Protein 8P00 (pdb70)

Foldseek 3Di:
DQDWFFPVCQWAAADPAIKGEDPPDDVLQPDFDPVLVVLVCVLVPDDDLNQVSVLVNRPDHTDPSQADDRIGYDHPPRGDDFDFFPVLSVQVNVVVSVQRPDPVSVVVVNCLSVPFQRHRIFGLVLSLQQVVQVPDDPDDCVVDVVLNVVLVCVRRPGDDDDPSSGGDWDFDDQDPWKGKIKDAWRDDSGDGDDTFGIWMKIATHDDDDDDCVLVVVCVVVVQWDWDCPDHGMIIIGHLVCVVVVLVVVVPDDPVRLVVLVPDVNSVSGDDLHVVLSVVVVVVDDRPVSSVVSSDDD/DQDWFFPVCQWAAADPAIKGEDPPDDVLQPDFDPVLVVLVCVLVPDDDLNQVSVLVNRPDHTDPSQADDRIGYDHPPRGDDFDFFPVLSVQVNVVVSVQRPDPVSVVVVNCLSVPFQRHRIFGLVLSLQQVVQVPDDPDDCVVDVVLNVVLVCVRRVGDDDDPSSGGDWDFDDQDPWKGKIKDAWRDDSRDGDDTFGIWMKIATHDDDDDDCVLVVCCVVVVQWDWDQPDHGMIIIGHLVCVVVVLVVVVPDDPVRLVVLVPDVNSVSGDDLHVVLSVVVVVVDDRPVSSVVSSDDD/DQDWFFPVCQWAAADPAIKGEDPPDDPLQPDFDPVLVVLVCVLVPDDDLNQVSVLVNRPDHTDPSQADDRIGYDHPPRGDDFDFFPVLSVQVNVVVSVQRPDPVSVVVVNCLSVPFQRHRIFGLVLSLQQVVQVPDDPDDCVVPVVLNVVLVCVRRPGDDDDPSSGGDWDFDDQDPWKGKIKDAWRDDSRDGDDTFGIWMKIATHDDDDDDCVLVVCCVVVVQWDWDQPDHGMIIIGHLVCVVVVLVVVVPDDPVRLVVLVPDVNSVSGDDLHVVLSVVVVVVDDRVVVSVVSSDDD/DQDWFFPVCQWAAADPAIKGEDPPDDVLQPDFDPVLVVLVCVLVPDDDLNQVSVLVNRPDHTDPSQADDRIGYDHPPRGDDFDFFPVLSVQVNVVVSVQRPDPVSVVVVNCLSVPFQRHRIFGLVLSLQQVVQVPDDPDDCVVPVVLNVVLVCVRRVGDDDDPSSGGDWDFDDQDPWKGKIKDAWRDDSGDGDDTFGIWMKIFTHPDDDDDCVLVVVCVVVVQWDWDCPDHGMIIIGHLVCVVVVLVVVVPDDPVRLVVLVPDVNSVSGDDLHVVLSVVVVVVDDRPVSSVVSSDDD/DQDWFFPVCQWAAADPAIKGEDPPDDPLQPDFDPVLVVLVCVLVPDDDLNQVSVLVNRPDHTDPSQADDRIGYDHPPRGDDFDFFPVLSVQVNVVVSVQRPDPVSVVVVNCLSVPFQRHRIFGLVLSLQQVVQVPDDPDDCVVDVVLNVVLVCVRRVGDDDDPSSGGDWDFDDQDPWKGKIKDAWRDDSRDGDDTFGIWMKIATHDDDDDDCVLVVCCVVVVQWDWDQPDHGMIIIGHLVCVVVVLVVVVPDDPVRLVVLVPDVNSVSGDDLHVVLSVVVVVVDDRPVSSVVSSDDD/DQDWFFPVCQWAAADPAIKGEDPPDDPLQPDFDPVLVVLVCVLVPDDDLNQVSVLVNRPDHTDPSQADDRIGYDHPPRGDDFDFFPVLSVQVNVVVSVQRPDPVSVVVVNCLSVPFQRHRIFGLVLSLQQVVQVPDDPDDCVVPVVLNVVLVCVRRVGDDDDPSSGGDWDFDDQDPWKGKIKDAWRDDSRDGDDTFGIWMKIATHDDDDDDCVLVVCCVVVVQWDWDQPDHGMIIIGHLVCVVVVLVVVVPDDPVRLVVLVPDVNSVSGDDLHVVLSVVVVVVDDRPVSSVVSSDDD/DQDWFFPVCQWAAADPAIKGEDPPDDPLQPDFDPVLVVLVCVLVPDDDLNQVSVLVNRPDHTDPSQADDRIGYDHPPRGDDFDFFPVLSVQVNVVVSVQRPDPVSVVVVNCLSVPFQRHRIFGLVLSLQQVVQVPDDPDDCVVPVVLNVVLVCVRRPGDDDDPSSGGDWDFDDQDPWKGKIKDAWRDDSRDGDDTFGIWMKIATHDDDDDDCVLVVCCVVVVQWDWDQPDHGMIIIGHLVCVVVVLVVVVPDDPVRLVVLVPDVNSVSGDDLHVVLSVVVVVVDDRPVVSVVSSDDD/DQDWFFPVCQWAAADPAIKGEDPPDDVLQPDFDPVLVVLVCVLVPDDDLNQVSVLVNRPDHTDPSQADDRIGYDHPPRGDDFDFFPVLSVQVNVVVSVQRPDPVSVVVVNCLSVPFQRHRIFGLVLSLQQVVQVPDDPDDCVVDVVLNVVLVCVRRVGDDDDPSSGGDWDFDDQDPWKGKIKDAWRDDSRDGDDTFGIWMKIATHDDDDDDCVLVVCCVVVVQWDWDQPDHGMIIIGHLVCVVVVLVVVVPDDPVRLVVLVPDVNSVSGDDLHVVLSVVVVVVDDRPVSSVVSSDDD

Radius of gyration: 45.34 Å; Cα contacts (8 Å, |Δi|>4): 3008; chains: 8; bounding box: 124×124×75 Å

Secondary structure (DSSP, 8-state):
---EE-STTTEE--SSS-EEB--S--GGGG---HHHHHHHHHHHH--S-HHHHHHHHHTS---GGGB-SS-B---SSS-------HHHHHHHHHHHHHHT--HHHHHHHHHHHTTT---S-EEHHHHHHHHHHHHSSSSSTTT-HHHHHHHHHHHTS-S---STTSSS-EEEEE-SS-EEEE--PPPGGG--S------B--B--SSSPPSHHHHHHHHHHSS-EE---SSS---EE-TTTHHHHHHHHHS--HHHHHHHHT-HHHHHS-SHHHHHHHHHHTT--HHHHHHHHT---/---B--STTTEE--SSS-EEB--S--GGGG---HHHHHHHHHHHH--S-HHHHHHHHHTS---GGGB-SS-B---SSS-------HHHHHHHHHHHHHHT--HHHHHHHHHHHHHT---S--BHHHHHHHHHHHHSSSSSTTT-HHHHHHHHHHTTSSS---STTSSS-EEEEE-SS-EEEE--PPPGGG--S------B--B--SSSPPSSHHHHHHHHHSS-EE---SSS---EE-TTTHHHHHHHHHS--HHHHHHHHT-HHHHHS-SHHHHHHHHHHTT--HHHHHHHHT---/---B--STTTEE--SSS-EEB--S--GGGG---HHHHHHHHHHHH--S-HHHHHHHHHTS---GGGB-SS-B---SSS-------HHHHHHHHHHHHHHT--HHHHHHHHHHHHHT---S--BHHHHHHHHHHHHSSSSSTTT-HHHHHHHHHHTTS-S---STTSSS-EEEEE-SS-EEEE--PPPGGG--S------B--B--SSSPPSSHHHHHHHHHSS-EE---SSS---EE-TTTHHHHHHHHHS--HHHHHHHHT-HHHHHS-SHHHHHHHHHHTT--HHHHHHHHT---/---EE-STTTEE--SSS-EEB--S--GGGG---HHHHHHHHHHHH--S-HHHHHHHHHTS---GGGB-SS-B---SSS-------HHHHHHHHHHHHHHT--HHHHHHHHHHHTTT---S-EEHHHHHHHHHHHHSSSSSTTT-HHHHHHHHHHTTS-S---STTSSS-EEEEE-SS-EEEE--PPPGGG--S------B--B-SSSSPPSSHHHHHHHHHSS-EE---SSS---EE-TTTHHHHHHHHHS--HHHHHHHHT-HHHHHS-SHHHHHHHHHHTT--HHHHHHHHT---/---B--STTTEE--SSS-EEB--S--GGGG---HHHHHHHHHHHH--S-HHHHHHHHHTS---GGGB-SS-B---SSS-------HHHHHHHHHHHHHHT--HHHHHHHHHHHHHT---S--BHHHHHHHHHHHHSSSSSTTT-HHHHHHHHHHTTSSS---STTSSS-EEEEE-SS-EEEE--PPPGGG--S------B--B--SSSPPSSHHHHHHHHHSS-EE---SSS---EE-TTTHHHHHHHHHS--HHHHHHHHT-HHHHHS-SHHHHHHHHHHTT--HHHHHHHHT---/---EE-STTTEE--SSS-EEB--S--GGGG---HHHHHHHHHHHH--S-HHHHHHHHHTS---GGGB-SS-B---SSS-------HHHHHHHHHHHHHHT--HHHHHHHHHHHHHT---S-EEHHHHHHHHHHHHSSSSSTTT-HHHHHHHHHHTTS-S---STTSSS-EEEEE-SS-EEEE--PPPGGG--S------B--B--SSSPPSSHHHHHHHHHSS-EE---SSS---EE-TTTHHHHHHHHHS--HHHHHHHHT-HHHHHS-SHHHHHHHHHHTT--HHHHHHHHT---/---EE-STTTEE--SSS-EEB--S--GGGG---HHHHHHHHHHHH--S-HHHHHHHHHTS---GGGB-SS-B---SSS-------HHHHHHHHHHHHHHT--HHHHHHHHHHHHHT---S-EEHHHHHHHHHHHHSSSSSTTT-HHHHHHHHHHTTS-S---STTSSS-EEEEE-SS-EEEE--PPPGGG--S------B--B--SSSPPSSHHHHHHHHHSS-EE---SSS---EE-TTTHHHHHHHHHS--HHHHHHHHT-HHHHHS-SHHHHHHHHHHTT--HHHHHHHHT---/---EE-STTTEE--SSS-EEB--S--GGGG---HHHHHHHHHHHH--S-HHHHHHHHHTS---GGGB-SS-B---SSS-------HHHHHHHHHHHHHHT--HHHHHHHHHHHHHT---S-EEHHHHHHHHHHHHSSSSSTTT-HHHHHHHHHHTTSSS---STTSSS-EEEEE-SS-EEEE--PPPGGG--S------B--B--SSSPPSSHHHHHHHHHSS-EE---SSS---EE-TTTHHHHHHHHHS--HHHHHHHHT-HHHHHS-SHHHHHHHHHHTT--HHHHHHHHT---

Sequence (2376 aa):
MTQSVSLSDFIVKTEDGYMPSDRECVALDRYLSKEQKELRETFKDGKNDRSALRIKMFLSPSPSRRFTQHGVVPMREIKTNTDIPSTLWTLVTDWLLNLLQDEENQEMFEDFISSKFPDVLASADKLARFAQRLEDRKDVLHKNFSKAMNAFGACFWAIKPTFATEGKCNVVRATDDSMILEFQPVPEYFRCGRSKATFYKLYPLSDEQPVNGMLALKAVAGNQFFMYHGHGHIRTVPYHELADAIKSYARKDKETLESISKSPLAAQCGSKFLDMLDGIRSKQKIEDVILKAKIFEMTQSVSLSDFIVKTEDGYMPSDRECVALDRYLSKEQKELRETFKDGKNDRSALRIKMFLSPSPSRRFTQHGVVPMREIKTNTDIPSTLWTLVTDWLLNLLQDEENQEMFEDFISSKFPDVLASADKLARFAQRLEDRKDVLHKNFSKAMNAFGACFWAIKPTFATEGKCNVVRATDDSMILEFQPVPEYFRCGRSKATFYKLYPLSDEQPVNGMLALKAVAGNQFFMYHGHGHIRTVPYHELADAIKSYARKDKETLESISKSPLAAQCGSKFLDMLDGIRSKQKIEDVILKAKIFEMTQSVSLSDFIVKTEDGYMPSDRECVALDRYLSKEQKELRETFKDGKNDRSALRIKMFLSPSPSRRFTQHGVVPMREIKTNTDIPSTLWTLVTDWLLNLLQDEENQEMFEDFISSKFPDVLASADKLARFAQRLEDRKDVLHKNFSKAMNAFGACFWAIKPTFATEGKCNVVRATDDSMILEFQPVPEYFRCGRSKATFYKLYPLSDEQPVNGMLALKAVAGNQFFMYHGHGHIRTVPYHELADAIKSYARKDKETLESISKSPLAAQCGSKFLDMLDGIRSKQKIEDVILKAKIFEMTQSVSLSDFIVKTEDGYMPSDRECVALDRYLSKEQKELRETFKDGKNDRSALRIKMFLSPSPSRRFTQHGVVPMREIKTNTDIPSTLWTLVTDWLLNLLQDEENQEMFEDFISSKFPDVLASADKLARFAQRLEDRKDVLHKNFSKAMNAFGACFWAIKPTFATEGKCNVVRATDDSMILEFQPVPEYFRCGRSKATFYKLYPLSDEQPVNGMLALKAVAGNQFFMYHGHGHIRTVPYHELADAIKSYARKDKETLESISKSPLAAQCGSKFLDMLDGIRSKQKIEDVILKAKIFEMTQSVSLSDFIVKTEDGYMPSDRECVALDRYLSKEQKELRETFKDGKNDRSALRIKMFLSPSPSRRFTQHGVVPMREIKTNTDIPSTLWTLVTDWLLNLLQDEENQEMFEDFISSKFPDVLASADKLARFAQRLEDRKDVLHKNFSKAMNAFGACFWAIKPTFATEGKCNVVRATDDSMILEFQPVPEYFRCGRSKATFYKLYPLSDEQPVNGMLALKAVAGNQFFMYHGHGHIRTVPYHELADAIKSYARKDKETLESISKSPLAAQCGSKFLDMLDGIRSKQKIEDVILKAKIFEMTQSVSLSDFIVKTEDGYMPSDRECVALDRYLSKEQKELRETFKDGKNDRSALRIKMFLSPSPSRRFTQHGVVPMREIKTNTDIPSTLWTLVTDWLLNLLQDEENQEMFEDFISSKFPDVLASADKLARFAQRLEDRKDVLHKNFSKAMNAFGACFWAIKPTFATEGKCNVVRATDDSMILEFQPVPEYFRCGRSKATFYKLYPLSDEQPVNGMLALKAVAGNQFFMYHGHGHIRTVPYHELADAIKSYARKDKETLESISKSPLAAQCGSKFLDMLDGIRSKQKIEDVILKAKIFEMTQSVSLSDFIVKTEDGYMPSDRECVALDRYLSKEQKELRETFKDGKNDRSALRIKMFLSPSPSRRFTQHGVVPMREIKTNTDIPSTLWTLVTDWLLNLLQDEENQEMFEDFISSKFPDVLASADKLARFAQRLEDRKDVLHKNFSKAMNAFGACFWAIKPTFATEGKCNVVRATDDSMILEFQPVPEYFRCGRSKATFYKLYPLSDEQPVNGMLALKAVAGNQFFMYHGHGHIRTVPYHELADAIKSYARKDKETLESISKSPLAAQCGSKFLDMLDGIRSKQKIEDVILKAKIFEMTQSVSLSDFIVKTEDGYMPSDRECVALDRYLSKEQKELRETFKDGKNDRSALRIKMFLSPSPSRRFTQHGVVPMREIKTNTDIPSTLWTLVTDWLLNLLQDEENQEMFEDFISSKFPDVLASADKLARFAQRLEDRKDVLHKNFSKAMNAFGACFWAIKPTFATEGKCNVVRATDDSMILEFQPVPEYFRCGRSKATFYKLYPLSDEQPVNGMLALKAVAGNQFFMYHGHGHIRTVPYHELADAIKSYARKDKETLESISKSPLAAQCGSKFLDMLDGIRSKQKIEDVILKAKIFE

Nearest PDB structures (foldseek):
  8p00-assembly1_A  TM=1.003E+00  e=8.882E-59  Human rotavirus B strain CAL-1
  2r7p-assembly1_A  TM=5.417E-01  e=1.179E-06  Simian 11 rotavirus (serotype 3 / strain SA11-Ramig)
  2ckq-assembly1_A  TM=2.862E-01  e=7.154E-01  Homo sapiens
  3f2r-assembly1_A  TM=3.304E-01  e=3.244E+00  Homo sapiens
  7t31-assembly1_A  TM=2.296E-01  e=3.644E+00  Clostridioides difficile R20291

B-factor: mean 118.68, std 49.51, range [50.3, 229.97]

Solvent-accessible surface area: 127259 Å² total; per-residue (Å²): 137,120,66,26,9,2,19,5,21,5,7,11,32,4,123,116,43,28,24,33,10,24,70,100,36,76,37,4,31,85,47,49,44,75,58,20,131,46,51,91,62,90,62,81,88,36,174,134,76,106,40,66,28,55,34,53,14,19,51,36,64,24,39,92,99,16,54,28,16,92,2,0,15,11,32,63,24,10,64,37,107,35,63,37,32,81,70,3,62,78,49,2,14,48,49,4,41,119,48,12,144,60,82,70,56,40,65,120,45,55,64,35,11,88,88,45,31,72,52,8,73,7,28,7,25,92,9,2,30,8,0,40,12,17,100,49,82,124,29,35,10,97,147,24,74,61,116,6,45,42,4,27,2,18,14,7,150,18,76,63,42,79,33,64,26,16,15,101,10,96,18,74,103,21,40,86,63,1,20,6,5,21,26,85,76,18,61,62,146,3,69,16,42,130,62,94,64,66,44,56,10,3,40,39,60,103,128,123,55,6,129,41,4,23,123,24,1,130,87,35,18,63,110,46,67,37,8,11,72,37,114,28,34,0,22,4,32,37,50,146,80,17,65,73,24,46,58,61,48,76,96,95,53,90,79,60,21,45,76,30,45,86,32,115,38,3,64,66,5,39,95,45,11,66,65,23,20,62,16,62,147,71,185,62,132,107,49,38,39,19,124,141,41,49,128,174,144,136,119,67,26,6,2,19,4,22,4,8,11,29,4,124,115,44,29,23,34,10,26,72,100,37,78,38,3,32,82,44,51,42,75,57,17,133,47,53,93,63,90,58,80,89,36,176,133,76,105,40,65,27,54,35,51,12,18,53,37,65,20,40,92,99,16,56,26,17,93,2,0,15,12,33,65,29,9,65,37,107,36,63,37,31,82,70,3,63,79,48,1,14,50,49,5,43,122,45,12,144,58,82,72,54,41,63,118,46,54,63,31,7,88,89,44,27,72,55,8,71,11,26,7,24,97,12,1,26,8,1,41,15,15,102,48,84,122,29,36,8,97,142,27,68,62,101,4,43,50,4,29,0,16,16,10,153,22,83,57,43,76,32,61,28,14,14,102,10,93,17,74,102,20,42,83,62,1,20,5,5,22,25,88,76,17,58,59,149,3,67,18,41,128,62,93,62,67,47,56,10,3,38,40,62,103,127,120,57,5,129,42,3,23,121,23,0,134,88,36,17,65,109,46,66,37,8,10,72,38,112,28,34,0,22,4,30,40,51,149,77,19,66,73,24,46,58,61,50,75,95,96,53,89,79,60,20,45,77,31,46,86,31,117,38,2,64,64,7,40,96,44,12,62,66,22,20,61,15,63,147,71,185,62,132,106,50,38,37,20,126,139,40,46,130,177,145,135,117,69,26,9,2,19,5,20,6,8,10,30,5,123,114,44,28,21,34,10,25,69,100,39,78,39,4,32,83,44,50,44,74,56,18,132,47,56,95,64,90,59,80,89,36,176,133,76,102,40,64,27,54,33,52,10,22,53,36,65,22,42,92,98,16,56,28,17,92,2,0,16,14,32,65,28,10,65,37,108,35,64,35,33,81,70,3,63,79,50,0,14,48,50,4,42,118,44,10,143,58,85,70,56,38,63,119,42,56,63,34,9,87,90,46,27,72,56,8,74,7,27,7,26,93,10,1,28,10,0,41,15,16,102,48,82,125,28,36,9,98,142,27,71,62,102,4,43,42,4,27,0,16,14,9,152,18,77,63,41,76,34,62,25,14,15,102,9,96,19,72,102,21,42,84,61,1,22,6,5,21,25,87,76,18,58,59,151,3,65,17,41,130,61,94,62,66,45,56,10,2,40,40,62,103,128,120,56,6,128,44,4,23,121,22,1,134,86,35,17,65,110,45,64,38,9,10,69,37,113,28,33,0,21,4,32,38,53,146,76,18,66,73,24,45,60,61,52,74,96,96,52,90,79,59,20,45,77,31,46,86,32,115,36,2,63,67,7,39,96,44,13,62,65,22,21,61,16,61,148,70,188,61,134,107,49,40,39,18,124,140,40,50,128,172,145,135,119,67,26,6,2,20,4,22,4,8,10,30,5,123,116,44,29,21,34,9,25,72,99,37,78,39,4,31,83,45,51,42,74,56,20,132,46,55,92,63,88,59,81,88,36,175,134,75,106,39,65,27,52,32,54,10,20,53,37,67,21,43,91,96,15,56,29,17,91,3,0,15,13,31,63,27,10,65,37,107,36,63,36,34,82,70,3,61,78,50,1,14,48,50,5,40,120,46,11,142,60,82,70,55,39,63,118,44,58,63,30,12,90,89,43,28,72,54,9,71,10,26,8,26,96,13,1,27,7,0,41,14,15,101,48,82,124,29,33,9,98,143,26,67,69,105,4,42,50,4,28,0,16,17,9,150,21,82,56,45,79,38,61,29,18,14,103,9,96,18,72,102,22,43,88,64,1,22,6,6,20,26,87,76,19,61,60,152,3,68,17,42,130,61,93,64,67,43,56,8,6,37,60,57,100,126,122,56,10,130,41,4,22,120,24,1,131,86,36,17,64,108,45,64,38,9,10,71,36,115,21,35,1,21,4,31,39,50,145,78,18,66,72,26,46,60,60,53,72,95,95,53,89,78,60,20,46,77,31,46,85,31,115,48,3,64,65,5,39,95,44,12,62,64,23,20,61,15,63,147,72,189,62,132,106,50,38,40,20,125,142,40,47,128,174,147,136,119,69,26,6,2,20,5,20,4,7,11,30,4,125,115,43,29,21,34,10,25,70,100,38,77,40,3,32,84,44,50,44,74,55,23,133,46,55,94,64,91,62,82,89,37,175,131,76,102,40,64,26,55,32,51,14,21,55,38,65,21,42,93,97,16,55,28,17,90,2,0,16,13,32,64,29,10,66,37,107,36,63,37,34,81,70,3,62,79,50,1,14,50,50,5,41,117,47,12,144,59,83,72,56,40,64,126,31,58,64,34,9,89,90,44,28,73,56,7,74,10,27,8,26,97,13,1,27,9,0,41,15,17,103,48,82,124,28,34,9,98,140,27,72,62,104,4,32,58,5,23,0,16,17,10,152,22,82,56,43,78,33,60,28,14,15,105,10,96,18,74,101,20,42,85,61,1,21,5,4,20,25,87,75,18,59,59,150,3,67,16,41,132,62,95,61,66,44,56,9,2,39,39,60,106,128,120,58,8,128,42,3,22,122,22,1,133,85,35,16,64,110,44,67,38,8,11,71,37,114,27,33,0,22,4,31,37,52,145,78,19,65,72,25,46,59,60,52,75,96,97,54,89,78,59,20,46,77,33,46,86,30,115,36,2,63,61,6,38,95,44,13,61,65,23,20,60,16,62,147,71,188,62,133,107,51,37,39,19,125,141,40,48,126,172,144,136,118,68,25,8,2,18,4,21,6,7,10,32,5,124,117,44,28,22,34,10,24,72,100,39,77,40,3,32,83,44,50,42,74,55,23,135,46,55,91,63,89,60,81,90,36,174,132,75,106,39,64,27,53,32,50,13,20,54,39,65,20,43,91,94,15,54,26,17,92,2,0,15,13,31,63,28,10,65,36,107,35,62,35,33,82,71,4,60,77,50,2,13,47,49,4,41,120,46,11,141,59,83,71,56,41,64,121,46,57,62,36,10,87,89,47,28,73,54,7,71,7,28,7,26,92,11,1,29,8,0,41,15,15,101,48,83,123,27,34,9,97,143,25,69,69,106,4,46,41,4,26,0,16,14,8,152,18,74,63,42,77,35,61,25,17,15,102,10,97,17,75,102,21,42,84,62,1,21,6,4,21,27,86,77,18,60,60,150,3,65,16,41,130,62,94,65,68,44,57,8,3,39,39,60,105,127,122,56,5,130,41,3,23,122,23,0,133,87,36,17,64,108,46,68,38,9,11,70,37,114,28,32,0,22,4,32,38,50,145,77,18,66,72,26,46,62,59,52,75,96,94,53,89,79,60,20,46,77,32,45,87,31,114,37,3,64,67,6,39,94,43,12,62,66,22,20,61,15,62,147,72,187,62,131,106,49,38,39,19,125,139,41,46,128,175,145,137,119,67,26,9,2,20,5,21,6,7,11,32,3,123,115,41,30,23,34,9,25,68,101,38,78,40,3,32,83,42,50,44,74,58,16,130,46,54,92,63,90,59,81,89,36,174,134,76,103,38,64,27,56,32,52,11,21,53,38,64,21,42,92,97,16,56,26,17,92,2,0,15,12,32,64,27,9,65,37,107,36,65,35,32,82,70,3,63,78,48,2,14,48,48,4,42,119,45,10,144,59,83,70,56,43,65,119,43,56,63,33,9,88,90,44,27,72,55,7,72,8,27,7,25,92,11,1,29,8,0,39,14,15,102,49,82,125,29,36,9,96,145,25,70,62,104,4,43,42,4,26,0,17,15,9,152,18,77,63,42,77,36,61,25,15,16,102,10,95,18,73,104,22,41,85,62,1,24,6,4,20,24,86,76,19,59,62,148,3,67,16,41,130,62,93,63,66,45,56,10,2,40,40,61,102,128,121,55,6,128,40,4,23,122,23,1,134,86,36,17,64,110,46,64,37,9,11,73,37,114,28,34,1,22,3,32,38,51,146,78,18,66,72,25,47,59,62,49,76,96,97,54,90,78,60,21,45,77,31,45,87,32,115,37,2,65,65,6,40,97,45,12,64,66,22,21,61,16,60,148,72,186,62,134,104,50,38,39,18,124,139,40,49,128,176,145,137,121,67,26,7,2,19,5,22,3,6,11,30,5,125,116,44,29,23,33,10,25,72,100,38,78,39,3,32,83,44,48,43,76,56,21,132,47,55,93,63,89,60,81,90,37,176,134,75,105,40,65,27,53,32,50,14,19,54,39,64,21,39,92,98,16,57,27,17,92,2,0,16,12,34,65,28,10,65,38,107,35,63,38,32,82,69,3,63,78,48,1,15,50,50,6,42,119,48,10,144,59,82,71,54,40,64,125,34,54,63,31,8,89,89,44,28,72,54,6,73,11,26,7,26,95,12,2,27,8,1,41,14,17,102,48,82,123,29,33,8,97,142,27,69,61,101,4,29,59,4,24,0,16,17,11,155,22,83,55,43,77,35,61,29,15,14,104,10,94,19,74,103,21,42,84,62,0,22,6,4,21,26,88,75,18,58,58,150,4,67,16,41,130,61,92,61,67,47,56,9,3,38,41,61,103,128,120,56,5,129,42,3,20,121,23,0,135,87,36,17,64,111,46,66,36,8,11,73,38,113,28,34,1,22,3,31,39,50,148,80,19,67,73,25,46,58,60,50,74,96,94,53,89,79,60,20,45,76,32,46,87,31,116,37,2,64,65,6,40,96,43,12,61,66,22,21,60,15,63,149,71,187,61,131,106,50,38,39,20,126,139,40,48,130,177,144

InterPro domains:
  IPR003668 Rotavirus non-structural protein 2 [MF_04089] (1-299)

Structure (mmCIF, N/CA/C/O backbone):
data_8P00
#
_entry.id   8P00
#
_cell.length_a   1.00
_cell.length_b   1.00
_cell.length_c   1.00
_cell.angle_alpha   90.00
_cell.angle_beta   90.00
_cell.angle_gamma   90.00
#
_symmetry.space_group_name_H-M   'P 1'
#
loop_
_atom_site.group_PDB
_atom_site.id
_atom_site.type_symbol
_atom_site.label_atom_id
_atom_site.label_alt_id
_atom_site.label_comp_id
_atom_site.label_asym_id
_atom_site.label_entity_id
_atom_site.label_seq_id
_atom_site.pdbx_PDB_ins_code
_atom_site.Cartn_x
_atom_site.Cartn_y
_atom_site.Cartn_z
_atom_site.occupancy
_atom_site.B_iso_or_equiv
_atom_site.auth_seq_id
_atom_site.auth_comp_id
_atom_site.auth_asym_id
_atom_site.auth_atom_id
_atom_site.pdbx_PDB_model_num
ATOM 1 N N . MET A 1 1 ? 118.621 76.675 126.340 1.00 124.24 1 MET A N 1
ATOM 2 C CA . MET A 1 1 ? 117.256 77.185 126.316 1.00 124.24 1 MET A CA 1
ATOM 3 C C . MET A 1 1 ? 117.219 78.666 126.679 1.00 124.24 1 MET A C 1
ATOM 4 O O . MET A 1 1 ? 117.984 79.466 126.141 1.00 124.24 1 MET A O 1
ATOM 6 N N . THR A 1 2 ? 116.321 79.023 127.595 1.00 120.26 2 THR A N 1
ATOM 7 C CA . THR A 1 2 ? 116.195 80.404 128.051 1.00 120.26 2 THR A CA 1
ATOM 8 C C . THR A 1 2 ? 117.423 80.778 128.872 1.00 120.26 2 THR A C 1
ATOM 9 O O . THR A 1 2 ? 117.613 80.271 129.983 1.00 120.26 2 THR A O 1
ATOM 13 N N . GLN A 1 3 ? 118.258 81.660 128.327 1.00 101.90 3 GLN A N 1
ATOM 14 C CA . GLN A 1 3 ? 119.478 82.057 129.016 1.00 101.90 3 GLN A CA 1
ATOM 15 C C . GLN A 1 3 ? 119.149 82.794 130.307 1.00 101.90 3 GLN A C 1
ATOM 16 O O . GLN A 1 3 ? 118.162 83.530 130.390 1.00 101.90 3 GLN A O 1
ATOM 22 N N . SER A 1 4 ? 119.981 82.586 131.321 1.00 87.35 4 SER A N 1
ATOM 23 C CA . SER A 1 4 ? 119.791 83.185 132.633 1.00 87.35 4 SER A CA 1
ATOM 24 C C . SER A 1 4 ? 120.932 84.146 132.936 1.00 87.35 4 SER A C 1
ATOM 25 O O . SER A 1 4 ? 122.090 83.875 132.605 1.00 87.35 4 SER A O 1
ATOM 27 N N . VAL A 1 5 ? 120.598 85.267 133.567 1.00 76.00 5 VAL A N 1
ATOM 28 C CA . VAL A 1 5 ? 121.567 86.289 133.942 1.00 76.00 5 VAL A CA 1
ATOM 29 C C . VAL A 1 5 ? 121.755 86.225 135.450 1.00 76.00 5 VAL A C 1
ATOM 30 O O . VAL A 1 5 ? 120.803 86.438 136.211 1.00 76.00 5 VAL A O 1
ATOM 34 N N . SER A 1 6 ? 122.979 85.937 135.880 1.00 72.71 6 SER A N 1
ATOM 35 C CA . SER A 1 6 ? 123.257 85.795 137.299 1.00 72.71 6 SER A CA 1
ATOM 36 C C . SER A 1 6 ? 123.267 87.153 137.993 1.00 72.71 6 SER A C 1
ATOM 37 O O . SER A 1 6 ? 123.336 88.210 137.360 1.00 72.71 6 SER A O 1
ATOM 40 N N . LEU A 1 7 ? 123.197 87.108 139.324 1.00 63.87 7 LEU A N 1
ATOM 41 C CA . LEU A 1 7 ? 123.245 88.332 140.116 1.00 63.87 7 LEU A CA 1
ATOM 42 C C . LEU A 1 7 ? 124.643 88.937 140.113 1.00 63.87 7 LEU A C 1
ATOM 43 O O . LEU A 1 7 ? 124.793 90.164 140.098 1.00 63.87 7 LEU A O 1
ATOM 48 N N . SER A 1 8 ? 125.678 88.094 140.132 1.00 61.88 8 SER A N 1
ATOM 49 C CA . SER A 1 8 ? 127.047 88.590 140.190 1.00 61.88 8 SER A CA 1
ATOM 50 C C . SER A 1 8 ? 127.442 89.373 138.947 1.00 61.88 8 SER A C 1
ATOM 51 O O . SER A 1 8 ? 128.352 90.204 139.019 1.00 61.88 8 SER A O 1
ATOM 54 N N . ASP A 1 9 ? 126.782 89.135 137.813 1.00 59.96 9 ASP A N 1
ATOM 55 C CA . ASP A 1 9 ? 127.074 89.909 136.613 1.00 59.96 9 ASP A CA 1
ATOM 56 C C . ASP A 1 9 ? 126.655 91.367 136.742 1.00 59.96 9 ASP A C 1
ATOM 57 O O . ASP A 1 9 ? 127.034 92.180 135.893 1.00 59.96 9 ASP A O 1
ATOM 62 N N . PHE A 1 10 ? 125.886 91.713 137.774 1.00 56.63 10 PHE A N 1
ATOM 63 C CA . PHE A 1 10 ? 125.480 93.087 138.034 1.00 56.63 10 PHE A CA 1
ATOM 64 C C . PHE A 1 10 ? 126.207 93.725 139.204 1.00 56.63 10 PHE A C 1
ATOM 65 O O . PHE A 1 10 ? 126.436 94.934 139.184 1.00 56.63 10 PHE A O 1
ATOM 73 N N . ILE A 1 11 ? 126.570 92.943 140.216 1.00 58.81 11 ILE A N 1
ATOM 74 C CA . ILE A 1 11 ? 127.126 93.480 141.451 1.00 58.81 11 ILE A CA 1
ATOM 75 C C . ILE A 1 11 ? 127.810 92.342 142.197 1.00 58.81 11 ILE A C 1
ATOM 76 O O . ILE A 1 11 ? 127.312 91.214 142.222 1.00 58.81 11 ILE A O 1
ATOM 81 N N . VAL A 1 12 ? 128.966 92.639 142.793 1.00 64.79 12 VAL A N 1
ATOM 82 C CA . VAL A 1 12 ? 129.696 91.672 143.601 1.00 64.79 12 VAL A CA 1
ATOM 83 C C . VAL A 1 12 ? 130.042 92.296 144.945 1.00 64.79 12 VAL A C 1
ATOM 84 O O . VAL A 1 12 ? 130.095 93.518 145.099 1.00 64.79 12 VAL A O 1
ATOM 88 N N . LYS A 1 13 ? 130.276 91.428 145.924 1.00 82.20 13 LYS A N 1
ATOM 89 C CA . LYS A 1 13 ? 130.632 91.871 147.260 1.00 82.20 13 LYS A CA 1
ATOM 90 C C . LYS A 1 13 ? 132.059 92.412 147.278 1.00 82.20 13 LYS A C 1
ATOM 91 O O . LYS A 1 13 ? 132.898 92.061 146.445 1.00 82.20 13 LYS A O 1
ATOM 97 N N . THR A 1 14 ? 132.325 93.287 148.244 1.00 91.65 14 THR A N 1
ATOM 98 C CA . THR A 1 14 ? 133.647 93.864 148.443 1.00 91.65 14 THR A CA 1
ATOM 99 C C . THR A 1 14 ? 133.913 93.919 149.943 1.00 91.65 14 THR A C 1
ATOM 100 O O . THR A 1 14 ? 133.229 93.269 150.738 1.00 91.65 14 THR A O 1
ATOM 102 N N . GLU A 1 15 ? 134.926 94.696 150.330 1.00 104.83 15 GLU A N 1
ATOM 103 C CA . GLU A 1 15 ? 135.313 94.772 151.735 1.00 104.83 15 GLU A CA 1
ATOM 104 C C . GLU A 1 15 ? 134.173 95.320 152.589 1.00 104.83 15 GLU A C 1
ATOM 105 O O . GLU A 1 15 ? 133.649 94.626 153.467 1.00 104.83 15 GLU A O 1
ATOM 111 N N . ASP A 1 16 ? 133.777 96.570 152.347 1.00 106.61 16 ASP A N 1
ATOM 112 C CA . ASP A 1 16 ? 132.646 97.169 153.050 1.00 106.61 16 ASP A CA 1
ATOM 113 C C . ASP A 1 16 ? 131.481 97.467 152.116 1.00 106.61 16 ASP A C 1
ATOM 114 O O . ASP A 1 16 ? 130.364 97.004 152.367 1.00 106.61 16 ASP A O 1
ATOM 119 N N . GLY A 1 17 ? 131.706 98.219 151.045 1.00 97.71 17 GLY A N 1
ATOM 120 C CA . GLY A 1 17 ? 130.636 98.646 150.159 1.00 97.71 17 GLY A CA 1
ATOM 121 C C . GLY A 1 17 ? 130.658 97.884 148.845 1.00 97.71 17 GLY A C 1
ATOM 122 O O . GLY A 1 17 ? 131.720 97.646 148.270 1.00 97.71 17 GLY A O 1
ATOM 123 N N . TYR A 1 18 ? 129.469 97.510 148.380 1.00 77.09 18 TYR A N 1
ATOM 124 C CA . TYR A 1 18 ? 129.348 96.812 147.109 1.00 77.09 18 TYR A CA 1
ATOM 125 C C . TYR A 1 18 ? 129.833 97.697 145.967 1.00 77.09 18 TYR A C 1
ATOM 126 O O . TYR A 1 18 ? 129.696 98.922 145.997 1.00 77.09 18 TYR A O 1
ATOM 135 N N . MET A 1 19 ? 130.409 97.062 144.953 1.00 64.26 19 MET A N 1
ATOM 136 C CA . MET A 1 19 ? 131.040 97.755 143.843 1.00 64.26 19 MET A CA 1
ATOM 137 C C . MET A 1 19 ? 130.491 97.216 142.531 1.00 64.26 19 MET A C 1
ATOM 138 O O . MET A 1 19 ? 130.091 96.051 142.458 1.00 64.26 19 MET A O 1
ATOM 143 N N . PRO A 1 20 ? 130.455 98.034 141.482 1.00 51.44 20 PRO A N 1
ATOM 144 C CA . PRO A 1 20 ? 130.063 97.514 140.168 1.00 51.44 20 PRO A CA 1
ATOM 145 C C . PRO A 1 20 ? 131.077 96.506 139.660 1.00 51.44 20 PRO A C 1
ATOM 146 O O . PRO A 1 20 ? 132.251 96.526 140.034 1.00 51.44 20 PRO A O 1
ATOM 150 N N . SER A 1 21 ? 130.608 95.612 138.797 1.00 65.01 21 SER A N 1
ATOM 151 C CA . SER A 1 21 ? 131.389 94.471 138.343 1.00 65.01 21 SER A CA 1
ATOM 152 C C . SER A 1 21 ? 131.726 94.613 136.866 1.00 65.01 21 SER A C 1
ATOM 153 O O . SER A 1 21 ? 130.858 94.928 136.047 1.00 65.01 21 SER A O 1
ATOM 156 N N . ASP A 1 22 ? 132.990 94.375 136.531 1.00 78.73 22 ASP A N 1
ATOM 157 C CA . ASP A 1 22 ? 133.475 94.455 135.159 1.00 78.73 22 ASP A CA 1
ATOM 158 C C . ASP A 1 22 ? 133.819 93.054 134.671 1.00 78.73 22 ASP A C 1
ATOM 159 O O . ASP A 1 22 ? 134.631 92.359 135.291 1.00 78.73 22 ASP A O 1
ATOM 161 N N . ARG A 1 23 ? 133.206 92.647 133.564 1.00 90.94 23 ARG A N 1
ATOM 162 C CA . ARG A 1 23 ? 133.484 91.360 132.943 1.00 90.94 23 ARG A CA 1
ATOM 163 C C . ARG A 1 23 ? 134.481 91.468 131.798 1.00 90.94 23 ARG A C 1
ATOM 164 O O . ARG A 1 23 ? 134.600 90.529 131.005 1.00 90.94 23 ARG A O 1
ATOM 166 N N . GLU A 1 24 ? 135.191 92.594 131.690 1.00 101.34 24 GLU A N 1
ATOM 167 C CA . GLU A 1 24 ? 136.116 92.793 130.579 1.00 101.34 24 GLU A CA 1
ATOM 168 C C . GLU A 1 24 ? 137.280 91.810 130.640 1.00 101.34 24 GLU A C 1
ATOM 169 O O . GLU A 1 24 ? 137.697 91.260 129.614 1.00 101.34 24 GLU A O 1
ATOM 171 N N . CYS A 1 25 ? 137.821 91.578 131.834 1.00 101.02 25 CYS A N 1
ATOM 172 C CA . CYS A 1 25 ? 138.992 90.733 132.004 1.00 101.02 25 CYS A CA 1
ATOM 173 C C . CYS A 1 25 ? 138.699 89.625 133.005 1.00 101.02 25 CYS A C 1
ATOM 174 O O . CYS A 1 25 ? 137.901 89.795 133.930 1.00 101.02 25 CYS A O 1
ATOM 177 N N . VAL A 1 26 ? 139.351 88.482 132.801 1.00 89.31 26 VAL A N 1
ATOM 178 C CA . VAL A 1 26 ? 139.211 87.337 133.693 1.00 89.31 26 VAL A CA 1
ATOM 179 C C . VAL A 1 26 ? 140.593 86.875 134.134 1.00 89.31 26 VAL A C 1
ATOM 180 O O . VAL A 1 26 ? 140.735 85.838 134.791 1.00 89.31 26 VAL A O 1
ATOM 182 N N . ALA A 1 27 ? 141.622 87.643 133.770 1.00 85.29 27 ALA A N 1
ATOM 183 C CA . ALA A 1 27 ? 142.988 87.266 134.116 1.00 85.29 27 ALA A CA 1
ATOM 184 C C . ALA A 1 27 ? 143.226 87.343 135.618 1.00 85.29 27 ALA A C 1
ATOM 185 O O . ALA A 1 27 ? 143.956 86.518 136.180 1.00 85.29 27 ALA A O 1
ATOM 187 N N . LEU A 1 28 ? 142.617 88.322 136.286 1.00 86.21 28 LEU A N 1
ATOM 188 C CA . LEU A 1 28 ? 142.855 88.538 137.708 1.00 86.21 28 LEU A CA 1
ATOM 189 C C . LEU A 1 28 ? 142.241 87.458 138.588 1.00 86.21 28 LEU A C 1
ATOM 190 O O . LEU A 1 28 ? 142.509 87.443 139.794 1.00 86.21 28 LEU A O 1
ATOM 195 N N . ASP A 1 29 ? 141.433 86.558 138.024 1.00 92.38 29 ASP A N 1
ATOM 196 C CA . ASP A 1 29 ? 140.712 85.570 138.819 1.00 92.38 29 ASP A CA 1
ATOM 197 C C . ASP A 1 29 ? 141.624 84.540 139.474 1.00 92.38 29 ASP A C 1
ATOM 198 O O . ASP A 1 29 ? 141.149 83.781 140.326 1.00 92.38 29 ASP A O 1
ATOM 200 N N . ARG A 1 30 ? 142.905 84.488 139.099 1.00 93.39 30 ARG A N 1
ATOM 201 C CA . ARG A 1 30 ? 143.801 83.482 139.662 1.00 93.39 30 ARG A CA 1
ATOM 202 C C . ARG A 1 30 ? 143.935 83.635 141.173 1.00 93.39 30 ARG A C 1
ATOM 203 O O . ARG A 1 30 ? 143.909 82.642 141.909 1.00 93.39 30 ARG A O 1
ATOM 205 N N . TYR A 1 31 ? 144.076 84.866 141.652 1.00 106.02 31 TYR A N 1
ATOM 206 C CA . TYR A 1 31 ? 144.198 85.115 143.080 1.00 106.02 31 TYR A CA 1
ATOM 207 C C . TYR A 1 31 ? 142.845 84.963 143.766 1.00 106.02 31 TYR A C 1
ATOM 208 O O . TYR A 1 31 ? 141.791 85.194 143.167 1.00 106.02 31 TYR A O 1
ATOM 217 N N . LEU A 1 32 ? 142.884 84.566 145.036 1.00 111.77 32 LEU A N 1
ATOM 218 C CA . LEU A 1 32 ? 141.670 84.345 145.812 1.00 111.77 32 LEU A CA 1
ATOM 219 C C . LEU A 1 32 ? 142.020 84.401 147.293 1.00 111.77 32 LEU A C 1
ATOM 220 O O . LEU A 1 32 ? 143.171 84.632 147.673 1.00 111.77 32 LEU A O 1
ATOM 222 N N . SER A 1 33 ? 141.011 84.189 148.131 1.00 117.75 33 SER A N 1
ATOM 223 C CA . SER A 1 33 ? 141.160 84.167 149.579 1.00 117.75 33 SER A CA 1
ATOM 224 C C . SER A 1 33 ? 141.061 82.735 150.091 1.00 117.75 33 SER A C 1
ATOM 225 O O . SER A 1 33 ? 140.645 81.821 149.376 1.00 117.75 33 SER A O 1
ATOM 228 N N . LYS A 1 34 ? 141.446 82.554 151.358 1.00 121.50 34 LYS A N 1
ATOM 229 C CA . LYS A 1 34 ? 141.514 81.214 151.936 1.00 121.50 34 LYS A CA 1
ATOM 230 C C . LYS A 1 34 ? 140.148 80.538 151.939 1.00 121.50 34 LYS A C 1
ATOM 231 O O . LYS A 1 34 ? 139.998 79.407 151.460 1.00 121.50 34 LYS A O 1
ATOM 233 N N . GLU A 1 35 ? 139.134 81.217 152.479 1.00 119.20 35 GLU A N 1
ATOM 234 C CA . GLU A 1 35 ? 137.786 80.664 152.441 1.00 119.20 35 GLU A CA 1
ATOM 235 C C . GLU A 1 35 ? 137.300 80.519 151.006 1.00 119.20 35 GLU A C 1
ATOM 236 O O . GLU A 1 35 ? 136.641 79.532 150.660 1.00 119.20 35 GLU A O 1
ATOM 238 N N . GLN A 1 36 ? 137.626 81.494 150.155 1.00 119.38 36 GLN A N 1
ATOM 239 C CA . GLN A 1 36 ? 137.202 81.444 148.761 1.00 119.38 36 GLN A CA 1
ATOM 240 C C . GLN A 1 36 ? 137.783 80.227 148.052 1.00 119.38 36 GLN A C 1
ATOM 241 O O . GLN A 1 36 ? 137.064 79.492 147.365 1.00 119.38 36 GLN A O 1
ATOM 247 N N . LYS A 1 37 ? 139.086 79.984 148.222 1.00 127.70 37 LYS A N 1
ATOM 248 C CA . LYS A 1 37 ? 139.701 78.831 147.570 1.00 127.70 37 LYS A CA 1
ATOM 249 C C . LYS A 1 37 ? 139.218 77.519 148.176 1.00 127.70 37 LYS A C 1
ATOM 250 O O . LYS A 1 37 ? 139.053 76.532 147.450 1.00 127.70 37 LYS A O 1
ATOM 256 N N . GLU A 1 38 ? 138.985 77.482 149.491 1.00 124.91 38 GLU A N 1
ATOM 257 C CA . GLU A 1 38 ? 138.455 76.267 150.105 1.00 124.91 38 GLU A CA 1
ATOM 258 C C . GLU A 1 38 ? 137.080 75.927 149.542 1.00 124.91 38 GLU A C 1
ATOM 259 O O . GLU A 1 38 ? 136.806 74.772 149.190 1.00 124.91 38 GLU A O 1
ATOM 261 N N . LEU A 1 39 ? 136.204 76.929 149.437 1.00 125.28 39 LEU A N 1
ATOM 262 C CA . LEU A 1 39 ? 134.886 76.700 148.857 1.00 125.28 39 LEU A CA 1
ATOM 263 C C . LEU A 1 39 ? 134.974 76.316 147.387 1.00 125.28 39 LEU A C 1
ATOM 264 O O . LEU A 1 39 ? 134.208 75.461 146.931 1.00 125.28 39 LEU A O 1
ATOM 269 N N . ARG A 1 40 ? 135.888 76.929 146.630 1.00 123.95 40 ARG A N 1
ATOM 270 C CA . ARG A 1 40 ? 136.053 76.548 145.230 1.00 123.95 40 ARG A CA 1
ATOM 271 C C . ARG A 1 40 ? 136.486 75.093 145.104 1.00 123.95 40 ARG A C 1
ATOM 272 O O . ARG A 1 40 ? 135.968 74.352 144.258 1.00 123.95 40 ARG A O 1
ATOM 280 N N . GLU A 1 41 ? 137.432 74.665 145.944 1.00 132.55 41 GLU A N 1
ATOM 281 C CA . GLU A 1 41 ? 137.885 73.278 145.911 1.00 132.55 41 GLU A CA 1
ATOM 282 C C . GLU A 1 41 ? 136.760 72.320 146.283 1.00 132.55 41 GLU A C 1
ATOM 283 O O . GLU A 1 41 ? 136.587 71.277 145.641 1.00 132.55 41 GLU A O 1
ATOM 285 N N . THR A 1 42 ? 135.983 72.655 147.317 1.00 130.59 42 THR A N 1
ATOM 286 C CA . THR A 1 42 ? 134.871 71.791 147.703 1.00 130.59 42 THR A CA 1
ATOM 287 C C . THR A 1 42 ? 133.824 71.709 146.599 1.00 130.59 42 THR A C 1
ATOM 288 O O . THR A 1 42 ? 133.277 70.633 146.331 1.00 130.59 42 THR A O 1
ATOM 292 N N . PHE A 1 43 ? 133.527 72.838 145.950 1.00 133.01 43 PHE A N 1
ATOM 293 C CA . PHE A 1 43 ? 132.560 72.839 144.857 1.00 133.01 43 PHE A CA 1
ATOM 294 C C . PHE A 1 43 ? 133.046 71.991 143.690 1.00 133.01 43 PHE A C 1
ATOM 295 O O . PHE A 1 43 ? 132.270 71.232 143.098 1.00 133.01 43 PHE A O 1
ATOM 303 N N . LYS A 1 44 ? 134.329 72.106 143.342 1.00 133.84 44 LYS A N 1
ATOM 304 C CA . LYS A 1 44 ? 134.867 71.314 142.243 1.00 133.84 44 LYS A CA 1
ATOM 305 C C . LYS A 1 44 ? 134.997 69.838 142.599 1.00 133.84 44 LYS A C 1
ATOM 306 O O . LYS A 1 44 ? 135.013 68.997 141.693 1.00 133.84 44 LYS A O 1
ATOM 308 N N . ASP A 1 45 ? 135.096 69.508 143.888 1.00 142.75 45 ASP A N 1
ATOM 309 C CA . ASP A 1 45 ? 135.326 68.125 144.295 1.00 142.75 45 ASP A CA 1
ATOM 310 C C . ASP A 1 45 ? 134.167 67.220 143.890 1.00 142.75 45 ASP A C 1
ATOM 311 O O . ASP A 1 45 ? 134.334 66.297 143.084 1.00 142.75 45 ASP A O 1
ATOM 313 N N . GLY A 1 46 ? 132.975 67.472 144.439 1.00 145.92 46 GLY A N 1
ATOM 314 C CA . GLY A 1 46 ? 131.846 66.594 144.220 1.00 145.92 46 GLY A CA 1
ATOM 315 C C . GLY A 1 46 ? 130.544 67.367 144.139 1.00 145.92 46 GLY A C 1
ATOM 316 O O . GLY A 1 46 ? 130.471 68.546 144.494 1.00 145.92 46 GLY A O 1
ATOM 317 N N . LYS A 1 47 ? 129.512 66.673 143.662 1.00 150.21 47 LYS A N 1
ATOM 318 C CA . LYS A 1 47 ? 128.185 67.259 143.472 1.00 150.21 47 LYS A CA 1
ATOM 319 C C . LYS A 1 47 ? 127.397 67.097 144.765 1.00 150.21 47 LYS A C 1
ATOM 320 O O . LYS A 1 47 ? 126.725 66.089 144.987 1.00 150.21 47 LYS A O 1
ATOM 326 N N . ASN A 1 48 ? 127.470 68.111 145.630 1.00 148.72 48 ASN A N 1
ATOM 327 C CA . ASN A 1 48 ? 126.769 68.099 146.918 1.00 148.72 48 ASN A CA 1
ATOM 328 C C . ASN A 1 48 ? 126.168 69.485 147.148 1.00 148.72 48 ASN A C 1
ATOM 329 O O . ASN A 1 48 ? 126.833 70.374 147.687 1.00 148.72 48 ASN A O 1
ATOM 334 N N . ASP A 1 49 ? 124.910 69.654 146.741 1.00 130.05 49 ASP A N 1
ATOM 335 C CA . ASP A 1 49 ? 124.146 70.879 146.978 1.00 130.05 49 ASP A CA 1
ATOM 336 C C . ASP A 1 49 ? 124.882 72.102 146.424 1.00 130.05 49 ASP A C 1
ATOM 337 O O . ASP A 1 49 ? 125.333 72.986 147.153 1.00 130.05 49 ASP A O 1
ATOM 339 N N . ARG A 1 50 ? 124.999 72.114 145.094 1.00 121.75 50 ARG A N 1
ATOM 340 C CA . ARG A 1 50 ? 125.742 73.175 144.421 1.00 121.75 50 ARG A CA 1
ATOM 341 C C . ARG A 1 50 ? 125.139 74.548 144.698 1.00 121.75 50 ARG A C 1
ATOM 342 O O . ARG A 1 50 ? 125.870 75.532 144.854 1.00 121.75 50 ARG A O 1
ATOM 350 N N . SER A 1 51 ? 123.808 74.638 144.746 1.00 110.30 51 SER A N 1
ATOM 351 C CA . SER A 1 51 ? 123.161 75.934 144.931 1.00 110.30 51 SER A CA 1
ATOM 352 C C . SER A 1 51 ? 123.491 76.538 146.292 1.00 110.30 51 SER A C 1
ATOM 353 O O . SER A 1 51 ? 123.757 77.742 146.396 1.00 110.30 51 SER A O 1
ATOM 356 N N . ALA A 1 52 ? 123.465 75.723 147.349 1.00 109.43 52 ALA A N 1
ATOM 357 C CA . ALA A 1 52 ? 123.788 76.234 148.679 1.00 109.43 52 ALA A CA 1
ATOM 358 C C . ALA A 1 52 ? 125.232 76.713 148.749 1.00 109.43 52 ALA A C 1
ATOM 359 O O . ALA A 1 52 ? 125.520 77.765 149.334 1.00 109.43 52 ALA A O 1
ATOM 361 N N . LEU A 1 53 ? 126.155 75.953 148.156 1.00 107.23 53 LEU A N 1
ATOM 362 C CA . LEU A 1 53 ? 127.550 76.375 148.121 1.00 107.23 53 LEU A CA 1
ATOM 363 C C . LEU A 1 53 ? 127.709 77.669 147.335 1.00 107.23 53 LEU A C 1
ATOM 364 O O . LEU A 1 53 ? 128.501 78.539 147.711 1.00 107.23 53 LEU A O 1
ATOM 366 N N . ARG A 1 54 ? 126.966 77.813 146.236 1.00 97.66 54 ARG A N 1
ATOM 367 C CA . ARG A 1 54 ? 127.019 79.041 145.450 1.00 97.66 54 ARG A CA 1
ATOM 368 C C . ARG A 1 54 ? 126.537 80.235 146.267 1.00 97.66 54 ARG A C 1
ATOM 369 O O . ARG A 1 54 ? 127.153 81.308 146.251 1.00 97.66 54 ARG A O 1
ATOM 377 N N . ILE A 1 55 ? 125.431 80.060 146.994 1.00 94.54 55 ILE A N 1
ATOM 378 C CA . ILE A 1 55 ? 124.913 81.138 147.833 1.00 94.54 55 ILE A CA 1
ATOM 379 C C . ILE A 1 55 ? 125.922 81.502 148.913 1.00 94.54 55 ILE A C 1
ATOM 380 O O . ILE A 1 55 ? 126.144 82.684 149.203 1.00 94.54 55 ILE A O 1
ATOM 385 N N . LYS A 1 56 ? 126.549 80.494 149.524 1.00 94.87 56 LYS A N 1
ATOM 386 C CA . LYS A 1 56 ? 127.582 80.766 150.518 1.00 94.87 56 LYS A CA 1
ATOM 387 C C . LYS A 1 56 ? 128.754 81.519 149.900 1.00 94.87 56 LYS A C 1
ATOM 388 O O . LYS A 1 56 ? 129.332 82.413 150.529 1.00 94.87 56 LYS A O 1
ATOM 390 N N . MET A 1 57 ? 129.120 81.165 148.667 1.00 95.21 57 MET A N 1
ATOM 391 C CA . MET A 1 57 ? 130.211 81.848 147.982 1.00 95.21 57 MET A CA 1
ATOM 392 C C . MET A 1 57 ? 129.880 83.313 147.740 1.00 95.21 57 MET A C 1
ATOM 393 O O . MET A 1 57 ? 130.731 84.190 147.929 1.00 95.21 57 MET A O 1
ATOM 398 N N . PHE A 1 58 ? 128.646 83.599 147.319 1.00 79.14 58 PHE A N 1
ATOM 399 C CA . PHE A 1 58 ? 128.267 84.973 147.009 1.00 79.14 58 PHE A CA 1
ATOM 400 C C . PHE A 1 58 ? 128.256 85.873 148.238 1.00 79.14 58 PHE A C 1
ATOM 401 O O . PHE A 1 58 ? 128.304 87.098 148.092 1.00 79.14 58 PHE A O 1
ATOM 409 N N . LEU A 1 59 ? 128.209 85.303 149.440 1.00 86.43 59 LEU A N 1
ATOM 410 C CA . LEU A 1 59 ? 128.091 86.083 150.663 1.00 86.43 59 LEU A CA 1
ATOM 411 C C . LEU A 1 59 ? 129.424 86.277 151.375 1.00 86.43 59 LEU A C 1
ATOM 412 O O . LEU A 1 59 ? 129.438 86.707 152.533 1.00 86.43 59 LEU A O 1
ATOM 417 N N . SER A 1 60 ? 130.540 85.971 150.716 1.00 96.25 60 SER A N 1
ATOM 418 C CA . SER A 1 60 ? 131.842 86.203 151.319 1.00 96.25 60 SER A CA 1
ATOM 419 C C . SER A 1 60 ? 132.524 87.400 150.669 1.00 96.25 60 SER A C 1
ATOM 420 O O . SER A 1 60 ? 132.399 87.599 149.455 1.00 96.25 60 SER A O 1
ATOM 423 N N . PRO A 1 61 ? 133.253 88.211 151.441 1.00 96.51 61 PRO A N 1
ATOM 424 C CA . PRO A 1 61 ? 133.890 89.404 150.866 1.00 96.51 61 PRO A CA 1
ATOM 425 C C . PRO A 1 61 ? 135.005 89.064 149.891 1.00 96.51 61 PRO A C 1
ATOM 426 O O . PRO A 1 61 ? 135.307 87.889 149.663 1.00 96.51 61 PRO A O 1
ATOM 430 N N . SER A 1 62 ? 135.624 90.087 149.312 1.00 102.01 62 SER A N 1
ATOM 431 C CA . SER A 1 62 ? 136.695 89.908 148.347 1.00 102.01 62 SER A CA 1
ATOM 432 C C . SER A 1 62 ? 137.901 90.740 148.751 1.00 102.01 62 SER A C 1
ATOM 433 O O . SER A 1 62 ? 137.753 91.805 149.359 1.00 102.01 62 SER A O 1
ATOM 436 N N . PRO A 1 63 ? 139.106 90.281 148.428 1.00 101.42 63 PRO A N 1
ATOM 437 C CA . PRO A 1 63 ? 140.310 91.035 148.783 1.00 101.42 63 PRO A CA 1
ATOM 438 C C . PRO A 1 63 ? 140.504 92.236 147.866 1.00 101.42 63 PRO A C 1
ATOM 439 O O . PRO A 1 63 ? 139.804 92.420 146.870 1.00 101.42 63 PRO A O 1
ATOM 443 N N . SER A 1 64 ? 141.483 93.064 148.229 1.00 100.68 64 SER A N 1
ATOM 444 C CA . SER A 1 64 ? 141.807 94.250 147.449 1.00 100.68 64 SER A CA 1
ATOM 445 C C . SER A 1 64 ? 142.637 93.940 146.211 1.00 100.68 64 SER A C 1
ATOM 446 O O . SER A 1 64 ? 142.814 94.825 145.368 1.00 100.68 64 SER A O 1
ATOM 449 N N . ARG A 1 65 ? 143.150 92.715 146.083 1.00 99.48 65 ARG A N 1
ATOM 450 C CA . ARG A 1 65 ? 143.954 92.367 144.917 1.00 99.48 65 ARG A CA 1
ATOM 451 C C . ARG A 1 65 ? 143.113 92.294 143.650 1.00 99.48 65 ARG A C 1
ATOM 452 O O . ARG A 1 65 ? 143.634 92.504 142.550 1.00 99.48 65 ARG A O 1
ATOM 460 N N . ARG A 1 66 ? 141.820 92.000 143.780 1.00 85.27 66 ARG A N 1
ATOM 461 C CA . ARG A 1 66 ? 140.956 91.855 142.618 1.00 85.27 66 ARG A CA 1
ATOM 462 C C . ARG A 1 66 ? 140.461 93.185 142.069 1.00 85.27 66 ARG A C 1
ATOM 463 O O . ARG A 1 66 ? 139.805 93.195 141.022 1.00 85.27 66 ARG A O 1
ATOM 465 N N . PHE A 1 67 ? 140.750 94.297 142.739 1.00 75.33 67 PHE A N 1
ATOM 466 C CA . PHE A 1 67 ? 140.285 95.594 142.268 1.00 75.33 67 PHE A CA 1
ATOM 467 C C . PHE A 1 67 ? 140.976 95.979 140.967 1.00 75.33 67 PHE A C 1
ATOM 468 O O . PHE A 1 67 ? 142.168 95.725 140.776 1.00 75.33 67 PHE A O 1
ATOM 476 N N . THR A 1 68 ? 140.214 96.594 140.065 1.00 66.88 68 THR A N 1
ATOM 477 C CA . THR A 1 68 ? 140.776 97.181 138.855 1.00 66.88 68 THR A CA 1
ATOM 478 C C . THR A 1 68 ? 140.358 98.641 138.766 1.00 66.88 68 THR A C 1
ATOM 479 O O . THR A 1 68 ? 139.771 99.180 139.708 1.00 66.88 68 THR A O 1
ATOM 483 N N . GLN A 1 69 ? 140.659 99.295 137.643 1.00 73.79 69 GLN A N 1
ATOM 484 C CA . GLN A 1 69 ? 140.284 100.696 137.487 1.00 73.79 69 GLN A CA 1
ATOM 485 C C . GLN A 1 69 ? 138.771 100.852 137.379 1.00 73.79 69 GLN A C 1
ATOM 486 O O . GLN A 1 69 ? 138.173 101.687 138.066 1.00 73.79 69 GLN A O 1
ATOM 488 N N . HIS A 1 70 ? 138.135 100.053 136.520 1.00 79.05 70 HIS A N 1
ATOM 489 C CA . HIS A 1 70 ? 136.693 100.170 136.327 1.00 79.05 70 HIS A CA 1
ATOM 490 C C . HIS A 1 70 ? 135.926 99.682 137.550 1.00 79.05 70 HIS A C 1
ATOM 491 O O . HIS A 1 70 ? 135.013 100.361 138.033 1.00 79.05 70 HIS A O 1
ATOM 498 N N . GLY A 1 71 ? 136.283 98.511 138.068 1.00 68.47 71 GLY A N 1
ATOM 499 C CA . GLY A 1 71 ? 135.552 97.926 139.175 1.00 68.47 71 GLY A CA 1
ATOM 500 C C . GLY A 1 71 ? 136.211 96.691 139.752 1.00 68.47 71 GLY A C 1
ATOM 501 O O . GLY A 1 71 ? 137.432 96.658 139.925 1.00 68.47 71 GLY A O 1
ATOM 502 N N . VAL A 1 72 ? 135.414 95.669 140.055 1.00 58.24 72 VAL A N 1
ATOM 503 C CA . VAL A 1 72 ? 135.897 94.442 140.676 1.00 58.24 72 VAL A CA 1
ATOM 504 C C . VAL A 1 72 ? 135.528 93.265 139.786 1.00 58.24 72 VAL A C 1
ATOM 505 O O . VAL A 1 72 ? 134.404 93.185 139.280 1.00 58.24 72 VAL A O 1
ATOM 509 N N . VAL A 1 73 ? 136.482 92.360 139.587 1.00 63.76 73 VAL A N 1
ATOM 510 C CA . VAL A 1 73 ? 136.260 91.149 138.802 1.00 63.76 73 VAL A CA 1
ATOM 511 C C . VAL A 1 73 ? 135.492 90.138 139.650 1.00 63.76 73 VAL A C 1
ATOM 512 O O . VAL A 1 73 ? 135.809 89.951 140.834 1.00 63.76 73 VAL A O 1
ATOM 516 N N . PRO A 1 74 ? 134.458 89.493 139.106 1.00 65.87 74 PRO A N 1
ATOM 517 C CA . PRO A 1 74 ? 133.738 88.475 139.881 1.00 65.87 74 PRO A CA 1
ATOM 518 C C . PRO A 1 74 ? 134.454 87.137 139.866 1.00 65.87 74 PRO A C 1
ATOM 519 O O . PRO A 1 74 ? 135.554 87.019 139.316 1.00 65.87 74 PRO A O 1
ATOM 523 N N . MET A 1 75 ? 133.841 86.123 140.468 1.00 85.26 75 MET A N 1
ATOM 524 C CA . MET A 1 75 ? 134.408 84.787 140.456 1.00 85.26 75 MET A CA 1
ATOM 525 C C . MET A 1 75 ? 134.066 84.076 139.149 1.00 85.26 75 MET A C 1
ATOM 526 O O . MET A 1 75 ? 133.190 84.494 138.390 1.00 85.26 75 MET A O 1
ATOM 531 N N . ARG A 1 76 ? 134.778 82.982 138.890 1.00 83.05 76 ARG A N 1
ATOM 532 C CA . ARG A 1 76 ? 134.558 82.197 137.683 1.00 83.05 76 ARG A CA 1
ATOM 533 C C . ARG A 1 76 ? 133.415 81.201 137.822 1.00 83.05 76 ARG A C 1
ATOM 534 O O . ARG A 1 76 ? 133.072 80.539 136.838 1.00 83.05 76 ARG A O 1
ATOM 536 N N . GLU A 1 77 ? 132.819 81.080 139.009 1.00 80.40 77 GLU A N 1
ATOM 537 C CA . GLU A 1 77 ? 131.750 80.117 139.237 1.00 80.40 77 GLU A CA 1
ATOM 538 C C . GLU A 1 77 ? 130.362 80.742 139.275 1.00 80.40 77 GLU A C 1
ATOM 539 O O . GLU A 1 77 ? 129.373 80.013 139.145 1.00 80.40 77 GLU A O 1
ATOM 541 N N . ILE A 1 78 ? 130.260 82.059 139.450 1.00 69.21 78 ILE A N 1
ATOM 542 C CA . ILE A 1 78 ? 128.962 82.718 139.552 1.00 69.21 78 ILE A CA 1
ATOM 543 C C . ILE A 1 78 ? 128.828 83.753 138.443 1.00 69.21 78 ILE A C 1
ATOM 544 O O . ILE A 1 78 ? 128.147 84.770 138.606 1.00 69.21 78 ILE A O 1
ATOM 549 N N . LYS A 1 79 ? 129.472 83.502 137.308 1.00 75.98 79 LYS A N 1
ATOM 550 C CA . LYS A 1 79 ? 129.460 84.427 136.185 1.00 75.98 79 LYS A CA 1
ATOM 551 C C . LYS A 1 79 ? 129.012 83.696 134.928 1.00 75.98 79 LYS A C 1
ATOM 552 O O . LYS A 1 79 ? 129.445 82.571 134.666 1.00 75.98 79 LYS A O 1
ATOM 556 N N . THR A 1 80 ? 128.142 84.340 134.156 1.00 72.44 80 THR A N 1
ATOM 557 C CA . THR A 1 80 ? 127.607 83.771 132.932 1.00 72.44 80 THR A CA 1
ATOM 558 C C . THR A 1 80 ? 128.427 84.244 131.735 1.00 72.44 80 THR A C 1
ATOM 559 O O . THR A 1 80 ? 129.444 84.927 131.876 1.00 72.44 80 THR A O 1
ATOM 563 N N . ASN A 1 81 ? 127.978 83.880 130.537 1.00 79.14 81 ASN A N 1
ATOM 564 C CA . ASN A 1 81 ? 128.650 84.235 129.293 1.00 79.14 81 ASN A CA 1
ATOM 565 C C . ASN A 1 81 ? 127.645 84.706 128.254 1.00 79.14 81 ASN A C 1
ATOM 566 O O . ASN A 1 81 ? 127.785 84.435 127.058 1.00 79.14 81 ASN A O 1
ATOM 568 N N . THR A 1 82 ? 126.613 85.419 128.694 1.00 77.25 82 THR A N 1
ATOM 569 C CA . THR A 1 82 ? 125.597 85.967 127.806 1.00 77.25 82 THR A CA 1
ATOM 570 C C . THR A 1 82 ? 125.670 87.488 127.826 1.00 77.25 82 THR A C 1
ATOM 571 O O . THR A 1 82 ? 125.811 88.095 128.892 1.00 77.25 82 THR A O 1
ATOM 575 N N . ASP A 1 83 ? 125.595 88.095 126.646 1.00 83.91 83 ASP A N 1
ATOM 576 C CA . ASP A 1 83 ? 125.658 89.543 126.534 1.00 83.91 83 ASP A CA 1
ATOM 577 C C . ASP A 1 83 ? 124.296 90.166 126.813 1.00 83.91 83 ASP A C 1
ATOM 578 O O . ASP A 1 83 ? 123.248 89.596 126.497 1.00 83.91 83 ASP A O 1
ATOM 583 N N . ILE A 1 84 ? 124.321 91.353 127.410 1.00 71.14 84 ILE A N 1
ATOM 584 C CA . ILE A 1 84 ? 123.101 92.070 127.769 1.00 71.14 84 ILE A CA 1
ATOM 585 C C . ILE A 1 84 ? 123.220 93.514 127.299 1.00 71.14 84 ILE A C 1
ATOM 586 O O . ILE A 1 84 ? 124.338 94.039 127.196 1.00 71.14 84 ILE A O 1
ATOM 591 N N . PRO A 1 85 ? 122.111 94.188 126.996 1.00 71.99 85 PRO A N 1
ATOM 592 C CA . PRO A 1 85 ? 122.196 95.583 126.552 1.00 71.99 85 PRO A CA 1
ATOM 593 C C . PRO A 1 85 ? 122.778 96.484 127.631 1.00 71.99 85 PRO A C 1
ATOM 594 O O . PRO A 1 85 ? 122.608 96.250 128.829 1.00 71.99 85 PRO A O 1
ATOM 598 N N . SER A 1 86 ? 123.477 97.529 127.182 1.00 70.38 86 SER A N 1
ATOM 599 C CA . SER A 1 86 ? 124.146 98.434 128.111 1.00 70.38 86 SER A CA 1
ATOM 600 C C . SER A 1 86 ? 123.147 99.176 128.991 1.00 70.38 86 SER A C 1
ATOM 601 O O . SER A 1 86 ? 123.396 99.381 130.185 1.00 70.38 86 SER A O 1
ATOM 604 N N . THR A 1 87 ? 122.020 99.601 128.416 1.00 71.91 87 THR A N 1
ATOM 605 C CA . THR A 1 87 ? 121.053 100.393 129.171 1.00 71.91 87 THR A CA 1
ATOM 606 C C . THR A 1 87 ? 120.497 99.613 130.356 1.00 71.91 87 THR A C 1
ATOM 607 O O . THR A 1 87 ? 120.367 100.156 131.461 1.00 71.91 87 THR A O 1
ATOM 611 N N . LEU A 1 88 ? 120.167 98.337 130.145 1.00 63.78 88 LEU A N 1
ATOM 612 C CA . LEU A 1 88 ? 119.637 97.510 131.224 1.00 63.78 88 LEU A CA 1
ATOM 613 C C . LEU A 1 88 ? 120.638 97.393 132.366 1.00 63.78 88 LEU A C 1
ATOM 614 O O . LEU A 1 88 ? 120.291 97.587 133.540 1.00 63.78 88 LEU A O 1
ATOM 619 N N . TRP A 1 89 ? 121.893 97.086 132.032 1.00 60.13 89 TRP A N 1
ATOM 620 C CA . TRP A 1 89 ? 122.932 96.958 133.047 1.00 60.13 89 TRP A CA 1
ATOM 621 C C . TRP A 1 89 ? 123.118 98.263 133.806 1.00 60.13 89 TRP A C 1
ATOM 622 O O . TRP A 1 89 ? 123.173 98.275 135.042 1.00 60.13 89 TRP A O 1
ATOM 633 N N . THR A 1 90 ? 123.205 99.377 133.079 1.00 62.13 90 THR A N 1
ATOM 634 C CA . THR A 1 90 ? 123.424 100.667 133.721 1.00 62.13 90 THR A CA 1
ATOM 635 C C . THR A 1 90 ? 122.286 101.004 134.673 1.00 62.13 90 THR A C 1
ATOM 636 O O . THR A 1 90 ? 122.520 101.388 135.824 1.00 62.13 90 THR A O 1
ATOM 640 N N . LEU A 1 91 ? 121.043 100.838 134.218 1.00 60.75 91 LEU A N 1
ATOM 641 C CA . LEU A 1 91 ? 119.898 101.199 135.048 1.00 60.75 91 LEU A CA 1
ATOM 642 C C . LEU A 1 91 ? 119.821 100.326 136.294 1.00 60.75 91 LEU A C 1
ATOM 643 O O . LEU A 1 91 ? 119.643 100.834 137.411 1.00 60.75 91 LEU A O 1
ATOM 648 N N . VAL A 1 92 ? 119.963 99.007 136.127 1.00 55.62 92 VAL A N 1
ATOM 649 C CA . VAL A 1 92 ? 119.840 98.107 137.270 1.00 55.62 92 VAL A CA 1
ATOM 650 C C . VAL A 1 92 ? 120.959 98.361 138.272 1.00 55.62 92 VAL A C 1
ATOM 651 O O . VAL A 1 92 ? 120.721 98.449 139.483 1.00 55.62 92 VAL A O 1
ATOM 655 N N . THR A 1 93 ? 122.197 98.491 137.784 1.00 59.74 93 THR A N 1
ATOM 656 C CA . THR A 1 93 ? 123.317 98.734 138.685 1.00 59.74 93 THR A CA 1
ATOM 657 C C . THR A 1 93 ? 123.157 100.061 139.414 1.00 59.74 93 THR A C 1
ATOM 658 O O . THR A 1 93 ? 123.391 100.142 140.626 1.00 59.74 93 THR A O 1
ATOM 662 N N . ASP A 1 94 ? 122.741 101.110 138.698 1.00 61.69 94 ASP A N 1
ATOM 663 C CA . ASP A 1 94 ? 122.578 102.415 139.325 1.00 61.69 94 ASP A CA 1
ATOM 664 C C . ASP A 1 94 ? 121.529 102.367 140.426 1.00 61.69 94 ASP A C 1
ATOM 665 O O . ASP A 1 94 ? 121.770 102.836 141.545 1.00 61.69 94 ASP A O 1
ATOM 667 N N . TRP A 1 95 ? 120.360 101.788 140.138 1.00 57.95 95 TRP A N 1
ATOM 668 C CA . TRP A 1 95 ? 119.314 101.740 141.156 1.00 57.95 95 TRP A CA 1
ATOM 669 C C . TRP A 1 95 ? 119.751 100.896 142.348 1.00 57.95 95 TRP A C 1
ATOM 670 O O . TRP A 1 95 ? 119.560 101.288 143.507 1.00 57.95 95 TRP A O 1
ATOM 681 N N . LEU A 1 96 ? 120.349 99.731 142.081 1.00 56.09 96 LEU A N 1
ATOM 682 C CA . LEU A 1 96 ? 120.711 98.825 143.163 1.00 56.09 96 LEU A CA 1
ATOM 683 C C . LEU A 1 96 ? 121.783 99.439 144.054 1.00 56.09 96 LEU A C 1
ATOM 684 O O . LEU A 1 96 ? 121.736 99.290 145.281 1.00 56.09 96 LEU A O 1
ATOM 689 N N . LEU A 1 97 ? 122.753 100.139 143.462 1.00 62.67 97 LEU A N 1
ATOM 690 C CA . LEU A 1 97 ? 123.775 100.795 144.268 1.00 62.67 97 LEU A CA 1
ATOM 691 C C . LEU A 1 97 ? 123.220 102.013 144.992 1.00 62.67 97 LEU A C 1
ATOM 692 O O . LEU A 1 97 ? 123.701 102.357 146.077 1.00 62.67 97 LEU A O 1
ATOM 697 N N . ASN A 1 98 ? 122.216 102.678 144.415 1.00 68.14 98 ASN A N 1
ATOM 698 C CA . ASN A 1 98 ? 121.559 103.769 145.124 1.00 68.14 98 ASN A CA 1
ATOM 699 C C . ASN A 1 98 ? 120.828 103.267 146.361 1.00 68.14 98 ASN A C 1
ATOM 700 O O . ASN A 1 98 ? 120.830 103.941 147.397 1.00 68.14 98 ASN A O 1
ATOM 705 N N . LEU A 1 99 ? 120.200 102.093 146.272 1.00 74.58 99 LEU A N 1
ATOM 706 C CA . LEU A 1 99 ? 119.472 101.560 147.419 1.00 74.58 99 LEU A CA 1
ATOM 707 C C . LEU A 1 99 ? 120.423 101.083 148.513 1.00 74.58 99 LEU A C 1
ATOM 708 O O . LEU A 1 99 ? 120.068 101.119 149.697 1.00 74.58 99 LEU A O 1
ATOM 713 N N . LEU A 1 100 ? 121.634 100.664 148.147 1.00 76.45 100 LEU A N 1
ATOM 714 C CA . LEU A 1 100 ? 122.539 99.975 149.058 1.00 76.45 100 LEU A CA 1
ATOM 715 C C . LEU A 1 100 ? 123.414 100.921 149.875 1.00 76.45 100 LEU A C 1
ATOM 716 O O . LEU A 1 100 ? 124.466 100.500 150.369 1.00 76.45 100 LEU A O 1
ATOM 721 N N . GLN A 1 101 ? 123.015 102.177 150.029 1.00 90.13 101 GLN A N 1
ATOM 722 C CA . GLN A 1 101 ? 123.768 103.124 150.853 1.00 90.13 101 GLN A CA 1
ATOM 723 C C . GLN A 1 101 ? 123.224 103.181 152.276 1.00 90.13 101 GLN A C 1
ATOM 724 O O . GLN A 1 101 ? 122.854 104.244 152.772 1.00 90.13 101 GLN A O 1
ATOM 730 N N . ASP A 1 102 ? 123.184 102.034 152.954 1.00 104.23 102 ASP A N 1
ATOM 731 C CA . ASP A 1 102 ? 122.698 101.973 154.328 1.00 104.23 102 ASP A CA 1
ATOM 732 C C . ASP A 1 102 ? 123.076 100.628 154.928 1.00 104.23 102 ASP A C 1
ATOM 733 O O . ASP A 1 102 ? 122.896 99.590 154.284 1.00 104.23 102 ASP A O 1
ATOM 738 N N . GLU A 1 103 ? 123.599 100.652 156.157 1.00 107.10 103 GLU A N 1
ATOM 739 C CA . GLU A 1 103 ? 123.939 99.408 156.842 1.00 107.10 103 GLU A CA 1
ATOM 740 C C . GLU A 1 103 ? 122.695 98.576 157.131 1.00 107.10 103 GLU A C 1
ATOM 741 O O . GLU A 1 103 ? 122.706 97.350 156.965 1.00 107.10 103 GLU A O 1
ATOM 743 N N . GLU A 1 104 ? 121.615 99.225 157.574 1.00 108.87 104 GLU A N 1
ATOM 744 C CA . GLU A 1 104 ? 120.371 98.503 157.823 1.00 108.87 104 GLU A CA 1
ATOM 745 C C . GLU A 1 104 ? 119.814 97.909 156.535 1.00 108.87 104 GLU A C 1
ATOM 746 O O . GLU A 1 104 ? 119.320 96.775 156.527 1.00 108.87 104 GLU A O 1
ATOM 748 N N . ASN A 1 105 ? 119.882 98.661 155.433 1.00 107.05 105 ASN A N 1
ATOM 749 C CA . ASN A 1 105 ? 119.473 98.114 154.145 1.00 107.05 105 ASN A CA 1
ATOM 750 C C . ASN A 1 105 ? 120.378 96.968 153.715 1.00 107.05 105 ASN A C 1
ATOM 751 O O . ASN A 1 105 ? 119.906 96.008 153.096 1.00 107.05 105 ASN A O 1
ATOM 756 N N . GLN A 1 106 ? 121.671 97.048 154.032 1.00 104.56 106 GLN A N 1
ATOM 757 C CA . GLN A 1 106 ? 122.576 95.937 153.755 1.00 104.56 106 GLN A CA 1
ATOM 758 C C . GLN A 1 106 ? 122.143 94.683 154.506 1.00 104.56 106 GLN A C 1
ATOM 759 O O . GLN A 1 106 ? 122.087 93.586 153.934 1.00 104.56 106 GLN A O 1
ATOM 765 N N . GLU A 1 107 ? 121.825 94.831 155.794 1.00 105.27 107 GLU A N 1
ATOM 766 C CA . GLU A 1 107 ? 121.376 93.690 156.585 1.00 105.27 107 GLU A CA 1
ATOM 767 C C . GLU A 1 107 ? 120.062 93.134 156.052 1.00 105.27 107 GLU A C 1
ATOM 768 O O . GLU A 1 107 ? 119.865 91.914 156.012 1.00 105.27 107 GLU A O 1
ATOM 770 N N . MET A 1 108 ? 119.148 94.017 155.643 1.00 107.28 108 MET A N 1
ATOM 771 C CA . MET A 1 108 ? 117.885 93.567 155.067 1.00 107.28 108 MET A CA 1
ATOM 772 C C . MET A 1 108 ? 118.112 92.786 153.778 1.00 107.28 108 MET A C 1
ATOM 773 O O . MET A 1 108 ? 117.481 91.745 153.553 1.00 107.28 108 MET A O 1
ATOM 778 N N . PHE A 1 109 ? 119.010 93.274 152.919 1.00 97.17 109 PHE A N 1
ATOM 779 C CA . PHE A 1 109 ? 119.315 92.570 151.678 1.00 97.17 109 PHE A CA 1
ATOM 780 C C . PHE A 1 109 ? 119.907 91.197 151.967 1.00 97.17 109 PHE A C 1
ATOM 781 O O . PHE A 1 109 ? 119.540 90.205 151.329 1.00 97.17 109 PHE A O 1
ATOM 789 N N . GLU A 1 110 ? 120.834 91.121 152.925 1.00 105.21 110 GLU A N 1
ATOM 790 C CA . GLU A 1 110 ? 121.421 89.827 153.265 1.00 105.21 110 GLU A CA 1
ATOM 791 C C . GLU A 1 110 ? 120.370 88.870 153.815 1.00 105.21 110 GLU A C 1
ATOM 792 O O . GLU A 1 110 ? 120.349 87.685 153.459 1.00 105.21 110 GLU A O 1
ATOM 798 N N . ASP A 1 111 ? 119.482 89.368 154.679 1.00 102.68 111 ASP A N 1
ATOM 799 C CA . ASP A 1 111 ? 118.426 88.522 155.225 1.00 102.68 111 ASP A CA 1
ATOM 800 C C . ASP A 1 111 ? 117.508 88.008 154.124 1.00 102.68 111 ASP A C 1
ATOM 801 O O . ASP A 1 111 ? 117.125 86.833 154.124 1.00 102.68 111 ASP A O 1
ATOM 803 N N . PHE A 1 112 ? 117.143 88.876 153.178 1.00 99.25 112 PHE A N 1
ATOM 804 C CA . PHE A 1 112 ? 116.294 88.447 152.071 1.00 99.25 112 PHE A CA 1
ATOM 805 C C . PHE A 1 112 ? 117.003 87.423 151.193 1.00 99.25 112 PHE A C 1
ATOM 806 O O . PHE A 1 112 ? 116.395 86.432 150.773 1.00 99.25 112 PHE A O 1
ATOM 814 N N . ILE A 1 113 ? 118.287 87.646 150.903 1.00 98.79 113 ILE A N 1
ATOM 815 C CA . ILE A 1 113 ? 119.027 86.724 150.048 1.00 98.79 113 ILE A CA 1
ATOM 816 C C . ILE A 1 113 ? 119.212 85.380 150.738 1.00 98.79 113 ILE A C 1
ATOM 817 O O . ILE A 1 113 ? 119.348 84.347 150.072 1.00 98.79 113 ILE A O 1
ATOM 822 N N . SER A 1 114 ? 119.224 85.362 152.069 1.00 106.44 114 SER A N 1
ATOM 823 C CA . SER A 1 114 ? 119.335 84.118 152.818 1.00 106.44 114 SER A CA 1
ATOM 824 C C . SER A 1 114 ? 117.983 83.516 153.175 1.00 106.44 114 SER A C 1
ATOM 825 O O . SER A 1 114 ? 117.943 82.464 153.821 1.00 106.44 114 SER A O 1
ATOM 828 N N . SER A 1 115 ? 116.880 84.147 152.774 1.00 102.05 115 SER A N 1
ATOM 829 C CA . SER A 1 115 ? 115.557 83.702 153.201 1.00 102.05 115 SER A CA 1
ATOM 830 C C . SER A 1 115 ? 114.908 82.751 152.199 1.00 102.05 115 SER A C 1
ATOM 831 O O . SER A 1 115 ? 114.600 81.603 152.535 1.00 102.05 115 SER A O 1
ATOM 834 N N . LYS A 1 116 ? 114.698 83.211 150.964 1.00 102.58 116 LYS A N 1
ATOM 835 C CA . LYS A 1 116 ? 113.882 82.470 150.015 1.00 102.58 116 LYS A CA 1
ATOM 836 C C . LYS A 1 116 ? 114.507 82.296 148.638 1.00 102.58 116 LYS A C 1
ATOM 837 O O . LYS A 1 116 ? 113.860 81.716 147.760 1.00 102.58 116 LYS A O 1
ATOM 839 N N . PHE A 1 117 ? 115.722 82.771 148.417 1.00 97.84 117 PHE A N 1
ATOM 840 C CA . PHE A 1 117 ? 116.329 82.638 147.098 1.00 97.84 117 PHE A CA 1
ATOM 841 C C . PHE A 1 117 ? 116.763 81.197 146.868 1.00 97.84 117 PHE A C 1
ATOM 842 O O . PHE A 1 117 ? 117.609 80.688 147.615 1.00 97.84 117 PHE A O 1
ATOM 850 N N . PRO A 1 118 ? 116.221 80.504 145.864 1.00 101.63 118 PRO A N 1
ATOM 851 C CA . PRO A 1 118 ? 116.635 79.118 145.616 1.00 101.63 118 PRO A CA 1
ATOM 852 C C . PRO A 1 118 ? 117.936 79.024 144.837 1.00 101.63 118 PRO A C 1
ATOM 853 O O . PRO A 1 118 ? 118.742 78.118 145.070 1.00 101.63 118 PRO A O 1
ATOM 857 N N . ASP A 1 119 ? 118.151 79.953 143.909 1.00 105.52 119 ASP A N 1
ATOM 858 C CA . ASP A 1 119 ? 119.375 79.979 143.122 1.00 105.52 119 ASP A CA 1
ATOM 859 C C . ASP A 1 119 ? 119.594 81.393 142.606 1.00 105.52 119 ASP A C 1
ATOM 860 O O . ASP A 1 119 ? 118.656 82.186 142.495 1.00 105.52 119 ASP A O 1
ATOM 865 N N . VAL A 1 120 ? 120.854 81.694 142.293 1.00 88.40 120 VAL A N 1
ATOM 866 C CA . VAL A 1 120 ? 121.214 83.034 141.844 1.00 88.40 120 VAL A CA 1
ATOM 867 C C . VAL A 1 120 ? 120.615 83.328 140.473 1.00 88.40 120 VAL A C 1
ATOM 868 O O . VAL A 1 120 ? 120.152 84.444 140.209 1.00 88.40 120 VAL A O 1
ATOM 872 N N . LEU A 1 121 ? 120.596 82.333 139.589 1.00 88.49 121 LEU A N 1
ATOM 873 C CA . LEU A 1 121 ? 120.184 82.557 138.209 1.00 88.49 121 LEU A CA 1
ATOM 874 C C . LEU A 1 121 ? 118.732 83.016 138.135 1.00 88.49 121 LEU A C 1
ATOM 875 O O . LEU A 1 121 ? 117.887 82.622 138.942 1.00 88.49 121 LEU A O 1
ATOM 880 N N . ALA A 1 122 ? 118.452 83.872 137.153 1.00 87.75 122 ALA A N 1
ATOM 881 C CA . ALA A 1 122 ? 117.110 84.388 136.926 1.00 87.75 122 ALA A CA 1
ATOM 882 C C . ALA A 1 122 ? 116.901 84.581 135.431 1.00 87.75 122 ALA A C 1
ATOM 883 O O . ALA A 1 122 ? 117.857 84.781 134.679 1.00 87.75 122 ALA A O 1
ATOM 885 N N . SER A 1 123 ? 115.640 84.524 135.010 1.00 77.76 123 SER A N 1
ATOM 886 C CA . SER A 1 123 ? 115.321 84.629 133.593 1.00 77.76 123 SER A CA 1
ATOM 887 C C . SER A 1 123 ? 115.605 86.032 133.074 1.00 77.76 123 SER A C 1
ATOM 888 O O . SER A 1 123 ? 115.458 87.022 133.795 1.00 77.76 123 SER A O 1
ATOM 891 N N . ALA A 1 124 ? 116.014 86.113 131.806 1.00 77.87 124 ALA A N 1
ATOM 892 C CA . ALA A 1 124 ? 116.370 87.401 131.219 1.00 77.87 124 ALA A CA 1
ATOM 893 C C . ALA A 1 124 ? 115.132 88.241 130.930 1.00 77.87 124 ALA A C 1
ATOM 894 O O . ALA A 1 124 ? 115.126 89.457 131.160 1.00 77.87 124 ALA A O 1
ATOM 896 N N . ASP A 1 125 ? 114.074 87.611 130.413 1.00 81.03 125 ASP A N 1
ATOM 897 C CA . ASP A 1 125 ? 112.866 88.358 130.080 1.00 81.03 125 ASP A CA 1
ATOM 898 C C . ASP A 1 125 ? 112.216 88.953 131.321 1.00 81.03 125 ASP A C 1
ATOM 899 O O . ASP A 1 125 ? 111.623 90.036 131.251 1.00 81.03 125 ASP A O 1
ATOM 904 N N . LYS A 1 126 ? 112.315 88.268 132.461 1.00 71.62 126 LYS A N 1
ATOM 905 C CA . LYS A 1 126 ? 111.812 88.836 133.706 1.00 71.62 126 LYS A CA 1
ATOM 906 C C . LYS A 1 126 ? 112.545 90.126 134.046 1.00 71.62 126 LYS A C 1
ATOM 907 O O . LYS A 1 126 ? 111.924 91.129 134.417 1.00 71.62 126 LYS A O 1
ATOM 913 N N . LEU A 1 127 ? 113.874 90.121 133.913 1.00 66.61 127 LEU A N 1
ATOM 914 C CA . LEU A 1 127 ? 114.649 91.332 134.164 1.00 66.61 127 LEU A CA 1
ATOM 915 C C . LEU A 1 127 ? 114.278 92.438 133.186 1.00 66.61 127 LEU A C 1
ATOM 916 O O . LEU A 1 127 ? 114.160 93.605 133.577 1.00 66.61 127 LEU A O 1
ATOM 921 N N . ALA A 1 128 ? 114.101 92.094 131.908 1.00 67.39 128 ALA A N 1
ATOM 922 C CA . ALA A 1 128 ? 113.735 93.105 130.921 1.00 67.39 128 ALA A CA 1
ATOM 923 C C . ALA A 1 128 ? 112.388 93.737 131.251 1.00 67.39 128 ALA A C 1
ATOM 924 O O . ALA A 1 128 ? 112.244 94.965 131.217 1.00 67.39 128 ALA A O 1
ATOM 926 N N . ARG A 1 129 ? 111.393 92.914 131.586 1.00 65.02 129 ARG A N 1
ATOM 927 C CA . ARG A 1 129 ? 110.079 93.449 131.922 1.00 65.02 129 ARG A CA 1
ATOM 928 C C . ARG A 1 129 ? 110.129 94.284 133.195 1.00 65.02 129 ARG A C 1
ATOM 929 O O . ARG A 1 129 ? 109.459 95.319 133.287 1.00 65.02 129 ARG A O 1
ATOM 937 N N . PHE A 1 130 ? 110.908 93.852 134.190 1.00 59.34 130 PHE A N 1
ATOM 938 C CA . PHE A 1 130 ? 111.034 94.641 135.410 1.00 59.34 130 PHE A CA 1
ATOM 939 C C . PHE A 1 130 ? 111.681 95.990 135.130 1.00 59.34 130 PHE A C 1
ATOM 940 O O . PHE A 1 130 ? 111.252 97.014 135.672 1.00 59.34 130 PHE A O 1
ATOM 948 N N . ALA A 1 131 ? 112.718 96.012 134.292 1.00 58.97 131 ALA A N 1
ATOM 949 C CA . ALA A 1 131 ? 113.357 97.276 133.947 1.00 58.97 131 ALA A CA 1
ATOM 950 C C . ALA A 1 131 ? 112.442 98.158 133.111 1.00 58.97 131 ALA A C 1
ATOM 951 O O . ALA A 1 131 ? 112.584 99.385 133.127 1.00 58.97 131 ALA A O 1
ATOM 953 N N . GLN A 1 132 ? 111.513 97.554 132.366 1.00 66.24 132 GLN A N 1
ATOM 954 C CA . GLN A 1 132 ? 110.533 98.343 131.627 1.00 66.24 132 GLN A CA 1
ATOM 955 C C . GLN A 1 132 ? 109.708 99.223 132.556 1.00 66.24 132 GLN A C 1
ATOM 956 O O . GLN A 1 132 ? 109.358 100.352 132.195 1.00 66.24 132 GLN A O 1
ATOM 962 N N . ARG A 1 133 ? 109.390 98.728 133.748 1.00 66.51 133 ARG A N 1
ATOM 963 C CA . ARG A 1 133 ? 108.597 99.465 134.719 1.00 66.51 133 ARG A CA 1
ATOM 964 C C . ARG A 1 133 ? 109.431 100.433 135.550 1.00 66.51 133 ARG A C 1
ATOM 965 O O . ARG A 1 133 ? 108.865 101.302 136.220 1.00 66.51 133 ARG A O 1
ATOM 973 N N . LEU A 1 134 ? 110.759 100.326 135.501 1.00 65.05 134 LEU A N 1
ATOM 974 C CA . LEU A 1 134 ? 111.627 101.189 136.288 1.00 65.05 134 LEU A CA 1
ATOM 975 C C . LEU A 1 134 ? 112.175 102.372 135.503 1.00 65.05 134 LEU A C 1
ATOM 976 O O . LEU A 1 134 ? 112.633 103.342 136.116 1.00 65.05 134 LEU A O 1
ATOM 981 N N . GLU A 1 135 ? 112.134 102.321 134.171 1.00 76.82 135 GLU A N 1
ATOM 982 C CA . GLU A 1 135 ? 112.716 103.395 133.375 1.00 76.82 135 GLU A CA 1
ATOM 983 C C . GLU A 1 135 ? 111.875 104.665 133.435 1.00 76.82 135 GLU A C 1
ATOM 984 O O . GLU A 1 135 ? 112.429 105.769 133.473 1.00 76.82 135 GLU A O 1
ATOM 990 N N . ASP A 1 136 ? 110.553 104.537 133.448 1.00 89.68 136 ASP A N 1
ATOM 991 C CA . ASP A 1 136 ? 109.671 105.694 133.422 1.00 89.68 136 ASP A CA 1
ATOM 992 C C . ASP A 1 136 ? 109.537 106.297 134.815 1.00 89.68 136 ASP A C 1
ATOM 993 O O . ASP A 1 136 ? 109.553 105.590 135.826 1.00 89.68 136 ASP A O 1
ATOM 998 N N . ARG A 1 137 ? 109.415 107.626 134.858 1.00 97.54 137 ARG A N 1
ATOM 999 C CA . ARG A 1 137 ? 109.408 108.337 136.132 1.00 97.54 137 ARG A CA 1
ATOM 1000 C C . ARG A 1 137 ? 108.076 108.201 136.863 1.00 97.54 137 ARG A C 1
ATOM 1001 O O . ARG A 1 137 ? 108.054 108.084 138.093 1.00 97.54 137 ARG A O 1
ATOM 1003 N N . LYS A 1 138 ? 106.960 108.214 136.133 1.00 97.29 138 LYS A N 1
ATOM 1004 C CA . LYS A 1 138 ? 105.631 108.228 136.746 1.00 97.29 138 LYS A CA 1
ATOM 1005 C C . LYS A 1 138 ? 105.142 106.792 136.920 1.00 97.29 138 LYS A C 1
ATOM 1006 O O . LYS A 1 138 ? 104.388 106.254 136.111 1.00 97.29 138 LYS A O 1
ATOM 1012 N N . ASP A 1 139 ? 105.592 106.168 138.006 1.00 95.57 139 ASP A N 1
ATOM 1013 C CA . ASP A 1 139 ? 105.139 104.840 138.406 1.00 95.57 139 ASP A CA 1
ATOM 1014 C C . ASP A 1 139 ? 104.979 104.835 139.922 1.00 95.57 139 ASP A C 1
ATOM 1015 O O . ASP A 1 139 ? 104.990 105.884 140.572 1.00 95.57 139 ASP A O 1
ATOM 1020 N N . VAL A 1 140 ? 104.830 103.641 140.493 1.00 92.32 140 VAL A N 1
ATOM 1021 C CA . VAL A 1 140 ? 104.562 103.500 141.920 1.00 92.32 140 VAL A CA 1
ATOM 1022 C C . VAL A 1 140 ? 105.818 103.020 142.638 1.00 92.32 140 VAL A C 1
ATOM 1023 O O . VAL A 1 140 ? 105.983 103.244 143.842 1.00 92.32 140 VAL A O 1
ATOM 1027 N N . LEU A 1 141 ? 106.722 102.371 141.898 1.00 95.40 141 LEU A N 1
ATOM 1028 C CA . LEU A 1 141 ? 107.886 101.752 142.525 1.00 95.40 141 LEU A CA 1
ATOM 1029 C C . LEU A 1 141 ? 108.789 102.776 143.200 1.00 95.40 141 LEU A C 1
ATOM 1030 O O . LEU A 1 141 ? 109.432 102.463 144.208 1.00 95.40 141 LEU A O 1
ATOM 1035 N N . HIS A 1 142 ? 108.861 103.993 142.660 1.00 95.43 142 HIS A N 1
ATOM 1036 C CA . HIS A 1 142 ? 109.770 104.996 143.208 1.00 95.43 142 HIS A CA 1
ATOM 1037 C C . HIS A 1 142 ? 109.386 105.375 144.634 1.00 95.43 142 HIS A C 1
ATOM 1038 O O . HIS A 1 142 ? 110.251 105.507 145.507 1.00 95.43 142 HIS A O 1
ATOM 1045 N N . LYS A 1 143 ? 108.089 105.552 144.889 1.00 101.25 143 LYS A N 1
ATOM 1046 C CA . LYS A 1 143 ? 107.656 106.023 146.202 1.00 101.25 143 LYS A CA 1
ATOM 1047 C C . LYS A 1 143 ? 107.760 104.927 147.257 1.00 101.25 143 LYS A C 1
ATOM 1048 O O . LYS A 1 143 ? 108.189 105.188 148.387 1.00 101.25 143 LYS A O 1
ATOM 1054 N N . ASN A 1 144 ? 107.375 103.702 146.914 1.00 99.36 144 ASN A N 1
ATOM 1055 C CA . ASN A 1 144 ? 107.337 102.586 147.858 1.00 99.36 144 ASN A CA 1
ATOM 1056 C C . ASN A 1 144 ? 108.575 101.720 147.630 1.00 99.36 144 ASN A C 1
ATOM 1057 O O . ASN A 1 144 ? 108.653 100.964 146.661 1.00 99.36 144 ASN A O 1
ATOM 1059 N N . PHE A 1 145 ? 109.547 101.840 148.538 1.00 101.50 145 PHE A N 1
ATOM 1060 C CA . PHE A 1 145 ? 110.783 101.075 148.409 1.00 101.50 145 PHE A CA 1
ATOM 1061 C C . PHE A 1 145 ? 110.541 99.581 148.589 1.00 101.50 145 PHE A C 1
ATOM 1062 O O . PHE A 1 145 ? 111.046 98.764 147.811 1.00 101.50 145 PHE A O 1
ATOM 1064 N N . SER A 1 146 ? 109.774 99.205 149.615 1.00 104.17 146 SER A N 1
ATOM 1065 C CA . SER A 1 146 ? 109.550 97.788 149.891 1.00 104.17 146 SER A CA 1
ATOM 1066 C C . SER A 1 146 ? 108.767 97.117 148.769 1.00 104.17 146 SER A C 1
ATOM 1067 O O . SER A 1 146 ? 109.106 96.003 148.349 1.00 104.17 146 SER A O 1
ATOM 1070 N N . LYS A 1 147 ? 107.711 97.774 148.281 1.00 104.74 147 LYS A N 1
ATOM 1071 C CA . LYS A 1 147 ? 106.922 97.207 147.193 1.00 104.74 147 LYS A CA 1
ATOM 1072 C C . LYS A 1 147 ? 107.756 97.064 145.928 1.00 104.74 147 LYS A C 1
ATOM 1073 O O . LYS A 1 147 ? 107.592 96.097 145.175 1.00 104.74 147 LYS A O 1
ATOM 1079 N N . ALA A 1 148 ? 108.651 98.019 145.675 1.00 94.78 148 ALA A N 1
ATOM 1080 C CA . ALA A 1 148 ? 109.581 97.883 144.562 1.00 94.78 148 ALA A CA 1
ATOM 1081 C C . ALA A 1 148 ? 110.507 96.692 144.772 1.00 94.78 148 ALA A C 1
ATOM 1082 O O . ALA A 1 148 ? 110.813 95.952 143.829 1.00 94.78 148 ALA A O 1
ATOM 1084 N N . MET A 1 149 ? 110.966 96.495 146.010 1.00 101.50 149 MET A N 1
ATOM 1085 C CA . MET A 1 149 ? 111.933 95.438 146.283 1.00 101.50 149 MET A CA 1
ATOM 1086 C C . MET A 1 149 ? 111.303 94.061 146.103 1.00 101.50 149 MET A C 1
ATOM 1087 O O . MET A 1 149 ? 111.957 93.131 145.615 1.00 101.50 149 MET A O 1
ATOM 1092 N N . ASN A 1 150 ? 110.034 93.905 146.491 1.00 96.20 150 ASN A N 1
ATOM 1093 C CA . ASN A 1 150 ? 109.397 92.599 146.314 1.00 96.20 150 ASN A CA 1
ATOM 1094 C C . ASN A 1 150 ? 109.241 92.266 144.836 1.00 96.20 150 ASN A C 1
ATOM 1095 O O . ASN A 1 150 ? 109.147 91.090 144.471 1.00 96.20 150 ASN A O 1
ATOM 1100 N N . ALA A 1 151 ? 109.213 93.284 143.978 1.00 86.16 151 ALA A N 1
ATOM 1101 C CA . ALA A 1 151 ? 109.140 93.045 142.543 1.00 86.16 151 ALA A CA 1
ATOM 1102 C C . ALA A 1 151 ? 110.438 92.449 142.013 1.00 86.16 151 ALA A C 1
ATOM 1103 O O . ALA A 1 151 ? 110.417 91.462 141.270 1.00 86.16 151 ALA A O 1
ATOM 1105 N N . PHE A 1 152 ? 111.574 93.029 142.401 1.00 80.50 152 PHE A N 1
ATOM 1106 C CA . PHE A 1 152 ? 112.867 92.460 142.037 1.00 80.50 152 PHE A CA 1
ATOM 1107 C C . PHE A 1 152 ? 113.034 91.071 142.640 1.00 80.50 152 PHE A C 1
ATOM 1108 O O . PHE A 1 152 ? 113.623 90.176 142.021 1.00 80.50 152 PHE A O 1
ATOM 1116 N N . GLY A 1 153 ? 112.529 90.877 143.859 1.00 87.66 153 GLY A N 1
ATOM 1117 C CA . GLY A 1 153 ? 112.609 89.564 144.479 1.00 87.66 153 GLY A CA 1
ATOM 1118 C C . GLY A 1 153 ? 111.872 88.502 143.688 1.00 87.66 153 GLY A C 1
ATOM 1119 O O . GLY A 1 153 ? 112.458 87.504 143.264 1.00 87.66 153 GLY A O 1
ATOM 1120 N N . ALA A 1 154 ? 110.574 88.713 143.460 1.00 88.15 154 ALA A N 1
ATOM 1121 C CA . ALA A 1 154 ? 109.794 87.764 142.676 1.00 88.15 154 ALA A CA 1
ATOM 1122 C C . ALA A 1 154 ? 110.279 87.671 141.237 1.00 88.15 154 ALA A C 1
ATOM 1123 O O . ALA A 1 154 ? 109.957 86.696 140.550 1.00 88.15 154 ALA A O 1
ATOM 1125 N N . CYS A 1 155 ? 111.040 88.661 140.769 1.00 88.62 155 CYS A N 1
ATOM 1126 C CA . CYS A 1 155 ? 111.628 88.584 139.439 1.00 88.62 155 CYS A CA 1
ATOM 1127 C C . CYS A 1 155 ? 112.603 87.422 139.305 1.00 88.62 155 CYS A C 1
ATOM 1128 O O . CYS A 1 155 ? 112.849 86.961 138.185 1.00 88.62 155 CYS A O 1
ATOM 1131 N N . PHE A 1 156 ? 113.158 86.938 140.414 1.00 95.68 156 PHE A N 1
ATOM 1132 C CA . PHE A 1 156 ? 114.140 85.861 140.412 1.00 95.68 156 PHE A CA 1
ATOM 1133 C C . PHE A 1 156 ? 113.631 84.646 141.181 1.00 95.68 156 PHE A C 1
ATOM 1134 O O . PHE A 1 156 ? 114.396 83.952 141.855 1.00 95.68 156 PHE A O 1
ATOM 1136 N N . TRP A 1 157 ? 112.326 84.380 141.087 1.00 92.93 157 TRP A N 1
ATOM 1137 C CA . TRP A 1 157 ? 111.697 83.199 141.681 1.00 92.93 157 TRP A CA 1
ATOM 1138 C C . TRP A 1 157 ? 111.896 83.162 143.198 1.00 92.93 157 TRP A C 1
ATOM 1139 O O . TRP A 1 157 ? 112.503 82.245 143.751 1.00 92.93 157 TRP A O 1
ATOM 1150 N N . ALA A 1 158 ? 111.366 84.181 143.870 1.00 94.01 158 ALA A N 1
ATOM 1151 C CA . ALA A 1 158 ? 111.454 84.271 145.324 1.00 94.01 158 ALA A CA 1
ATOM 1152 C C . ALA A 1 158 ? 110.105 84.221 146.021 1.00 94.01 158 ALA A C 1
ATOM 1153 O O . ALA A 1 158 ? 109.964 83.521 147.026 1.00 94.01 158 ALA A O 1
ATOM 1155 N N . ILE A 1 159 ? 109.108 84.947 145.521 1.00 94.34 159 ILE A N 1
ATOM 1156 C CA . ILE A 1 159 ? 107.782 84.970 146.124 1.00 94.34 159 ILE A CA 1
ATOM 1157 C C . ILE A 1 159 ? 106.737 84.890 145.020 1.00 94.34 159 ILE A C 1
ATOM 1158 O O . ILE A 1 159 ? 107.016 85.179 143.853 1.00 94.34 159 ILE A O 1
ATOM 1163 N N . LYS A 1 160 ? 105.529 84.490 145.399 1.00 100.88 160 LYS A N 1
ATOM 1164 C CA . LYS A 1 160 ? 104.443 84.397 144.435 1.00 100.88 160 LYS A CA 1
ATOM 1165 C C . LYS A 1 160 ? 104.068 85.794 143.950 1.00 100.88 160 LYS A C 1
ATOM 1166 O O . LYS A 1 160 ? 103.757 86.667 144.771 1.00 100.88 160 LYS A O 1
ATOM 1168 N N . PRO A 1 161 ? 104.083 86.047 142.641 1.00 102.12 161 PRO A N 1
ATOM 1169 C CA . PRO A 1 161 ? 103.822 87.405 142.145 1.00 102.12 161 PRO A CA 1
ATOM 1170 C C . PRO A 1 161 ? 102.331 87.710 142.103 1.00 102.12 161 PRO A C 1
ATOM 1171 O O . PRO A 1 161 ? 101.542 86.950 141.538 1.00 102.12 161 PRO A O 1
ATOM 1175 N N . THR A 1 162 ? 101.951 88.830 142.710 1.00 96.74 162 THR A N 1
ATOM 1176 C CA . THR A 1 162 ? 100.588 89.330 142.635 1.00 96.74 162 THR A CA 1
ATOM 1177 C C . THR A 1 162 ? 100.476 90.289 141.451 1.00 96.74 162 THR A C 1
ATOM 1178 O O . THR A 1 162 ? 101.370 90.372 140.604 1.00 96.74 162 THR A O 1
ATOM 1182 N N . PHE A 1 163 ? 99.366 91.024 141.373 1.00 86.45 163 PHE A N 1
ATOM 1183 C CA . PHE A 1 163 ? 99.199 91.987 140.290 1.00 86.45 163 PHE A CA 1
ATOM 1184 C C . PHE A 1 163 ? 100.143 93.172 140.454 1.00 86.45 163 PHE A C 1
ATOM 1185 O O . PHE A 1 163 ? 100.795 93.597 139.493 1.00 86.45 163 PHE A O 1
ATOM 1193 N N . ALA A 1 164 ? 100.228 93.722 141.665 1.00 88.24 164 ALA A N 1
ATOM 1194 C CA . ALA A 1 164 ? 101.056 94.898 141.902 1.00 88.24 164 ALA A CA 1
ATOM 1195 C C . ALA A 1 164 ? 102.547 94.605 141.820 1.00 88.24 164 ALA A C 1
ATOM 1196 O O . ALA A 1 164 ? 103.339 95.549 141.730 1.00 88.24 164 ALA A O 1
ATOM 1198 N N . THR A 1 165 ? 102.951 93.336 141.847 1.00 89.73 165 THR A N 1
ATOM 1199 C CA . THR A 1 165 ? 104.358 92.963 141.791 1.00 89.73 165 THR A CA 1
ATOM 1200 C C . THR A 1 165 ? 104.758 92.373 140.445 1.00 89.73 165 THR A C 1
ATOM 1201 O O . THR A 1 165 ? 105.854 91.818 140.324 1.00 89.73 165 THR A O 1
ATOM 1205 N N . GLU A 1 166 ? 103.903 92.479 139.433 1.00 76.80 166 GLU A N 1
ATOM 1206 C CA . GLU A 1 166 ? 104.203 91.931 138.117 1.00 76.80 166 GLU A CA 1
ATOM 1207 C C . GLU A 1 166 ? 105.129 92.886 137.365 1.00 76.80 166 GLU A C 1
ATOM 1208 O O . GLU A 1 166 ? 105.691 93.826 137.932 1.00 76.80 166 GLU A O 1
ATOM 1210 N N . GLY A 1 167 ? 105.296 92.651 136.066 1.00 71.08 167 GLY A N 1
ATOM 1211 C CA . GLY A 1 167 ? 106.142 93.496 135.246 1.00 71.08 167 GLY A CA 1
ATOM 1212 C C . GLY A 1 167 ? 105.389 94.682 134.683 1.00 71.08 167 GLY A C 1
ATOM 1213 O O . GLY A 1 167 ? 104.787 95.453 135.434 1.00 71.08 167 GLY A O 1
ATOM 1214 N N . LYS A 1 168 ? 105.421 94.846 133.365 1.00 75.46 168 LYS A N 1
ATOM 1215 C CA . LYS A 1 168 ? 104.671 95.896 132.689 1.00 75.46 168 LYS A CA 1
ATOM 1216 C C . LYS A 1 168 ? 103.421 95.280 132.077 1.00 75.46 168 LYS A C 1
ATOM 1217 O O . LYS A 1 168 ? 103.514 94.341 131.281 1.00 75.46 168 LYS A O 1
ATOM 1223 N N . CYS A 1 169 ? 102.259 95.812 132.442 1.00 84.92 169 CYS A N 1
ATOM 1224 C CA . CYS A 1 169 ? 100.993 95.217 132.040 1.00 84.92 169 CYS A CA 1
ATOM 1225 C C . CYS A 1 169 ? 99.908 96.282 132.080 1.00 84.92 169 CYS A C 1
ATOM 1226 O O . CYS A 1 169 ? 100.095 97.372 132.626 1.00 84.92 169 CYS A O 1
ATOM 1229 N N . ASN A 1 170 ? 98.765 95.945 131.489 1.00 91.56 170 ASN A N 1
ATOM 1230 C CA . ASN A 1 170 ? 97.598 96.820 131.490 1.00 91.56 170 ASN A CA 1
ATOM 1231 C C . ASN A 1 170 ? 96.357 95.945 131.515 1.00 91.56 170 ASN A C 1
ATOM 1232 O O . ASN A 1 170 ? 96.103 95.210 130.556 1.00 91.56 170 ASN A O 1
ATOM 1237 N N . VAL A 1 171 ? 95.594 96.019 132.608 1.00 88.56 171 VAL A N 1
ATOM 1238 C CA . VAL A 1 171 ? 94.421 95.167 132.758 1.00 88.56 171 VAL A CA 1
ATOM 1239 C C . VAL A 1 171 ? 93.426 95.466 131.650 1.00 88.56 171 VAL A C 1
ATOM 1240 O O . VAL A 1 171 ? 93.036 96.620 131.433 1.00 88.56 171 VAL A O 1
ATOM 1244 N N . VAL A 1 172 ? 93.008 94.420 130.940 1.00 92.22 172 VAL A N 1
ATOM 1245 C CA . VAL A 1 172 ? 92.095 94.580 129.816 1.00 92.22 172 VAL A CA 1
ATOM 1246 C C . VAL A 1 172 ? 90.657 94.209 130.167 1.00 92.22 172 VAL A C 1
ATOM 1247 O O . VAL A 1 172 ? 89.730 94.664 129.478 1.00 92.22 172 VAL A O 1
ATOM 1251 N N . ARG A 1 173 ? 90.441 93.419 131.218 1.00 94.50 173 ARG A N 1
ATOM 1252 C CA . ARG A 1 173 ? 89.103 92.975 131.585 1.00 94.50 173 ARG A CA 1
ATOM 1253 C C . ARG A 1 173 ? 89.161 92.307 132.949 1.00 94.50 173 ARG A C 1
ATOM 1254 O O . ARG A 1 173 ? 90.135 91.622 133.266 1.00 94.50 173 ARG A O 1
ATOM 1262 N N . ALA A 1 174 ? 88.122 92.522 133.752 1.00 100.02 174 ALA A N 1
ATOM 1263 C CA . ALA A 1 174 ? 88.033 91.889 135.060 1.00 100.02 174 ALA A CA 1
ATOM 1264 C C . ALA A 1 174 ? 86.702 91.168 135.213 1.00 100.02 174 ALA A C 1
ATOM 1265 O O . ALA A 1 174 ? 85.925 91.075 134.258 1.00 100.02 174 ALA A O 1
ATOM 1267 N N . THR A 1 175 ? 86.435 90.660 136.407 1.00 112.21 175 THR A N 1
ATOM 1268 C CA . THR A 1 175 ? 85.192 89.962 136.727 1.00 112.21 175 THR A CA 1
ATOM 1269 C C . THR A 1 175 ? 85.096 89.880 138.247 1.00 112.21 175 THR A C 1
ATOM 1270 O O . THR A 1 175 ? 85.877 90.516 138.966 1.00 112.21 175 THR A O 1
ATOM 1274 N N . ASP A 1 176 ? 84.128 89.104 138.739 1.00 115.85 176 ASP A N 1
ATOM 1275 C CA . ASP A 1 176 ? 83.902 89.020 140.180 1.00 115.85 176 ASP A CA 1
ATOM 1276 C C . ASP A 1 176 ? 85.128 88.473 140.902 1.00 115.85 176 ASP A C 1
ATOM 1277 O O . ASP A 1 176 ? 85.545 89.010 141.935 1.00 115.85 176 ASP A O 1
ATOM 1279 N N . ASP A 1 177 ? 85.722 87.408 140.370 1.00 122.44 177 ASP A N 1
ATOM 1280 C CA . ASP A 1 177 ? 86.915 86.803 140.946 1.00 122.44 177 ASP A CA 1
ATOM 1281 C C . ASP A 1 177 ? 87.961 86.631 139.856 1.00 122.44 177 ASP A C 1
ATOM 1282 O O . ASP A 1 177 ? 87.631 86.218 138.740 1.00 122.44 177 ASP A O 1
ATOM 1287 N N . SER A 1 178 ? 89.211 86.967 140.183 1.00 115.21 178 SER A N 1
ATOM 1288 C CA . SER A 1 178 ? 90.356 86.857 139.282 1.00 115.21 178 SER A CA 1
ATOM 1289 C C . SER A 1 178 ? 90.281 87.871 138.146 1.00 115.21 178 SER A C 1
ATOM 1290 O O . SER A 1 178 ? 89.219 88.441 137.877 1.00 115.21 178 SER A O 1
ATOM 1293 N N . MET A 1 179 ? 91.410 88.107 137.478 1.00 98.19 179 MET A N 1
ATOM 1294 C CA . MET A 1 179 ? 91.490 89.066 136.385 1.00 98.19 179 MET A CA 1
ATOM 1295 C C . MET A 1 179 ? 92.267 88.446 135.233 1.00 98.19 179 MET A C 1
ATOM 1296 O O . MET A 1 179 ? 92.895 87.394 135.371 1.00 98.19 179 MET A O 1
ATOM 1301 N N . ILE A 1 180 ? 92.218 89.113 134.082 1.00 85.46 180 ILE A N 1
ATOM 1302 C CA . ILE A 1 180 ? 92.977 88.718 132.903 1.00 85.46 180 ILE A CA 1
ATOM 1303 C C . ILE A 1 180 ? 93.776 89.922 132.421 1.00 85.46 180 ILE A C 1
ATOM 1304 O O . ILE A 1 180 ? 93.232 91.025 132.299 1.00 85.46 180 ILE A O 1
ATOM 1309 N N . LEU A 1 181 ? 95.064 89.713 132.164 1.00 78.13 181 LEU A N 1
ATOM 1310 C CA . LEU A 1 181 ? 95.966 90.774 131.744 1.00 78.13 181 LEU A CA 1
ATOM 1311 C C . LEU A 1 181 ? 96.552 90.452 130.378 1.00 78.13 181 LEU A C 1
ATOM 1312 O O . LEU A 1 181 ? 96.606 89.291 129.965 1.00 78.13 181 LEU A O 1
ATOM 1317 N N . GLU A 1 182 ? 96.988 91.494 129.679 1.00 81.21 182 GLU A N 1
ATOM 1318 C CA . GLU A 1 182 ? 97.600 91.361 128.367 1.00 81.21 182 GLU A CA 1
ATOM 1319 C C . GLU A 1 182 ? 99.022 91.899 128.415 1.00 81.21 182 GLU A C 1
ATOM 1320 O O . GLU A 1 182 ? 99.285 92.931 129.041 1.00 81.21 182 GLU A O 1
ATOM 1323 N N . PHE A 1 183 ? 99.937 91.186 127.771 1.00 74.61 183 PHE A N 1
ATOM 1324 C CA . PHE A 1 183 ? 101.324 91.603 127.652 1.00 74.61 183 PHE A CA 1
ATOM 1325 C C . PHE A 1 183 ? 101.613 91.996 126.209 1.00 74.61 183 PHE A C 1
ATOM 1326 O O . PHE A 1 183 ? 100.824 91.737 125.298 1.00 74.61 183 PHE A O 1
ATOM 1334 N N . GLN A 1 184 ? 102.758 92.632 126.006 1.00 73.25 184 GLN A N 1
ATOM 1335 C CA . GLN A 1 184 ? 103.156 93.122 124.698 1.00 73.25 184 GLN A CA 1
ATOM 1336 C C . GLN A 1 184 ? 104.639 92.852 124.502 1.00 73.25 184 GLN A C 1
ATOM 1337 O O . GLN A 1 184 ? 105.380 92.694 125.477 1.00 73.25 184 GLN A O 1
ATOM 1340 N N . PRO A 1 185 ? 105.096 92.775 123.252 1.00 83.29 185 PRO A N 1
ATOM 1341 C CA . PRO A 1 185 ? 106.529 92.573 123.009 1.00 83.29 185 PRO A CA 1
ATOM 1342 C C . PRO A 1 185 ? 107.362 93.707 123.587 1.00 83.29 185 PRO A C 1
ATOM 1343 O O . PRO A 1 185 ? 106.981 94.878 123.530 1.00 83.29 185 PRO A O 1
ATOM 1347 N N . VAL A 1 186 ? 108.509 93.344 124.144 1.00 82.94 186 VAL A N 1
ATOM 1348 C CA . VAL A 1 186 ? 109.427 94.328 124.726 1.00 82.94 186 VAL A CA 1
ATOM 1349 C C . VAL A 1 186 ? 110.151 95.062 123.602 1.00 82.94 186 VAL A C 1
ATOM 1350 O O . VAL A 1 186 ? 110.507 94.432 122.590 1.00 82.94 186 VAL A O 1
ATOM 1354 N N . PRO A 1 187 ? 110.368 96.375 123.709 1.00 85.01 187 PRO A N 1
ATOM 1355 C CA . PRO A 1 187 ? 111.033 97.108 122.625 1.00 85.01 187 PRO A CA 1
ATOM 1356 C C . PRO A 1 187 ? 112.427 96.573 122.327 1.00 85.01 187 PRO A C 1
ATOM 1357 O O . PRO A 1 187 ? 113.014 95.811 123.098 1.00 85.01 187 PRO A O 1
ATOM 1361 N N . GLU A 1 188 ? 112.957 97.003 121.178 1.00 93.45 188 GLU A N 1
ATOM 1362 C CA . GLU A 1 188 ? 114.173 96.402 120.636 1.00 93.45 188 GLU A CA 1
ATOM 1363 C C . GLU A 1 188 ? 115.373 96.623 121.551 1.00 93.45 188 GLU A C 1
ATOM 1364 O O . GLU A 1 188 ? 116.119 95.684 121.850 1.00 93.45 188 GLU A O 1
ATOM 1366 N N . TYR A 1 189 ? 115.574 97.855 122.011 1.00 94.97 189 TYR A N 1
ATOM 1367 C CA . TYR A 1 189 ? 116.780 98.187 122.760 1.00 94.97 189 TYR A CA 1
ATOM 1368 C C . TYR A 1 189 ? 116.776 97.638 124.186 1.00 94.97 189 TYR A C 1
ATOM 1369 O O . TYR A 1 189 ? 117.682 97.961 124.961 1.00 94.97 189 TYR A O 1
ATOM 1378 N N . PHE A 1 190 ? 115.793 96.810 124.540 1.00 84.01 190 PHE A N 1
ATOM 1379 C CA . PHE A 1 190 ? 115.842 96.008 125.753 1.00 84.01 190 PHE A CA 1
ATOM 1380 C C . PHE A 1 190 ? 115.980 94.518 125.480 1.00 84.01 190 PHE A C 1
ATOM 1381 O O . PHE A 1 190 ? 116.280 93.762 126.409 1.00 84.01 190 PHE A O 1
ATOM 1389 N N . ARG A 1 191 ? 115.766 94.079 124.242 1.00 92.72 191 ARG A N 1
ATOM 1390 C CA . ARG A 1 191 ? 115.684 92.655 123.945 1.00 92.72 191 ARG A CA 1
ATOM 1391 C C . ARG A 1 191 ? 117.031 91.969 124.127 1.00 92.72 191 ARG A C 1
ATOM 1392 O O . ARG A 1 191 ? 118.073 92.490 123.723 1.00 92.72 191 ARG A O 1
ATOM 1400 N N . CYS A 1 192 ? 117.000 90.783 124.738 1.00 99.51 192 CYS A N 1
ATOM 1401 C CA . CYS A 1 192 ? 118.188 89.938 124.898 1.00 99.51 192 CYS A CA 1
ATOM 1402 C C . CYS A 1 192 ? 117.759 88.495 124.635 1.00 99.51 192 CYS A C 1
ATOM 1403 O O . CYS A 1 192 ? 117.341 87.784 125.552 1.00 99.51 192 CYS A O 1
ATOM 1406 N N . GLY A 1 193 ? 117.869 88.068 123.376 1.00 109.56 193 GLY A N 1
ATOM 1407 C CA . GLY A 1 193 ? 117.508 86.723 122.982 1.00 109.56 193 GLY A CA 1
ATOM 1408 C C . GLY A 1 193 ? 116.384 86.718 121.960 1.00 109.56 193 GLY A C 1
ATOM 1409 O O . GLY A 1 193 ? 116.260 87.641 121.142 1.00 109.56 193 GLY A O 1
ATOM 1410 N N . ARG A 1 194 ? 115.568 85.670 122.014 1.00 106.58 194 ARG A N 1
ATOM 1411 C CA . ARG A 1 194 ? 114.474 85.513 121.071 1.00 106.58 194 ARG A CA 1
ATOM 1412 C C . ARG A 1 194 ? 113.329 86.466 121.412 1.00 106.58 194 ARG A C 1
ATOM 1413 O O . ARG A 1 194 ? 113.258 87.040 122.503 1.00 106.58 194 ARG A O 1
ATOM 1417 N N . SER A 1 195 ? 112.422 86.630 120.454 1.00 109.44 195 SER A N 1
ATOM 1418 C CA . SER A 1 195 ? 111.263 87.495 120.600 1.00 109.44 195 SER A CA 1
ATOM 1419 C C . SER A 1 195 ? 110.004 86.659 120.799 1.00 109.44 195 SER A C 1
ATOM 1420 O O . SER A 1 195 ? 109.897 85.536 120.298 1.00 109.44 195 SER A O 1
ATOM 1423 N N . LYS A 1 196 ? 109.049 87.222 121.536 1.00 107.41 196 LYS A N 1
ATOM 1424 C CA . LYS A 1 196 ? 107.781 86.564 121.811 1.00 107.41 196 LYS A CA 1
ATOM 1425 C C . LYS A 1 196 ? 106.636 87.518 121.504 1.00 107.41 196 LYS A C 1
ATOM 1426 O O . LYS A 1 196 ? 106.766 88.736 121.644 1.00 107.41 196 LYS A O 1
ATOM 1432 N N . ALA A 1 197 ? 105.511 86.948 121.086 1.00 99.89 197 ALA A N 1
ATOM 1433 C CA . ALA A 1 197 ? 104.359 87.728 120.664 1.00 99.89 197 ALA A CA 1
ATOM 1434 C C . ALA A 1 197 ? 103.423 87.970 121.849 1.00 99.89 197 ALA A C 1
ATOM 1435 O O . ALA A 1 197 ? 103.764 87.712 123.006 1.00 99.89 197 ALA A O 1
ATOM 1437 N N . THR A 1 198 ? 102.228 88.478 121.560 1.00 90.88 198 THR A N 1
ATOM 1438 C CA . THR A 1 198 ? 101.251 88.766 122.600 1.00 90.88 198 THR A CA 1
ATOM 1439 C C . THR A 1 198 ? 100.784 87.483 123.275 1.00 90.88 198 THR A C 1
ATOM 1440 O O . THR A 1 198 ? 100.553 86.464 122.617 1.00 90.88 198 THR A O 1
ATOM 1444 N N . PHE A 1 199 ? 100.645 87.534 124.598 1.00 86.84 199 PHE A N 1
ATOM 1445 C CA . PHE A 1 199 ? 100.156 86.390 125.351 1.00 86.84 199 PHE A CA 1
ATOM 1446 C C . PHE A 1 199 ? 99.568 86.878 126.667 1.00 86.84 199 PHE A C 1
ATOM 1447 O O . PHE A 1 199 ? 100.149 87.739 127.331 1.00 86.84 199 PHE A O 1
ATOM 1455 N N . TYR A 1 200 ? 98.415 86.324 127.029 1.00 89.66 200 TYR A N 1
ATOM 1456 C CA . TYR A 1 200 ? 97.662 86.769 128.192 1.00 89.66 200 TYR A CA 1
ATOM 1457 C C . TYR A 1 200 ? 98.043 85.940 129.418 1.00 89.66 200 TYR A C 1
ATOM 1458 O O . TYR A 1 200 ? 99.005 85.168 129.401 1.00 89.66 200 TYR A O 1
ATOM 1467 N N . LYS A 1 201 ? 97.288 86.098 130.501 1.00 82.57 201 LYS A N 1
ATOM 1468 C CA . LYS A 1 201 ? 97.521 85.364 131.739 1.00 82.57 201 LYS A CA 1
ATOM 1469 C C . LYS A 1 201 ? 96.235 85.393 132.559 1.00 82.57 201 LYS A C 1
ATOM 1470 O O . LYS A 1 201 ? 95.188 85.847 132.085 1.00 82.57 201 LYS A O 1
ATOM 1472 N N . LEU A 1 202 ? 96.314 84.908 133.798 1.00 101.99 202 LEU A N 1
ATOM 1473 C CA . LEU A 1 202 ? 95.161 84.878 134.691 1.00 101.99 202 LEU A CA 1
ATOM 1474 C C . LEU A 1 202 ? 95.652 84.665 136.114 1.00 101.99 202 LEU A C 1
ATOM 1475 O O . LEU A 1 202 ? 96.521 83.820 136.348 1.00 101.99 202 LEU A O 1
ATOM 1480 N N . TYR A 1 203 ? 95.095 85.420 137.054 1.00 109.59 203 TYR A N 1
ATOM 1481 C CA . TYR A 1 203 ? 95.512 85.370 138.455 1.00 109.59 203 TYR A CA 1
ATOM 1482 C C . TYR A 1 203 ? 94.295 85.170 139.348 1.00 109.59 203 TYR A C 1
ATOM 1483 O O . TYR A 1 203 ? 93.467 86.096 139.469 1.00 109.59 203 TYR A O 1
ATOM 1492 N N . PRO A 1 204 ? 94.141 84.006 139.981 1.00 120.96 204 PRO A N 1
ATOM 1493 C CA . PRO A 1 204 ? 93.045 83.829 140.944 1.00 120.96 204 PRO A CA 1
ATOM 1494 C C . PRO A 1 204 ? 93.124 84.861 142.058 1.00 120.96 204 PRO A C 1
ATOM 1495 O O . PRO A 1 204 ? 94.209 85.276 142.474 1.00 120.96 204 PRO A O 1
ATOM 1499 N N . LEU A 1 205 ? 91.954 85.279 142.544 1.00 126.51 205 LEU A N 1
ATOM 1500 C CA . LEU A 1 205 ? 91.899 86.458 143.408 1.00 126.51 205 LEU A CA 1
ATOM 1501 C C . LEU A 1 205 ? 92.431 86.167 144.809 1.00 126.51 205 LEU A C 1
ATOM 1502 O O . LEU A 1 205 ? 93.482 86.684 145.200 1.00 126.51 205 LEU A O 1
ATOM 1507 N N . SER A 1 206 ? 91.722 85.344 145.588 1.00 151.12 206 SER A N 1
ATOM 1508 C CA . SER A 1 206 ? 92.201 84.993 146.923 1.00 151.12 206 SER A CA 1
ATOM 1509 C C . SER A 1 206 ? 92.435 83.495 147.080 1.00 151.12 206 SER A C 1
ATOM 1510 O O . SER A 1 206 ? 93.579 83.082 147.282 1.00 151.12 206 SER A O 1
ATOM 1513 N N . ASP A 1 207 ? 91.394 82.665 146.999 1.00 173.11 207 ASP A N 1
ATOM 1514 C CA . ASP A 1 207 ? 91.575 81.219 147.116 1.00 173.11 207 ASP A CA 1
ATOM 1515 C C . ASP A 1 207 ? 90.706 80.384 146.188 1.00 173.11 207 ASP A C 1
ATOM 1516 O O . ASP A 1 207 ? 91.084 79.246 145.892 1.00 173.11 207 ASP A O 1
ATOM 1521 N N . GLU A 1 208 ? 89.569 80.887 145.715 1.00 179.89 208 GLU A N 1
ATOM 1522 C CA . GLU A 1 208 ? 88.563 80.027 145.111 1.00 179.89 208 GLU A CA 1
ATOM 1523 C C . GLU A 1 208 ? 88.808 79.848 143.618 1.00 179.89 208 GLU A C 1
ATOM 1524 O O . GLU A 1 208 ? 89.407 80.699 142.954 1.00 179.89 208 GLU A O 1
ATOM 1530 N N . GLN A 1 209 ? 88.336 78.723 143.097 1.00 181.65 209 GLN A N 1
ATOM 1531 C CA . GLN A 1 209 ? 88.464 78.444 141.673 1.00 181.65 209 GLN A CA 1
ATOM 1532 C C . GLN A 1 209 ? 87.561 79.380 140.877 1.00 181.65 209 GLN A C 1
ATOM 1533 O O . GLN A 1 209 ? 86.373 79.509 141.197 1.00 181.65 209 GLN A O 1
ATOM 1535 N N . PRO A 1 210 ? 88.077 80.049 139.850 1.00 176.32 210 PRO A N 1
ATOM 1536 C CA . PRO A 1 210 ? 87.229 80.937 139.049 1.00 176.32 210 PRO A CA 1
ATOM 1537 C C . PRO A 1 210 ? 86.181 80.158 138.270 1.00 176.32 210 PRO A C 1
ATOM 1538 O O . PRO A 1 210 ? 86.371 78.991 137.919 1.00 176.32 210 PRO A O 1
ATOM 1542 N N . VAL A 1 211 ? 85.057 80.825 138.003 1.00 179.72 211 VAL A N 1
ATOM 1543 C CA . VAL A 1 211 ? 83.940 80.240 137.270 1.00 179.72 211 VAL A CA 1
ATOM 1544 C C . VAL A 1 211 ? 83.785 80.871 135.890 1.00 179.72 211 VAL A C 1
ATOM 1545 O O . VAL A 1 211 ? 83.727 80.167 134.877 1.00 179.72 211 VAL A O 1
ATOM 1549 N N . ASN A 1 212 ? 83.714 82.200 135.830 1.00 171.24 212 ASN A N 1
ATOM 1550 C CA . ASN A 1 212 ? 83.629 82.912 134.562 1.00 171.24 212 ASN A CA 1
ATOM 1551 C C . ASN A 1 212 ? 84.994 83.221 133.963 1.00 171.24 212 ASN A C 1
ATOM 1552 O O . ASN A 1 212 ? 85.063 83.653 132.805 1.00 171.24 212 ASN A O 1
ATOM 1554 N N . GLY A 1 213 ? 86.073 83.011 134.721 1.00 168.21 213 GLY A N 1
ATOM 1555 C CA . GLY A 1 213 ? 87.399 83.282 134.193 1.00 168.21 213 GLY A CA 1
ATOM 1556 C C . GLY A 1 213 ? 87.745 82.402 133.008 1.00 168.21 213 GLY A C 1
ATOM 1557 O O . GLY A 1 213 ? 88.355 82.862 132.039 1.00 168.21 213 GLY A O 1
ATOM 1558 N N . MET A 1 214 ? 87.362 81.125 133.069 1.00 168.39 214 MET A N 1
ATOM 1559 C CA . MET A 1 214 ? 87.613 80.229 131.946 1.00 168.39 214 MET A CA 1
ATOM 1560 C C . MET A 1 214 ? 86.888 80.704 130.693 1.00 168.39 214 MET A C 1
ATOM 1561 O O . MET A 1 214 ? 87.473 80.730 129.605 1.00 168.39 214 MET A O 1
ATOM 1566 N N . LEU A 1 215 ? 85.619 81.097 130.830 1.00 161.40 215 LEU A N 1
ATOM 1567 C CA . LEU A 1 215 ? 84.868 81.586 129.678 1.00 161.40 215 LEU A CA 1
ATOM 1568 C C . LEU A 1 215 ? 85.484 82.861 129.116 1.00 161.40 215 LEU A C 1
ATOM 1569 O O . LEU A 1 215 ? 85.627 83.006 127.896 1.00 161.40 215 LEU A O 1
ATOM 1574 N N . ALA A 1 216 ? 85.861 83.794 129.993 1.00 156.15 216 ALA A N 1
ATOM 1575 C CA . ALA A 1 216 ? 86.447 85.048 129.530 1.00 156.15 216 ALA A CA 1
ATOM 1576 C C . ALA A 1 216 ? 87.762 84.803 128.802 1.00 156.15 216 ALA A C 1
ATOM 1577 O O . ALA A 1 216 ? 88.012 85.376 127.734 1.00 156.15 216 ALA A O 1
ATOM 1579 N N . LEU A 1 217 ? 88.618 83.946 129.364 1.00 151.78 217 LEU A N 1
ATOM 1580 C CA . LEU A 1 217 ? 89.908 83.682 128.736 1.00 151.78 217 LEU A CA 1
ATOM 1581 C C . LEU A 1 217 ? 89.728 82.940 127.417 1.00 151.78 217 LEU A C 1
ATOM 1582 O O . LEU A 1 217 ? 90.434 83.221 126.442 1.00 151.78 217 LEU A O 1
ATOM 1587 N N . LYS A 1 218 ? 88.782 81.995 127.362 1.00 156.46 218 LYS A N 1
ATOM 1588 C CA . LYS A 1 218 ? 88.489 81.311 126.107 1.00 156.46 218 LYS A CA 1
ATOM 1589 C C . LYS A 1 218 ? 88.016 82.295 125.048 1.00 156.46 218 LYS A C 1
ATOM 1590 O O . LYS A 1 218 ? 88.380 82.178 123.872 1.00 156.46 218 LYS A O 1
ATOM 1596 N N . ALA A 1 219 ? 87.198 83.270 125.447 1.00 151.09 219 ALA A N 1
ATOM 1597 C CA . ALA A 1 219 ? 86.791 84.318 124.518 1.00 151.09 219 ALA A CA 1
ATOM 1598 C C . ALA A 1 219 ? 87.989 85.138 124.057 1.00 151.09 219 ALA A C 1
ATOM 1599 O O . ALA A 1 219 ? 88.072 85.530 122.887 1.00 151.09 219 ALA A O 1
ATOM 1601 N N . VAL A 1 220 ? 88.928 85.407 124.964 1.00 137.99 220 VAL A N 1
ATOM 1602 C CA . VAL A 1 220 ? 90.068 86.255 124.630 1.00 137.99 220 VAL A CA 1
ATOM 1603 C C . VAL A 1 220 ? 91.132 85.471 123.871 1.00 137.99 220 VAL A C 1
ATOM 1604 O O . VAL A 1 220 ? 91.655 85.937 122.852 1.00 137.99 220 VAL A O 1
ATOM 1608 N N . ALA A 1 221 ? 91.469 84.271 124.353 1.00 146.77 221 ALA A N 1
ATOM 1609 C CA . ALA A 1 221 ? 92.599 83.535 123.791 1.00 146.77 221 ALA A CA 1
ATOM 1610 C C . ALA A 1 221 ? 92.370 83.174 122.329 1.00 146.77 221 ALA A C 1
ATOM 1611 O O . ALA A 1 221 ? 93.273 83.325 121.498 1.00 146.77 221 ALA A O 1
ATOM 1613 N N . GLY A 1 222 ? 91.172 82.702 121.993 1.00 154.95 222 GLY A N 1
ATOM 1614 C CA . GLY A 1 222 ? 90.900 82.264 120.638 1.00 154.95 222 GLY A CA 1
ATOM 1615 C C . GLY A 1 222 ? 91.756 81.081 120.237 1.00 154.95 222 GLY A C 1
ATOM 1616 O O . GLY A 1 222 ? 91.550 79.963 120.719 1.00 154.95 222 GLY A O 1
ATOM 1617 N N . ASN A 1 223 ? 92.722 81.315 119.352 1.00 154.04 223 ASN A N 1
ATOM 1618 C CA . ASN A 1 223 ? 93.674 80.290 118.928 1.00 154.04 223 ASN A CA 1
ATOM 1619 C C . ASN A 1 223 ? 94.918 80.418 119.801 1.00 154.04 223 ASN A C 1
ATOM 1620 O O . ASN A 1 223 ? 95.786 81.256 119.545 1.00 154.04 223 ASN A O 1
ATOM 1622 N N . GLN A 1 224 ? 95.001 79.583 120.832 1.00 150.88 224 GLN A N 1
ATOM 1623 C CA . GLN A 1 224 ? 96.117 79.605 121.770 1.00 150.88 224 GLN A CA 1
ATOM 1624 C C . GLN A 1 224 ? 96.145 78.268 122.505 1.00 150.88 224 GLN A C 1
ATOM 1625 O O . GLN A 1 224 ? 95.441 77.323 122.135 1.00 150.88 224 GLN A O 1
ATOM 1627 N N . PHE A 1 225 ? 96.965 78.189 123.551 1.00 153.07 225 PHE A N 1
ATOM 1628 C CA . PHE A 1 225 ? 97.099 76.973 124.339 1.00 153.07 225 PHE A CA 1
ATOM 1629 C C . PHE A 1 225 ? 97.159 77.335 125.816 1.00 153.07 225 PHE A C 1
ATOM 1630 O O . PHE A 1 225 ? 97.493 78.461 126.189 1.00 153.07 225 PHE A O 1
ATOM 1638 N N . PHE A 1 226 ? 96.829 76.359 126.656 1.00 154.21 226 PHE A N 1
ATOM 1639 C CA . PHE A 1 226 ? 96.791 76.531 128.099 1.00 154.21 226 PHE A CA 1
ATOM 1640 C C . PHE A 1 226 ? 97.964 75.803 128.743 1.00 154.21 226 PHE A C 1
ATOM 1641 O O . PHE A 1 226 ? 98.506 74.841 128.193 1.00 154.21 226 PHE A O 1
ATOM 1649 N N . MET A 1 227 ? 98.351 76.275 129.925 1.00 152.83 227 MET A N 1
ATOM 1650 C CA . MET A 1 227 ? 99.464 75.680 130.652 1.00 152.83 227 MET A CA 1
ATOM 1651 C C . MET A 1 227 ? 99.371 76.090 132.115 1.00 152.83 227 MET A C 1
ATOM 1652 O O . MET A 1 227 ? 98.591 76.969 132.488 1.00 152.83 227 MET A O 1
ATOM 1654 N N . TYR A 1 228 ? 100.180 75.432 132.941 1.00 167.83 228 TYR A N 1
ATOM 1655 C CA . TYR A 1 228 ? 100.244 75.704 134.374 1.00 167.83 228 TYR A CA 1
ATOM 1656 C C . TYR A 1 228 ? 101.703 75.771 134.819 1.00 167.83 228 TYR A C 1
ATOM 1657 O O . TYR A 1 228 ? 102.119 75.128 135.784 1.00 167.83 228 TYR A O 1
ATOM 1666 N N . HIS A 1 229 ? 102.509 76.539 134.090 1.00 165.67 229 HIS A N 1
ATOM 1667 C CA . HIS A 1 229 ? 103.895 76.748 134.487 1.00 165.67 229 HIS A CA 1
ATOM 1668 C C . HIS A 1 229 ? 103.953 77.400 135.862 1.00 165.67 229 HIS A C 1
ATOM 1669 O O . HIS A 1 229 ? 103.256 78.383 136.126 1.00 165.67 229 HIS A O 1
ATOM 1676 N N . GLY A 1 230 ? 104.791 76.849 136.738 1.00 166.24 230 GLY A N 1
ATOM 1677 C CA . GLY A 1 230 ? 104.849 77.352 138.096 1.00 166.24 230 GLY A CA 1
ATOM 1678 C C . GLY A 1 230 ? 103.567 77.055 138.855 1.00 166.24 230 GLY A C 1
ATOM 1679 O O . GLY A 1 230 ? 102.858 76.081 138.583 1.00 166.24 230 GLY A O 1
ATOM 1680 N N . HIS A 1 231 ? 103.266 77.913 139.827 1.00 158.53 231 HIS A N 1
ATOM 1681 C CA . HIS A 1 231 ? 102.062 77.778 140.633 1.00 158.53 231 HIS A CA 1
ATOM 1682 C C . HIS A 1 231 ? 101.395 79.136 140.786 1.00 158.53 231 HIS A C 1
ATOM 1683 O O . HIS A 1 231 ? 102.070 80.149 140.991 1.00 158.53 231 HIS A O 1
ATOM 1690 N N . GLY A 1 232 ? 100.068 79.150 140.688 1.00 144.64 232 GLY A N 1
ATOM 1691 C CA . GLY A 1 232 ? 99.299 80.363 140.868 1.00 144.64 232 GLY A CA 1
ATOM 1692 C C . GLY A 1 232 ? 98.994 81.143 139.610 1.00 144.64 232 GLY A C 1
ATOM 1693 O O . GLY A 1 232 ? 98.550 82.293 139.711 1.00 144.64 232 GLY A O 1
ATOM 1694 N N . HIS A 1 233 ? 99.216 80.567 138.431 1.00 135.39 233 HIS A N 1
ATOM 1695 C CA . HIS A 1 233 ? 98.939 81.250 137.176 1.00 135.39 233 HIS A CA 1
ATOM 1696 C C . HIS A 1 233 ? 98.456 80.244 136.145 1.00 135.39 233 HIS A C 1
ATOM 1697 O O . HIS A 1 233 ? 98.684 79.039 136.265 1.00 135.39 233 HIS A O 1
ATOM 1704 N N . ILE A 1 234 ? 97.776 80.758 135.123 1.00 127.69 234 ILE A N 1
ATOM 1705 C CA . ILE A 1 234 ? 97.385 79.974 133.952 1.00 127.69 234 ILE A CA 1
ATOM 1706 C C . ILE A 1 234 ? 97.875 80.758 132.738 1.00 127.69 234 ILE A C 1
ATOM 1707 O O . ILE A 1 234 ? 97.167 81.618 132.206 1.00 127.69 234 ILE A O 1
ATOM 1712 N N . ARG A 1 235 ? 99.093 80.466 132.293 1.00 125.92 235 ARG A N 1
ATOM 1713 C CA . ARG A 1 235 ? 99.675 81.191 131.178 1.00 125.92 235 ARG A CA 1
ATOM 1714 C C . ARG A 1 235 ? 99.155 80.644 129.852 1.00 125.92 235 ARG A C 1
ATOM 1715 O O . ARG A 1 235 ? 98.655 79.520 129.760 1.00 125.92 235 ARG A O 1
ATOM 1717 N N . THR A 1 236 ? 99.276 81.463 128.810 1.00 124.46 236 THR A N 1
ATOM 1718 C CA . THR A 1 236 ? 98.907 81.064 127.460 1.00 124.46 236 THR A CA 1
ATOM 1719 C C . THR A 1 236 ? 100.075 81.347 126.529 1.00 124.46 236 THR A C 1
ATOM 1720 O O . THR A 1 236 ? 100.700 82.407 126.613 1.00 124.46 236 THR A O 1
ATOM 1724 N N . VAL A 1 237 ? 100.370 80.394 125.652 1.00 152.30 237 VAL A N 1
ATOM 1725 C CA . VAL A 1 237 ? 101.480 80.528 124.711 1.00 152.30 237 VAL A CA 1
ATOM 1726 C C . VAL A 1 237 ? 100.976 80.184 123.316 1.00 152.30 237 VAL A C 1
ATOM 1727 O O . VAL A 1 237 ? 99.984 79.455 123.157 1.00 152.30 237 VAL A O 1
ATOM 1731 N N . PRO A 1 238 ? 101.625 80.712 122.282 1.00 169.80 238 PRO A N 1
ATOM 1732 C CA . PRO A 1 238 ? 101.276 80.311 120.916 1.00 169.80 238 PRO A CA 1
ATOM 1733 C C . PRO A 1 238 ? 101.679 78.869 120.648 1.00 169.80 238 PRO A C 1
ATOM 1734 O O . PRO A 1 238 ? 102.485 78.271 121.365 1.00 169.80 238 PRO A O 1
ATOM 1738 N N . TYR A 1 239 ? 101.089 78.309 119.589 1.00 178.44 239 TYR A N 1
ATOM 1739 C CA . TYR A 1 239 ? 101.306 76.900 119.275 1.00 178.44 239 TYR A CA 1
ATOM 1740 C C . TYR A 1 239 ? 102.768 76.616 118.949 1.00 178.44 239 TYR A C 1
ATOM 1741 O O . TYR A 1 239 ? 103.312 75.583 119.357 1.00 178.44 239 TYR A O 1
ATOM 1743 N N . HIS A 1 240 ? 103.417 77.516 118.207 1.00 185.16 240 HIS A N 1
ATOM 1744 C CA . HIS A 1 240 ? 104.794 77.275 117.784 1.00 185.16 240 HIS A CA 1
ATOM 1745 C C . HIS A 1 240 ? 105.737 77.199 118.980 1.00 185.16 240 HIS A C 1
ATOM 1746 O O . HIS A 1 240 ? 106.429 76.192 119.180 1.00 185.16 240 HIS A O 1
ATOM 1753 N N . GLU A 1 241 ? 105.750 78.248 119.807 1.00 188.73 241 GLU A N 1
ATOM 1754 C CA . GLU A 1 241 ? 106.708 78.326 120.905 1.00 188.73 241 GLU A CA 1
ATOM 1755 C C . GLU A 1 241 ? 106.520 77.204 121.914 1.00 188.73 241 GLU A C 1
ATOM 1756 O O . GLU A 1 241 ? 107.468 76.871 122.637 1.00 188.73 241 GLU A O 1
ATOM 1762 N N . LEU A 1 242 ? 105.330 76.598 121.957 1.00 189.95 242 LEU A N 1
ATOM 1763 C CA . LEU A 1 242 ? 105.100 75.467 122.847 1.00 189.95 242 LEU A CA 1
ATOM 1764 C C . LEU A 1 242 ? 106.113 74.360 122.608 1.00 189.95 242 LEU A C 1
ATOM 1765 O O . LEU A 1 242 ? 106.444 73.611 123.536 1.00 189.95 242 LEU A O 1
ATOM 1767 N N . ALA A 1 243 ? 106.617 74.245 121.375 1.00 195.29 243 ALA A N 1
ATOM 1768 C CA . ALA A 1 243 ? 107.699 73.309 121.090 1.00 195.29 243 ALA A CA 1
ATOM 1769 C C . ALA A 1 243 ? 108.831 73.468 122.097 1.00 195.29 243 ALA A C 1
ATOM 1770 O O . ALA A 1 243 ? 109.186 72.524 122.814 1.00 195.29 243 ALA A O 1
ATOM 1772 N N . ASP A 1 244 ? 109.378 74.683 122.195 1.00 196.44 244 ASP A N 1
ATOM 1773 C CA . ASP A 1 244 ? 110.455 74.934 123.147 1.00 196.44 244 ASP A CA 1
ATOM 1774 C C . ASP A 1 244 ? 110.014 74.610 124.568 1.00 196.44 244 ASP A C 1
ATOM 1775 O O . ASP A 1 244 ? 110.815 74.130 125.381 1.00 196.44 244 ASP A O 1
ATOM 1777 N N . ALA A 1 245 ? 108.735 74.843 124.877 1.00 197.27 245 ALA A N 1
ATOM 1778 C CA . ALA A 1 245 ? 108.229 74.557 126.214 1.00 197.27 245 ALA A CA 1
ATOM 1779 C C . ALA A 1 245 ? 108.441 73.095 126.582 1.00 197.27 245 ALA A C 1
ATOM 1780 O O . ALA A 1 245 ? 108.754 72.778 127.737 1.00 197.27 245 ALA A O 1
ATOM 1782 N N . ILE A 1 246 ? 108.296 72.192 125.609 1.00 200.61 246 ILE A N 1
ATOM 1783 C CA . ILE A 1 246 ? 108.503 70.773 125.886 1.00 200.61 246 ILE A CA 1
ATOM 1784 C C . ILE A 1 246 ? 109.920 70.533 126.385 1.00 200.61 246 ILE A C 1
ATOM 1785 O O . ILE A 1 246 ? 110.143 69.741 127.310 1.00 200.61 246 ILE A O 1
ATOM 1790 N N . LYS A 1 247 ? 110.898 71.230 125.800 1.00 201.87 247 LYS A N 1
ATOM 1791 C CA . LYS A 1 247 ? 112.263 71.130 126.304 1.00 201.87 247 LYS A CA 1
ATOM 1792 C C . LYS A 1 247 ? 112.337 71.586 127.755 1.00 201.87 247 LYS A C 1
ATOM 1793 O O . LYS A 1 247 ? 112.975 70.932 128.589 1.00 201.87 247 LYS A O 1
ATOM 1795 N N . SER A 1 248 ? 111.660 72.691 128.082 1.00 201.90 248 SER A N 1
ATOM 1796 C CA . SER A 1 248 ? 111.605 73.144 129.465 1.00 201.90 248 SER A CA 1
ATOM 1797 C C . SER A 1 248 ? 110.911 72.134 130.365 1.00 201.90 248 SER A C 1
ATOM 1798 O O . SER A 1 248 ? 111.145 72.135 131.578 1.00 201.90 248 SER A O 1
ATOM 1801 N N . TYR A 1 249 ? 110.064 71.272 129.800 1.00 197.65 249 TYR A N 1
ATOM 1802 C CA . TYR A 1 249 ? 109.424 70.228 130.587 1.00 197.65 249 TYR A CA 1
ATOM 1803 C C . TYR A 1 249 ? 110.341 69.038 130.830 1.00 197.65 249 TYR A C 1
ATOM 1804 O O . TYR A 1 249 ? 110.038 68.206 131.691 1.00 197.65 249 TYR A O 1
ATOM 1813 N N . ALA A 1 250 ? 111.451 68.939 130.094 1.00 204.87 250 ALA A N 1
ATOM 1814 C CA . ALA A 1 250 ? 112.366 67.821 130.293 1.00 204.87 250 ALA A CA 1
ATOM 1815 C C . ALA A 1 250 ? 113.165 67.979 131.580 1.00 204.87 250 ALA A C 1
ATOM 1816 O O . ALA A 1 250 ? 113.386 67.002 132.305 1.00 204.87 250 ALA A O 1
ATOM 1818 N N . ARG A 1 251 ? 113.605 69.202 131.883 1.00 206.49 251 ARG A N 1
ATOM 1819 C CA . ARG A 1 251 ? 114.454 69.441 133.043 1.00 206.49 251 ARG A CA 1
ATOM 1820 C C . ARG A 1 251 ? 113.685 69.446 134.358 1.00 206.49 251 ARG A C 1
ATOM 1821 O O . ARG A 1 251 ? 114.316 69.516 135.418 1.00 206.49 251 ARG A O 1
ATOM 1823 N N . LYS A 1 252 ? 112.357 69.383 134.321 1.00 209.01 252 LYS A N 1
ATOM 1824 C CA . LYS A 1 252 ? 111.573 69.423 135.548 1.00 209.01 252 LYS A CA 1
ATOM 1825 C C . LYS A 1 252 ? 111.820 68.176 136.389 1.00 209.01 252 LYS A C 1
ATOM 1826 O O . LYS A 1 252 ? 111.976 67.071 135.864 1.00 209.01 252 LYS A O 1
ATOM 1832 N N . ASP A 1 253 ? 111.856 68.363 137.706 1.00 211.07 253 ASP A N 1
ATOM 1833 C CA . ASP A 1 253 ? 112.116 67.269 138.627 1.00 211.07 253 ASP A CA 1
ATOM 1834 C C . ASP A 1 253 ? 110.856 66.438 138.853 1.00 211.07 253 ASP A C 1
ATOM 1835 O O . ASP A 1 253 ? 109.728 66.901 138.659 1.00 211.07 253 ASP A O 1
ATOM 1837 N N . LYS A 1 254 ? 111.067 65.186 139.266 1.00 210.05 254 LYS A N 1
ATOM 1838 C CA . LYS A 1 254 ? 109.944 64.288 139.523 1.00 210.05 254 LYS A CA 1
ATOM 1839 C C . LYS A 1 254 ? 109.092 64.780 140.686 1.00 210.05 254 LYS A C 1
ATOM 1840 O O . LYS A 1 254 ? 107.858 64.738 140.620 1.00 210.05 254 LYS A O 1
ATOM 1842 N N . GLU A 1 255 ? 109.732 65.246 141.762 1.00 210.66 255 GLU A N 1
ATOM 1843 C CA . GLU A 1 255 ? 108.982 65.745 142.910 1.00 210.66 255 GLU A CA 1
ATOM 1844 C C . GLU A 1 255 ? 108.176 66.986 142.546 1.00 210.66 255 GLU A C 1
ATOM 1845 O O . GLU A 1 255 ? 107.022 67.133 142.967 1.00 210.66 255 GLU A O 1
ATOM 1847 N N . THR A 1 256 ? 108.770 67.893 141.766 1.00 211.85 256 THR A N 1
ATOM 1848 C CA . THR A 1 256 ? 108.051 69.089 141.341 1.00 211.85 256 THR A CA 1
ATOM 1849 C C . THR A 1 256 ? 106.853 68.731 140.471 1.00 211.85 256 THR A C 1
ATOM 1850 O O . THR A 1 256 ? 105.768 69.303 140.630 1.00 211.85 256 THR A O 1
ATOM 1854 N N . LEU A 1 257 ? 107.030 67.786 139.544 1.00 211.00 257 LEU A N 1
ATOM 1855 C CA . LEU A 1 257 ? 105.916 67.356 138.704 1.00 211.00 257 LEU A CA 1
ATOM 1856 C C . LEU A 1 257 ? 104.816 66.710 139.536 1.00 211.00 257 LEU A C 1
ATOM 1857 O O . LEU A 1 257 ? 103.625 66.943 139.294 1.00 211.00 257 LEU A O 1
ATOM 1859 N N . GLU A 1 258 ? 105.196 65.890 140.519 1.00 210.08 258 GLU A N 1
ATOM 1860 C CA . GLU A 1 258 ? 104.203 65.268 141.389 1.00 210.08 258 GLU A CA 1
ATOM 1861 C C . GLU A 1 258 ? 103.433 66.315 142.183 1.00 210.08 258 GLU A C 1
ATOM 1862 O O . GLU A 1 258 ? 102.211 66.210 142.341 1.00 210.08 258 GLU A O 1
ATOM 1864 N N . SER A 1 259 ? 104.133 67.330 142.694 1.00 210.47 259 SER A N 1
ATOM 1865 C CA . SER A 1 259 ? 103.459 68.401 143.422 1.00 210.47 259 SER A CA 1
ATOM 1866 C C . SER A 1 259 ? 102.519 69.180 142.510 1.00 210.47 259 SER A C 1
ATOM 1867 O O . SER A 1 259 ? 101.419 69.566 142.924 1.00 210.47 259 SER A O 1
ATOM 1870 N N . ILE A 1 260 ? 102.939 69.428 141.267 1.00 207.02 260 ILE A N 1
ATOM 1871 C CA . ILE A 1 260 ? 102.087 70.140 140.317 1.00 207.02 260 ILE A CA 1
ATOM 1872 C C . ILE A 1 260 ? 100.827 69.336 140.022 1.00 207.02 260 ILE A C 1
ATOM 1873 O O . ILE A 1 260 ? 99.718 69.883 139.981 1.00 207.02 260 ILE A O 1
ATOM 1878 N N . SER A 1 261 ? 100.974 68.024 139.821 1.00 207.11 261 SER A N 1
ATOM 1879 C CA . SER A 1 261 ? 99.832 67.188 139.467 1.00 207.11 261 SER A CA 1
ATOM 1880 C C . SER A 1 261 ? 98.813 67.070 140.594 1.00 207.11 261 SER A C 1
ATOM 1881 O O . SER A 1 261 ? 97.669 66.682 140.337 1.00 207.11 261 SER A O 1
ATOM 1884 N N . LYS A 1 262 ? 99.196 67.393 141.831 1.00 203.54 262 LYS A N 1
ATOM 1885 C CA . LYS A 1 262 ? 98.315 67.260 142.985 1.00 203.54 262 LYS A CA 1
ATOM 1886 C C . LYS A 1 262 ? 97.617 68.565 143.353 1.00 203.54 262 LYS A C 1
ATOM 1887 O O . LYS A 1 262 ? 97.350 68.806 144.538 1.00 203.54 262 LYS A O 1
ATOM 1889 N N . SER A 1 263 ? 97.314 69.414 142.374 1.00 196.96 263 SER A N 1
ATOM 1890 C CA . SER A 1 263 ? 96.671 70.692 142.627 1.00 196.96 263 SER A CA 1
ATOM 1891 C C . SER A 1 263 ? 95.354 70.781 141.867 1.00 196.96 263 SER A C 1
ATOM 1892 O O . SER A 1 263 ? 95.319 70.486 140.663 1.00 196.96 263 SER A O 1
ATOM 1895 N N . PRO A 1 264 ? 94.256 71.164 142.524 1.00 191.86 264 PRO A N 1
ATOM 1896 C CA . PRO A 1 264 ? 92.992 71.352 141.791 1.00 191.86 264 PRO A CA 1
ATOM 1897 C C . PRO A 1 264 ? 93.074 72.421 140.717 1.00 191.86 264 PRO A C 1
ATOM 1898 O O . PRO A 1 264 ? 92.399 72.309 139.684 1.00 191.86 264 PRO A O 1
ATOM 1902 N N . LEU A 1 265 ? 93.878 73.465 140.935 1.00 185.42 265 LEU A N 1
ATOM 1903 C CA . LEU A 1 265 ? 94.047 74.493 139.916 1.00 185.42 265 LEU A CA 1
ATOM 1904 C C . LEU A 1 265 ? 94.668 73.917 138.650 1.00 185.42 265 LEU A C 1
ATOM 1905 O O . LEU A 1 265 ? 94.376 74.386 137.545 1.00 185.42 265 LEU A O 1
ATOM 1910 N N . ALA A 1 266 ? 95.515 72.893 138.790 1.00 189.80 266 ALA A N 1
ATOM 1911 C CA . ALA A 1 266 ? 96.037 72.198 137.619 1.00 189.80 266 ALA A CA 1
ATOM 1912 C C . ALA A 1 266 ? 94.925 71.480 136.864 1.00 189.80 266 ALA A C 1
ATOM 1913 O O . ALA A 1 266 ? 94.935 71.427 135.629 1.00 189.80 266 ALA A O 1
ATOM 1915 N N . ALA A 1 267 ? 93.965 70.904 137.591 1.00 188.09 267 ALA A N 1
ATOM 1916 C CA . ALA A 1 267 ? 92.841 70.245 136.935 1.00 188.09 267 ALA A CA 1
ATOM 1917 C C . ALA A 1 267 ? 91.897 71.250 136.289 1.00 188.09 267 ALA A C 1
ATOM 1918 O O . ALA A 1 267 ? 91.216 70.919 135.312 1.00 188.09 267 ALA A O 1
ATOM 1920 N N . GLN A 1 268 ? 91.842 72.474 136.817 1.00 184.28 268 GLN A N 1
ATOM 1921 C CA . GLN A 1 268 ? 90.877 73.457 136.336 1.00 184.28 268 GLN A CA 1
ATOM 1922 C C . GLN A 1 268 ? 91.235 74.020 134.963 1.00 184.28 268 GLN A C 1
ATOM 1923 O O . GLN A 1 268 ? 90.363 74.591 134.299 1.00 184.28 268 GLN A O 1
ATOM 1929 N N . CYS A 1 269 ? 92.482 73.859 134.512 1.00 184.31 269 CYS A N 1
ATOM 1930 C CA . CYS A 1 269 ? 92.918 74.521 133.283 1.00 184.31 269 CYS A CA 1
ATOM 1931 C C . CYS A 1 269 ? 92.122 74.048 132.070 1.00 184.31 269 CYS A C 1
ATOM 1932 O O . CYS A 1 269 ? 91.689 74.861 131.245 1.00 184.31 269 CYS A O 1
ATOM 1935 N N . GLY A 1 270 ? 91.917 72.740 131.940 1.00 192.16 270 GLY A N 1
ATOM 1936 C CA . GLY A 1 270 ? 91.193 72.234 130.790 1.00 192.16 270 GLY A CA 1
ATOM 1937 C C . GLY A 1 270 ? 91.201 70.727 130.642 1.00 192.16 270 GLY A C 1
ATOM 1938 O O . GLY A 1 270 ? 91.008 69.999 131.620 1.00 192.16 270 GLY A O 1
ATOM 1939 N N . SER A 1 271 ? 91.401 70.248 129.415 1.00 196.20 271 SER A N 1
ATOM 1940 C CA . SER A 1 271 ? 91.413 68.820 129.120 1.00 196.20 271 SER A CA 1
ATOM 1941 C C . SER A 1 271 ? 92.728 68.353 128.516 1.00 196.20 271 SER A C 1
ATOM 1942 O O . SER A 1 271 ? 93.279 67.337 128.956 1.00 196.20 271 SER A O 1
ATOM 1945 N N . LYS A 1 272 ? 93.246 69.065 127.512 1.00 198.59 272 LYS A N 1
ATOM 1946 C CA . LYS A 1 272 ? 94.441 68.607 126.811 1.00 198.59 272 LYS A CA 1
ATOM 1947 C C . LYS A 1 272 ? 95.688 68.698 127.681 1.00 198.59 272 LYS A C 1
ATOM 1948 O O . LYS A 1 272 ? 96.642 67.938 127.473 1.00 198.59 272 LYS A O 1
ATOM 1950 N N . PHE A 1 273 ? 95.710 69.623 128.643 1.00 196.62 273 PHE A N 1
ATOM 1951 C CA . PHE A 1 273 ? 96.896 69.790 129.477 1.00 196.62 273 PHE A CA 1
ATOM 1952 C C . PHE A 1 273 ? 97.158 68.549 130.323 1.00 196.62 273 PHE A C 1
ATOM 1953 O O . PHE A 1 273 ? 98.312 68.141 130.500 1.00 196.62 273 PHE A O 1
ATOM 1961 N N . LEU A 1 274 ? 96.099 67.940 130.862 1.00 204.87 274 LEU A N 1
ATOM 1962 C CA . LEU A 1 274 ? 96.268 66.702 131.617 1.00 204.87 274 LEU A CA 1
ATOM 1963 C C . LEU A 1 274 ? 96.787 65.581 130.726 1.00 204.87 274 LEU A C 1
ATOM 1964 O O . LEU A 1 274 ? 97.612 64.767 131.157 1.00 204.87 274 LEU A O 1
ATOM 1969 N N . ASP A 1 275 ? 96.311 65.518 129.480 1.00 209.53 275 ASP A N 1
ATOM 1970 C CA . ASP A 1 275 ? 96.823 64.522 128.545 1.00 209.53 275 ASP A CA 1
ATOM 1971 C C . ASP A 1 275 ? 98.307 64.737 128.272 1.00 209.53 275 ASP A C 1
ATOM 1972 O O . ASP A 1 275 ? 99.083 63.775 128.223 1.00 209.53 275 ASP A O 1
ATOM 1974 N N . MET A 1 276 ? 98.721 65.994 128.095 1.00 211.19 276 MET A N 1
ATOM 1975 C CA . MET A 1 276 ? 100.136 66.283 127.882 1.00 211.19 276 MET A CA 1
ATOM 1976 C C . MET A 1 276 ? 100.966 65.913 129.106 1.00 211.19 276 MET A C 1
ATOM 1977 O O . MET A 1 276 ? 102.077 65.384 128.977 1.00 211.19 276 MET A O 1
ATOM 1979 N N . LEU A 1 277 ? 100.448 66.198 130.302 1.00 212.85 277 LEU A N 1
ATOM 1980 C CA . LEU A 1 277 ? 101.161 65.831 131.522 1.00 212.85 277 LEU A CA 1
ATOM 1981 C C . LEU A 1 277 ? 101.303 64.319 131.641 1.00 212.85 277 LEU A C 1
ATOM 1982 O O . LEU A 1 277 ? 102.364 63.815 132.024 1.00 212.85 277 LEU A O 1
ATOM 1987 N N . ASP A 1 278 ? 100.244 63.577 131.310 1.00 215.36 278 ASP A N 1
ATOM 1988 C CA . ASP A 1 278 ? 100.335 62.120 131.314 1.00 215.36 278 ASP A CA 1
ATOM 1989 C C . ASP A 1 278 ? 101.350 61.632 130.289 1.00 215.36 278 ASP A C 1
ATOM 1990 O O . ASP A 1 278 ? 102.096 60.679 130.544 1.00 215.36 278 ASP A O 1
ATOM 1992 N N . GLY A 1 279 ? 101.390 62.274 129.120 1.00 218.26 279 GLY A N 1
ATOM 1993 C CA . GLY A 1 279 ? 102.364 61.892 128.110 1.00 218.26 279 GLY A CA 1
ATOM 1994 C C . GLY A 1 279 ? 103.795 62.108 128.563 1.00 218.26 279 GLY A C 1
ATOM 1995 O O . GLY A 1 279 ? 104.659 61.255 128.344 1.00 218.26 279 GLY A O 1
ATOM 1996 N N . ILE A 1 280 ? 104.068 63.251 129.198 1.00 218.02 280 ILE A N 1
ATOM 1997 C CA . ILE A 1 280 ? 105.422 63.492 129.692 1.00 218.02 280 ILE A CA 1
ATOM 1998 C C . ILE A 1 280 ? 105.732 62.589 130.881 1.00 218.02 280 ILE A C 1
ATOM 1999 O O . ILE A 1 280 ? 106.899 62.268 131.136 1.00 218.02 280 ILE A O 1
ATOM 2004 N N . ARG A 1 281 ? 104.708 62.165 131.628 1.00 221.43 281 ARG A N 1
ATOM 2005 C CA . ARG A 1 281 ? 104.922 61.188 132.689 1.00 221.43 281 ARG A CA 1
ATOM 2006 C C . ARG A 1 281 ? 105.183 59.792 132.140 1.00 221.43 281 ARG A C 1
ATOM 2007 O O . ARG A 1 281 ? 105.796 58.972 132.831 1.00 221.43 281 ARG A O 1
ATOM 2015 N N . SER A 1 282 ? 104.729 59.506 130.917 1.00 224.82 282 SER A N 1
ATOM 2016 C CA . SER A 1 282 ? 104.947 58.194 130.320 1.00 224.82 282 SER A CA 1
ATOM 2017 C C . SER A 1 282 ? 106.410 57.940 129.980 1.00 224.82 282 SER A C 1
ATOM 2018 O O . SER A 1 282 ? 106.779 56.791 129.716 1.00 224.82 282 SER A O 1
ATOM 2021 N N . LYS A 1 283 ? 107.242 58.985 129.972 1.00 226.97 283 LYS A N 1
ATOM 2022 C CA . LYS A 1 283 ? 108.675 58.871 129.695 1.00 226.97 283 LYS A CA 1
ATOM 2023 C C . LYS A 1 283 ? 108.948 58.290 128.310 1.00 226.97 283 LYS A C 1
ATOM 2024 O O . LYS A 1 283 ? 109.946 57.596 128.101 1.00 226.97 283 LYS A O 1
ATOM 2030 N N . GLN A 1 284 ? 108.068 58.570 127.354 1.00 228.08 284 GLN A N 1
ATOM 2031 C CA . GLN A 1 284 ? 108.266 58.149 125.976 1.00 228.08 284 GLN A CA 1
ATOM 2032 C C . GLN A 1 284 ? 109.014 59.246 125.219 1.00 228.08 284 GLN A C 1
ATOM 2033 O O . GLN A 1 284 ? 109.513 60.208 125.810 1.00 228.08 284 GLN A O 1
ATOM 2035 N N . LYS A 1 285 ? 109.108 59.111 123.899 1.00 225.70 285 LYS A N 1
ATOM 2036 C CA . LYS A 1 285 ? 109.758 60.135 123.096 1.00 225.70 285 LYS A CA 1
ATOM 2037 C C . LYS A 1 285 ? 108.934 61.419 123.107 1.00 225.70 285 LYS A C 1
ATOM 2038 O O . LYS A 1 285 ? 107.705 61.398 123.214 1.00 225.70 285 LYS A O 1
ATOM 2044 N N . ILE A 1 286 ? 109.632 62.551 123.010 1.00 221.34 286 ILE A N 1
ATOM 2045 C CA . ILE A 1 286 ? 108.987 63.840 123.234 1.00 221.34 286 ILE A CA 1
ATOM 2046 C C . ILE A 1 286 ? 108.331 64.364 121.963 1.00 221.34 286 ILE A C 1
ATOM 2047 O O . ILE A 1 286 ? 107.218 64.899 122.007 1.00 221.34 286 ILE A O 1
ATOM 2052 N N . GLU A 1 287 ? 109.003 64.227 120.818 1.00 221.83 287 GLU A N 1
ATOM 2053 C CA . GLU A 1 287 ? 108.535 64.880 119.597 1.00 221.83 287 GLU A CA 1
ATOM 2054 C C . GLU A 1 287 ? 107.192 64.323 119.135 1.00 221.83 287 GLU A C 1
ATOM 2055 O O . GLU A 1 287 ? 106.279 65.085 118.795 1.00 221.83 287 GLU A O 1
ATOM 2057 N N . ASP A 1 288 ? 107.054 62.995 119.106 1.00 220.16 288 ASP A N 1
ATOM 2058 C CA . ASP A 1 288 ? 105.832 62.392 118.580 1.00 220.16 288 ASP A CA 1
ATOM 2059 C C . ASP A 1 288 ? 104.627 62.741 119.444 1.00 220.16 288 ASP A C 1
ATOM 2060 O O . ASP A 1 288 ? 103.576 63.144 118.932 1.00 220.16 288 ASP A O 1
ATOM 2062 N N . VAL A 1 289 ? 104.765 62.600 120.764 1.00 220.36 289 VAL A N 1
ATOM 2063 C CA . VAL A 1 289 ? 103.668 62.933 121.668 1.00 220.36 289 VAL A CA 1
ATOM 2064 C C . VAL A 1 289 ? 103.367 64.425 121.606 1.00 220.36 289 VAL A C 1
ATOM 2065 O O . VAL A 1 289 ? 102.208 64.848 121.704 1.00 220.36 289 VAL A O 1
ATOM 2069 N N . ILE A 1 290 ? 104.407 65.245 121.436 1.00 217.43 290 ILE A N 1
ATOM 2070 C CA . ILE A 1 290 ? 104.217 66.689 121.347 1.00 217.43 290 ILE A CA 1
ATOM 2071 C C . ILE A 1 290 ? 103.375 67.040 120.128 1.00 217.43 290 ILE A C 1
ATOM 2072 O O . ILE A 1 290 ? 102.438 67.842 120.209 1.00 217.43 290 ILE A O 1
ATOM 2074 N N . LEU A 1 291 ? 103.696 66.443 118.977 1.00 216.23 291 LEU A N 1
ATOM 2075 C CA . LEU A 1 291 ? 102.904 66.707 117.779 1.00 216.23 291 LEU A CA 1
ATOM 2076 C C . LEU A 1 291 ? 101.504 66.116 117.885 1.00 216.23 291 LEU A C 1
ATOM 2077 O O . LEU A 1 291 ? 100.552 66.691 117.345 1.00 216.23 291 LEU A O 1
ATOM 2082 N N . LYS A 1 292 ? 101.355 64.976 118.566 1.00 213.80 292 LYS A N 1
ATOM 2083 C CA . LYS A 1 292 ? 100.023 64.417 118.779 1.00 213.80 292 LYS A CA 1
ATOM 2084 C C . LYS A 1 292 ? 99.158 65.360 119.605 1.00 213.80 292 LYS A C 1
ATOM 2085 O O . LYS A 1 292 ? 97.976 65.560 119.300 1.00 213.80 292 LYS A O 1
ATOM 2091 N N . ALA A 1 293 ? 99.729 65.947 120.658 1.00 215.78 293 ALA A N 1
ATOM 2092 C CA . ALA A 1 293 ? 98.990 66.903 121.472 1.00 215.78 293 ALA A CA 1
ATOM 2093 C C . ALA A 1 293 ? 98.846 68.256 120.790 1.00 215.78 293 ALA A C 1
ATOM 2094 O O . ALA A 1 293 ? 97.981 69.046 121.181 1.00 215.78 293 ALA A O 1
ATOM 2096 N N . LYS A 1 294 ? 99.670 68.539 119.784 1.00 217.53 294 LYS A N 1
ATOM 2097 C CA . LYS A 1 294 ? 99.650 69.817 119.087 1.00 217.53 294 LYS A CA 1
ATOM 2098 C C . LYS A 1 294 ? 98.743 69.819 117.864 1.00 217.53 294 LYS A C 1
ATOM 2099 O O . LYS A 1 294 ? 98.707 70.823 117.144 1.00 217.53 294 LYS A O 1
ATOM 2101 N N . ILE A 1 295 ? 98.023 68.725 117.603 1.00 219.01 295 ILE A N 1
ATOM 2102 C CA . ILE A 1 295 ? 97.121 68.691 116.459 1.00 219.01 295 ILE A CA 1
ATOM 2103 C C . ILE A 1 295 ? 96.017 69.723 116.646 1.00 219.01 295 ILE A C 1
ATOM 2104 O O . ILE A 1 295 ? 95.567 69.991 117.768 1.00 219.01 295 ILE A O 1
ATOM 2109 N N . PHE A 1 296 ? 95.588 70.321 115.540 1.00 217.97 296 PHE A N 1
ATOM 2110 C CA . PHE A 1 296 ? 94.550 71.345 115.549 1.00 217.97 296 PHE A CA 1
ATOM 2111 C C . PHE A 1 296 ? 93.226 70.694 115.165 1.00 217.97 296 PHE A C 1
ATOM 2112 O O . PHE A 1 296 ? 93.025 70.316 114.006 1.00 217.97 296 PHE A O 1
ATOM 2120 N N . GLU A 1 297 ? 92.328 70.564 116.136 1.00 208.75 297 GLU A N 1
ATOM 2121 C CA . GLU A 1 297 ? 91.029 69.946 115.902 1.00 208.75 297 GLU A CA 1
ATOM 2122 C C . GLU A 1 297 ? 90.113 70.878 115.117 1.00 208.75 297 GLU A C 1
ATOM 2123 O O . GLU A 1 297 ? 90.279 72.097 115.149 1.00 208.75 297 GLU A O 1
ATOM 2125 N N . MET B 1 1 ? 76.671 122.179 126.352 1.00 121.69 1 MET B N 1
ATOM 2126 C CA . MET B 1 1 ? 77.183 123.544 126.323 1.00 121.69 1 MET B CA 1
ATOM 2127 C C . MET B 1 1 ? 78.663 123.581 126.686 1.00 121.69 1 MET B C 1
ATOM 2128 O O . MET B 1 1 ? 79.464 122.817 126.146 1.00 121.69 1 MET B O 1
ATOM 2130 N N . THR B 1 2 ? 79.021 124.477 127.604 1.00 117.95 2 THR B N 1
ATOM 2131 C CA . THR B 1 2 ? 80.402 124.603 128.058 1.00 117.95 2 THR B CA 1
ATOM 2132 C C . THR B 1 2 ? 80.777 123.375 128.877 1.00 117.95 2 THR B C 1
ATOM 2133 O O . THR B 1 2 ? 80.273 123.182 129.988 1.00 117.95 2 THR B O 1
ATOM 2137 N N . GLN B 1 3 ? 81.659 122.541 128.330 1.00 99.14 3 GLN B N 1
ATOM 2138 C CA . GLN B 1 3 ? 82.059 121.321 129.018 1.00 99.14 3 GLN B CA 1
ATOM 2139 C C . GLN B 1 3 ? 82.800 121.652 130.307 1.00 99.14 3 GLN B C 1
ATOM 2140 O O . GLN B 1 3 ? 83.538 122.638 130.386 1.00 99.14 3 GLN B O 1
ATOM 2146 N N . SER B 1 4 ? 82.592 120.824 131.324 1.00 85.53 4 SER B N 1
ATOM 2147 C CA . SER B 1 4 ? 83.194 121.015 132.634 1.00 85.53 4 SER B CA 1
ATOM 2148 C C . SER B 1 4 ? 84.148 119.870 132.941 1.00 85.53 4 SER B C 1
ATOM 2149 O O . SER B 1 4 ? 83.868 118.711 132.620 1.00 85.53 4 SER B O 1
ATOM 2151 N N . VAL B 1 5 ? 85.275 120.201 133.564 1.00 74.97 5 VAL B N 1
ATOM 2152 C CA . VAL B 1 5 ? 86.293 119.228 133.941 1.00 74.97 5 VAL B CA 1
ATOM 2153 C C . VAL B 1 5 ? 86.235 119.052 135.450 1.00 74.97 5 VAL B C 1
ATOM 2154 O O . VAL B 1 5 ? 86.464 120.006 136.203 1.00 74.97 5 VAL B O 1
ATOM 2158 N N . SER B 1 6 ? 85.931 117.836 135.891 1.00 72.20 6 SER B N 1
ATOM 2159 C CA . SER B 1 6 ? 85.784 117.575 137.313 1.00 72.20 6 SER B CA 1
ATOM 2160 C C . SER B 1 6 ? 87.143 117.544 138.006 1.00 72.20 6 SER B C 1
ATOM 2161 O O . SER B 1 6 ? 88.197 117.455 137.372 1.00 72.20 6 SER B O 1
ATOM 2164 N N . LEU B 1 7 ? 87.100 117.621 139.337 1.00 62.94 7 LEU B N 1
ATOM 2165 C CA . LEU B 1 7 ? 88.325 117.562 140.126 1.00 62.94 7 LEU B CA 1
ATOM 2166 C C . LEU B 1 7 ? 88.922 116.161 140.115 1.00 62.94 7 LEU B C 1
ATOM 2167 O O . LEU B 1 7 ? 90.148 116.004 140.095 1.00 62.94 7 LEU B O 1
ATOM 2172 N N . SER B 1 8 ? 88.074 115.130 140.130 1.00 60.93 8 SER B N 1
ATOM 2173 C CA . SER B 1 8 ? 88.564 113.759 140.196 1.00 60.93 8 SER B CA 1
ATOM 2174 C C . SER B 1 8 ? 89.335 113.351 138.949 1.00 60.93 8 SER B C 1
ATOM 2175 O O . SER B 1 8 ? 90.133 112.411 139.014 1.00 60.93 8 SER B O 1
ATOM 2178 N N . ASP B 1 9 ? 89.124 114.031 137.822 1.00 59.43 9 ASP B N 1
ATOM 2179 C CA . ASP B 1 9 ? 89.894 113.726 136.624 1.00 59.43 9 ASP B CA 1
ATOM 2180 C C . ASP B 1 9 ? 91.359 114.121 136.755 1.00 59.43 9 ASP B C 1
ATOM 2181 O O . ASP B 1 9 ? 92.163 113.745 135.896 1.00 59.43 9 ASP B O 1
ATOM 2186 N N . PHE B 1 10 ? 91.720 114.866 137.799 1.00 55.28 10 PHE B N 1
ATOM 2187 C CA . PHE B 1 10 ? 93.099 115.254 138.057 1.00 55.28 10 PHE B CA 1
ATOM 2188 C C . PHE B 1 10 ? 93.727 114.527 139.231 1.00 55.28 10 PHE B C 1
ATOM 2189 O O . PHE B 1 10 ? 94.932 114.277 139.212 1.00 55.28 10 PHE B O 1
ATOM 2197 N N . ILE B 1 11 ? 92.942 114.187 140.249 1.00 57.97 11 ILE B N 1
ATOM 2198 C CA . ILE B 1 11 ? 93.476 113.640 141.489 1.00 57.97 11 ILE B CA 1
ATOM 2199 C C . ILE B 1 11 ? 92.336 112.964 142.237 1.00 57.97 11 ILE B C 1
ATOM 2200 O O . ILE B 1 11 ? 91.211 113.468 142.267 1.00 57.97 11 ILE B O 1
ATOM 2205 N N . VAL B 1 12 ? 92.629 111.804 142.830 1.00 63.92 12 VAL B N 1
ATOM 2206 C CA . VAL B 1 12 ? 91.660 111.076 143.637 1.00 63.92 12 VAL B CA 1
ATOM 2207 C C . VAL B 1 12 ? 92.281 110.737 144.984 1.00 63.92 12 VAL B C 1
ATOM 2208 O O . VAL B 1 12 ? 93.502 110.678 145.139 1.00 63.92 12 VAL B O 1
ATOM 2212 N N . LYS B 1 13 ? 91.412 110.520 145.965 1.00 81.76 13 LYS B N 1
ATOM 2213 C CA . LYS B 1 13 ? 91.855 110.164 147.301 1.00 81.76 13 LYS B CA 1
ATOM 2214 C C . LYS B 1 13 ? 92.392 108.736 147.319 1.00 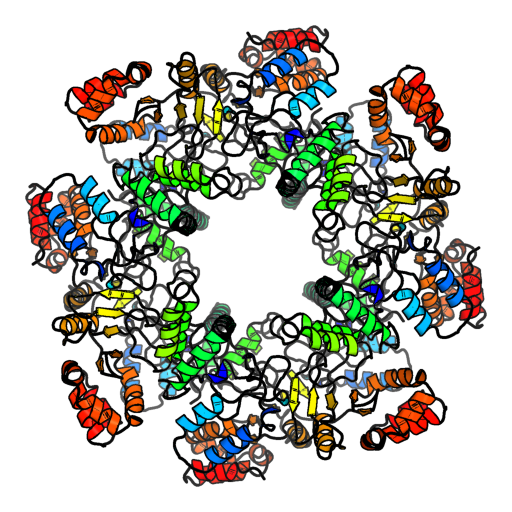81.76 13 LYS B C 1
ATOM 2215 O O . LYS B 1 13 ? 92.033 107.896 146.490 1.00 81.76 13 LYS B O 1
ATOM 2221 N N . THR B 1 14 ? 93.274 108.470 148.278 1.00 91.32 14 THR B N 1
ATOM 2222 C CA . THR B 1 14 ? 93.849 107.147 148.474 1.00 91.32 14 THR B CA 1
ATOM 2223 C C . THR B 1 14 ? 93.914 106.881 149.973 1.00 91.32 14 THR B C 1
ATOM 2224 O O . THR B 1 14 ? 93.276 107.571 150.773 1.00 91.32 14 THR B O 1
ATOM 2226 N N . GLU B 1 15 ? 94.684 105.860 150.354 1.00 104.38 15 GLU B N 1
ATOM 2227 C CA . GLU B 1 15 ? 94.773 105.477 151.759 1.00 104.38 15 GLU B CA 1
ATOM 2228 C C . GLU B 1 15 ? 95.321 106.621 152.606 1.00 104.38 15 GLU B C 1
ATOM 2229 O O . GLU B 1 15 ? 94.628 107.151 153.482 1.00 104.38 15 GLU B O 1
ATOM 2235 N N . ASP B 1 16 ? 96.571 107.017 152.362 1.00 106.20 16 ASP B N 1
ATOM 2236 C CA . ASP B 1 16 ? 97.170 108.151 153.059 1.00 106.20 16 ASP B CA 1
ATOM 2237 C C . ASP B 1 16 ? 97.471 109.310 152.119 1.00 106.20 16 ASP B C 1
ATOM 2238 O O . ASP B 1 16 ? 97.006 110.428 152.360 1.00 106.20 16 ASP B O 1
ATOM 2243 N N . GLY B 1 17 ? 98.229 109.079 151.053 1.00 96.40 17 GLY B N 1
ATOM 2244 C CA . GLY B 1 17 ? 98.657 110.143 150.161 1.00 96.40 17 GLY B CA 1
ATOM 2245 C C . GLY B 1 17 ? 97.883 110.127 148.855 1.00 96.40 17 GLY B C 1
ATOM 2246 O O . GLY B 1 17 ? 97.632 109.067 148.282 1.00 96.40 17 GLY B O 1
ATOM 2247 N N . TYR B 1 18 ? 97.514 111.318 148.393 1.00 76.18 18 TYR B N 1
ATOM 2248 C CA . TYR B 1 18 ? 96.812 111.444 147.124 1.00 76.18 18 TYR B CA 1
ATOM 2249 C C . TYR B 1 18 ? 97.694 110.960 145.979 1.00 76.18 18 TYR B C 1
ATOM 2250 O O . TYR B 1 18 ? 98.919 111.094 146.007 1.00 76.18 18 TYR B O 1
ATOM 2259 N N . MET B 1 19 ? 97.056 110.388 144.964 1.00 63.07 19 MET B N 1
ATOM 2260 C CA . MET B 1 19 ? 97.746 109.755 143.855 1.00 63.07 19 MET B CA 1
ATOM 2261 C C . MET B 1 19 ? 97.214 110.308 142.542 1.00 63.07 19 MET B C 1
ATOM 2262 O O . MET B 1 19 ? 96.050 110.712 142.465 1.00 63.07 19 MET B O 1
ATOM 2267 N N . PRO B 1 20 ? 98.036 110.343 141.496 1.00 50.30 20 PRO B N 1
ATOM 2268 C CA . PRO B 1 20 ? 97.523 110.736 140.180 1.00 50.30 20 PRO B CA 1
ATOM 2269 C C . PRO B 1 20 ? 96.513 109.726 139.667 1.00 50.30 20 PRO B C 1
ATOM 2270 O O . PRO B 1 20 ? 96.536 108.549 140.032 1.00 50.30 20 PRO B O 1
ATOM 2274 N N . SER B 1 21 ? 95.616 110.201 138.811 1.00 63.05 21 SER B N 1
ATOM 2275 C CA . SER B 1 21 ? 94.475 109.422 138.353 1.00 63.05 21 SER B CA 1
ATOM 2276 C C . SER B 1 21 ? 94.617 109.091 136.874 1.00 63.05 21 SER B C 1
ATOM 2277 O O . SER B 1 21 ? 94.943 109.960 136.061 1.00 63.05 21 SER B O 1
ATOM 2280 N N . ASP B 1 22 ? 94.365 107.832 136.532 1.00 77.37 22 ASP B N 1
ATOM 2281 C CA . ASP B 1 22 ? 94.446 107.352 135.159 1.00 77.37 22 ASP B CA 1
ATOM 2282 C C . ASP B 1 22 ? 93.047 106.997 134.674 1.00 77.37 22 ASP B C 1
ATOM 2283 O O . ASP B 1 22 ? 92.348 106.203 135.311 1.00 77.37 22 ASP B O 1
ATOM 2285 N N . ARG B 1 23 ? 92.646 107.582 133.549 1.00 89.06 23 ARG B N 1
ATOM 2286 C CA . ARG B 1 23 ? 91.360 107.295 132.932 1.00 89.06 23 ARG B CA 1
ATOM 2287 C C . ARG B 1 23 ? 91.471 106.298 131.787 1.00 89.06 23 ARG B C 1
ATOM 2288 O O . ARG B 1 23 ? 90.530 106.172 130.998 1.00 89.06 23 ARG B O 1
ATOM 2290 N N . GLU B 1 24 ? 92.602 105.598 131.675 1.00 98.90 24 GLU B N 1
ATOM 2291 C CA . GLU B 1 24 ? 92.801 104.667 130.568 1.00 98.90 24 GLU B CA 1
ATOM 2292 C C . GLU B 1 24 ? 91.820 103.503 130.635 1.00 98.90 24 GLU B C 1
ATOM 2293 O O . GLU B 1 24 ? 91.271 103.079 129.612 1.00 98.90 24 GLU B O 1
ATOM 2295 N N . CYS B 1 25 ? 91.587 102.970 131.832 1.00 98.53 25 CYS B N 1
ATOM 2296 C CA . CYS B 1 25 ? 90.742 101.799 132.010 1.00 98.53 25 CYS B CA 1
ATOM 2297 C C . CYS B 1 25 ? 89.628 102.102 133.000 1.00 98.53 25 CYS B C 1
ATOM 2298 O O . CYS B 1 25 ? 89.792 102.909 133.918 1.00 98.53 25 CYS B O 1
ATOM 2301 N N . VAL B 1 26 ? 88.487 101.446 132.796 1.00 87.69 26 VAL B N 1
ATOM 2302 C CA . VAL B 1 26 ? 87.334 101.598 133.677 1.00 87.69 26 VAL B CA 1
ATOM 2303 C C . VAL B 1 26 ? 86.868 100.223 134.132 1.00 87.69 26 VAL B C 1
ATOM 2304 O O . VAL B 1 26 ? 85.838 100.093 134.803 1.00 87.69 26 VAL B O 1
ATOM 2306 N N . ALA B 1 27 ? 87.624 99.185 133.767 1.00 84.30 27 ALA B N 1
ATOM 2307 C CA . ALA B 1 27 ? 87.236 97.825 134.119 1.00 84.30 27 ALA B CA 1
ATOM 2308 C C . ALA B 1 27 ? 87.347 97.571 135.616 1.00 84.30 27 ALA B C 1
ATOM 2309 O O . ALA B 1 27 ? 86.544 96.816 136.176 1.00 84.30 27 ALA B O 1
ATOM 2311 N N . LEU B 1 28 ? 88.325 98.187 136.279 1.00 86.51 28 LEU B N 1
ATOM 2312 C CA . LEU B 1 28 ? 88.561 97.936 137.695 1.00 86.51 28 LEU B CA 1
ATOM 2313 C C . LEU B 1 28 ? 87.486 98.530 138.595 1.00 86.51 28 LEU B C 1
ATOM 2314 O O . LEU B 1 28 ? 87.489 98.250 139.798 1.00 86.51 28 LEU B O 1
ATOM 2319 N N . ASP B 1 29 ? 86.571 99.334 138.050 1.00 93.39 29 ASP B N 1
ATOM 2320 C CA . ASP B 1 29 ? 85.590 100.043 138.863 1.00 93.39 29 ASP B CA 1
ATOM 2321 C C . ASP B 1 29 ? 84.554 99.125 139.498 1.00 93.39 29 ASP B C 1
ATOM 2322 O O . ASP B 1 29 ? 83.779 99.594 140.338 1.00 93.39 29 ASP B O 1
ATOM 2324 N N . ARG B 1 30 ? 84.513 97.845 139.118 1.00 94.22 30 ARG B N 1
ATOM 2325 C CA . ARG B 1 30 ? 83.499 96.943 139.658 1.00 94.22 30 ARG B CA 1
ATOM 2326 C C . ARG B 1 30 ? 83.619 96.810 141.171 1.00 94.22 30 ARG B C 1
ATOM 2327 O O . ARG B 1 30 ? 82.610 96.836 141.885 1.00 94.22 30 ARG B O 1
ATOM 2329 N N . TYR B 1 31 ? 84.839 96.669 141.679 1.00 106.53 31 TYR B N 1
ATOM 2330 C CA . TYR B 1 31 ? 85.052 96.555 143.114 1.00 106.53 31 TYR B CA 1
ATOM 2331 C C . TYR B 1 31 ? 84.930 97.918 143.785 1.00 106.53 31 TYR B C 1
ATOM 2332 O O . TYR B 1 31 ? 85.185 98.960 143.175 1.00 106.53 31 TYR B O 1
ATOM 2341 N N . LEU B 1 32 ? 84.533 97.901 145.054 1.00 113.00 32 LEU B N 1
ATOM 2342 C CA . LEU B 1 32 ? 84.346 99.126 145.822 1.00 113.00 32 LEU B CA 1
ATOM 2343 C C . LEU B 1 32 ? 84.388 98.782 147.305 1.00 113.00 32 LEU B C 1
ATOM 2344 O O . LEU B 1 32 ? 84.586 97.627 147.691 1.00 113.00 32 LEU B O 1
ATOM 2346 N N . SER B 1 33 ? 84.201 99.800 148.137 1.00 118.17 33 SER B N 1
ATOM 2347 C CA . SER B 1 33 ? 84.168 99.646 149.584 1.00 118.17 33 SER B CA 1
ATOM 2348 C C . SER B 1 33 ? 82.732 99.729 150.093 1.00 118.17 33 SER B C 1
ATOM 2349 O O . SER B 1 33 ? 81.815 100.134 149.377 1.00 118.17 33 SER B O 1
ATOM 2352 N N . LYS B 1 34 ? 82.550 99.339 151.358 1.00 121.17 34 LYS B N 1
ATOM 2353 C CA . LYS B 1 34 ? 81.210 99.273 151.936 1.00 121.17 34 LYS B CA 1
ATOM 2354 C C . LYS B 1 34 ? 80.538 100.642 151.941 1.00 121.17 34 LYS B C 1
ATOM 2355 O O . LYS B 1 34 ? 79.404 100.795 151.468 1.00 121.17 34 LYS B O 1
ATOM 2357 N N . GLU B 1 35 ? 81.224 101.653 152.475 1.00 118.82 35 GLU B N 1
ATOM 2358 C CA . GLU B 1 35 ? 80.675 103.003 152.441 1.00 118.82 35 GLU B CA 1
ATOM 2359 C C . GLU B 1 35 ? 80.513 103.487 151.007 1.00 118.82 35 GLU B C 1
ATOM 2360 O O . GLU B 1 35 ? 79.517 104.138 150.670 1.00 118.82 35 GLU B O 1
ATOM 2362 N N . GLN B 1 36 ? 81.482 103.168 150.147 1.00 118.80 36 GLN B N 1
ATOM 2363 C CA . GLN B 1 36 ? 81.414 103.599 148.755 1.00 118.80 36 GLN B CA 1
ATOM 2364 C C . GLN B 1 36 ? 80.198 103.006 148.054 1.00 118.80 36 GLN B C 1
ATOM 2365 O O . GLN B 1 36 ? 79.459 103.716 147.362 1.00 118.80 36 GLN B O 1
ATOM 2371 N N . LYS B 1 37 ? 79.962 101.702 148.232 1.00 128.00 37 LYS B N 1
ATOM 2372 C CA . LYS B 1 37 ? 78.811 101.081 147.583 1.00 128.00 37 LYS B CA 1
ATOM 2373 C C . LYS B 1 37 ? 77.498 101.560 148.188 1.00 128.00 37 LYS B C 1
ATOM 2374 O O . LYS B 1 37 ? 76.512 101.728 147.461 1.00 128.00 37 LYS B O 1
ATOM 2380 N N . GLU B 1 38 ? 77.459 101.791 149.504 1.00 124.85 38 GLU B N 1
ATOM 2381 C CA . GLU B 1 38 ? 76.244 102.318 150.118 1.00 124.85 38 GLU B CA 1
ATOM 2382 C C . GLU B 1 38 ? 75.903 103.695 149.559 1.00 124.85 38 GLU B C 1
ATOM 2383 O O . GLU B 1 38 ? 74.749 103.968 149.203 1.00 124.85 38 GLU B O 1
ATOM 2385 N N . LEU B 1 39 ? 76.904 104.573 149.461 1.00 125.45 39 LEU B N 1
ATOM 2386 C CA . LEU B 1 39 ? 76.671 105.896 148.894 1.00 125.45 39 LEU B CA 1
ATOM 2387 C C . LEU B 1 39 ? 76.298 105.824 147.419 1.00 125.45 39 LEU B C 1
ATOM 2388 O O . LEU B 1 39 ? 75.450 106.597 146.964 1.00 125.45 39 LEU B O 1
ATOM 2393 N N . ARG B 1 40 ? 76.910 104.912 146.659 1.00 125.39 40 ARG B N 1
ATOM 2394 C CA . ARG B 1 40 ? 76.535 104.755 145.257 1.00 125.39 40 ARG B CA 1
ATOM 2395 C C . ARG B 1 40 ? 75.083 104.316 145.123 1.00 125.39 40 ARG B C 1
ATOM 2396 O O . ARG B 1 40 ? 74.345 104.832 144.273 1.00 125.39 40 ARG B O 1
ATOM 2404 N N . GLU B 1 41 ? 74.655 103.365 145.957 1.00 133.81 41 GLU B N 1
ATOM 2405 C CA . GLU B 1 41 ? 73.269 102.911 145.919 1.00 133.81 41 GLU B CA 1
ATOM 2406 C C . GLU B 1 41 ? 72.309 104.033 146.290 1.00 133.81 41 GLU B C 1
ATOM 2407 O O . GLU B 1 41 ? 71.267 104.206 145.647 1.00 133.81 41 GLU B O 1
ATOM 2409 N N . THR B 1 42 ? 72.641 104.809 147.326 1.00 131.24 42 THR B N 1
ATOM 2410 C CA . THR B 1 42 ? 71.777 105.921 147.711 1.00 131.24 42 THR B CA 1
ATOM 2411 C C . THR B 1 42 ? 71.699 106.969 146.607 1.00 131.24 42 THR B C 1
ATOM 2412 O O . THR B 1 42 ? 70.624 107.518 146.337 1.00 131.24 42 THR B O 1
ATOM 2416 N N . PHE B 1 43 ? 72.830 107.265 145.962 1.00 133.38 43 PHE B N 1
ATOM 2417 C CA . PHE B 1 43 ? 72.835 108.234 144.870 1.00 133.38 43 PHE B CA 1
ATOM 2418 C C . PHE B 1 43 ? 71.989 107.751 143.700 1.00 133.38 43 PHE B C 1
ATOM 2419 O O . PHE B 1 43 ? 71.230 108.529 143.110 1.00 133.38 43 PHE B O 1
ATOM 2427 N N . LYS B 1 44 ? 72.105 106.470 143.348 1.00 134.15 44 LYS B N 1
ATOM 2428 C CA . LYS B 1 44 ? 71.316 105.936 142.244 1.00 134.15 44 LYS B CA 1
ATOM 2429 C C . LYS B 1 44 ? 69.841 105.796 142.597 1.00 134.15 44 LYS B C 1
ATOM 2430 O O . LYS B 1 44 ? 69.003 105.766 141.691 1.00 134.15 44 LYS B O 1
ATOM 2432 N N . ASP B 1 45 ? 69.509 105.704 143.887 1.00 142.78 45 ASP B N 1
ATOM 2433 C CA . ASP B 1 45 ? 68.125 105.475 144.292 1.00 142.78 45 ASP B CA 1
ATOM 2434 C C . ASP B 1 45 ? 67.222 106.635 143.883 1.00 142.78 45 ASP B C 1
ATOM 2435 O O . ASP B 1 45 ? 66.300 106.468 143.077 1.00 142.78 45 ASP B O 1
ATOM 2437 N N . GLY B 1 46 ? 67.476 107.826 144.428 1.00 145.11 46 GLY B N 1
ATOM 2438 C CA . GLY B 1 46 ? 66.598 108.955 144.198 1.00 145.11 46 GLY B CA 1
ATOM 2439 C C . GLY B 1 46 ? 67.364 110.257 144.118 1.00 145.11 46 GLY B C 1
ATOM 2440 O O . GLY B 1 46 ? 68.541 110.339 144.477 1.00 145.11 46 GLY B O 1
ATOM 2441 N N . LYS B 1 47 ? 66.668 111.287 143.637 1.00 151.08 47 LYS B N 1
ATOM 2442 C CA . LYS B 1 47 ? 67.251 112.615 143.446 1.00 151.08 47 LYS B CA 1
ATOM 2443 C C . LYS B 1 47 ? 67.094 113.401 144.741 1.00 151.08 47 LYS B C 1
ATOM 2444 O O . LYS B 1 47 ? 66.088 114.075 144.967 1.00 151.08 47 LYS B O 1
ATOM 2450 N N . ASN B 1 48 ? 68.110 113.322 145.604 1.00 148.71 48 ASN B N 1
ATOM 2451 C CA . ASN B 1 48 ? 68.102 114.015 146.896 1.00 148.71 48 ASN B CA 1
ATOM 2452 C C . ASN B 1 48 ? 69.493 114.604 147.131 1.00 148.71 48 ASN B C 1
ATOM 2453 O O . ASN B 1 48 ? 70.381 113.924 147.653 1.00 148.71 48 ASN B O 1
ATOM 2458 N N . ASP B 1 49 ? 69.668 115.868 146.749 1.00 129.85 49 ASP B N 1
ATOM 2459 C CA . ASP B 1 49 ? 70.896 116.623 147.001 1.00 129.85 49 ASP B CA 1
ATOM 2460 C C . ASP B 1 49 ? 72.116 115.896 146.428 1.00 129.85 49 ASP B C 1
ATOM 2461 O O . ASP B 1 49 ? 73.000 115.426 147.144 1.00 129.85 49 ASP B O 1
ATOM 2463 N N . ARG B 1 50 ? 72.126 115.812 145.095 1.00 121.91 50 ARG B N 1
ATOM 2464 C CA . ARG B 1 50 ? 73.181 115.076 144.404 1.00 121.91 50 ARG B CA 1
ATOM 2465 C C . ARG B 1 50 ? 74.557 115.676 144.673 1.00 121.91 50 ARG B C 1
ATOM 2466 O O . ARG B 1 50 ? 75.541 114.943 144.815 1.00 121.91 50 ARG B O 1
ATOM 2474 N N . SER B 1 51 ? 74.649 117.007 144.728 1.00 110.16 51 SER B N 1
ATOM 2475 C CA . SER B 1 51 ? 75.947 117.651 144.913 1.00 110.16 51 SER B CA 1
ATOM 2476 C C . SER B 1 51 ? 76.553 117.315 146.271 1.00 110.16 51 SER B C 1
ATOM 2477 O O . SER B 1 51 ? 77.758 117.051 146.373 1.00 110.16 51 SER B O 1
ATOM 2480 N N . ALA B 1 52 ? 75.738 117.331 147.328 1.00 109.32 52 ALA B N 1
ATOM 2481 C CA . ALA B 1 52 ? 76.244 116.981 148.651 1.00 109.32 52 ALA B CA 1
ATOM 2482 C C . ALA B 1 52 ? 76.711 115.532 148.695 1.00 109.32 52 ALA B C 1
ATOM 2483 O O . ALA B 1 52 ? 77.745 115.220 149.299 1.00 109.32 52 ALA B O 1
ATOM 2485 N N . LEU B 1 53 ? 75.957 114.632 148.060 1.00 108.40 53 LEU B N 1
ATOM 2486 C CA . LEU B 1 53 ? 76.370 113.235 147.997 1.00 108.40 53 LEU B CA 1
ATOM 2487 C C . LEU B 1 53 ? 77.681 113.085 147.237 1.00 108.40 53 LEU B C 1
ATOM 2488 O O . LEU B 1 53 ? 78.544 112.292 147.626 1.00 108.40 53 LEU B O 1
ATOM 2490 N N . ARG B 1 54 ? 77.848 113.839 146.148 1.00 100.24 54 ARG B N 1
ATOM 2491 C CA . ARG B 1 54 ? 79.097 113.796 145.393 1.00 100.24 54 ARG B CA 1
ATOM 2492 C C . ARG B 1 54 ? 80.266 114.275 146.245 1.00 100.24 54 ARG B C 1
ATOM 2493 O O . ARG B 1 54 ? 81.347 113.673 146.238 1.00 100.24 54 ARG B O 1
ATOM 2501 N N . ILE B 1 55 ? 80.062 115.363 146.989 1.00 93.72 55 ILE B N 1
ATOM 2502 C CA . ILE B 1 55 ? 81.118 115.884 147.853 1.00 93.72 55 ILE B CA 1
ATOM 2503 C C . ILE B 1 55 ? 81.484 114.859 148.917 1.00 93.72 55 ILE B C 1
ATOM 2504 O O . ILE B 1 55 ? 82.666 114.635 149.206 1.00 93.72 55 ILE B O 1
ATOM 2509 N N . LYS B 1 56 ? 80.477 114.215 149.511 1.00 94.11 56 LYS B N 1
ATOM 2510 C CA . LYS B 1 56 ? 80.747 113.170 150.493 1.00 94.11 56 LYS B CA 1
ATOM 2511 C C . LYS B 1 56 ? 81.502 112.006 149.863 1.00 94.11 56 LYS B C 1
ATOM 2512 O O . LYS B 1 56 ? 82.393 111.421 150.490 1.00 94.11 56 LYS B O 1
ATOM 2514 N N . MET B 1 57 ? 81.153 111.655 148.624 1.00 95.03 57 MET B N 1
ATOM 2515 C CA . MET B 1 57 ? 81.843 110.573 147.929 1.00 95.03 57 MET B CA 1
ATOM 2516 C C . MET B 1 57 ? 83.312 110.905 147.711 1.00 95.03 57 MET B C 1
ATOM 2517 O O . MET B 1 57 ? 84.185 110.050 147.896 1.00 95.03 57 MET B O 1
ATOM 2522 N N . PHE B 1 58 ? 83.605 112.146 147.316 1.00 79.43 58 PHE B N 1
ATOM 2523 C CA . PHE B 1 58 ? 84.980 112.526 147.014 1.00 79.43 58 PHE B CA 1
ATOM 2524 C C . PHE B 1 58 ? 85.875 112.529 148.247 1.00 79.43 58 PHE B C 1
ATOM 2525 O O . PHE B 1 58 ? 87.101 112.468 148.105 1.00 79.43 58 PHE B O 1
ATOM 2533 N N . LEU B 1 59 ? 85.302 112.583 149.446 1.00 86.00 59 LEU B N 1
ATOM 2534 C CA . LEU B 1 59 ? 86.079 112.699 150.672 1.00 86.00 59 LEU B CA 1
ATOM 2535 C C . LEU B 1 59 ? 86.272 111.366 151.382 1.00 86.00 59 LEU B C 1
ATOM 2536 O O . LEU B 1 59 ? 86.700 111.350 152.541 1.00 86.00 59 LEU B O 1
ATOM 2541 N N . SER B 1 60 ? 85.967 110.250 150.721 1.00 94.84 60 SER B N 1
ATOM 2542 C CA . SER B 1 60 ? 86.201 108.948 151.322 1.00 94.84 60 SER B CA 1
ATOM 2543 C C . SER B 1 60 ? 87.399 108.268 150.671 1.00 94.84 60 SER B C 1
ATOM 2544 O O . SER B 1 60 ? 87.597 108.394 149.457 1.00 94.84 60 SER B O 1
ATOM 2547 N N . PRO B 1 61 ? 88.211 107.540 151.442 1.00 95.01 61 PRO B N 1
ATOM 2548 C CA . PRO B 1 61 ? 89.404 106.903 150.866 1.00 95.01 61 PRO B CA 1
ATOM 2549 C C . PRO B 1 61 ? 89.064 105.788 149.891 1.00 95.01 61 PRO B C 1
ATOM 2550 O O . PRO B 1 61 ? 87.889 105.486 149.663 1.00 95.01 61 PRO B O 1
ATOM 2554 N N . SER B 1 62 ? 90.088 105.170 149.312 1.00 100.47 62 SER B N 1
ATOM 2555 C CA . SER B 1 62 ? 89.909 104.099 148.347 1.00 100.47 62 SER B CA 1
ATOM 2556 C C . SER B 1 62 ? 90.740 102.892 148.751 1.00 100.47 62 SER B C 1
ATOM 2557 O O . SER B 1 62 ? 91.804 103.040 149.359 1.00 100.47 62 SER B O 1
ATOM 2560 N N . PRO B 1 63 ? 90.280 101.688 148.429 1.00 100.31 63 PRO B N 1
ATOM 2561 C CA . PRO B 1 63 ? 91.033 100.483 148.783 1.00 100.31 63 PRO B CA 1
ATOM 2562 C C . PRO B 1 63 ? 92.233 100.287 147.865 1.00 100.31 63 PRO B C 1
ATOM 2563 O O . PRO B 1 63 ? 92.414 100.984 146.866 1.00 100.31 63 PRO B O 1
ATOM 2567 N N . SER B 1 64 ? 93.061 99.309 148.229 1.00 100.16 64 SER B N 1
ATOM 2568 C CA . SER B 1 64 ? 94.247 98.985 147.448 1.00 100.16 64 SER B CA 1
ATOM 2569 C C . SER B 1 64 ? 93.935 98.154 146.211 1.00 100.16 64 SER B C 1
ATOM 2570 O O . SER B 1 64 ? 94.818 97.980 145.365 1.00 100.16 64 SER B O 1
ATOM 2573 N N . ARG B 1 65 ? 92.711 97.638 146.087 1.00 98.67 65 ARG B N 1
ATOM 2574 C CA . ARG B 1 65 ? 92.361 96.833 144.922 1.00 98.67 65 ARG B CA 1
ATOM 2575 C C . ARG B 1 65 ? 92.275 97.675 143.656 1.00 98.67 65 ARG B C 1
ATOM 2576 O O . ARG B 1 65 ? 92.448 97.149 142.552 1.00 98.67 65 ARG B O 1
ATOM 2584 N N . ARG B 1 66 ? 92.008 98.972 143.792 1.00 82.87 66 ARG B N 1
ATOM 2585 C CA . ARG B 1 66 ? 91.856 99.837 142.630 1.00 82.87 66 ARG B CA 1
ATOM 2586 C C . ARG B 1 66 ? 93.184 100.338 142.079 1.00 82.87 66 ARG B C 1
ATOM 2587 O O . ARG B 1 66 ? 93.188 101.002 141.037 1.00 82.87 66 ARG B O 1
ATOM 2589 N N . PHE B 1 67 ? 94.298 100.045 142.742 1.00 73.86 67 PHE B N 1
ATOM 2590 C CA . PHE B 1 67 ? 95.593 100.512 142.268 1.00 73.86 67 PHE B CA 1
ATOM 2591 C C . PHE B 1 67 ? 95.977 99.823 140.965 1.00 73.86 67 PHE B C 1
ATOM 2592 O O . PHE B 1 67 ? 95.722 98.632 140.773 1.00 73.86 67 PHE B O 1
ATOM 2600 N N . THR B 1 68 ? 96.590 100.587 140.063 1.00 65.60 68 THR B N 1
ATOM 2601 C CA . THR B 1 68 ? 97.176 100.025 138.853 1.00 65.60 68 THR B CA 1
ATOM 2602 C C . THR B 1 68 ? 98.637 100.444 138.764 1.00 65.60 68 THR B C 1
ATOM 2603 O O . THR B 1 68 ? 99.175 101.032 139.706 1.00 65.60 68 THR B O 1
ATOM 2607 N N . GLN B 1 69 ? 99.290 100.142 137.642 1.00 73.26 69 GLN B N 1
ATOM 2608 C CA . GLN B 1 69 ? 100.692 100.518 137.486 1.00 73.26 69 GLN B CA 1
ATOM 2609 C C . GLN B 1 69 ? 100.848 102.030 137.377 1.00 73.26 69 GLN B C 1
ATOM 2610 O O . GLN B 1 69 ? 101.683 102.629 138.064 1.00 73.26 69 GLN B O 1
ATOM 2612 N N . HIS B 1 70 ? 100.049 102.666 136.517 1.00 78.78 70 HIS B N 1
ATOM 2613 C CA . HIS B 1 70 ? 100.166 104.108 136.324 1.00 78.78 70 HIS B CA 1
ATOM 2614 C C . HIS B 1 70 ? 99.677 104.875 137.546 1.00 78.78 70 HIS B C 1
ATOM 2615 O O . HIS B 1 70 ? 100.355 105.788 138.030 1.00 78.78 70 HIS B O 1
ATOM 2622 N N . GLY B 1 71 ? 98.505 104.518 138.063 1.00 68.57 71 GLY B N 1
ATOM 2623 C CA . GLY B 1 71 ? 97.920 105.249 139.169 1.00 68.57 71 GLY B CA 1
ATOM 2624 C C . GLY B 1 71 ? 96.684 104.591 139.746 1.00 68.57 71 GLY B C 1
ATOM 2625 O O . GLY B 1 71 ? 96.650 103.369 139.918 1.00 68.57 71 GLY B O 1
ATOM 2626 N N . VAL B 1 72 ? 95.661 105.387 140.048 1.00 57.41 72 VAL B N 1
ATOM 2627 C CA . VAL B 1 72 ? 94.435 104.904 140.669 1.00 57.41 72 VAL B CA 1
ATOM 2628 C C . VAL B 1 72 ? 93.256 105.276 139.783 1.00 57.41 72 VAL B C 1
ATOM 2629 O O . VAL B 1 72 ? 93.175 106.403 139.283 1.00 57.41 72 VAL B O 1
ATOM 2633 N N . VAL B 1 73 ? 92.351 104.323 139.583 1.00 62.39 73 VAL B N 1
ATOM 2634 C CA . VAL B 1 73 ? 91.135 104.548 138.806 1.00 62.39 73 VAL B CA 1
ATOM 2635 C C . VAL B 1 73 ? 90.127 105.305 139.665 1.00 62.39 73 VAL B C 1
ATOM 2636 O O . VAL B 1 73 ? 89.939 104.969 140.844 1.00 62.39 73 VAL B O 1
ATOM 2640 N N . PRO B 1 74 ? 89.490 106.346 139.143 1.00 65.18 74 PRO B N 1
ATOM 2641 C CA . PRO B 1 74 ? 88.474 107.070 139.910 1.00 65.18 74 PRO B CA 1
ATOM 2642 C C . PRO B 1 74 ? 87.144 106.324 139.879 1.00 65.18 74 PRO B C 1
ATOM 2643 O O . PRO B 1 74 ? 87.025 105.233 139.326 1.00 65.18 74 PRO B O 1
ATOM 2647 N N . MET B 1 75 ? 86.136 106.938 140.490 1.00 85.84 75 MET B N 1
ATOM 2648 C CA . MET B 1 75 ? 84.796 106.378 140.473 1.00 85.84 75 MET B CA 1
ATOM 2649 C C . MET B 1 75 ? 84.087 106.732 139.169 1.00 85.84 75 MET B C 1
ATOM 2650 O O . MET B 1 75 ? 84.507 107.615 138.418 1.00 85.84 75 MET B O 1
ATOM 2655 N N . ARG B 1 76 ? 82.993 106.024 138.903 1.00 82.82 76 ARG B N 1
ATOM 2656 C CA . ARG B 1 76 ? 82.209 106.252 137.698 1.00 82.82 76 ARG B CA 1
ATOM 2657 C C . ARG B 1 76 ? 81.212 107.393 137.843 1.00 82.82 76 ARG B C 1
ATOM 2658 O O . ARG B 1 76 ? 80.556 107.747 136.858 1.00 82.82 76 ARG B O 1
ATOM 2660 N N . GLU B 1 77 ? 81.081 107.976 139.035 1.00 78.06 77 GLU B N 1
ATOM 2661 C CA . GLU B 1 77 ? 80.118 109.044 139.266 1.00 78.06 77 GLU B CA 1
ATOM 2662 C C . GLU B 1 77 ? 80.741 110.434 139.291 1.00 78.06 77 GLU B C 1
ATOM 2663 O O . GLU B 1 77 ? 80.012 111.421 139.151 1.00 78.06 77 GLU B O 1
ATOM 2665 N N . ILE B 1 78 ? 82.058 110.539 139.464 1.00 67.17 78 ILE B N 1
ATOM 2666 C CA . ILE B 1 78 ? 82.717 111.837 139.559 1.00 67.17 78 ILE B CA 1
ATOM 2667 C C . ILE B 1 78 ? 83.751 111.968 138.450 1.00 67.17 78 ILE B C 1
ATOM 2668 O O . ILE B 1 78 ? 84.764 112.658 138.607 1.00 67.17 78 ILE B O 1
ATOM 2673 N N . LYS B 1 79 ? 83.505 111.313 137.320 1.00 74.51 79 LYS B N 1
ATOM 2674 C CA . LYS B 1 79 ? 84.430 111.323 136.196 1.00 74.51 79 LYS B CA 1
ATOM 2675 C C . LYS B 1 79 ? 83.701 111.784 134.943 1.00 74.51 79 LYS B C 1
ATOM 2676 O O . LYS B 1 79 ? 82.572 111.360 134.679 1.00 74.51 79 LYS B O 1
ATOM 2680 N N . THR B 1 80 ? 84.349 112.656 134.176 1.00 71.72 80 THR B N 1
ATOM 2681 C CA . THR B 1 80 ? 83.781 113.201 132.957 1.00 71.72 80 THR B CA 1
ATOM 2682 C C . THR B 1 80 ? 84.239 112.380 131.755 1.00 71.72 80 THR B C 1
ATOM 2683 O O . THR B 1 80 ? 84.918 111.358 131.890 1.00 71.72 80 THR B O 1
ATOM 2687 N N . ASN B 1 81 ? 83.871 112.832 130.560 1.00 77.61 81 ASN B N 1
ATOM 2688 C CA . ASN B 1 81 ? 84.210 112.157 129.314 1.00 77.61 81 ASN B CA 1
ATOM 2689 C C . ASN B 1 81 ? 84.689 113.158 128.273 1.00 77.61 81 ASN B C 1
ATOM 2690 O O . ASN B 1 81 ? 84.413 113.021 127.078 1.00 77.61 81 ASN B O 1
ATOM 2692 N N . THR B 1 82 ? 85.413 114.182 128.713 1.00 76.20 82 THR B N 1
ATOM 2693 C CA . THR B 1 82 ? 85.972 115.189 127.823 1.00 76.20 82 THR B CA 1
ATOM 2694 C C . THR B 1 82 ? 87.493 115.110 127.839 1.00 76.20 82 THR B C 1
ATOM 2695 O O . THR B 1 82 ? 88.107 114.939 128.896 1.00 76.20 82 THR B O 1
ATOM 2699 N N . ASP B 1 83 ? 88.094 115.215 126.658 1.00 83.03 83 ASP B N 1
ATOM 2700 C CA . ASP B 1 83 ? 89.541 115.149 126.537 1.00 83.03 83 ASP B CA 1
ATOM 2701 C C . ASP B 1 83 ? 90.168 116.511 126.809 1.00 83.03 83 ASP B C 1
ATOM 2702 O O . ASP B 1 83 ? 89.600 117.559 126.490 1.00 83.03 83 ASP B O 1
ATOM 2707 N N . ILE B 1 84 ? 91.356 116.485 127.405 1.00 70.03 84 ILE B N 1
ATOM 2708 C CA . ILE B 1 84 ? 92.074 117.705 127.763 1.00 70.03 84 ILE B CA 1
ATOM 2709 C C . ILE B 1 84 ? 93.519 117.584 127.294 1.00 70.03 84 ILE B C 1
ATOM 2710 O O . ILE B 1 84 ? 94.042 116.465 127.192 1.00 70.03 84 ILE B O 1
ATOM 2715 N N . PRO B 1 85 ? 94.194 118.691 126.991 1.00 71.05 85 PRO B N 1
ATOM 2716 C CA . PRO B 1 85 ? 95.589 118.605 126.548 1.00 71.05 85 PRO B CA 1
ATOM 2717 C C . PRO B 1 85 ? 96.489 118.022 127.627 1.00 71.05 85 PRO B C 1
ATOM 2718 O O . PRO B 1 85 ? 96.255 118.191 128.825 1.00 71.05 85 PRO B O 1
ATOM 2722 N N . SER B 1 86 ? 97.534 117.321 127.179 1.00 70.21 86 SER B N 1
ATOM 2723 C CA . SER B 1 86 ? 98.439 116.652 128.108 1.00 70.21 86 SER B CA 1
ATOM 2724 C C . SER B 1 86 ? 99.181 117.651 128.987 1.00 70.21 86 SER B C 1
ATOM 2725 O O . SER B 1 86 ? 99.386 117.402 130.181 1.00 70.21 86 SER B O 1
ATOM 2728 N N . THR B 1 87 ? 99.606 118.778 128.411 1.00 71.00 87 THR B N 1
ATOM 2729 C CA . THR B 1 87 ? 100.396 119.746 129.166 1.00 71.00 87 THR B CA 1
ATOM 2730 C C . THR B 1 87 ? 99.613 120.301 130.350 1.00 71.00 87 THR B C 1
ATOM 2731 O O . THR B 1 87 ? 100.154 120.433 131.456 1.00 71.00 87 THR B O 1
ATOM 2735 N N . LEU B 1 88 ? 98.337 120.628 130.137 1.00 62.93 88 LEU B N 1
ATOM 2736 C CA . LEU B 1 88 ? 97.506 121.155 131.215 1.00 62.93 88 LEU B CA 1
ATOM 2737 C C . LEU B 1 88 ? 97.393 120.155 132.358 1.00 62.93 88 LEU B C 1
ATOM 2738 O O . LEU B 1 88 ? 97.589 120.503 133.532 1.00 62.93 88 LEU B O 1
ATOM 2743 N N . TRP B 1 89 ? 97.088 118.899 132.026 1.00 58.86 89 TRP B N 1
ATOM 2744 C CA . TRP B 1 89 ? 96.961 117.861 133.042 1.00 58.86 89 TRP B CA 1
ATOM 2745 C C . TRP B 1 89 ? 98.266 117.678 133.802 1.00 58.86 89 TRP B C 1
ATOM 2746 O O . TRP B 1 89 ? 98.277 117.627 135.038 1.00 58.86 89 TRP B O 1
ATOM 2757 N N . THR B 1 90 ? 99.381 117.590 133.076 1.00 61.76 90 THR B N 1
ATOM 2758 C CA . THR B 1 90 ? 100.670 117.372 133.719 1.00 61.76 90 THR B CA 1
ATOM 2759 C C . THR B 1 90 ? 101.007 118.512 134.669 1.00 61.76 90 THR B C 1
ATOM 2760 O O . THR B 1 90 ? 101.391 118.281 135.821 1.00 61.76 90 THR B O 1
ATOM 2764 N N . LEU B 1 91 ? 100.842 119.754 134.211 1.00 60.89 91 LEU B N 1
ATOM 2765 C CA . LEU B 1 91 ? 101.203 120.901 135.037 1.00 60.89 91 LEU B CA 1
ATOM 2766 C C . LEU B 1 91 ? 100.332 120.979 136.285 1.00 60.89 91 LEU B C 1
ATOM 2767 O O . LEU B 1 91 ? 100.842 121.157 137.401 1.00 60.89 91 LEU B O 1
ATOM 2772 N N . VAL B 1 92 ? 99.013 120.840 136.119 1.00 55.94 92 VAL B N 1
ATOM 2773 C CA . VAL B 1 92 ? 98.115 120.967 137.264 1.00 55.94 92 VAL B CA 1
ATOM 2774 C C . VAL B 1 92 ? 98.366 119.847 138.266 1.00 55.94 92 VAL B C 1
ATOM 2775 O O . VAL B 1 92 ? 98.450 120.084 139.477 1.00 55.94 92 VAL B O 1
ATOM 2779 N N . THR B 1 93 ? 98.496 118.609 137.778 1.00 59.52 93 THR B N 1
ATOM 2780 C CA . THR B 1 93 ? 98.737 117.489 138.679 1.00 59.52 93 THR B CA 1
ATOM 2781 C C . THR B 1 93 ? 100.062 117.647 139.411 1.00 59.52 93 THR B C 1
ATOM 2782 O O . THR B 1 93 ? 100.139 117.415 140.624 1.00 59.52 93 THR B O 1
ATOM 2786 N N . ASP B 1 94 ? 101.114 118.058 138.697 1.00 61.09 94 ASP B N 1
ATOM 2787 C CA . ASP B 1 94 ? 102.417 118.221 139.328 1.00 61.09 94 ASP B CA 1
ATOM 2788 C C . ASP B 1 94 ? 102.368 119.275 140.424 1.00 61.09 94 ASP B C 1
ATOM 2789 O O . ASP B 1 94 ? 102.837 119.040 141.544 1.00 61.09 94 ASP B O 1
ATOM 2791 N N . TRP B 1 95 ? 101.788 120.444 140.128 1.00 58.29 95 TRP B N 1
ATOM 2792 C CA . TRP B 1 95 ? 101.737 121.489 141.146 1.00 58.29 95 TRP B CA 1
ATOM 2793 C C . TRP B 1 95 ? 100.891 121.057 142.337 1.00 58.29 95 TRP B C 1
ATOM 2794 O O . TRP B 1 95 ? 101.285 121.256 143.495 1.00 58.29 95 TRP B O 1
ATOM 2805 N N . LEU B 1 96 ? 99.727 120.455 142.076 1.00 56.28 96 LEU B N 1
ATOM 2806 C CA . LEU B 1 96 ? 98.827 120.093 143.163 1.00 56.28 96 LEU B CA 1
ATOM 2807 C C . LEU B 1 96 ? 99.447 119.024 144.054 1.00 56.28 96 LEU B C 1
ATOM 2808 O O . LEU B 1 96 ? 99.304 119.073 145.281 1.00 56.28 96 LEU B O 1
ATOM 2813 N N . LEU B 1 97 ? 100.146 118.054 143.460 1.00 62.44 97 LEU B N 1
ATOM 2814 C CA . LEU B 1 97 ? 100.804 117.032 144.264 1.00 62.44 97 LEU B CA 1
ATOM 2815 C C . LEU B 1 97 ? 102.014 117.591 144.999 1.00 62.44 97 LEU B C 1
ATOM 2816 O O . LEU B 1 97 ? 102.342 117.120 146.093 1.00 62.44 97 LEU B O 1
ATOM 2821 N N . ASN B 1 98 ? 102.691 118.587 144.422 1.00 68.37 98 ASN B N 1
ATOM 2822 C CA . ASN B 1 98 ? 103.766 119.253 145.147 1.00 68.37 98 ASN B CA 1
ATOM 2823 C C . ASN B 1 98 ? 103.235 119.994 146.365 1.00 68.37 98 ASN B C 1
ATOM 2824 O O . ASN B 1 98 ? 103.904 120.041 147.403 1.00 68.37 98 ASN B O 1
ATOM 2829 N N . LEU B 1 99 ? 102.040 120.579 146.257 1.00 75.49 99 LEU B N 1
ATOM 2830 C CA . LEU B 1 99 ? 101.462 121.296 147.389 1.00 75.49 99 LEU B CA 1
ATOM 2831 C C . LEU B 1 99 ? 101.026 120.348 148.500 1.00 75.49 99 LEU B C 1
ATOM 2832 O O . LEU B 1 99 ? 101.076 120.715 149.679 1.00 75.49 99 LEU B O 1
ATOM 2837 N N . LEU B 1 100 ? 100.612 119.129 148.154 1.00 77.91 100 LEU B N 1
ATOM 2838 C CA . LEU B 1 100 ? 99.929 118.237 149.082 1.00 77.91 100 LEU B CA 1
ATOM 2839 C C . LEU B 1 100 ? 100.880 117.372 149.903 1.00 77.91 100 LEU B C 1
ATOM 2840 O O . LEU B 1 100 ? 100.460 116.331 150.420 1.00 77.91 100 LEU B O 1
ATOM 2845 N N . GLN B 1 101 ? 102.139 117.768 150.034 1.00 91.48 101 GLN B N 1
ATOM 2846 C CA . GLN B 1 101 ? 103.102 117.022 150.847 1.00 91.48 101 GLN B CA 1
ATOM 2847 C C . GLN B 1 101 ? 103.158 117.551 152.275 1.00 91.48 101 GLN B C 1
ATOM 2848 O O . GLN B 1 101 ? 104.226 117.887 152.785 1.00 91.48 101 GLN B O 1
ATOM 2854 N N . ASP B 1 102 ? 102.006 117.622 152.943 1.00 104.86 102 ASP B N 1
ATOM 2855 C CA . ASP B 1 102 ? 101.950 118.102 154.319 1.00 104.86 102 ASP B CA 1
ATOM 2856 C C . ASP B 1 102 ? 100.604 117.729 154.921 1.00 104.86 102 ASP B C 1
ATOM 2857 O O . ASP B 1 102 ? 99.565 117.922 154.283 1.00 104.86 102 ASP B O 1
ATOM 2862 N N . GLU B 1 103 ? 100.629 117.196 156.146 1.00 107.29 103 GLU B N 1
ATOM 2863 C CA . GLU B 1 103 ? 99.387 116.851 156.831 1.00 107.29 103 GLU B CA 1
ATOM 2864 C C . GLU B 1 103 ? 98.558 118.094 157.134 1.00 107.29 103 GLU B C 1
ATOM 2865 O O . GLU B 1 103 ? 97.330 118.084 156.978 1.00 107.29 103 GLU B O 1
ATOM 2867 N N . GLU B 1 104 ? 99.210 119.171 157.580 1.00 109.27 104 GLU B N 1
ATOM 2868 C CA . GLU B 1 104 ? 98.491 120.415 157.835 1.00 109.27 104 GLU B CA 1
ATOM 2869 C C . GLU B 1 104 ? 97.893 120.976 156.551 1.00 109.27 104 GLU B C 1
ATOM 2870 O O . GLU B 1 104 ? 96.758 121.469 156.548 1.00 109.27 104 GLU B O 1
ATOM 2872 N N . ASN B 1 105 ? 98.642 120.911 155.448 1.00 107.01 105 ASN B N 1
ATOM 2873 C CA . ASN B 1 105 ? 98.092 121.324 154.162 1.00 107.01 105 ASN B CA 1
ATOM 2874 C C . ASN B 1 105 ? 96.947 120.419 153.731 1.00 107.01 105 ASN B C 1
ATOM 2875 O O . ASN B 1 105 ? 95.985 120.891 153.116 1.00 107.01 105 ASN B O 1
ATOM 2880 N N . GLN B 1 106 ? 97.029 119.125 154.045 1.00 104.79 106 GLN B N 1
ATOM 2881 C CA . GLN B 1 106 ? 95.918 118.219 153.768 1.00 104.79 106 GLN B CA 1
ATOM 2882 C C . GLN B 1 106 ? 94.664 118.649 154.521 1.00 104.79 106 GLN B C 1
ATOM 2883 O O . GLN B 1 106 ? 93.567 118.706 153.950 1.00 104.79 106 GLN B O 1
ATOM 2889 N N . GLU B 1 107 ? 94.814 118.964 155.810 1.00 105.93 107 GLU B N 1
ATOM 2890 C CA . GLU B 1 107 ? 93.673 119.410 156.604 1.00 105.93 107 GLU B CA 1
ATOM 2891 C C . GLU B 1 107 ? 93.117 120.727 156.077 1.00 105.93 107 GLU B C 1
ATOM 2892 O O . GLU B 1 107 ? 91.897 120.925 156.043 1.00 105.93 107 GLU B O 1
ATOM 2894 N N . MET B 1 108 ? 93.999 121.641 155.668 1.00 106.64 108 MET B N 1
ATOM 2895 C CA . MET B 1 108 ? 93.546 122.907 155.100 1.00 106.64 108 MET B CA 1
ATOM 2896 C C . MET B 1 108 ? 92.765 122.686 153.810 1.00 106.64 108 MET B C 1
ATOM 2897 O O . MET B 1 108 ? 91.725 123.319 153.587 1.00 106.64 108 MET B O 1
ATOM 2902 N N . PHE B 1 109 ? 93.251 121.791 152.947 1.00 97.90 109 PHE B N 1
ATOM 2903 C CA . PHE B 1 109 ? 92.544 121.488 151.707 1.00 97.90 109 PHE B CA 1
ATOM 2904 C C . PHE B 1 109 ? 91.173 120.892 151.999 1.00 97.90 109 PHE B C 1
ATOM 2905 O O . PHE B 1 109 ? 90.179 121.253 151.361 1.00 97.90 109 PHE B O 1
ATOM 2913 N N . GLU B 1 110 ? 91.101 119.968 152.960 1.00 104.98 110 GLU B N 1
ATOM 2914 C CA . GLU B 1 110 ? 89.809 119.379 153.306 1.00 104.98 110 GLU B CA 1
ATOM 2915 C C . GLU B 1 110 ? 88.852 120.430 153.860 1.00 104.98 110 GLU B C 1
ATOM 2916 O O . GLU B 1 110 ? 87.663 120.443 153.516 1.00 104.98 110 GLU B O 1
ATOM 2922 N N . ASP B 1 111 ? 89.355 121.326 154.712 1.00 101.99 111 ASP B N 1
ATOM 2923 C CA . ASP B 1 111 ? 88.508 122.384 155.253 1.00 101.99 111 ASP B CA 1
ATOM 2924 C C . ASP B 1 111 ? 87.993 123.294 154.146 1.00 101.99 111 ASP B C 1
ATOM 2925 O O . ASP B 1 111 ? 86.818 123.678 154.145 1.00 101.99 111 ASP B O 1
ATOM 2927 N N . PHE B 1 112 ? 88.860 123.651 153.196 1.00 98.53 112 PHE B N 1
ATOM 2928 C CA . PHE B 1 112 ? 88.434 124.502 152.089 1.00 98.53 112 PHE B CA 1
ATOM 2929 C C . PHE B 1 112 ? 87.407 123.797 151.212 1.00 98.53 112 PHE B C 1
ATOM 2930 O O . PHE B 1 112 ? 86.411 124.403 150.800 1.00 98.53 112 PHE B O 1
ATOM 2938 N N . ILE B 1 113 ? 87.633 122.515 150.912 1.00 98.87 113 ILE B N 1
ATOM 2939 C CA . ILE B 1 113 ? 86.716 121.779 150.046 1.00 98.87 113 ILE B CA 1
ATOM 2940 C C . ILE B 1 113 ? 85.368 121.600 150.732 1.00 98.87 113 ILE B C 1
ATOM 2941 O O . ILE B 1 113 ? 84.326 121.507 150.071 1.00 98.87 113 ILE B O 1
ATOM 2946 N N . SER B 1 114 ? 85.364 121.547 152.066 1.00 105.47 114 SER B N 1
ATOM 2947 C CA . SER B 1 114 ? 84.110 121.440 152.801 1.00 105.47 114 SER B CA 1
ATOM 2948 C C . SER B 1 114 ? 83.479 122.793 153.102 1.00 105.47 114 SER B C 1
ATOM 2949 O O . SER B 1 114 ? 82.361 122.828 153.625 1.00 105.47 114 SER B O 1
ATOM 2952 N N . SER B 1 115 ? 84.155 123.898 152.789 1.00 101.09 115 SER B N 1
ATOM 2953 C CA . SER B 1 115 ? 83.685 125.213 153.215 1.00 101.09 115 SER B CA 1
ATOM 2954 C C . SER B 1 115 ? 82.746 125.859 152.200 1.00 101.09 115 SER B C 1
ATOM 2955 O O . SER B 1 115 ? 81.587 126.147 152.516 1.00 101.09 115 SER B O 1
ATOM 2958 N N . LYS B 1 116 ? 83.226 126.087 150.977 1.00 101.55 116 LYS B N 1
ATOM 2959 C CA . LYS B 1 116 ? 82.498 126.914 150.027 1.00 101.55 116 LYS B CA 1
ATOM 2960 C C . LYS B 1 116 ? 82.315 126.294 148.649 1.00 101.55 116 LYS B C 1
ATOM 2961 O O . LYS B 1 116 ? 81.731 126.945 147.777 1.00 101.55 116 LYS B O 1
ATOM 2963 N N . PHE B 1 117 ? 82.786 125.079 148.422 1.00 95.95 117 PHE B N 1
ATOM 2964 C CA . PHE B 1 117 ? 82.654 124.481 147.099 1.00 95.95 117 PHE B CA 1
ATOM 2965 C C . PHE B 1 117 ? 81.213 124.048 146.862 1.00 95.95 117 PHE B C 1
ATOM 2966 O O . PHE B 1 117 ? 80.702 123.197 147.601 1.00 95.95 117 PHE B O 1
ATOM 2974 N N . PRO B 1 118 ? 80.524 124.598 145.860 1.00 99.32 118 PRO B N 1
ATOM 2975 C CA . PRO B 1 118 ? 79.133 124.197 145.612 1.00 99.32 118 PRO B CA 1
ATOM 2976 C C . PRO B 1 118 ? 79.024 122.896 144.834 1.00 99.32 118 PRO B C 1
ATOM 2977 O O . PRO B 1 118 ? 78.108 122.102 145.069 1.00 99.32 118 PRO B O 1
ATOM 2981 N N . ASP B 1 119 ? 79.950 122.669 143.906 1.00 103.25 119 ASP B N 1
ATOM 2982 C CA . ASP B 1 119 ? 79.960 121.443 143.121 1.00 103.25 119 ASP B CA 1
ATOM 2983 C C . ASP B 1 119 ? 81.372 121.202 142.612 1.00 103.25 119 ASP B C 1
ATOM 2984 O O . ASP B 1 119 ? 82.174 122.132 142.500 1.00 103.25 119 ASP B O 1
ATOM 2989 N N . VAL B 1 120 ? 81.661 119.938 142.304 1.00 86.65 120 VAL B N 1
ATOM 2990 C CA . VAL B 1 120 ? 83.003 119.563 141.870 1.00 86.65 120 VAL B CA 1
ATOM 2991 C C . VAL B 1 120 ? 83.315 120.153 140.499 1.00 86.65 120 VAL B C 1
ATOM 2992 O O . VAL B 1 120 ? 84.441 120.595 140.241 1.00 86.65 120 VAL B O 1
ATOM 2996 N N . LEU B 1 121 ? 82.325 120.191 139.610 1.00 86.88 121 LEU B N 1
ATOM 2997 C CA . LEU B 1 121 ? 82.564 120.602 138.233 1.00 86.88 121 LEU B CA 1
ATOM 2998 C C . LEU B 1 121 ? 83.031 122.052 138.164 1.00 86.88 121 LEU B C 1
ATOM 2999 O O . LEU B 1 121 ? 82.668 122.888 138.996 1.00 86.88 121 LEU B O 1
ATOM 3004 N N . ALA B 1 122 ? 83.859 122.341 137.161 1.00 88.29 122 ALA B N 1
ATOM 3005 C CA . ALA B 1 122 ? 84.382 123.681 136.941 1.00 88.29 122 ALA B CA 1
ATOM 3006 C C . ALA B 1 122 ? 84.566 123.902 135.447 1.00 88.29 122 ALA B C 1
ATOM 3007 O O . ALA B 1 122 ? 84.757 122.952 134.686 1.00 88.29 122 ALA B O 1
ATOM 3009 N N . SER B 1 123 ? 84.512 125.167 135.037 1.00 78.58 123 SER B N 1
ATOM 3010 C CA . SER B 1 123 ? 84.602 125.496 133.621 1.00 78.58 123 SER B CA 1
ATOM 3011 C C . SER B 1 123 ? 86.000 125.216 133.085 1.00 78.58 123 SER B C 1
ATOM 3012 O O . SER B 1 123 ? 86.995 125.339 133.802 1.00 78.58 123 SER B O 1
ATOM 3015 N N . ALA B 1 124 ? 86.067 124.837 131.807 1.00 77.72 124 ALA B N 1
ATOM 3016 C CA . ALA B 1 124 ? 87.348 124.492 131.199 1.00 77.72 124 ALA B CA 1
ATOM 3017 C C . ALA B 1 124 ? 88.186 125.733 130.920 1.00 77.72 124 ALA B C 1
ATOM 3018 O O . ALA B 1 124 ? 89.401 125.740 131.152 1.00 77.72 124 ALA B O 1
ATOM 3020 N N . ASP B 1 125 ? 87.556 126.793 130.409 1.00 81.92 125 ASP B N 1
ATOM 3021 C CA . ASP B 1 125 ? 88.305 127.994 130.055 1.00 81.92 125 ASP B CA 1
ATOM 3022 C C . ASP B 1 125 ? 88.901 128.669 131.283 1.00 81.92 125 ASP B C 1
ATOM 3023 O O . ASP B 1 125 ? 90.004 129.222 131.210 1.00 81.92 125 ASP B O 1
ATOM 3028 N N . LYS B 1 126 ? 88.190 128.640 132.411 1.00 71.34 126 LYS B N 1
ATOM 3029 C CA . LYS B 1 126 ? 88.753 129.168 133.649 1.00 71.34 126 LYS B CA 1
ATOM 3030 C C . LYS B 1 126 ? 90.026 128.422 134.023 1.00 71.34 126 LYS B C 1
ATOM 3031 O O . LYS B 1 126 ? 91.035 129.033 134.396 1.00 71.34 126 LYS B O 1
ATOM 3037 N N . LEU B 1 127 ? 89.996 127.092 133.920 1.00 65.01 127 LEU B N 1
ATOM 3038 C CA . LEU B 1 127 ? 91.176 126.293 134.228 1.00 65.01 127 LEU B CA 1
ATOM 3039 C C . LEU B 1 127 ? 92.319 126.600 133.271 1.00 65.01 127 LEU B C 1
ATOM 3040 O O . LEU B 1 127 ? 93.479 126.700 133.690 1.00 65.01 127 LEU B O 1
ATOM 3045 N N . ALA B 1 128 ? 92.015 126.740 131.979 1.00 66.51 128 ALA B N 1
ATOM 3046 C CA . ALA B 1 128 ? 93.058 127.057 131.008 1.00 66.51 128 ALA B CA 1
ATOM 3047 C C . ALA B 1 128 ? 93.697 128.407 131.305 1.00 66.51 128 ALA B C 1
ATOM 3048 O O . ALA B 1 128 ? 94.926 128.543 131.271 1.00 66.51 128 ALA B O 1
ATOM 3050 N N . ARG B 1 129 ? 92.879 129.417 131.609 1.00 64.82 129 ARG B N 1
ATOM 3051 C CA . ARG B 1 129 ? 93.422 130.732 131.925 1.00 64.82 129 ARG B CA 1
ATOM 3052 C C . ARG B 1 129 ? 94.251 130.697 133.202 1.00 64.82 129 ARG B C 1
ATOM 3053 O O . ARG B 1 129 ? 95.293 131.356 133.288 1.00 64.82 129 ARG B O 1
ATOM 3061 N N . PHE B 1 130 ? 93.804 129.940 134.207 1.00 59.25 130 PHE B N 1
ATOM 3062 C CA . PHE B 1 130 ? 94.587 129.821 135.432 1.00 59.25 130 PHE B CA 1
ATOM 3063 C C . PHE B 1 130 ? 95.928 129.153 135.165 1.00 59.25 130 PHE B C 1
ATOM 3064 O O . PHE B 1 130 ? 96.957 129.574 135.702 1.00 59.25 130 PHE B O 1
ATOM 3072 N N . ALA B 1 131 ? 95.936 128.104 134.342 1.00 58.75 131 ALA B N 1
ATOM 3073 C CA . ALA B 1 131 ? 97.191 127.439 134.015 1.00 58.75 131 ALA B CA 1
ATOM 3074 C C . ALA B 1 131 ? 98.091 128.324 133.166 1.00 58.75 131 ALA B C 1
ATOM 3075 O O . ALA B 1 131 ? 99.314 128.146 133.170 1.00 58.75 131 ALA B O 1
ATOM 3077 N N . GLN B 1 132 ? 97.509 129.269 132.424 1.00 66.40 132 GLN B N 1
ATOM 3078 C CA . GLN B 1 132 ? 98.317 130.219 131.668 1.00 66.40 132 GLN B CA 1
ATOM 3079 C C . GLN B 1 132 ? 99.216 131.034 132.589 1.00 66.40 132 GLN B C 1
ATOM 3080 O O . GLN B 1 132 ? 100.360 131.346 132.239 1.00 66.40 132 GLN B O 1
ATOM 3086 N N . ARG B 1 133 ? 98.715 131.388 133.768 1.00 67.23 133 ARG B N 1
ATOM 3087 C CA . ARG B 1 133 ? 99.459 132.186 134.730 1.00 67.23 133 ARG B CA 1
ATOM 3088 C C . ARG B 1 133 ? 100.433 131.356 135.558 1.00 67.23 133 ARG B C 1
ATOM 3089 O O . ARG B 1 133 ? 101.310 131.926 136.214 1.00 67.23 133 ARG B O 1
ATOM 3097 N N . LEU B 1 134 ? 100.322 130.029 135.520 1.00 65.91 134 LEU B N 1
ATOM 3098 C CA . LEU B 1 134 ? 101.190 129.164 136.307 1.00 65.91 134 LEU B CA 1
ATOM 3099 C C . LEU B 1 134 ? 102.372 128.619 135.520 1.00 65.91 134 LEU B C 1
ATOM 3100 O O . LEU B 1 134 ? 103.344 128.164 136.131 1.00 65.91 134 LEU B O 1
ATOM 3105 N N . GLU B 1 135 ? 102.318 128.658 134.188 1.00 77.83 135 GLU B N 1
ATOM 3106 C CA . GLU B 1 135 ? 103.392 128.077 133.391 1.00 77.83 135 GLU B CA 1
ATOM 3107 C C . GLU B 1 135 ? 104.660 128.919 133.446 1.00 77.83 135 GLU B C 1
ATOM 3108 O O . GLU B 1 135 ? 105.764 128.367 133.494 1.00 77.83 135 GLU B O 1
ATOM 3114 N N . ASP B 1 136 ? 104.530 130.242 133.446 1.00 91.46 136 ASP B N 1
ATOM 3115 C CA . ASP B 1 136 ? 105.687 131.125 133.415 1.00 91.46 136 ASP B CA 1
ATOM 3116 C C . ASP B 1 136 ? 106.292 131.263 134.808 1.00 91.46 136 ASP B C 1
ATOM 3117 O O . ASP B 1 136 ? 105.586 131.254 135.819 1.00 91.46 136 ASP B O 1
ATOM 3122 N N . ARG B 1 137 ? 107.621 131.382 134.847 1.00 98.73 137 ARG B N 1
ATOM 3123 C CA . ARG B 1 137 ? 108.336 131.393 136.119 1.00 98.73 137 ARG B CA 1
ATOM 3124 C C . ARG B 1 137 ? 108.215 132.723 136.853 1.00 98.73 137 ARG B C 1
ATOM 3125 O O . ARG B 1 137 ? 108.135 132.735 138.086 1.00 98.73 137 ARG B O 1
ATOM 3127 N N . LYS B 1 138 ? 108.199 133.844 136.130 1.00 98.79 138 LYS B N 1
ATOM 3128 C CA . LYS B 1 138 ? 108.221 135.170 136.750 1.00 98.79 138 LYS B CA 1
ATOM 3129 C C . LYS B 1 138 ? 106.788 135.665 136.928 1.00 98.79 138 LYS B C 1
ATOM 3130 O O . LYS B 1 138 ? 106.252 136.425 136.121 1.00 98.79 138 LYS B O 1
ATOM 3136 N N . ASP B 1 139 ? 106.163 135.215 138.013 1.00 95.95 139 ASP B N 1
ATOM 3137 C CA . ASP B 1 139 ? 104.836 135.668 138.414 1.00 95.95 139 ASP B CA 1
ATOM 3138 C C . ASP B 1 139 ? 104.832 135.828 139.930 1.00 95.95 139 ASP B C 1
ATOM 3139 O O . ASP B 1 139 ? 105.882 135.823 140.578 1.00 95.95 139 ASP B O 1
ATOM 3144 N N . VAL B 1 140 ? 103.638 135.970 140.503 1.00 94.29 140 VAL B N 1
ATOM 3145 C CA . VAL B 1 140 ? 103.499 136.236 141.930 1.00 94.29 140 VAL B CA 1
ATOM 3146 C C . VAL B 1 140 ? 103.031 134.977 142.649 1.00 94.29 140 VAL B C 1
ATOM 3147 O O . VAL B 1 140 ? 103.266 134.811 143.852 1.00 94.29 140 VAL B O 1
ATOM 3151 N N . LEU B 1 141 ? 102.378 134.072 141.914 1.00 96.82 141 LEU B N 1
ATOM 3152 C CA . LEU B 1 141 ? 101.777 132.900 142.545 1.00 96.82 141 LEU B CA 1
ATOM 3153 C C . LEU B 1 141 ? 102.818 131.998 143.195 1.00 96.82 141 LEU B C 1
ATOM 3154 O O . LEU B 1 141 ? 102.527 131.346 144.204 1.00 96.82 141 LEU B O 1
ATOM 3159 N N . HIS B 1 142 ? 104.027 131.937 142.633 1.00 97.21 142 HIS B N 1
ATOM 3160 C CA . HIS B 1 142 ? 105.043 131.035 143.166 1.00 97.21 142 HIS B CA 1
ATOM 3161 C C . HIS B 1 142 ? 105.443 131.417 144.586 1.00 97.21 142 HIS B C 1
ATOM 3162 O O . HIS B 1 142 ? 105.603 130.547 145.449 1.00 97.21 142 HIS B O 1
ATOM 3169 N N . LYS B 1 143 ? 105.607 132.715 144.849 1.00 102.31 143 LYS B N 1
ATOM 3170 C CA . LYS B 1 143 ? 106.072 133.144 146.164 1.00 102.31 143 LYS B CA 1
ATOM 3171 C C . LYS B 1 143 ? 104.977 133.021 147.217 1.00 102.31 143 LYS B C 1
ATOM 3172 O O . LYS B 1 143 ? 105.240 132.587 148.344 1.00 102.31 143 LYS B O 1
ATOM 3178 N N . ASN B 1 144 ? 103.746 133.393 146.873 1.00 99.33 144 ASN B N 1
ATOM 3179 C CA . ASN B 1 144 ? 102.630 133.391 147.818 1.00 99.33 144 ASN B CA 1
ATOM 3180 C C . ASN B 1 144 ? 101.749 132.182 147.525 1.00 99.33 144 ASN B C 1
ATOM 3181 O O . ASN B 1 144 ? 100.968 132.185 146.570 1.00 99.33 144 ASN B O 1
ATOM 3183 N N . PHE B 1 145 ? 101.877 131.144 148.355 1.00 100.30 145 PHE B N 1
ATOM 3184 C CA . PHE B 1 145 ? 101.069 129.942 148.169 1.00 100.30 145 PHE B CA 1
ATOM 3185 C C . PHE B 1 145 ? 99.599 130.207 148.468 1.00 100.30 145 PHE B C 1
ATOM 3186 O O . PHE B 1 145 ? 98.715 129.662 147.795 1.00 100.30 145 PHE B O 1
ATOM 3188 N N . SER B 1 146 ? 99.318 131.032 149.479 1.00 102.53 146 SER B N 1
ATOM 3189 C CA . SER B 1 146 ? 97.935 131.281 149.877 1.00 102.53 146 SER B CA 1
ATOM 3190 C C . SER B 1 146 ? 97.150 131.955 148.758 1.00 102.53 146 SER B C 1
ATOM 3191 O O . SER B 1 146 ? 96.009 131.576 148.470 1.00 102.53 146 SER B O 1
ATOM 3194 N N . LYS B 1 147 ? 97.747 132.961 148.116 1.00 102.32 147 LYS B N 1
ATOM 3195 C CA . LYS B 1 147 ? 97.070 133.637 147.014 1.00 102.32 147 LYS B CA 1
ATOM 3196 C C . LYS B 1 147 ? 96.830 132.693 145.843 1.00 102.32 147 LYS B C 1
ATOM 3197 O O . LYS B 1 147 ? 95.768 132.744 145.213 1.00 102.32 147 LYS B O 1
ATOM 3203 N N . ALA B 1 148 ? 97.798 131.828 145.539 1.00 94.29 148 ALA B N 1
ATOM 3204 C CA . ALA B 1 148 ? 97.611 130.853 144.470 1.00 94.29 148 ALA B CA 1
ATOM 3205 C C . ALA B 1 148 ? 96.469 129.898 144.796 1.00 94.29 148 ALA B C 1
ATOM 3206 O O . ALA B 1 148 ? 95.665 129.550 143.923 1.00 94.29 148 ALA B O 1
ATOM 3208 N N . MET B 1 149 ? 96.390 129.455 146.053 1.00 101.25 149 MET B N 1
ATOM 3209 C CA . MET B 1 149 ? 95.315 128.550 146.444 1.00 101.25 149 MET B CA 1
ATOM 3210 C C . MET B 1 149 ? 93.964 129.253 146.353 1.00 101.25 149 MET B C 1
ATOM 3211 O O . MET B 1 149 ? 92.981 128.660 145.892 1.00 101.25 149 MET B O 1
ATOM 3216 N N . ASN B 1 150 ? 93.904 130.525 146.761 1.00 97.02 150 ASN B N 1
ATOM 3217 C CA . ASN B 1 150 ? 92.674 131.298 146.597 1.00 97.02 150 ASN B CA 1
ATOM 3218 C C . ASN B 1 150 ? 92.278 131.406 145.131 1.00 97.02 150 ASN B C 1
ATOM 3219 O O . ASN B 1 150 ? 91.098 131.280 144.787 1.00 97.02 150 ASN B O 1
ATOM 3224 N N . ALA B 1 151 ? 93.250 131.656 144.254 1.00 86.86 151 ALA B N 1
ATOM 3225 C CA . ALA B 1 151 ? 92.979 131.772 142.827 1.00 86.86 151 ALA B CA 1
ATOM 3226 C C . ALA B 1 151 ? 92.428 130.467 142.271 1.00 86.86 151 ALA B C 1
ATOM 3227 O O . ALA B 1 151 ? 91.443 130.467 141.524 1.00 86.86 151 ALA B O 1
ATOM 3229 N N . PHE B 1 152 ? 93.053 129.350 142.639 1.00 80.41 152 PHE B N 1
ATOM 3230 C CA . PHE B 1 152 ? 92.610 128.045 142.164 1.00 80.41 152 PHE B CA 1
ATOM 3231 C C . PHE B 1 152 ? 91.207 127.737 142.669 1.00 80.41 152 PHE B C 1
ATOM 3232 O O . PHE B 1 152 ? 90.383 127.189 141.930 1.00 80.41 152 PHE B O 1
ATOM 3240 N N . GLY B 1 153 ? 90.928 128.076 143.929 1.00 87.74 153 GLY B N 1
ATOM 3241 C CA . GLY B 1 153 ? 89.595 127.847 144.463 1.00 87.74 153 GLY B CA 1
ATOM 3242 C C . GLY B 1 153 ? 88.539 128.678 143.762 1.00 87.74 153 GLY B C 1
ATOM 3243 O O . GLY B 1 153 ? 87.482 128.171 143.378 1.00 87.74 153 GLY B O 1
ATOM 3244 N N . ALA B 1 154 ? 88.817 129.970 143.573 1.00 87.67 154 ALA B N 1
ATOM 3245 C CA . ALA B 1 154 ? 87.880 130.839 142.874 1.00 87.67 154 ALA B CA 1
ATOM 3246 C C . ALA B 1 154 ? 87.736 130.462 141.408 1.00 87.67 154 ALA B C 1
ATOM 3247 O O . ALA B 1 154 ? 86.750 130.853 140.774 1.00 87.67 154 ALA B O 1
ATOM 3249 N N . CYS B 1 155 ? 88.697 129.719 140.857 1.00 88.47 155 CYS B N 1
ATOM 3250 C CA . CYS B 1 155 ? 88.564 129.215 139.497 1.00 88.47 155 CYS B CA 1
ATOM 3251 C C . CYS B 1 155 ? 87.369 128.284 139.341 1.00 88.47 155 CYS B C 1
ATOM 3252 O O . CYS B 1 155 ? 86.858 128.133 138.226 1.00 88.47 155 CYS B O 1
ATOM 3255 N N . PHE B 1 156 ? 86.913 127.662 140.426 1.00 93.92 156 PHE B N 1
ATOM 3256 C CA . PHE B 1 156 ? 85.814 126.703 140.394 1.00 93.92 156 PHE B CA 1
ATOM 3257 C C . PHE B 1 156 ? 84.587 127.217 141.146 1.00 93.92 156 PHE B C 1
ATOM 3258 O O . PHE B 1 156 ? 83.900 126.460 141.833 1.00 93.92 156 PHE B O 1
ATOM 3260 N N . TRP B 1 157 ? 84.308 128.516 141.022 1.00 90.52 157 TRP B N 1
ATOM 3261 C CA . TRP B 1 157 ? 83.109 129.143 141.583 1.00 90.52 157 TRP B CA 1
ATOM 3262 C C . TRP B 1 157 ? 83.047 128.975 143.103 1.00 90.52 157 TRP B C 1
ATOM 3263 O O . TRP B 1 157 ? 82.099 128.416 143.657 1.00 90.52 157 TRP B O 1
ATOM 3274 N N . ALA B 1 158 ? 84.078 129.473 143.775 1.00 92.88 158 ALA B N 1
ATOM 3275 C CA . ALA B 1 158 ? 84.124 129.430 145.232 1.00 92.88 158 ALA B CA 1
ATOM 3276 C C . ALA B 1 158 ? 84.257 130.801 145.873 1.00 92.88 158 ALA B C 1
ATOM 3277 O O . ALA B 1 158 ? 83.575 131.082 146.861 1.00 92.88 158 ALA B O 1
ATOM 3279 N N . ILE B 1 159 ? 85.114 131.664 145.335 1.00 96.23 159 ILE B N 1
ATOM 3280 C CA . ILE B 1 159 ? 85.375 132.985 145.892 1.00 96.23 159 ILE B CA 1
ATOM 3281 C C . ILE B 1 159 ? 85.131 134.023 144.806 1.00 96.23 159 ILE B C 1
ATOM 3282 O O . ILE B 1 159 ? 85.463 133.797 143.637 1.00 96.23 159 ILE B O 1
ATOM 3287 N N . LYS B 1 160 ? 84.544 135.151 145.189 1.00 100.92 160 LYS B N 1
ATOM 3288 C CA . LYS B 1 160 ? 84.365 136.250 144.253 1.00 100.92 160 LYS B CA 1
ATOM 3289 C C . LYS B 1 160 ? 85.734 136.748 143.805 1.00 100.92 160 LYS B C 1
ATOM 3290 O O . LYS B 1 160 ? 86.547 137.147 144.652 1.00 100.92 160 LYS B O 1
ATOM 3292 N N . PRO B 1 161 ? 86.031 136.746 142.505 1.00 103.44 161 PRO B N 1
ATOM 3293 C CA . PRO B 1 161 ? 87.400 137.038 142.057 1.00 103.44 161 PRO B CA 1
ATOM 3294 C C . PRO B 1 161 ? 87.693 138.532 142.063 1.00 103.44 161 PRO B C 1
ATOM 3295 O O . PRO B 1 161 ? 86.925 139.333 141.526 1.00 103.44 161 PRO B O 1
ATOM 3299 N N . THR B 1 162 ? 88.812 138.899 142.679 1.00 98.55 162 THR B N 1
ATOM 3300 C CA . THR B 1 162 ? 89.326 140.257 142.618 1.00 98.55 162 THR B CA 1
ATOM 3301 C C . THR B 1 162 ? 90.292 140.364 141.439 1.00 98.55 162 THR B C 1
ATOM 3302 O O . THR B 1 162 ? 90.369 139.473 140.590 1.00 98.55 162 THR B O 1
ATOM 3306 N N . PHE B 1 163 ? 91.040 141.466 141.369 1.00 88.11 163 PHE B N 1
ATOM 3307 C CA . PHE B 1 163 ? 92.008 141.624 140.289 1.00 88.11 163 PHE B CA 1
ATOM 3308 C C . PHE B 1 163 ? 93.192 140.682 140.468 1.00 88.11 163 PHE B C 1
ATOM 3309 O O . PHE B 1 163 ? 93.641 140.043 139.510 1.00 88.11 163 PHE B O 1
ATOM 3317 N N . ALA B 1 164 ? 93.715 140.585 141.691 1.00 90.22 164 ALA B N 1
ATOM 3318 C CA . ALA B 1 164 ? 94.886 139.755 141.945 1.00 90.22 164 ALA B CA 1
ATOM 3319 C C . ALA B 1 164 ? 94.596 138.264 141.843 1.00 90.22 164 ALA B C 1
ATOM 3320 O O . ALA B 1 164 ? 95.542 137.475 141.752 1.00 90.22 164 ALA B O 1
ATOM 3322 N N . THR B 1 165 ? 93.328 137.858 141.855 1.00 90.88 165 THR B N 1
ATOM 3323 C CA . THR B 1 165 ? 92.957 136.451 141.797 1.00 90.88 165 THR B CA 1
ATOM 3324 C C . THR B 1 165 ? 92.364 136.053 140.452 1.00 90.88 165 THR B C 1
ATOM 3325 O O . THR B 1 165 ? 91.803 134.959 140.333 1.00 90.88 165 THR B O 1
ATOM 3329 N N . GLU B 1 166 ? 92.471 136.907 139.439 1.00 77.52 166 GLU B N 1
ATOM 3330 C CA . GLU B 1 166 ? 91.926 136.605 138.123 1.00 77.52 166 GLU B CA 1
ATOM 3331 C C . GLU B 1 166 ? 92.882 135.679 137.373 1.00 77.52 166 GLU B C 1
ATOM 3332 O O . GLU B 1 166 ? 93.822 135.118 137.943 1.00 77.52 166 GLU B O 1
ATOM 3334 N N . GLY B 1 167 ? 92.649 135.509 136.075 1.00 70.85 167 GLY B N 1
ATOM 3335 C CA . GLY B 1 167 ? 93.495 134.663 135.258 1.00 70.85 167 GLY B CA 1
ATOM 3336 C C . GLY B 1 167 ? 94.680 135.414 134.691 1.00 70.85 167 GLY B C 1
ATOM 3337 O O . GLY B 1 167 ? 95.450 136.022 135.441 1.00 70.85 167 GLY B O 1
ATOM 3338 N N . LYS B 1 168 ? 94.846 135.377 133.373 1.00 74.49 168 LYS B N 1
ATOM 3339 C CA . LYS B 1 168 ? 95.895 136.125 132.695 1.00 74.49 168 LYS B CA 1
ATOM 3340 C C . LYS B 1 168 ? 95.279 137.372 132.077 1.00 74.49 168 LYS B C 1
ATOM 3341 O O . LYS B 1 168 ? 94.334 137.275 131.287 1.00 74.49 168 LYS B O 1
ATOM 3347 N N . CYS B 1 169 ? 95.815 138.536 132.431 1.00 83.26 169 CYS B N 1
ATOM 3348 C CA . CYS B 1 169 ? 95.224 139.800 132.016 1.00 83.26 169 CYS B CA 1
ATOM 3349 C C . CYS B 1 169 ? 96.291 140.883 132.052 1.00 83.26 169 CYS B C 1
ATOM 3350 O O . CYS B 1 169 ? 97.403 140.676 132.545 1.00 83.26 169 CYS B O 1
ATOM 3353 N N . ASN B 1 170 ? 95.932 142.047 131.519 1.00 90.96 170 ASN B N 1
ATOM 3354 C CA . ASN B 1 170 ? 96.809 143.212 131.521 1.00 90.96 170 ASN B CA 1
ATOM 3355 C C . ASN B 1 170 ? 95.938 144.456 131.539 1.00 90.96 170 ASN B C 1
ATOM 3356 O O . ASN B 1 170 ? 95.207 144.709 130.578 1.00 90.96 170 ASN B O 1
ATOM 3361 N N . VAL B 1 171 ? 96.010 145.222 132.631 1.00 88.63 171 VAL B N 1
ATOM 3362 C CA . VAL B 1 171 ? 95.159 146.396 132.776 1.00 88.63 171 VAL B CA 1
ATOM 3363 C C . VAL B 1 171 ? 95.459 147.387 131.664 1.00 88.63 171 VAL B C 1
ATOM 3364 O O . VAL B 1 171 ? 96.613 147.776 131.448 1.00 88.63 171 VAL B O 1
ATOM 3368 N N . VAL B 1 172 ? 94.413 147.802 130.952 1.00 91.99 172 VAL B N 1
ATOM 3369 C CA . VAL B 1 172 ? 94.573 148.714 129.827 1.00 91.99 172 VAL B CA 1
ATOM 3370 C C . VAL B 1 172 ? 94.205 150.153 130.177 1.00 91.99 172 VAL B C 1
ATOM 3371 O O . VAL B 1 172 ? 94.657 151.078 129.485 1.00 91.99 172 VAL B O 1
ATOM 3375 N N . ARG B 1 173 ? 93.418 150.371 131.230 1.00 93.70 173 ARG B N 1
ATOM 3376 C CA . ARG B 1 173 ? 92.974 151.708 131.597 1.00 93.70 173 ARG B CA 1
ATOM 3377 C C . ARG B 1 173 ? 92.306 151.650 132.960 1.00 93.70 173 ARG B C 1
ATOM 3378 O O . ARG B 1 173 ? 91.622 150.675 133.278 1.00 93.70 173 ARG B O 1
ATOM 3386 N N . ALA B 1 174 ? 92.519 152.689 133.764 1.00 100.62 174 ALA B N 1
ATOM 3387 C CA . ALA B 1 174 ? 91.886 152.777 135.071 1.00 100.62 174 ALA B CA 1
ATOM 3388 C C . ALA B 1 174 ? 91.162 154.107 135.225 1.00 100.62 174 ALA B C 1
ATOM 3389 O O . ALA B 1 174 ? 91.069 154.884 134.269 1.00 100.62 174 ALA B O 1
ATOM 3391 N N . THR B 1 175 ? 90.652 154.372 136.418 1.00 113.35 175 THR B N 1
ATOM 3392 C CA . THR B 1 175 ? 89.952 155.614 136.736 1.00 113.35 175 THR B CA 1
ATOM 3393 C C . THR B 1 175 ? 89.868 155.709 138.256 1.00 113.35 175 THR B C 1
ATOM 3394 O O . THR B 1 175 ? 90.506 154.931 138.976 1.00 113.35 175 THR B O 1
ATOM 3398 N N . ASP B 1 176 ? 89.089 156.675 138.749 1.00 117.98 176 ASP B N 1
ATOM 3399 C CA . ASP B 1 176 ? 89.005 156.901 140.189 1.00 117.98 176 ASP B CA 1
ATOM 3400 C C . ASP B 1 176 ? 88.463 155.673 140.912 1.00 117.98 176 ASP B C 1
ATOM 3401 O O . ASP B 1 176 ? 89.005 155.254 141.941 1.00 117.98 176 ASP B O 1
ATOM 3403 N N . ASP B 1 177 ? 87.394 155.080 140.385 1.00 124.34 177 ASP B N 1
ATOM 3404 C CA . ASP B 1 177 ? 86.799 153.881 140.958 1.00 124.34 177 ASP B CA 1
ATOM 3405 C C . ASP B 1 177 ? 86.634 152.838 139.865 1.00 124.34 177 ASP B C 1
ATOM 3406 O O . ASP B 1 177 ? 86.230 153.171 138.746 1.00 124.34 177 ASP B O 1
ATOM 3411 N N . SER B 1 178 ? 86.962 151.585 140.192 1.00 116.64 178 SER B N 1
ATOM 3412 C CA . SER B 1 178 ? 86.851 150.442 139.289 1.00 116.64 178 SER B CA 1
ATOM 3413 C C . SER B 1 178 ? 87.868 150.516 138.155 1.00 116.64 178 SER B C 1
ATOM 3414 O O . SER B 1 178 ? 88.440 151.576 137.887 1.00 116.64 178 SER B O 1
ATOM 3417 N N . MET B 1 179 ? 88.103 149.387 137.486 1.00 99.71 179 MET B N 1
ATOM 3418 C CA . MET B 1 179 ? 89.064 149.305 136.396 1.00 99.71 179 MET B CA 1
ATOM 3419 C C . MET B 1 179 ? 88.444 148.531 135.241 1.00 99.71 179 MET B C 1
ATOM 3420 O O . MET B 1 179 ? 87.389 147.906 135.376 1.00 99.71 179 MET B O 1
ATOM 3425 N N . ILE B 1 180 ? 89.115 148.578 134.093 1.00 86.09 180 ILE B N 1
ATOM 3426 C CA . ILE B 1 180 ? 88.721 147.820 132.911 1.00 86.09 180 ILE B CA 1
ATOM 3427 C C . ILE B 1 180 ? 89.924 147.020 132.431 1.00 86.09 180 ILE B C 1
ATOM 3428 O O . ILE B 1 180 ? 91.029 147.562 132.312 1.00 86.09 180 ILE B O 1
ATOM 3433 N N . LEU B 1 181 ? 89.715 145.732 132.172 1.00 78.06 181 LEU B N 1
ATOM 3434 C CA . LEU B 1 181 ? 90.775 144.830 131.752 1.00 78.06 181 LEU B CA 1
ATOM 3435 C C . LEU B 1 181 ? 90.453 144.244 130.387 1.00 78.06 181 LEU B C 1
ATOM 3436 O O . LEU B 1 181 ? 89.292 144.191 129.973 1.00 78.06 181 LEU B O 1
ATOM 3441 N N . GLU B 1 182 ? 91.495 143.806 129.689 1.00 80.55 182 GLU B N 1
ATOM 3442 C CA . GLU B 1 182 ? 91.361 143.196 128.376 1.00 80.55 182 GLU B CA 1
ATOM 3443 C C . GLU B 1 182 ? 91.898 141.772 128.418 1.00 80.55 182 GLU B C 1
ATOM 3444 O O . GLU B 1 182 ? 92.935 141.506 129.034 1.00 80.55 182 GLU B O 1
ATOM 3447 N N . PHE B 1 183 ? 91.176 140.858 127.782 1.00 74.97 183 PHE B N 1
ATOM 3448 C CA . PHE B 1 183 ? 91.586 139.469 127.662 1.00 74.97 183 PHE B CA 1
ATOM 3449 C C . PHE B 1 183 ? 91.971 139.176 126.217 1.00 74.97 183 PHE B C 1
ATOM 3450 O O . PHE B 1 183 ? 91.680 139.948 125.302 1.00 74.97 183 PHE B O 1
ATOM 3458 N N . GLN B 1 184 ? 92.638 138.048 126.019 1.00 73.72 184 GLN B N 1
ATOM 3459 C CA . GLN B 1 184 ? 93.127 137.649 124.710 1.00 73.72 184 GLN B CA 1
ATOM 3460 C C . GLN B 1 184 ? 92.857 136.170 124.514 1.00 73.72 184 GLN B C 1
ATOM 3461 O O . GLN B 1 184 ? 92.699 135.425 125.490 1.00 73.72 184 GLN B O 1
ATOM 3464 N N . PRO B 1 185 ? 92.779 135.709 123.265 1.00 83.38 185 PRO B N 1
ATOM 3465 C CA . PRO B 1 185 ? 92.573 134.277 123.022 1.00 83.38 185 PRO B CA 1
ATOM 3466 C C . PRO B 1 185 ? 93.705 133.441 123.599 1.00 83.38 185 PRO B C 1
ATOM 3467 O O . PRO B 1 185 ? 94.877 133.820 123.546 1.00 83.38 185 PRO B O 1
ATOM 3471 N N . VAL B 1 186 ? 93.338 132.292 124.151 1.00 83.03 186 VAL B N 1
ATOM 3472 C CA . VAL B 1 186 ? 94.319 131.370 124.733 1.00 83.03 186 VAL B CA 1
ATOM 3473 C C . VAL B 1 186 ? 95.053 130.647 123.609 1.00 83.03 186 VAL B C 1
ATOM 3474 O O . VAL B 1 186 ? 94.424 130.296 122.594 1.00 83.03 186 VAL B O 1
ATOM 3478 N N . PRO B 1 187 ? 96.365 130.426 123.719 1.00 85.82 187 PRO B N 1
ATOM 3479 C CA . PRO B 1 187 ? 97.101 129.767 122.632 1.00 85.82 187 PRO B CA 1
ATOM 3480 C C . PRO B 1 187 ? 96.566 128.376 122.324 1.00 85.82 187 PRO B C 1
ATOM 3481 O O . PRO B 1 187 ? 95.798 127.786 123.088 1.00 85.82 187 PRO B O 1
ATOM 3485 N N . GLU B 1 188 ? 97.001 127.850 121.176 1.00 94.42 188 GLU B N 1
ATOM 3486 C CA . GLU B 1 188 ? 96.408 126.633 120.628 1.00 94.42 188 GLU B CA 1
ATOM 3487 C C . GLU B 1 188 ? 96.625 125.434 121.544 1.00 94.42 188 GLU B C 1
ATOM 3488 O O . GLU B 1 188 ? 95.684 124.691 121.845 1.00 94.42 188 GLU B O 1
ATOM 3490 N N . TYR B 1 189 ? 97.856 125.230 122.006 1.00 97.13 189 TYR B N 1
ATOM 3491 C CA . TYR B 1 189 ? 98.187 124.024 122.757 1.00 97.13 189 TYR B CA 1
ATOM 3492 C C . TYR B 1 189 ? 97.664 124.044 124.192 1.00 97.13 189 TYR B C 1
ATOM 3493 O O . TYR B 1 189 ? 98.018 123.159 124.978 1.00 97.13 189 TYR B O 1
ATOM 3502 N N . PHE B 1 190 ? 96.825 125.019 124.542 1.00 85.01 190 PHE B N 1
ATOM 3503 C CA . PHE B 1 190 ? 96.035 124.978 125.763 1.00 85.01 190 PHE B CA 1
ATOM 3504 C C . PHE B 1 190 ? 94.543 124.845 125.503 1.00 85.01 190 PHE B C 1
ATOM 3505 O O . PHE B 1 190 ? 93.792 124.556 126.440 1.00 85.01 190 PHE B O 1
ATOM 3513 N N . ARG B 1 191 ? 94.097 125.051 124.266 1.00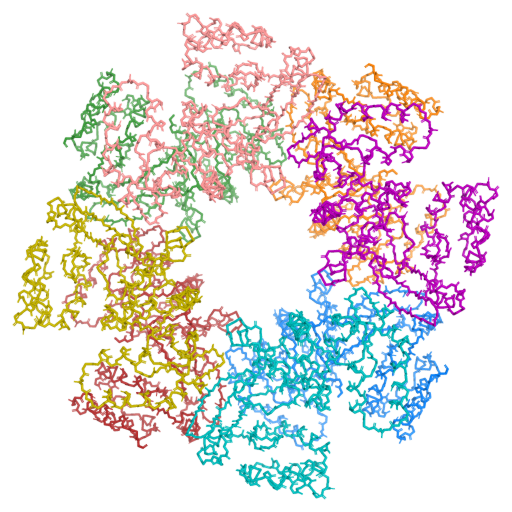 94.66 191 ARG B N 1
ATOM 3514 C CA . ARG B 1 191 ? 92.672 125.130 123.974 1.00 94.66 191 ARG B CA 1
ATOM 3515 C C . ARG B 1 191 ? 91.990 123.781 124.159 1.00 94.66 191 ARG B C 1
ATOM 3516 O O . ARG B 1 191 ? 92.516 122.739 123.762 1.00 94.66 191 ARG B O 1
ATOM 3524 N N . CYS B 1 192 ? 90.801 123.810 124.765 1.00 100.38 192 CYS B N 1
ATOM 3525 C CA . CYS B 1 192 ? 89.957 122.622 124.921 1.00 100.38 192 CYS B CA 1
ATOM 3526 C C . CYS B 1 192 ? 88.515 123.050 124.653 1.00 100.38 192 CYS B C 1
ATOM 3527 O O . CYS B 1 192 ? 87.800 123.468 125.567 1.00 100.38 192 CYS B O 1
ATOM 3530 N N . GLY B 1 193 ? 88.092 122.939 123.393 1.00 111.36 193 GLY B N 1
ATOM 3531 C CA . GLY B 1 193 ? 86.746 123.295 122.995 1.00 111.36 193 GLY B CA 1
ATOM 3532 C C . GLY B 1 193 ? 86.739 124.418 121.973 1.00 111.36 193 GLY B C 1
ATOM 3533 O O . GLY B 1 193 ? 87.662 124.545 121.156 1.00 111.36 193 GLY B O 1
ATOM 3534 N N . ARG B 1 194 ? 85.687 125.230 122.025 1.00 108.17 194 ARG B N 1
ATOM 3535 C CA . ARG B 1 194 ? 85.527 126.324 121.082 1.00 108.17 194 ARG B CA 1
ATOM 3536 C C . ARG B 1 194 ? 86.477 127.472 121.424 1.00 108.17 194 ARG B C 1
ATOM 3537 O O . ARG B 1 194 ? 87.050 127.544 122.514 1.00 108.17 194 ARG B O 1
ATOM 3541 N N . SER B 1 195 ? 86.638 128.379 120.466 1.00 111.61 195 SER B N 1
ATOM 3542 C CA . SER B 1 195 ? 87.500 129.541 120.612 1.00 111.61 195 SER B CA 1
ATOM 3543 C C . SER B 1 195 ? 86.661 130.798 120.810 1.00 111.61 195 SER B C 1
ATOM 3544 O O . SER B 1 195 ? 85.538 130.902 120.309 1.00 111.61 195 SER B O 1
ATOM 3547 N N . LYS B 1 196 ? 87.221 131.754 121.548 1.00 108.70 196 LYS B N 1
ATOM 3548 C CA . LYS B 1 196 ? 86.562 133.022 121.819 1.00 108.70 196 LYS B CA 1
ATOM 3549 C C . LYS B 1 196 ? 87.516 134.167 121.515 1.00 108.70 196 LYS B C 1
ATOM 3550 O O . LYS B 1 196 ? 88.735 134.037 121.656 1.00 108.70 196 LYS B O 1
ATOM 3556 N N . ALA B 1 197 ? 86.947 135.293 121.096 1.00 100.54 197 ALA B N 1
ATOM 3557 C CA . ALA B 1 197 ? 87.728 136.445 120.676 1.00 100.54 197 ALA B CA 1
ATOM 3558 C C . ALA B 1 197 ? 87.968 137.380 121.861 1.00 100.54 197 ALA B C 1
ATOM 3559 O O . ALA B 1 197 ? 87.712 137.038 123.019 1.00 100.54 197 ALA B O 1
ATOM 3561 N N . THR B 1 198 ? 88.473 138.577 121.573 1.00 90.42 198 THR B N 1
ATOM 3562 C CA . THR B 1 198 ? 88.758 139.556 122.612 1.00 90.42 198 THR B CA 1
ATOM 3563 C C . THR B 1 198 ? 87.473 140.019 123.288 1.00 90.42 198 THR B C 1
ATOM 3564 O O . THR B 1 198 ? 86.450 140.235 122.632 1.00 90.42 198 THR B O 1
ATOM 3568 N N . PHE B 1 199 ? 87.530 140.171 124.609 1.00 86.43 199 PHE B N 1
ATOM 3569 C CA . PHE B 1 199 ? 86.384 140.656 125.364 1.00 86.43 199 PHE B CA 1
ATOM 3570 C C . PHE B 1 199 ? 86.870 141.240 126.682 1.00 86.43 199 PHE B C 1
ATOM 3571 O O . PHE B 1 199 ? 87.729 140.656 127.347 1.00 86.43 199 PHE B O 1
ATOM 3579 N N . TYR B 1 200 ? 86.318 142.395 127.045 1.00 88.73 200 TYR B N 1
ATOM 3580 C CA . TYR B 1 200 ? 86.764 143.146 128.208 1.00 88.73 200 TYR B CA 1
ATOM 3581 C C . TYR B 1 200 ? 85.931 142.767 129.433 1.00 88.73 200 TYR B C 1
ATOM 3582 O O . TYR B 1 200 ? 85.157 141.807 129.415 1.00 88.73 200 TYR B O 1
ATOM 3591 N N . LYS B 1 201 ? 86.089 143.522 130.516 1.00 82.86 201 LYS B N 1
ATOM 3592 C CA . LYS B 1 201 ? 85.350 143.292 131.752 1.00 82.86 201 LYS B CA 1
ATOM 3593 C C . LYS B 1 201 ? 85.384 144.577 132.574 1.00 82.86 201 LYS B C 1
ATOM 3594 O O . LYS B 1 201 ? 85.843 145.623 132.103 1.00 82.86 201 LYS B O 1
ATOM 3596 N N . LEU B 1 202 ? 84.896 144.499 133.812 1.00 103.24 202 LEU B N 1
ATOM 3597 C CA . LEU B 1 202 ? 84.875 145.648 134.710 1.00 103.24 202 LEU B CA 1
ATOM 3598 C C . LEU B 1 202 ? 84.665 145.152 136.131 1.00 103.24 202 LEU B C 1
ATOM 3599 O O . LEU B 1 202 ? 83.825 144.277 136.363 1.00 103.24 202 LEU B O 1
ATOM 3604 N N . TYR B 1 203 ? 85.419 145.709 137.072 1.00 110.31 203 TYR B N 1
ATOM 3605 C CA . TYR B 1 203 ? 85.369 145.291 138.473 1.00 110.31 203 TYR B CA 1
ATOM 3606 C C . TYR B 1 203 ? 85.169 146.508 139.365 1.00 110.31 203 TYR B C 1
ATOM 3607 O O . TYR B 1 203 ? 86.097 147.334 139.488 1.00 110.31 203 TYR B O 1
ATOM 3616 N N . PRO B 1 204 ? 84.005 146.664 139.996 1.00 121.40 204 PRO B N 1
ATOM 3617 C CA . PRO B 1 204 ? 83.828 147.760 140.959 1.00 121.40 204 PRO B CA 1
ATOM 3618 C C . PRO B 1 204 ? 84.858 147.677 142.075 1.00 121.40 204 PRO B C 1
ATOM 3619 O O . PRO B 1 204 ? 85.269 146.591 142.490 1.00 121.40 204 PRO B O 1
ATOM 3623 N N . LEU B 1 205 ? 85.278 148.846 142.562 1.00 128.13 205 LEU B N 1
ATOM 3624 C CA . LEU B 1 205 ? 86.456 148.897 143.428 1.00 128.13 205 LEU B CA 1
ATOM 3625 C C . LEU B 1 205 ? 86.163 148.362 144.827 1.00 128.13 205 LEU B C 1
ATOM 3626 O O . LEU B 1 205 ? 86.677 147.309 145.217 1.00 128.13 205 LEU B O 1
ATOM 3631 N N . SER B 1 206 ? 85.339 149.069 145.606 1.00 152.95 206 SER B N 1
ATOM 3632 C CA . SER B 1 206 ? 84.983 148.587 146.939 1.00 152.95 206 SER B CA 1
ATOM 3633 C C . SER B 1 206 ? 83.485 148.354 147.091 1.00 152.95 206 SER B C 1
ATOM 3634 O O . SER B 1 206 ? 83.070 147.210 147.289 1.00 152.95 206 SER B O 1
ATOM 3637 N N . ASP B 1 207 ? 82.656 149.396 147.011 1.00 175.70 207 ASP B N 1
ATOM 3638 C CA . ASP B 1 207 ? 81.210 149.217 147.123 1.00 175.70 207 ASP B CA 1
ATOM 3639 C C . ASP B 1 207 ? 80.378 150.089 146.195 1.00 175.70 207 ASP B C 1
ATOM 3640 O O . ASP B 1 207 ? 79.239 149.714 145.898 1.00 175.70 207 ASP B O 1
ATOM 3645 N N . GLU B 1 208 ? 80.883 151.225 145.725 1.00 181.61 208 GLU B N 1
ATOM 3646 C CA . GLU B 1 208 ? 80.026 152.235 145.123 1.00 181.61 208 GLU B CA 1
ATOM 3647 C C . GLU B 1 208 ? 79.842 151.992 143.630 1.00 181.61 208 GLU B C 1
ATOM 3648 O O . GLU B 1 208 ? 80.688 151.389 142.964 1.00 181.61 208 GLU B O 1
ATOM 3654 N N . GLN B 1 209 ? 78.718 152.470 143.112 1.00 182.48 209 GLN B N 1
ATOM 3655 C CA . GLN B 1 209 ? 78.433 152.341 141.689 1.00 182.48 209 GLN B CA 1
ATOM 3656 C C . GLN B 1 209 ? 79.371 153.238 140.887 1.00 182.48 209 GLN B C 1
ATOM 3657 O O . GLN B 1 209 ? 79.514 154.423 141.210 1.00 182.48 209 GLN B O 1
ATOM 3659 N N . PRO B 1 210 ? 80.025 152.718 139.853 1.00 176.06 210 PRO B N 1
ATOM 3660 C CA . PRO B 1 210 ? 80.912 153.561 139.044 1.00 176.06 210 PRO B CA 1
ATOM 3661 C C . PRO B 1 210 ? 80.133 154.617 138.277 1.00 176.06 210 PRO B C 1
ATOM 3662 O O . PRO B 1 210 ? 78.960 154.439 137.939 1.00 176.06 210 PRO B O 1
ATOM 3666 N N . VAL B 1 211 ? 80.807 155.735 138.003 1.00 177.85 211 VAL B N 1
ATOM 3667 C CA . VAL B 1 211 ? 80.223 156.860 137.283 1.00 177.85 211 VAL B CA 1
ATOM 3668 C C . VAL B 1 211 ? 80.860 157.037 135.908 1.00 177.85 211 VAL B C 1
ATOM 3669 O O . VAL B 1 211 ? 80.160 157.133 134.895 1.00 177.85 211 VAL B O 1
ATOM 3673 N N . ASN B 1 212 ? 82.191 157.082 135.853 1.00 167.38 212 ASN B N 1
ATOM 3674 C CA . ASN B 1 212 ? 82.905 157.173 134.587 1.00 167.38 212 ASN B CA 1
ATOM 3675 C C . ASN B 1 212 ? 83.235 155.810 133.994 1.00 167.38 212 ASN B C 1
ATOM 3676 O O . ASN B 1 212 ? 83.670 155.742 132.837 1.00 167.38 212 ASN B O 1
ATOM 3678 N N . GLY B 1 213 ? 83.039 154.731 134.755 1.00 164.06 213 GLY B N 1
ATOM 3679 C CA . GLY B 1 213 ? 83.319 153.407 134.229 1.00 164.06 213 GLY B CA 1
ATOM 3680 C C . GLY B 1 213 ? 82.435 153.051 133.050 1.00 164.06 213 GLY B C 1
ATOM 3681 O O . GLY B 1 213 ? 82.890 152.433 132.085 1.00 164.06 213 GLY B O 1
ATOM 3682 N N . MET B 1 214 ? 81.157 153.432 133.114 1.00 164.36 214 MET B N 1
ATOM 3683 C CA . MET B 1 214 ? 80.256 153.175 131.998 1.00 164.36 214 MET B CA 1
ATOM 3684 C C . MET B 1 214 ? 80.717 153.901 130.741 1.00 164.36 214 MET B C 1
ATOM 3685 O O . MET B 1 214 ? 80.725 153.321 129.650 1.00 164.36 214 MET B O 1
ATOM 3690 N N . LEU B 1 215 ? 81.113 155.169 130.877 1.00 156.98 215 LEU B N 1
ATOM 3691 C CA . LEU B 1 215 ? 81.600 155.920 129.724 1.00 156.98 215 LEU B CA 1
ATOM 3692 C C . LEU B 1 215 ? 82.873 155.302 129.159 1.00 156.98 215 LEU B C 1
ATOM 3693 O O . LEU B 1 215 ? 83.020 155.172 127.937 1.00 156.98 215 LEU B O 1
ATOM 3698 N N . ALA B 1 216 ? 83.802 154.911 130.034 1.00 151.28 216 ALA B N 1
ATOM 3699 C CA . ALA B 1 216 ? 85.046 154.305 129.568 1.00 151.28 216 ALA B CA 1
ATOM 3700 C C . ALA B 1 216 ? 84.777 153.001 128.828 1.00 151.28 216 ALA B C 1
ATOM 3701 O O . ALA B 1 216 ? 85.338 152.753 127.754 1.00 151.28 216 ALA B O 1
ATOM 3703 N N . LEU B 1 217 ? 83.910 152.153 129.388 1.00 146.80 217 LEU B N 1
ATOM 3704 C CA . LEU B 1 217 ? 83.598 150.883 128.743 1.00 146.80 217 LEU B CA 1
ATOM 3705 C C . LEU B 1 217 ? 82.884 151.102 127.414 1.00 146.80 217 LEU B C 1
ATOM 3706 O O . LEU B 1 217 ? 83.172 150.410 126.430 1.00 146.80 217 LEU B O 1
ATOM 3711 N N . LYS B 1 218 ? 81.957 152.063 127.362 1.00 150.72 218 LYS B N 1
ATOM 3712 C CA . LYS B 1 218 ? 81.273 152.368 126.110 1.00 150.72 218 LYS B CA 1
ATOM 3713 C C . LYS B 1 218 ? 82.259 152.845 125.054 1.00 150.72 218 LYS B C 1
ATOM 3714 O O . LYS B 1 218 ? 82.128 152.507 123.872 1.00 150.72 218 LYS B O 1
ATOM 3720 N N . ALA B 1 219 ? 83.251 153.638 125.463 1.00 146.02 219 ALA B N 1
ATOM 3721 C CA . ALA B 1 219 ? 84.306 154.035 124.538 1.00 146.02 219 ALA B CA 1
ATOM 3722 C C . ALA B 1 219 ? 85.109 152.828 124.070 1.00 146.02 219 ALA B C 1
ATOM 3723 O O . ALA B 1 219 ? 85.495 152.745 122.898 1.00 146.02 219 ALA B O 1
ATOM 3725 N N . VAL B 1 220 ? 85.367 151.880 124.972 1.00 133.53 220 VAL B N 1
ATOM 3726 C CA . VAL B 1 220 ? 86.214 150.741 124.631 1.00 133.53 220 VAL B CA 1
ATOM 3727 C C . VAL B 1 220 ? 85.424 149.663 123.898 1.00 133.53 220 VAL B C 1
ATOM 3728 O O . VAL B 1 220 ? 85.886 149.127 122.884 1.00 133.53 220 VAL B O 1
ATOM 3732 N N . ALA B 1 221 ? 84.229 149.327 124.393 1.00 142.00 221 ALA B N 1
ATOM 3733 C CA . ALA B 1 221 ? 83.488 148.195 123.840 1.00 142.00 221 ALA B CA 1
ATOM 3734 C C . ALA B 1 221 ? 83.135 148.413 122.374 1.00 142.00 221 ALA B C 1
ATOM 3735 O O . ALA B 1 221 ? 83.286 147.502 121.552 1.00 142.00 221 ALA B O 1
ATOM 3737 N N . GLY B 1 222 ? 82.670 149.610 122.026 1.00 150.36 222 GLY B N 1
ATOM 3738 C CA . GLY B 1 222 ? 82.264 149.879 120.661 1.00 150.36 222 GLY B CA 1
ATOM 3739 C C . GLY B 1 222 ? 81.076 149.039 120.242 1.00 150.36 222 GLY B C 1
ATOM 3740 O O . GLY B 1 222 ? 79.952 149.266 120.700 1.00 150.36 222 GLY B O 1
ATOM 3741 N N . ASN B 1 223 ? 81.314 148.063 119.369 1.00 150.26 223 ASN B N 1
ATOM 3742 C CA . ASN B 1 223 ? 80.286 147.121 118.935 1.00 150.26 223 ASN B CA 1
ATOM 3743 C C . ASN B 1 223 ? 80.407 145.871 119.800 1.00 150.26 223 ASN B C 1
ATOM 3744 O O . ASN B 1 223 ? 81.236 144.996 119.536 1.00 150.26 223 ASN B O 1
ATOM 3746 N N . GLN B 1 224 ? 79.576 145.789 120.834 1.00 146.01 224 GLN B N 1
ATOM 3747 C CA . GLN B 1 224 ? 79.597 144.672 121.770 1.00 146.01 224 GLN B CA 1
ATOM 3748 C C . GLN B 1 224 ? 78.264 144.647 122.510 1.00 146.01 224 GLN B C 1
ATOM 3749 O O . GLN B 1 224 ? 77.319 145.354 122.144 1.00 146.01 224 GLN B O 1
ATOM 3751 N N . PHE B 1 225 ? 78.187 143.829 123.558 1.00 148.89 225 PHE B N 1
ATOM 3752 C CA . PHE B 1 225 ? 76.976 143.699 124.353 1.00 148.89 225 PHE B CA 1
ATOM 3753 C C . PHE B 1 225 ? 77.349 143.642 125.827 1.00 148.89 225 PHE B C 1
ATOM 3754 O O . PHE B 1 225 ? 78.483 143.322 126.191 1.00 148.89 225 PHE B O 1
ATOM 3762 N N . PHE B 1 226 ? 76.377 143.961 126.676 1.00 150.60 226 PHE B N 1
ATOM 3763 C CA . PHE B 1 226 ? 76.564 143.997 128.117 1.00 150.60 226 PHE B CA 1
ATOM 3764 C C . PHE B 1 226 ? 75.797 142.856 128.773 1.00 150.60 226 PHE B C 1
ATOM 3765 O O . PHE B 1 226 ? 74.805 142.361 128.231 1.00 150.60 226 PHE B O 1
ATOM 3773 N N . MET B 1 227 ? 76.264 142.446 129.948 1.00 151.13 227 MET B N 1
ATOM 3774 C CA . MET B 1 227 ? 75.643 141.347 130.674 1.00 151.13 227 MET B CA 1
ATOM 3775 C C . MET B 1 227 ? 76.071 141.419 132.133 1.00 151.13 227 MET B C 1
ATOM 3776 O O . MET B 1 227 ? 76.966 142.182 132.503 1.00 151.13 227 MET B O 1
ATOM 3778 N N . TYR B 1 228 ? 75.411 140.612 132.959 1.00 166.12 228 TYR B N 1
ATOM 3779 C CA . TYR B 1 228 ? 75.688 140.547 134.391 1.00 166.12 228 TYR B CA 1
ATOM 3780 C C . TYR B 1 228 ? 75.761 139.088 134.836 1.00 166.12 228 TYR B C 1
ATOM 3781 O O . TYR B 1 228 ? 75.121 138.671 135.802 1.00 166.12 228 TYR B O 1
ATOM 3790 N N . HIS B 1 229 ? 76.531 138.285 134.106 1.00 164.35 229 HIS B N 1
ATOM 3791 C CA . HIS B 1 229 ? 76.745 136.899 134.503 1.00 164.35 229 HIS B CA 1
ATOM 3792 C C . HIS B 1 229 ? 77.397 136.843 135.878 1.00 164.35 229 HIS B C 1
ATOM 3793 O O . HIS B 1 229 ? 78.378 137.543 136.144 1.00 164.35 229 HIS B O 1
ATOM 3800 N N . GLY B 1 230 ? 76.848 136.003 136.754 1.00 166.29 230 GLY B N 1
ATOM 3801 C CA . GLY B 1 230 ? 77.349 135.948 138.112 1.00 166.29 230 GLY B CA 1
ATOM 3802 C C . GLY B 1 230 ? 77.045 137.230 138.869 1.00 166.29 230 GLY B C 1
ATOM 3803 O O . GLY B 1 230 ? 76.067 137.933 138.597 1.00 166.29 230 GLY B O 1
ATOM 3804 N N . HIS B 1 231 ? 77.903 137.538 139.839 1.00 158.61 231 HIS B N 1
ATOM 3805 C CA . HIS B 1 231 ? 77.763 138.745 140.640 1.00 158.61 231 HIS B CA 1
ATOM 3806 C C . HIS B 1 231 ? 79.117 139.421 140.786 1.00 158.61 231 HIS B C 1
ATOM 3807 O O . HIS B 1 231 ? 80.137 138.751 140.973 1.00 158.61 231 HIS B O 1
ATOM 3814 N N . GLY B 1 232 ? 79.120 140.748 140.704 1.00 145.01 232 GLY B N 1
ATOM 3815 C CA . GLY B 1 232 ? 80.329 141.525 140.877 1.00 145.01 232 GLY B CA 1
ATOM 3816 C C . GLY B 1 232 ? 81.109 141.823 139.617 1.00 145.01 232 GLY B C 1
ATOM 3817 O O . GLY B 1 232 ? 82.258 142.269 139.716 1.00 145.01 232 GLY B O 1
ATOM 3818 N N . HIS B 1 233 ? 80.533 141.593 138.439 1.00 135.73 233 HIS B N 1
ATOM 3819 C CA . HIS B 1 233 ? 81.226 141.870 137.190 1.00 135.73 233 HIS B CA 1
ATOM 3820 C C . HIS B 1 233 ? 80.225 142.354 136.154 1.00 135.73 233 HIS B C 1
ATOM 3821 O O . HIS B 1 233 ? 79.020 142.124 136.271 1.00 135.73 233 HIS B O 1
ATOM 3828 N N . ILE B 1 234 ? 80.744 143.035 135.135 1.00 127.57 234 ILE B N 1
ATOM 3829 C CA . ILE B 1 234 ? 79.965 143.427 133.962 1.00 127.57 234 ILE B CA 1
ATOM 3830 C C . ILE B 1 234 ? 80.754 142.936 132.751 1.00 127.57 234 ILE B C 1
ATOM 3831 O O . ILE B 1 234 ? 81.616 143.644 132.221 1.00 127.57 234 ILE B O 1
ATOM 3836 N N . ARG B 1 235 ? 80.464 141.718 132.306 1.00 124.40 235 ARG B N 1
ATOM 3837 C CA . ARG B 1 235 ? 81.190 141.135 131.191 1.00 124.40 235 ARG B CA 1
ATOM 3838 C C . ARG B 1 235 ? 80.642 141.652 129.864 1.00 124.40 235 ARG B C 1
ATOM 3839 O O . ARG B 1 235 ? 79.517 142.150 129.772 1.00 124.40 235 ARG B O 1
ATOM 3841 N N . THR B 1 236 ? 81.460 141.528 128.822 1.00 122.44 236 THR B N 1
ATOM 3842 C CA . THR B 1 236 ? 81.059 141.891 127.472 1.00 122.44 236 THR B CA 1
ATOM 3843 C C . THR B 1 236 ? 81.342 140.721 126.545 1.00 122.44 236 THR B C 1
ATOM 3844 O O . THR B 1 236 ? 82.397 140.089 126.637 1.00 122.44 236 THR B O 1
ATOM 3848 N N . VAL B 1 237 ? 80.393 140.431 125.661 1.00 148.69 237 VAL B N 1
ATOM 3849 C CA . VAL B 1 237 ? 80.528 139.321 124.720 1.00 148.69 237 VAL B CA 1
ATOM 3850 C C . VAL B 1 237 ? 80.192 139.827 123.324 1.00 148.69 237 VAL B C 1
ATOM 3851 O O . VAL B 1 237 ? 79.464 140.820 123.163 1.00 148.69 237 VAL B O 1
ATOM 3855 N N . PRO B 1 238 ? 80.723 139.177 122.291 1.00 165.69 238 PRO B N 1
ATOM 3856 C CA . PRO B 1 238 ? 80.328 139.524 120.922 1.00 165.69 238 PRO B CA 1
ATOM 3857 C C . PRO B 1 238 ? 78.886 139.119 120.656 1.00 165.69 238 PRO B C 1
ATOM 3858 O O . PRO B 1 238 ? 78.285 138.318 121.374 1.00 165.69 238 PRO B O 1
ATOM 3862 N N . TYR B 1 239 ? 78.328 139.705 119.594 1.00 174.98 239 TYR B N 1
ATOM 3863 C CA . TYR B 1 239 ? 76.918 139.489 119.283 1.00 174.98 239 TYR B CA 1
ATOM 3864 C C . TYR B 1 239 ? 76.631 138.026 118.964 1.00 174.98 239 TYR B C 1
ATOM 3865 O O . TYR B 1 239 ? 75.600 137.485 119.382 1.00 174.98 239 TYR B O 1
ATOM 3867 N N . HIS B 1 240 ? 77.524 137.372 118.218 1.00 182.02 240 HIS B N 1
ATOM 3868 C CA . HIS B 1 240 ? 77.268 136.001 117.789 1.00 182.02 240 HIS B CA 1
ATOM 3869 C C . HIS B 1 240 ? 77.199 135.051 118.980 1.00 182.02 240 HIS B C 1
ATOM 3870 O O . HIS B 1 240 ? 76.201 134.342 119.171 1.00 182.02 240 HIS B O 1
ATOM 3877 N N . GLU B 1 241 ? 78.238 135.057 119.819 1.00 186.83 241 GLU B N 1
ATOM 3878 C CA . GLU B 1 241 ? 78.321 134.103 120.918 1.00 186.83 241 GLU B CA 1
ATOM 3879 C C . GLU B 1 241 ? 77.195 134.285 121.923 1.00 186.83 241 GLU B C 1
ATOM 3880 O O . GLU B 1 241 ? 76.862 133.336 122.645 1.00 186.83 241 GLU B O 1
ATOM 3886 N N . LEU B 1 242 ? 76.585 135.473 121.964 1.00 187.72 242 LEU B N 1
ATOM 3887 C CA . LEU B 1 242 ? 75.448 135.696 122.849 1.00 187.72 242 LEU B CA 1
ATOM 3888 C C . LEU B 1 242 ? 74.347 134.677 122.600 1.00 187.72 242 LEU B C 1
ATOM 3889 O O . LEU B 1 242 ? 73.596 134.342 123.524 1.00 187.72 242 LEU B O 1
ATOM 3891 N N . ALA B 1 243 ? 74.240 134.176 121.365 1.00 193.67 243 ALA B N 1
ATOM 3892 C CA . ALA B 1 243 ? 73.319 133.083 121.076 1.00 193.67 243 ALA B CA 1
ATOM 3893 C C . ALA B 1 243 ? 73.473 131.961 122.096 1.00 193.67 243 ALA B C 1
ATOM 3894 O O . ALA B 1 243 ? 72.526 131.618 122.816 1.00 193.67 243 ALA B O 1
ATOM 3896 N N . ASP B 1 244 ? 74.686 131.411 122.202 1.00 195.56 244 ASP B N 1
ATOM 3897 C CA . ASP B 1 244 ? 74.930 130.343 123.166 1.00 195.56 244 ASP B CA 1
ATOM 3898 C C . ASP B 1 244 ? 74.603 130.789 124.584 1.00 195.56 244 ASP B C 1
ATOM 3899 O O . ASP B 1 244 ? 74.123 129.984 125.392 1.00 195.56 244 ASP B O 1
ATOM 3901 N N . ALA B 1 245 ? 74.832 132.069 124.894 1.00 196.95 245 ALA B N 1
ATOM 3902 C CA . ALA B 1 245 ? 74.540 132.572 126.231 1.00 196.95 245 ALA B CA 1
ATOM 3903 C C . ALA B 1 245 ? 73.078 132.354 126.594 1.00 196.95 245 ALA B C 1
ATOM 3904 O O . ALA B 1 245 ? 72.758 132.043 127.748 1.00 196.95 245 ALA B O 1
ATOM 3906 N N . ILE B 1 246 ? 72.178 132.492 125.616 1.00 200.06 246 ILE B N 1
ATOM 3907 C CA . ILE B 1 246 ? 70.759 132.279 125.888 1.00 200.06 246 ILE B CA 1
ATOM 3908 C C . ILE B 1 246 ? 70.524 130.863 126.393 1.00 200.06 246 ILE B C 1
ATOM 3909 O O . ILE B 1 246 ? 69.735 130.641 127.321 1.00 200.06 246 ILE B O 1
ATOM 3914 N N . LYS B 1 247 ? 71.223 129.884 125.811 1.00 201.46 247 LYS B N 1
ATOM 3915 C CA . LYS B 1 247 ? 71.129 128.521 126.320 1.00 201.46 247 LYS B CA 1
ATOM 3916 C C . LYS B 1 247 ? 71.586 128.454 127.771 1.00 201.46 247 LYS B C 1
ATOM 3917 O O . LYS B 1 247 ? 70.936 127.816 128.608 1.00 201.46 247 LYS B O 1
ATOM 3919 N N . SER B 1 248 ? 72.689 129.136 128.094 1.00 201.89 248 SER B N 1
ATOM 3920 C CA . SER B 1 248 ? 73.143 129.197 129.477 1.00 201.89 248 SER B CA 1
ATOM 3921 C C . SER B 1 248 ? 72.131 129.891 130.375 1.00 201.89 248 SER B C 1
ATOM 3922 O O . SER B 1 248 ? 72.132 129.659 131.588 1.00 201.89 248 SER B O 1
ATOM 3925 N N . TYR B 1 249 ? 71.269 130.737 129.808 1.00 197.48 249 TYR B N 1
ATOM 3926 C CA . TYR B 1 249 ? 70.222 131.375 130.592 1.00 197.48 249 TYR B CA 1
ATOM 3927 C C . TYR B 1 249 ? 69.033 130.457 130.832 1.00 197.48 249 TYR B C 1
ATOM 3928 O O . TYR B 1 249 ? 68.198 130.759 131.692 1.00 197.48 249 TYR B O 1
ATOM 3937 N N . ALA B 1 250 ? 68.936 129.348 130.095 1.00 205.38 250 ALA B N 1
ATOM 3938 C CA . ALA B 1 250 ? 67.818 128.431 130.291 1.00 205.38 250 ALA B CA 1
ATOM 3939 C C . ALA B 1 250 ? 67.975 127.630 131.577 1.00 205.38 250 ALA B C 1
ATOM 3940 O O . ALA B 1 250 ? 66.997 127.408 132.301 1.00 205.38 250 ALA B O 1
ATOM 3942 N N . ARG B 1 251 ? 69.198 127.191 131.880 1.00 207.60 251 ARG B N 1
ATOM 3943 C CA . ARG B 1 251 ? 69.437 126.342 133.041 1.00 207.60 251 ARG B CA 1
ATOM 3944 C C . ARG B 1 251 ? 69.440 127.110 134.356 1.00 207.60 251 ARG B C 1
ATOM 3945 O O . ARG B 1 251 ? 69.509 126.478 135.416 1.00 207.60 251 ARG B O 1
ATOM 3947 N N . LYS B 1 252 ? 69.376 128.438 134.319 1.00 211.04 252 LYS B N 1
ATOM 3948 C CA . LYS B 1 252 ? 69.414 129.221 135.547 1.00 211.04 252 LYS B CA 1
ATOM 3949 C C . LYS B 1 252 ? 68.167 128.973 136.387 1.00 211.04 252 LYS B C 1
ATOM 3950 O O . LYS B 1 252 ? 67.062 128.817 135.859 1.00 211.04 252 LYS B O 1
ATOM 3956 N N . ASP B 1 253 ? 68.352 128.936 137.703 1.00 213.69 253 ASP B N 1
ATOM 3957 C CA . ASP B 1 253 ? 67.257 128.674 138.623 1.00 213.69 253 ASP B CA 1
ATOM 3958 C C . ASP B 1 253 ? 66.426 129.935 138.849 1.00 213.69 253 ASP B C 1
ATOM 3959 O O . ASP B 1 253 ? 66.888 131.063 138.657 1.00 213.69 253 ASP B O 1
ATOM 3961 N N . LYS B 1 254 ? 65.173 129.723 139.262 1.00 213.57 254 LYS B N 1
ATOM 3962 C CA . LYS B 1 254 ? 64.275 130.845 139.519 1.00 213.57 254 LYS B CA 1
ATOM 3963 C C . LYS B 1 254 ? 64.768 131.696 140.684 1.00 213.57 254 LYS B C 1
ATOM 3964 O O . LYS B 1 254 ? 64.725 132.930 140.618 1.00 213.57 254 LYS B O 1
ATOM 3966 N N . GLU B 1 255 ? 65.234 131.055 141.759 1.00 213.50 255 GLU B N 1
ATOM 3967 C CA . GLU B 1 255 ? 65.734 131.805 142.907 1.00 213.50 255 GLU B CA 1
ATOM 3968 C C . GLU B 1 255 ? 66.974 132.611 142.544 1.00 213.50 255 GLU B C 1
ATOM 3969 O O . GLU B 1 255 ? 67.120 133.765 142.966 1.00 213.50 255 GLU B O 1
ATOM 3971 N N . THR B 1 256 ? 67.880 132.018 141.762 1.00 214.07 256 THR B N 1
ATOM 3972 C CA . THR B 1 256 ? 69.076 132.739 141.337 1.00 214.07 256 THR B CA 1
ATOM 3973 C C . THR B 1 256 ? 68.717 133.938 140.469 1.00 214.07 256 THR B C 1
ATOM 3974 O O . THR B 1 256 ? 69.288 135.023 140.629 1.00 214.07 256 THR B O 1
ATOM 3978 N N . LEU B 1 257 ? 67.772 133.762 139.542 1.00 213.10 257 LEU B N 1
ATOM 3979 C CA . LEU B 1 257 ? 67.341 134.877 138.704 1.00 213.10 257 LEU B CA 1
ATOM 3980 C C . LEU B 1 257 ? 66.694 135.975 139.538 1.00 213.10 257 LEU B C 1
ATOM 3981 O O . LEU B 1 257 ? 66.926 137.167 139.298 1.00 213.10 257 LEU B O 1
ATOM 3983 N N . GLU B 1 258 ? 65.876 135.593 140.522 1.00 211.60 258 GLU B N 1
ATOM 3984 C CA . GLU B 1 258 ? 65.253 136.584 141.394 1.00 211.60 258 GLU B CA 1
ATOM 3985 C C . GLU B 1 258 ? 66.300 137.354 142.188 1.00 211.60 258 GLU B C 1
ATOM 3986 O O . GLU B 1 258 ? 66.195 138.576 142.348 1.00 211.60 258 GLU B O 1
ATOM 3988 N N . SER B 1 259 ? 67.317 136.654 142.697 1.00 211.39 259 SER B N 1
ATOM 3989 C CA . SER B 1 259 ? 68.388 137.328 143.424 1.00 211.39 259 SER B CA 1
ATOM 3990 C C . SER B 1 259 ? 69.166 138.270 142.512 1.00 211.39 259 SER B C 1
ATOM 3991 O O . SER B 1 259 ? 69.551 139.370 142.927 1.00 211.39 259 SER B O 1
ATOM 3994 N N . ILE B 1 260 ? 69.413 137.851 141.269 1.00 208.37 260 ILE B N 1
ATOM 3995 C CA . ILE B 1 260 ? 70.123 138.705 140.320 1.00 208.37 260 ILE B CA 1
ATOM 3996 C C . ILE B 1 260 ? 69.320 139.965 140.026 1.00 208.37 260 ILE B C 1
ATOM 3997 O O . ILE B 1 260 ? 69.867 141.074 139.987 1.00 208.37 260 ILE B O 1
ATOM 4002 N N . SER B 1 261 ? 68.008 139.818 139.825 1.00 207.57 261 SER B N 1
ATOM 4003 C CA . SER B 1 261 ? 67.172 140.960 139.472 1.00 207.57 261 SER B CA 1
ATOM 4004 C C . SER B 1 261 ? 67.054 141.978 140.600 1.00 207.57 261 SER B C 1
ATOM 4005 O O . SER B 1 261 ? 66.665 143.122 140.345 1.00 207.57 261 SER B O 1
ATOM 4008 N N . LYS B 1 262 ? 67.377 141.593 141.837 1.00 202.93 262 LYS B N 1
ATOM 4009 C CA . LYS B 1 262 ? 67.244 142.472 142.992 1.00 202.93 262 LYS B CA 1
ATOM 4010 C C . LYS B 1 262 ? 68.550 143.169 143.360 1.00 202.93 262 LYS B C 1
ATOM 4011 O O . LYS B 1 262 ? 68.792 143.436 144.545 1.00 202.93 262 LYS B O 1
ATOM 4013 N N . SER B 1 263 ? 69.399 143.473 142.381 1.00 195.78 263 SER B N 1
ATOM 4014 C CA . SER B 1 263 ? 70.677 144.115 142.634 1.00 195.78 263 SER B CA 1
ATOM 4015 C C . SER B 1 263 ? 70.766 145.432 141.875 1.00 195.78 263 SER B C 1
ATOM 4016 O O . SER B 1 263 ? 70.473 145.469 140.672 1.00 195.78 263 SER B O 1
ATOM 4019 N N . PRO B 1 264 ? 71.148 146.530 142.534 1.00 190.90 264 PRO B N 1
ATOM 4020 C CA . PRO B 1 264 ? 71.336 147.795 141.803 1.00 190.90 264 PRO B CA 1
ATOM 4021 C C . PRO B 1 264 ? 72.406 147.716 140.731 1.00 190.90 264 PRO B C 1
ATOM 4022 O O . PRO B 1 264 ? 72.294 148.392 139.698 1.00 190.90 264 PRO B O 1
ATOM 4026 N N . LEU B 1 265 ? 73.451 146.913 140.949 1.00 184.34 265 LEU B N 1
ATOM 4027 C CA . LEU B 1 265 ? 74.481 146.747 139.930 1.00 184.34 265 LEU B CA 1
ATOM 4028 C C . LEU B 1 265 ? 73.907 146.125 138.664 1.00 184.34 265 LEU B C 1
ATOM 4029 O O . LEU B 1 265 ? 74.378 146.418 137.559 1.00 184.34 265 LEU B O 1
ATOM 4034 N N . ALA B 1 266 ? 72.884 145.278 138.802 1.00 188.80 266 ALA B N 1
ATOM 4035 C CA . ALA B 1 266 ? 72.192 144.754 137.629 1.00 188.80 266 ALA B CA 1
ATOM 4036 C C . ALA B 1 266 ? 71.476 145.864 136.871 1.00 188.80 266 ALA B C 1
ATOM 4037 O O . ALA B 1 266 ? 71.426 145.851 135.636 1.00 188.80 266 ALA B O 1
ATOM 4039 N N . ALA B 1 267 ? 70.898 146.825 137.594 1.00 187.21 267 ALA B N 1
ATOM 4040 C CA . ALA B 1 267 ? 70.241 147.948 136.934 1.00 187.21 267 ALA B CA 1
ATOM 4041 C C . ALA B 1 267 ? 71.248 148.892 136.291 1.00 187.21 267 ALA B C 1
ATOM 4042 O O . ALA B 1 267 ? 70.925 149.564 135.305 1.00 187.21 267 ALA B O 1
ATOM 4044 N N . GLN B 1 268 ? 72.466 148.957 136.833 1.00 182.91 268 GLN B N 1
ATOM 4045 C CA . GLN B 1 268 ? 73.451 149.922 136.355 1.00 182.91 268 GLN B CA 1
ATOM 4046 C C . GLN B 1 268 ? 74.011 149.567 134.979 1.00 182.91 268 GLN B C 1
ATOM 4047 O O . GLN B 1 268 ? 74.579 150.440 134.315 1.00 182.91 268 GLN B O 1
ATOM 4053 N N . CYS B 1 269 ? 73.852 148.319 134.527 1.00 183.78 269 CYS B N 1
ATOM 4054 C CA . CYS B 1 269 ? 74.514 147.886 133.297 1.00 183.78 269 CYS B CA 1
ATOM 4055 C C . CYS B 1 269 ? 74.038 148.681 132.085 1.00 183.78 269 CYS B C 1
ATOM 4056 O O . CYS B 1 269 ? 74.849 149.116 131.260 1.00 183.78 269 CYS B O 1
ATOM 4059 N N . GLY B 1 270 ? 72.729 148.883 131.957 1.00 191.41 270 GLY B N 1
ATOM 4060 C CA . GLY B 1 270 ? 72.221 149.607 130.808 1.00 191.41 270 GLY B CA 1
ATOM 4061 C C . GLY B 1 270 ? 70.714 149.596 130.661 1.00 191.41 270 GLY B C 1
ATOM 4062 O O . GLY B 1 270 ? 69.985 149.786 131.639 1.00 191.41 270 GLY B O 1
ATOM 4063 N N . SER B 1 271 ? 70.235 149.397 129.433 1.00 196.53 271 SER B N 1
ATOM 4064 C CA . SER B 1 271 ? 68.807 149.382 129.138 1.00 196.53 271 SER B CA 1
ATOM 4065 C C . SER B 1 271 ? 68.343 148.067 128.532 1.00 196.53 271 SER B C 1
ATOM 4066 O O . SER B 1 271 ? 67.327 147.513 128.970 1.00 196.53 271 SER B O 1
ATOM 4069 N N . LYS B 1 272 ? 69.057 147.552 127.528 1.00 198.85 272 LYS B N 1
ATOM 4070 C CA . LYS B 1 272 ? 68.601 146.357 126.824 1.00 198.85 272 LYS B CA 1
ATOM 4071 C C . LYS B 1 272 ? 68.692 145.109 127.693 1.00 198.85 272 LYS B C 1
ATOM 4072 O O . LYS B 1 272 ? 67.933 144.155 127.482 1.00 198.85 272 LYS B O 1
ATOM 4074 N N . PHE B 1 273 ? 69.615 145.086 128.657 1.00 195.64 273 PHE B N 1
ATOM 4075 C CA . PHE B 1 273 ? 69.782 143.899 129.488 1.00 195.64 273 PHE B CA 1
ATOM 4076 C C . PHE B 1 273 ? 68.541 143.637 130.334 1.00 195.64 273 PHE B C 1
ATOM 4077 O O . PHE B 1 273 ? 68.137 142.482 130.515 1.00 195.64 273 PHE B O 1
ATOM 4085 N N . LEU B 1 274 ? 67.926 144.696 130.865 1.00 204.18 274 LEU B N 1
ATOM 4086 C CA . LEU B 1 274 ? 66.689 144.525 131.621 1.00 204.18 274 LEU B CA 1
ATOM 4087 C C . LEU B 1 274 ? 65.568 144.008 130.729 1.00 204.18 274 LEU B C 1
ATOM 4088 O O . LEU B 1 274 ? 64.753 143.183 131.159 1.00 204.18 274 LEU B O 1
ATOM 4093 N N . ASP B 1 275 ? 65.507 144.485 129.483 1.00 209.03 275 ASP B N 1
ATOM 4094 C CA . ASP B 1 275 ? 64.513 143.971 128.546 1.00 209.03 275 ASP B CA 1
ATOM 4095 C C . ASP B 1 275 ? 64.730 142.488 128.274 1.00 209.03 275 ASP B C 1
ATOM 4096 O O . ASP B 1 275 ? 63.770 141.711 128.223 1.00 209.03 275 ASP B O 1
ATOM 4098 N N . MET B 1 276 ? 65.988 142.076 128.101 1.00 209.76 276 MET B N 1
ATOM 4099 C CA . MET B 1 276 ? 66.280 140.661 127.888 1.00 209.76 276 MET B CA 1
ATOM 4100 C C . MET B 1 276 ? 65.908 139.831 129.111 1.00 209.76 276 MET B C 1
ATOM 4101 O O . MET B 1 276 ? 65.380 138.719 128.982 1.00 209.76 276 MET B O 1
ATOM 4103 N N . LEU B 1 277 ? 66.190 140.349 130.309 1.00 210.36 277 LEU B N 1
ATOM 4104 C CA . LEU B 1 277 ? 65.822 139.635 131.527 1.00 210.36 277 LEU B CA 1
ATOM 4105 C C . LEU B 1 277 ? 64.309 139.492 131.644 1.00 210.36 277 LEU B C 1
ATOM 4106 O O . LEU B 1 277 ? 63.806 138.429 132.025 1.00 210.36 277 LEU B O 1
ATOM 4111 N N . ASP B 1 278 ? 63.567 140.549 131.311 1.00 212.46 278 ASP B N 1
ATOM 4112 C CA . ASP B 1 278 ? 62.110 140.457 131.313 1.00 212.46 278 ASP B CA 1
ATOM 4113 C C . ASP B 1 278 ? 61.625 139.442 130.286 1.00 212.46 278 ASP B C 1
ATOM 4114 O O . ASP B 1 278 ? 60.672 138.695 130.539 1.00 212.46 278 ASP B O 1
ATOM 4116 N N . GLY B 1 279 ? 62.269 139.403 129.118 1.00 215.03 279 GLY B N 1
ATOM 4117 C CA . GLY B 1 279 ? 61.889 138.430 128.107 1.00 215.03 279 GLY B CA 1
ATOM 4118 C C . GLY B 1 279 ? 62.106 136.998 128.559 1.00 215.03 279 GLY B C 1
ATOM 4119 O O . GLY B 1 279 ? 61.254 136.133 128.339 1.00 215.03 279 GLY B O 1
ATOM 4120 N N . ILE B 1 280 ? 63.248 136.726 129.196 1.00 214.96 280 ILE B N 1
ATOM 4121 C CA . ILE B 1 280 ? 63.489 135.372 129.691 1.00 214.96 280 ILE B CA 1
ATOM 4122 C C . ILE B 1 280 ? 62.585 135.062 130.878 1.00 214.96 280 ILE B C 1
ATOM 4123 O O . ILE B 1 280 ? 62.264 133.894 131.132 1.00 214.96 280 ILE B O 1
ATOM 4128 N N . ARG B 1 281 ? 62.158 136.085 131.624 1.00 217.77 281 ARG B N 1
ATOM 4129 C CA . ARG B 1 281 ? 61.181 135.870 132.684 1.00 217.77 281 ARG B CA 1
ATOM 4130 C C . ARG B 1 281 ? 59.786 135.608 132.134 1.00 217.77 281 ARG B C 1
ATOM 4131 O O . ARG B 1 281 ? 58.966 134.993 132.824 1.00 217.77 281 ARG B O 1
ATOM 4139 N N . SER B 1 282 ? 59.501 136.061 130.911 1.00 220.19 282 SER B N 1
ATOM 4140 C CA . SER B 1 282 ? 58.189 135.842 130.312 1.00 220.19 282 SER B CA 1
ATOM 4141 C C . SER B 1 282 ? 57.938 134.378 129.972 1.00 220.19 282 SER B C 1
ATOM 4142 O O . SER B 1 282 ? 56.789 134.008 129.707 1.00 220.19 282 SER B O 1
ATOM 4145 N N . LYS B 1 283 ? 58.983 133.548 129.964 1.00 221.51 283 LYS B N 1
ATOM 4146 C CA . LYS B 1 283 ? 58.871 132.114 129.685 1.00 221.51 283 LYS B CA 1
ATOM 4147 C C . LYS B 1 283 ? 58.292 131.843 128.300 1.00 221.51 283 LYS B C 1
ATOM 4148 O O . LYS B 1 283 ? 57.599 130.844 128.090 1.00 221.51 283 LYS B O 1
ATOM 4154 N N . GLN B 1 284 ? 58.571 132.724 127.345 1.00 222.20 284 GLN B N 1
ATOM 4155 C CA . GLN B 1 284 ? 58.148 132.529 125.967 1.00 222.20 284 GLN B CA 1
ATOM 4156 C C . GLN B 1 284 ? 59.246 131.785 125.207 1.00 222.20 284 GLN B C 1
ATOM 4157 O O . GLN B 1 284 ? 60.208 131.284 125.795 1.00 222.20 284 GLN B O 1
ATOM 4159 N N . LYS B 1 285 ? 59.110 131.699 123.886 1.00 217.53 285 LYS B N 1
ATOM 4160 C CA . LYS B 1 285 ? 60.135 131.054 123.079 1.00 217.53 285 LYS B CA 1
ATOM 4161 C C . LYS B 1 285 ? 61.418 131.879 123.094 1.00 217.53 285 LYS B C 1
ATOM 4162 O O . LYS B 1 285 ? 61.396 133.108 123.205 1.00 217.53 285 LYS B O 1
ATOM 4168 N N . ILE B 1 286 ? 62.551 131.182 122.996 1.00 212.93 286 ILE B N 1
ATOM 4169 C CA . ILE B 1 286 ? 63.839 131.828 123.224 1.00 212.93 286 ILE B CA 1
ATOM 4170 C C . ILE B 1 286 ? 64.367 132.480 121.952 1.00 212.93 286 ILE B C 1
ATOM 4171 O O . ILE B 1 286 ? 64.914 133.587 121.995 1.00 212.93 286 ILE B O 1
ATOM 4176 N N . GLU B 1 287 ? 64.220 131.811 120.806 1.00 212.42 287 GLU B N 1
ATOM 4177 C CA . GLU B 1 287 ? 64.873 132.274 119.584 1.00 212.42 287 GLU B CA 1
ATOM 4178 C C . GLU B 1 287 ? 64.325 133.621 119.124 1.00 212.42 287 GLU B C 1
ATOM 4179 O O . GLU B 1 287 ? 65.093 134.534 118.798 1.00 212.42 287 GLU B O 1
ATOM 4181 N N . ASP B 1 288 ? 62.998 133.761 119.078 1.00 211.23 288 ASP B N 1
ATOM 4182 C CA . ASP B 1 288 ? 62.402 134.987 118.552 1.00 211.23 288 ASP B CA 1
ATOM 4183 C C . ASP B 1 288 ? 62.745 136.187 119.425 1.00 211.23 288 ASP B C 1
ATOM 4184 O O . ASP B 1 288 ? 63.148 137.241 118.921 1.00 211.23 288 ASP B O 1
ATOM 4186 N N . VAL B 1 289 ? 62.597 136.041 120.744 1.00 211.06 289 VAL B N 1
ATOM 4187 C CA . VAL B 1 289 ? 62.923 137.135 121.655 1.00 211.06 289 VAL B CA 1
ATOM 4188 C C . VAL B 1 289 ? 64.414 137.440 121.602 1.00 211.06 289 VAL B C 1
ATOM 4189 O O . VAL B 1 289 ? 64.832 138.601 121.705 1.00 211.06 289 VAL B O 1
ATOM 4193 N N . ILE B 1 290 ? 65.238 136.404 121.436 1.00 208.44 290 ILE B N 1
ATOM 4194 C CA . ILE B 1 290 ? 66.682 136.599 121.355 1.00 208.44 290 ILE B CA 1
ATOM 4195 C C . ILE B 1 290 ? 67.037 137.442 120.137 1.00 208.44 290 ILE B C 1
ATOM 4196 O O . ILE B 1 290 ? 67.837 138.380 120.222 1.00 208.44 290 ILE B O 1
ATOM 4198 N N . LEU B 1 291 ? 66.444 137.121 118.985 1.00 207.84 291 LEU B N 1
ATOM 4199 C CA . LEU B 1 291 ? 66.712 137.914 117.788 1.00 207.84 291 LEU B CA 1
ATOM 4200 C C . LEU B 1 291 ? 66.122 139.315 117.894 1.00 207.84 291 LEU B C 1
ATOM 4201 O O . LEU B 1 291 ? 66.702 140.267 117.359 1.00 207.84 291 LEU B O 1
ATOM 4206 N N . LYS B 1 292 ? 64.979 139.464 118.569 1.00 205.44 292 LYS B N 1
ATOM 4207 C CA . LYS B 1 292 ? 64.422 140.796 118.782 1.00 205.44 292 LYS B CA 1
ATOM 4208 C C . LYS B 1 292 ? 65.362 141.658 119.615 1.00 205.44 292 LYS B C 1
ATOM 4209 O O . LYS B 1 292 ? 65.568 142.839 119.314 1.00 205.44 292 LYS B O 1
ATOM 4215 N N . ALA B 1 293 ? 65.940 141.082 120.671 1.00 208.06 293 ALA B N 1
ATOM 4216 C CA . ALA B 1 293 ? 66.893 141.819 121.493 1.00 208.06 293 ALA B CA 1
ATOM 4217 C C . ALA B 1 293 ? 68.252 141.955 120.820 1.00 208.06 293 ALA B C 1
ATOM 4218 O O . ALA B 1 293 ? 69.053 142.800 121.235 1.00 208.06 293 ALA B O 1
ATOM 4220 N N . LYS B 1 294 ? 68.528 141.149 119.799 1.00 209.52 294 LYS B N 1
ATOM 4221 C CA . LYS B 1 294 ? 69.808 141.168 119.106 1.00 209.52 294 LYS B CA 1
ATOM 4222 C C . LYS B 1 294 ? 69.814 142.072 117.881 1.00 209.52 294 LYS B C 1
ATOM 4223 O O . LYS B 1 294 ? 70.818 142.105 117.162 1.00 209.52 294 LYS B O 1
ATOM 4225 N N . ILE B 1 295 ? 68.721 142.794 117.617 1.00 211.10 295 ILE B N 1
ATOM 4226 C CA . ILE B 1 295 ? 68.691 143.694 116.471 1.00 211.10 295 ILE B CA 1
ATOM 4227 C C . ILE B 1 295 ? 69.722 144.798 116.658 1.00 211.10 295 ILE B C 1
ATOM 4228 O O . ILE B 1 295 ? 69.989 145.249 117.780 1.00 211.10 295 ILE B O 1
ATOM 4233 N N . PHE B 1 296 ? 70.323 145.226 115.552 1.00 211.97 296 PHE B N 1
ATOM 4234 C CA . PHE B 1 296 ? 71.346 146.264 115.562 1.00 211.97 296 PHE B CA 1
ATOM 4235 C C . PHE B 1 296 ? 70.695 147.588 115.176 1.00 211.97 296 PHE B C 1
ATOM 4236 O O . PHE B 1 296 ? 70.319 147.788 114.017 1.00 211.97 296 PHE B O 1
ATOM 4244 N N . GLU B 1 297 ? 70.563 148.485 116.147 1.00 203.35 297 GLU B N 1
ATOM 4245 C CA . GLU B 1 297 ? 69.945 149.784 115.911 1.00 203.35 297 GLU B CA 1
ATOM 4246 C C . GLU B 1 297 ? 70.879 150.701 115.129 1.00 203.35 297 GLU B C 1
ATOM 4247 O O . GLU B 1 297 ? 72.097 150.524 115.148 1.00 203.35 297 GLU B O 1
ATOM 4249 N N . MET C 1 1 ? 122.180 164.124 126.336 1.00 120.44 1 MET C N 1
ATOM 4250 C CA . MET C 1 1 ? 123.545 163.614 126.315 1.00 120.44 1 MET C CA 1
ATOM 4251 C C . MET C 1 1 ? 123.582 162.133 126.678 1.00 120.44 1 MET C C 1
ATOM 4252 O O . MET C 1 1 ? 122.818 161.332 126.139 1.00 120.44 1 MET C O 1
ATOM 4254 N N . THR C 1 2 ? 124.478 161.776 127.595 1.00 117.19 2 THR C N 1
ATOM 4255 C CA . THR C 1 2 ? 124.604 160.395 128.051 1.00 117.19 2 THR C CA 1
ATOM 4256 C C . THR C 1 2 ? 123.375 160.021 128.870 1.00 117.19 2 THR C C 1
ATOM 4257 O O . THR C 1 2 ? 123.184 160.526 129.981 1.00 117.19 2 THR C O 1
ATOM 4261 N N . GLN C 1 3 ? 122.541 159.139 128.324 1.00 98.19 3 GLN C N 1
ATOM 4262 C CA . GLN C 1 3 ? 121.321 158.740 129.012 1.00 98.19 3 GLN C CA 1
ATOM 4263 C C . GLN C 1 3 ? 121.651 158.001 130.302 1.00 98.19 3 GLN C C 1
ATOM 4264 O O . GLN C 1 3 ? 122.637 157.264 130.384 1.00 98.19 3 GLN C O 1
ATOM 4270 N N . SER C 1 4 ? 120.821 158.210 131.318 1.00 85.08 4 SER C N 1
ATOM 4271 C CA . SER C 1 4 ? 121.011 157.609 132.629 1.00 85.08 4 SER C CA 1
ATOM 4272 C C . SER C 1 4 ? 119.868 156.652 132.935 1.00 85.08 4 SER C C 1
ATOM 4273 O O . SER C 1 4 ? 118.709 156.930 132.611 1.00 85.08 4 SER C O 1
ATOM 4275 N N . VAL C 1 5 ? 120.201 155.527 133.560 1.00 75.08 5 VAL C N 1
ATOM 4276 C CA . VAL C 1 5 ? 119.230 154.505 133.933 1.00 75.08 5 VAL C CA 1
ATOM 4277 C C . VAL C 1 5 ? 119.049 154.562 135.442 1.00 75.08 5 VAL C C 1
ATOM 4278 O O . VAL C 1 5 ? 120.003 154.339 136.198 1.00 75.08 5 VAL C O 1
ATOM 4282 N N . SER C 1 6 ? 117.829 154.856 135.880 1.00 71.81 6 SER C N 1
ATOM 4283 C CA . SER C 1 6 ? 117.563 155.001 137.301 1.00 71.81 6 SER C CA 1
ATOM 4284 C C . SER C 1 6 ? 117.544 153.643 137.996 1.00 71.81 6 SER C C 1
ATOM 4285 O O . SER C 1 6 ? 117.462 152.587 137.364 1.00 71.81 6 SER C O 1
ATOM 4288 N N . LEU C 1 7 ? 117.624 153.688 139.326 1.00 63.15 7 LEU C N 1
ATOM 4289 C CA . LEU C 1 7 ? 117.567 152.465 140.118 1.00 63.15 7 LEU C CA 1
ATOM 4290 C C . LEU C 1 7 ? 116.168 151.865 140.109 1.00 63.15 7 LEU C C 1
ATOM 4291 O O . LEU C 1 7 ? 116.013 150.639 140.086 1.00 63.15 7 LEU C O 1
ATOM 4296 N N . SER C 1 8 ? 115.136 152.712 140.129 1.00 61.91 8 SER C N 1
ATOM 4297 C CA . SER C 1 8 ? 113.764 152.221 140.190 1.00 61.91 8 SER C CA 1
ATOM 4298 C C . SER C 1 8 ? 113.366 151.437 138.949 1.00 61.91 8 SER C C 1
ATOM 4299 O O . SER C 1 8 ? 112.452 150.610 139.024 1.00 61.91 8 SER C O 1
ATOM 4302 N N . ASP C 1 9 ? 114.027 151.668 137.814 1.00 60.31 9 ASP C N 1
ATOM 4303 C CA . ASP C 1 9 ? 113.732 150.890 136.618 1.00 60.31 9 ASP C CA 1
ATOM 4304 C C . ASP C 1 9 ? 114.147 149.432 136.751 1.00 60.31 9 ASP C C 1
ATOM 4305 O O . ASP C 1 9 ? 113.765 148.617 135.904 1.00 60.31 9 ASP C O 1
ATOM 4310 N N . PHE C 1 10 ? 114.916 149.086 137.783 1.00 56.07 10 PHE C N 1
ATOM 4311 C CA . PHE C 1 10 ? 115.321 147.713 138.044 1.00 56.07 10 PHE C CA 1
ATOM 4312 C C . PHE C 1 10 ? 114.595 147.076 139.216 1.00 56.07 10 PHE C C 1
ATOM 4313 O O . PHE C 1 10 ? 114.366 145.867 139.198 1.00 56.07 10 PHE C O 1
ATOM 4321 N N . ILE C 1 11 ? 114.234 147.859 140.228 1.00 58.72 11 ILE C N 1
ATOM 4322 C CA . ILE C 1 11 ? 113.673 147.323 141.462 1.00 58.72 11 ILE C CA 1
ATOM 4323 C C . ILE C 1 11 ? 112.987 148.462 142.204 1.00 58.72 11 ILE C C 1
ATOM 4324 O O . ILE C 1 11 ? 113.486 149.590 142.231 1.00 58.72 11 ILE C O 1
ATOM 4329 N N . VAL C 1 12 ? 111.827 148.166 142.793 1.00 64.19 12 VAL C N 1
ATOM 4330 C CA . VAL C 1 12 ? 111.097 149.132 143.602 1.00 64.19 12 VAL C CA 1
ATOM 4331 C C . VAL C 1 12 ? 110.756 148.509 144.947 1.00 64.19 12 VAL C C 1
ATOM 4332 O O . VAL C 1 12 ? 110.705 147.288 145.103 1.00 64.19 12 VAL C O 1
ATOM 4336 N N . LYS C 1 13 ? 110.526 149.377 145.927 1.00 81.72 13 LYS C N 1
ATOM 4337 C CA . LYS C 1 13 ? 110.170 148.934 147.263 1.00 81.72 13 LYS C CA 1
ATOM 4338 C C . LYS C 1 13 ? 108.741 148.397 147.283 1.00 81.72 13 LYS C C 1
ATOM 4339 O O . LYS C 1 13 ? 107.902 148.752 146.451 1.00 81.72 13 LYS C O 1
ATOM 4345 N N . THR C 1 14 ? 108.474 147.521 148.247 1.00 91.78 14 THR C N 1
ATOM 4346 C CA . THR C 1 14 ? 107.151 146.947 148.446 1.00 91.78 14 THR C CA 1
ATOM 4347 C C . THR C 1 14 ? 106.885 146.891 149.945 1.00 91.78 14 THR C C 1
ATOM 4348 O O . THR C 1 14 ? 107.570 147.540 150.741 1.00 91.78 14 THR C O 1
ATOM 4350 N N . GLU C 1 15 ? 105.870 146.116 150.332 1.00 103.97 15 GLU C N 1
ATOM 4351 C CA . GLU C 1 15 ? 105.486 146.038 151.738 1.00 103.97 15 GLU C CA 1
ATOM 4352 C C . GLU C 1 15 ? 106.626 145.489 152.589 1.00 103.97 15 GLU C C 1
ATOM 4353 O O . GLU C 1 15 ? 107.158 146.184 153.462 1.00 103.97 15 GLU C O 1
ATOM 4359 N N . ASP C 1 16 ? 107.015 144.236 152.352 1.00 106.64 16 ASP C N 1
ATOM 4360 C CA . ASP C 1 16 ? 108.148 143.635 153.051 1.00 106.64 16 ASP C CA 1
ATOM 4361 C C . ASP C 1 16 ? 109.303 143.323 152.110 1.00 106.64 16 ASP C C 1
ATOM 4362 O O . ASP C 1 16 ? 110.424 143.784 152.346 1.00 106.64 16 ASP C O 1
ATOM 4367 N N . GLY C 1 17 ? 109.066 142.560 151.049 1.00 97.55 17 GLY C N 1
ATOM 4368 C CA . GLY C 1 17 ? 110.126 142.122 150.156 1.00 97.55 17 GLY C CA 1
ATOM 4369 C C . GLY C 1 17 ? 110.114 142.894 148.849 1.00 97.55 17 GLY C C 1
ATOM 4370 O O . GLY C 1 17 ? 109.056 143.147 148.274 1.00 97.55 17 GLY C O 1
ATOM 4371 N N . TYR C 1 18 ? 111.308 143.261 148.390 1.00 76.95 18 TYR C N 1
ATOM 4372 C CA . TYR C 1 18 ? 111.438 143.966 147.124 1.00 76.95 18 TYR C CA 1
ATOM 4373 C C . TYR C 1 18 ? 110.955 143.089 145.974 1.00 76.95 18 TYR C C 1
ATOM 4374 O O . TYR C 1 18 ? 111.088 141.864 145.998 1.00 76.95 18 TYR C O 1
ATOM 4383 N N . MET C 1 19 ? 110.386 143.731 144.961 1.00 64.01 19 MET C N 1
ATOM 4384 C CA . MET C 1 19 ? 109.755 143.046 143.848 1.00 64.01 19 MET C CA 1
ATOM 4385 C C . MET C 1 19 ? 110.311 143.584 142.539 1.00 64.01 19 MET C C 1
ATOM 4386 O O . MET C 1 19 ? 110.717 144.748 142.469 1.00 64.01 19 MET C O 1
ATOM 4391 N N . PRO C 1 20 ? 110.345 142.768 141.488 1.00 52.69 20 PRO C N 1
ATOM 4392 C CA . PRO C 1 20 ? 110.740 143.289 140.175 1.00 52.69 20 PRO C CA 1
ATOM 4393 C C . PRO C 1 20 ? 109.728 144.300 139.668 1.00 52.69 20 PRO C C 1
ATOM 4394 O O . PRO C 1 20 ? 108.554 144.281 140.040 1.00 52.69 20 PRO C O 1
ATOM 4398 N N . SER C 1 21 ? 110.200 145.196 138.808 1.00 65.00 21 SER C N 1
ATOM 4399 C CA . SER C 1 21 ? 109.419 146.336 138.353 1.00 65.00 21 SER C CA 1
ATOM 4400 C C . SER C 1 21 ? 109.082 146.193 136.876 1.00 65.00 21 SER C C 1
ATOM 4401 O O . SER C 1 21 ? 109.953 145.882 136.057 1.00 65.00 21 SER C O 1
ATOM 4404 N N . ASP C 1 22 ? 107.817 146.424 136.541 1.00 79.55 22 ASP C N 1
ATOM 4405 C CA . ASP C 1 22 ? 107.332 146.338 135.169 1.00 79.55 22 ASP C CA 1
ATOM 4406 C C . ASP C 1 22 ? 106.981 147.735 134.677 1.00 79.55 22 ASP C C 1
ATOM 4407 O O . ASP C 1 22 ? 106.152 148.421 135.284 1.00 79.55 22 ASP C O 1
ATOM 4409 N N . ARG C 1 23 ? 107.609 148.150 133.581 1.00 90.70 23 ARG C N 1
ATOM 4410 C CA . ARG C 1 23 ? 107.325 149.433 132.955 1.00 90.70 23 ARG C CA 1
ATOM 4411 C C . ARG C 1 23 ? 106.344 149.312 131.797 1.00 90.70 23 ARG C C 1
ATOM 4412 O O . ARG C 1 23 ? 106.219 150.251 131.005 1.00 90.70 23 ARG C O 1
ATOM 4414 N N . GLU C 1 24 ? 105.656 148.174 131.677 1.00 99.78 24 GLU C N 1
ATOM 4415 C CA . GLU C 1 24 ? 104.743 147.963 130.558 1.00 99.78 24 GLU C CA 1
ATOM 4416 C C . GLU C 1 24 ? 103.566 148.932 130.608 1.00 99.78 24 GLU C C 1
ATOM 4417 O O . GLU C 1 24 ? 103.152 149.476 129.579 1.00 99.78 24 GLU C O 1
ATOM 4419 N N . CYS C 1 25 ? 103.013 149.158 131.798 1.00 100.49 25 CYS C N 1
ATOM 4420 C CA . CYS C 1 25 ? 101.826 149.984 131.955 1.00 100.49 25 CYS C CA 1
ATOM 4421 C C . CYS C 1 25 ? 102.092 151.101 132.952 1.00 100.49 25 CYS C C 1
ATOM 4422 O O . CYS C 1 25 ? 102.888 150.952 133.883 1.00 100.49 25 CYS C O 1
ATOM 4425 N N . VAL C 1 26 ? 101.415 152.232 132.739 1.00 88.21 26 VAL C N 1
ATOM 4426 C CA . VAL C 1 26 ? 101.519 153.384 133.625 1.00 88.21 26 VAL C CA 1
ATOM 4427 C C . VAL C 1 26 ? 100.164 153.881 134.102 1.00 88.21 26 VAL C C 1
ATOM 4428 O O . VAL C 1 26 ? 100.098 154.911 134.775 1.00 88.21 26 VAL C O 1
ATOM 4430 N N . ALA C 1 27 ? 99.074 153.184 133.773 1.00 85.26 27 ALA C N 1
ATOM 4431 C CA . ALA C 1 27 ? 97.750 153.649 134.169 1.00 85.26 27 ALA C CA 1
ATOM 4432 C C . ALA C 1 27 ? 97.521 153.501 135.667 1.00 85.26 27 ALA C C 1
ATOM 4433 O O . ALA C 1 27 ? 96.773 154.288 136.258 1.00 85.26 27 ALA C O 1
ATOM 4435 N N . LEU C 1 28 ? 98.151 152.510 136.297 1.00 86.70 28 LEU C N 1
ATOM 4436 C CA . LEU C 1 28 ? 97.927 152.247 137.713 1.00 86.70 28 LEU C CA 1
ATOM 4437 C C . LEU C 1 28 ? 98.533 153.310 138.620 1.00 86.70 28 LEU C C 1
ATOM 4438 O O . LEU C 1 28 ? 98.267 153.291 139.826 1.00 86.70 28 LEU C O 1
ATOM 4443 N N . ASP C 1 29 ? 99.329 154.232 138.076 1.00 92.26 29 ASP C N 1
ATOM 4444 C CA . ASP C 1 29 ? 100.036 155.211 138.893 1.00 92.26 29 ASP C CA 1
ATOM 4445 C C . ASP C 1 29 ? 99.116 156.247 139.526 1.00 92.26 29 ASP C C 1
ATOM 4446 O O . ASP C 1 29 ? 99.583 157.027 140.361 1.00 92.26 29 ASP C O 1
ATOM 4448 N N . ARG C 1 30 ? 97.835 156.281 139.147 1.00 94.17 30 ARG C N 1
ATOM 4449 C CA . ARG C 1 30 ? 96.932 157.297 139.679 1.00 94.17 30 ARG C CA 1
ATOM 4450 C C . ARG C 1 30 ? 96.799 157.189 141.194 1.00 94.17 30 ARG C C 1
ATOM 4451 O O . ARG C 1 30 ? 96.826 158.203 141.900 1.00 94.17 30 ARG C O 1
ATOM 4453 N N . TYR C 1 31 ? 96.657 155.973 141.711 1.00 106.73 31 TYR C N 1
ATOM 4454 C CA . TYR C 1 31 ? 96.548 155.771 143.148 1.00 106.73 31 TYR C CA 1
ATOM 4455 C C . TYR C 1 31 ? 97.914 155.889 143.813 1.00 106.73 31 TYR C C 1
ATOM 4456 O O . TYR C 1 31 ? 98.952 155.617 143.203 1.00 106.73 31 TYR C O 1
ATOM 4465 N N . LEU C 1 32 ? 97.904 156.299 145.078 1.00 113.44 32 LEU C N 1
ATOM 4466 C CA . LEU C 1 32 ? 99.132 156.485 145.841 1.00 113.44 32 LEU C CA 1
ATOM 4467 C C . LEU C 1 32 ? 98.788 156.462 147.325 1.00 113.44 32 LEU C C 1
ATOM 4468 O O . LEU C 1 32 ? 97.623 156.345 147.712 1.00 113.44 32 LEU C O 1
ATOM 4470 N N . SER C 1 33 ? 99.819 156.575 148.156 1.00 118.64 33 SER C N 1
ATOM 4471 C CA . SER C 1 33 ? 99.667 156.616 149.602 1.00 118.64 33 SER C CA 1
ATOM 4472 C C . SER C 1 33 ? 99.739 158.056 150.101 1.00 118.64 33 SER C C 1
ATOM 4473 O O . SER C 1 33 ? 100.136 158.972 149.378 1.00 118.64 33 SER C O 1
ATOM 4476 N N . LYS C 1 34 ? 99.348 158.244 151.365 1.00 121.55 34 LYS C N 1
ATOM 4477 C CA . LYS C 1 34 ? 99.276 159.588 151.934 1.00 121.55 34 LYS C CA 1
ATOM 4478 C C . LYS C 1 34 ? 100.643 160.264 151.938 1.00 121.55 34 LYS C C 1
ATOM 4479 O O . LYS C 1 34 ? 100.793 161.396 151.461 1.00 121.55 34 LYS C O 1
ATOM 4481 N N . GLU C 1 35 ? 101.656 159.583 152.476 1.00 119.32 35 GLU C N 1
ATOM 4482 C CA . GLU C 1 35 ? 103.005 160.136 152.441 1.00 119.32 35 GLU C CA 1
ATOM 4483 C C . GLU C 1 35 ? 103.489 160.293 151.007 1.00 119.32 35 GLU C C 1
ATOM 4484 O O . GLU C 1 35 ? 104.140 161.288 150.667 1.00 119.32 35 GLU C O 1
ATOM 4486 N N . GLN C 1 36 ? 103.172 159.321 150.150 1.00 119.68 36 GLN C N 1
ATOM 4487 C CA . GLN C 1 36 ? 103.601 159.386 148.758 1.00 119.68 36 GLN C CA 1
ATOM 4488 C C . GLN C 1 36 ? 103.010 160.602 148.054 1.00 119.68 36 GLN C C 1
ATOM 4489 O O . GLN C 1 36 ? 103.724 161.342 147.367 1.00 119.68 36 GLN C O 1
ATOM 4495 N N . LYS C 1 37 ? 101.705 160.835 148.225 1.00 128.78 37 LYS C N 1
ATOM 4496 C CA . LYS C 1 37 ? 101.085 161.985 147.574 1.00 128.78 37 LYS C CA 1
ATOM 4497 C C . LYS C 1 37 ? 101.563 163.299 148.179 1.00 128.78 37 LYS C C 1
ATOM 4498 O O . LYS C 1 37 ? 101.730 164.285 147.451 1.00 128.78 37 LYS C O 1
ATOM 4504 N N . GLU C 1 38 ? 101.792 163.339 149.495 1.00 125.89 38 GLU C N 1
ATOM 4505 C CA . GLU C 1 38 ? 102.316 164.556 150.109 1.00 125.89 38 GLU C CA 1
ATOM 4506 C C . GLU C 1 38 ? 103.692 164.899 149.552 1.00 125.89 38 GLU C C 1
ATOM 4507 O O . GLU C 1 38 ? 103.964 166.053 149.195 1.00 125.89 38 GLU C O 1
ATOM 4509 N N . LEU C 1 39 ? 104.573 163.900 149.457 1.00 126.38 39 LEU C N 1
ATOM 4510 C CA . LEU C 1 39 ? 105.897 164.135 148.891 1.00 126.38 39 LEU C CA 1
ATOM 4511 C C . LEU C 1 39 ? 105.825 164.505 147.416 1.00 126.38 39 LEU C C 1
ATOM 4512 O O . LEU C 1 39 ? 106.599 165.352 146.959 1.00 126.38 39 LEU C O 1
ATOM 4517 N N . ARG C 1 40 ? 104.914 163.891 146.656 1.00 125.64 40 ARG C N 1
ATOM 4518 C CA . ARG C 1 40 ? 104.757 164.263 145.254 1.00 125.64 40 ARG C CA 1
ATOM 4519 C C . ARG C 1 40 ? 104.318 165.716 145.117 1.00 125.64 40 ARG C C 1
ATOM 4520 O O . ARG C 1 40 ? 104.834 166.453 144.267 1.00 125.64 40 ARG C O 1
ATOM 4528 N N . GLU C 1 41 ? 103.366 166.144 145.950 1.00 134.03 41 GLU C N 1
ATOM 4529 C CA . GLU C 1 41 ? 102.912 167.530 145.910 1.00 134.03 41 GLU C CA 1
ATOM 4530 C C . GLU C 1 41 ? 104.034 168.491 146.281 1.00 134.03 41 GLU C C 1
ATOM 4531 O O . GLU C 1 41 ? 104.208 169.532 145.637 1.00 134.03 41 GLU C O 1
ATOM 4533 N N . THR C 1 42 ? 104.809 168.159 147.318 1.00 131.49 42 THR C N 1
ATOM 4534 C CA . THR C 1 42 ? 105.921 169.025 147.703 1.00 131.49 42 THR C CA 1
ATOM 4535 C C . THR C 1 42 ? 106.970 169.102 146.599 1.00 131.49 42 THR C C 1
ATOM 4536 O O . THR C 1 42 ? 107.518 170.177 146.328 1.00 131.49 42 THR C O 1
ATOM 4540 N N . PHE C 1 43 ? 107.267 167.970 145.955 1.00 133.61 43 PHE C N 1
ATOM 4541 C CA . PHE C 1 43 ? 108.236 167.965 144.864 1.00 133.61 43 PHE C CA 1
ATOM 4542 C C . PHE C 1 43 ? 107.753 168.810 143.693 1.00 133.61 43 PHE C C 1
ATOM 4543 O O . PHE C 1 43 ? 108.531 169.570 143.103 1.00 133.61 43 PHE C O 1
ATOM 4551 N N . LYS C 1 44 ? 106.472 168.693 143.340 1.00 134.59 44 LYS C N 1
ATOM 4552 C CA . LYS C 1 44 ? 105.939 169.481 142.236 1.00 134.59 44 LYS C CA 1
ATOM 4553 C C . LYS C 1 44 ? 105.797 170.956 142.589 1.00 134.59 44 LYS C C 1
ATOM 4554 O O . LYS C 1 44 ? 105.763 171.794 141.682 1.00 134.59 44 LYS C O 1
ATOM 4556 N N . ASP C 1 45 ? 105.708 171.289 143.878 1.00 142.31 45 ASP C N 1
ATOM 4557 C CA . ASP C 1 45 ? 105.475 172.672 144.283 1.00 142.31 45 ASP C CA 1
ATOM 4558 C C . ASP C 1 45 ? 106.630 173.579 143.870 1.00 142.31 45 ASP C C 1
ATOM 4559 O O . ASP C 1 45 ? 106.457 174.499 143.062 1.00 142.31 45 ASP C O 1
ATOM 4561 N N . GLY C 1 46 ? 107.826 173.331 144.414 1.00 145.07 46 GLY C N 1
ATOM 4562 C CA . GLY C 1 46 ? 108.953 174.210 144.186 1.00 145.07 46 GLY C CA 1
ATOM 4563 C C . GLY C 1 46 ? 110.255 173.438 144.107 1.00 145.07 46 GLY C C 1
ATOM 4564 O O . GLY C 1 46 ? 110.330 172.260 144.465 1.00 145.07 46 GLY C O 1
ATOM 4565 N N . LYS C 1 47 ? 111.286 174.132 143.627 1.00 149.97 47 LYS C N 1
ATOM 4566 C CA . LYS C 1 47 ? 112.613 173.546 143.436 1.00 149.97 47 LYS C CA 1
ATOM 4567 C C . LYS C 1 47 ? 113.400 173.702 144.732 1.00 149.97 47 LYS C C 1
ATOM 4568 O O . LYS C 1 47 ? 114.074 174.707 144.958 1.00 149.97 47 LYS C O 1
ATOM 4574 N N . ASN C 1 48 ? 113.322 172.685 145.593 1.00 147.21 48 ASN C N 1
ATOM 4575 C CA . ASN C 1 48 ? 114.017 172.691 146.884 1.00 147.21 48 ASN C CA 1
ATOM 4576 C C . ASN C 1 48 ? 114.609 171.302 147.116 1.00 147.21 48 ASN C C 1
ATOM 4577 O O . ASN C 1 48 ? 113.933 170.412 147.640 1.00 147.21 48 ASN C O 1
ATOM 4582 N N . ASP C 1 49 ? 115.872 171.130 146.727 1.00 129.00 49 ASP C N 1
ATOM 4583 C CA . ASP C 1 49 ? 116.630 169.903 146.975 1.00 129.00 49 ASP C CA 1
ATOM 4584 C C . ASP C 1 49 ? 115.903 168.682 146.403 1.00 129.00 49 ASP C C 1
ATOM 4585 O O . ASP C 1 49 ? 115.436 167.798 147.121 1.00 129.00 49 ASP C O 1
ATOM 4587 N N . ARG C 1 50 ? 115.815 168.671 145.071 1.00 121.61 50 ARG C N 1
ATOM 4588 C CA . ARG C 1 50 ? 115.080 167.614 144.383 1.00 121.61 50 ARG C CA 1
ATOM 4589 C C . ARG C 1 50 ? 115.682 166.240 144.653 1.00 121.61 50 ARG C C 1
ATOM 4590 O O . ARG C 1 50 ? 114.950 165.254 144.798 1.00 121.61 50 ARG C O 1
ATOM 4598 N N . SER C 1 51 ? 117.013 166.149 144.707 1.00 109.66 51 SER C N 1
ATOM 4599 C CA . SER C 1 51 ? 117.658 164.852 144.893 1.00 109.66 51 SER C CA 1
ATOM 4600 C C . SER C 1 51 ? 117.322 164.248 146.252 1.00 109.66 51 SER C C 1
ATOM 4601 O O . SER C 1 51 ? 117.052 163.044 146.355 1.00 109.66 51 SER C O 1
ATOM 4604 N N . ALA C 1 52 ? 117.342 165.063 147.309 1.00 108.73 52 ALA C N 1
ATOM 4605 C CA . ALA C 1 52 ? 116.996 164.558 148.633 1.00 108.73 52 ALA C CA 1
ATOM 4606 C C . ALA C 1 52 ? 115.547 164.091 148.680 1.00 108.73 52 ALA C C 1
ATOM 4607 O O . ALA C 1 52 ? 115.237 163.055 149.283 1.00 108.73 52 ALA C O 1
ATOM 4609 N N . LEU C 1 53 ? 114.646 164.844 148.047 1.00 107.64 53 LEU C N 1
ATOM 4610 C CA . LEU C 1 53 ? 113.249 164.429 147.984 1.00 107.64 53 LEU C CA 1
ATOM 4611 C C . LEU C 1 53 ? 113.100 163.117 147.225 1.00 107.64 53 LEU C C 1
ATOM 4612 O O . LEU C 1 53 ? 112.304 162.256 147.612 1.00 107.64 53 LEU C O 1
ATOM 4614 N N . ARG C 1 54 ? 113.859 162.947 146.140 1.00 100.06 54 ARG C N 1
ATOM 4615 C CA . ARG C 1 54 ? 113.813 161.698 145.386 1.00 100.06 54 ARG C CA 1
ATOM 4616 C C . ARG C 1 54 ? 114.287 160.527 146.238 1.00 100.06 54 ARG C C 1
ATOM 4617 O O . ARG C 1 54 ? 113.677 159.450 146.234 1.00 100.06 54 ARG C O 1
ATOM 4625 N N . ILE C 1 55 ? 115.380 160.723 146.978 1.00 94.49 55 ILE C N 1
ATOM 4626 C CA . ILE C 1 55 ? 115.891 159.661 147.841 1.00 94.49 55 ILE C CA 1
ATOM 4627 C C . ILE C 1 55 ? 114.870 159.312 148.915 1.00 94.49 55 ILE C C 1
ATOM 4628 O O . ILE C 1 55 ? 114.655 158.135 149.230 1.00 94.49 55 ILE C O 1
ATOM 4633 N N . LYS C 1 56 ? 114.224 160.327 149.492 1.00 94.26 56 LYS C N 1
ATOM 4634 C CA . LYS C 1 56 ? 113.176 160.068 150.474 1.00 94.26 56 LYS C CA 1
ATOM 4635 C C . LYS C 1 56 ? 112.014 159.306 149.848 1.00 94.26 56 LYS C C 1
ATOM 4636 O O . LYS C 1 56 ? 111.433 158.415 150.479 1.00 94.26 56 LYS C O 1
ATOM 4638 N N . MET C 1 57 ? 111.660 159.649 148.608 1.00 94.86 57 MET C N 1
ATOM 4639 C CA . MET C 1 57 ? 110.577 158.958 147.918 1.00 94.86 57 MET C CA 1
ATOM 4640 C C . MET C 1 57 ? 110.908 157.488 147.706 1.00 94.86 57 MET C C 1
ATOM 4641 O O . MET C 1 57 ? 110.052 156.616 147.897 1.00 94.86 57 MET C O 1
ATOM 4646 N N . PHE C 1 58 ? 112.147 157.193 147.309 1.00 79.08 58 PHE C N 1
ATOM 4647 C CA . PHE C 1 58 ? 112.523 155.817 147.006 1.00 79.08 58 PHE C CA 1
ATOM 4648 C C . PHE C 1 58 ? 112.533 154.923 148.240 1.00 79.08 58 PHE C C 1
ATOM 4649 O O . PHE C 1 58 ? 112.485 153.697 148.100 1.00 79.08 58 PHE C O 1
ATOM 4657 N N . LEU C 1 59 ? 112.578 155.499 149.439 1.00 85.96 59 LEU C N 1
ATOM 4658 C CA . LEU C 1 59 ? 112.696 154.724 150.666 1.00 85.96 59 LEU C CA 1
ATOM 4659 C C . LEU C 1 59 ? 111.362 154.530 151.377 1.00 85.96 59 LEU C C 1
ATOM 4660 O O . LEU C 1 59 ? 111.347 154.103 152.536 1.00 85.96 59 LEU C O 1
ATOM 4665 N N . SER C 1 60 ? 110.246 154.834 150.717 1.00 95.34 60 SER C N 1
ATOM 4666 C CA . SER C 1 60 ? 108.944 154.600 151.319 1.00 95.34 60 SER C CA 1
ATOM 4667 C C . SER C 1 60 ? 108.264 153.402 150.668 1.00 95.34 60 SER C C 1
ATOM 4668 O O . SER C 1 60 ? 108.390 153.204 149.454 1.00 95.34 60 SER C O 1
ATOM 4671 N N . PRO C 1 61 ? 107.537 152.590 151.440 1.00 96.25 61 PRO C N 1
ATOM 4672 C CA . PRO C 1 61 ? 106.901 151.396 150.864 1.00 96.25 61 PRO C CA 1
ATOM 4673 C C . PRO C 1 61 ? 105.786 151.736 149.889 1.00 96.25 61 PRO C C 1
ATOM 4674 O O . PRO C 1 61 ? 105.483 152.911 149.661 1.00 96.25 61 PRO C O 1
ATOM 4678 N N . SER C 1 62 ? 105.167 150.713 149.310 1.00 101.39 62 SER C N 1
ATOM 4679 C CA . SER C 1 62 ? 104.097 150.892 148.344 1.00 101.39 62 SER C CA 1
ATOM 4680 C C . SER C 1 62 ? 102.889 150.062 148.748 1.00 101.39 62 SER C C 1
ATOM 4681 O O . SER C 1 62 ? 103.037 148.997 149.356 1.00 101.39 62 SER C O 1
ATOM 4684 N N . PRO C 1 63 ? 101.686 150.523 148.425 1.00 101.49 63 PRO C N 1
ATOM 4685 C CA . PRO C 1 63 ? 100.480 149.770 148.779 1.00 101.49 63 PRO C CA 1
ATOM 4686 C C . PRO C 1 63 ? 100.285 148.570 147.861 1.00 101.49 63 PRO C C 1
ATOM 4687 O O . PRO C 1 63 ? 100.982 148.389 146.862 1.00 101.49 63 PRO C O 1
ATOM 4691 N N . SER C 1 64 ? 99.306 147.742 148.224 1.00 101.44 64 SER C N 1
ATOM 4692 C CA . SER C 1 64 ? 98.982 146.556 147.444 1.00 101.44 64 SER C CA 1
ATOM 4693 C C . SER C 1 64 ? 98.152 146.867 146.207 1.00 101.44 64 SER C C 1
ATOM 4694 O O . SER C 1 64 ? 97.977 145.983 145.361 1.00 101.44 64 SER C O 1
ATOM 4697 N N . ARG C 1 65 ? 97.635 148.091 146.082 1.00 99.74 65 ARG C N 1
ATOM 4698 C CA . ARG C 1 65 ? 96.830 148.440 144.917 1.00 99.74 65 ARG C CA 1
ATOM 4699 C C . ARG C 1 65 ? 97.672 148.526 143.652 1.00 99.74 65 ARG C C 1
ATOM 4700 O O . ARG C 1 65 ? 97.147 148.351 142.547 1.00 99.74 65 ARG C O 1
ATOM 4708 N N . ARG C 1 66 ? 98.970 148.793 143.787 1.00 84.76 66 ARG C N 1
ATOM 4709 C CA . ARG C 1 66 ? 99.835 148.945 142.625 1.00 84.76 66 ARG C CA 1
ATOM 4710 C C . ARG C 1 66 ? 100.336 147.617 142.075 1.00 84.76 66 ARG C C 1
ATOM 4711 O O . ARG C 1 66 ? 101.001 147.611 141.034 1.00 84.76 66 ARG C O 1
ATOM 4713 N N . PHE C 1 67 ? 100.043 146.503 142.739 1.00 75.07 67 PHE C N 1
ATOM 4714 C CA . PHE C 1 67 ? 100.511 145.208 142.267 1.00 75.07 67 PHE C CA 1
ATOM 4715 C C . PHE C 1 67 ? 99.822 144.823 140.964 1.00 75.07 67 PHE C C 1
ATOM 4716 O O . PHE C 1 67 ? 98.631 145.077 140.772 1.00 75.07 67 PHE C O 1
ATOM 4724 N N . THR C 1 68 ? 100.586 144.209 140.063 1.00 66.16 68 THR C N 1
ATOM 4725 C CA . THR C 1 68 ? 100.024 143.622 138.853 1.00 66.16 68 THR C CA 1
ATOM 4726 C C . THR C 1 68 ? 100.443 142.162 138.764 1.00 66.16 68 THR C C 1
ATOM 4727 O O . THR C 1 68 ? 101.032 141.624 139.707 1.00 66.16 68 THR C O 1
ATOM 4731 N N . GLN C 1 69 ? 100.143 141.507 137.642 1.00 74.29 69 GLN C N 1
ATOM 4732 C CA . GLN C 1 69 ? 100.518 140.106 137.487 1.00 74.29 69 GLN C CA 1
ATOM 4733 C C . GLN C 1 69 ? 102.030 139.949 137.380 1.00 74.29 69 GLN C C 1
ATOM 4734 O O . GLN C 1 69 ? 102.628 139.114 138.068 1.00 74.29 69 GLN C O 1
ATOM 4736 N N . HIS C 1 70 ? 102.667 140.748 136.521 1.00 79.08 70 HIS C N 1
ATOM 4737 C CA . HIS C 1 70 ? 104.110 140.630 136.329 1.00 79.08 70 HIS C CA 1
ATOM 4738 C C . HIS C 1 70 ? 104.876 141.118 137.553 1.00 79.08 70 HIS C C 1
ATOM 4739 O O . HIS C 1 70 ? 105.788 140.439 138.037 1.00 79.08 70 HIS C O 1
ATOM 4746 N N . GLY C 1 71 ? 104.518 142.290 138.070 1.00 69.17 71 GLY C N 1
ATOM 4747 C CA . GLY C 1 71 ? 105.248 142.874 139.178 1.00 69.17 71 GLY C CA 1
ATOM 4748 C C . GLY C 1 71 ? 104.590 144.110 139.753 1.00 69.17 71 GLY C C 1
ATOM 4749 O O . GLY C 1 71 ? 103.369 144.145 139.925 1.00 69.17 71 GLY C O 1
ATOM 4750 N N . VAL C 1 72 ? 105.387 145.133 140.055 1.00 58.23 72 VAL C N 1
ATOM 4751 C CA . VAL C 1 72 ? 104.905 146.361 140.674 1.00 58.23 72 VAL C CA 1
ATOM 4752 C C . VAL C 1 72 ? 105.274 147.537 139.783 1.00 58.23 72 VAL C C 1
ATOM 4753 O O . VAL C 1 72 ? 106.399 147.616 139.278 1.00 58.23 72 VAL C O 1
ATOM 4757 N N . VAL C 1 73 ? 104.322 148.442 139.584 1.00 62.91 73 VAL C N 1
ATOM 4758 C CA . VAL C 1 73 ? 104.543 149.654 138.800 1.00 62.91 73 VAL C CA 1
ATOM 4759 C C . VAL C 1 73 ? 105.311 150.663 139.648 1.00 62.91 73 VAL C C 1
ATOM 4760 O O . VAL C 1 73 ? 104.997 150.847 140.833 1.00 62.91 73 VAL C O 1
ATOM 4764 N N . PRO C 1 74 ? 106.344 151.313 139.104 1.00 66.15 74 PRO C N 1
ATOM 4765 C CA . PRO C 1 74 ? 107.064 152.328 139.882 1.00 66.15 74 PRO C CA 1
ATOM 4766 C C . PRO C 1 74 ? 106.346 153.666 139.875 1.00 66.15 74 PRO C C 1
ATOM 4767 O O . PRO C 1 74 ? 105.252 153.787 139.315 1.00 66.15 74 PRO C O 1
ATOM 4771 N N . MET C 1 75 ? 106.950 154.675 140.493 1.00 86.30 75 MET C N 1
ATOM 4772 C CA . MET C 1 75 ? 106.382 156.012 140.478 1.00 86.30 75 MET C CA 1
ATOM 4773 C C . MET C 1 75 ? 106.732 156.723 139.174 1.00 86.30 75 MET C C 1
ATOM 4774 O O . MET C 1 75 ? 107.615 156.308 138.420 1.00 86.30 75 MET C O 1
ATOM 4779 N N . ARG C 1 76 ? 106.020 157.815 138.911 1.00 83.74 76 ARG C N 1
ATOM 4780 C CA . ARG C 1 76 ? 106.240 158.599 137.703 1.00 83.74 76 ARG C CA 1
ATOM 4781 C C . ARG C 1 76 ? 107.381 159.597 137.842 1.00 83.74 76 ARG C C 1
ATOM 4782 O O . ARG C 1 76 ? 107.722 160.261 136.857 1.00 83.74 76 ARG C O 1
ATOM 4784 N N . GLU C 1 77 ? 107.979 159.720 139.027 1.00 78.86 77 GLU C N 1
ATOM 4785 C CA . GLU C 1 77 ? 109.047 160.684 139.252 1.00 78.86 77 GLU C CA 1
ATOM 4786 C C . GLU C 1 77 ? 110.436 160.061 139.284 1.00 78.86 77 GLU C C 1
ATOM 4787 O O . GLU C 1 77 ? 111.424 160.790 139.148 1.00 78.86 77 GLU C O 1
ATOM 4789 N N . ILE C 1 78 ? 110.540 158.744 139.460 1.00 67.18 78 ILE C N 1
ATOM 4790 C CA . ILE C 1 78 ? 111.838 158.085 139.557 1.00 67.18 78 ILE C CA 1
ATOM 4791 C C . ILE C 1 78 ? 111.970 157.049 138.449 1.00 67.18 78 ILE C C 1
ATOM 4792 O O . ILE C 1 78 ? 112.658 156.036 138.607 1.00 67.18 78 ILE C O 1
ATOM 4797 N N . LYS C 1 79 ? 111.316 157.295 137.318 1.00 74.82 79 LYS C N 1
ATOM 4798 C CA . LYS C 1 79 ? 111.327 156.370 136.195 1.00 74.82 79 LYS C CA 1
ATOM 4799 C C . LYS C 1 79 ? 111.788 157.098 134.941 1.00 74.82 79 LYS C C 1
ATOM 4800 O O . LYS C 1 79 ? 111.364 158.226 134.677 1.00 74.82 79 LYS C O 1
ATOM 4804 N N . THR C 1 80 ? 112.659 156.448 134.175 1.00 71.09 80 THR C N 1
ATOM 4805 C CA . THR C 1 80 ? 113.203 157.014 132.953 1.00 71.09 80 THR C CA 1
ATOM 4806 C C . THR C 1 80 ? 112.385 156.549 131.752 1.00 71.09 80 THR C C 1
ATOM 4807 O O . THR C 1 80 ? 111.365 155.868 131.889 1.00 71.09 80 THR C O 1
ATOM 4811 N N . ASN C 1 81 ? 112.837 156.916 130.556 1.00 76.53 81 ASN C N 1
ATOM 4812 C CA . ASN C 1 81 ? 112.164 156.571 129.311 1.00 76.53 81 ASN C CA 1
ATOM 4813 C C . ASN C 1 81 ? 113.168 156.100 128.270 1.00 76.53 81 ASN C C 1
ATOM 4814 O O . ASN C 1 81 ? 113.031 156.378 127.075 1.00 76.53 81 ASN C O 1
ATOM 4816 N N . THR C 1 82 ? 114.197 155.381 128.708 1.00 75.43 82 THR C N 1
ATOM 4817 C CA . THR C 1 82 ? 115.211 154.832 127.818 1.00 75.43 82 THR C CA 1
ATOM 4818 C C . THR C 1 82 ? 115.133 153.311 127.835 1.00 75.43 82 THR C C 1
ATOM 4819 O O . THR C 1 82 ? 114.990 152.702 128.901 1.00 75.43 82 THR C O 1
ATOM 4823 N N . ASP C 1 83 ? 115.206 152.706 126.654 1.00 83.69 83 ASP C N 1
ATOM 4824 C CA . ASP C 1 83 ? 115.142 151.258 126.540 1.00 83.69 83 ASP C CA 1
ATOM 4825 C C . ASP C 1 83 ? 116.504 150.633 126.816 1.00 83.69 83 ASP C C 1
ATOM 4826 O O . ASP C 1 83 ? 117.551 151.204 126.499 1.00 83.69 83 ASP C O 1
ATOM 4831 N N . ILE C 1 84 ? 116.478 149.447 127.413 1.00 69.62 84 ILE C N 1
ATOM 4832 C CA . ILE C 1 84 ? 117.698 148.729 127.770 1.00 69.62 84 ILE C CA 1
ATOM 4833 C C . ILE C 1 84 ? 117.579 147.285 127.300 1.00 69.62 84 ILE C C 1
ATOM 4834 O O . ILE C 1 84 ? 116.461 146.760 127.197 1.00 69.62 84 ILE C O 1
ATOM 4839 N N . PRO C 1 85 ? 118.687 146.611 126.996 1.00 70.02 85 PRO C N 1
ATOM 4840 C CA . PRO C 1 85 ? 118.602 145.216 126.552 1.00 70.02 85 PRO C CA 1
ATOM 4841 C C . PRO C 1 85 ? 118.020 144.315 127.631 1.00 70.02 85 PRO C C 1
ATOM 4842 O O . PRO C 1 85 ? 118.190 144.549 128.829 1.00 70.02 85 PRO C O 1
ATOM 4846 N N . SER C 1 86 ? 117.321 143.270 127.182 1.00 69.06 86 SER C N 1
ATOM 4847 C CA . SER C 1 86 ? 116.652 142.365 128.111 1.00 69.06 86 SER C CA 1
ATOM 4848 C C . SER C 1 86 ? 117.650 141.623 128.991 1.00 69.06 86 SER C C 1
ATOM 4849 O O . SER C 1 86 ? 117.402 141.419 130.185 1.00 69.06 86 SER C O 1
ATOM 4852 N N . THR C 1 87 ? 118.777 141.197 128.415 1.00 70.25 87 THR C N 1
ATOM 4853 C CA . THR C 1 87 ? 119.745 140.405 129.169 1.00 70.25 87 THR C CA 1
ATOM 4854 C C . THR C 1 87 ? 120.300 141.186 130.354 1.00 70.25 87 THR C C 1
ATOM 4855 O O . THR C 1 87 ? 120.431 140.644 131.459 1.00 70.25 87 THR C O 1
ATOM 4859 N N . LEU C 1 88 ? 120.630 142.461 130.142 1.00 62.26 88 LEU C N 1
ATOM 4860 C CA . LEU C 1 88 ? 121.161 143.290 131.220 1.00 62.26 88 LEU C CA 1
ATOM 4861 C C . LEU C 1 88 ? 120.161 143.407 132.364 1.00 62.26 88 LEU C C 1
ATOM 4862 O O . LEU C 1 88 ? 120.509 143.212 133.538 1.00 62.26 88 LEU C O 1
ATOM 4867 N N . TRP C 1 89 ? 118.906 143.714 132.031 1.00 59.25 89 TRP C N 1
ATOM 4868 C CA . TRP C 1 89 ? 117.868 143.842 133.047 1.00 59.25 89 TRP C CA 1
ATOM 4869 C C . TRP C 1 89 ? 117.683 142.537 133.807 1.00 59.25 89 TRP C C 1
ATOM 4870 O O . TRP C 1 89 ? 117.629 142.526 135.042 1.00 59.25 89 TRP C O 1
ATOM 4881 N N . THR C 1 90 ? 117.595 141.422 133.080 1.00 61.96 90 THR C N 1
ATOM 4882 C CA . THR C 1 90 ? 117.375 140.133 133.723 1.00 61.96 90 THR C CA 1
ATOM 4883 C C . THR C 1 90 ? 118.514 139.797 134.675 1.00 61.96 90 THR C C 1
ATOM 4884 O O . THR C 1 90 ? 118.281 139.414 135.827 1.00 61.96 90 THR C O 1
ATOM 4888 N N . LEU C 1 91 ? 119.757 139.962 134.219 1.00 60.87 91 LEU C N 1
ATOM 4889 C CA . LEU C 1 91 ? 120.902 139.602 135.048 1.00 60.87 91 LEU C CA 1
ATOM 4890 C C . LEU C 1 91 ? 120.980 140.475 136.294 1.00 60.87 91 LEU C C 1
ATOM 4891 O O . LEU C 1 91 ? 121.158 139.967 137.411 1.00 60.87 91 LEU C O 1
ATOM 4896 N N . VAL C 1 92 ? 120.838 141.793 136.126 1.00 56.12 92 VAL C N 1
ATOM 4897 C CA . VAL C 1 92 ? 120.961 142.694 137.269 1.00 56.12 92 VAL C CA 1
ATOM 4898 C C . VAL C 1 92 ? 119.843 142.439 138.272 1.00 56.12 92 VAL C C 1
ATOM 4899 O O . VAL C 1 92 ? 120.082 142.353 139.483 1.00 56.12 92 VAL C O 1
ATOM 4903 N N . THR C 1 93 ? 118.605 142.307 137.785 1.00 59.71 93 THR C N 1
ATOM 4904 C CA . THR C 1 93 ? 117.486 142.063 138.688 1.00 59.71 93 THR C CA 1
ATOM 4905 C C . THR C 1 93 ? 117.648 140.738 139.419 1.00 59.71 93 THR C C 1
ATOM 4906 O O . THR C 1 93 ? 117.418 140.661 140.632 1.00 59.71 93 THR C O 1
ATOM 4910 N N . ASP C 1 94 ? 118.062 139.688 138.705 1.00 60.74 94 ASP C N 1
ATOM 4911 C CA . ASP C 1 94 ? 118.227 138.383 139.334 1.00 60.74 94 ASP C CA 1
ATOM 4912 C C . ASP C 1 94 ? 119.278 138.432 140.433 1.00 60.74 94 ASP C C 1
ATOM 4913 O O . ASP C 1 94 ? 119.042 137.960 141.551 1.00 60.74 94 ASP C O 1
ATOM 4915 N N . TRP C 1 95 ? 120.446 139.014 140.141 1.00 58.49 95 TRP C N 1
ATOM 4916 C CA . TRP C 1 95 ? 121.489 139.067 141.162 1.00 58.49 95 TRP C CA 1
ATOM 4917 C C . TRP C 1 95 ? 121.055 139.915 142.351 1.00 58.49 95 TRP C C 1
ATOM 4918 O O . TRP C 1 95 ? 121.250 139.522 143.510 1.00 58.49 95 TRP C O 1
ATOM 4929 N N . LEU C 1 96 ? 120.456 141.079 142.085 1.00 56.19 96 LEU C N 1
ATOM 4930 C CA . LEU C 1 96 ? 120.095 141.983 143.170 1.00 56.19 96 LEU C CA 1
ATOM 4931 C C . LEU C 1 96 ? 119.024 141.367 144.060 1.00 56.19 96 LEU C C 1
ATOM 4932 O O . LEU C 1 96 ? 119.069 141.517 145.286 1.00 56.19 96 LEU C O 1
ATOM 4937 N N . LEU C 1 97 ? 118.057 140.663 143.467 1.00 62.26 97 LEU C N 1
ATOM 4938 C CA . LEU C 1 97 ? 117.037 140.006 144.273 1.00 62.26 97 LEU C CA 1
ATOM 4939 C C . LEU C 1 97 ? 117.598 138.796 145.006 1.00 62.26 97 LEU C C 1
ATOM 4940 O O . LEU C 1 97 ? 117.121 138.460 146.096 1.00 62.26 97 LEU C O 1
ATOM 4945 N N . ASN C 1 98 ? 118.600 138.127 144.429 1.00 67.90 98 ASN C N 1
ATOM 4946 C CA . ASN C 1 98 ? 119.255 137.034 145.137 1.00 67.90 98 ASN C CA 1
ATOM 4947 C C . ASN C 1 98 ? 119.980 137.545 146.373 1.00 67.90 98 ASN C C 1
ATOM 4948 O O . ASN C 1 98 ? 120.002 136.877 147.414 1.00 67.90 98 ASN C O 1
ATOM 4953 N N . LEU C 1 99 ? 120.581 138.731 146.276 1.00 74.58 99 LEU C N 1
ATOM 4954 C CA . LEU C 1 99 ? 121.304 139.281 147.417 1.00 74.58 99 LEU C CA 1
ATOM 4955 C C . LEU C 1 99 ? 120.350 139.737 148.516 1.00 74.58 99 LEU C C 1
ATOM 4956 O O . LEU C 1 99 ? 120.705 139.688 149.699 1.00 74.58 99 LEU C O 1
ATOM 4961 N N . LEU C 1 100 ? 119.135 140.151 148.156 1.00 76.80 100 LEU C N 1
ATOM 4962 C CA . LEU C 1 100 ? 118.233 140.836 149.072 1.00 76.80 100 LEU C CA 1
ATOM 4963 C C . LEU C 1 100 ? 117.367 139.888 149.895 1.00 76.80 100 LEU C C 1
ATOM 4964 O O . LEU C 1 100 ? 116.319 140.307 150.399 1.00 76.80 100 LEU C O 1
ATOM 4969 N N . GLN C 1 101 ? 117.768 138.631 150.043 1.00 89.32 101 GLN C N 1
ATOM 4970 C CA . GLN C 1 101 ? 117.009 137.677 150.852 1.00 89.32 101 GLN C CA 1
ATOM 4971 C C . GLN C 1 101 ? 117.565 137.611 152.274 1.00 89.32 101 GLN C C 1
ATOM 4972 O O . GLN C 1 101 ? 117.944 136.553 152.776 1.00 89.32 101 GLN C O 1
ATOM 4978 N N . ASP C 1 102 ? 117.594 138.772 152.930 1.00 104.90 102 ASP C N 1
ATOM 4979 C CA . ASP C 1 102 ? 118.074 138.861 154.305 1.00 104.90 102 ASP C CA 1
ATOM 4980 C C . ASP C 1 102 ? 117.705 140.202 154.929 1.00 104.90 102 ASP C C 1
ATOM 4981 O O . ASP C 1 102 ? 117.883 141.254 154.305 1.00 104.90 102 ASP C O 1
ATOM 4986 N N . GLU C 1 103 ? 117.189 140.172 156.161 1.00 108.15 103 GLU C N 1
ATOM 4987 C CA . GLU C 1 103 ? 116.856 141.412 156.856 1.00 108.15 103 GLU C CA 1
ATOM 4988 C C . GLU C 1 103 ? 118.104 142.237 157.147 1.00 108.15 103 GLU C C 1
ATOM 4989 O O . GLU C 1 103 ? 118.098 143.464 156.991 1.00 108.15 103 GLU C O 1
ATOM 4991 N N . GLU C 1 104 ? 119.183 141.580 157.581 1.00 109.80 104 GLU C N 1
ATOM 4992 C CA . GLU C 1 104 ? 120.431 142.295 157.831 1.00 109.80 104 GLU C CA 1
ATOM 4993 C C . GLU C 1 104 ? 120.987 142.895 156.546 1.00 109.80 104 GLU C C 1
ATOM 4994 O O . GLU C 1 104 ? 121.479 144.030 156.543 1.00 109.80 104 GLU C O 1
ATOM 4996 N N . ASN C 1 105 ? 120.917 142.148 155.440 1.00 107.32 105 ASN C N 1
ATOM 4997 C CA . ASN C 1 105 ? 121.329 142.701 154.155 1.00 107.32 105 ASN C CA 1
ATOM 4998 C C . ASN C 1 105 ? 120.424 143.847 153.726 1.00 107.32 105 ASN C C 1
ATOM 4999 O O . ASN C 1 105 ? 120.894 144.807 153.108 1.00 107.32 105 ASN C O 1
ATOM 5004 N N . GLN C 1 106 ? 119.130 143.766 154.045 1.00 105.10 106 GLN C N 1
ATOM 5005 C CA . GLN C 1 106 ? 118.227 144.879 153.772 1.00 105.10 106 GLN C CA 1
ATOM 5006 C C . GLN C 1 106 ? 118.662 146.131 154.525 1.00 105.10 106 GLN C C 1
ATOM 5007 O O . GLN C 1 106 ? 118.720 147.228 153.955 1.00 105.10 106 GLN C O 1
ATOM 5013 N N . GLU C 1 107 ? 118.979 145.979 155.813 1.00 105.80 107 GLU C N 1
ATOM 5014 C CA . GLU C 1 107 ? 119.433 147.118 156.606 1.00 105.80 107 GLU C CA 1
ATOM 5015 C C . GLU C 1 107 ? 120.748 147.670 156.072 1.00 105.80 107 GLU C C 1
ATOM 5016 O O . GLU C 1 107 ? 120.950 148.890 156.038 1.00 105.80 107 GLU C O 1
ATOM 5018 N N . MET C 1 108 ? 121.656 146.785 155.654 1.00 107.69 108 MET C N 1
ATOM 5019 C CA . MET C 1 108 ? 122.917 147.233 155.073 1.00 107.69 108 MET C CA 1
ATOM 5020 C C . MET C 1 108 ? 122.685 148.024 153.790 1.00 107.69 108 MET C C 1
ATOM 5021 O O . MET C 1 108 ? 123.319 149.063 153.568 1.00 107.69 108 MET C O 1
ATOM 5026 N N . PHE C 1 109 ? 121.780 147.545 152.934 1.00 98.66 109 PHE C N 1
ATOM 5027 C CA . PHE C 1 109 ? 121.475 148.255 151.697 1.00 98.66 109 PHE C CA 1
ATOM 5028 C C . PHE C 1 109 ? 120.886 149.629 151.992 1.00 98.66 109 PHE C C 1
ATOM 5029 O O . PHE C 1 109 ? 121.252 150.622 151.355 1.00 98.66 109 PHE C O 1
ATOM 5037 N N . GLU C 1 110 ? 119.962 149.705 152.953 1.00 105.40 110 GLU C N 1
ATOM 5038 C CA . GLU C 1 110 ? 119.384 151.001 153.301 1.00 105.40 110 GLU C CA 1
ATOM 5039 C C . GLU C 1 110 ? 120.439 151.948 153.860 1.00 105.40 110 GLU C C 1
ATOM 5040 O O . GLU C 1 110 ? 120.458 153.139 153.525 1.00 105.40 110 GLU C O 1
ATOM 5046 N N . ASP C 1 111 ? 121.333 151.436 154.710 1.00 102.78 111 ASP C N 1
ATOM 5047 C CA . ASP C 1 111 ? 122.396 152.275 155.253 1.00 102.78 111 ASP C CA 1
ATOM 5048 C C . ASP C 1 111 ? 123.306 152.792 154.147 1.00 102.78 111 ASP C C 1
ATOM 5049 O O . ASP C 1 111 ? 123.696 153.966 154.151 1.00 102.78 111 ASP C O 1
ATOM 5051 N N . PHE C 1 112 ? 123.657 151.929 153.191 1.00 99.16 112 PHE C N 1
ATOM 5052 C CA . PHE C 1 112 ? 124.505 152.357 152.083 1.00 99.16 112 PHE C CA 1
ATOM 5053 C C . PHE C 1 112 ? 123.800 153.390 151.212 1.00 99.16 112 PHE C C 1
ATOM 5054 O O . PHE C 1 112 ? 124.407 154.386 150.802 1.00 99.16 112 PHE C O 1
ATOM 5062 N N . ILE C 1 113 ? 122.517 153.168 150.915 1.00 99.23 113 ILE C N 1
ATOM 5063 C CA . ILE C 1 113 ? 121.782 154.087 150.050 1.00 99.23 113 ILE C CA 1
ATOM 5064 C C . ILE C 1 113 ? 121.606 155.435 150.736 1.00 99.23 113 ILE C C 1
ATOM 5065 O O . ILE C 1 113 ? 121.516 156.477 150.076 1.00 99.23 113 ILE C O 1
ATOM 5070 N N . SER C 1 114 ? 121.552 155.439 152.070 1.00 106.06 114 SER C N 1
ATOM 5071 C CA . SER C 1 114 ? 121.447 156.693 152.805 1.00 106.06 114 SER C CA 1
ATOM 5072 C C . SER C 1 114 ? 122.801 157.320 153.108 1.00 106.06 114 SER C C 1
ATOM 5073 O O . SER C 1 114 ? 122.840 158.435 153.639 1.00 106.06 114 SER C O 1
ATOM 5076 N N . SER C 1 115 ? 123.905 156.644 152.788 1.00 102.19 115 SER C N 1
ATOM 5077 C CA . SER C 1 115 ? 125.222 157.109 153.212 1.00 102.19 115 SER C CA 1
ATOM 5078 C C . SER C 1 115 ? 125.865 158.056 152.202 1.00 102.19 115 SER C C 1
ATOM 5079 O O . SER C 1 115 ? 126.160 159.210 152.527 1.00 102.19 115 SER C O 1
ATOM 5082 N N . LYS C 1 116 ? 126.084 157.585 150.973 1.00 102.17 116 LYS C N 1
ATOM 5083 C CA . LYS C 1 116 ? 126.905 158.321 150.024 1.00 102.17 116 LYS C CA 1
ATOM 5084 C C . LYS C 1 116 ? 126.287 158.494 148.644 1.00 102.17 116 LYS C C 1
ATOM 5085 O O . LYS C 1 116 ? 126.937 159.075 147.769 1.00 102.17 116 LYS C O 1
ATOM 5087 N N . PHE C 1 117 ? 125.074 158.018 148.418 1.00 96.44 117 PHE C N 1
ATOM 5088 C CA . PHE C 1 117 ? 124.472 158.150 147.096 1.00 96.44 117 PHE C CA 1
ATOM 5089 C C . PHE C 1 117 ? 124.030 159.589 146.865 1.00 96.44 117 PHE C C 1
ATOM 5090 O O . PHE C 1 117 ? 123.176 160.092 147.606 1.00 96.44 117 PHE C O 1
ATOM 5098 N N . PRO C 1 118 ? 124.575 160.286 145.865 1.00 99.19 118 PRO C N 1
ATOM 5099 C CA . PRO C 1 118 ? 124.163 161.674 145.622 1.00 99.19 118 PRO C CA 1
ATOM 5100 C C . PRO C 1 118 ? 122.863 161.774 144.840 1.00 99.19 118 PRO C C 1
ATOM 5101 O O . PRO C 1 118 ? 122.059 162.681 145.075 1.00 99.19 118 PRO C O 1
ATOM 5105 N N . ASP C 1 119 ? 122.649 160.849 143.907 1.00 103.99 119 ASP C N 1
ATOM 5106 C CA . ASP C 1 119 ? 121.426 160.830 143.117 1.00 103.99 119 ASP C CA 1
ATOM 5107 C C . ASP C 1 119 ? 121.201 159.418 142.602 1.00 103.99 119 ASP C C 1
ATOM 5108 O O . ASP C 1 119 ? 122.136 158.621 142.490 1.00 103.99 119 ASP C O 1
ATOM 5113 N N . VAL C 1 120 ? 119.940 159.122 142.290 1.00 87.35 120 VAL C N 1
ATOM 5114 C CA . VAL C 1 120 ? 119.575 157.781 141.845 1.00 87.35 120 VAL C CA 1
ATOM 5115 C C . VAL C 1 120 ? 120.173 157.482 140.474 1.00 87.35 120 VAL C C 1
ATOM 5116 O O . VAL C 1 120 ? 120.636 156.364 140.216 1.00 87.35 120 VAL C O 1
ATOM 5120 N N . LEU C 1 121 ? 120.188 158.472 139.585 1.00 87.47 121 LEU C N 1
ATOM 5121 C CA . LEU C 1 121 ? 120.601 158.244 138.206 1.00 87.47 121 LEU C CA 1
ATOM 5122 C C . LEU C 1 121 ? 122.053 157.782 138.134 1.00 87.47 121 LEU C C 1
ATOM 5123 O O . LEU C 1 121 ? 122.896 158.171 138.946 1.00 87.47 121 LEU C O 1
ATOM 5128 N N . ALA C 1 122 ? 122.334 156.929 137.150 1.00 88.26 122 ALA C N 1
ATOM 5129 C CA . ALA C 1 122 ? 123.675 156.410 136.925 1.00 88.26 122 ALA C CA 1
ATOM 5130 C C . ALA C 1 122 ? 123.888 156.219 135.431 1.00 88.26 122 ALA C C 1
ATOM 5131 O O . ALA C 1 122 ? 122.934 156.022 134.675 1.00 88.26 122 ALA C O 1
ATOM 5133 N N . SER C 1 123 ? 125.150 156.275 135.013 1.00 77.77 123 SER C N 1
ATOM 5134 C CA . SER C 1 123 ? 125.473 156.172 133.596 1.00 77.77 123 SER C CA 1
ATOM 5135 C C . SER C 1 123 ? 125.192 154.768 133.075 1.00 77.77 123 SER C C 1
ATOM 5136 O O . SER C 1 123 ? 125.338 153.779 133.796 1.00 77.77 123 SER C O 1
ATOM 5139 N N . ALA C 1 124 ? 124.787 154.689 131.806 1.00 77.56 124 ALA C N 1
ATOM 5140 C CA . ALA C 1 124 ? 124.432 153.401 131.218 1.00 77.56 124 ALA C CA 1
ATOM 5141 C C . ALA C 1 124 ? 125.670 152.561 130.928 1.00 77.56 124 ALA C C 1
ATOM 5142 O O . ALA C 1 124 ? 125.678 151.346 131.163 1.00 77.56 124 ALA C O 1
ATOM 5144 N N . ASP C 1 125 ? 126.725 153.190 130.405 1.00 80.78 125 ASP C N 1
ATOM 5145 C CA . ASP C 1 125 ? 127.933 152.443 130.071 1.00 80.78 125 ASP C CA 1
ATOM 5146 C C . ASP C 1 125 ? 128.586 151.852 131.311 1.00 80.78 125 ASP C C 1
ATOM 5147 O O . ASP C 1 125 ? 129.178 150.768 131.243 1.00 80.78 125 ASP C O 1
ATOM 5152 N N . LYS C 1 126 ? 128.489 152.541 132.449 1.00 71.42 126 LYS C N 1
ATOM 5153 C CA . LYS C 1 126 ? 128.995 151.977 133.695 1.00 71.42 126 LYS C CA 1
ATOM 5154 C C . LYS C 1 126 ? 128.265 150.685 134.038 1.00 71.42 126 LYS C C 1
ATOM 5155 O O . LYS C 1 126 ? 128.890 149.684 134.407 1.00 71.42 126 LYS C O 1
ATOM 5161 N N . LEU C 1 127 ? 126.936 150.688 133.912 1.00 65.68 127 LEU C N 1
ATOM 5162 C CA . LEU C 1 127 ? 126.164 149.477 134.170 1.00 65.68 127 LEU C CA 1
ATOM 5163 C C . LEU C 1 127 ? 126.531 148.368 133.195 1.00 65.68 127 LEU C C 1
ATOM 5164 O O . LEU C 1 127 ? 126.652 147.203 133.588 1.00 65.68 127 LEU C O 1
ATOM 5169 N N . ALA C 1 128 ? 126.701 148.709 131.915 1.00 66.43 128 ALA C N 1
ATOM 5170 C CA . ALA C 1 128 ? 127.065 147.696 130.929 1.00 66.43 128 ALA C CA 1
ATOM 5171 C C . ALA C 1 128 ? 128.413 147.065 131.257 1.00 66.43 128 ALA C C 1
ATOM 5172 O O . ALA C 1 128 ? 128.558 145.837 131.227 1.00 66.43 128 ALA C O 1
ATOM 5174 N N . ARG C 1 129 ? 129.409 147.890 131.587 1.00 64.14 129 ARG C N 1
ATOM 5175 C CA . ARG C 1 129 ? 130.724 147.356 131.923 1.00 64.14 129 ARG C CA 1
ATOM 5176 C C . ARG C 1 129 ? 130.676 146.524 133.198 1.00 64.14 129 ARG C C 1
ATOM 5177 O O . ARG C 1 129 ? 131.346 145.489 133.292 1.00 64.14 129 ARG C O 1
ATOM 5185 N N . PHE C 1 130 ? 129.901 146.960 134.193 1.00 58.67 130 PHE C N 1
ATOM 5186 C CA . PHE C 1 130 ? 129.787 146.182 135.422 1.00 58.67 130 PHE C CA 1
ATOM 5187 C C . PHE C 1 130 ? 129.140 144.830 135.158 1.00 58.67 130 PHE C C 1
ATOM 5188 O O . PHE C 1 130 ? 129.575 143.810 135.703 1.00 58.67 130 PHE C O 1
ATOM 5196 N N . ALA C 1 131 ? 128.096 144.801 134.330 1.00 58.58 131 ALA C N 1
ATOM 5197 C CA . ALA C 1 131 ? 127.450 143.534 134.010 1.00 58.58 131 ALA C CA 1
ATOM 5198 C C . ALA C 1 131 ? 128.337 142.657 133.139 1.00 58.58 131 ALA C C 1
ATOM 5199 O O . ALA C 1 131 ? 128.165 141.434 133.119 1.00 58.58 131 ALA C O 1
ATOM 5201 N N . GLN C 1 132 ? 129.276 143.260 132.407 1.00 66.20 132 GLN C N 1
ATOM 5202 C CA . GLN C 1 132 ? 130.241 142.469 131.649 1.00 66.20 132 GLN C CA 1
ATOM 5203 C C . GLN C 1 132 ? 131.063 141.577 132.569 1.00 66.20 132 GLN C C 1
ATOM 5204 O O . GLN C 1 132 ? 131.400 140.443 132.212 1.00 66.20 132 GLN C O 1
ATOM 5210 N N . ARG C 1 133 ? 131.395 142.073 133.758 1.00 67.62 133 ARG C N 1
ATOM 5211 C CA . ARG C 1 133 ? 132.191 141.333 134.725 1.00 67.62 133 ARG C CA 1
ATOM 5212 C C . ARG C 1 133 ? 131.359 140.364 135.557 1.00 67.62 133 ARG C C 1
ATOM 5213 O O . ARG C 1 133 ? 131.927 139.492 136.221 1.00 67.62 133 ARG C O 1
ATOM 5221 N N . LEU C 1 134 ? 130.032 140.474 135.514 1.00 65.90 134 LEU C N 1
ATOM 5222 C CA . LEU C 1 134 ? 129.165 139.611 136.305 1.00 65.90 134 LEU C CA 1
ATOM 5223 C C . LEU C 1 134 ? 128.626 138.421 135.526 1.00 65.90 134 LEU C C 1
ATOM 5224 O O . LEU C 1 134 ? 128.192 137.443 136.143 1.00 65.90 134 LEU C O 1
ATOM 5229 N N . GLU C 1 135 ? 128.648 138.474 134.194 1.00 77.92 135 GLU C N 1
ATOM 5230 C CA . GLU C 1 135 ? 128.075 137.397 133.397 1.00 77.92 135 GLU C CA 1
ATOM 5231 C C . GLU C 1 135 ? 128.921 136.131 133.442 1.00 77.92 135 GLU C C 1
ATOM 5232 O O . GLU C 1 135 ? 128.369 135.027 133.477 1.00 77.92 135 GLU C O 1
ATOM 5238 N N . ASP C 1 136 ? 130.244 136.262 133.446 1.00 92.25 136 ASP C N 1
ATOM 5239 C CA . ASP C 1 136 ? 131.127 135.105 133.416 1.00 92.25 136 ASP C CA 1
ATOM 5240 C C . ASP C 1 136 ? 131.266 134.502 134.809 1.00 92.25 136 ASP C C 1
ATOM 5241 O O . ASP C 1 136 ? 131.259 135.209 135.819 1.00 92.25 136 ASP C O 1
ATOM 5246 N N . ARG C 1 137 ? 131.384 133.173 134.851 1.00 99.34 137 ARG C N 1
ATOM 5247 C CA . ARG C 1 137 ? 13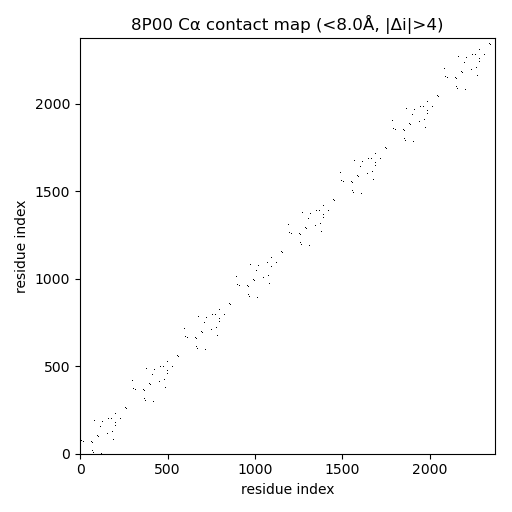1.395 132.460 136.123 1.00 99.34 137 ARG C CA 1
ATOM 5248 C C . ARG C 1 137 ? 132.725 132.581 136.857 1.00 99.34 137 ARG C C 1
ATOM 5249 O O . ARG C 1 137 ? 132.737 132.662 138.091 1.00 99.34 137 ARG C O 1
ATOM 5251 N N . LYS C 1 138 ? 133.846 132.596 136.134 1.00 99.58 138 LYS C N 1
ATOM 5252 C CA . LYS C 1 138 ? 135.171 132.575 136.754 1.00 99.58 138 LYS C CA 1
ATOM 5253 C C . LYS C 1 138 ? 135.667 134.008 136.931 1.00 99.58 138 LYS C C 1
ATOM 5254 O O . LYS C 1 138 ? 136.428 134.544 136.126 1.00 99.58 138 LYS C O 1
ATOM 5260 N N . ASP C 1 139 ? 135.214 134.634 138.016 1.00 96.91 139 ASP C N 1
ATOM 5261 C CA . ASP C 1 139 ? 135.667 135.961 138.416 1.00 96.91 139 ASP C CA 1
ATOM 5262 C C . ASP C 1 139 ? 135.824 135.965 139.933 1.00 96.91 139 ASP C C 1
ATOM 5263 O O . ASP C 1 139 ? 135.817 134.915 140.582 1.00 96.91 139 ASP C O 1
ATOM 5268 N N . VAL C 1 140 ? 135.967 137.159 140.506 1.00 93.98 140 VAL C N 1
ATOM 5269 C CA . VAL C 1 140 ? 136.233 137.298 141.933 1.00 93.98 140 VAL C CA 1
ATOM 5270 C C . VAL C 1 140 ? 134.973 137.765 142.653 1.00 93.98 140 VAL C C 1
ATOM 5271 O O . VAL C 1 140 ? 134.806 137.528 143.855 1.00 93.98 140 VAL C O 1
ATOM 5275 N N . LEU C 1 141 ? 134.068 138.419 141.918 1.00 96.76 141 LEU C N 1
ATOM 5276 C CA . LEU C 1 141 ? 132.897 139.021 142.549 1.00 96.76 141 LEU C CA 1
ATOM 5277 C C . LEU C 1 141 ? 131.993 137.981 143.198 1.00 96.76 141 LEU C C 1
ATOM 5278 O O . LEU C 1 141 ? 131.341 138.273 144.206 1.00 96.76 141 LEU C O 1
ATOM 5283 N N . HIS C 1 142 ? 131.932 136.773 142.636 1.00 98.20 142 HIS C N 1
ATOM 5284 C CA . HIS C 1 142 ? 131.028 135.755 143.164 1.00 98.20 142 HIS C CA 1
ATOM 5285 C C . HIS C 1 142 ? 131.409 135.357 144.586 1.00 98.20 142 HIS C C 1
ATOM 5286 O O . HIS C 1 142 ? 130.542 135.208 145.454 1.00 98.20 142 HIS C O 1
ATOM 5293 N N . LYS C 1 143 ? 132.706 135.183 144.843 1.00 101.85 143 LYS C N 1
ATOM 5294 C CA . LYS C 1 143 ? 133.138 134.716 146.157 1.00 101.85 143 LYS C CA 1
ATOM 5295 C C . LYS C 1 143 ? 133.024 135.813 147.209 1.00 101.85 143 LYS C C 1
ATOM 5296 O O . LYS C 1 143 ? 132.592 135.553 148.337 1.00 101.85 143 LYS C O 1
ATOM 5302 N N . ASN C 1 144 ? 133.404 137.040 146.863 1.00 99.48 144 ASN C N 1
ATOM 5303 C CA . ASN C 1 144 ? 133.405 138.159 147.804 1.00 99.48 144 ASN C CA 1
ATOM 5304 C C . ASN C 1 144 ? 132.195 139.039 147.509 1.00 99.48 144 ASN C C 1
ATOM 5305 O O . ASN C 1 144 ? 132.199 139.819 146.554 1.00 99.48 144 ASN C O 1
ATOM 5307 N N . PHE C 1 145 ? 131.157 138.911 148.338 1.00 100.06 145 PHE C N 1
ATOM 5308 C CA . PHE C 1 145 ? 129.952 139.712 148.144 1.00 100.06 145 PHE C CA 1
ATOM 5309 C C . PHE C 1 145 ? 130.204 141.182 148.454 1.00 100.06 145 PHE C C 1
ATOM 5310 O O . PHE C 1 145 ? 129.655 142.066 147.785 1.00 100.06 145 PHE C O 1
ATOM 5312 N N . SER C 1 146 ? 131.023 141.461 149.470 1.00 102.20 146 SER C N 1
ATOM 5313 C CA . SER C 1 146 ? 131.265 142.843 149.876 1.00 102.20 146 SER C CA 1
ATOM 5314 C C . SER C 1 146 ? 131.946 143.637 148.767 1.00 102.20 146 SER C C 1
ATOM 5315 O O . SER C 1 146 ? 131.564 144.779 148.485 1.00 102.20 146 SER C O 1
ATOM 5318 N N . LYS C 1 147 ? 132.962 143.050 148.130 1.00 101.93 147 LYS C N 1
ATOM 5319 C CA . LYS C 1 147 ? 133.648 143.742 147.043 1.00 101.93 147 LYS C CA 1
ATOM 5320 C C . LYS C 1 147 ? 132.717 143.974 145.861 1.00 101.93 147 LYS C C 1
ATOM 5321 O O . LYS C 1 147 ? 132.766 145.032 145.222 1.00 101.93 147 LYS C O 1
ATOM 5327 N N . ALA C 1 148 ? 131.861 142.998 145.554 1.00 93.57 148 ALA C N 1
ATOM 5328 C CA . ALA C 1 148 ? 130.888 143.179 144.484 1.00 93.57 148 ALA C CA 1
ATOM 5329 C C . ALA C 1 148 ? 129.931 144.320 144.806 1.00 93.57 148 ALA C C 1
ATOM 5330 O O . ALA C 1 148 ? 129.577 145.117 143.928 1.00 93.57 148 ALA C O 1
ATOM 5332 N N . MET C 1 149 ? 129.497 144.411 146.066 1.00 101.47 149 MET C N 1
ATOM 5333 C CA . MET C 1 149 ? 128.583 145.483 146.441 1.00 101.47 149 MET C CA 1
ATOM 5334 C C . MET C 1 149 ? 129.281 146.837 146.362 1.00 101.47 149 MET C C 1
ATOM 5335 O O . MET C 1 149 ? 128.682 147.814 145.896 1.00 101.47 149 MET C O 1
ATOM 5340 N N . ASN C 1 150 ? 130.552 146.909 146.776 1.00 96.41 150 ASN C N 1
ATOM 5341 C CA . ASN C 1 150 ? 131.319 148.141 146.597 1.00 96.41 150 ASN C CA 1
ATOM 5342 C C . ASN C 1 150 ? 131.423 148.522 145.126 1.00 96.41 150 ASN C C 1
ATOM 5343 O O . ASN C 1 150 ? 131.300 149.700 144.775 1.00 96.41 150 ASN C O 1
ATOM 5348 N N . ALA C 1 151 ? 131.676 147.545 144.257 1.00 86.51 151 ALA C N 1
ATOM 5349 C CA . ALA C 1 151 ? 131.794 147.805 142.828 1.00 86.51 151 ALA C CA 1
ATOM 5350 C C . ALA C 1 151 ? 130.486 148.344 142.265 1.00 86.51 151 ALA C C 1
ATOM 5351 O O . ALA C 1 151 ? 130.482 149.315 141.499 1.00 86.51 151 ALA C O 1
ATOM 5353 N N . PHE C 1 152 ? 129.372 147.724 142.648 1.00 80.33 152 PHE C N 1
ATOM 5354 C CA . PHE C 1 152 ? 128.064 148.163 142.178 1.00 80.33 152 PHE C CA 1
ATOM 5355 C C . PHE C 1 152 ? 127.766 149.573 142.669 1.00 80.33 152 PHE C C 1
ATOM 5356 O O . PHE C 1 152 ? 127.214 150.390 141.926 1.00 80.33 152 PHE C O 1
ATOM 5364 N N . GLY C 1 153 ? 128.115 149.866 143.923 1.00 87.31 153 GLY C N 1
ATOM 5365 C CA . GLY C 1 153 ? 127.899 151.207 144.439 1.00 87.31 153 GLY C CA 1
ATOM 5366 C C . GLY C 1 153 ? 128.723 152.248 143.707 1.00 87.31 153 GLY C C 1
ATOM 5367 O O . GLY C 1 153 ? 128.207 153.287 143.288 1.00 87.31 153 GLY C O 1
ATOM 5368 N N . ALA C 1 154 ? 130.015 151.971 143.524 1.00 87.87 154 ALA C N 1
ATOM 5369 C CA . ALA C 1 154 ? 130.880 152.885 142.788 1.00 87.87 154 ALA C CA 1
ATOM 5370 C C . ALA C 1 154 ? 130.460 153.020 141.333 1.00 87.87 154 ALA C C 1
ATOM 5371 O O . ALA C 1 154 ? 130.820 154.008 140.685 1.00 87.87 154 ALA C O 1
ATOM 5373 N N . CYS C 1 155 ? 129.714 152.047 140.809 1.00 88.35 155 CYS C N 1
ATOM 5374 C CA . CYS C 1 155 ? 129.174 152.161 139.461 1.00 88.35 155 CYS C CA 1
ATOM 5375 C C . CYS C 1 155 ? 128.225 153.343 139.317 1.00 88.35 155 CYS C C 1
ATOM 5376 O O . CYS C 1 155 ? 128.016 153.822 138.197 1.00 88.35 155 CYS C O 1
ATOM 5379 N N . PHE C 1 156 ? 127.650 153.824 140.417 1.00 94.36 156 PHE C N 1
ATOM 5380 C CA . PHE C 1 156 ? 126.680 154.913 140.402 1.00 94.36 156 PHE C CA 1
ATOM 5381 C C . PHE C 1 156 ? 127.183 156.118 141.190 1.00 94.36 156 PHE C C 1
ATOM 5382 O O . PHE C 1 156 ? 126.416 156.795 141.878 1.00 94.36 156 PHE C O 1
ATOM 5384 N N . TRP C 1 157 ? 128.485 156.395 141.097 1.00 91.81 157 TRP C N 1
ATOM 5385 C CA . TRP C 1 157 ? 129.104 157.582 141.692 1.00 91.81 157 TRP C CA 1
ATOM 5386 C C . TRP C 1 157 ? 128.902 157.620 143.209 1.00 91.81 157 TRP C C 1
ATOM 5387 O O . TRP C 1 157 ? 128.293 158.538 143.760 1.00 91.81 157 TRP C O 1
ATOM 5398 N N . ALA C 1 158 ? 129.432 156.603 143.884 1.00 93.28 158 ALA C N 1
ATOM 5399 C CA . ALA C 1 158 ? 129.348 156.519 145.338 1.00 93.28 158 ALA C CA 1
ATOM 5400 C C . ALA C 1 158 ? 130.697 156.597 146.032 1.00 93.28 158 ALA C C 1
ATOM 5401 O O . ALA C 1 158 ? 130.835 157.325 147.016 1.00 93.28 158 ALA C O 1
ATOM 5403 N N . ILE C 1 159 ? 131.697 155.862 145.551 1.00 93.74 159 ILE C N 1
ATOM 5404 C CA . ILE C 1 159 ? 133.024 155.860 146.152 1.00 93.74 159 ILE C CA 1
ATOM 5405 C C . ILE C 1 159 ? 134.066 155.922 145.045 1.00 93.74 159 ILE C C 1
ATOM 5406 O O . ILE C 1 159 ? 133.786 155.608 143.884 1.00 93.74 159 ILE C O 1
ATOM 5411 N N . LYS C 1 160 ? 135.273 156.336 145.413 1.00 100.03 160 LYS C N 1
ATOM 5412 C CA . LYS C 1 160 ? 136.354 156.423 144.443 1.00 100.03 160 LYS C CA 1
ATOM 5413 C C . LYS C 1 160 ? 136.731 155.024 143.968 1.00 100.03 160 LYS C C 1
ATOM 5414 O O . LYS C 1 160 ? 137.043 154.157 144.795 1.00 100.03 160 LYS C O 1
ATOM 5416 N N . PRO C 1 161 ? 136.714 154.762 142.661 1.00 102.48 161 PRO C N 1
ATOM 5417 C CA . PRO C 1 161 ? 136.974 153.400 142.174 1.00 102.48 161 PRO C CA 1
ATOM 5418 C C . PRO C 1 161 ? 138.465 153.094 142.135 1.00 102.48 161 PRO C C 1
ATOM 5419 O O . PRO C 1 161 ? 139.257 153.861 141.582 1.00 102.48 161 PRO C O 1
ATOM 5423 N N . THR C 1 162 ? 138.842 151.967 142.730 1.00 97.73 162 THR C N 1
ATOM 5424 C CA . THR C 1 162 ? 140.204 151.465 142.653 1.00 97.73 162 THR C CA 1
ATOM 5425 C C . THR C 1 162 ? 140.315 150.509 141.466 1.00 97.73 162 THR C C 1
ATOM 5426 O O . THR C 1 162 ? 139.415 150.420 140.627 1.00 97.73 162 THR C O 1
ATOM 5430 N N . PHE C 1 163 ? 141.431 149.784 141.379 1.00 87.74 163 PHE C N 1
ATOM 5431 C CA . PHE C 1 163 ? 141.597 148.821 140.295 1.00 87.74 163 PHE C CA 1
ATOM 5432 C C . PHE C 1 163 ? 140.659 147.633 140.463 1.00 87.74 163 PHE C C 1
ATOM 5433 O O . PHE C 1 163 ? 140.018 147.194 139.502 1.00 87.74 163 PHE C O 1
ATOM 5441 N N . ALA C 1 164 ? 140.568 147.094 141.679 1.00 88.81 164 ALA C N 1
ATOM 5442 C CA . ALA C 1 164 ? 139.745 145.916 141.920 1.00 88.81 164 ALA C CA 1
ATOM 5443 C C . ALA C 1 164 ? 138.252 146.204 141.836 1.00 88.81 164 ALA C C 1
ATOM 5444 O O . ALA C 1 164 ? 137.463 145.258 141.747 1.00 88.81 164 ALA C O 1
ATOM 5446 N N . THR C 1 165 ? 137.845 147.472 141.860 1.00 89.95 165 THR C N 1
ATOM 5447 C CA . THR C 1 165 ? 136.437 147.842 141.803 1.00 89.95 165 THR C CA 1
ATOM 5448 C C . THR C 1 165 ? 136.038 148.431 140.456 1.00 89.95 165 THR C C 1
ATOM 5449 O O . THR C 1 165 ? 134.941 148.984 140.334 1.00 89.95 165 THR C O 1
ATOM 5453 N N . GLU C 1 166 ? 136.895 148.326 139.445 1.00 77.37 166 GLU C N 1
ATOM 5454 C CA . GLU C 1 166 ? 136.595 148.872 138.129 1.00 77.37 166 GLU C CA 1
ATOM 5455 C C . GLU C 1 166 ? 135.672 147.915 137.376 1.00 77.37 166 GLU C C 1
ATOM 5456 O O . GLU C 1 166 ? 135.111 146.974 137.943 1.00 77.37 166 GLU C O 1
ATOM 5458 N N . GLY C 1 167 ? 135.505 148.150 136.077 1.00 71.05 167 GLY C N 1
ATOM 5459 C CA . GLY C 1 167 ? 134.660 147.305 135.257 1.00 71.05 167 GLY C CA 1
ATOM 5460 C C . GLY C 1 167 ? 135.413 146.120 134.691 1.00 71.05 167 GLY C C 1
ATOM 5461 O O . GLY C 1 167 ? 136.020 145.350 135.440 1.00 71.05 167 GLY C O 1
ATOM 5462 N N . LYS C 1 168 ? 135.377 145.956 133.373 1.00 75.27 168 LYS C N 1
ATOM 5463 C CA . LYS C 1 168 ? 136.125 144.907 132.694 1.00 75.27 168 LYS C CA 1
ATOM 5464 C C . LYS C 1 168 ? 137.373 145.523 132.077 1.00 75.27 168 LYS C C 1
ATOM 5465 O O . LYS C 1 168 ? 137.277 146.469 131.288 1.00 75.27 168 LYS C O 1
ATOM 5471 N N . CYS C 1 169 ? 138.536 144.986 132.431 1.00 82.87 169 CYS C N 1
ATOM 5472 C CA . CYS C 1 169 ? 139.800 145.577 132.017 1.00 82.87 169 CYS C CA 1
ATOM 5473 C C . CYS C 1 169 ? 140.882 144.508 132.052 1.00 82.87 169 CYS C C 1
ATOM 5474 O O . CYS C 1 169 ? 140.675 143.396 132.543 1.00 82.87 169 CYS C O 1
ATOM 5477 N N . ASN C 1 170 ? 142.047 144.868 131.518 1.00 89.96 170 ASN C N 1
ATOM 5478 C CA . ASN C 1 170 ? 143.211 143.990 131.519 1.00 89.96 170 ASN C CA 1
ATOM 5479 C C . ASN C 1 170 ? 144.456 144.861 131.539 1.00 89.96 170 ASN C C 1
ATOM 5480 O O . ASN C 1 170 ? 144.711 145.591 130.577 1.00 89.96 170 ASN C O 1
ATOM 5485 N N . VAL C 1 171 ? 145.220 144.788 132.631 1.00 87.40 171 VAL C N 1
ATOM 5486 C CA . VAL C 1 171 ? 146.394 145.640 132.778 1.00 87.40 171 VAL C CA 1
ATOM 5487 C C . VAL C 1 171 ? 147.387 145.341 131.668 1.00 87.40 171 VAL C C 1
ATOM 5488 O O . VAL C 1 171 ? 147.777 144.187 131.452 1.00 87.40 171 VAL C O 1
ATOM 5492 N N . VAL C 1 172 ? 147.801 146.387 130.955 1.00 91.05 172 VAL C N 1
ATOM 5493 C CA . VAL C 1 172 ? 148.713 146.228 129.830 1.00 91.05 172 VAL C CA 1
ATOM 5494 C C . VAL C 1 172 ? 150.151 146.599 130.181 1.00 91.05 172 VAL C C 1
ATOM 5495 O O . VAL C 1 172 ? 151.078 146.148 129.489 1.00 91.05 172 VAL C O 1
ATOM 5499 N N . ARG C 1 173 ? 150.368 147.386 131.234 1.00 93.03 173 ARG C N 1
ATOM 5500 C CA . ARG C 1 173 ? 151.705 147.832 131.600 1.00 93.03 173 ARG C CA 1
ATOM 5501 C C . ARG C 1 173 ? 151.646 148.497 132.966 1.00 93.03 173 ARG C C 1
ATOM 5502 O O . ARG C 1 173 ? 150.670 149.179 133.285 1.00 93.03 173 ARG C O 1
ATOM 5510 N N . ALA C 1 174 ? 152.686 148.283 133.768 1.00 98.63 174 ALA C N 1
ATOM 5511 C CA . ALA C 1 174 ? 152.774 148.914 135.077 1.00 98.63 174 ALA C CA 1
ATOM 5512 C C . ALA C 1 174 ? 154.105 149.637 135.230 1.00 98.63 174 ALA C C 1
ATOM 5513 O O . ALA C 1 174 ? 154.881 149.732 134.274 1.00 98.63 174 ALA C O 1
ATOM 5515 N N . THR C 1 175 ? 154.372 150.145 136.424 1.00 110.31 175 THR C N 1
ATOM 5516 C CA . THR C 1 175 ? 155.614 150.845 136.742 1.00 110.31 175 THR C CA 1
ATOM 5517 C C . THR C 1 175 ? 155.710 150.927 138.262 1.00 110.31 175 THR C C 1
ATOM 5518 O O . THR C 1 175 ? 154.933 150.288 138.982 1.00 110.31 175 THR C O 1
ATOM 5522 N N . ASP C 1 176 ? 156.676 151.706 138.754 1.00 114.47 176 ASP C N 1
ATOM 5523 C CA . ASP C 1 176 ? 156.902 151.792 140.194 1.00 114.47 176 ASP C CA 1
ATOM 5524 C C . ASP C 1 176 ? 155.674 152.337 140.915 1.00 114.47 176 ASP C C 1
ATOM 5525 O O . ASP C 1 176 ? 155.258 151.801 141.949 1.00 114.47 176 ASP C O 1
ATOM 5527 N N . ASP C 1 177 ? 155.077 153.399 140.381 1.00 121.92 177 ASP C N 1
ATOM 5528 C CA . ASP C 1 177 ? 153.881 154.001 140.956 1.00 121.92 177 ASP C CA 1
ATOM 5529 C C . ASP C 1 177 ? 152.837 154.170 139.865 1.00 121.92 177 ASP C C 1
ATOM 5530 O O . ASP C 1 177 ? 153.167 154.582 138.748 1.00 121.92 177 ASP C O 1
ATOM 5535 N N . SER C 1 178 ? 151.586 153.833 140.191 1.00 114.88 178 SER C N 1
ATOM 5536 C CA . SER C 1 178 ? 150.442 153.944 139.289 1.00 114.88 178 SER C CA 1
ATOM 5537 C C . SER C 1 178 ? 150.516 152.930 138.152 1.00 114.88 178 SER C C 1
ATOM 5538 O O . SER C 1 178 ? 151.578 152.363 137.882 1.00 114.88 178 SER C O 1
ATOM 5541 N N . MET C 1 179 ? 149.387 152.694 137.486 1.00 98.27 179 MET C N 1
ATOM 5542 C CA . MET C 1 179 ? 149.305 151.733 136.394 1.00 98.27 179 MET C CA 1
ATOM 5543 C C . MET C 1 179 ? 148.530 152.353 135.240 1.00 98.27 179 MET C C 1
ATOM 5544 O O . MET C 1 179 ? 147.905 153.408 135.376 1.00 98.27 179 MET C O 1
ATOM 5549 N N . ILE C 1 180 ? 148.577 151.682 134.092 1.00 86.36 180 ILE C N 1
ATOM 5550 C CA . ILE C 1 180 ? 147.819 152.077 132.911 1.00 86.36 180 ILE C CA 1
ATOM 5551 C C . ILE C 1 180 ? 147.019 150.875 132.430 1.00 86.36 180 ILE C C 1
ATOM 5552 O O . ILE C 1 180 ? 147.560 149.770 132.311 1.00 86.36 180 ILE C O 1
ATOM 5557 N N . LEU C 1 181 ? 145.731 151.085 132.170 1.00 78.09 181 LEU C N 1
ATOM 5558 C CA . LEU C 1 181 ? 144.828 150.025 131.751 1.00 78.09 181 LEU C CA 1
ATOM 5559 C C . LEU C 1 181 ? 144.244 150.347 130.384 1.00 78.09 181 LEU C C 1
ATOM 5560 O O . LEU C 1 181 ? 144.193 151.507 129.970 1.00 78.09 181 LEU C O 1
ATOM 5565 N N . GLU C 1 182 ? 143.805 149.304 129.687 1.00 80.15 182 GLU C N 1
ATOM 5566 C CA . GLU C 1 182 ? 143.197 149.437 128.373 1.00 80.15 182 GLU C CA 1
ATOM 5567 C C . GLU C 1 182 ? 141.774 148.901 128.417 1.00 80.15 182 GLU C C 1
ATOM 5568 O O . GLU C 1 182 ? 141.508 147.865 129.034 1.00 80.15 182 GLU C O 1
ATOM 5571 N N . PHE C 1 183 ? 140.860 149.624 127.781 1.00 74.76 183 PHE C N 1
ATOM 5572 C CA . PHE C 1 183 ? 139.470 149.214 127.661 1.00 74.76 183 PHE C CA 1
ATOM 5573 C C . PHE C 1 183 ? 139.177 148.829 126.217 1.00 74.76 183 PHE C C 1
ATOM 5574 O O . PHE C 1 183 ? 139.949 149.120 125.301 1.00 74.76 183 PHE C O 1
ATOM 5582 N N . GLN C 1 184 ? 138.049 148.163 126.019 1.00 72.77 184 GLN C N 1
ATOM 5583 C CA . GLN C 1 184 ? 137.650 147.674 124.710 1.00 72.77 184 GLN C CA 1
ATOM 5584 C C . GLN C 1 184 ? 136.169 147.943 124.513 1.00 72.77 184 GLN C C 1
ATOM 5585 O O . GLN C 1 184 ? 135.426 148.102 125.489 1.00 72.77 184 GLN C O 1
ATOM 5588 N N . PRO C 1 185 ? 135.710 148.021 123.264 1.00 82.46 185 PRO C N 1
ATOM 5589 C CA . PRO C 1 185 ? 134.278 148.226 123.020 1.00 82.46 185 PRO C CA 1
ATOM 5590 C C . PRO C 1 185 ? 133.442 147.093 123.597 1.00 82.46 185 PRO C C 1
ATOM 5591 O O . PRO C 1 185 ? 133.823 145.922 123.545 1.00 82.46 185 PRO C O 1
ATOM 5595 N N . VAL C 1 186 ? 132.293 147.460 124.148 1.00 82.44 186 VAL C N 1
ATOM 5596 C CA . VAL C 1 186 ? 131.370 146.478 124.730 1.00 82.44 186 VAL C CA 1
ATOM 5597 C C . VAL C 1 186 ? 130.648 145.743 123.606 1.00 82.44 186 VAL C C 1
ATOM 5598 O O . VAL C 1 186 ? 130.297 146.371 122.591 1.00 82.44 186 VAL C O 1
ATOM 5602 N N . PRO C 1 187 ? 130.427 144.431 123.717 1.00 84.78 187 PRO C N 1
ATOM 5603 C CA . PRO C 1 187 ? 129.766 143.695 122.631 1.00 84.78 187 PRO C CA 1
ATOM 5604 C C . PRO C 1 187 ? 128.374 144.231 122.326 1.00 84.78 187 PRO C C 1
ATOM 5605 O O . PRO C 1 187 ? 127.787 145.001 123.089 1.00 84.78 187 PRO C O 1
ATOM 5609 N N . GLU C 1 188 ? 127.845 143.793 121.180 1.00 92.51 188 GLU C N 1
ATOM 5610 C CA . GLU C 1 188 ? 126.631 144.392 120.631 1.00 92.51 188 GLU C CA 1
ATOM 5611 C C . GLU C 1 188 ? 125.428 144.171 121.541 1.00 92.51 188 GLU C C 1
ATOM 5612 O O . GLU C 1 188 ? 124.676 145.108 121.831 1.00 92.51 188 GLU C O 1
ATOM 5614 N N . TYR C 1 189 ? 125.230 142.940 122.009 1.00 96.60 189 TYR C N 1
ATOM 5615 C CA . TYR C 1 189 ? 124.025 142.609 122.759 1.00 96.60 189 TYR C CA 1
ATOM 5616 C C . TYR C 1 189 ? 124.044 143.134 124.194 1.00 96.60 189 TYR C C 1
ATOM 5617 O O . TYR C 1 189 ? 123.158 142.782 124.979 1.00 96.60 189 TYR C O 1
ATOM 5626 N N . PHE C 1 190 ? 125.019 143.973 124.543 1.00 84.76 190 PHE C N 1
ATOM 5627 C CA . PHE C 1 190 ? 124.977 144.764 125.764 1.00 84.76 190 PHE C CA 1
ATOM 5628 C C . PHE C 1 190 ? 124.843 146.256 125.502 1.00 84.76 190 PHE C C 1
ATOM 5629 O O . PHE C 1 190 ? 124.553 147.007 126.439 1.00 84.76 190 PHE C O 1
ATOM 5637 N N . ARG C 1 191 ? 125.049 146.702 124.265 1.00 93.98 191 ARG C N 1
ATOM 5638 C CA . ARG C 1 191 ? 125.128 148.126 123.972 1.00 93.98 191 ARG C CA 1
ATOM 5639 C C . ARG C 1 191 ? 123.780 148.809 124.158 1.00 93.98 191 ARG C C 1
ATOM 5640 O O . ARG C 1 191 ? 122.737 148.282 123.762 1.00 93.98 191 ARG C O 1
ATOM 5648 N N . CYS C 1 192 ? 123.809 149.997 124.764 1.00 98.75 192 CYS C N 1
ATOM 5649 C CA . CYS C 1 192 ? 122.621 150.841 124.922 1.00 98.75 192 CYS C CA 1
ATOM 5650 C C . CYS C 1 192 ? 123.049 152.283 124.652 1.00 98.75 192 CYS C C 1
ATOM 5651 O O . CYS C 1 192 ? 123.469 152.999 125.565 1.00 98.75 192 CYS C O 1
ATOM 5654 N N . GLY C 1 193 ? 122.936 152.705 123.392 1.00 109.58 193 GLY C N 1
ATOM 5655 C CA . GLY C 1 193 ? 123.293 154.050 122.992 1.00 109.58 193 GLY C CA 1
ATOM 5656 C C . GLY C 1 193 ? 124.415 154.052 121.967 1.00 109.58 193 GLY C C 1
ATOM 5657 O O . GLY C 1 193 ? 124.538 153.129 121.152 1.00 109.58 193 GLY C O 1
ATOM 5658 N N . ARG C 1 194 ? 125.230 155.102 122.018 1.00 107.94 194 ARG C N 1
ATOM 5659 C CA . ARG C 1 194 ? 126.326 155.267 121.079 1.00 107.94 194 ARG C CA 1
ATOM 5660 C C . ARG C 1 194 ? 127.473 154.319 121.417 1.00 107.94 194 ARG C C 1
ATOM 5661 O O . ARG C 1 194 ? 127.545 153.742 122.505 1.00 107.94 194 ARG C O 1
ATOM 5665 N N . SER C 1 195 ? 128.382 154.161 120.460 1.00 111.53 195 SER C N 1
ATOM 5666 C CA . SER C 1 195 ? 129.544 153.299 120.605 1.00 111.53 195 SER C CA 1
ATOM 5667 C C . SER C 1 195 ? 130.800 154.137 120.806 1.00 111.53 195 SER C C 1
ATOM 5668 O O . SER C 1 195 ? 130.905 155.261 120.308 1.00 111.53 195 SER C O 1
ATOM 5671 N N . LYS C 1 196 ? 131.755 153.576 121.544 1.00 109.05 196 LYS C N 1
ATOM 5672 C CA . LYS C 1 196 ? 133.023 154.234 121.819 1.00 109.05 196 LYS C CA 1
ATOM 5673 C C . LYS C 1 196 ? 134.169 153.281 121.514 1.00 109.05 196 LYS C C 1
ATOM 5674 O O . LYS C 1 196 ? 134.039 152.062 121.653 1.00 109.05 196 LYS C O 1
ATOM 5680 N N . ALA C 1 197 ? 135.294 153.852 121.096 1.00 101.19 197 ALA C N 1
ATOM 5681 C CA . ALA C 1 197 ? 136.446 153.072 120.675 1.00 101.19 197 ALA C CA 1
ATOM 5682 C C . ALA C 1 197 ? 137.382 152.830 121.859 1.00 101.19 197 ALA C C 1
ATOM 5683 O O . ALA C 1 197 ? 137.040 153.085 123.017 1.00 101.19 197 ALA C O 1
ATOM 5685 N N . THR C 1 198 ? 138.578 152.325 121.570 1.00 90.69 198 THR C N 1
ATOM 5686 C CA . THR C 1 198 ? 139.557 152.039 122.609 1.00 90.69 198 THR C CA 1
ATOM 5687 C C . THR C 1 198 ? 140.021 153.324 123.285 1.00 90.69 198 THR C C 1
ATOM 5688 O O . THR C 1 198 ? 140.237 154.347 122.630 1.00 90.69 198 THR C O 1
ATOM 5692 N N . PHE C 1 199 ? 140.172 153.267 124.607 1.00 86.41 199 PHE C N 1
ATOM 5693 C CA . PHE C 1 199 ? 140.656 154.413 125.361 1.00 86.41 199 PHE C CA 1
ATOM 5694 C C . PHE C 1 199 ? 141.241 153.927 126.680 1.00 86.41 199 PHE C C 1
ATOM 5695 O O . PHE C 1 199 ? 140.657 153.069 127.345 1.00 86.41 199 PHE C O 1
ATOM 5703 N N . TYR C 1 200 ? 142.394 154.480 127.043 1.00 88.67 200 TYR C N 1
ATOM 5704 C CA . TYR C 1 200 ? 143.146 154.035 128.206 1.00 88.67 200 TYR C CA 1
ATOM 5705 C C . TYR C 1 200 ? 142.767 154.868 129.431 1.00 88.67 200 TYR C C 1
ATOM 5706 O O . TYR C 1 200 ? 141.807 155.642 129.413 1.00 88.67 200 TYR C O 1
ATOM 5715 N N . LYS C 1 201 ? 143.522 154.710 130.514 1.00 82.33 201 LYS C N 1
ATOM 5716 C CA . LYS C 1 201 ? 143.292 155.449 131.750 1.00 82.33 201 LYS C CA 1
ATOM 5717 C C . LYS C 1 201 ? 144.576 155.415 132.573 1.00 82.33 201 LYS C C 1
ATOM 5718 O O . LYS C 1 201 ? 145.622 154.956 132.102 1.00 82.33 201 LYS C O 1
ATOM 5720 N N . LEU C 1 202 ? 144.497 155.903 133.811 1.00 101.62 202 LEU C N 1
ATOM 5721 C CA . LEU C 1 202 ? 145.646 155.924 134.709 1.00 101.62 202 LEU C CA 1
ATOM 5722 C C . LEU C 1 202 ? 145.148 156.132 136.131 1.00 101.62 202 LEU C C 1
ATOM 5723 O O . LEU C 1 202 ? 144.273 156.971 136.363 1.00 101.62 202 LEU C O 1
ATOM 5728 N N . TYR C 1 203 ? 145.706 155.379 137.072 1.00 108.96 203 TYR C N 1
ATOM 5729 C CA . TYR C 1 203 ? 145.288 155.428 138.473 1.00 108.96 203 TYR C CA 1
ATOM 5730 C C . TYR C 1 203 ? 146.505 155.629 139.365 1.00 108.96 203 TYR C C 1
ATOM 5731 O O . TYR C 1 203 ? 147.332 154.701 139.488 1.00 108.96 203 TYR C O 1
ATOM 5740 N N . PRO C 1 204 ? 146.661 156.794 139.995 1.00 120.35 204 PRO C N 1
ATOM 5741 C CA . PRO C 1 204 ? 147.758 156.971 140.957 1.00 120.35 204 PRO C CA 1
ATOM 5742 C C . PRO C 1 204 ? 147.675 155.941 142.073 1.00 120.35 204 PRO C C 1
ATOM 5743 O O . PRO C 1 204 ? 146.590 155.530 142.490 1.00 120.35 204 PRO C O 1
ATOM 5747 N N . LEU C 1 205 ? 148.845 155.522 142.560 1.00 127.42 205 LEU C N 1
ATOM 5748 C CA . LEU C 1 205 ? 148.897 154.344 143.426 1.00 127.42 205 LEU C CA 1
ATOM 5749 C C . LEU C 1 205 ? 148.362 154.637 144.826 1.00 127.42 205 LEU C C 1
ATOM 5750 O O . LEU C 1 205 ? 147.310 154.122 145.215 1.00 127.42 205 LEU C O 1
ATOM 5755 N N . SER C 1 206 ? 149.069 155.461 145.604 1.00 153.43 206 SER C N 1
ATOM 5756 C CA . SER C 1 206 ? 148.587 155.817 146.937 1.00 153.43 206 SER C CA 1
ATOM 5757 C C . SER C 1 206 ? 148.354 157.315 147.089 1.00 153.43 206 SER C C 1
ATOM 5758 O O . SER C 1 206 ? 147.210 157.730 147.287 1.00 153.43 206 SER C O 1
ATOM 5761 N N . ASP C 1 207 ? 149.396 158.144 147.008 1.00 176.34 207 ASP C N 1
ATOM 5762 C CA . ASP C 1 207 ? 149.217 159.590 147.120 1.00 176.34 207 ASP C CA 1
ATOM 5763 C C . ASP C 1 207 ? 150.089 160.421 146.192 1.00 176.34 207 ASP C C 1
ATOM 5764 O O . ASP C 1 207 ? 149.714 161.560 145.894 1.00 176.34 207 ASP C O 1
ATOM 5769 N N . GLU C 1 208 ? 151.225 159.916 145.722 1.00 182.27 208 GLU C N 1
ATOM 5770 C CA . GLU C 1 208 ? 152.235 160.773 145.120 1.00 182.27 208 GLU C CA 1
ATOM 5771 C C . GLU C 1 208 ? 151.992 160.956 143.627 1.00 182.27 208 GLU C C 1
ATOM 5772 O O . GLU C 1 208 ? 151.390 160.110 142.961 1.00 182.27 208 GLU C O 1
ATOM 5778 N N . GLN C 1 209 ? 152.471 162.080 143.108 1.00 182.17 209 GLN C N 1
ATOM 5779 C CA . GLN C 1 209 ? 152.342 162.364 141.685 1.00 182.17 209 GLN C CA 1
ATOM 5780 C C . GLN C 1 209 ? 153.239 161.426 140.884 1.00 182.17 209 GLN C C 1
ATOM 5781 O O . GLN C 1 209 ? 154.424 161.283 141.208 1.00 182.17 209 GLN C O 1
ATOM 5783 N N . PRO C 1 210 ? 152.721 160.771 139.850 1.00 175.56 210 PRO C N 1
ATOM 5784 C CA . PRO C 1 210 ? 153.564 159.884 139.041 1.00 175.56 210 PRO C CA 1
ATOM 5785 C C . PRO C 1 210 ? 154.620 160.663 138.275 1.00 175.56 210 PRO C C 1
ATOM 5786 O O . PRO C 1 210 ? 154.442 161.836 137.937 1.00 175.56 210 PRO C O 1
ATOM 5790 N N . VAL C 1 211 ? 155.738 159.989 138.001 1.00 176.39 211 VAL C N 1
ATOM 5791 C CA . VAL C 1 211 ? 156.863 160.574 137.282 1.00 176.39 211 VAL C CA 1
ATOM 5792 C C . VAL C 1 211 ? 157.040 159.937 135.907 1.00 176.39 211 VAL C C 1
ATOM 5793 O O . VAL C 1 211 ? 157.136 160.637 134.894 1.00 176.39 211 VAL C O 1
ATOM 5797 N N . ASN C 1 212 ? 157.086 158.606 135.851 1.00 167.32 212 ASN C N 1
ATOM 5798 C CA . ASN C 1 212 ? 157.176 157.892 134.585 1.00 167.32 212 ASN C CA 1
ATOM 5799 C C . ASN C 1 212 ? 155.813 157.562 133.992 1.00 167.32 212 ASN C C 1
ATOM 5800 O O . ASN C 1 212 ? 155.745 157.127 132.836 1.00 167.32 212 ASN C O 1
ATOM 5802 N N . GLY C 1 213 ? 154.735 157.759 134.754 1.00 163.83 213 GLY C N 1
ATOM 5803 C CA . GLY C 1 213 ? 153.409 157.479 134.228 1.00 163.83 213 GLY C CA 1
ATOM 5804 C C . GLY C 1 213 ? 153.053 158.362 133.049 1.00 163.83 213 GLY C C 1
ATOM 5805 O O . GLY C 1 213 ? 152.435 157.907 132.085 1.00 163.83 213 GLY C O 1
ATOM 5806 N N . MET C 1 214 ? 153.436 159.640 133.112 1.00 163.81 214 MET C N 1
ATOM 5807 C CA . MET C 1 214 ? 153.177 160.541 131.995 1.00 163.81 214 MET C CA 1
ATOM 5808 C C . MET C 1 214 ? 153.901 160.078 130.738 1.00 163.81 214 MET C C 1
ATOM 5809 O O . MET C 1 214 ? 153.319 160.070 129.648 1.00 163.81 214 MET C O 1
ATOM 5814 N N . LEU C 1 215 ? 155.170 159.683 130.872 1.00 156.30 215 LEU C N 1
ATOM 5815 C CA . LEU C 1 215 ? 155.919 159.196 129.718 1.00 156.30 215 LEU C CA 1
ATOM 5816 C C . LEU C 1 215 ? 155.301 157.922 129.156 1.00 156.30 215 LEU C C 1
ATOM 5817 O O . LEU C 1 215 ? 155.169 157.773 127.934 1.00 156.30 215 LEU C O 1
ATOM 5822 N N . ALA C 1 216 ? 154.912 156.993 130.033 1.00 151.10 216 ALA C N 1
ATOM 5823 C CA . ALA C 1 216 ? 154.307 155.748 129.570 1.00 151.10 216 ALA C CA 1
ATOM 5824 C C . ALA C 1 216 ? 153.002 156.015 128.831 1.00 151.10 216 ALA C C 1
ATOM 5825 O O . ALA C 1 216 ? 152.753 155.452 127.758 1.00 151.10 216 ALA C O 1
ATOM 5827 N N . LEU C 1 217 ? 152.154 156.883 129.390 1.00 146.49 217 LEU C N 1
ATOM 5828 C CA . LEU C 1 217 ? 150.884 157.194 128.745 1.00 146.49 217 LEU C CA 1
ATOM 5829 C C . LEU C 1 217 ? 151.102 157.906 127.415 1.00 146.49 217 LEU C C 1
ATOM 5830 O O . LEU C 1 217 ? 150.411 157.616 126.431 1.00 146.49 217 LEU C O 1
ATOM 5835 N N . LYS C 1 218 ? 152.062 158.835 127.362 1.00 150.24 218 LYS C N 1
ATOM 5836 C CA . LYS C 1 218 ? 152.365 159.519 126.110 1.00 150.24 218 LYS C CA 1
ATOM 5837 C C . LYS C 1 218 ? 152.839 158.533 125.052 1.00 150.24 218 LYS C C 1
ATOM 5838 O O . LYS C 1 218 ? 152.498 158.663 123.871 1.00 150.24 218 LYS C O 1
ATOM 5844 N N . ALA C 1 219 ? 153.635 157.542 125.459 1.00 145.94 219 ALA C N 1
ATOM 5845 C CA . ALA C 1 219 ? 154.029 156.487 124.533 1.00 145.94 219 ALA C CA 1
ATOM 5846 C C . ALA C 1 219 ? 152.820 155.684 124.069 1.00 145.94 219 ALA C C 1
ATOM 5847 O O . ALA C 1 219 ? 152.729 155.305 122.895 1.00 145.94 219 ALA C O 1
ATOM 5849 N N . VAL C 1 220 ? 151.881 155.416 124.976 1.00 133.96 220 VAL C N 1
ATOM 5850 C CA . VAL C 1 220 ? 150.740 154.570 124.643 1.00 133.96 220 VAL C CA 1
ATOM 5851 C C . VAL C 1 220 ? 149.670 155.359 123.898 1.00 133.96 220 VAL C C 1
ATOM 5852 O O . VAL C 1 220 ? 149.137 154.897 122.882 1.00 133.96 220 VAL C O 1
ATOM 5856 N N . ALA C 1 221 ? 149.339 156.556 124.389 1.00 143.72 221 ALA C N 1
ATOM 5857 C CA . ALA C 1 221 ? 148.211 157.301 123.834 1.00 143.72 221 ALA C CA 1
ATOM 5858 C C . ALA C 1 221 ? 148.430 157.649 122.367 1.00 143.72 221 ALA C C 1
ATOM 5859 O O . ALA C 1 221 ? 147.523 157.486 121.543 1.00 143.72 221 ALA C O 1
ATOM 5861 N N . GLY C 1 222 ? 149.624 158.123 122.020 1.00 151.25 222 GLY C N 1
ATOM 5862 C CA . GLY C 1 222 ? 149.892 158.531 120.656 1.00 151.25 222 GLY C CA 1
ATOM 5863 C C . GLY C 1 222 ? 149.046 159.715 120.238 1.00 151.25 222 GLY C C 1
ATOM 5864 O O . GLY C 1 222 ? 149.269 160.840 120.697 1.00 151.25 222 GLY C O 1
ATOM 5865 N N . ASN C 1 223 ? 148.071 159.474 119.366 1.00 150.56 223 ASN C N 1
ATOM 5866 C CA . ASN C 1 223 ? 147.126 160.500 118.931 1.00 150.56 223 ASN C CA 1
ATOM 5867 C C . ASN C 1 223 ? 145.877 160.378 119.798 1.00 150.56 223 ASN C C 1
ATOM 5868 O O . ASN C 1 223 ? 145.004 159.546 119.536 1.00 150.56 223 ASN C O 1
ATOM 5870 N N . GLN C 1 224 ? 145.795 161.212 120.830 1.00 147.02 224 GLN C N 1
ATOM 5871 C CA . GLN C 1 224 ? 144.678 161.191 121.767 1.00 147.02 224 GLN C CA 1
ATOM 5872 C C . GLN C 1 224 ? 144.652 162.526 122.504 1.00 147.02 224 GLN C C 1
ATOM 5873 O O . GLN C 1 224 ? 145.357 163.471 122.135 1.00 147.02 224 GLN C O 1
ATOM 5875 N N . PHE C 1 225 ? 143.835 162.603 123.552 1.00 149.13 225 PHE C N 1
ATOM 5876 C CA . PHE C 1 225 ? 143.704 163.815 124.345 1.00 149.13 225 PHE C CA 1
ATOM 5877 C C . PHE C 1 225 ? 143.647 163.444 125.820 1.00 149.13 225 PHE C C 1
ATOM 5878 O O . PHE C 1 225 ? 143.327 162.311 126.185 1.00 149.13 225 PHE C O 1
ATOM 5886 N N . PHE C 1 226 ? 143.965 164.417 126.667 1.00 151.07 226 PHE C N 1
ATOM 5887 C CA . PHE C 1 226 ? 144.001 164.232 128.109 1.00 151.07 226 PHE C CA 1
ATOM 5888 C C . PHE C 1 226 ? 142.860 164.999 128.764 1.00 151.07 226 PHE C C 1
ATOM 5889 O O . PHE C 1 226 ? 142.364 165.990 128.221 1.00 151.07 226 PHE C O 1
ATOM 5897 N N . MET C 1 227 ? 142.450 164.533 129.940 1.00 151.45 227 MET C N 1
ATOM 5898 C CA . MET C 1 227 ? 141.350 165.154 130.666 1.00 151.45 227 MET C CA 1
ATOM 5899 C C . MET C 1 227 ? 141.422 164.727 132.124 1.00 151.45 227 MET C C 1
ATOM 5900 O O . MET C 1 227 ? 142.184 163.831 132.495 1.00 151.45 227 MET C O 1
ATOM 5902 N N . TYR C 1 228 ? 140.615 165.388 132.950 1.00 167.00 228 TYR C N 1
ATOM 5903 C CA . TYR C 1 228 ? 140.550 165.110 134.382 1.00 167.00 228 TYR C CA 1
ATOM 5904 C C . TYR C 1 228 ? 139.091 165.040 134.827 1.00 167.00 228 TYR C C 1
ATOM 5905 O O . TYR C 1 228 ? 138.674 165.681 135.793 1.00 167.00 228 TYR C O 1
ATOM 5914 N N . HIS C 1 229 ? 138.287 164.270 134.097 1.00 165.43 229 HIS C N 1
ATOM 5915 C CA . HIS C 1 229 ? 136.901 164.058 134.494 1.00 165.43 229 HIS C CA 1
ATOM 5916 C C . HIS C 1 229 ? 136.844 163.406 135.869 1.00 165.43 229 HIS C C 1
ATOM 5917 O O . HIS C 1 229 ? 137.542 162.424 136.135 1.00 165.43 229 HIS C O 1
ATOM 5924 N N . GLY C 1 230 ? 136.005 163.957 136.745 1.00 167.08 230 GLY C N 1
ATOM 5925 C CA . GLY C 1 230 ? 135.947 163.456 138.103 1.00 167.08 230 GLY C CA 1
ATOM 5926 C C . GLY C 1 230 ? 137.230 163.754 138.861 1.00 167.08 230 GLY C C 1
ATOM 5927 O O . GLY C 1 230 ? 137.937 164.729 138.590 1.00 167.08 230 GLY C O 1
ATOM 5928 N N . HIS C 1 231 ? 137.532 162.895 139.831 1.00 158.86 231 HIS C N 1
ATOM 5929 C CA . HIS C 1 231 ? 138.739 163.029 140.634 1.00 158.86 231 HIS C CA 1
ATOM 5930 C C . HIS C 1 231 ? 139.407 161.670 140.781 1.00 158.86 231 HIS C C 1
ATOM 5931 O O . HIS C 1 231 ? 138.731 160.654 140.963 1.00 158.86 231 HIS C O 1
ATOM 5938 N N . GLY C 1 232 ? 140.735 161.661 140.705 1.00 144.66 232 GLY C N 1
ATOM 5939 C CA . GLY C 1 232 ? 141.503 160.447 140.877 1.00 144.66 232 GLY C CA 1
ATOM 5940 C C . GLY C 1 232 ? 141.800 159.669 139.615 1.00 144.66 232 GLY C C 1
ATOM 5941 O O . GLY C 1 232 ? 142.242 158.518 139.711 1.00 144.66 232 GLY C O 1
ATOM 5942 N N . HIS C 1 233 ? 141.573 160.248 138.439 1.00 135.19 233 HIS C N 1
ATOM 5943 C CA . HIS C 1 233 ? 141.849 159.559 137.187 1.00 135.19 233 HIS C CA 1
ATOM 5944 C C . HIS C 1 233 ? 142.338 160.562 136.157 1.00 135.19 233 HIS C C 1
ATOM 5945 O O . HIS C 1 233 ? 142.112 161.768 136.277 1.00 135.19 233 HIS C O 1
ATOM 5952 N N . ILE C 1 234 ? 143.019 160.045 135.137 1.00 126.11 234 ILE C N 1
ATOM 5953 C CA . ILE C 1 234 ? 143.415 160.827 133.966 1.00 126.11 234 ILE C CA 1
ATOM 5954 C C . ILE C 1 234 ? 142.925 160.043 132.752 1.00 126.11 234 ILE C C 1
ATOM 5955 O O . ILE C 1 234 ? 143.632 159.180 132.222 1.00 126.11 234 ILE C O 1
ATOM 5960 N N . ARG C 1 235 ? 141.709 160.337 132.305 1.00 123.00 235 ARG C N 1
ATOM 5961 C CA . ARG C 1 235 ? 141.127 159.613 131.189 1.00 123.00 235 ARG C CA 1
ATOM 5962 C C . ARG C 1 235 ? 141.648 160.159 129.863 1.00 123.00 235 ARG C C 1
ATOM 5963 O O . ARG C 1 235 ? 142.149 161.282 129.771 1.00 123.00 235 ARG C O 1
ATOM 5965 N N . THR C 1 236 ? 141.527 159.340 128.821 1.00 121.86 236 THR C N 1
ATOM 5966 C CA . THR C 1 236 ? 141.895 159.737 127.472 1.00 121.86 236 THR C CA 1
ATOM 5967 C C . THR C 1 236 ? 140.728 159.453 126.541 1.00 121.86 236 THR C C 1
ATOM 5968 O O . THR C 1 236 ? 140.102 158.394 126.627 1.00 121.86 236 THR C O 1
ATOM 5972 N N . VAL C 1 237 ? 140.433 160.406 125.663 1.00 149.69 237 VAL C N 1
ATOM 5973 C CA . VAL C 1 237 ? 139.323 160.269 124.721 1.00 149.69 237 VAL C CA 1
ATOM 5974 C C . VAL C 1 237 ? 139.828 160.608 123.326 1.00 149.69 237 VAL C C 1
ATOM 5975 O O . VAL C 1 237 ? 140.820 161.338 123.165 1.00 149.69 237 VAL C O 1
ATOM 5979 N N . PRO C 1 238 ? 139.181 160.076 122.293 1.00 167.40 238 PRO C N 1
ATOM 5980 C CA . PRO C 1 238 ? 139.529 160.469 120.923 1.00 167.40 238 PRO C CA 1
ATOM 5981 C C . PRO C 1 238 ? 139.123 161.911 120.654 1.00 167.40 238 PRO C C 1
ATOM 5982 O O . PRO C 1 238 ? 138.323 162.513 121.372 1.00 167.40 238 PRO C O 1
ATOM 5986 N N . TYR C 1 239 ? 139.708 162.467 119.591 1.00 176.76 239 TYR C N 1
ATOM 5987 C CA . TYR C 1 239 ? 139.491 163.876 119.276 1.00 176.76 239 TYR C CA 1
ATOM 5988 C C . TYR C 1 239 ? 138.028 164.162 118.958 1.00 176.76 239 TYR C C 1
ATOM 5989 O O . TYR C 1 239 ? 137.487 165.193 119.376 1.00 176.76 239 TYR C O 1
ATOM 5991 N N . HIS C 1 240 ? 137.375 163.269 118.212 1.00 184.54 240 HIS C N 1
ATOM 5992 C CA . HIS C 1 240 ? 136.002 163.524 117.784 1.00 184.54 240 HIS C CA 1
ATOM 5993 C C . HIS C 1 240 ? 135.053 163.591 118.975 1.00 184.54 240 HIS C C 1
ATOM 5994 O O . HIS C 1 240 ? 134.343 164.586 119.167 1.00 184.54 240 HIS C O 1
ATOM 6001 N N . GLU C 1 241 ? 135.061 162.551 119.814 1.00 188.67 241 GLU C N 1
ATOM 6002 C CA . GLU C 1 241 ? 134.110 162.468 120.916 1.00 188.67 241 GLU C CA 1
ATOM 6003 C C . GLU C 1 241 ? 134.294 163.596 121.919 1.00 188.67 241 GLU C C 1
ATOM 6004 O O . GLU C 1 241 ? 133.345 163.931 122.639 1.00 188.67 241 GLU C O 1
ATOM 6010 N N . LEU C 1 242 ? 135.483 164.204 121.958 1.00 189.53 242 LEU C N 1
ATOM 6011 C CA . LEU C 1 242 ? 135.709 165.342 122.842 1.00 189.53 242 LEU C CA 1
ATOM 6012 C C . LEU C 1 242 ? 134.692 166.444 122.593 1.00 189.53 242 LEU C C 1
ATOM 6013 O O . LEU C 1 242 ? 134.359 167.196 123.517 1.00 189.53 242 LEU C O 1
ATOM 6015 N N . ALA C 1 243 ? 134.188 166.551 121.359 1.00 195.08 243 ALA C N 1
ATOM 6016 C CA . ALA C 1 243 ? 133.103 167.481 121.071 1.00 195.08 243 ALA C CA 1
ATOM 6017 C C . ALA C 1 243 ? 131.975 167.324 122.084 1.00 195.08 243 ALA C C 1
ATOM 6018 O O . ALA C 1 243 ? 131.627 168.269 122.803 1.00 195.08 243 ALA C O 1
ATOM 6020 N N . ASP C 1 244 ? 131.425 166.110 122.184 1.00 196.54 244 ASP C N 1
ATOM 6021 C CA . ASP C 1 244 ? 130.356 165.862 123.145 1.00 196.54 244 ASP C CA 1
ATOM 6022 C C . ASP C 1 244 ? 130.800 166.184 124.564 1.00 196.54 244 ASP C C 1
ATOM 6023 O O . ASP C 1 244 ? 129.994 166.661 125.373 1.00 196.54 244 ASP C O 1
ATOM 6025 N N . ALA C 1 245 ? 132.080 165.957 124.875 1.00 197.35 245 ALA C N 1
ATOM 6026 C CA . ALA C 1 245 ? 132.582 166.246 126.213 1.00 197.35 245 ALA C CA 1
ATOM 6027 C C . ALA C 1 245 ? 132.364 167.707 126.578 1.00 197.35 245 ALA C C 1
ATOM 6028 O O . ALA C 1 245 ? 132.050 168.025 127.732 1.00 197.35 245 ALA C O 1
ATOM 6030 N N . ILE C 1 246 ? 132.505 168.610 125.603 1.00 200.48 246 ILE C N 1
ATOM 6031 C CA . ILE C 1 246 ? 132.292 170.028 125.878 1.00 200.48 246 ILE C CA 1
ATOM 6032 C C . ILE C 1 246 ? 130.873 170.263 126.377 1.00 200.48 246 ILE C C 1
ATOM 6033 O O . ILE C 1 246 ? 130.648 171.054 127.302 1.00 200.48 246 ILE C O 1
ATOM 6038 N N . LYS C 1 247 ? 129.898 169.560 125.794 1.00 202.16 247 LYS C N 1
ATOM 6039 C CA . LYS C 1 247 ? 128.533 169.654 126.298 1.00 202.16 247 LYS C CA 1
ATOM 6040 C C . LYS C 1 247 ? 128.462 169.200 127.749 1.00 202.16 247 LYS C C 1
ATOM 6041 O O . LYS C 1 247 ? 127.820 169.851 128.583 1.00 202.16 247 LYS C O 1
ATOM 6043 N N . SER C 1 248 ? 129.144 168.099 128.077 1.00 202.36 248 SER C N 1
ATOM 6044 C CA . SER C 1 248 ? 129.202 167.648 129.461 1.00 202.36 248 SER C CA 1
ATOM 6045 C C . SER C 1 248 ? 129.893 168.663 130.359 1.00 202.36 248 SER C C 1
ATOM 6046 O O . SER C 1 248 ? 129.657 168.664 131.572 1.00 202.36 248 SER C O 1
ATOM 6049 N N . TYR C 1 249 ? 130.738 169.525 129.793 1.00 197.87 249 TYR C N 1
ATOM 6050 C CA . TYR C 1 249 ? 131.374 170.574 130.577 1.00 197.87 249 TYR C CA 1
ATOM 6051 C C . TYR C 1 249 ? 130.454 171.764 130.809 1.00 197.87 249 TYR C C 1
ATOM 6052 O O . TYR C 1 249 ? 130.753 172.603 131.666 1.00 197.87 249 TYR C O 1
ATOM 6061 N N . ALA C 1 250 ? 129.346 171.855 130.070 1.00 205.18 250 ALA C N 1
ATOM 6062 C CA . ALA C 1 250 ? 128.428 172.974 130.256 1.00 205.18 250 ALA C CA 1
ATOM 6063 C C . ALA C 1 250 ? 127.628 172.829 131.545 1.00 205.18 250 ALA C C 1
ATOM 6064 O O . ALA C 1 250 ? 127.398 173.815 132.254 1.00 205.18 250 ALA C O 1
ATOM 6066 N N . ARG C 1 251 ? 127.199 171.608 131.866 1.00 206.82 251 ARG C N 1
ATOM 6067 C CA . ARG C 1 251 ? 126.346 171.380 133.026 1.00 206.82 251 ARG C CA 1
ATOM 6068 C C . ARG C 1 251 ? 127.113 171.368 134.342 1.00 206.82 251 ARG C C 1
ATOM 6069 O O . ARG C 1 251 ? 126.481 171.295 135.401 1.00 206.82 251 ARG C O 1
ATOM 6071 N N . LYS C 1 252 ? 128.442 171.428 134.306 1.00 208.72 252 LYS C N 1
ATOM 6072 C CA . LYS C 1 252 ? 129.223 171.386 135.534 1.00 208.72 252 LYS C CA 1
ATOM 6073 C C . LYS C 1 252 ? 128.978 172.633 136.376 1.00 208.72 252 LYS C C 1
ATOM 6074 O O . LYS C 1 252 ? 128.825 173.739 135.850 1.00 208.72 252 LYS C O 1
ATOM 6080 N N . ASP C 1 253 ? 128.939 172.446 137.692 1.00 211.43 253 ASP C N 1
ATOM 6081 C CA . ASP C 1 253 ? 128.678 173.540 138.613 1.00 211.43 253 ASP C CA 1
ATOM 6082 C C . ASP C 1 253 ? 129.938 174.372 138.839 1.00 211.43 253 ASP C C 1
ATOM 6083 O O . ASP C 1 253 ? 131.067 173.909 138.646 1.00 211.43 253 ASP C O 1
ATOM 6085 N N . LYS C 1 254 ? 129.727 175.625 139.250 1.00 210.81 254 LYS C N 1
ATOM 6086 C CA . LYS C 1 254 ? 130.849 176.523 139.507 1.00 210.81 254 LYS C CA 1
ATOM 6087 C C . LYS C 1 254 ? 131.700 176.032 140.672 1.00 210.81 254 LYS C C 1
ATOM 6088 O O . LYS C 1 254 ? 132.934 176.075 140.607 1.00 210.81 254 LYS C O 1
ATOM 6090 N N . GLU C 1 255 ? 131.059 175.567 141.748 1.00 211.90 255 GLU C N 1
ATOM 6091 C CA . GLU C 1 255 ? 131.808 175.068 142.897 1.00 211.90 255 GLU C CA 1
ATOM 6092 C C . GLU C 1 255 ? 132.614 173.827 142.534 1.00 211.90 255 GLU C C 1
ATOM 6093 O O . GLU C 1 255 ? 133.767 173.680 142.956 1.00 211.90 255 GLU C O 1
ATOM 6095 N N . THR C 1 256 ? 132.020 172.920 141.754 1.00 212.38 256 THR C N 1
ATOM 6096 C CA . THR C 1 256 ? 132.741 171.724 141.329 1.00 212.38 256 THR C CA 1
ATOM 6097 C C . THR C 1 256 ? 133.940 172.081 140.461 1.00 212.38 256 THR C C 1
ATOM 6098 O O . THR C 1 256 ? 135.025 171.510 140.622 1.00 212.38 256 THR C O 1
ATOM 6102 N N . LEU C 1 257 ? 133.764 173.026 139.533 1.00 210.88 257 LEU C N 1
ATOM 6103 C CA . LEU C 1 257 ? 134.879 173.456 138.695 1.00 210.88 257 LEU C CA 1
ATOM 6104 C C . LEU C 1 257 ? 135.978 174.103 139.528 1.00 210.88 257 LEU C C 1
ATOM 6105 O O . LEU C 1 257 ? 137.169 173.870 139.288 1.00 210.88 257 LEU C O 1
ATOM 6107 N N . GLU C 1 258 ? 135.596 174.922 140.511 1.00 209.86 258 GLU C N 1
ATOM 6108 C CA . GLU C 1 258 ? 136.587 175.545 141.382 1.00 209.86 258 GLU C CA 1
ATOM 6109 C C . GLU C 1 258 ? 137.357 174.499 142.178 1.00 209.86 258 GLU C C 1
ATOM 6110 O O . GLU C 1 258 ? 138.579 174.603 142.338 1.00 209.86 258 GLU C O 1
ATOM 6112 N N . SER C 1 259 ? 136.656 173.483 142.688 1.00 209.37 259 SER C N 1
ATOM 6113 C CA . SER C 1 259 ? 137.330 172.411 143.416 1.00 209.37 259 SER C CA 1
ATOM 6114 C C . SER C 1 259 ? 138.272 171.633 142.505 1.00 209.37 259 SER C C 1
ATOM 6115 O O . SER C 1 259 ? 139.371 171.247 142.920 1.00 209.37 259 SER C O 1
ATOM 6118 N N . ILE C 1 260 ? 137.852 171.385 141.262 1.00 205.96 260 ILE C N 1
ATOM 6119 C CA . ILE C 1 260 ? 138.705 170.673 140.313 1.00 205.96 260 ILE C CA 1
ATOM 6120 C C . ILE C 1 260 ? 139.966 171.475 140.019 1.00 205.96 260 ILE C C 1
ATOM 6121 O O . ILE C 1 260 ? 141.075 170.927 139.980 1.00 205.96 260 ILE C O 1
ATOM 6126 N N . SER C 1 261 ? 139.820 172.787 139.816 1.00 206.00 261 SER C N 1
ATOM 6127 C CA . SER C 1 261 ? 140.963 173.622 139.462 1.00 206.00 261 SER C CA 1
ATOM 6128 C C . SER C 1 261 ? 141.980 173.741 140.591 1.00 206.00 261 SER C C 1
ATOM 6129 O O . SER C 1 261 ? 143.125 174.128 140.335 1.00 206.00 261 SER C O 1
ATOM 6132 N N . LYS C 1 262 ? 141.595 173.419 141.827 1.00 202.76 262 LYS C N 1
ATOM 6133 C CA . LYS C 1 262 ? 142.475 173.553 142.983 1.00 202.76 262 LYS C CA 1
ATOM 6134 C C . LYS C 1 262 ? 143.172 172.248 143.352 1.00 202.76 262 LYS C C 1
ATOM 6135 O O . LYS C 1 262 ? 143.438 172.007 144.538 1.00 202.76 262 LYS C O 1
ATOM 6137 N N . SER C 1 263 ? 143.476 171.397 142.374 1.00 196.07 263 SER C N 1
ATOM 6138 C CA . SER C 1 263 ? 144.117 170.119 142.629 1.00 196.07 263 SER C CA 1
ATOM 6139 C C . SER C 1 263 ? 145.435 170.029 141.870 1.00 196.07 263 SER C C 1
ATOM 6140 O O . SER C 1 263 ? 145.472 170.322 140.666 1.00 196.07 263 SER C O 1
ATOM 6143 N N . PRO C 1 264 ? 146.532 169.646 142.529 1.00 191.17 264 PRO C N 1
ATOM 6144 C CA . PRO C 1 264 ? 147.797 169.457 141.797 1.00 191.17 264 PRO C CA 1
ATOM 6145 C C . PRO C 1 264 ? 147.716 168.387 140.724 1.00 191.17 264 PRO C C 1
ATOM 6146 O O . PRO C 1 264 ? 148.392 168.499 139.692 1.00 191.17 264 PRO C O 1
ATOM 6150 N N . LEU C 1 265 ? 146.912 167.343 140.942 1.00 184.76 265 LEU C N 1
ATOM 6151 C CA . LEU C 1 265 ? 146.746 166.313 139.924 1.00 184.76 265 LEU C CA 1
ATOM 6152 C C . LEU C 1 265 ? 146.127 166.888 138.656 1.00 184.76 265 LEU C C 1
ATOM 6153 O O . LEU C 1 265 ? 146.421 166.416 137.552 1.00 184.76 265 LEU C O 1
ATOM 6158 N N . ALA C 1 266 ? 145.281 167.911 138.793 1.00 188.44 266 ALA C N 1
ATOM 6159 C CA . ALA C 1 266 ? 144.761 168.606 137.620 1.00 188.44 266 ALA C CA 1
ATOM 6160 C C . ALA C 1 266 ? 145.876 169.318 136.864 1.00 188.44 266 ALA C C 1
ATOM 6161 O O . ALA C 1 266 ? 145.875 169.354 135.628 1.00 188.44 266 ALA C O 1
ATOM 6163 N N . ALA C 1 267 ? 146.827 169.908 137.590 1.00 186.83 267 ALA C N 1
ATOM 6164 C CA . ALA C 1 267 ? 147.952 170.566 136.934 1.00 186.83 267 ALA C CA 1
ATOM 6165 C C . ALA C 1 267 ? 148.898 169.560 136.293 1.00 186.83 267 ALA C C 1
ATOM 6166 O O . ALA C 1 267 ? 149.582 169.888 135.317 1.00 186.83 267 ALA C O 1
ATOM 6168 N N . GLN C 1 268 ? 148.951 168.337 136.824 1.00 181.97 268 GLN C N 1
ATOM 6169 C CA . GLN C 1 268 ? 149.917 167.352 136.347 1.00 181.97 268 GLN C CA 1
ATOM 6170 C C . GLN C 1 268 ? 149.559 166.787 134.975 1.00 181.97 268 GLN C C 1
ATOM 6171 O O . GLN C 1 268 ? 150.430 166.213 134.312 1.00 181.97 268 GLN C O 1
ATOM 6177 N N . CYS C 1 269 ? 148.311 166.948 134.523 1.00 183.32 269 CYS C N 1
ATOM 6178 C CA . CYS C 1 269 ? 147.876 166.284 133.294 1.00 183.32 269 CYS C CA 1
ATOM 6179 C C . CYS C 1 269 ? 148.672 166.756 132.081 1.00 183.32 269 CYS C C 1
ATOM 6180 O O . CYS C 1 269 ? 149.105 165.942 131.258 1.00 183.32 269 CYS C O 1
ATOM 6183 N N . GLY C 1 270 ? 148.878 168.064 131.951 1.00 191.09 270 GLY C N 1
ATOM 6184 C CA . GLY C 1 270 ? 149.603 168.568 130.801 1.00 191.09 270 GLY C CA 1
ATOM 6185 C C . GLY C 1 270 ? 149.597 170.075 130.651 1.00 191.09 270 GLY C C 1
ATOM 6186 O O . GLY C 1 270 ? 149.789 170.804 131.628 1.00 191.09 270 GLY C O 1
ATOM 6187 N N . SER C 1 271 ? 149.400 170.552 129.422 1.00 195.02 271 SER C N 1
ATOM 6188 C CA . SER C 1 271 ? 149.388 171.979 129.125 1.00 195.02 271 SER C CA 1
ATOM 6189 C C . SER C 1 271 ? 148.075 172.446 128.519 1.00 195.02 271 SER C C 1
ATOM 6190 O O . SER C 1 271 ? 147.522 173.463 128.955 1.00 195.02 271 SER C O 1
ATOM 6193 N N . LYS C 1 272 ? 147.558 171.732 127.515 1.00 196.94 272 LYS C N 1
ATOM 6194 C CA . LYS C 1 272 ? 146.364 172.190 126.811 1.00 196.94 272 LYS C CA 1
ATOM 6195 C C . LYS C 1 272 ? 145.115 172.099 127.680 1.00 196.94 272 LYS C C 1
ATOM 6196 O O . LYS C 1 272 ? 144.162 172.859 127.469 1.00 196.94 272 LYS C O 1
ATOM 6198 N N . PHE C 1 273 ? 145.093 171.176 128.644 1.00 193.88 273 PHE C N 1
ATOM 6199 C CA . PHE C 1 273 ? 143.906 171.010 129.476 1.00 193.88 273 PHE C CA 1
ATOM 6200 C C . PHE C 1 273 ? 143.642 172.252 130.319 1.00 193.88 273 PHE C C 1
ATOM 6201 O O . PHE C 1 273 ? 142.488 172.659 130.494 1.00 193.88 273 PHE C O 1
ATOM 6209 N N . LEU C 1 274 ? 144.700 172.863 130.859 1.00 202.21 274 LEU C N 1
ATOM 6210 C CA . LEU C 1 274 ? 144.530 174.102 131.612 1.00 202.21 274 LEU C CA 1
ATOM 6211 C C . LEU C 1 274 ? 144.011 175.220 130.719 1.00 202.21 274 LEU C C 1
ATOM 6212 O O . LEU C 1 274 ? 143.185 176.034 131.147 1.00 202.21 274 LEU C O 1
ATOM 6217 N N . ASP C 1 275 ? 144.489 175.281 129.473 1.00 206.41 275 ASP C N 1
ATOM 6218 C CA . ASP C 1 275 ? 143.978 176.276 128.536 1.00 206.41 275 ASP C CA 1
ATOM 6219 C C . ASP C 1 275 ? 142.495 176.060 128.261 1.00 206.41 275 ASP C C 1
ATOM 6220 O O . ASP C 1 275 ? 141.718 177.021 128.210 1.00 206.41 275 ASP C O 1
ATOM 6222 N N . MET C 1 276 ? 142.082 174.803 128.086 1.00 207.15 276 MET C N 1
ATOM 6223 C CA . MET C 1 276 ? 140.667 174.513 127.871 1.00 207.15 276 MET C CA 1
ATOM 6224 C C . MET C 1 276 ? 139.835 174.884 129.093 1.00 207.15 276 MET C C 1
ATOM 6225 O O . MET C 1 276 ? 138.724 175.413 128.962 1.00 207.15 276 MET C O 1
ATOM 6227 N N . LEU C 1 277 ? 140.351 174.602 130.291 1.00 209.12 277 LEU C N 1
ATOM 6228 C CA . LEU C 1 277 ? 139.636 174.970 131.508 1.00 209.12 277 LEU C CA 1
ATOM 6229 C C . LEU C 1 277 ? 139.494 176.483 131.625 1.00 209.12 277 LEU C C 1
ATOM 6230 O O . LEU C 1 277 ? 138.431 176.987 132.006 1.00 209.12 277 LEU C O 1
ATOM 6235 N N . ASP C 1 278 ? 140.552 177.225 131.294 1.00 210.55 278 ASP C N 1
ATOM 6236 C CA . ASP C 1 278 ? 140.461 178.681 131.296 1.00 210.55 278 ASP C CA 1
ATOM 6237 C C . ASP C 1 278 ? 139.447 179.167 130.267 1.00 210.55 278 ASP C C 1
ATOM 6238 O O . ASP C 1 278 ? 138.701 180.120 130.520 1.00 210.55 278 ASP C O 1
ATOM 6240 N N . GLY C 1 279 ? 139.409 178.523 129.100 1.00 213.01 279 GLY C N 1
ATOM 6241 C CA . GLY C 1 279 ? 138.436 178.902 128.088 1.00 213.01 279 GLY C CA 1
ATOM 6242 C C . GLY C 1 279 ? 137.004 178.687 128.540 1.00 213.01 279 GLY C C 1
ATOM 6243 O O . GLY C 1 279 ? 136.140 179.538 128.318 1.00 213.01 279 GLY C O 1
ATOM 6244 N N . ILE C 1 280 ? 136.731 177.545 129.177 1.00 213.71 280 ILE C N 1
ATOM 6245 C CA . ILE C 1 280 ? 135.377 177.305 129.671 1.00 213.71 280 ILE C CA 1
ATOM 6246 C C . ILE C 1 280 ? 135.066 178.210 130.857 1.00 213.71 280 ILE C C 1
ATOM 6247 O O . ILE C 1 280 ? 133.899 178.532 131.110 1.00 213.71 280 ILE C O 1
ATOM 6252 N N . ARG C 1 281 ? 136.089 178.637 131.603 1.00 217.08 281 ARG C N 1
ATOM 6253 C CA . ARG C 1 281 ? 135.874 179.616 132.661 1.00 217.08 281 ARG C CA 1
ATOM 6254 C C . ARG C 1 281 ? 135.613 181.011 132.109 1.00 217.08 281 ARG C C 1
ATOM 6255 O O . ARG C 1 281 ? 135.000 181.833 132.798 1.00 217.08 281 ARG C O 1
ATOM 6263 N N . SER C 1 282 ? 136.066 181.294 130.885 1.00 219.61 282 SER C N 1
ATOM 6264 C CA . SER C 1 282 ? 135.850 182.605 130.285 1.00 219.61 282 SER C CA 1
ATOM 6265 C C . SER C 1 282 ? 134.386 182.860 129.947 1.00 219.61 282 SER C C 1
ATOM 6266 O O . SER C 1 282 ? 134.018 184.010 129.683 1.00 219.61 282 SER C O 1
ATOM 6269 N N . LYS C 1 283 ? 133.554 181.816 129.939 1.00 221.42 283 LYS C N 1
ATOM 6270 C CA . LYS C 1 283 ? 132.120 181.931 129.663 1.00 221.42 283 LYS C CA 1
ATOM 6271 C C . LYS C 1 283 ? 131.846 182.512 128.278 1.00 221.42 283 LYS C C 1
ATOM 6272 O O . LYS C 1 283 ? 130.849 183.206 128.071 1.00 221.42 283 LYS C O 1
ATOM 6278 N N . GLN C 1 284 ? 132.726 182.232 127.321 1.00 222.85 284 GLN C N 1
ATOM 6279 C CA . GLN C 1 284 ? 132.528 182.654 125.944 1.00 222.85 284 GLN C CA 1
ATOM 6280 C C . GLN C 1 284 ? 131.785 181.555 125.184 1.00 222.85 284 GLN C C 1
ATOM 6281 O O . GLN C 1 284 ? 131.282 180.595 125.774 1.00 222.85 284 GLN C O 1
ATOM 6283 N N . LYS C 1 285 ? 131.701 181.688 123.863 1.00 218.80 285 LYS C N 1
ATOM 6284 C CA . LYS C 1 285 ? 131.057 180.662 123.057 1.00 218.80 285 LYS C CA 1
ATOM 6285 C C . LYS C 1 285 ? 131.883 179.378 123.078 1.00 218.80 285 LYS C C 1
ATOM 6286 O O . LYS C 1 285 ? 133.113 179.402 123.177 1.00 218.80 285 LYS C O 1
ATOM 6292 N N . ILE C 1 286 ? 131.185 178.245 123.001 1.00 214.14 286 ILE C N 1
ATOM 6293 C CA . ILE C 1 286 ? 131.833 176.959 123.236 1.00 214.14 286 ILE C CA 1
ATOM 6294 C C . ILE C 1 286 ? 132.484 176.424 121.966 1.00 214.14 286 ILE C C 1
ATOM 6295 O O . ILE C 1 286 ? 133.591 175.877 122.012 1.00 214.14 286 ILE C O 1
ATOM 6300 N N . GLU C 1 287 ? 131.815 176.566 120.820 1.00 213.82 287 GLU C N 1
ATOM 6301 C CA . GLU C 1 287 ? 132.273 175.902 119.602 1.00 213.82 287 GLU C CA 1
ATOM 6302 C C . GLU C 1 287 ? 133.621 176.444 119.134 1.00 213.82 287 GLU C C 1
ATOM 6303 O O . GLU C 1 287 ? 134.533 175.670 118.817 1.00 213.82 287 GLU C O 1
ATOM 6305 N N . ASP C 1 288 ? 133.761 177.770 119.069 1.00 212.80 288 ASP C N 1
ATOM 6306 C CA . ASP C 1 288 ? 134.984 178.358 118.530 1.00 212.80 288 ASP C CA 1
ATOM 6307 C C . ASP C 1 288 ? 136.189 178.018 119.399 1.00 212.80 288 ASP C C 1
ATOM 6308 O O . ASP C 1 288 ? 137.240 177.611 118.891 1.00 212.80 288 ASP C O 1
ATOM 6310 N N . VAL C 1 289 ? 136.048 178.171 120.717 1.00 212.58 289 VAL C N 1
ATOM 6311 C CA . VAL C 1 289 ? 137.140 177.835 121.627 1.00 212.58 289 VAL C CA 1
ATOM 6312 C C . VAL C 1 289 ? 137.432 176.342 121.571 1.00 212.58 289 VAL C C 1
ATOM 6313 O O . VAL C 1 289 ? 138.586 175.911 121.688 1.00 212.58 289 VAL C O 1
ATOM 6317 N N . ILE C 1 290 ? 136.390 175.529 121.383 1.00 210.18 290 ILE C N 1
ATOM 6318 C CA . ILE C 1 290 ? 136.570 174.084 121.295 1.00 210.18 290 ILE C CA 1
ATOM 6319 C C . ILE C 1 290 ? 137.437 173.728 120.095 1.00 210.18 290 ILE C C 1
ATOM 6320 O O . ILE C 1 290 ? 138.381 172.937 120.201 1.00 210.18 290 ILE C O 1
ATOM 6322 N N . LEU C 1 291 ? 137.133 174.312 118.933 1.00 209.11 291 LEU C N 1
ATOM 6323 C CA . LEU C 1 291 ? 137.954 174.036 117.755 1.00 209.11 291 LEU C CA 1
ATOM 6324 C C . LEU C 1 291 ? 139.347 174.641 117.883 1.00 209.11 291 LEU C C 1
ATOM 6325 O O . LEU C 1 291 ? 140.313 174.067 117.369 1.00 209.11 291 LEU C O 1
ATOM 6330 N N . LYS C 1 292 ? 139.475 175.789 118.554 1.00 206.52 292 LYS C N 1
ATOM 6331 C CA . LYS C 1 292 ? 140.799 176.360 118.782 1.00 206.52 292 LYS C CA 1
ATOM 6332 C C . LYS C 1 292 ? 141.664 175.426 119.618 1.00 206.52 292 LYS C C 1
ATOM 6333 O O . LYS C 1 292 ? 142.848 175.230 119.323 1.00 206.52 292 LYS C O 1
ATOM 6339 N N . ALA C 1 293 ? 141.088 174.840 120.670 1.00 209.26 293 ALA C N 1
ATOM 6340 C CA . ALA C 1 293 ? 141.825 173.885 121.488 1.00 209.26 293 ALA C CA 1
ATOM 6341 C C . ALA C 1 293 ? 141.962 172.528 120.812 1.00 209.26 293 ALA C C 1
ATOM 6342 O O . ALA C 1 293 ? 142.805 171.725 121.224 1.00 209.26 293 ALA C O 1
ATOM 6344 N N . LYS C 1 294 ? 141.156 172.257 119.788 1.00 211.05 294 LYS C N 1
ATOM 6345 C CA . LYS C 1 294 ? 141.175 170.979 119.090 1.00 211.05 294 LYS C CA 1
ATOM 6346 C C . LYS C 1 294 ? 142.082 170.977 117.867 1.00 211.05 294 LYS C C 1
ATOM 6347 O O . LYS C 1 294 ? 142.114 169.975 117.144 1.00 211.05 294 LYS C O 1
ATOM 6349 N N . ILE C 1 295 ? 142.807 172.069 117.609 1.00 212.06 295 ILE C N 1
ATOM 6350 C CA . ILE C 1 295 ? 143.710 172.102 116.466 1.00 212.06 295 ILE C CA 1
ATOM 6351 C C . ILE C 1 295 ? 144.810 171.067 116.652 1.00 212.06 295 ILE C C 1
ATOM 6352 O O . ILE C 1 295 ? 145.260 170.797 117.773 1.00 212.06 295 ILE C O 1
ATOM 6357 N N . PHE C 1 296 ? 145.237 170.467 115.545 1.00 212.63 296 PHE C N 1
ATOM 6358 C CA . PHE C 1 296 ? 146.274 169.442 115.554 1.00 212.63 296 PHE C CA 1
ATOM 6359 C C . PHE C 1 296 ? 147.598 170.091 115.166 1.00 212.63 296 PHE C C 1
ATOM 6360 O O . PHE C 1 296 ? 147.797 170.467 114.006 1.00 212.63 296 PHE C O 1
ATOM 6368 N N . GLU C 1 297 ? 148.496 170.223 116.136 1.00 204.06 297 GLU C N 1
ATOM 6369 C CA . GLU C 1 297 ? 149.795 170.840 115.899 1.00 204.06 297 GLU C CA 1
ATOM 6370 C C . GLU C 1 297 ? 150.712 169.904 115.120 1.00 204.06 297 GLU C C 1
ATOM 6371 O O . GLU C 1 297 ? 150.529 168.687 115.134 1.00 204.06 297 GLU C O 1
ATOM 6373 N N . MET D 1 1 ? 164.128 118.616 126.347 1.00 119.04 1 MET D N 1
ATOM 6374 C CA . MET D 1 1 ? 163.616 117.251 126.320 1.00 119.04 1 MET D CA 1
ATOM 6375 C C . MET D 1 1 ? 162.136 117.214 126.684 1.00 119.04 1 MET D C 1
ATOM 6376 O O . MET D 1 1 ? 161.335 117.979 126.145 1.00 119.04 1 MET D O 1
ATOM 6378 N N . THR D 1 2 ? 161.779 116.316 127.600 1.00 116.11 2 THR D N 1
ATOM 6379 C CA . THR D 1 2 ? 160.398 116.191 128.055 1.00 116.11 2 THR D CA 1
ATOM 6380 C C . THR D 1 2 ? 160.024 117.419 128.876 1.00 116.11 2 THR D C 1
ATOM 6381 O O . THR D 1 2 ? 160.529 117.610 129.986 1.00 116.11 2 THR D O 1
ATOM 6385 N N . GLN D 1 3 ? 159.142 118.254 128.330 1.00 98.88 3 GLN D N 1
ATOM 6386 C CA . GLN D 1 3 ? 158.745 119.475 129.017 1.00 98.88 3 GLN D CA 1
ATOM 6387 C C . GLN D 1 3 ? 158.007 119.147 130.308 1.00 98.88 3 GLN D C 1
ATOM 6388 O O . GLN D 1 3 ? 157.271 118.160 130.392 1.00 98.88 3 GLN D O 1
ATOM 6394 N N . SER D 1 4 ? 158.216 119.979 131.322 1.00 84.88 4 SER D N 1
ATOM 6395 C CA . SER D 1 4 ? 157.617 119.790 132.634 1.00 84.88 4 SER D CA 1
ATOM 6396 C C . SER D 1 4 ? 156.656 120.931 132.936 1.00 84.88 4 SER D C 1
ATOM 6397 O O . SER D 1 4 ? 156.927 122.089 132.606 1.00 84.88 4 SER D O 1
ATOM 6399 N N . VAL D 1 5 ? 155.533 120.597 133.566 1.00 74.80 5 VAL D N 1
ATOM 6400 C CA . VAL D 1 5 ? 154.512 121.567 133.942 1.00 74.80 5 VAL D CA 1
ATOM 6401 C C . VAL D 1 5 ? 154.577 121.753 135.450 1.00 74.80 5 VAL D C 1
ATOM 6402 O O . VAL D 1 5 ? 154.363 120.800 136.210 1.00 74.80 5 VAL D O 1
ATOM 6406 N N . SER D 1 6 ? 154.867 122.975 135.883 1.00 71.68 6 SER D N 1
ATOM 6407 C CA . SER D 1 6 ? 155.010 123.250 137.302 1.00 71.68 6 SER D CA 1
ATOM 6408 C C . SER D 1 6 ? 153.653 123.259 137.998 1.00 71.68 6 SER D C 1
ATOM 6409 O O . SER D 1 6 ? 152.595 123.315 137.365 1.00 71.68 6 SER D O 1
ATOM 6412 N N . LEU D 1 7 ? 153.699 123.202 139.330 1.00 63.26 7 LEU D N 1
ATOM 6413 C CA . LEU D 1 7 ? 152.475 123.252 140.120 1.00 63.26 7 LEU D CA 1
ATOM 6414 C C . LEU D 1 7 ? 151.872 124.650 140.118 1.00 63.26 7 LEU D C 1
ATOM 6415 O O . LEU D 1 7 ? 150.646 124.802 140.098 1.00 63.26 7 LEU D O 1
ATOM 6420 N N . SER D 1 8 ? 152.716 125.684 140.141 1.00 62.11 8 SER D N 1
ATOM 6421 C CA . SER D 1 8 ? 152.220 127.054 140.205 1.00 62.11 8 SER D CA 1
ATOM 6422 C C . SER D 1 8 ? 151.445 127.456 138.959 1.00 62.11 8 SER D C 1
ATOM 6423 O O . SER D 1 8 ? 150.631 128.381 139.027 1.00 62.11 8 SER D O 1
ATOM 6426 N N . ASP D 1 9 ? 151.670 126.786 137.828 1.00 60.22 9 ASP D N 1
ATOM 6427 C CA . ASP D 1 9 ? 150.900 127.086 136.629 1.00 60.22 9 ASP D CA 1
ATOM 6428 C C . ASP D 1 9 ? 149.436 126.690 136.759 1.00 60.22 9 ASP D C 1
ATOM 6429 O O . ASP D 1 9 ? 148.630 127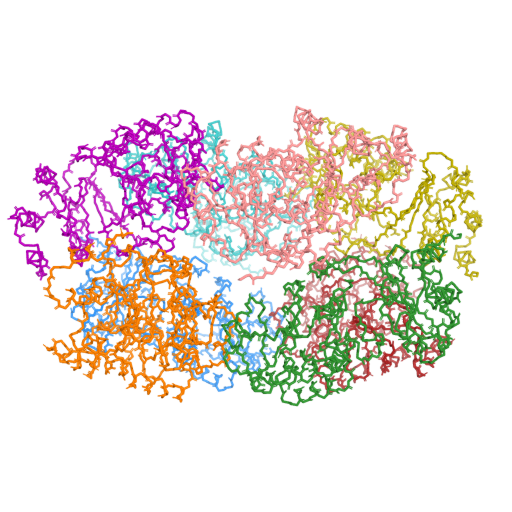.076 135.907 1.00 60.22 9 ASP D O 1
ATOM 6434 N N . PHE D 1 10 ? 149.078 125.934 137.796 1.00 57.52 10 PHE D N 1
ATOM 6435 C CA . PHE D 1 10 ? 147.698 125.547 138.055 1.00 57.52 10 PHE D CA 1
ATOM 6436 C C . PHE D 1 10 ? 147.071 126.276 139.229 1.00 57.52 10 PHE D C 1
ATOM 6437 O O . PHE D 1 10 ? 145.866 126.526 139.209 1.00 57.52 10 PHE D O 1
ATOM 6445 N N . ILE D 1 11 ? 147.857 126.616 140.245 1.00 59.38 11 ILE D N 1
ATOM 6446 C CA . ILE D 1 11 ? 147.324 127.163 141.486 1.00 59.38 11 ILE D CA 1
ATOM 6447 C C . ILE D 1 11 ? 148.464 127.838 142.234 1.00 59.38 11 ILE D C 1
ATOM 6448 O O . ILE D 1 11 ? 149.589 127.334 142.263 1.00 59.38 11 ILE D O 1
ATOM 6453 N N . VAL D 1 12 ? 148.171 128.997 142.829 1.00 64.13 12 VAL D N 1
ATOM 6454 C CA . VAL D 1 12 ? 149.141 129.723 143.638 1.00 64.13 12 VAL D CA 1
ATOM 6455 C C . VAL D 1 12 ? 148.520 130.060 144.984 1.00 64.13 12 VAL D C 1
ATOM 6456 O O . VAL D 1 12 ? 147.298 130.108 145.143 1.00 64.13 12 VAL D O 1
ATOM 6460 N N . LYS D 1 13 ? 149.389 130.290 145.963 1.00 81.95 13 LYS D N 1
ATOM 6461 C CA . LYS D 1 13 ? 148.945 130.646 147.299 1.00 81.95 13 LYS D CA 1
ATOM 6462 C C . LYS D 1 13 ? 148.403 132.072 147.316 1.00 81.95 13 LYS D C 1
ATOM 6463 O O . LYS D 1 13 ? 148.757 132.912 146.485 1.00 81.95 13 LYS D O 1
ATOM 6469 N N . THR D 1 14 ? 147.523 132.336 148.278 1.00 91.16 14 THR D N 1
ATOM 6470 C CA . THR D 1 14 ? 146.944 133.658 148.473 1.00 91.16 14 THR D CA 1
ATOM 6471 C C . THR D 1 14 ? 146.884 133.926 149.972 1.00 91.16 14 THR D C 1
ATOM 6472 O O . THR D 1 14 ? 147.533 133.243 150.770 1.00 91.16 14 THR D O 1
ATOM 6474 N N . GLU D 1 15 ? 146.106 134.939 150.356 1.00 103.59 15 GLU D N 1
ATOM 6475 C CA . GLU D 1 15 ? 146.024 135.323 151.762 1.00 103.59 15 GLU D CA 1
ATOM 6476 C C . GLU D 1 15 ? 145.472 134.182 152.611 1.00 103.59 15 GLU D C 1
ATOM 6477 O O . GLU D 1 15 ? 146.162 133.656 153.491 1.00 103.59 15 GLU D O 1
ATOM 6483 N N . ASP D 1 16 ? 144.223 133.787 152.363 1.00 106.63 16 ASP D N 1
ATOM 6484 C CA . ASP D 1 16 ? 143.620 132.657 153.063 1.00 106.63 16 ASP D CA 1
ATOM 6485 C C . ASP D 1 16 ? 143.324 131.493 152.128 1.00 106.63 16 ASP D C 1
ATOM 6486 O O . ASP D 1 16 ? 143.784 130.375 152.381 1.00 106.63 16 ASP D O 1
ATOM 6491 N N . GLY D 1 17 ? 142.576 131.718 151.054 1.00 97.40 17 GLY D N 1
ATOM 6492 C CA . GLY D 1 17 ? 142.149 130.649 150.167 1.00 97.40 17 GLY D CA 1
ATOM 6493 C C . GLY D 1 17 ? 142.915 130.669 148.856 1.00 97.40 17 GLY D C 1
ATOM 6494 O O . GLY D 1 17 ? 143.156 131.730 148.280 1.00 97.40 17 GLY D O 1
ATOM 6495 N N . TYR D 1 18 ? 143.287 129.479 148.392 1.00 77.80 18 TYR D N 1
ATOM 6496 C CA . TYR D 1 18 ? 143.988 129.356 147.123 1.00 77.80 18 TYR D CA 1
ATOM 6497 C C . TYR D 1 18 ? 143.105 129.840 145.978 1.00 77.80 18 TYR D C 1
ATOM 6498 O O . TYR D 1 18 ? 141.880 129.704 146.007 1.00 77.80 18 TYR D O 1
ATOM 6507 N N . MET D 1 19 ? 143.742 130.412 144.963 1.00 64.86 19 MET D N 1
ATOM 6508 C CA . MET D 1 19 ? 143.052 131.045 143.854 1.00 64.86 19 MET D CA 1
ATOM 6509 C C . MET D 1 19 ? 143.586 130.491 142.542 1.00 64.86 19 MET D C 1
ATOM 6510 O O . MET D 1 19 ? 144.750 130.089 142.466 1.00 64.86 19 MET D O 1
ATOM 6515 N N . PRO D 1 20 ? 142.765 130.454 141.495 1.00 52.90 20 PRO D N 1
ATOM 6516 C CA . PRO D 1 20 ? 143.280 130.061 140.180 1.00 52.90 20 PRO D CA 1
ATOM 6517 C C . PRO D 1 20 ? 144.288 131.073 139.666 1.00 52.90 20 PRO D C 1
ATOM 6518 O O . PRO D 1 20 ? 144.263 132.250 140.031 1.00 52.90 20 PRO D O 1
ATOM 6522 N N . SER D 1 21 ? 145.186 130.599 138.811 1.00 64.43 21 SER D N 1
ATOM 6523 C CA . SER D 1 21 ? 146.326 131.379 138.353 1.00 64.43 21 SER D CA 1
ATOM 6524 C C . SER D 1 21 ? 146.185 131.708 136.875 1.00 64.43 21 SER D C 1
ATOM 6525 O O . SER D 1 21 ? 145.859 130.838 136.062 1.00 64.43 21 SER D O 1
ATOM 6528 N N . ASP D 1 22 ? 146.435 132.968 136.531 1.00 77.57 22 ASP D N 1
ATOM 6529 C CA . ASP D 1 22 ? 146.354 133.446 135.157 1.00 77.57 22 ASP D CA 1
ATOM 6530 C C . ASP D 1 22 ? 147.753 133.802 134.672 1.00 77.57 22 ASP D C 1
ATOM 6531 O O . ASP D 1 22 ? 148.451 134.597 135.310 1.00 77.57 22 ASP D O 1
ATOM 6533 N N . ARG D 1 23 ? 148.155 133.216 133.548 1.00 90.06 23 ARG D N 1
ATOM 6534 C CA . ARG D 1 23 ? 149.441 133.504 132.931 1.00 90.06 23 ARG D CA 1
ATOM 6535 C C . ARG D 1 23 ? 149.330 134.501 131.786 1.00 90.06 23 ARG D C 1
ATOM 6536 O O . ARG D 1 23 ? 150.271 134.627 130.996 1.00 90.06 23 ARG D O 1
ATOM 6538 N N . GLU D 1 24 ? 148.198 135.201 131.673 1.00 98.97 24 GLU D N 1
ATOM 6539 C CA . GLU D 1 24 ? 148.000 136.131 130.566 1.00 98.97 24 GLU D CA 1
ATOM 6540 C C . GLU D 1 24 ? 148.981 137.296 130.633 1.00 98.97 24 GLU D C 1
ATOM 6541 O O . GLU D 1 24 ? 149.530 137.719 129.610 1.00 98.97 24 GLU D O 1
ATOM 6543 N N . CYS D 1 25 ? 149.214 137.829 131.831 1.00 98.26 25 CYS D N 1
ATOM 6544 C CA . CYS D 1 25 ? 150.059 139.000 132.008 1.00 98.26 25 CYS D CA 1
ATOM 6545 C C . CYS D 1 25 ? 151.172 138.697 132.999 1.00 98.26 25 CYS D C 1
ATOM 6546 O O . CYS D 1 25 ? 151.008 137.890 133.917 1.00 98.26 25 CYS D O 1
ATOM 6549 N N . VAL D 1 26 ? 152.314 139.353 132.795 1.00 85.77 26 VAL D N 1
ATOM 6550 C CA . VAL D 1 26 ? 153.466 139.201 133.676 1.00 85.77 26 VAL D CA 1
ATOM 6551 C C . VAL D 1 26 ? 153.932 140.577 134.131 1.00 85.77 26 VAL D C 1
ATOM 6552 O O . VAL D 1 26 ? 154.962 140.706 134.802 1.00 85.77 26 VAL D O 1
ATOM 6554 N N . ALA D 1 27 ? 153.176 141.614 133.765 1.00 82.26 27 ALA D N 1
ATOM 6555 C CA . ALA D 1 27 ? 153.564 142.975 134.117 1.00 82.26 27 ALA D CA 1
ATOM 6556 C C . ALA D 1 27 ? 153.452 143.229 135.614 1.00 82.26 27 ALA D C 1
ATOM 6557 O O . ALA D 1 27 ? 154.253 143.984 136.175 1.00 82.26 27 ALA D O 1
ATOM 6559 N N . LEU D 1 28 ? 152.473 142.612 136.276 1.00 84.49 28 LEU D N 1
ATOM 6560 C CA . LEU D 1 28 ? 152.234 142.865 137.692 1.00 84.49 28 LEU D CA 1
ATOM 6561 C C . LEU D 1 28 ? 153.309 142.272 138.594 1.00 84.49 28 LEU D C 1
ATOM 6562 O O . LEU D 1 28 ? 153.303 142.554 139.797 1.00 84.49 28 LEU D O 1
ATOM 6567 N N . ASP D 1 29 ? 154.226 141.470 138.051 1.00 89.66 29 ASP D N 1
ATOM 6568 C CA . ASP D 1 29 ? 155.206 140.761 138.866 1.00 89.66 29 ASP D CA 1
ATOM 6569 C C . ASP D 1 29 ? 156.240 141.679 139.504 1.00 89.66 29 ASP D C 1
ATOM 6570 O O . ASP D 1 29 ? 157.015 141.210 140.343 1.00 89.66 29 ASP D O 1
ATOM 6572 N N . ARG D 1 30 ? 156.280 142.960 139.125 1.00 91.46 30 ARG D N 1
ATOM 6573 C CA . ARG D 1 30 ? 157.295 143.860 139.664 1.00 91.46 30 ARG D CA 1
ATOM 6574 C C . ARG D 1 30 ? 157.181 143.991 141.178 1.00 91.46 30 ARG D C 1
ATOM 6575 O O . ARG D 1 30 ? 158.193 143.962 141.888 1.00 91.46 30 ARG D O 1
ATOM 6577 N N . TYR D 1 31 ? 155.964 144.133 141.691 1.00 104.66 31 TYR D N 1
ATOM 6578 C CA . TYR D 1 31 ? 155.757 144.245 143.127 1.00 104.66 31 TYR D CA 1
ATOM 6579 C C . TYR D 1 31 ? 155.879 142.881 143.796 1.00 104.66 31 TYR D C 1
ATOM 6580 O O . TYR D 1 31 ? 155.619 141.840 143.186 1.00 104.66 31 TYR D O 1
ATOM 6589 N N . LEU D 1 32 ? 156.282 142.897 145.064 1.00 111.88 32 LEU D N 1
ATOM 6590 C CA . LEU D 1 32 ? 156.474 141.671 145.829 1.00 111.88 32 LEU D CA 1
ATOM 6591 C C . LEU D 1 32 ? 156.436 142.015 147.313 1.00 111.88 32 LEU D C 1
ATOM 6592 O O . LEU D 1 32 ? 156.258 143.173 147.700 1.00 111.88 32 LEU D O 1
ATOM 6594 N N . SER D 1 33 ? 156.604 140.992 148.144 1.00 117.57 33 SER D N 1
ATOM 6595 C CA . SER D 1 33 ? 156.635 141.145 149.591 1.00 117.57 33 SER D CA 1
ATOM 6596 C C . SER D 1 33 ? 158.071 141.062 150.101 1.00 117.57 33 SER D C 1
ATOM 6597 O O . SER D 1 33 ? 158.988 140.654 149.386 1.00 117.57 33 SER D O 1
ATOM 6600 N N . LYS D 1 34 ? 158.253 141.455 151.365 1.00 120.94 34 LYS D N 1
ATOM 6601 C CA . LYS D 1 34 ? 159.593 141.526 151.942 1.00 120.94 34 LYS D CA 1
ATOM 6602 C C . LYS D 1 34 ? 160.268 140.159 151.949 1.00 120.94 34 LYS D C 1
ATOM 6603 O O . LYS D 1 34 ? 161.400 140.007 151.473 1.00 120.94 34 LYS D O 1
ATOM 6605 N N . GLU D 1 35 ? 159.586 139.147 152.488 1.00 119.15 35 GLU D N 1
ATOM 6606 C CA . GLU D 1 35 ? 160.136 137.797 152.452 1.00 119.15 35 GLU D CA 1
ATOM 6607 C C . GLU D 1 35 ? 160.290 137.313 151.018 1.00 119.15 35 GLU D C 1
ATOM 6608 O O . GLU D 1 35 ? 161.284 136.661 150.676 1.00 119.15 35 GLU D O 1
ATOM 6610 N N . GLN D 1 36 ? 159.318 137.633 150.162 1.00 119.68 36 GLN D N 1
ATOM 6611 C CA . GLN D 1 36 ? 159.379 137.206 148.769 1.00 119.68 36 GLN D CA 1
ATOM 6612 C C . GLN D 1 36 ? 160.596 137.795 148.066 1.00 119.68 36 GLN D C 1
ATOM 6613 O O . GLN D 1 36 ? 161.334 137.081 147.377 1.00 119.68 36 GLN D O 1
ATOM 6619 N N . LYS D 1 37 ? 160.833 139.099 148.238 1.00 128.19 37 LYS D N 1
ATOM 6620 C CA . LYS D 1 37 ? 161.983 139.718 147.586 1.00 128.19 37 LYS D CA 1
ATOM 6621 C C . LYS D 1 37 ? 163.297 139.238 148.189 1.00 128.19 37 LYS D C 1
ATOM 6622 O O . LYS D 1 37 ? 164.282 139.071 147.460 1.00 128.19 37 LYS D O 1
ATOM 6628 N N . GLU D 1 38 ? 163.339 139.007 149.505 1.00 124.58 38 GLU D N 1
ATOM 6629 C CA . GLU D 1 38 ? 164.555 138.480 150.116 1.00 124.58 38 GLU D CA 1
ATOM 6630 C C . GLU D 1 38 ? 164.896 137.104 149.557 1.00 124.58 38 GLU D C 1
ATOM 6631 O O . GLU D 1 38 ? 166.049 136.830 149.198 1.00 124.58 38 GLU D O 1
ATOM 6633 N N . LEU D 1 39 ? 163.894 136.225 149.461 1.00 124.89 39 LEU D N 1
ATOM 6634 C CA . LEU D 1 39 ? 164.127 134.902 148.892 1.00 124.89 39 LEU D CA 1
ATOM 6635 C C . LEU D 1 39 ? 164.496 134.977 147.416 1.00 124.89 39 LEU D C 1
ATOM 6636 O O . LEU D 1 39 ? 165.343 134.204 146.957 1.00 124.89 39 LEU D O 1
ATOM 6641 N N . ARG D 1 40 ? 163.883 135.890 146.660 1.00 123.54 40 ARG D N 1
ATOM 6642 C CA . ARG D 1 40 ? 164.255 136.050 145.257 1.00 123.54 40 ARG D CA 1
ATOM 6643 C C . ARG D 1 40 ? 165.708 136.486 145.120 1.00 123.54 40 ARG D C 1
ATOM 6644 O O . ARG D 1 40 ? 166.443 135.969 144.269 1.00 123.54 40 ARG D O 1
ATOM 6652 N N . GLU D 1 41 ? 166.139 137.436 145.954 1.00 132.62 41 GLU D N 1
ATOM 6653 C CA . GLU D 1 41 ? 167.526 137.888 145.913 1.00 132.62 41 GLU D CA 1
ATOM 6654 C C . GLU D 1 41 ? 168.485 136.764 146.282 1.00 132.62 41 GLU D C 1
ATOM 6655 O O . GLU D 1 41 ? 169.525 136.589 145.635 1.00 132.62 41 GLU D O 1
ATOM 6657 N N . THR D 1 42 ? 168.154 135.989 147.318 1.00 129.55 42 THR D N 1
ATOM 6658 C CA . THR D 1 42 ? 169.019 134.876 147.702 1.00 129.55 42 THR D CA 1
ATOM 6659 C C . THR D 1 42 ? 169.095 133.828 146.598 1.00 129.55 42 THR D C 1
ATOM 6660 O O . THR D 1 42 ? 170.169 133.279 146.326 1.00 129.55 42 THR D O 1
ATOM 6664 N N . PHE D 1 43 ? 167.962 133.532 145.955 1.00 132.03 43 PHE D N 1
ATOM 6665 C CA . PHE D 1 43 ? 167.957 132.566 144.861 1.00 132.03 43 PHE D CA 1
ATOM 6666 C C . PHE D 1 43 ? 168.800 133.053 143.690 1.00 132.03 43 PHE D C 1
ATOM 6667 O O . PHE D 1 43 ? 169.556 132.277 143.094 1.00 132.03 43 PHE D O 1
ATOM 6675 N N . LYS D 1 44 ? 168.685 134.336 143.344 1.00 133.75 44 LYS D N 1
ATOM 6676 C CA . LYS D 1 44 ? 169.469 134.875 142.241 1.00 133.75 44 LYS D CA 1
ATOM 6677 C C . LYS D 1 44 ? 170.948 134.997 142.584 1.00 133.75 44 LYS D C 1
ATOM 6678 O O . LYS D 1 44 ? 171.782 134.997 141.672 1.00 133.75 44 LYS D O 1
ATOM 6680 N N . ASP D 1 45 ? 171.289 135.103 143.869 1.00 142.43 45 ASP D N 1
ATOM 6681 C CA . ASP D 1 45 ? 172.670 135.317 144.286 1.00 142.43 45 ASP D CA 1
ATOM 6682 C C . ASP D 1 45 ? 173.587 134.164 143.894 1.00 142.43 45 ASP D C 1
ATOM 6683 O O . ASP D 1 45 ? 174.518 134.348 143.103 1.00 142.43 45 ASP D O 1
ATOM 6685 N N . GLY D 1 46 ? 173.333 132.968 144.435 1.00 146.05 46 GLY D N 1
ATOM 6686 C CA . GLY D 1 46 ? 174.215 131.841 144.217 1.00 146.05 46 GLY D CA 1
ATOM 6687 C C . GLY D 1 46 ? 173.444 130.540 144.128 1.00 146.05 46 GLY D C 1
ATOM 6688 O O . GLY D 1 46 ? 172.263 130.463 144.477 1.00 146.05 46 GLY D O 1
ATOM 6689 N N . LYS D 1 47 ? 174.141 129.510 143.649 1.00 149.70 47 LYS D N 1
ATOM 6690 C CA . LYS D 1 47 ? 173.556 128.183 143.454 1.00 149.70 47 LYS D CA 1
ATOM 6691 C C . LYS D 1 47 ? 173.710 127.394 144.748 1.00 149.70 47 LYS D C 1
ATOM 6692 O O . LYS D 1 47 ? 174.713 126.717 144.973 1.00 149.70 47 LYS D O 1
ATOM 6698 N N . ASN D 1 48 ? 172.693 127.473 145.608 1.00 146.25 48 ASN D N 1
ATOM 6699 C CA . ASN D 1 48 ? 172.698 126.778 146.900 1.00 146.25 48 ASN D CA 1
ATOM 6700 C C . ASN D 1 48 ? 171.307 126.189 147.132 1.00 146.25 48 ASN D C 1
ATOM 6701 O O . ASN D 1 48 ? 170.418 126.868 147.654 1.00 146.25 48 ASN D O 1
ATOM 6706 N N . ASP D 1 49 ? 171.132 124.925 146.746 1.00 127.65 49 ASP D N 1
ATOM 6707 C CA . ASP D 1 49 ? 169.903 124.170 146.995 1.00 127.65 49 ASP D CA 1
ATOM 6708 C C . ASP D 1 49 ? 168.684 124.899 146.422 1.00 127.65 49 ASP D C 1
ATOM 6709 O O . ASP D 1 49 ? 167.800 125.368 147.139 1.00 127.65 49 ASP D O 1
ATOM 6711 N N . ARG D 1 50 ? 168.675 124.988 145.090 1.00 120.09 50 ARG D N 1
ATOM 6712 C CA . ARG D 1 50 ? 167.621 125.724 144.400 1.00 120.09 50 ARG D CA 1
ATOM 6713 C C . ARG D 1 50 ? 166.245 125.124 144.669 1.00 120.09 50 ARG D C 1
ATOM 6714 O O . ARG D 1 50 ? 165.261 125.857 144.817 1.00 120.09 50 ARG D O 1
ATOM 6722 N N . SER D 1 51 ? 166.153 123.793 144.720 1.00 108.61 51 SER D N 1
ATOM 6723 C CA . SER D 1 51 ? 164.855 123.149 144.904 1.00 108.61 51 SER D CA 1
ATOM 6724 C C . SER D 1 51 ? 164.250 123.482 146.264 1.00 108.61 51 SER D C 1
ATOM 6725 O O . SER D 1 51 ? 163.046 123.751 146.367 1.00 108.61 51 SER D O 1
ATOM 6728 N N . ALA D 1 52 ? 165.065 123.460 147.321 1.00 107.75 52 ALA D N 1
ATOM 6729 C CA . ALA D 1 52 ? 164.559 123.804 148.646 1.00 107.75 52 ALA D CA 1
ATOM 6730 C C . ALA D 1 52 ? 164.090 125.252 148.695 1.00 107.75 52 ALA D C 1
ATOM 6731 O O . ALA D 1 52 ? 163.053 125.559 149.297 1.00 107.75 52 ALA D O 1
ATOM 6733 N N . LEU D 1 53 ? 164.843 126.156 148.065 1.00 106.36 53 LEU D N 1
ATOM 6734 C CA . LEU D 1 53 ? 164.427 127.552 148.006 1.00 106.36 53 LEU D CA 1
ATOM 6735 C C . LEU D 1 53 ? 163.117 127.701 147.245 1.00 106.36 53 LEU D C 1
ATOM 6736 O O . LEU D 1 53 ? 162.255 128.497 147.631 1.00 106.36 53 LEU D O 1
ATOM 6738 N N . ARG D 1 54 ? 162.949 126.944 146.159 1.00 98.67 54 ARG D N 1
ATOM 6739 C CA . ARG D 1 54 ? 161.701 126.991 145.402 1.00 98.67 54 ARG D CA 1
ATOM 6740 C C . ARG D 1 54 ? 160.528 126.513 146.250 1.00 98.67 54 ARG D C 1
ATOM 6741 O O . ARG D 1 54 ? 159.450 127.121 146.244 1.00 98.67 54 ARG D O 1
ATOM 6749 N N . ILE D 1 55 ? 160.725 125.419 146.989 1.00 93.67 55 ILE D N 1
ATOM 6750 C CA . ILE D 1 55 ? 159.662 124.906 147.850 1.00 93.67 55 ILE D CA 1
ATOM 6751 C C . ILE D 1 55 ? 159.312 125.925 148.925 1.00 93.67 55 ILE D C 1
ATOM 6752 O O . ILE D 1 55 ? 158.135 126.134 149.244 1.00 93.67 55 ILE D O 1
ATOM 6757 N N . LYS D 1 56 ? 160.325 126.576 149.500 1.00 93.81 56 LYS D N 1
ATOM 6758 C CA . LYS D 1 56 ? 160.063 127.621 150.484 1.00 93.81 56 LYS D CA 1
ATOM 6759 C C . LYS D 1 56 ? 159.301 128.783 149.860 1.00 93.81 56 LYS D C 1
ATOM 6760 O O . LYS D 1 56 ? 158.409 129.363 150.490 1.00 93.81 56 LYS D O 1
ATOM 6762 N N . MET D 1 57 ? 159.646 129.140 148.621 1.00 93.86 57 MET D N 1
ATOM 6763 C CA . MET D 1 57 ? 158.954 130.224 147.933 1.00 93.86 57 MET D CA 1
ATOM 6764 C C . MET D 1 57 ? 157.484 129.892 147.717 1.00 93.86 57 MET D C 1
ATOM 6765 O O . MET D 1 57 ? 156.611 130.745 147.913 1.00 93.86 57 MET D O 1
ATOM 6770 N N . PHE D 1 58 ? 157.192 128.655 147.309 1.00 78.64 58 PHE D N 1
ATOM 6771 C CA . PHE D 1 58 ? 155.816 128.275 147.009 1.00 78.64 58 PHE D CA 1
ATOM 6772 C C . PHE D 1 58 ? 154.923 128.269 148.243 1.00 78.64 58 PHE D C 1
ATOM 6773 O O . PHE D 1 58 ? 153.697 128.317 148.103 1.00 78.64 58 PHE D O 1
ATOM 6781 N N . LEU D 1 59 ? 155.499 128.225 149.442 1.00 85.60 59 LEU D N 1
ATOM 6782 C CA . LEU D 1 59 ? 154.724 128.107 150.669 1.00 85.60 59 LEU D CA 1
ATOM 6783 C C . LEU D 1 59 ? 154.531 129.440 151.381 1.00 85.60 59 LEU D C 1
ATOM 6784 O O . LEU D 1 59 ? 154.104 129.454 152.540 1.00 85.60 59 LEU D O 1
ATOM 6789 N N . SER D 1 60 ? 154.834 130.556 150.720 1.00 95.47 60 SER D N 1
ATOM 6790 C CA . SER D 1 60 ? 154.599 131.858 151.322 1.00 95.47 60 SER D CA 1
ATOM 6791 C C . SER D 1 60 ? 153.400 132.537 150.671 1.00 95.47 60 SER D C 1
ATOM 6792 O O . SER D 1 60 ? 153.202 132.410 149.457 1.00 95.47 60 SER D O 1
ATOM 6795 N N . PRO D 1 61 ? 152.588 133.264 151.442 1.00 96.00 61 PRO D N 1
ATOM 6796 C CA . PRO D 1 61 ? 151.394 133.899 150.866 1.00 96.00 61 PRO D CA 1
ATOM 6797 C C . PRO D 1 61 ? 151.734 135.014 149.891 1.00 96.00 61 PRO D C 1
ATOM 6798 O O . PRO D 1 61 ? 152.909 135.317 149.664 1.00 96.00 61 PRO D O 1
ATOM 6802 N N . SER D 1 62 ? 150.711 135.632 149.311 1.00 101.03 62 SER D N 1
ATOM 6803 C CA . SER D 1 62 ? 150.890 136.702 148.346 1.00 101.03 62 SER D CA 1
ATOM 6804 C C . SER D 1 62 ? 150.060 137.910 148.750 1.00 101.03 62 SER D C 1
ATOM 6805 O O . SER D 1 62 ? 148.995 137.762 149.357 1.00 101.03 62 SER D O 1
ATOM 6808 N N . PRO D 1 63 ? 150.520 139.114 148.428 1.00 100.81 63 PRO D N 1
ATOM 6809 C CA . PRO D 1 63 ? 149.767 140.319 148.782 1.00 100.81 63 PRO D CA 1
ATOM 6810 C C . PRO D 1 63 ? 148.568 140.515 147.863 1.00 100.81 63 PRO D C 1
ATOM 6811 O O . PRO D 1 63 ? 148.387 139.818 146.864 1.00 100.81 63 PRO D O 1
ATOM 6815 N N . SER D 1 64 ? 147.739 141.493 148.227 1.00 99.52 64 SER D N 1
ATOM 6816 C CA . SER D 1 64 ? 146.554 141.817 147.446 1.00 99.52 64 SER D CA 1
ATOM 6817 C C . SER D 1 64 ? 146.866 142.648 146.209 1.00 99.52 64 SER D C 1
ATOM 6818 O O . SER D 1 64 ? 145.983 142.823 145.363 1.00 99.52 64 SER D O 1
ATOM 6821 N N . ARG D 1 65 ? 148.090 143.163 146.085 1.00 98.10 65 ARG D N 1
ATOM 6822 C CA . ARG D 1 65 ? 148.440 143.968 144.920 1.00 98.10 65 ARG D CA 1
ATOM 6823 C C . ARG D 1 65 ? 148.526 143.125 143.655 1.00 98.10 65 ARG D C 1
ATOM 6824 O O . ARG D 1 65 ? 148.353 143.651 142.550 1.00 98.10 65 ARG D O 1
ATOM 6832 N N . ARG D 1 66 ? 148.793 141.828 143.790 1.00 84.07 66 ARG D N 1
ATOM 6833 C CA . ARG D 1 66 ? 148.944 140.962 142.629 1.00 84.07 66 ARG D CA 1
ATOM 6834 C C . ARG D 1 66 ? 147.617 140.462 142.078 1.00 84.07 66 ARG D C 1
ATOM 6835 O O . ARG D 1 66 ? 147.612 139.798 141.037 1.00 84.07 66 ARG D O 1
ATOM 6837 N N . PHE D 1 67 ? 146.502 140.756 142.741 1.00 74.37 67 PHE D N 1
ATOM 6838 C CA . PHE D 1 67 ? 145.207 140.288 142.268 1.00 74.37 67 PHE D CA 1
ATOM 6839 C C . PHE D 1 67 ? 144.823 140.977 140.965 1.00 74.37 67 PHE D C 1
ATOM 6840 O O . PHE D 1 67 ? 145.078 142.168 140.772 1.00 74.37 67 PHE D O 1
ATOM 6848 N N . THR D 1 68 ? 144.210 140.213 140.063 1.00 65.71 68 THR D N 1
ATOM 6849 C CA . THR D 1 68 ? 143.623 140.774 138.853 1.00 65.71 68 THR D CA 1
ATOM 6850 C C . THR D 1 68 ? 142.162 140.356 138.764 1.00 65.71 68 THR D C 1
ATOM 6851 O O . THR D 1 68 ? 141.624 139.768 139.707 1.00 65.71 68 THR D O 1
ATOM 6855 N N . GLN D 1 69 ? 141.508 140.656 137.642 1.00 73.72 69 GLN D N 1
ATOM 6856 C CA . GLN D 1 69 ? 140.107 140.282 137.488 1.00 73.72 69 GLN D CA 1
ATOM 6857 C C . GLN D 1 69 ? 139.949 138.770 137.380 1.00 73.72 69 GLN D C 1
ATOM 6858 O O . GLN D 1 69 ? 139.113 138.173 138.068 1.00 73.72 69 GLN D O 1
ATOM 6860 N N . HIS D 1 70 ? 140.746 138.133 136.520 1.00 77.99 70 HIS D N 1
ATOM 6861 C CA . HIS D 1 70 ? 140.627 136.691 136.327 1.00 77.99 70 HIS D CA 1
ATOM 6862 C C . HIS D 1 70 ? 141.113 135.924 137.551 1.00 77.99 70 HIS D C 1
ATOM 6863 O O . HIS D 1 70 ? 140.432 135.012 138.034 1.00 77.99 70 HIS D O 1
ATOM 6870 N N . GLY D 1 71 ? 142.285 136.279 138.069 1.00 67.56 71 GLY D N 1
ATOM 6871 C CA . GLY D 1 71 ? 142.868 135.548 139.177 1.00 67.56 71 GLY D CA 1
ATOM 6872 C C . GLY D 1 71 ? 144.103 136.207 139.753 1.00 67.56 71 GLY D C 1
ATOM 6873 O O . GLY D 1 71 ? 144.135 137.429 139.927 1.00 67.56 71 GLY D O 1
ATOM 6874 N N . VAL D 1 72 ? 145.127 135.411 140.053 1.00 57.02 72 VAL D N 1
ATOM 6875 C CA . VAL D 1 72 ? 146.355 135.896 140.670 1.00 57.02 72 VAL D CA 1
ATOM 6876 C C . VAL D 1 72 ? 147.531 135.526 139.780 1.00 57.02 72 VAL D C 1
ATOM 6877 O O . VAL D 1 72 ? 147.612 134.400 139.278 1.00 57.02 72 VAL D O 1
ATOM 6881 N N . VAL D 1 73 ? 148.434 136.480 139.578 1.00 62.32 73 VAL D N 1
ATOM 6882 C CA . VAL D 1 73 ? 149.651 136.257 138.802 1.00 62.32 73 VAL D CA 1
ATOM 6883 C C . VAL D 1 73 ? 150.657 135.500 139.665 1.00 62.32 73 VAL D C 1
ATOM 6884 O O . VAL D 1 73 ? 150.829 135.827 140.849 1.00 62.32 73 VAL D O 1
ATOM 6888 N N . PRO D 1 74 ? 151.309 134.470 139.141 1.00 65.10 74 PRO D N 1
ATOM 6889 C CA . PRO D 1 74 ? 152.321 133.747 139.913 1.00 65.10 74 PRO D CA 1
ATOM 6890 C C . PRO D 1 74 ? 153.653 134.490 139.880 1.00 65.10 74 PRO D C 1
ATOM 6891 O O . PRO D 1 74 ? 153.776 135.576 139.319 1.00 65.10 74 PRO D O 1
ATOM 6895 N N . MET D 1 75 ? 154.657 133.879 140.500 1.00 84.18 75 MET D N 1
ATOM 6896 C CA . MET D 1 75 ? 155.998 134.436 140.487 1.00 84.18 75 MET D CA 1
ATOM 6897 C C . MET D 1 75 ? 156.709 134.078 139.184 1.00 84.18 75 MET D C 1
ATOM 6898 O O . MET D 1 75 ? 156.289 133.194 138.434 1.00 84.18 75 MET D O 1
ATOM 6903 N N . ARG D 1 76 ? 157.805 134.786 138.917 1.00 81.24 76 ARG D N 1
ATOM 6904 C CA . ARG D 1 76 ? 158.580 134.551 137.708 1.00 81.24 76 ARG D CA 1
ATOM 6905 C C . ARG D 1 76 ? 159.576 133.408 137.851 1.00 81.24 76 ARG D C 1
ATOM 6906 O O . ARG D 1 76 ? 160.228 133.052 136.864 1.00 81.24 76 ARG D O 1
ATOM 6908 N N . GLU D 1 77 ? 159.710 132.826 139.043 1.00 79.35 77 GLU D N 1
ATOM 6909 C CA . GLU D 1 77 ? 160.673 131.758 139.272 1.00 79.35 77 GLU D CA 1
ATOM 6910 C C . GLU D 1 77 ? 160.052 130.369 139.295 1.00 79.35 77 GLU D C 1
ATOM 6911 O O . GLU D 1 77 ? 160.784 129.382 139.157 1.00 79.35 77 GLU D O 1
ATOM 6913 N N . ILE D 1 78 ? 158.735 130.261 139.464 1.00 68.55 78 ILE D N 1
ATOM 6914 C CA . ILE D 1 78 ? 158.079 128.961 139.559 1.00 68.55 78 ILE D CA 1
ATOM 6915 C C . ILE D 1 78 ? 157.047 128.827 138.448 1.00 68.55 78 ILE D C 1
ATOM 6916 O O . ILE D 1 78 ? 156.030 128.145 138.609 1.00 68.55 78 ILE D O 1
ATOM 6921 N N . LYS D 1 79 ? 157.299 129.472 137.314 1.00 75.23 79 LYS D N 1
ATOM 6922 C CA . LYS D 1 79 ? 156.376 129.461 136.190 1.00 75.23 79 LYS D CA 1
ATOM 6923 C C . LYS D 1 79 ? 157.108 129.015 134.933 1.00 75.23 79 LYS D C 1
ATOM 6924 O O . LYS D 1 79 ? 158.234 129.447 134.674 1.00 75.23 79 LYS D O 1
ATOM 6928 N N . THR D 1 80 ? 156.465 128.146 134.160 1.00 72.32 80 THR D N 1
ATOM 6929 C CA . THR D 1 80 ? 157.035 127.610 132.936 1.00 72.32 80 THR D CA 1
ATOM 6930 C C . THR D 1 80 ? 156.567 128.432 131.738 1.00 72.32 80 THR D C 1
ATOM 6931 O O . THR D 1 80 ? 155.888 129.453 131.879 1.00 72.32 80 THR D O 1
ATOM 6935 N N . ASN D 1 81 ? 156.930 127.982 130.541 1.00 78.48 81 ASN D N 1
ATOM 6936 C CA . ASN D 1 81 ? 156.578 128.654 129.297 1.00 78.48 81 ASN D CA 1
ATOM 6937 C C . ASN D 1 81 ? 156.099 127.650 128.260 1.00 78.48 81 ASN D C 1
ATOM 6938 O O . ASN D 1 81 ? 156.366 127.788 127.062 1.00 78.48 81 ASN D O 1
ATOM 6940 N N . THR D 1 82 ? 155.383 126.622 128.704 1.00 76.22 82 THR D N 1
ATOM 6941 C CA . THR D 1 82 ? 154.827 125.610 127.819 1.00 76.22 82 THR D CA 1
ATOM 6942 C C . THR D 1 82 ? 153.306 125.681 127.837 1.00 76.22 82 THR D C 1
ATOM 6943 O O . THR D 1 82 ? 152.692 125.836 128.897 1.00 76.22 82 THR D O 1
ATOM 6947 N N . ASP D 1 83 ? 152.705 125.589 126.655 1.00 82.96 83 ASP D N 1
ATOM 6948 C CA . ASP D 1 83 ? 151.257 125.654 126.535 1.00 82.96 83 ASP D CA 1
ATOM 6949 C C . ASP D 1 83 ? 150.631 124.292 126.807 1.00 82.96 83 ASP D C 1
ATOM 6950 O O . ASP D 1 83 ? 151.200 123.245 126.488 1.00 82.96 83 ASP D O 1
ATOM 6955 N N . ILE D 1 84 ? 149.444 124.317 127.404 1.00 69.86 84 ILE D N 1
ATOM 6956 C CA . ILE D 1 84 ? 148.727 123.097 127.761 1.00 69.86 84 ILE D CA 1
ATOM 6957 C C . ILE D 1 84 ? 147.281 123.218 127.293 1.00 69.86 84 ILE D C 1
ATOM 6958 O O . ILE D 1 84 ? 146.757 124.336 127.192 1.00 69.86 84 ILE D O 1
ATOM 6963 N N . PRO D 1 85 ? 146.607 122.110 126.991 1.00 70.80 85 PRO D N 1
ATOM 6964 C CA . PRO D 1 85 ? 145.211 122.195 126.548 1.00 70.80 85 PRO D CA 1
ATOM 6965 C C . PRO D 1 85 ? 144.311 122.778 127.627 1.00 70.80 85 PRO D C 1
ATOM 6966 O O . PRO D 1 85 ? 144.546 122.609 128.825 1.00 70.80 85 PRO D O 1
ATOM 6970 N N . SER D 1 86 ? 143.266 123.478 127.178 1.00 69.50 86 SER D N 1
ATOM 6971 C CA . SER D 1 86 ? 142.362 124.147 128.107 1.00 69.50 86 SER D CA 1
ATOM 6972 C C . SER D 1 86 ? 141.620 123.149 128.987 1.00 69.50 86 SER D C 1
ATOM 6973 O O . SER D 1 86 ? 141.415 123.397 130.181 1.00 69.50 86 SER D O 1
ATOM 6976 N N . THR D 1 87 ? 141.194 122.022 128.411 1.00 71.14 87 THR D N 1
ATOM 6977 C CA . THR D 1 87 ? 140.404 121.053 129.167 1.00 71.14 87 THR D CA 1
ATOM 6978 C C . THR D 1 87 ? 141.187 120.499 130.351 1.00 71.14 87 THR D C 1
ATOM 6979 O O . THR D 1 87 ? 140.647 120.366 131.456 1.00 71.14 87 THR D O 1
ATOM 6983 N N . LEU D 1 88 ? 142.463 120.172 130.137 1.00 63.28 88 LEU D N 1
ATOM 6984 C CA . LEU D 1 88 ? 143.295 119.645 131.215 1.00 63.28 88 LEU D CA 1
ATOM 6985 C C . LEU D 1 88 ? 143.408 120.645 132.358 1.00 63.28 88 LEU D C 1
ATOM 6986 O O . LEU D 1 88 ? 143.211 120.297 133.532 1.00 63.28 88 LEU D O 1
ATOM 6991 N N . TRP D 1 89 ? 143.712 121.901 132.026 1.00 59.43 89 TRP D N 1
ATOM 6992 C CA . TRP D 1 89 ? 143.838 122.939 133.042 1.00 59.43 89 TRP D CA 1
ATOM 6993 C C . TRP D 1 89 ? 142.534 123.122 133.802 1.00 59.43 89 TRP D C 1
ATOM 6994 O O . TRP D 1 89 ? 142.523 123.173 135.038 1.00 59.43 89 TRP D O 1
ATOM 7005 N N . THR D 1 90 ? 141.419 123.210 133.076 1.00 61.80 90 THR D N 1
ATOM 7006 C CA . THR D 1 90 ? 140.129 123.428 133.719 1.00 61.80 90 THR D CA 1
ATOM 7007 C C . THR D 1 90 ? 139.793 122.288 134.669 1.00 61.80 90 THR D C 1
ATOM 7008 O O . THR D 1 90 ? 139.409 122.519 135.820 1.00 61.80 90 THR D O 1
ATOM 7012 N N . LEU D 1 91 ? 139.958 121.045 134.211 1.00 60.48 91 LEU D N 1
ATOM 7013 C CA . LEU D 1 91 ? 139.597 119.899 135.037 1.00 60.48 91 LEU D CA 1
ATOM 7014 C C . LEU D 1 91 ? 140.468 119.821 136.285 1.00 60.48 91 LEU D C 1
ATOM 7015 O O . LEU D 1 91 ? 139.959 119.642 137.401 1.00 60.48 91 LEU D O 1
ATOM 7020 N N . VAL D 1 92 ? 141.787 119.961 136.119 1.00 55.95 92 VAL D N 1
ATOM 7021 C CA . VAL D 1 92 ? 142.685 119.834 137.264 1.00 55.95 92 VAL D CA 1
ATOM 7022 C C . VAL D 1 92 ? 142.434 120.953 138.266 1.00 55.95 92 VAL D C 1
ATOM 7023 O O . VAL D 1 92 ? 142.350 120.716 139.477 1.00 55.95 92 VAL D O 1
ATOM 7027 N N . THR D 1 93 ? 142.303 122.191 137.778 1.00 60.22 93 THR D N 1
ATOM 7028 C CA . THR D 1 93 ? 142.063 123.311 138.680 1.00 60.22 93 THR D CA 1
ATOM 7029 C C . THR D 1 93 ? 140.737 123.153 139.411 1.00 60.22 93 THR D C 1
ATOM 7030 O O . THR D 1 93 ? 140.660 123.385 140.624 1.00 60.22 93 THR D O 1
ATOM 7034 N N . ASP D 1 94 ? 139.686 122.742 138.697 1.00 61.80 94 ASP D N 1
ATOM 7035 C CA . ASP D 1 94 ? 138.382 122.579 139.328 1.00 61.80 94 ASP D CA 1
ATOM 7036 C C . ASP D 1 94 ? 138.432 121.525 140.424 1.00 61.80 94 ASP D C 1
ATOM 7037 O O . ASP D 1 94 ? 137.963 121.759 141.544 1.00 61.80 94 ASP D O 1
ATOM 7039 N N . TRP D 1 95 ? 139.011 120.356 140.128 1.00 59.28 95 TRP D N 1
ATOM 7040 C CA . TRP D 1 95 ? 139.063 119.310 141.146 1.00 59.28 95 TRP D CA 1
ATOM 7041 C C . TRP D 1 95 ? 139.908 119.743 142.337 1.00 59.28 95 TRP D C 1
ATOM 7042 O O . TRP D 1 95 ? 139.515 119.544 143.494 1.00 59.28 95 TRP D O 1
ATOM 7053 N N . LEU D 1 96 ? 141.072 120.345 142.076 1.00 56.44 96 LEU D N 1
ATOM 7054 C CA . LEU D 1 96 ? 141.973 120.707 143.163 1.00 56.44 96 LEU D CA 1
ATOM 7055 C C . LEU D 1 96 ? 141.353 121.776 144.054 1.00 56.44 96 LEU D C 1
ATOM 7056 O O . LEU D 1 96 ? 141.496 121.727 145.281 1.00 56.44 96 LEU D O 1
ATOM 7061 N N . LEU D 1 97 ? 140.653 122.746 143.460 1.00 63.21 97 LEU D N 1
ATOM 7062 C CA . LEU D 1 97 ? 139.995 123.767 144.264 1.00 63.21 97 LEU D CA 1
ATOM 7063 C C . LEU D 1 97 ? 138.785 123.208 144.999 1.00 63.21 97 LEU D C 1
ATOM 7064 O O . LEU D 1 97 ? 138.458 123.680 146.093 1.00 63.21 97 LEU D O 1
ATOM 7069 N N . ASN D 1 98 ? 138.108 122.213 144.421 1.00 68.90 98 ASN D N 1
ATOM 7070 C CA . ASN D 1 98 ? 137.034 121.547 145.147 1.00 68.90 98 ASN D CA 1
ATOM 7071 C C . ASN D 1 98 ? 137.564 120.805 146.365 1.00 68.90 98 ASN D C 1
ATOM 7072 O O . ASN D 1 98 ? 136.895 120.759 147.402 1.00 68.90 98 ASN D O 1
ATOM 7077 N N . LEU D 1 99 ? 138.759 120.221 146.257 1.00 75.68 99 LEU D N 1
ATOM 7078 C CA . LEU D 1 99 ? 139.338 119.504 147.389 1.00 75.68 99 LEU D CA 1
ATOM 7079 C C . LEU D 1 99 ? 139.774 120.452 148.500 1.00 75.68 99 LEU D C 1
ATOM 7080 O O . LEU D 1 99 ? 139.723 120.085 149.680 1.00 75.68 99 LEU D O 1
ATOM 7085 N N . LEU D 1 100 ? 140.188 121.671 148.154 1.00 77.69 100 LEU D N 1
ATOM 7086 C CA . LEU D 1 100 ? 140.871 122.562 149.082 1.00 77.69 100 LEU D CA 1
ATOM 7087 C C . LEU D 1 100 ? 139.920 123.428 149.903 1.00 77.69 100 LEU D C 1
ATOM 7088 O O . LEU D 1 100 ? 140.340 124.469 150.420 1.00 77.69 100 LEU D O 1
ATOM 7093 N N . GLN D 1 101 ? 138.661 123.031 150.035 1.00 90.40 101 GLN D N 1
ATOM 7094 C CA . GLN D 1 101 ? 137.699 123.777 150.849 1.00 90.40 101 GLN D CA 1
ATOM 7095 C C . GLN D 1 101 ? 137.644 123.247 152.277 1.00 90.40 101 GLN D C 1
ATOM 7096 O O . GLN D 1 101 ? 136.577 122.910 152.788 1.00 90.40 101 GLN D O 1
ATOM 7102 N N . ASP D 1 102 ? 138.796 123.176 152.944 1.00 104.87 102 ASP D N 1
ATOM 7103 C CA . ASP D 1 102 ? 138.854 122.694 154.319 1.00 104.87 102 ASP D CA 1
ATOM 7104 C C . ASP D 1 102 ? 140.201 123.067 154.920 1.00 104.87 102 ASP D C 1
ATOM 7105 O O . ASP D 1 102 ? 141.239 122.877 154.280 1.00 104.87 102 ASP D O 1
ATOM 7110 N N . GLU D 1 103 ? 140.177 123.598 156.146 1.00 106.92 103 GLU D N 1
ATOM 7111 C CA . GLU D 1 103 ? 141.420 123.943 156.830 1.00 106.92 103 GLU D CA 1
ATOM 7112 C C . GLU D 1 103 ? 142.251 122.701 157.129 1.00 106.92 103 GLU D C 1
ATOM 7113 O O . GLU D 1 103 ? 143.478 122.712 156.971 1.00 106.92 103 GLU D O 1
ATOM 7115 N N . GLU D 1 104 ? 141.601 121.622 157.575 1.00 109.19 104 GLU D N 1
ATOM 7116 C CA . GLU D 1 104 ? 142.323 120.379 157.829 1.00 109.19 104 GLU D CA 1
ATOM 7117 C C . GLU D 1 104 ? 142.919 119.819 156.543 1.00 109.19 104 GLU D C 1
ATOM 7118 O O . GLU D 1 104 ? 144.055 119.328 156.538 1.00 109.19 104 GLU D O 1
ATOM 7120 N N . ASN D 1 105 ? 142.168 119.883 155.441 1.00 106.80 105 ASN D N 1
ATOM 7121 C CA . ASN D 1 105 ? 142.716 119.471 154.154 1.00 106.80 105 ASN D CA 1
ATOM 7122 C C . ASN D 1 105 ? 143.861 120.376 153.722 1.00 106.80 105 ASN D C 1
ATOM 7123 O O . ASN D 1 105 ? 144.823 119.905 153.108 1.00 106.80 105 ASN D O 1
ATOM 7128 N N . GLN D 1 106 ? 143.777 121.671 154.035 1.00 104.18 106 GLN D N 1
ATOM 7129 C CA . GLN D 1 106 ? 144.885 122.579 153.757 1.00 104.18 106 GLN D CA 1
ATOM 7130 C C . GLN D 1 106 ? 146.141 122.150 154.508 1.00 104.18 106 GLN D C 1
ATOM 7131 O O . GLN D 1 106 ? 147.237 122.095 153.936 1.00 104.18 106 GLN D O 1
ATOM 7137 N N . GLU D 1 107 ? 145.993 121.836 155.798 1.00 105.03 107 GLU D N 1
ATOM 7138 C CA . GLU D 1 107 ? 147.135 121.393 156.591 1.00 105.03 107 GLU D CA 1
ATOM 7139 C C . GLU D 1 107 ? 147.696 120.079 156.065 1.00 105.03 107 GLU D C 1
ATOM 7140 O O . GLU D 1 107 ? 148.916 119.885 156.027 1.00 105.03 107 GLU D O 1
ATOM 7142 N N . MET D 1 108 ? 146.816 119.160 155.659 1.00 106.97 108 MET D N 1
ATOM 7143 C CA . MET D 1 108 ? 147.273 117.895 155.092 1.00 106.97 108 MET D CA 1
ATOM 7144 C C . MET D 1 108 ? 148.052 118.116 153.801 1.00 106.97 108 MET D C 1
ATOM 7145 O O . MET D 1 108 ? 149.096 117.489 153.580 1.00 106.97 108 MET D O 1
ATOM 7150 N N . PHE D 1 109 ? 147.560 119.005 152.936 1.00 96.81 109 PHE D N 1
ATOM 7151 C CA . PHE D 1 109 ? 148.265 119.308 151.695 1.00 96.81 109 PHE D CA 1
ATOM 7152 C C . PHE D 1 109 ? 149.634 119.909 151.984 1.00 96.81 109 PHE D C 1
ATOM 7153 O O . PHE D 1 109 ? 150.631 119.543 151.352 1.00 96.81 109 PHE D O 1
ATOM 7161 N N . GLU D 1 110 ? 149.703 120.841 152.938 1.00 104.29 110 GLU D N 1
ATOM 7162 C CA . GLU D 1 110 ? 150.992 121.439 153.278 1.00 104.29 110 GLU D CA 1
ATOM 7163 C C . GLU D 1 110 ? 151.956 120.396 153.832 1.00 104.29 110 GLU D C 1
ATOM 7164 O O . GLU D 1 110 ? 153.142 120.385 153.479 1.00 104.29 110 GLU D O 1
ATOM 7170 N N . ASP D 1 111 ? 151.462 119.505 154.696 1.00 102.16 111 ASP D N 1
ATOM 7171 C CA . ASP D 1 111 ? 152.317 118.460 155.249 1.00 102.16 111 ASP D CA 1
ATOM 7172 C C . ASP D 1 111 ? 152.832 117.534 154.155 1.00 102.16 111 ASP D C 1
ATOM 7173 O O . ASP D 1 111 ? 154.006 117.147 154.161 1.00 102.16 111 ASP D O 1
ATOM 7175 N N . PHE D 1 112 ? 151.966 117.166 153.208 1.00 98.77 112 PHE D N 1
ATOM 7176 C CA . PHE D 1 112 ? 152.399 116.314 152.105 1.00 98.77 112 PHE D CA 1
ATOM 7177 C C . PHE D 1 112 ? 153.425 117.023 151.230 1.00 98.77 112 PHE D C 1
ATOM 7178 O O . PHE D 1 112 ? 154.418 116.417 150.810 1.00 98.77 112 PHE D O 1
ATOM 7186 N N . ILE D 1 113 ? 153.203 118.307 150.945 1.00 98.29 113 ILE D N 1
ATOM 7187 C CA . ILE D 1 113 ? 154.123 119.052 150.091 1.00 98.29 113 ILE D CA 1
ATOM 7188 C C . ILE D 1 113 ? 155.470 119.220 150.782 1.00 98.29 113 ILE D C 1
ATOM 7189 O O . ILE D 1 113 ? 156.513 119.324 150.125 1.00 98.29 113 ILE D O 1
ATOM 7194 N N . SER D 1 114 ? 155.472 119.251 152.116 1.00 105.98 114 SER D N 1
ATOM 7195 C CA . SER D 1 114 ? 156.724 119.351 152.855 1.00 105.98 114 SER D CA 1
ATOM 7196 C C . SER D 1 114 ? 157.340 117.993 153.162 1.00 105.98 114 SER D C 1
ATOM 7197 O O . SER D 1 114 ? 158.438 117.948 153.727 1.00 105.98 114 SER D O 1
ATOM 7200 N N . SER D 1 115 ? 156.673 116.895 152.810 1.00 101.75 115 SER D N 1
ATOM 7201 C CA . SER D 1 115 ? 157.126 115.572 153.226 1.00 101.75 115 SER D CA 1
ATOM 7202 C C . SER D 1 115 ? 158.060 114.924 152.208 1.00 101.75 115 SER D C 1
ATOM 7203 O O . SER D 1 115 ? 159.213 114.615 152.525 1.00 101.75 115 SER D O 1
ATOM 7206 N N . LYS D 1 116 ? 157.581 114.717 150.981 1.00 102.33 116 LYS D N 1
ATOM 7207 C CA . LYS D 1 116 ? 158.301 113.889 150.025 1.00 102.33 116 LYS D CA 1
ATOM 7208 C C . LYS D 1 116 ? 158.472 114.509 148.645 1.00 102.33 116 LYS D C 1
ATOM 7209 O O . LYS D 1 116 ? 159.035 113.851 147.764 1.00 102.33 116 LYS D O 1
ATOM 7211 N N . PHE D 1 117 ? 158.012 115.729 148.424 1.00 96.47 117 PHE D N 1
ATOM 7212 C CA . PHE D 1 117 ? 158.147 116.331 147.103 1.00 96.47 117 PHE D CA 1
ATOM 7213 C C . PHE D 1 117 ? 159.591 116.754 146.869 1.00 96.47 117 PHE D C 1
ATOM 7214 O O . PHE D 1 117 ? 160.108 117.598 147.613 1.00 96.47 117 PHE D O 1
ATOM 7222 N N . PRO D 1 118 ? 160.277 116.204 145.865 1.00 99.76 118 PRO D N 1
ATOM 7223 C CA . PRO D 1 118 ? 161.666 116.607 145.613 1.00 99.76 118 PRO D CA 1
ATOM 7224 C C . PRO D 1 118 ? 161.769 117.909 144.834 1.00 99.76 118 PRO D C 1
ATOM 7225 O O . PRO D 1 118 ? 162.681 118.707 145.067 1.00 99.76 118 PRO D O 1
ATOM 7229 N N . ASP D 1 119 ? 160.840 118.131 143.907 1.00 104.09 119 ASP D N 1
ATOM 7230 C CA . ASP D 1 119 ? 160.821 119.357 143.123 1.00 104.09 119 ASP D CA 1
ATOM 7231 C C . ASP D 1 119 ? 159.409 119.584 142.606 1.00 104.09 119 ASP D C 1
ATOM 7232 O O . ASP D 1 119 ? 158.613 118.650 142.489 1.00 104.09 119 ASP D O 1
ATOM 7237 N N . VAL D 1 120 ? 159.114 120.847 142.298 1.00 88.04 120 VAL D N 1
ATOM 7238 C CA . VAL D 1 120 ? 157.775 121.214 141.850 1.00 88.04 120 VAL D CA 1
ATOM 7239 C C . VAL D 1 120 ? 157.479 120.616 140.478 1.00 88.04 120 VAL D C 1
ATOM 7240 O O . VAL D 1 120 ? 156.363 120.149 140.219 1.00 88.04 120 VAL D O 1
ATOM 7244 N N . LEU D 1 121 ? 158.469 120.606 139.589 1.00 88.08 121 LEU D N 1
ATOM 7245 C CA . LEU D 1 121 ? 158.242 120.194 138.211 1.00 88.08 121 LEU D CA 1
ATOM 7246 C C . LEU D 1 121 ? 157.786 118.741 138.138 1.00 88.08 121 LEU D C 1
ATOM 7247 O O . LEU D 1 121 ? 158.182 117.898 138.946 1.00 88.08 121 LEU D O 1
ATOM 7252 N N . ALA D 1 122 ? 156.930 118.457 137.157 1.00 88.93 122 ALA D N 1
ATOM 7253 C CA . ALA D 1 122 ? 156.411 117.115 136.938 1.00 88.93 122 ALA D CA 1
ATOM 7254 C C . ALA D 1 122 ? 156.230 116.891 135.444 1.00 88.93 122 ALA D C 1
ATOM 7255 O O . ALA D 1 122 ? 156.037 117.840 134.680 1.00 88.93 122 ALA D O 1
ATOM 7257 N N . SER D 1 123 ? 156.290 115.627 135.036 1.00 77.85 123 SER D N 1
ATOM 7258 C CA . SER D 1 123 ? 156.198 115.293 133.621 1.00 77.85 123 SER D CA 1
ATOM 7259 C C . SER D 1 123 ? 154.799 115.572 133.086 1.00 77.85 123 SER D C 1
ATOM 7260 O O . SER D 1 123 ? 153.804 115.439 133.802 1.00 77.85 123 SER D O 1
ATOM 7263 N N . ALA D 1 124 ? 154.731 115.963 131.812 1.00 76.34 124 ALA D N 1
ATOM 7264 C CA . ALA D 1 124 ? 153.449 116.311 131.207 1.00 76.34 124 ALA D CA 1
ATOM 7265 C C . ALA D 1 124 ? 152.611 115.070 130.922 1.00 76.34 124 ALA D C 1
ATOM 7266 O O . ALA D 1 124 ? 151.396 115.063 131.152 1.00 76.34 124 ALA D O 1
ATOM 7268 N N . ASP D 1 125 ? 153.243 114.012 130.408 1.00 79.98 125 ASP D N 1
ATOM 7269 C CA . ASP D 1 125 ? 152.496 112.810 130.054 1.00 79.98 125 ASP D CA 1
ATOM 7270 C C . ASP D 1 125 ? 151.898 112.136 131.281 1.00 79.98 125 ASP D C 1
ATOM 7271 O O . ASP D 1 125 ? 150.795 111.583 131.208 1.00 79.98 125 ASP D O 1
ATOM 7276 N N . LYS D 1 126 ? 152.607 112.166 132.411 1.00 70.78 126 LYS D N 1
ATOM 7277 C CA . LYS D 1 126 ? 152.043 111.640 133.649 1.00 70.78 126 LYS D CA 1
ATOM 7278 C C . LYS D 1 126 ? 150.768 112.385 134.018 1.00 70.78 126 LYS D C 1
ATOM 7279 O O . LYS D 1 126 ? 149.759 111.773 134.389 1.00 70.78 126 LYS D O 1
ATOM 7285 N N . LEU D 1 127 ? 150.797 113.715 133.916 1.00 64.88 127 LEU D N 1
ATOM 7286 C CA . LEU D 1 127 ? 149.615 114.512 134.223 1.00 64.88 127 LEU D CA 1
ATOM 7287 C C . LEU D 1 127 ? 148.473 114.202 133.265 1.00 64.88 127 LEU D C 1
ATOM 7288 O O . LEU D 1 127 ? 147.314 114.101 133.683 1.00 64.88 127 LEU D O 1
ATOM 7293 N N . ALA D 1 128 ? 148.779 114.061 131.973 1.00 66.53 128 ALA D N 1
ATOM 7294 C CA . ALA D 1 128 ? 147.738 113.741 131.002 1.00 66.53 128 ALA D CA 1
ATOM 7295 C C . ALA D 1 128 ? 147.100 112.390 131.300 1.00 66.53 128 ALA D C 1
ATOM 7296 O O . ALA D 1 128 ? 145.871 112.253 131.268 1.00 66.53 128 ALA D O 1
ATOM 7298 N N . ARG D 1 129 ? 147.920 111.383 131.605 1.00 64.17 129 ARG D N 1
ATOM 7299 C CA . ARG D 1 129 ? 147.378 110.066 131.921 1.00 64.17 129 ARG D CA 1
ATOM 7300 C C . ARG D 1 129 ? 146.549 110.102 133.198 1.00 64.17 129 ARG D C 1
ATOM 7301 O O . ARG D 1 129 ? 145.510 109.438 133.285 1.00 64.17 129 ARG D O 1
ATOM 7309 N N . PHE D 1 130 ? 146.993 110.861 134.202 1.00 58.86 130 PHE D N 1
ATOM 7310 C CA . PHE D 1 130 ? 146.210 110.979 135.427 1.00 58.86 130 PHE D CA 1
ATOM 7311 C C . PHE D 1 130 ? 144.867 111.644 135.159 1.00 58.86 130 PHE D C 1
ATOM 7312 O O . PHE D 1 130 ? 143.836 111.211 135.685 1.00 58.86 130 PHE D O 1
ATOM 7320 N N . ALA D 1 131 ? 144.859 112.700 134.346 1.00 58.86 131 ALA D N 1
ATOM 7321 C CA . ALA D 1 131 ? 143.603 113.368 134.023 1.00 58.86 131 ALA D CA 1
ATOM 7322 C C . ALA D 1 131 ? 142.709 112.495 133.156 1.00 58.86 131 ALA D C 1
ATOM 7323 O O . ALA D 1 131 ? 141.491 112.697 133.127 1.00 58.86 131 ALA D O 1
ATOM 7325 N N . GLN D 1 132 ? 143.293 111.535 132.435 1.00 66.68 132 GLN D N 1
ATOM 7326 C CA . GLN D 1 132 ? 142.484 110.586 131.677 1.00 66.68 132 GLN D CA 1
ATOM 7327 C C . GLN D 1 132 ? 141.580 109.778 132.598 1.00 66.68 132 GLN D C 1
ATOM 7328 O O . GLN D 1 132 ? 140.427 109.491 132.256 1.00 66.68 132 GLN D O 1
ATOM 7334 N N . ARG D 1 133 ? 142.086 109.402 133.768 1.00 67.64 133 ARG D N 1
ATOM 7335 C CA . ARG D 1 133 ? 141.339 108.605 134.729 1.00 67.64 133 ARG D CA 1
ATOM 7336 C C . ARG D 1 133 ? 140.367 109.437 135.556 1.00 67.64 133 ARG D C 1
ATOM 7337 O O . ARG D 1 133 ? 139.483 108.869 136.205 1.00 67.64 133 ARG D O 1
ATOM 7345 N N . LEU D 1 134 ? 140.488 110.763 135.527 1.00 66.05 134 LEU D N 1
ATOM 7346 C CA . LEU D 1 134 ? 139.622 111.630 136.314 1.00 66.05 134 LEU D CA 1
ATOM 7347 C C . LEU D 1 134 ? 138.430 112.164 135.533 1.00 66.05 134 LEU D C 1
ATOM 7348 O O . LEU D 1 134 ? 137.450 112.594 136.149 1.00 66.05 134 LEU D O 1
ATOM 7353 N N . GLU D 1 135 ? 138.485 112.141 134.201 1.00 78.21 135 GLU D N 1
ATOM 7354 C CA . GLU D 1 135 ? 137.410 112.717 133.403 1.00 78.21 135 GLU D CA 1
ATOM 7355 C C . GLU D 1 135 ? 136.142 111.873 133.446 1.00 78.21 135 GLU D C 1
ATOM 7356 O O . GLU D 1 135 ? 135.039 112.428 133.481 1.00 78.21 135 GLU D O 1
ATOM 7362 N N . ASP D 1 136 ? 136.269 110.551 133.448 1.00 92.04 136 ASP D N 1
ATOM 7363 C CA . ASP D 1 136 ? 135.110 109.671 133.417 1.00 92.04 136 ASP D CA 1
ATOM 7364 C C . ASP D 1 136 ? 134.504 109.533 134.809 1.00 92.04 136 ASP D C 1
ATOM 7365 O O . ASP D 1 136 ? 135.210 109.539 135.820 1.00 92.04 136 ASP D O 1
ATOM 7370 N N . ARG D 1 137 ? 133.175 109.417 134.849 1.00 99.23 137 ARG D N 1
ATOM 7371 C CA . ARG D 1 137 ? 132.461 109.408 136.120 1.00 99.23 137 ARG D CA 1
ATOM 7372 C C . ARG D 1 137 ? 132.580 108.078 136.855 1.00 99.23 137 ARG D C 1
ATOM 7373 O O . ARG D 1 137 ? 132.659 108.066 138.088 1.00 99.23 137 ARG D O 1
ATOM 7375 N N . LYS D 1 138 ? 132.595 106.957 136.132 1.00 99.14 138 LYS D N 1
ATOM 7376 C CA . LYS D 1 138 ? 132.572 105.632 136.752 1.00 99.14 138 LYS D CA 1
ATOM 7377 C C . LYS D 1 138 ? 134.005 105.134 136.928 1.00 99.14 138 LYS D C 1
ATOM 7378 O O . LYS D 1 138 ? 134.539 104.373 136.123 1.00 99.14 138 LYS D O 1
ATOM 7384 N N . ASP D 1 139 ? 134.633 105.587 138.012 1.00 95.97 139 ASP D N 1
ATOM 7385 C CA . ASP D 1 139 ? 135.959 105.130 138.411 1.00 95.97 139 ASP D CA 1
ATOM 7386 C C . ASP D 1 139 ? 135.965 104.973 139.928 1.00 95.97 139 ASP D C 1
ATOM 7387 O O . ASP D 1 139 ? 134.916 104.993 140.578 1.00 95.97 139 ASP D O 1
ATOM 7392 N N . VAL D 1 140 ? 137.157 104.816 140.497 1.00 92.42 140 VAL D N 1
ATOM 7393 C CA . VAL D 1 140 ? 137.297 104.554 141.925 1.00 92.42 140 VAL D CA 1
ATOM 7394 C C . VAL D 1 140 ? 137.758 105.817 142.643 1.00 92.42 140 VAL D C 1
ATOM 7395 O O . VAL D 1 140 ? 137.517 105.985 143.844 1.00 92.42 140 VAL D O 1
ATOM 7399 N N . LEU D 1 141 ? 138.410 106.722 141.908 1.00 95.30 141 LEU D N 1
ATOM 7400 C CA . LEU D 1 141 ? 139.009 107.895 142.538 1.00 95.30 141 LEU D CA 1
ATOM 7401 C C . LEU D 1 141 ? 137.967 108.797 143.186 1.00 95.30 141 LEU D C 1
ATOM 7402 O O . LEU D 1 141 ? 138.257 109.452 144.193 1.00 95.30 141 LEU D O 1
ATOM 7407 N N . HIS D 1 142 ? 136.758 108.854 142.624 1.00 95.79 142 HIS D N 1
ATOM 7408 C CA . HIS D 1 142 ? 135.742 109.757 143.155 1.00 95.79 142 HIS D CA 1
ATOM 7409 C C . HIS D 1 142 ? 135.338 109.373 144.573 1.00 95.79 142 HIS D C 1
ATOM 7410 O O . HIS D 1 142 ? 135.189 110.241 145.440 1.00 95.79 142 HIS D O 1
ATOM 7417 N N . LYS D 1 143 ? 135.159 108.076 144.831 1.00 99.26 143 LYS D N 1
ATOM 7418 C CA . LYS D 1 143 ? 134.694 107.648 146.146 1.00 99.26 143 LYS D CA 1
ATOM 7419 C C . LYS D 1 143 ? 135.795 107.759 147.195 1.00 99.26 143 LYS D C 1
ATOM 7420 O O . LYS D 1 143 ? 135.541 108.199 148.322 1.00 99.26 143 LYS D O 1
ATOM 7426 N N . ASN D 1 144 ? 137.019 107.370 146.847 1.00 99.19 144 ASN D N 1
ATOM 7427 C CA . ASN D 1 144 ? 138.140 107.365 147.785 1.00 99.19 144 ASN D CA 1
ATOM 7428 C C . ASN D 1 144 ? 139.015 108.581 147.500 1.00 99.19 144 ASN D C 1
ATOM 7429 O O . ASN D 1 144 ? 139.796 108.589 146.546 1.00 99.19 144 ASN D O 1
ATOM 7431 N N . PHE D 1 145 ? 138.875 109.615 148.333 1.00 101.35 145 PHE D N 1
ATOM 7432 C CA . PHE D 1 145 ? 139.670 110.826 148.155 1.00 101.35 145 PHE D CA 1
ATOM 7433 C C . PHE D 1 145 ? 141.146 110.569 148.428 1.00 101.35 145 PHE D C 1
ATOM 7434 O O . PHE D 1 145 ? 142.016 111.096 147.722 1.00 101.35 145 PHE D O 1
ATOM 7436 N N . SER D 1 146 ? 141.446 109.766 149.451 1.00 104.72 146 SER D N 1
ATOM 7437 C CA . SER D 1 146 ? 142.834 109.535 149.838 1.00 104.72 146 SER D CA 1
ATOM 7438 C C . SER D 1 146 ? 143.617 108.864 148.718 1.00 104.72 146 SER D C 1
ATOM 7439 O O . SER D 1 146 ? 144.746 109.261 148.411 1.00 104.72 146 SER D O 1
ATOM 7442 N N . LYS D 1 147 ? 143.030 107.840 148.093 1.00 103.83 147 LYS D N 1
ATOM 7443 C CA . LYS D 1 147 ? 143.724 107.136 147.020 1.00 103.83 147 LYS D CA 1
ATOM 7444 C C . LYS D 1 147 ? 143.984 108.053 145.833 1.00 103.83 147 LYS D C 1
ATOM 7445 O O . LYS D 1 147 ? 145.058 108.003 145.223 1.00 103.83 147 LYS D O 1
ATOM 7451 N N . ALA D 1 148 ? 143.009 108.896 145.486 1.00 95.13 148 ALA D N 1
ATOM 7452 C CA . ALA D 1 148 ? 143.221 109.856 144.410 1.00 95.13 148 ALA D CA 1
ATOM 7453 C C . ALA D 1 148 ? 144.328 110.833 144.767 1.00 95.13 148 ALA D C 1
ATOM 7454 O O . ALA D 1 148 ? 145.110 111.246 143.902 1.00 95.13 148 ALA D O 1
ATOM 7456 N N . MET D 1 149 ? 144.397 111.230 146.037 1.00 103.06 149 MET D N 1
ATOM 7457 C CA . MET D 1 149 ? 145.447 112.145 146.458 1.00 103.06 149 MET D CA 1
ATOM 7458 C C . MET D 1 149 ? 146.808 111.478 146.304 1.00 103.06 149 MET D C 1
ATOM 7459 O O . MET D 1 149 ? 147.752 112.086 145.787 1.00 103.06 149 MET D O 1
ATOM 7464 N N . ASN D 1 150 ? 146.917 110.209 146.713 1.00 97.43 150 ASN D N 1
ATOM 7465 C CA . ASN D 1 150 ? 148.176 109.488 146.529 1.00 97.43 150 ASN D CA 1
ATOM 7466 C C . ASN D 1 150 ? 148.532 109.380 145.053 1.00 97.43 150 ASN D C 1
ATOM 7467 O O . ASN D 1 150 ? 149.699 109.527 144.675 1.00 97.43 150 ASN D O 1
ATOM 7472 N N . ALA D 1 151 ? 147.539 109.112 144.205 1.00 86.82 151 ALA D N 1
ATOM 7473 C CA . ALA D 1 151 ? 147.775 109.007 142.771 1.00 86.82 151 ALA D CA 1
ATOM 7474 C C . ALA D 1 151 ? 148.324 110.313 142.211 1.00 86.82 151 ALA D C 1
ATOM 7475 O O . ALA D 1 151 ? 149.320 110.313 141.481 1.00 86.82 151 ALA D O 1
ATOM 7477 N N . PHE D 1 152 ? 147.690 111.431 142.556 1.00 80.77 152 PHE D N 1
ATOM 7478 C CA . PHE D 1 152 ? 148.157 112.727 142.081 1.00 80.77 152 PHE D CA 1
ATOM 7479 C C . PHE D 1 152 ? 149.545 113.069 142.610 1.00 80.77 152 PHE D C 1
ATOM 7480 O O . PHE D 1 152 ? 150.362 113.633 141.876 1.00 80.77 152 PHE D O 1
ATOM 7488 N N . GLY D 1 153 ? 149.828 112.749 143.873 1.00 88.57 153 GLY D N 1
ATOM 7489 C CA . GLY D 1 153 ? 151.155 113.013 144.407 1.00 88.57 153 GLY D CA 1
ATOM 7490 C C . GLY D 1 153 ? 152.231 112.198 143.716 1.00 88.57 153 GLY D C 1
ATOM 7491 O O . GLY D 1 153 ? 153.272 112.726 143.318 1.00 88.57 153 GLY D O 1
ATOM 7492 N N . ALA D 1 154 ? 151.988 110.895 143.558 1.00 88.71 154 ALA D N 1
ATOM 7493 C CA . ALA D 1 154 ? 152.938 110.031 142.870 1.00 88.71 154 ALA D CA 1
ATOM 7494 C C . ALA D 1 154 ? 153.063 110.381 141.397 1.00 88.71 154 ALA D C 1
ATOM 7495 O O . ALA D 1 154 ? 154.056 110.007 140.765 1.00 88.71 154 ALA D O 1
ATOM 7497 N N . CYS D 1 155 ? 152.075 111.083 140.839 1.00 89.91 155 CYS D N 1
ATOM 7498 C CA . CYS D 1 155 ? 152.199 111.594 139.481 1.00 89.91 155 CYS D CA 1
ATOM 7499 C C . CYS D 1 155 ? 153.378 112.546 139.326 1.00 89.91 155 CYS D C 1
ATOM 7500 O O . CYS D 1 155 ? 153.881 112.714 138.210 1.00 89.91 155 CYS D O 1
ATOM 7503 N N . PHE D 1 156 ? 153.834 113.165 140.414 1.00 95.61 156 PHE D N 1
ATOM 7504 C CA . PHE D 1 156 ? 154.930 114.128 140.383 1.00 95.61 156 PHE D CA 1
ATOM 7505 C C . PHE D 1 156 ? 156.161 113.615 141.129 1.00 95.61 156 PHE D C 1
ATOM 7506 O O . PHE D 1 156 ? 156.847 114.373 141.817 1.00 95.61 156 PHE D O 1
ATOM 7508 N N . TRP D 1 157 ? 156.447 112.317 140.999 1.00 94.22 157 TRP D N 1
ATOM 7509 C CA . TRP D 1 157 ? 157.646 111.694 141.564 1.00 94.22 157 TRP D CA 1
ATOM 7510 C C . TRP D 1 157 ? 157.701 111.859 143.084 1.00 94.22 157 TRP D C 1
ATOM 7511 O O . TRP D 1 157 ? 158.641 112.427 143.643 1.00 94.22 157 TRP D O 1
ATOM 7522 N N . ALA D 1 158 ? 156.674 111.348 143.751 1.00 95.31 158 ALA D N 1
ATOM 7523 C CA . ALA D 1 158 ? 156.619 111.397 145.207 1.00 95.31 158 ALA D CA 1
ATOM 7524 C C . ALA D 1 158 ? 156.517 110.027 145.855 1.00 95.31 158 ALA D C 1
ATOM 7525 O O . ALA D 1 158 ? 157.204 109.768 146.846 1.00 95.31 158 ALA D O 1
ATOM 7527 N N . ILE D 1 159 ? 155.684 109.139 145.320 1.00 98.01 159 ILE D N 1
ATOM 7528 C CA . ILE D 1 159 ? 155.448 107.818 145.888 1.00 98.01 159 ILE D CA 1
ATOM 7529 C C . ILE D 1 159 ? 155.695 106.778 144.806 1.00 98.01 159 ILE D C 1
ATOM 7530 O O . ILE D 1 159 ? 155.367 107.000 143.635 1.00 98.01 159 ILE D O 1
ATOM 7535 N N . LYS D 1 160 ? 156.281 105.650 145.193 1.00 101.75 160 LYS D N 1
ATOM 7536 C CA . LYS D 1 160 ? 156.450 104.545 144.263 1.00 101.75 160 LYS D CA 1
ATOM 7537 C C . LYS D 1 160 ? 155.077 104.047 143.830 1.00 101.75 160 LYS D C 1
ATOM 7538 O O . LYS D 1 160 ? 154.270 103.656 144.686 1.00 101.75 160 LYS D O 1
ATOM 7540 N N . PRO D 1 161 ? 154.769 104.040 142.533 1.00 103.92 161 PRO D N 1
ATOM 7541 C CA . PRO D 1 161 ? 153.394 103.754 142.099 1.00 103.92 161 PRO D CA 1
ATOM 7542 C C . PRO D 1 161 ? 153.102 102.260 142.089 1.00 103.92 161 PRO D C 1
ATOM 7543 O O . PRO D 1 161 ? 153.874 101.464 141.550 1.00 103.92 161 PRO D O 1
ATOM 7547 N N . THR D 1 162 ? 151.978 101.887 142.693 1.00 98.13 162 THR D N 1
ATOM 7548 C CA . THR D 1 162 ? 151.467 100.529 142.621 1.00 98.13 162 THR D CA 1
ATOM 7549 C C . THR D 1 162 ? 150.503 100.426 141.440 1.00 98.13 162 THR D C 1
ATOM 7550 O O . THR D 1 162 ? 150.424 101.323 140.597 1.00 98.13 162 THR D O 1
ATOM 7554 N N . PHE D 1 163 ? 149.759 99.323 141.362 1.00 88.09 163 PHE D N 1
ATOM 7555 C CA . PHE D 1 163 ? 148.787 99.169 140.285 1.00 88.09 163 PHE D CA 1
ATOM 7556 C C . PHE D 1 163 ? 147.606 100.115 140.468 1.00 88.09 163 PHE D C 1
ATOM 7557 O O . PHE D 1 163 ? 147.158 100.758 139.511 1.00 88.09 163 PHE D O 1
ATOM 7565 N N . ALA D 1 164 ? 147.085 100.212 141.691 1.00 89.68 164 ALA D N 1
ATOM 7566 C CA . ALA D 1 164 ? 145.916 101.042 141.949 1.00 89.68 164 ALA D CA 1
ATOM 7567 C C . ALA D 1 164 ? 146.208 102.533 141.847 1.00 89.68 164 ALA D C 1
ATOM 7568 O O . ALA D 1 164 ? 145.263 103.324 141.756 1.00 89.68 164 ALA D O 1
ATOM 7570 N N . THR D 1 165 ? 147.477 102.937 141.858 1.00 90.73 165 THR D N 1
ATOM 7571 C CA . THR D 1 165 ? 147.849 104.344 141.798 1.00 90.73 165 THR D CA 1
ATOM 7572 C C . THR D 1 165 ? 148.444 104.739 140.452 1.00 90.73 165 THR D C 1
ATOM 7573 O O . THR D 1 165 ? 149.017 105.826 140.335 1.00 90.73 165 THR D O 1
ATOM 7577 N N . GLU D 1 166 ? 148.324 103.889 139.438 1.00 77.63 166 GLU D N 1
ATOM 7578 C CA . GLU D 1 166 ? 148.862 104.190 138.118 1.00 77.63 166 GLU D CA 1
ATOM 7579 C C . GLU D 1 166 ? 147.910 105.130 137.382 1.00 77.63 166 GLU D C 1
ATOM 7580 O O . GLU D 1 166 ? 146.991 105.710 137.966 1.00 77.63 166 GLU D O 1
ATOM 7582 N N . GLY D 1 167 ? 148.121 105.292 136.079 1.00 70.93 167 GLY D N 1
ATOM 7583 C CA . GLY D 1 167 ? 147.275 106.156 135.280 1.00 70.93 167 GLY D CA 1
ATOM 7584 C C . GLY D 1 167 ? 146.085 105.418 134.705 1.00 70.93 167 GLY D C 1
ATOM 7585 O O . GLY D 1 167 ? 145.279 104.855 135.452 1.00 70.93 167 GLY D O 1
ATOM 7586 N N . LYS D 1 168 ? 145.954 105.420 133.383 1.00 75.45 168 LYS D N 1
ATOM 7587 C CA . LYS D 1 168 ? 144.909 104.672 132.699 1.00 75.45 168 LYS D CA 1
ATOM 7588 C C . LYS D 1 168 ? 145.529 103.423 132.088 1.00 75.45 168 LYS D C 1
ATOM 7589 O O . LYS D 1 168 ? 146.483 103.517 131.310 1.00 75.45 168 LYS D O 1
ATOM 7595 N N . CYS D 1 169 ? 144.986 102.260 132.436 1.00 84.64 169 CYS D N 1
ATOM 7596 C CA . CYS D 1 169 ? 145.576 100.996 132.019 1.00 84.64 169 CYS D CA 1
ATOM 7597 C C . CYS D 1 169 ? 144.508 99.914 132.054 1.00 84.64 169 CYS D C 1
ATOM 7598 O O . CYS D 1 169 ? 143.396 100.121 132.546 1.00 84.64 169 CYS D O 1
ATOM 7601 N N . ASN D 1 170 ? 144.867 98.750 131.519 1.00 91.74 170 ASN D N 1
ATOM 7602 C CA . ASN D 1 170 ? 143.989 97.585 131.521 1.00 91.74 170 ASN D CA 1
ATOM 7603 C C . ASN D 1 170 ? 144.861 96.341 131.542 1.00 91.74 170 ASN D C 1
ATOM 7604 O O . ASN D 1 170 ? 145.593 96.086 130.581 1.00 91.74 170 ASN D O 1
ATOM 7609 N N . VAL D 1 171 ? 144.788 95.578 132.635 1.00 89.10 171 VAL D N 1
ATOM 7610 C CA . VAL D 1 171 ? 145.642 94.405 132.784 1.00 89.10 171 VAL D CA 1
ATOM 7611 C C . VAL D 1 171 ? 145.344 93.410 131.676 1.00 89.10 171 VAL D C 1
ATOM 7612 O O . VAL D 1 171 ? 144.190 93.017 131.460 1.00 89.10 171 VAL D O 1
ATOM 7616 N N . VAL D 1 172 ? 146.390 92.995 130.965 1.00 92.64 172 VAL D N 1
ATOM 7617 C CA . VAL D 1 172 ? 146.232 92.079 129.843 1.00 92.64 172 VAL D CA 1
ATOM 7618 C C . VAL D 1 172 ? 146.603 90.642 130.198 1.00 92.64 172 VAL D C 1
ATOM 7619 O O . VAL D 1 172 ? 146.153 89.714 129.508 1.00 92.64 172 VAL D O 1
ATOM 7623 N N . ARG D 1 173 ? 147.388 90.429 131.252 1.00 94.60 173 ARG D N 1
ATOM 7624 C CA . ARG D 1 173 ? 147.833 89.093 131.623 1.00 94.60 173 ARG D CA 1
ATOM 7625 C C . ARG D 1 173 ? 148.498 89.154 132.988 1.00 94.60 173 ARG D C 1
ATOM 7626 O O . ARG D 1 173 ? 149.187 90.126 133.303 1.00 94.60 173 ARG D O 1
ATOM 7634 N N . ALA D 1 174 ? 148.276 88.119 133.795 1.00 100.54 174 ALA D N 1
ATOM 7635 C CA . ALA D 1 174 ? 148.915 88.025 135.100 1.00 100.54 174 ALA D CA 1
ATOM 7636 C C . ALA D 1 174 ? 149.624 86.686 135.246 1.00 100.54 174 ALA D C 1
ATOM 7637 O O . ALA D 1 174 ? 149.702 85.910 134.289 1.00 100.54 174 ALA D O 1
ATOM 7639 N N . THR D 1 175 ? 150.137 86.411 136.436 1.00 114.19 175 THR D N 1
ATOM 7640 C CA . THR D 1 175 ? 150.826 85.161 136.746 1.00 114.19 175 THR D CA 1
ATOM 7641 C C . THR D 1 175 ? 150.923 85.061 138.265 1.00 114.19 175 THR D C 1
ATOM 7642 O O . THR D 1 175 ? 150.306 85.849 138.992 1.00 114.19 175 THR D O 1
ATOM 7646 N N . ASP D 1 176 ? 151.691 84.081 138.747 1.00 118.73 176 ASP D N 1
ATOM 7647 C CA . ASP D 1 176 ? 151.785 83.850 140.186 1.00 118.73 176 ASP D CA 1
ATOM 7648 C C . ASP D 1 176 ? 152.353 85.067 140.906 1.00 118.73 176 ASP D C 1
ATOM 7649 O O . ASP D 1 176 ? 151.836 85.484 141.949 1.00 118.73 176 ASP D O 1
ATOM 7651 N N . ASP D 1 177 ? 153.416 85.654 140.361 1.00 125.73 177 ASP D N 1
ATOM 7652 C CA . ASP D 1 177 ? 154.027 86.851 140.924 1.00 125.73 177 ASP D CA 1
ATOM 7653 C C . ASP D 1 177 ? 154.203 87.886 139.825 1.00 125.73 177 ASP D C 1
ATOM 7654 O O . ASP D 1 177 ? 154.594 87.542 138.705 1.00 125.73 177 ASP D O 1
ATOM 7659 N N . SER D 1 178 ? 153.898 89.145 140.150 1.00 117.86 178 SER D N 1
ATOM 7660 C CA . SER D 1 178 ? 154.009 90.286 139.245 1.00 117.86 178 SER D CA 1
ATOM 7661 C C . SER D 1 178 ? 152.963 90.237 138.137 1.00 117.86 178 SER D C 1
ATOM 7662 O O . SER D 1 178 ? 152.365 89.188 137.879 1.00 117.86 178 SER D O 1
ATOM 7665 N N . MET D 1 179 ? 152.732 91.375 137.482 1.00 99.99 179 MET D N 1
ATOM 7666 C CA . MET D 1 179 ? 151.757 91.480 136.405 1.00 99.99 179 MET D CA 1
ATOM 7667 C C . MET D 1 179 ? 152.371 92.261 135.252 1.00 99.99 179 MET D C 1
ATOM 7668 O O . MET D 1 179 ? 153.422 92.891 135.387 1.00 99.99 179 MET D O 1
ATOM 7673 N N . ILE D 1 180 ? 151.699 92.213 134.104 1.00 86.22 180 ILE D N 1
ATOM 7674 C CA . ILE D 1 180 ? 152.091 92.972 132.923 1.00 86.22 180 ILE D CA 1
ATOM 7675 C C . ILE D 1 180 ? 150.889 93.776 132.448 1.00 86.22 180 ILE D C 1
ATOM 7676 O O . ILE D 1 180 ? 149.781 93.239 132.340 1.00 86.22 180 ILE D O 1
ATOM 7681 N N . LEU D 1 181 ? 151.103 95.062 132.180 1.00 78.37 181 LEU D N 1
ATOM 7682 C CA . LEU D 1 181 ? 150.044 95.966 131.763 1.00 78.37 181 LEU D CA 1
ATOM 7683 C C . LEU D 1 181 ? 150.360 96.547 130.393 1.00 78.37 181 LEU D C 1
ATOM 7684 O O . LEU D 1 181 ? 151.519 96.594 129.973 1.00 78.37 181 LEU D O 1
ATOM 7689 N N . GLU D 1 182 ? 149.316 96.984 129.698 1.00 80.36 182 GLU D N 1
ATOM 7690 C CA . GLU D 1 182 ? 149.446 97.596 128.386 1.00 80.36 182 GLU D CA 1
ATOM 7691 C C . GLU D 1 182 ? 148.907 99.019 128.430 1.00 80.36 182 GLU D C 1
ATOM 7692 O O . GLU D 1 182 ? 147.876 99.285 129.056 1.00 80.36 182 GLU D O 1
ATOM 7695 N N . PHE D 1 183 ? 149.620 99.933 127.783 1.00 74.03 183 PHE D N 1
ATOM 7696 C CA . PHE D 1 183 ? 149.204 101.320 127.661 1.00 74.03 183 PHE D CA 1
ATOM 7697 C C . PHE D 1 183 ? 148.810 101.608 126.218 1.00 74.03 183 PHE D C 1
ATOM 7698 O O . PHE D 1 183 ? 149.070 100.819 125.308 1.00 74.03 183 PHE D O 1
ATOM 7706 N N . GLN D 1 184 ? 148.173 102.752 126.016 1.00 72.78 184 GLN D N 1
ATOM 7707 C CA . GLN D 1 184 ? 147.682 103.152 124.708 1.00 72.78 184 GLN D CA 1
ATOM 7708 C C . GLN D 1 184 ? 147.955 104.632 124.511 1.00 72.78 184 GLN D C 1
ATOM 7709 O O . GLN D 1 184 ? 148.117 105.375 125.487 1.00 72.78 184 GLN D O 1
ATOM 7712 N N . PRO D 1 185 ? 148.031 105.092 123.262 1.00 83.68 185 PRO D N 1
ATOM 7713 C CA . PRO D 1 185 ? 148.234 106.524 123.019 1.00 83.68 185 PRO D CA 1
ATOM 7714 C C . PRO D 1 185 ? 147.100 107.357 123.599 1.00 83.68 185 PRO D C 1
ATOM 7715 O O . PRO D 1 185 ? 145.929 106.976 123.544 1.00 83.68 185 PRO D O 1
ATOM 7719 N N . VAL D 1 186 ? 147.465 108.504 124.154 1.00 83.27 186 VAL D N 1
ATOM 7720 C CA . VAL D 1 186 ? 146.481 109.421 124.740 1.00 83.27 186 VAL D CA 1
ATOM 7721 C C . VAL D 1 186 ? 145.744 110.145 123.619 1.00 83.27 186 VAL D C 1
ATOM 7722 O O . VAL D 1 186 ? 146.370 110.500 122.604 1.00 83.27 186 VAL D O 1
ATOM 7726 N N . PRO D 1 187 ? 144.431 110.361 123.730 1.00 85.56 187 PRO D N 1
ATOM 7727 C CA . PRO D 1 187 ? 143.694 111.027 122.648 1.00 85.56 187 PRO D CA 1
ATOM 7728 C C . PRO D 1 187 ? 144.224 112.424 122.357 1.00 85.56 187 PRO D C 1
ATOM 7729 O O . PRO D 1 187 ? 144.960 113.021 123.145 1.00 85.56 187 PRO D O 1
ATOM 7733 N N . GLU D 1 188 ? 143.823 112.943 121.194 1.00 93.68 188 GLU D N 1
ATOM 7734 C CA . GLU D 1 188 ? 144.415 114.171 120.668 1.00 93.68 188 GLU D CA 1
ATOM 7735 C C . GLU D 1 188 ? 144.148 115.365 121.576 1.00 93.68 188 GLU D C 1
ATOM 7736 O O . GLU D 1 188 ? 145.058 116.146 121.877 1.00 93.68 188 GLU D O 1
ATOM 7738 N N . TYR D 1 189 ? 142.911 115.522 122.028 1.00 95.53 189 TYR D N 1
ATOM 7739 C CA . TYR D 1 189 ? 142.604 116.736 122.782 1.00 95.53 189 TYR D CA 1
ATOM 7740 C C . TYR D 1 189 ? 143.145 116.724 124.218 1.00 95.53 189 TYR D C 1
ATOM 7741 O O . TYR D 1 189 ? 142.782 117.610 125.000 1.00 95.53 189 TYR D O 1
ATOM 7750 N N . PHE D 1 190 ? 143.998 115.760 124.568 1.00 84.34 190 PHE D N 1
ATOM 7751 C CA . PHE D 1 190 ? 144.799 115.823 125.781 1.00 84.34 190 PHE D CA 1
ATOM 7752 C C . PHE D 1 190 ? 146.288 115.968 125.505 1.00 84.34 190 PHE D C 1
ATOM 7753 O O . PHE D 1 190 ? 147.046 116.267 126.434 1.00 84.34 190 PHE D O 1
ATOM 7761 N N . ARG D 1 191 ? 146.725 115.762 124.265 1.00 94.00 191 ARG D N 1
ATOM 7762 C CA . ARG D 1 191 ? 148.148 115.683 123.964 1.00 94.00 191 ARG D CA 1
ATOM 7763 C C . ARG D 1 191 ? 148.833 117.031 124.141 1.00 94.00 191 ARG D C 1
ATOM 7764 O O . ARG D 1 191 ? 148.314 118.071 123.730 1.00 94.00 191 ARG D O 1
ATOM 7772 N N . CYS D 1 192 ? 150.017 117.003 124.755 1.00 99.68 192 CYS D N 1
ATOM 7773 C CA . CYS D 1 192 ? 150.860 118.192 124.915 1.00 99.68 192 CYS D CA 1
ATOM 7774 C C . CYS D 1 192 ? 152.303 117.764 124.649 1.00 99.68 192 CYS D C 1
ATOM 7775 O O . CYS D 1 192 ? 153.016 117.345 125.564 1.00 99.68 192 CYS D O 1
ATOM 7778 N N . GLY D 1 193 ? 152.727 117.874 123.389 1.00 109.11 193 GLY D N 1
ATOM 7779 C CA . GLY D 1 193 ? 154.070 117.509 122.991 1.00 109.11 193 GLY D CA 1
ATOM 7780 C C . GLY D 1 193 ? 154.066 116.385 121.969 1.00 109.11 193 GLY D C 1
ATOM 7781 O O . GLY D 1 193 ? 153.141 116.264 121.156 1.00 109.11 193 GLY D O 1
ATOM 7782 N N . ARG D 1 194 ? 155.113 115.566 122.021 1.00 106.01 194 ARG D N 1
ATOM 7783 C CA . ARG D 1 194 ? 155.274 114.470 121.081 1.00 106.01 194 ARG D CA 1
ATOM 7784 C C . ARG D 1 194 ? 154.323 113.324 121.420 1.00 106.01 194 ARG D C 1
ATOM 7785 O O . ARG D 1 194 ? 153.747 113.254 122.509 1.00 106.01 194 ARG D O 1
ATOM 7789 N N . SER D 1 195 ? 154.163 112.415 120.463 1.00 109.43 195 SER D N 1
ATOM 7790 C CA . SER D 1 195 ? 153.302 111.253 120.609 1.00 109.43 195 SER D CA 1
ATOM 7791 C C . SER D 1 195 ? 154.141 109.997 120.808 1.00 109.43 195 SER D C 1
ATOM 7792 O O . SER D 1 195 ? 155.264 109.893 120.306 1.00 109.43 195 SER D O 1
ATOM 7795 N N . LYS D 1 196 ? 153.582 109.042 121.547 1.00 108.87 196 LYS D N 1
ATOM 7796 C CA . LYS D 1 196 ? 154.241 107.774 121.818 1.00 108.87 196 LYS D CA 1
ATOM 7797 C C . LYS D 1 196 ? 153.287 106.629 121.514 1.00 108.87 196 LYS D C 1
ATOM 7798 O O . LYS D 1 196 ? 152.069 106.757 121.660 1.00 108.87 196 LYS D O 1
ATOM 7804 N N . ALA D 1 197 ? 153.856 105.505 121.091 1.00 101.64 197 ALA D N 1
ATOM 7805 C CA . ALA D 1 197 ? 153.074 104.354 120.670 1.00 101.64 197 ALA D CA 1
ATOM 7806 C C . ALA D 1 197 ? 152.830 103.422 121.856 1.00 101.64 197 ALA D C 1
ATOM 7807 O O . ALA D 1 197 ? 153.084 103.765 123.014 1.00 101.64 197 ALA D O 1
ATOM 7809 N N . THR D 1 198 ? 152.321 102.226 121.569 1.00 91.11 198 THR D N 1
ATOM 7810 C CA . THR D 1 198 ? 152.036 101.251 122.611 1.00 91.11 198 THR D CA 1
ATOM 7811 C C . THR D 1 198 ? 153.321 100.789 123.286 1.00 91.11 198 THR D C 1
ATOM 7812 O O . THR D 1 198 ? 154.341 100.564 122.629 1.00 91.11 198 THR D O 1
ATOM 7816 N N . PHE D 1 199 ? 153.269 100.649 124.608 1.00 86.64 199 PHE D N 1
ATOM 7817 C CA . PHE D 1 199 ? 154.414 100.158 125.360 1.00 86.64 199 PHE D CA 1
ATOM 7818 C C . PHE D 1 199 ? 153.924 99.573 126.676 1.00 86.64 199 PHE D C 1
ATOM 7819 O O . PHE D 1 199 ? 153.060 100.155 127.336 1.00 86.64 199 PHE D O 1
ATOM 7827 N N . TYR D 1 200 ? 154.481 98.424 127.045 1.00 88.81 200 TYR D N 1
ATOM 7828 C CA . TYR D 1 200 ? 154.037 97.675 128.211 1.00 88.81 200 TYR D CA 1
ATOM 7829 C C . TYR D 1 200 ? 154.870 98.061 129.435 1.00 88.81 200 TYR D C 1
ATOM 7830 O O . TYR D 1 200 ? 155.642 99.024 129.410 1.00 88.81 200 TYR D O 1
ATOM 7839 N N . LYS D 1 201 ? 154.714 97.311 130.524 1.00 82.18 201 LYS D N 1
ATOM 7840 C CA . LYS D 1 201 ? 155.460 97.544 131.759 1.00 82.18 201 LYS D CA 1
ATOM 7841 C C . LYS D 1 201 ? 155.442 96.258 132.578 1.00 82.18 201 LYS D C 1
ATOM 7842 O O . LYS D 1 201 ? 154.988 95.211 132.106 1.00 82.18 201 LYS D O 1
ATOM 7844 N N . LEU D 1 202 ? 155.871 96.298 133.819 1.00 102.14 202 LEU D N 1
ATOM 7845 C CA . LEU D 1 202 ? 155.813 95.111 134.647 1.00 102.14 202 LEU D CA 1
ATOM 7846 C C . LEU D 1 202 ? 156.067 95.529 136.046 1.00 102.14 202 LEU D C 1
ATOM 7847 O O . LEU D 1 202 ? 156.765 96.492 136.263 1.00 102.14 202 LEU D O 1
ATOM 7852 N N . TYR D 1 203 ? 155.524 94.830 137.019 1.00 109.77 203 TYR D N 1
ATOM 7853 C CA . TYR D 1 203 ? 155.674 95.276 138.390 1.00 109.77 203 TYR D CA 1
ATOM 7854 C C . TYR D 1 203 ? 155.784 94.105 139.317 1.00 109.77 203 TYR D C 1
ATOM 7855 O O . TYR D 1 203 ? 155.157 93.093 139.095 1.00 109.77 203 TYR D O 1
ATOM 7864 N N . PRO D 1 204 ? 156.553 94.248 140.389 1.00 122.18 204 PRO D N 1
ATOM 7865 C CA . PRO D 1 204 ? 156.705 93.165 141.358 1.00 122.18 204 PRO D CA 1
ATOM 7866 C C . PRO D 1 204 ? 155.519 93.098 142.260 1.00 122.18 204 PRO D C 1
ATOM 7867 O O . PRO D 1 204 ? 154.802 94.082 142.377 1.00 122.18 204 PRO D O 1
ATOM 7871 N N . LEU D 1 205 ? 155.314 91.960 142.904 1.00 129.68 205 LEU D N 1
ATOM 7872 C CA . LEU D 1 205 ? 154.139 91.802 143.739 1.00 129.68 205 LEU D CA 1
ATOM 7873 C C . LEU D 1 205 ? 154.447 92.270 145.141 1.00 129.68 205 LEU D C 1
ATOM 7874 O O . LEU D 1 205 ? 153.829 93.217 145.613 1.00 129.68 205 LEU D O 1
ATOM 7879 N N . SER D 1 206 ? 155.387 91.626 145.823 1.00 155.75 206 SER D N 1
ATOM 7880 C CA . SER D 1 206 ? 155.785 92.128 147.135 1.00 155.75 206 SER D CA 1
ATOM 7881 C C . SER D 1 206 ? 157.280 92.400 147.223 1.00 155.75 206 SER D C 1
ATOM 7882 O O . SER D 1 206 ? 157.675 93.555 147.403 1.00 155.75 206 SER D O 1
ATOM 7885 N N . ASP D 1 207 ? 158.127 91.376 147.109 1.00 178.02 207 ASP D N 1
ATOM 7886 C CA . ASP D 1 207 ? 159.573 91.586 147.163 1.00 178.02 207 ASP D CA 1
ATOM 7887 C C . ASP D 1 207 ? 160.387 90.723 146.211 1.00 178.02 207 ASP D C 1
ATOM 7888 O O . ASP D 1 207 ? 161.504 91.121 145.860 1.00 178.02 207 ASP D O 1
ATOM 7893 N N . GLU D 1 208 ? 159.889 89.570 145.774 1.00 184.18 208 GLU D N 1
ATOM 7894 C CA . GLU D 1 208 ? 160.748 88.568 145.160 1.00 184.18 208 GLU D CA 1
ATOM 7895 C C . GLU D 1 208 ? 160.927 88.824 143.669 1.00 184.18 208 GLU D C 1
ATOM 7896 O O . GLU D 1 208 ? 160.076 89.426 143.009 1.00 184.18 208 GLU D O 1
ATOM 7902 N N . GLN D 1 209 ? 162.052 88.355 143.145 1.00 184.87 209 GLN D N 1
ATOM 7903 C CA . GLN D 1 209 ? 162.332 88.495 141.723 1.00 184.87 209 GLN D CA 1
ATOM 7904 C C . GLN D 1 209 ? 161.404 87.592 140.918 1.00 184.87 209 GLN D C 1
ATOM 7905 O O . GLN D 1 209 ? 161.250 86.411 141.254 1.00 184.87 209 GLN D O 1
ATOM 7907 N N . PRO D 1 210 ? 160.768 88.101 139.866 1.00 178.80 210 PRO D N 1
ATOM 7908 C CA . PRO D 1 210 ? 159.888 87.254 139.054 1.00 178.80 210 PRO D CA 1
ATOM 7909 C C . PRO D 1 210 ? 160.672 86.189 138.305 1.00 178.80 210 PRO D C 1
ATOM 7910 O O . PRO D 1 210 ? 161.854 86.354 137.992 1.00 178.80 210 PRO D O 1
ATOM 7914 N N . VAL D 1 211 ? 159.992 85.078 138.015 1.00 179.92 211 VAL D N 1
ATOM 7915 C CA . VAL D 1 211 ? 160.575 83.952 137.298 1.00 179.92 211 VAL D CA 1
ATOM 7916 C C . VAL D 1 211 ? 159.942 83.775 135.922 1.00 179.92 211 VAL D C 1
ATOM 7917 O O . VAL D 1 211 ? 160.644 83.678 134.910 1.00 179.92 211 VAL D O 1
ATOM 7921 N N . ASN D 1 212 ? 158.611 83.732 135.862 1.00 171.80 212 ASN D N 1
ATOM 7922 C CA . ASN D 1 212 ? 157.898 83.636 134.596 1.00 171.80 212 ASN D CA 1
ATOM 7923 C C . ASN D 1 212 ? 157.571 84.996 133.996 1.00 171.80 212 ASN D C 1
ATOM 7924 O O . ASN D 1 212 ? 157.140 85.059 132.837 1.00 171.80 212 ASN D O 1
ATOM 7926 N N . GLY D 1 213 ? 157.765 86.078 134.754 1.00 168.60 213 GLY D N 1
ATOM 7927 C CA . GLY D 1 213 ? 157.483 87.401 134.222 1.00 168.60 213 GLY D CA 1
ATOM 7928 C C . GLY D 1 213 ? 158.366 87.752 133.041 1.00 168.60 213 GLY D C 1
ATOM 7929 O O . GLY D 1 213 ? 157.907 88.360 132.071 1.00 168.60 213 GLY D O 1
ATOM 7930 N N . MET D 1 214 ? 159.645 87.375 133.107 1.00 169.22 214 MET D N 1
ATOM 7931 C CA . MET D 1 214 ? 160.543 87.631 131.988 1.00 169.22 214 MET D CA 1
ATOM 7932 C C . MET D 1 214 ? 160.080 86.900 130.735 1.00 169.22 214 MET D C 1
ATOM 7933 O O . MET D 1 214 ? 160.059 87.481 129.644 1.00 169.22 214 MET D O 1
ATOM 7938 N N . LEU D 1 215 ? 159.692 85.629 130.873 1.00 161.42 215 LEU D N 1
ATOM 7939 C CA . LEU D 1 215 ? 159.211 84.874 129.720 1.00 161.42 215 LEU D CA 1
ATOM 7940 C C . LEU D 1 215 ? 157.936 85.483 129.153 1.00 161.42 215 LEU D C 1
ATOM 7941 O O . LEU D 1 215 ? 157.794 85.621 127.931 1.00 161.42 215 LEU D O 1
ATOM 7946 N N . ALA D 1 216 ? 156.998 85.862 130.025 1.00 155.76 216 ALA D N 1
ATOM 7947 C CA . ALA D 1 216 ? 155.747 86.448 129.555 1.00 155.76 216 ALA D CA 1
ATOM 7948 C C . ALA D 1 216 ? 155.996 87.760 128.822 1.00 155.76 216 ALA D C 1
ATOM 7949 O O . ALA D 1 216 ? 155.432 88.003 127.748 1.00 155.76 216 ALA D O 1
ATOM 7951 N N . LEU D 1 217 ? 156.847 88.620 129.386 1.00 150.82 217 LEU D N 1
ATOM 7952 C CA . LEU D 1 217 ? 157.117 89.906 128.754 1.00 150.82 217 LEU D CA 1
ATOM 7953 C C . LEU D 1 217 ? 157.860 89.720 127.436 1.00 150.82 217 LEU D C 1
ATOM 7954 O O . LEU D 1 217 ? 157.581 90.423 126.458 1.00 150.82 217 LEU D O 1
ATOM 7959 N N . LYS D 1 218 ? 158.803 88.773 127.387 1.00 155.08 218 LYS D N 1
ATOM 7960 C CA . LYS D 1 218 ? 159.490 88.474 126.135 1.00 155.08 218 LYS D CA 1
ATOM 7961 C C . LYS D 1 218 ? 158.508 87.996 125.076 1.00 155.08 218 LYS D C 1
ATOM 7962 O O . LYS D 1 218 ? 158.629 88.353 123.898 1.00 155.08 218 LYS D O 1
ATOM 7968 N N . ALA D 1 219 ? 157.531 87.181 125.477 1.00 150.14 219 ALA D N 1
ATOM 7969 C CA . ALA D 1 219 ? 156.484 86.771 124.549 1.00 150.14 219 ALA D CA 1
ATOM 7970 C C . ALA D 1 219 ? 155.667 87.968 124.080 1.00 150.14 219 ALA D C 1
ATOM 7971 O O . ALA D 1 219 ? 155.270 88.040 122.911 1.00 150.14 219 ALA D O 1
ATOM 7973 N N . VAL D 1 220 ? 155.406 88.918 124.978 1.00 137.52 220 VAL D N 1
ATOM 7974 C CA . VAL D 1 220 ? 154.560 90.056 124.634 1.00 137.52 220 VAL D CA 1
ATOM 7975 C C . VAL D 1 220 ? 155.348 91.124 123.884 1.00 137.52 220 VAL D C 1
ATOM 7976 O O . VAL D 1 220 ? 154.882 91.650 122.866 1.00 137.52 220 VAL D O 1
ATOM 7980 N N . ALA D 1 221 ? 156.546 91.464 124.369 1.00 146.29 221 ALA D N 1
ATOM 7981 C CA . ALA D 1 221 ? 157.282 92.595 123.808 1.00 146.29 221 ALA D CA 1
ATOM 7982 C C . ALA D 1 221 ? 157.633 92.372 122.342 1.00 146.29 221 ALA D C 1
ATOM 7983 O O . ALA D 1 221 ? 157.476 93.279 121.516 1.00 146.29 221 ALA D O 1
ATOM 7985 N N . GLY D 1 222 ? 158.103 91.176 121.997 1.00 153.11 222 GLY D N 1
ATOM 7986 C CA . GLY D 1 222 ? 158.519 90.909 120.635 1.00 153.11 222 GLY D CA 1
ATOM 7987 C C . GLY D 1 222 ? 159.711 91.750 120.227 1.00 153.11 222 GLY D C 1
ATOM 7988 O O . GLY D 1 222 ? 160.832 91.517 120.689 1.00 153.11 222 GLY D O 1
ATOM 7989 N N . ASN D 1 223 ? 159.481 92.731 119.359 1.00 152.08 223 ASN D N 1
ATOM 7990 C CA . ASN D 1 223 ? 160.514 93.674 118.936 1.00 152.08 223 ASN D CA 1
ATOM 7991 C C . ASN D 1 223 ? 160.389 94.922 119.805 1.00 152.08 223 ASN D C 1
ATOM 7992 O O . ASN D 1 223 ? 159.557 95.794 119.543 1.00 152.08 223 ASN D O 1
ATOM 7994 N N . GLN D 1 224 ? 161.220 95.003 120.839 1.00 148.87 224 GLN D N 1
ATOM 7995 C CA . GLN D 1 224 ? 161.198 96.119 121.777 1.00 148.87 224 GLN D CA 1
ATOM 7996 C C . GLN D 1 224 ? 162.533 96.146 122.514 1.00 148.87 224 GLN D C 1
ATOM 7997 O O . GLN D 1 224 ? 163.478 95.442 122.145 1.00 148.87 224 GLN D O 1
ATOM 7999 N N . PHE D 1 225 ? 162.610 96.963 123.563 1.00 151.64 225 PHE D N 1
ATOM 8000 C CA . PHE D 1 225 ? 163.823 97.096 124.353 1.00 151.64 225 PHE D CA 1
ATOM 8001 C C . PHE D 1 225 ? 163.459 97.150 125.830 1.00 151.64 225 PHE D C 1
ATOM 8002 O O . PHE D 1 225 ? 162.323 97.454 126.201 1.00 151.64 225 PHE D O 1
ATOM 8010 N N . PHE D 1 226 ? 164.442 96.847 126.671 1.00 153.26 226 PHE D N 1
ATOM 8011 C CA . PHE D 1 226 ? 164.266 96.802 128.114 1.00 153.26 226 PHE D CA 1
ATOM 8012 C C . PHE D 1 226 ? 164.997 97.970 128.764 1.00 153.26 226 PHE D C 1
ATOM 8013 O O . PHE D 1 226 ? 165.963 98.504 128.212 1.00 153.26 226 PHE D O 1
ATOM 8021 N N . MET D 1 227 ? 164.529 98.360 129.946 1.00 152.84 227 MET D N 1
ATOM 8022 C CA . MET D 1 227 ? 165.129 99.470 130.673 1.00 152.84 227 MET D CA 1
ATOM 8023 C C . MET D 1 227 ? 164.717 99.380 132.135 1.00 152.84 227 MET D C 1
ATOM 8024 O O . MET D 1 227 ? 163.835 98.604 132.508 1.00 152.84 227 MET D O 1
ATOM 8026 N N . TYR D 1 228 ? 165.377 100.188 132.961 1.00 168.65 228 TYR D N 1
ATOM 8027 C CA . TYR D 1 228 ? 165.105 100.250 134.395 1.00 168.65 228 TYR D CA 1
ATOM 8028 C C . TYR D 1 228 ? 165.034 101.709 134.841 1.00 168.65 228 TYR D C 1
ATOM 8029 O O . TYR D 1 228 ? 165.677 102.125 135.806 1.00 168.65 228 TYR D O 1
ATOM 8038 N N . HIS D 1 229 ? 164.264 102.514 134.113 1.00 165.98 229 HIS D N 1
ATOM 8039 C CA . HIS D 1 229 ? 164.051 103.899 134.513 1.00 165.98 229 HIS D CA 1
ATOM 8040 C C . HIS D 1 229 ? 163.399 103.952 135.888 1.00 165.98 229 HIS D C 1
ATOM 8041 O O . HIS D 1 229 ? 162.417 103.252 136.151 1.00 165.98 229 HIS D O 1
ATOM 8048 N N . GLY D 1 230 ? 163.948 104.789 136.766 1.00 168.08 230 GLY D N 1
ATOM 8049 C CA . GLY D 1 230 ? 163.446 104.842 138.124 1.00 168.08 230 GLY D CA 1
ATOM 8050 C C . GLY D 1 230 ? 163.747 103.559 138.880 1.00 168.08 230 GLY D C 1
ATOM 8051 O O . GLY D 1 230 ? 164.722 102.853 138.605 1.00 168.08 230 GLY D O 1
ATOM 8052 N N . HIS D 1 231 ? 162.891 103.254 139.852 1.00 160.29 231 HIS D N 1
ATOM 8053 C CA . HIS D 1 231 ? 163.030 102.048 140.655 1.00 160.29 231 HIS D CA 1
ATOM 8054 C C . HIS D 1 231 ? 161.673 101.377 140.806 1.00 160.29 231 HIS D C 1
ATOM 8055 O O . HIS D 1 231 ? 160.660 102.048 141.019 1.00 160.29 231 HIS D O 1
ATOM 8062 N N . GLY D 1 232 ? 161.662 100.051 140.699 1.00 145.29 232 GLY D N 1
ATOM 8063 C CA . GLY D 1 232 ? 160.449 99.279 140.870 1.00 145.29 232 GLY D CA 1
ATOM 8064 C C . GLY D 1 232 ? 159.678 98.972 139.607 1.00 145.29 232 GLY D C 1
ATOM 8065 O O . GLY D 1 232 ? 158.538 98.503 139.700 1.00 145.29 232 GLY D O 1
ATOM 8066 N N . HIS D 1 233 ? 160.252 99.220 138.432 1.00 135.52 233 HIS D N 1
ATOM 8067 C CA . HIS D 1 233 ? 159.574 98.950 137.174 1.00 135.52 233 HIS D CA 1
ATOM 8068 C C . HIS D 1 233 ? 160.579 98.438 136.154 1.00 135.52 233 HIS D C 1
ATOM 8069 O O . HIS D 1 233 ? 161.787 98.645 136.282 1.00 135.52 233 HIS D O 1
ATOM 8076 N N . ILE D 1 234 ? 160.059 97.758 135.135 1.00 126.62 234 ILE D N 1
ATOM 8077 C CA . ILE D 1 234 ? 160.839 97.359 133.965 1.00 126.62 234 ILE D CA 1
ATOM 8078 C C . ILE D 1 234 ? 160.054 97.850 132.751 1.00 126.62 234 ILE D C 1
ATOM 8079 O O . ILE D 1 234 ? 159.194 97.142 132.218 1.00 126.62 234 ILE D O 1
ATOM 8084 N N . ARG D 1 235 ? 160.345 99.068 132.308 1.00 124.54 235 ARG D N 1
ATOM 8085 C CA . ARG D 1 235 ? 159.618 99.653 131.196 1.00 124.54 235 ARG D CA 1
ATOM 8086 C C . ARG D 1 235 ? 160.163 99.139 129.867 1.00 124.54 235 ARG D C 1
ATOM 8087 O O . ARG D 1 235 ? 161.288 98.641 129.772 1.00 124.54 235 ARG D O 1
ATOM 8089 N N . THR D 1 236 ? 159.342 99.262 128.826 1.00 123.09 236 THR D N 1
ATOM 8090 C CA . THR D 1 236 ? 159.741 98.900 127.475 1.00 123.09 236 THR D CA 1
ATOM 8091 C C . THR D 1 236 ? 159.457 100.072 126.550 1.00 123.09 236 THR D C 1
ATOM 8092 O O . THR D 1 236 ? 158.401 100.703 126.643 1.00 123.09 236 THR D O 1
ATOM 8096 N N . VAL D 1 237 ? 160.405 100.363 125.666 1.00 150.99 237 VAL D N 1
ATOM 8097 C CA . VAL D 1 237 ? 160.269 101.473 124.724 1.00 150.99 237 VAL D CA 1
ATOM 8098 C C . VAL D 1 237 ? 160.609 100.968 123.329 1.00 150.99 237 VAL D C 1
ATOM 8099 O O . VAL D 1 237 ? 161.337 99.975 123.169 1.00 150.99 237 VAL D O 1
ATOM 8103 N N . PRO D 1 238 ? 160.080 101.618 122.296 1.00 167.81 238 PRO D N 1
ATOM 8104 C CA . PRO D 1 238 ? 160.481 101.270 120.929 1.00 167.81 238 PRO D CA 1
ATOM 8105 C C . PRO D 1 238 ? 161.923 101.672 120.662 1.00 167.81 238 PRO D C 1
ATOM 8106 O O . PRO D 1 238 ? 162.519 102.480 121.378 1.00 167.81 238 PRO D O 1
ATOM 8110 N N . TYR D 1 239 ? 162.484 101.081 119.605 1.00 177.25 239 TYR D N 1
ATOM 8111 C CA . TYR D 1 239 ? 163.894 101.297 119.294 1.00 177.25 239 TYR D CA 1
ATOM 8112 C C . TYR D 1 239 ? 164.179 102.757 118.966 1.00 177.25 239 TYR D C 1
ATOM 8113 O O . TYR D 1 239 ? 165.210 103.302 119.379 1.00 177.25 239 TYR D O 1
ATOM 8115 N N . HIS D 1 240 ? 163.283 103.406 118.219 1.00 184.68 240 HIS D N 1
ATOM 8116 C CA . HIS D 1 240 ? 163.528 104.780 117.791 1.00 184.68 240 HIS D CA 1
ATOM 8117 C C . HIS D 1 240 ? 163.603 105.727 118.983 1.00 184.68 240 HIS D C 1
ATOM 8118 O O . HIS D 1 240 ? 164.608 106.424 119.179 1.00 184.68 240 HIS D O 1
ATOM 8125 N N . GLU D 1 241 ? 162.558 105.739 119.814 1.00 187.98 241 GLU D N 1
ATOM 8126 C CA . GLU D 1 241 ? 162.479 106.700 120.909 1.00 187.98 241 GLU D CA 1
ATOM 8127 C C . GLU D 1 241 ? 163.601 106.515 121.918 1.00 187.98 241 GLU D C 1
ATOM 8128 O O . GLU D 1 241 ? 163.933 107.464 122.640 1.00 187.98 241 GLU D O 1
ATOM 8134 N N . LEU D 1 242 ? 164.208 105.325 121.963 1.00 188.96 242 LEU D N 1
ATOM 8135 C CA . LEU D 1 242 ? 165.342 105.101 122.853 1.00 188.96 242 LEU D CA 1
ATOM 8136 C C . LEU D 1 242 ? 166.447 106.116 122.607 1.00 188.96 242 LEU D C 1
ATOM 8137 O O . LEU D 1 242 ? 167.197 106.449 123.533 1.00 188.96 242 LEU D O 1
ATOM 8139 N N . ALA D 1 243 ? 166.559 106.616 121.372 1.00 193.87 243 ALA D N 1
ATOM 8140 C CA . ALA D 1 243 ? 167.483 107.707 121.083 1.00 193.87 243 ALA D CA 1
ATOM 8141 C C . ALA D 1 243 ? 167.328 108.831 122.099 1.00 193.87 243 ALA D C 1
ATOM 8142 O O . ALA D 1 243 ? 168.274 109.177 122.818 1.00 193.87 243 ALA D O 1
ATOM 8144 N N . ASP D 1 244 ? 166.114 109.382 122.201 1.00 194.87 244 ASP D N 1
ATOM 8145 C CA . ASP D 1 244 ? 165.868 110.451 123.163 1.00 194.87 244 ASP D CA 1
ATOM 8146 C C . ASP D 1 244 ? 166.193 110.007 124.582 1.00 194.87 244 ASP D C 1
ATOM 8147 O O . ASP D 1 244 ? 166.672 110.813 125.390 1.00 194.87 244 ASP D O 1
ATOM 8149 N N . ALA D 1 245 ? 165.963 108.728 124.893 1.00 196.55 245 ALA D N 1
ATOM 8150 C CA . ALA D 1 245 ? 166.255 108.225 126.231 1.00 196.55 245 ALA D CA 1
ATOM 8151 C C . ALA D 1 245 ? 167.717 108.442 126.594 1.00 196.55 245 ALA D C 1
ATOM 8152 O O . ALA D 1 245 ? 168.036 108.753 127.748 1.00 196.55 245 ALA D O 1
ATOM 8154 N N . ILE D 1 246 ? 168.617 108.304 125.617 1.00 200.31 246 ILE D N 1
ATOM 8155 C CA . ILE D 1 246 ? 170.036 108.517 125.889 1.00 200.31 246 ILE D CA 1
ATOM 8156 C C . ILE D 1 246 ? 170.271 109.934 126.394 1.00 200.31 246 ILE D C 1
ATOM 8157 O O . ILE D 1 246 ? 171.060 110.156 127.321 1.00 200.31 246 ILE D O 1
ATOM 8162 N N . LYS D 1 247 ? 169.571 110.912 125.811 1.00 200.86 247 LYS D N 1
ATOM 8163 C CA . LYS D 1 247 ? 169.665 112.275 126.320 1.00 200.86 247 LYS D CA 1
ATOM 8164 C C . LYS D 1 247 ? 169.209 112.342 127.771 1.00 200.86 247 LYS D C 1
ATOM 8165 O O . LYS D 1 247 ? 169.859 112.983 128.607 1.00 200.86 247 LYS D O 1
ATOM 8167 N N . SER D 1 248 ? 168.108 111.660 128.096 1.00 201.56 248 SER D N 1
ATOM 8168 C CA . SER D 1 248 ? 167.655 111.599 129.479 1.00 201.56 248 SER D CA 1
ATOM 8169 C C . SER D 1 248 ? 168.669 110.906 130.377 1.00 201.56 248 SER D C 1
ATOM 8170 O O . SER D 1 248 ? 168.669 111.140 131.590 1.00 201.56 248 SER D O 1
ATOM 8173 N N . TYR D 1 249 ? 169.531 110.060 129.810 1.00 197.57 249 TYR D N 1
ATOM 8174 C CA . TYR D 1 249 ? 170.579 109.424 130.593 1.00 197.57 249 TYR D CA 1
ATOM 8175 C C . TYR D 1 249 ? 171.769 110.343 130.828 1.00 197.57 249 TYR D C 1
ATOM 8176 O O . TYR D 1 249 ? 172.606 110.043 131.686 1.00 197.57 249 TYR D O 1
ATOM 8185 N N . ALA D 1 250 ? 171.862 111.451 130.090 1.00 205.58 250 ALA D N 1
ATOM 8186 C CA . ALA D 1 250 ? 172.981 112.369 130.278 1.00 205.58 250 ALA D CA 1
ATOM 8187 C C . ALA D 1 250 ? 172.832 113.169 131.566 1.00 205.58 250 ALA D C 1
ATOM 8188 O O . ALA D 1 250 ? 173.817 113.400 132.277 1.00 205.58 250 ALA D O 1
ATOM 8190 N N . ARG D 1 251 ? 171.610 113.598 131.884 1.00 207.37 251 ARG D N 1
ATOM 8191 C CA . ARG D 1 251 ? 171.380 114.451 133.044 1.00 207.37 251 ARG D CA 1
ATOM 8192 C C . ARG D 1 251 ? 171.364 113.684 134.359 1.00 207.37 251 ARG D C 1
ATOM 8193 O O . ARG D 1 251 ? 171.287 114.316 135.418 1.00 207.37 251 ARG D O 1
ATOM 8195 N N . LYS D 1 252 ? 171.425 112.355 134.324 1.00 209.68 252 LYS D N 1
ATOM 8196 C CA . LYS D 1 252 ? 171.383 111.574 135.552 1.00 209.68 252 LYS D CA 1
ATOM 8197 C C . LYS D 1 252 ? 172.630 111.820 136.393 1.00 209.68 252 LYS D C 1
ATOM 8198 O O . LYS D 1 252 ? 173.736 111.973 135.867 1.00 209.68 252 LYS D O 1
ATOM 8204 N N . ASP D 1 253 ? 172.444 111.859 137.710 1.00 214.32 253 ASP D N 1
ATOM 8205 C CA . ASP D 1 253 ? 173.538 112.120 138.630 1.00 214.32 253 ASP D CA 1
ATOM 8206 C C . ASP D 1 253 ? 174.370 110.860 138.855 1.00 214.32 253 ASP D C 1
ATOM 8207 O O . ASP D 1 253 ? 173.908 109.732 138.662 1.00 214.32 253 ASP D O 1
ATOM 8209 N N . LYS D 1 254 ? 175.623 111.072 139.267 1.00 214.40 254 LYS D N 1
ATOM 8210 C CA . LYS D 1 254 ? 176.521 109.950 139.524 1.00 214.40 254 LYS D CA 1
ATOM 8211 C C . LYS D 1 254 ? 176.030 109.099 140.688 1.00 214.40 254 LYS D C 1
ATOM 8212 O O . LYS D 1 254 ? 176.073 107.865 140.623 1.00 214.40 254 LYS D O 1
ATOM 8214 N N . GLU D 1 255 ? 175.565 109.739 141.764 1.00 214.34 255 GLU D N 1
ATOM 8215 C CA . GLU D 1 255 ? 175.065 108.990 142.912 1.00 214.34 255 GLU D CA 1
ATOM 8216 C C . GLU D 1 255 ? 173.824 108.184 142.548 1.00 214.34 255 GLU D C 1
ATOM 8217 O O . GLU D 1 255 ? 173.677 107.030 142.970 1.00 214.34 255 GLU D O 1
ATOM 8219 N N . THR D 1 256 ? 172.918 108.777 141.767 1.00 215.56 256 THR D N 1
ATOM 8220 C CA . THR D 1 256 ? 171.722 108.057 141.342 1.00 215.56 256 THR D CA 1
ATOM 8221 C C . THR D 1 256 ? 172.080 106.858 140.473 1.00 215.56 256 THR D C 1
ATOM 8222 O O . THR D 1 256 ? 171.509 105.773 140.633 1.00 215.56 256 THR D O 1
ATOM 8226 N N . LEU D 1 257 ? 173.025 107.034 139.546 1.00 214.92 257 LEU D N 1
ATOM 8227 C CA . LEU D 1 257 ? 173.456 105.920 138.708 1.00 214.92 257 LEU D CA 1
ATOM 8228 C C . LEU D 1 257 ? 174.102 104.821 139.541 1.00 214.92 257 LEU D C 1
ATOM 8229 O O . LEU D 1 257 ? 173.870 103.629 139.300 1.00 214.92 257 LEU D O 1
ATOM 8231 N N . GLU D 1 258 ? 174.921 105.202 140.525 1.00 213.70 258 GLU D N 1
ATOM 8232 C CA . GLU D 1 258 ? 175.544 104.211 141.396 1.00 213.70 258 GLU D CA 1
ATOM 8233 C C . GLU D 1 258 ? 174.497 103.441 142.190 1.00 213.70 258 GLU D C 1
ATOM 8234 O O . GLU D 1 258 ? 174.602 102.219 142.350 1.00 213.70 258 GLU D O 1
ATOM 8236 N N . SER D 1 259 ? 173.480 104.141 142.700 1.00 213.35 259 SER D N 1
ATOM 8237 C CA . SER D 1 259 ? 172.409 103.467 143.427 1.00 213.35 259 SER D CA 1
ATOM 8238 C C . SER D 1 259 ? 171.631 102.526 142.515 1.00 213.35 259 SER D C 1
ATOM 8239 O O . SER D 1 259 ? 171.246 101.426 142.930 1.00 213.35 259 SER D O 1
ATOM 8242 N N . ILE D 1 260 ? 171.384 102.945 141.272 1.00 209.91 260 ILE D N 1
ATOM 8243 C CA . ILE D 1 260 ? 170.672 102.092 140.323 1.00 209.91 260 ILE D CA 1
ATOM 8244 C C . ILE D 1 260 ? 171.476 100.832 140.029 1.00 209.91 260 ILE D C 1
ATOM 8245 O O . ILE D 1 260 ? 170.928 99.723 139.989 1.00 209.91 260 ILE D O 1
ATOM 8250 N N . SER D 1 261 ? 172.788 100.978 139.827 1.00 209.33 261 SER D N 1
ATOM 8251 C CA . SER D 1 261 ? 173.623 99.836 139.473 1.00 209.33 261 SER D CA 1
ATOM 8252 C C . SER D 1 261 ? 173.742 98.819 140.601 1.00 209.33 261 SER D C 1
ATOM 8253 O O . SER D 1 261 ? 174.130 97.674 140.346 1.00 209.33 261 SER D O 1
ATOM 8256 N N . LYS D 1 262 ? 173.420 99.204 141.838 1.00 205.64 262 LYS D N 1
ATOM 8257 C CA . LYS D 1 262 ? 173.554 98.324 142.993 1.00 205.64 262 LYS D CA 1
ATOM 8258 C C . LYS D 1 262 ? 172.249 97.627 143.363 1.00 205.64 262 LYS D C 1
ATOM 8259 O O . LYS D 1 262 ? 172.009 97.360 144.548 1.00 205.64 262 LYS D O 1
ATOM 8261 N N . SER D 1 263 ? 171.399 97.323 142.384 1.00 198.10 263 SER D N 1
ATOM 8262 C CA . SER D 1 263 ? 170.122 96.680 142.638 1.00 198.10 263 SER D CA 1
ATOM 8263 C C . SER D 1 263 ? 170.032 95.363 141.879 1.00 198.10 263 SER D C 1
ATOM 8264 O O . SER D 1 263 ? 170.326 95.326 140.676 1.00 198.10 263 SER D O 1
ATOM 8267 N N . PRO D 1 264 ? 169.650 94.265 142.538 1.00 193.48 264 PRO D N 1
ATOM 8268 C CA . PRO D 1 264 ? 169.463 93.000 141.806 1.00 193.48 264 PRO D CA 1
ATOM 8269 C C . PRO D 1 264 ? 168.392 93.080 140.733 1.00 193.48 264 PRO D C 1
ATOM 8270 O O . PRO D 1 264 ? 168.504 92.404 139.701 1.00 193.48 264 PRO D O 1
ATOM 8274 N N . LEU D 1 265 ? 167.348 93.883 140.952 1.00 187.43 265 LEU D N 1
ATOM 8275 C CA . LEU D 1 265 ? 166.319 94.051 139.933 1.00 187.43 265 LEU D CA 1
ATOM 8276 C C . LEU D 1 265 ? 166.893 94.673 138.667 1.00 187.43 265 LEU D C 1
ATOM 8277 O O . LEU D 1 265 ? 166.422 94.380 137.562 1.00 187.43 265 LEU D O 1
ATOM 8282 N N . ALA D 1 266 ? 167.917 95.519 138.806 1.00 191.15 266 ALA D N 1
ATOM 8283 C CA . ALA D 1 266 ? 168.609 96.043 137.634 1.00 191.15 266 ALA D CA 1
ATOM 8284 C C . ALA D 1 266 ? 169.324 94.933 136.874 1.00 191.15 266 ALA D C 1
ATOM 8285 O O . ALA D 1 266 ? 169.375 94.946 135.639 1.00 191.15 266 ALA D O 1
ATOM 8287 N N . ALA D 1 267 ? 169.902 93.972 137.597 1.00 190.09 267 ALA D N 1
ATOM 8288 C CA . ALA D 1 267 ? 170.559 92.849 136.937 1.00 190.09 267 ALA D CA 1
ATOM 8289 C C . ALA D 1 267 ? 169.551 91.905 136.294 1.00 190.09 267 ALA D C 1
ATOM 8290 O O . ALA D 1 267 ? 169.873 91.233 135.308 1.00 190.09 267 ALA D O 1
ATOM 8292 N N . GLN D 1 268 ? 168.333 91.841 136.835 1.00 184.98 268 GLN D N 1
ATOM 8293 C CA . GLN D 1 268 ? 167.348 90.877 136.357 1.00 184.98 268 GLN D CA 1
ATOM 8294 C C . GLN D 1 268 ? 166.788 91.232 134.981 1.00 184.98 268 GLN D C 1
ATOM 8295 O O . GLN D 1 268 ? 166.220 90.359 134.316 1.00 184.98 268 GLN D O 1
ATOM 8301 N N . CYS D 1 269 ? 166.948 92.480 134.529 1.00 186.16 269 CYS D N 1
ATOM 8302 C CA . CYS D 1 269 ? 166.286 92.914 133.299 1.00 186.16 269 CYS D CA 1
ATOM 8303 C C . CYS D 1 269 ? 166.762 92.119 132.087 1.00 186.16 269 CYS D C 1
ATOM 8304 O O . CYS D 1 269 ? 165.951 91.684 131.262 1.00 186.16 269 CYS D O 1
ATOM 8307 N N . GLY D 1 270 ? 168.071 91.917 131.959 1.00 193.52 270 GLY D N 1
ATOM 8308 C CA . GLY D 1 270 ? 168.579 91.192 130.810 1.00 193.52 270 GLY D CA 1
ATOM 8309 C C . GLY D 1 270 ? 170.086 91.204 130.662 1.00 193.52 270 GLY D C 1
ATOM 8310 O O . GLY D 1 270 ? 170.815 91.015 131.640 1.00 193.52 270 GLY D O 1
ATOM 8311 N N . SER D 1 271 ? 170.564 91.402 129.434 1.00 197.76 271 SER D N 1
ATOM 8312 C CA . SER D 1 271 ? 171.992 91.418 129.139 1.00 197.76 271 SER D CA 1
ATOM 8313 C C . SER D 1 271 ? 172.456 92.732 128.532 1.00 197.76 271 SER D C 1
ATOM 8314 O O . SER D 1 271 ? 173.471 93.287 128.970 1.00 197.76 271 SER D O 1
ATOM 8317 N N . LYS D 1 272 ? 171.742 93.246 127.528 1.00 200.24 272 LYS D N 1
ATOM 8318 C CA . LYS D 1 272 ? 172.197 94.442 126.824 1.00 200.24 272 LYS D CA 1
ATOM 8319 C C . LYS D 1 272 ? 172.104 95.690 127.692 1.00 200.24 272 LYS D C 1
ATOM 8320 O O . LYS D 1 272 ? 172.863 96.645 127.482 1.00 200.24 272 LYS D O 1
ATOM 8322 N N . PHE D 1 273 ? 171.180 95.711 128.655 1.00 196.44 273 PHE D N 1
ATOM 8323 C CA . PHE D 1 273 ? 171.013 96.898 129.488 1.00 196.44 273 PHE D CA 1
ATOM 8324 C C . PHE D 1 273 ? 172.254 97.162 130.332 1.00 196.44 273 PHE D C 1
ATOM 8325 O O . PHE D 1 273 ? 172.661 98.316 130.508 1.00 196.44 273 PHE D O 1
ATOM 8333 N N . LEU D 1 274 ? 172.867 96.104 130.869 1.00 204.78 274 LEU D N 1
ATOM 8334 C CA . LEU D 1 274 ? 174.104 96.275 131.626 1.00 204.78 274 LEU D CA 1
ATOM 8335 C C . LEU D 1 274 ? 175.226 96.790 130.734 1.00 204.78 274 LEU D C 1
ATOM 8336 O O . LEU D 1 274 ? 176.042 97.613 131.163 1.00 204.78 274 LEU D O 1
ATOM 8341 N N . ASP D 1 275 ? 175.288 96.311 129.489 1.00 209.43 275 ASP D N 1
ATOM 8342 C CA . ASP D 1 275 ? 176.283 96.821 128.552 1.00 209.43 275 ASP D CA 1
ATOM 8343 C C . ASP D 1 275 ? 176.070 98.305 128.278 1.00 209.43 275 ASP D C 1
ATOM 8344 O O . ASP D 1 275 ? 177.031 99.081 128.229 1.00 209.43 275 ASP D O 1
ATOM 8346 N N . MET D 1 276 ? 174.813 98.719 128.101 1.00 210.65 276 MET D N 1
ATOM 8347 C CA . MET D 1 276 ? 174.524 100.134 127.886 1.00 210.65 276 MET D CA 1
ATOM 8348 C C . MET D 1 276 ? 174.893 100.965 129.109 1.00 210.65 276 MET D C 1
ATOM 8349 O O . MET D 1 276 ? 175.422 102.077 128.979 1.00 210.65 276 MET D O 1
ATOM 8351 N N . LEU D 1 277 ? 174.609 100.448 130.306 1.00 212.53 277 LEU D N 1
ATOM 8352 C CA . LEU D 1 277 ? 174.976 101.162 131.525 1.00 212.53 277 LEU D CA 1
ATOM 8353 C C . LEU D 1 277 ? 176.488 101.304 131.645 1.00 212.53 277 LEU D C 1
ATOM 8354 O O . LEU D 1 277 ? 176.992 102.366 132.026 1.00 212.53 277 LEU D O 1
ATOM 8359 N N . ASP D 1 278 ? 177.231 100.246 131.315 1.00 214.99 278 ASP D N 1
ATOM 8360 C CA . ASP D 1 278 ? 178.687 100.336 131.320 1.00 214.99 278 ASP D CA 1
ATOM 8361 C C . ASP D 1 278 ? 179.175 101.349 130.293 1.00 214.99 278 ASP D C 1
ATOM 8362 O O . ASP D 1 278 ? 180.129 102.096 130.548 1.00 214.99 278 ASP D O 1
ATOM 8364 N N . GLY D 1 279 ? 178.534 101.388 129.124 1.00 218.12 279 GLY D N 1
ATOM 8365 C CA . GLY D 1 279 ? 178.914 102.362 128.114 1.00 218.12 279 GLY D CA 1
ATOM 8366 C C . GLY D 1 279 ? 178.702 103.793 128.568 1.00 218.12 279 GLY D C 1
ATOM 8367 O O . GLY D 1 279 ? 179.561 104.653 128.361 1.00 218.12 279 GLY D O 1
ATOM 8368 N N . ILE D 1 280 ? 177.552 104.071 129.190 1.00 218.17 280 ILE D N 1
ATOM 8369 C CA . ILE D 1 280 ? 177.313 105.425 129.688 1.00 218.17 280 ILE D CA 1
ATOM 8370 C C . ILE D 1 280 ? 178.228 105.736 130.868 1.00 218.17 280 ILE D C 1
ATOM 8371 O O . ILE D 1 280 ? 178.576 106.901 131.099 1.00 218.17 280 ILE D O 1
ATOM 8376 N N . ARG D 1 281 ? 178.633 104.718 131.632 1.00 221.15 281 ARG D N 1
ATOM 8377 C CA . ARG D 1 281 ? 179.612 104.931 132.690 1.00 221.15 281 ARG D CA 1
ATOM 8378 C C . ARG D 1 281 ? 181.007 105.191 132.139 1.00 221.15 281 ARG D C 1
ATOM 8379 O O . ARG D 1 281 ? 181.827 105.808 132.827 1.00 221.15 281 ARG D O 1
ATOM 8387 N N . SER D 1 282 ? 181.292 104.734 130.917 1.00 224.59 282 SER D N 1
ATOM 8388 C CA . SER D 1 282 ? 182.605 104.951 130.319 1.00 224.59 282 SER D CA 1
ATOM 8389 C C . SER D 1 282 ? 182.857 106.414 129.976 1.00 224.59 282 SER D C 1
ATOM 8390 O O . SER D 1 282 ? 184.006 106.782 129.710 1.00 224.59 282 SER D O 1
ATOM 8393 N N . LYS D 1 283 ? 181.812 107.245 129.967 1.00 226.52 283 LYS D N 1
ATOM 8394 C CA . LYS D 1 283 ? 181.926 108.678 129.687 1.00 226.52 283 LYS D CA 1
ATOM 8395 C C . LYS D 1 283 ? 182.505 108.948 128.301 1.00 226.52 283 LYS D C 1
ATOM 8396 O O . LYS D 1 283 ? 183.199 109.946 128.090 1.00 226.52 283 LYS D O 1
ATOM 8402 N N . GLN D 1 284 ? 182.225 108.066 127.347 1.00 229.10 284 GLN D N 1
ATOM 8403 C CA . GLN D 1 284 ? 182.647 108.260 125.969 1.00 229.10 284 GLN D CA 1
ATOM 8404 C C . GLN D 1 284 ? 181.550 109.005 125.209 1.00 229.10 284 GLN D C 1
ATOM 8405 O O . GLN D 1 284 ? 180.589 109.506 125.797 1.00 229.10 284 GLN D O 1
ATOM 8407 N N . LYS D 1 285 ? 181.686 109.092 123.888 1.00 227.33 285 LYS D N 1
ATOM 8408 C CA . LYS D 1 285 ? 180.663 109.739 123.081 1.00 227.33 285 LYS D CA 1
ATOM 8409 C C . LYS D 1 285 ? 179.379 108.914 123.095 1.00 227.33 285 LYS D C 1
ATOM 8410 O O . LYS D 1 285 ? 179.400 107.685 123.205 1.00 227.33 285 LYS D O 1
ATOM 8416 N N . ILE D 1 286 ? 178.247 109.611 122.997 1.00 223.36 286 ILE D N 1
ATOM 8417 C CA . ILE D 1 286 ? 176.958 108.967 123.223 1.00 223.36 286 ILE D CA 1
ATOM 8418 C C . ILE D 1 286 ? 176.430 108.315 121.951 1.00 223.36 286 ILE D C 1
ATOM 8419 O O . ILE D 1 286 ? 175.882 107.209 121.994 1.00 223.36 286 ILE D O 1
ATOM 8424 N N . GLU D 1 287 ? 176.579 108.983 120.805 1.00 223.74 287 GLU D N 1
ATOM 8425 C CA . GLU D 1 287 ? 175.925 108.522 119.583 1.00 223.74 287 GLU D CA 1
ATOM 8426 C C . GLU D 1 287 ? 176.472 107.174 119.124 1.00 223.74 287 GLU D C 1
ATOM 8427 O O . GLU D 1 287 ? 175.705 106.260 118.798 1.00 223.74 287 GLU D O 1
ATOM 8429 N N . ASP D 1 288 ? 177.799 107.034 119.080 1.00 222.61 288 ASP D N 1
ATOM 8430 C CA . ASP D 1 288 ? 178.396 105.809 118.555 1.00 222.61 288 ASP D CA 1
ATOM 8431 C C . ASP D 1 288 ? 178.052 104.609 119.428 1.00 222.61 288 ASP D C 1
ATOM 8432 O O . ASP D 1 288 ? 177.649 103.554 118.924 1.00 222.61 288 ASP D O 1
ATOM 8434 N N . VAL D 1 289 ? 178.199 104.755 120.747 1.00 222.30 289 VAL D N 1
ATOM 8435 C CA . VAL D 1 289 ? 177.873 103.661 121.658 1.00 222.30 289 VAL D CA 1
ATOM 8436 C C . VAL D 1 289 ? 176.382 103.355 121.605 1.00 222.30 289 VAL D C 1
ATOM 8437 O O . VAL D 1 289 ? 175.964 102.194 121.707 1.00 222.30 289 VAL D O 1
ATOM 8441 N N . ILE D 1 290 ? 175.558 104.391 121.437 1.00 219.41 290 ILE D N 1
ATOM 8442 C CA . ILE D 1 290 ? 174.114 104.197 121.355 1.00 219.41 290 ILE D CA 1
ATOM 8443 C C . ILE D 1 290 ? 173.760 103.353 120.138 1.00 219.41 290 ILE D C 1
ATOM 8444 O O . ILE D 1 290 ? 172.960 102.415 120.222 1.00 219.41 290 ILE D O 1
ATOM 8446 N N . LEU D 1 291 ? 174.353 103.673 118.985 1.00 218.26 291 LEU D N 1
ATOM 8447 C CA . LEU D 1 291 ? 174.086 102.880 117.789 1.00 218.26 291 LEU D CA 1
ATOM 8448 C C . LEU D 1 291 ? 174.676 101.480 117.895 1.00 218.26 291 LEU D C 1
ATOM 8449 O O . LEU D 1 291 ? 174.097 100.527 117.360 1.00 218.26 291 LEU D O 1
ATOM 8454 N N . LYS D 1 292 ? 175.819 101.331 118.571 1.00 215.70 292 LYS D N 1
ATOM 8455 C CA . LYS D 1 292 ? 176.377 99.999 118.784 1.00 215.70 292 LYS D CA 1
ATOM 8456 C C . LYS D 1 292 ? 175.437 99.137 119.617 1.00 215.70 292 LYS D C 1
ATOM 8457 O O . LYS D 1 292 ? 175.231 97.956 119.316 1.00 215.70 292 LYS D O 1
ATOM 8463 N N . ALA D 1 293 ? 174.858 99.712 120.673 1.00 216.93 293 ALA D N 1
ATOM 8464 C CA . ALA D 1 293 ? 173.905 98.976 121.494 1.00 216.93 293 ALA D CA 1
ATOM 8465 C C . ALA D 1 293 ? 172.546 98.839 120.822 1.00 216.93 293 ALA D C 1
ATOM 8466 O O . ALA D 1 293 ? 171.744 97.995 121.236 1.00 216.93 293 ALA D O 1
ATOM 8468 N N . LYS D 1 294 ? 172.270 99.645 119.800 1.00 219.15 294 LYS D N 1
ATOM 8469 C CA . LYS D 1 294 ? 170.990 99.626 119.106 1.00 219.15 294 LYS D CA 1
ATOM 8470 C C . LYS D 1 294 ? 170.985 98.721 117.882 1.00 219.15 294 LYS D C 1
ATOM 8471 O O . LYS D 1 294 ? 169.980 98.689 117.163 1.00 219.15 294 LYS D O 1
ATOM 8473 N N . ILE D 1 295 ? 172.077 98.000 117.618 1.00 220.41 295 ILE D N 1
ATOM 8474 C CA . ILE D 1 295 ? 172.107 97.099 116.473 1.00 220.41 295 ILE D CA 1
ATOM 8475 C C . ILE D 1 295 ? 171.077 95.995 116.662 1.00 220.41 295 ILE D C 1
ATOM 8476 O O . ILE D 1 295 ? 170.811 95.544 117.784 1.00 220.41 295 ILE D O 1
ATOM 8481 N N . PHE D 1 296 ? 170.476 95.566 115.556 1.00 219.35 296 PHE D N 1
ATOM 8482 C CA . PHE D 1 296 ? 169.452 94.528 115.567 1.00 219.35 296 PHE D CA 1
ATOM 8483 C C . PHE D 1 296 ? 170.103 93.204 115.181 1.00 219.35 296 PHE D C 1
ATOM 8484 O O . PHE D 1 296 ? 170.479 93.004 114.021 1.00 219.35 296 PHE D O 1
ATOM 8492 N N . GLU D 1 297 ? 170.236 92.307 116.152 1.00 209.92 297 GLU D N 1
ATOM 8493 C CA . GLU D 1 297 ? 170.854 91.008 115.916 1.00 209.92 297 GLU D CA 1
ATOM 8494 C C . GLU D 1 297 ? 169.920 90.091 115.135 1.00 209.92 297 GLU D C 1
ATOM 8495 O O . GLU D 1 297 ? 168.703 90.275 115.145 1.00 209.92 297 GLU D O 1
ATOM 8497 N N . MET E 1 1 ? 76.672 118.621 114.447 1.00 123.14 1 MET E N 1
ATOM 8498 C CA . MET E 1 1 ? 77.184 117.256 114.476 1.00 123.14 1 MET E CA 1
ATOM 8499 C C . MET E 1 1 ? 78.664 117.219 114.113 1.00 123.14 1 MET E C 1
ATOM 8500 O O . MET E 1 1 ? 79.465 117.983 114.653 1.00 123.14 1 MET E O 1
ATOM 8502 N N . THR E 1 2 ? 79.021 116.323 113.196 1.00 120.08 2 THR E N 1
ATOM 8503 C CA . THR E 1 2 ? 80.402 116.197 112.741 1.00 120.08 2 THR E CA 1
ATOM 8504 C C . THR E 1 2 ? 80.777 117.426 111.922 1.00 120.08 2 THR E C 1
ATOM 8505 O O . THR E 1 2 ? 80.273 117.618 110.811 1.00 120.08 2 THR E O 1
ATOM 8509 N N . GLN E 1 3 ? 81.659 118.260 112.469 1.00 101.07 3 GLN E N 1
ATOM 8510 C CA . GLN E 1 3 ? 82.059 119.480 111.781 1.00 101.07 3 GLN E CA 1
ATOM 8511 C C . GLN E 1 3 ? 82.799 119.149 110.492 1.00 101.07 3 GLN E C 1
ATOM 8512 O O . GLN E 1 3 ? 83.537 118.164 110.412 1.00 101.07 3 GLN E O 1
ATOM 8518 N N . SER E 1 4 ? 82.590 119.979 109.475 1.00 85.37 4 SER E N 1
ATOM 8519 C CA . SER E 1 4 ? 83.192 119.788 108.165 1.00 85.37 4 SER E CA 1
ATOM 8520 C C . SER E 1 4 ? 84.148 120.932 107.859 1.00 85.37 4 SER E C 1
ATOM 8521 O O . SER E 1 4 ? 83.869 122.091 108.181 1.00 85.37 4 SER E O 1
ATOM 8523 N N . VAL E 1 5 ? 85.274 120.600 107.236 1.00 74.62 5 VAL E N 1
ATOM 8524 C CA . VAL E 1 5 ? 86.294 121.571 106.860 1.00 74.62 5 VAL E CA 1
ATOM 8525 C C . VAL E 1 5 ? 86.236 121.749 105.351 1.00 74.62 5 VAL E C 1
ATOM 8526 O O . VAL E 1 5 ? 86.463 120.796 104.597 1.00 74.62 5 VAL E O 1
ATOM 8530 N N . SER E 1 6 ? 85.936 122.967 104.911 1.00 71.66 6 SER E N 1
ATOM 8531 C CA . SER E 1 6 ? 85.791 123.230 103.490 1.00 71.66 6 SER E CA 1
ATOM 8532 C C . SER E 1 6 ? 87.149 123.257 102.796 1.00 71.66 6 SER E C 1
ATOM 8533 O O . SER E 1 6 ? 88.204 123.344 103.429 1.00 71.66 6 SER E O 1
ATOM 8536 N N . LEU E 1 7 ? 87.106 123.177 101.465 1.00 62.85 7 LEU E N 1
ATOM 8537 C CA . LEU E 1 7 ? 88.330 123.236 100.676 1.00 62.85 7 LEU E CA 1
ATOM 8538 C C . LEU E 1 7 ? 88.927 124.637 100.684 1.00 62.85 7 LEU E C 1
ATOM 8539 O O . LEU E 1 7 ? 90.152 124.795 100.704 1.00 62.85 7 LEU E O 1
ATOM 8544 N N . SER E 1 8 ? 88.077 125.667 100.667 1.00 61.54 8 SER E N 1
ATOM 8545 C CA . SER E 1 8 ? 88.567 127.039 100.600 1.00 61.54 8 SER E CA 1
ATOM 8546 C C . SER E 1 8 ? 89.335 127.449 101.848 1.00 61.54 8 SER E C 1
ATOM 8547 O O . SER E 1 8 ? 90.132 128.390 101.784 1.00 61.54 8 SER E O 1
ATOM 8550 N N . ASP E 1 9 ? 89.123 126.770 102.975 1.00 59.48 9 ASP E N 1
ATOM 8551 C CA . ASP E 1 9 ? 89.893 127.074 104.173 1.00 59.48 9 ASP E CA 1
ATOM 8552 C C . ASP E 1 9 ? 91.358 126.680 104.043 1.00 59.48 9 ASP E C 1
ATOM 8553 O O . ASP E 1 9 ? 92.161 127.057 104.902 1.00 59.48 9 ASP E O 1
ATOM 8558 N N . PHE E 1 10 ? 91.719 125.934 102.999 1.00 56.46 10 PHE E N 1
ATOM 8559 C CA . PHE E 1 10 ? 93.099 125.549 102.741 1.00 56.46 10 PHE E CA 1
ATOM 8560 C C . PHE E 1 10 ? 93.726 126.277 101.567 1.00 56.46 10 PHE E C 1
ATOM 8561 O O . PHE E 1 10 ? 94.931 126.528 101.586 1.00 56.46 10 PHE E O 1
ATOM 8569 N N . ILE E 1 11 ? 92.940 126.617 100.550 1.00 58.23 11 ILE E N 1
ATOM 8570 C CA . ILE E 1 11 ? 93.474 127.166 99.311 1.00 58.23 11 ILE E CA 1
ATOM 8571 C C . ILE E 1 11 ? 92.334 127.842 98.563 1.00 58.23 11 ILE E C 1
ATOM 8572 O O . ILE E 1 11 ? 91.209 127.337 98.533 1.00 58.23 11 ILE E O 1
ATOM 8577 N N . VAL E 1 12 ? 92.626 129.002 97.970 1.00 64.19 12 VAL E N 1
ATOM 8578 C CA . VAL E 1 12 ? 91.657 129.728 97.161 1.00 64.19 12 VAL E CA 1
ATOM 8579 C C . VAL E 1 12 ? 92.279 130.065 95.814 1.00 64.19 12 VAL E C 1
ATOM 8580 O O . VAL E 1 12 ? 93.500 130.124 95.659 1.00 64.19 12 VAL E O 1
ATOM 8584 N N . LYS E 1 13 ? 91.410 130.282 94.832 1.00 82.32 13 LYS E N 1
ATOM 8585 C CA . LYS E 1 13 ? 91.854 130.638 93.496 1.00 82.32 13 LYS E CA 1
ATOM 8586 C C . LYS E 1 13 ? 92.392 132.066 93.479 1.00 82.32 13 LYS E C 1
ATOM 8587 O O . LYS E 1 13 ? 92.033 132.906 94.308 1.00 82.32 13 LYS E O 1
ATOM 8593 N N . THR E 1 14 ? 93.274 132.332 92.520 1.00 92.43 14 THR E N 1
ATOM 8594 C CA . THR E 1 14 ? 93.850 133.655 92.325 1.00 92.43 14 THR E CA 1
ATOM 8595 C C . THR E 1 14 ? 93.916 133.921 90.826 1.00 92.43 14 THR E C 1
ATOM 8596 O O . THR E 1 14 ? 93.278 133.230 90.026 1.00 92.43 14 THR E O 1
ATOM 8598 N N . GLU E 1 15 ? 94.686 134.941 90.445 1.00 104.14 15 GLU E N 1
ATOM 8599 C CA . GLU E 1 15 ? 94.775 135.325 89.040 1.00 104.14 15 GLU E CA 1
ATOM 8600 C C . GLU E 1 15 ? 95.324 134.181 88.192 1.00 104.14 15 GLU E C 1
ATOM 8601 O O . GLU E 1 15 ? 94.631 133.651 87.316 1.00 104.14 15 GLU E O 1
ATOM 8607 N N . ASP E 1 16 ? 96.574 133.786 88.438 1.00 106.55 16 ASP E N 1
ATOM 8608 C CA . ASP E 1 16 ? 97.175 132.653 87.740 1.00 106.55 16 ASP E CA 1
ATOM 8609 C C . ASP E 1 16 ? 97.476 131.494 88.679 1.00 106.55 16 ASP E C 1
ATOM 8610 O O . ASP E 1 16 ? 97.013 130.375 88.436 1.00 106.55 16 ASP E O 1
ATOM 8615 N N . GLY E 1 17 ? 98.232 131.724 89.746 1.00 98.02 17 GLY E N 1
ATOM 8616 C CA . GLY E 1 17 ? 98.660 130.660 90.638 1.00 98.02 17 GLY E CA 1
ATOM 8617 C C . GLY E 1 17 ? 97.885 130.677 91.944 1.00 98.02 17 GLY E C 1
ATOM 8618 O O . GLY E 1 17 ? 97.635 131.736 92.517 1.00 98.02 17 GLY E O 1
ATOM 8619 N N . TYR E 1 18 ? 97.514 129.485 92.405 1.00 77.43 18 TYR E N 1
ATOM 8620 C CA . TYR E 1 18 ? 96.813 129.360 93.674 1.00 77.43 18 TYR E CA 1
ATOM 8621 C C . TYR E 1 18 ? 97.696 129.842 94.819 1.00 77.43 18 TYR E C 1
ATOM 8622 O O . TYR E 1 18 ? 98.921 129.706 94.789 1.00 77.43 18 TYR E O 1
ATOM 8631 N N . MET E 1 19 ? 97.060 130.414 95.834 1.00 64.35 19 MET E N 1
ATOM 8632 C CA . MET E 1 19 ? 97.752 131.045 96.944 1.00 64.35 19 MET E CA 1
ATOM 8633 C C . MET E 1 19 ? 97.215 130.493 98.255 1.00 64.35 19 MET E C 1
ATOM 8634 O O . MET E 1 19 ? 96.048 130.096 98.330 1.00 64.35 19 MET E O 1
ATOM 8639 N N . PRO E 1 20 ? 98.035 130.451 99.303 1.00 51.63 20 PRO E N 1
ATOM 8640 C CA . PRO E 1 20 ? 97.517 130.057 100.617 1.00 51.63 20 PRO E CA 1
ATOM 8641 C C . PRO E 1 20 ? 96.511 131.070 101.131 1.00 51.63 20 PRO E C 1
ATOM 8642 O O . PRO E 1 20 ? 96.539 132.248 100.769 1.00 51.63 20 PRO E O 1
ATOM 8646 N N . SER E 1 21 ? 95.610 130.596 101.984 1.00 64.65 21 SER E N 1
ATOM 8647 C CA . SER E 1 21 ? 94.472 131.378 102.443 1.00 64.65 21 SER E CA 1
ATOM 8648 C C . SER E 1 21 ? 94.615 131.707 103.921 1.00 64.65 21 SER E C 1
ATOM 8649 O O . SER E 1 21 ? 94.937 130.835 104.734 1.00 64.65 21 SER E O 1
ATOM 8652 N N . ASP E 1 22 ? 94.370 132.967 104.265 1.00 78.79 22 ASP E N 1
ATOM 8653 C CA . ASP E 1 22 ? 94.454 133.444 105.639 1.00 78.79 22 ASP E CA 1
ATOM 8654 C C . ASP E 1 22 ? 93.058 133.802 106.128 1.00 78.79 22 ASP E C 1
ATOM 8655 O O . ASP E 1 22 ? 92.371 134.623 105.510 1.00 78.79 22 ASP E O 1
ATOM 8657 N N . ARG E 1 23 ? 92.644 133.190 107.234 1.00 90.24 23 ARG E N 1
ATOM 8658 C CA . ARG E 1 23 ? 91.362 133.481 107.857 1.00 90.24 23 ARG E CA 1
ATOM 8659 C C . ARG E 1 23 ? 91.485 134.466 109.012 1.00 90.24 23 ARG E C 1
ATOM 8660 O O . ARG E 1 23 ? 90.546 134.595 109.803 1.00 90.24 23 ARG E O 1
ATOM 8662 N N . GLU E 1 24 ? 92.624 135.151 109.130 1.00 99.59 24 GLU E N 1
ATOM 8663 C CA . GLU E 1 24 ? 92.836 136.067 110.247 1.00 99.59 24 GLU E CA 1
ATOM 8664 C C . GLU E 1 24 ? 91.869 137.244 110.194 1.00 99.59 24 GLU E C 1
ATOM 8665 O O . GLU E 1 24 ? 91.325 137.662 111.223 1.00 99.59 24 GLU E O 1
ATOM 8667 N N . CYS E 1 25 ? 91.642 137.794 109.003 1.00 100.46 25 CYS E N 1
ATOM 8668 C CA . CYS E 1 25 ? 90.817 138.981 108.843 1.00 100.46 25 CYS E CA 1
ATOM 8669 C C . CYS E 1 25 ? 89.699 138.713 107.847 1.00 100.46 25 CYS E C 1
ATOM 8670 O O . CYS E 1 25 ? 89.848 137.915 106.918 1.00 100.46 25 CYS E O 1
ATOM 8673 N N . VAL E 1 26 ? 88.568 139.388 108.059 1.00 88.75 26 VAL E N 1
ATOM 8674 C CA . VAL E 1 26 ? 87.416 139.284 107.174 1.00 88.75 26 VAL E CA 1
ATOM 8675 C C . VAL E 1 26 ? 86.917 140.638 106.697 1.00 88.75 26 VAL E C 1
ATOM 8676 O O . VAL E 1 26 ? 85.888 140.702 106.023 1.00 88.75 26 VAL E O 1
ATOM 8678 N N . ALA E 1 27 ? 87.612 141.728 107.026 1.00 86.32 27 ALA E N 1
ATOM 8679 C CA . ALA E 1 27 ? 87.146 143.052 106.630 1.00 86.32 27 ALA E CA 1
ATOM 8680 C C . ALA E 1 27 ? 87.294 143.282 105.132 1.00 86.32 27 ALA E C 1
ATOM 8681 O O . ALA E 1 27 ? 86.506 144.028 104.541 1.00 86.32 27 ALA E O 1
ATOM 8683 N N . LEU E 1 28 ? 88.286 142.653 104.503 1.00 86.99 28 LEU E N 1
ATOM 8684 C CA . LEU E 1 28 ? 88.548 142.877 103.087 1.00 86.99 28 LEU E CA 1
ATOM 8685 C C . LEU E 1 28 ? 87.486 142.269 102.181 1.00 86.99 28 LEU E C 1
ATOM 8686 O O . LEU E 1 28 ? 87.503 142.536 100.975 1.00 86.99 28 LEU E O 1
ATOM 8691 N N . ASP E 1 29 ? 86.567 141.470 102.724 1.00 93.02 29 ASP E N 1
ATOM 8692 C CA . ASP E 1 29 ? 85.590 140.759 101.907 1.00 93.02 29 ASP E CA 1
ATOM 8693 C C . ASP E 1 29 ? 84.551 141.676 101.274 1.00 93.02 29 ASP E C 1
ATOM 8694 O O . ASP E 1 29 ? 83.775 141.206 100.436 1.00 93.02 29 ASP E O 1
ATOM 8696 N N . ARG E 1 30 ? 84.509 142.956 101.655 1.00 94.16 30 ARG E N 1
ATOM 8697 C CA . ARG E 1 30 ? 83.492 143.855 101.118 1.00 94.16 30 ARG E CA 1
ATOM 8698 C C . ARG E 1 30 ? 83.610 143.992 99.605 1.00 94.16 30 ARG E C 1
ATOM 8699 O O . ARG E 1 30 ? 82.601 143.958 98.891 1.00 94.16 30 ARG E O 1
ATOM 8701 N N . TYR E 1 31 ? 84.829 144.145 99.097 1.00 106.16 31 TYR E N 1
ATOM 8702 C CA . TYR E 1 31 ? 85.043 144.254 97.663 1.00 106.16 31 TYR E CA 1
ATOM 8703 C C . TYR E 1 31 ? 84.915 142.889 96.995 1.00 106.16 31 TYR E C 1
ATOM 8704 O O . TYR E 1 31 ? 85.154 141.847 97.612 1.00 106.16 31 TYR E O 1
ATOM 8713 N N . LEU E 1 32 ? 84.533 142.906 95.721 1.00 111.92 32 LEU E N 1
ATOM 8714 C CA . LEU E 1 32 ? 84.345 141.681 94.954 1.00 111.92 32 LEU E CA 1
ATOM 8715 C C . LEU E 1 32 ? 84.386 142.027 93.471 1.00 111.92 32 LEU E C 1
ATOM 8716 O O . LEU E 1 32 ? 84.584 143.182 93.087 1.00 111.92 32 LEU E O 1
ATOM 8718 N N . SER E 1 33 ? 84.197 141.009 92.638 1.00 117.43 33 SER E N 1
ATOM 8719 C CA . SER E 1 33 ? 84.167 141.157 91.190 1.00 117.43 33 SER E CA 1
ATOM 8720 C C . SER E 1 33 ? 82.729 141.086 90.690 1.00 117.43 33 SER E C 1
ATOM 8721 O O . SER E 1 33 ? 81.813 140.689 91.413 1.00 117.43 33 SER E O 1
ATOM 8724 N N . LYS E 1 34 ? 82.544 141.477 89.426 1.00 121.01 34 LYS E N 1
ATOM 8725 C CA . LYS E 1 34 ? 81.202 141.547 88.853 1.00 121.01 34 LYS E CA 1
ATOM 8726 C C . LYS E 1 34 ? 80.527 140.180 88.851 1.00 121.01 34 LYS E C 1
ATOM 8727 O O . LYS E 1 34 ? 79.393 140.030 89.326 1.00 121.01 34 LYS E O 1
ATOM 8729 N N . GLU E 1 35 ? 81.210 139.166 88.318 1.00 118.86 35 GLU E N 1
ATOM 8730 C CA . GLU E 1 35 ? 80.658 137.817 88.357 1.00 118.86 35 GLU E CA 1
ATOM 8731 C C . GLU E 1 35 ? 80.500 137.337 89.792 1.00 118.86 35 GLU E C 1
ATOM 8732 O O . GLU E 1 35 ? 79.505 136.687 90.134 1.00 118.86 35 GLU E O 1
ATOM 8734 N N . GLN E 1 36 ? 81.471 137.655 90.649 1.00 119.18 36 GLN E N 1
ATOM 8735 C CA . GLN E 1 36 ? 81.406 137.224 92.040 1.00 119.18 36 GLN E CA 1
ATOM 8736 C C . GLN E 1 36 ? 80.186 137.810 92.741 1.00 119.18 36 GLN E C 1
ATOM 8737 O O . GLN E 1 36 ? 79.447 137.094 93.426 1.00 119.18 36 GLN E O 1
ATOM 8743 N N . LYS E 1 37 ? 79.944 139.112 92.563 1.00 127.66 37 LYS E N 1
ATOM 8744 C CA . LYS E 1 37 ? 78.792 139.731 93.213 1.00 127.66 37 LYS E CA 1
ATOM 8745 C C . LYS E 1 37 ? 77.484 139.244 92.601 1.00 127.66 37 LYS E C 1
ATOM 8746 O O . LYS E 1 37 ? 76.485 139.088 93.313 1.00 127.66 37 LYS E O 1
ATOM 8752 N N . GLU E 1 38 ? 77.465 138.997 91.288 1.00 124.31 38 GLU E N 1
ATOM 8753 C CA . GLU E 1 38 ? 76.258 138.465 90.661 1.00 124.31 38 GLU E CA 1
ATOM 8754 C C . GLU E 1 38 ? 75.901 137.097 91.234 1.00 124.31 38 GLU E C 1
ATOM 8755 O O . GLU E 1 38 ? 74.745 136.842 91.596 1.00 124.31 38 GLU E O 1
ATOM 8757 N N . LEU E 1 39 ? 76.891 136.206 91.335 1.00 124.23 39 LEU E N 1
ATOM 8758 C CA . LEU E 1 39 ? 76.638 134.891 91.914 1.00 124.23 39 LEU E CA 1
ATOM 8759 C C . LEU E 1 39 ? 76.268 134.989 93.388 1.00 124.23 39 LEU E C 1
ATOM 8760 O O . LEU E 1 39 ? 75.426 134.225 93.871 1.00 124.23 39 LEU E O 1
ATOM 8765 N N . ARG E 1 40 ? 76.884 135.918 94.125 1.00 123.16 40 ARG E N 1
ATOM 8766 C CA . ARG E 1 40 ? 76.518 136.095 95.527 1.00 123.16 40 ARG E CA 1
ATOM 8767 C C . ARG E 1 40 ? 75.063 136.526 95.664 1.00 123.16 40 ARG E C 1
ATOM 8768 O O . ARG E 1 40 ? 74.329 136.008 96.517 1.00 123.16 40 ARG E O 1
ATOM 8776 N N . GLU E 1 41 ? 74.627 137.469 94.825 1.00 131.99 41 GLU E N 1
ATOM 8777 C CA . GLU E 1 41 ? 73.239 137.916 94.863 1.00 131.99 41 GLU E CA 1
ATOM 8778 C C . GLU E 1 41 ? 72.285 136.787 94.498 1.00 131.99 41 GLU E C 1
ATOM 8779 O O . GLU E 1 41 ? 71.244 136.613 95.143 1.00 131.99 41 GLU E O 1
ATOM 8781 N N . THR E 1 42 ? 72.621 136.007 93.467 1.00 129.18 42 THR E N 1
ATOM 8782 C CA . THR E 1 42 ? 71.756 134.893 93.085 1.00 129.18 42 THR E CA 1
ATOM 8783 C C . THR E 1 42 ? 71.674 133.851 94.195 1.00 129.18 42 THR E C 1
ATOM 8784 O O . THR E 1 42 ? 70.597 133.308 94.468 1.00 129.18 42 THR E O 1
ATOM 8788 N N . PHE E 1 43 ? 72.804 133.553 94.841 1.00 131.14 43 PHE E N 1
ATOM 8789 C CA . PHE E 1 43 ? 72.807 132.588 95.936 1.00 131.14 43 PHE E CA 1
ATOM 8790 C C . PHE E 1 43 ? 71.969 133.080 97.108 1.00 131.14 43 PHE E C 1
ATOM 8791 O O . PHE E 1 43 ? 71.210 132.309 97.706 1.00 131.14 43 PHE E O 1
ATOM 8799 N N . LYS E 1 44 ? 72.091 134.363 97.452 1.00 132.99 44 LYS E N 1
ATOM 8800 C CA . LYS E 1 44 ? 71.303 134.905 98.553 1.00 132.99 44 LYS E CA 1
ATOM 8801 C C . LYS E 1 44 ? 69.827 135.038 98.201 1.00 132.99 44 LYS E C 1
ATOM 8802 O O . LYS E 1 44 ? 68.990 135.073 99.109 1.00 132.99 44 LYS E O 1
ATOM 8804 N N . ASP E 1 45 ? 69.493 135.119 96.911 1.00 141.90 45 ASP E N 1
ATOM 8805 C CA . ASP E 1 45 ? 68.108 135.342 96.506 1.00 141.90 45 ASP E CA 1
ATOM 8806 C C . ASP E 1 45 ? 67.208 134.184 96.924 1.00 141.90 45 ASP E C 1
ATOM 8807 O O . ASP E 1 45 ? 66.288 134.353 97.733 1.00 141.90 45 ASP E O 1
ATOM 8809 N N . GLY E 1 46 ? 67.460 132.988 96.381 1.00 145.32 46 GLY E N 1
ATOM 8810 C CA . GLY E 1 46 ? 66.586 131.858 96.610 1.00 145.32 46 GLY E CA 1
ATOM 8811 C C . GLY E 1 46 ? 67.361 130.558 96.687 1.00 145.32 46 GLY E C 1
ATOM 8812 O O . GLY E 1 46 ? 68.539 130.487 96.329 1.00 145.32 46 GLY E O 1
ATOM 8813 N N . LYS E 1 47 ? 66.669 129.524 97.164 1.00 150.31 47 LYS E N 1
ATOM 8814 C CA . LYS E 1 47 ? 67.259 128.199 97.355 1.00 150.31 47 LYS E CA 1
ATOM 8815 C C . LYS E 1 47 ? 67.103 127.411 96.060 1.00 150.31 47 LYS E C 1
ATOM 8816 O O . LYS E 1 47 ? 66.100 126.734 95.836 1.00 150.31 47 LYS E O 1
ATOM 8822 N N . ASN E 1 48 ? 68.119 127.492 95.197 1.00 148.98 48 ASN E N 1
ATOM 8823 C CA . ASN E 1 48 ? 68.112 126.796 93.906 1.00 148.98 48 ASN E CA 1
ATOM 8824 C C . ASN E 1 48 ? 69.504 126.210 93.670 1.00 148.98 48 ASN E C 1
ATOM 8825 O O . ASN E 1 48 ? 70.391 126.892 93.149 1.00 148.98 48 ASN E O 1
ATOM 8830 N N . ASP E 1 49 ? 69.680 124.945 94.052 1.00 129.34 49 ASP E N 1
ATOM 8831 C CA . ASP E 1 49 ? 70.909 124.193 93.797 1.00 129.34 49 ASP E CA 1
ATOM 8832 C C . ASP E 1 49 ? 72.130 124.921 94.369 1.00 129.34 49 ASP E C 1
ATOM 8833 O O . ASP E 1 49 ? 73.012 125.390 93.650 1.00 129.34 49 ASP E O 1
ATOM 8835 N N . ARG E 1 50 ? 72.142 125.007 95.701 1.00 120.98 50 ARG E N 1
ATOM 8836 C CA . ARG E 1 50 ? 73.198 125.742 96.390 1.00 120.98 50 ARG E CA 1
ATOM 8837 C C . ARG E 1 50 ? 74.573 125.142 96.116 1.00 120.98 50 ARG E C 1
ATOM 8838 O O . ARG E 1 50 ? 75.557 125.875 95.967 1.00 120.98 50 ARG E O 1
ATOM 8846 N N . SER E 1 51 ? 74.665 123.811 96.062 1.00 109.28 51 SER E N 1
ATOM 8847 C CA . SER E 1 51 ? 75.962 123.167 95.875 1.00 109.28 51 SER E CA 1
ATOM 8848 C C . SER E 1 51 ? 76.565 123.502 94.515 1.00 109.28 51 SER E C 1
ATOM 8849 O O . SER E 1 51 ? 77.770 123.759 94.408 1.00 109.28 51 SER E O 1
ATOM 8852 N N . ALA E 1 52 ? 75.744 123.495 93.462 1.00 108.64 52 ALA E N 1
ATOM 8853 C CA . ALA E 1 52 ? 76.247 123.847 92.138 1.00 108.64 52 ALA E CA 1
ATOM 8854 C C . ALA E 1 52 ? 76.726 125.292 92.100 1.00 108.64 52 ALA E C 1
ATOM 8855 O O . ALA E 1 52 ? 77.763 125.597 91.497 1.00 108.64 52 ALA E O 1
ATOM 8857 N N . LEU E 1 53 ? 75.983 126.195 92.742 1.00 107.57 53 LEU E N 1
ATOM 8858 C CA . LEU E 1 53 ? 76.410 127.587 92.814 1.00 107.57 53 LEU E CA 1
ATOM 8859 C C . LEU E 1 53 ? 77.724 127.719 93.571 1.00 107.57 53 LEU E C 1
ATOM 8860 O O . LEU E 1 53 ? 78.590 128.513 93.189 1.00 107.57 53 LEU E O 1
ATOM 8862 N N . ARG E 1 54 ? 77.891 126.950 94.649 1.00 99.39 54 ARG E N 1
ATOM 8863 C CA . ARG E 1 54 ? 79.142 126.981 95.400 1.00 99.39 54 ARG E CA 1
ATOM 8864 C C . ARG E 1 54 ? 80.308 126.504 94.542 1.00 99.39 54 ARG E C 1
ATOM 8865 O O . ARG E 1 54 ? 81.389 127.107 94.546 1.00 99.39 54 ARG E O 1
ATOM 8873 N N . ILE E 1 55 ? 80.102 125.417 93.796 1.00 94.15 55 ILE E N 1
ATOM 8874 C CA . ILE E 1 55 ? 81.156 124.906 92.922 1.00 94.15 55 ILE E CA 1
ATOM 8875 C C . ILE E 1 55 ? 81.508 125.935 91.858 1.00 94.15 55 ILE E C 1
ATOM 8876 O O . ILE E 1 55 ? 82.685 126.141 91.537 1.00 94.15 55 ILE E O 1
ATOM 8881 N N . LYS E 1 56 ? 80.497 126.598 91.293 1.00 93.59 56 LYS E N 1
ATOM 8882 C CA . LYS E 1 56 ? 80.761 127.653 90.321 1.00 93.59 56 LYS E CA 1
ATOM 8883 C C . LYS E 1 56 ? 81.535 128.802 90.956 1.00 93.59 56 LYS E C 1
ATOM 8884 O O . LYS E 1 56 ? 82.424 129.387 90.327 1.00 93.59 56 LYS E O 1
ATOM 8886 N N . MET E 1 57 ? 81.204 129.139 92.204 1.00 93.36 57 MET E N 1
ATOM 8887 C CA . MET E 1 57 ? 81.910 130.205 92.906 1.00 93.36 57 MET E CA 1
ATOM 8888 C C . MET E 1 57 ? 83.381 129.862 93.095 1.00 93.36 57 MET E C 1
ATOM 8889 O O . MET E 1 57 ? 84.257 130.708 92.884 1.00 93.36 57 MET E O 1
ATOM 8894 N N . PHE E 1 58 ? 83.670 128.621 93.493 1.00 77.81 58 PHE E N 1
ATOM 8895 C CA . PHE E 1 58 ? 85.046 128.233 93.781 1.00 77.81 58 PHE E CA 1
ATOM 8896 C C . PHE E 1 58 ? 85.928 128.226 92.539 1.00 77.81 58 PHE E C 1
ATOM 8897 O O . PHE E 1 58 ? 87.155 128.258 92.668 1.00 77.81 58 PHE E O 1
ATOM 8905 N N . LEU E 1 59 ? 85.340 128.201 91.345 1.00 85.46 59 LEU E N 1
ATOM 8906 C CA . LEU E 1 59 ? 86.102 128.089 90.109 1.00 85.46 59 LEU E CA 1
ATOM 8907 C C . LEU E 1 59 ? 86.285 129.425 89.400 1.00 85.46 59 LEU E C 1
ATOM 8908 O O . LEU E 1 59 ? 86.699 129.445 88.237 1.00 85.46 59 LEU E O 1
ATOM 8913 N N . SER E 1 60 ? 85.987 130.538 90.069 1.00 95.40 60 SER E N 1
ATOM 8914 C CA . SER E 1 60 ? 86.213 131.844 89.473 1.00 95.40 60 SER E CA 1
ATOM 8915 C C . SER E 1 60 ? 87.411 132.526 90.124 1.00 95.40 60 SER E C 1
ATOM 8916 O O . SER E 1 60 ? 87.612 132.396 91.336 1.00 95.40 60 SER E O 1
ATOM 8919 N N . PRO E 1 61 ? 88.218 133.259 89.353 1.00 95.44 61 PRO E N 1
ATOM 8920 C CA . PRO E 1 61 ? 89.410 133.898 89.928 1.00 95.44 61 PRO E CA 1
ATOM 8921 C C . PRO E 1 61 ? 89.068 135.010 90.906 1.00 95.44 61 PRO E C 1
ATOM 8922 O O . PRO E 1 61 ? 87.892 135.308 91.136 1.00 95.44 61 PRO E O 1
ATOM 8926 N N . SER E 1 62 ? 90.090 135.630 91.485 1.00 101.20 62 SER E N 1
ATOM 8927 C CA . SER E 1 62 ? 89.910 136.700 92.451 1.00 101.20 62 SER E CA 1
ATOM 8928 C C . SER E 1 62 ? 90.740 137.908 92.048 1.00 101.20 62 SER E C 1
ATOM 8929 O O . SER E 1 62 ? 91.804 137.761 91.440 1.00 101.20 62 SER E O 1
ATOM 8932 N N . PRO E 1 63 ? 90.279 139.112 92.372 1.00 101.95 63 PRO E N 1
ATOM 8933 C CA . PRO E 1 63 ? 91.031 140.317 92.019 1.00 101.95 63 PRO E CA 1
ATOM 8934 C C . PRO E 1 63 ? 92.231 140.513 92.937 1.00 101.95 63 PRO E C 1
ATOM 8935 O O . PRO E 1 63 ? 92.412 139.815 93.936 1.00 101.95 63 PRO E O 1
ATOM 8939 N N . SER E 1 64 ? 93.059 141.492 92.574 1.00 101.09 64 SER E N 1
ATOM 8940 C CA . SER E 1 64 ? 94.245 141.816 93.355 1.00 101.09 64 SER E CA 1
ATOM 8941 C C . SER E 1 64 ? 93.933 142.647 94.592 1.00 101.09 64 SER E C 1
ATOM 8942 O O . SER E 1 64 ? 94.816 142.822 95.437 1.00 101.09 64 SER E O 1
ATOM 8945 N N . ARG E 1 65 ? 92.709 143.163 94.716 1.00 99.74 65 ARG E N 1
ATOM 8946 C CA . ARG E 1 65 ? 92.359 143.968 95.881 1.00 99.74 65 ARG E CA 1
ATOM 8947 C C . ARG E 1 65 ? 92.274 143.127 97.146 1.00 99.74 65 ARG E C 1
ATOM 8948 O O . ARG E 1 65 ? 92.449 143.653 98.251 1.00 99.74 65 ARG E O 1
ATOM 8956 N N . ARG E 1 66 ? 92.007 141.829 97.012 1.00 85.11 66 ARG E N 1
ATOM 8957 C CA . ARG E 1 66 ? 91.856 140.965 98.174 1.00 85.11 66 ARG E CA 1
ATOM 8958 C C . ARG E 1 66 ? 93.184 140.464 98.724 1.00 85.11 66 ARG E C 1
ATOM 8959 O O . ARG E 1 66 ? 93.189 139.800 99.765 1.00 85.11 66 ARG E O 1
ATOM 8961 N N . PHE E 1 67 ? 94.298 140.757 98.060 1.00 75.13 67 PHE E N 1
ATOM 8962 C CA . PHE E 1 67 ? 95.593 140.289 98.532 1.00 75.13 67 PHE E CA 1
ATOM 8963 C C . PHE E 1 67 ? 95.978 140.978 99.835 1.00 75.13 67 PHE E C 1
ATOM 8964 O O . PHE E 1 67 ? 95.724 142.169 100.027 1.00 75.13 67 PHE E O 1
ATOM 8972 N N . THR E 1 68 ? 96.591 140.214 100.736 1.00 65.83 68 THR E N 1
ATOM 8973 C CA . THR E 1 68 ? 97.179 140.775 101.946 1.00 65.83 68 THR E CA 1
ATOM 8974 C C . THR E 1 68 ? 98.639 140.356 102.035 1.00 65.83 68 THR E C 1
ATOM 8975 O O . THR E 1 68 ? 99.177 139.767 101.093 1.00 65.83 68 THR E O 1
ATOM 8979 N N . GLN E 1 69 ? 99.293 140.657 103.157 1.00 73.24 69 GLN E N 1
ATOM 8980 C CA . GLN E 1 69 ? 100.695 140.282 103.311 1.00 73.24 69 GLN E CA 1
ATOM 8981 C C . GLN E 1 69 ? 100.852 138.770 103.420 1.00 73.24 69 GLN E C 1
ATOM 8982 O O . GLN E 1 69 ? 101.687 138.172 102.733 1.00 73.24 69 GLN E O 1
ATOM 8984 N N . HIS E 1 70 ? 100.055 138.134 104.281 1.00 77.67 70 HIS E N 1
ATOM 8985 C CA . HIS E 1 70 ? 100.173 136.692 104.475 1.00 77.67 70 HIS E CA 1
ATOM 8986 C C . HIS E 1 70 ? 99.687 135.924 103.252 1.00 77.67 70 HIS E C 1
ATOM 8987 O O . HIS E 1 70 ? 100.367 135.011 102.770 1.00 77.67 70 HIS E O 1
ATOM 8994 N N . GLY E 1 71 ? 98.516 136.280 102.733 1.00 68.06 71 GLY E N 1
ATOM 8995 C CA . GLY E 1 71 ? 97.932 135.549 101.626 1.00 68.06 71 GLY E CA 1
ATOM 8996 C C . GLY E 1 71 ? 96.697 136.207 101.050 1.00 68.06 71 GLY E C 1
ATOM 8997 O O . GLY E 1 71 ? 96.664 137.429 100.878 1.00 68.06 71 GLY E O 1
ATOM 8998 N N . VAL E 1 72 ? 95.673 135.412 100.749 1.00 57.96 72 VAL E N 1
ATOM 8999 C CA . VAL E 1 72 ? 94.446 135.896 100.131 1.00 57.96 72 VAL E CA 1
ATOM 9000 C C . VAL E 1 72 ? 93.269 135.526 101.020 1.00 57.96 72 VAL E C 1
ATOM 9001 O O . VAL E 1 72 ? 93.187 134.399 101.521 1.00 57.96 72 VAL E O 1
ATOM 9005 N N . VAL E 1 73 ? 92.367 136.480 101.223 1.00 63.30 73 VAL E N 1
ATOM 9006 C CA . VAL E 1 73 ? 91.149 136.257 101.999 1.00 63.30 73 VAL E CA 1
ATOM 9007 C C . VAL E 1 73 ? 90.143 135.501 101.136 1.00 63.30 73 VAL E C 1
ATOM 9008 O O . VAL E 1 73 ? 89.970 135.830 99.953 1.00 63.30 73 VAL E O 1
ATOM 9012 N N . PRO E 1 74 ? 89.492 134.470 101.659 1.00 66.07 74 PRO E N 1
ATOM 9013 C CA . PRO E 1 74 ? 88.480 133.748 100.886 1.00 66.07 74 PRO E CA 1
ATOM 9014 C C . PRO E 1 74 ? 87.148 134.490 100.920 1.00 66.07 74 PRO E C 1
ATOM 9015 O O . PRO E 1 74 ? 87.024 135.576 101.482 1.00 66.07 74 PRO E O 1
ATOM 9019 N N . MET E 1 75 ? 86.144 133.879 100.300 1.00 84.94 75 MET E N 1
ATOM 9020 C CA . MET E 1 75 ? 84.803 134.438 100.317 1.00 84.94 75 MET E CA 1
ATOM 9021 C C . MET E 1 75 ? 84.093 134.082 101.619 1.00 84.94 75 MET E C 1
ATOM 9022 O O . MET E 1 75 ? 84.516 133.198 102.368 1.00 84.94 75 MET E O 1
ATOM 9027 N N . ARG E 1 76 ? 82.998 134.789 101.882 1.00 81.75 76 ARG E N 1
ATOM 9028 C CA . ARG E 1 76 ? 82.215 134.563 103.089 1.00 81.75 76 ARG E CA 1
ATOM 9029 C C . ARG E 1 76 ? 81.218 133.421 102.949 1.00 81.75 76 ARG E C 1
ATOM 9030 O O . ARG E 1 76 ? 80.554 133.079 103.933 1.00 81.75 76 ARG E O 1
ATOM 9032 N N . GLU E 1 77 ? 81.096 132.825 101.762 1.00 78.35 77 GLU E N 1
ATOM 9033 C CA . GLU E 1 77 ? 80.130 131.758 101.536 1.00 78.35 77 GLU E CA 1
ATOM 9034 C C . GLU E 1 77 ? 80.751 130.368 101.508 1.00 78.35 77 GLU E C 1
ATOM 9035 O O . GLU E 1 77 ? 80.019 129.382 101.645 1.00 78.35 77 GLU E O 1
ATOM 9037 N N . ILE E 1 78 ? 82.067 130.259 101.335 1.00 67.28 78 ILE E N 1
ATOM 9038 C CA . ILE E 1 78 ? 82.723 128.959 101.243 1.00 67.28 78 ILE E CA 1
ATOM 9039 C C . ILE E 1 78 ? 83.757 128.829 102.352 1.00 67.28 78 ILE E C 1
ATOM 9040 O O . ILE E 1 78 ? 84.771 128.142 102.195 1.00 67.28 78 ILE E O 1
ATOM 9045 N N . LYS E 1 79 ? 83.510 129.484 103.482 1.00 74.19 79 LYS E N 1
ATOM 9046 C CA . LYS E 1 79 ? 84.434 129.475 104.606 1.00 74.19 79 LYS E CA 1
ATOM 9047 C C . LYS E 1 79 ? 83.707 129.012 105.859 1.00 74.19 79 LYS E C 1
ATOM 9048 O O . LYS E 1 79 ? 82.577 129.433 106.123 1.00 74.19 79 LYS E O 1
ATOM 9052 N N . THR E 1 80 ? 84.357 128.142 106.626 1.00 71.12 80 THR E N 1
ATOM 9053 C CA . THR E 1 80 ? 83.791 127.595 107.846 1.00 71.12 80 THR E CA 1
ATOM 9054 C C . THR E 1 80 ? 84.249 128.416 109.048 1.00 71.12 80 THR E C 1
ATOM 9055 O O . THR E 1 80 ? 84.922 129.441 108.913 1.00 71.12 80 THR E O 1
ATOM 9059 N N . ASN E 1 81 ? 83.885 127.959 110.243 1.00 77.16 81 ASN E N 1
ATOM 9060 C CA . ASN E 1 81 ? 84.220 128.635 111.489 1.00 77.16 81 ASN E CA 1
ATOM 9061 C C . ASN E 1 81 ? 84.701 127.637 112.531 1.00 77.16 81 ASN E C 1
ATOM 9062 O O . ASN E 1 81 ? 84.439 127.784 113.729 1.00 77.16 81 ASN E O 1
ATOM 9064 N N . THR E 1 82 ? 85.411 126.603 112.092 1.00 76.26 82 THR E N 1
ATOM 9065 C CA . THR E 1 82 ? 85.962 125.590 112.981 1.00 76.26 82 THR E CA 1
ATOM 9066 C C . THR E 1 82 ? 87.483 125.668 112.963 1.00 76.26 82 THR E C 1
ATOM 9067 O O . THR E 1 82 ? 88.091 125.811 111.897 1.00 76.26 82 THR E O 1
ATOM 9071 N N . ASP E 1 83 ? 88.089 125.594 114.143 1.00 83.13 83 ASP E N 1
ATOM 9072 C CA . ASP E 1 83 ? 89.537 125.658 114.257 1.00 83.13 83 ASP E CA 1
ATOM 9073 C C . ASP E 1 83 ? 90.161 124.296 113.982 1.00 83.13 83 ASP E C 1
ATOM 9074 O O . ASP E 1 83 ? 89.590 123.249 114.298 1.00 83.13 83 ASP E O 1
ATOM 9079 N N . ILE E 1 84 ? 91.349 124.321 113.387 1.00 70.66 84 ILE E N 1
ATOM 9080 C CA . ILE E 1 84 ? 92.067 123.101 113.032 1.00 70.66 84 ILE E CA 1
ATOM 9081 C C . ILE E 1 84 ? 93.512 123.223 113.501 1.00 70.66 84 ILE E C 1
ATOM 9082 O O . ILE E 1 84 ? 94.034 124.342 113.602 1.00 70.66 84 ILE E O 1
ATOM 9087 N N . PRO E 1 85 ? 94.188 122.117 113.804 1.00 71.03 85 PRO E N 1
ATOM 9088 C CA . PRO E 1 85 ? 95.582 122.206 114.251 1.00 71.03 85 PRO E CA 1
ATOM 9089 C C . PRO E 1 85 ? 96.484 122.788 113.173 1.00 71.03 85 PRO E C 1
ATOM 9090 O O . PRO E 1 85 ? 96.246 122.625 111.974 1.00 71.03 85 PRO E O 1
ATOM 9094 N N . SER E 1 86 ? 97.534 123.479 113.622 1.00 69.99 86 SER E N 1
ATOM 9095 C CA . SER E 1 86 ? 98.441 124.146 112.694 1.00 69.99 86 SER E CA 1
ATOM 9096 C C . SER E 1 86 ? 99.179 123.146 111.813 1.00 69.99 86 SER E C 1
ATOM 9097 O O . SER E 1 86 ? 99.383 123.395 110.619 1.00 69.99 86 SER E O 1
ATOM 9100 N N . THR E 1 87 ? 99.603 122.018 112.388 1.00 70.89 87 THR E N 1
ATOM 9101 C CA . THR E 1 87 ? 100.392 121.050 111.632 1.00 70.89 87 THR E CA 1
ATOM 9102 C C . THR E 1 87 ? 99.609 120.495 110.448 1.00 70.89 87 THR E C 1
ATOM 9103 O O . THR E 1 87 ? 100.150 120.362 109.343 1.00 70.89 87 THR E O 1
ATOM 9107 N N . LEU E 1 88 ? 98.333 120.170 110.661 1.00 62.92 88 LEU E N 1
ATOM 9108 C CA . LEU E 1 88 ? 97.501 119.644 109.583 1.00 62.92 88 LEU E CA 1
ATOM 9109 C C . LEU E 1 88 ? 97.391 120.644 108.439 1.00 62.92 88 LEU E C 1
ATOM 9110 O O . LEU E 1 88 ? 97.588 120.296 107.266 1.00 62.92 88 LEU E O 1
ATOM 9115 N N . TRP E 1 89 ? 97.086 121.900 108.771 1.00 59.97 89 TRP E N 1
ATOM 9116 C CA . TRP E 1 89 ? 96.962 122.938 107.754 1.00 59.97 89 TRP E CA 1
ATOM 9117 C C . TRP E 1 89 ? 98.267 123.120 106.996 1.00 59.97 89 TRP E C 1
ATOM 9118 O O . TRP E 1 89 ? 98.280 123.170 105.761 1.00 59.97 89 TRP E O 1
ATOM 9129 N N . THR E 1 90 ? 99.382 123.205 107.724 1.00 62.12 90 THR E N 1
ATOM 9130 C CA . THR E 1 90 ? 100.672 123.423 107.083 1.00 62.12 90 THR E CA 1
ATOM 9131 C C . THR E 1 90 ? 101.011 122.283 106.133 1.00 62.12 90 THR E C 1
ATOM 9132 O O . THR E 1 90 ? 101.398 122.515 104.983 1.00 62.12 90 THR E O 1
ATOM 9136 N N . LEU E 1 91 ? 100.844 121.040 106.590 1.00 60.16 91 LEU E N 1
ATOM 9137 C CA . LEU E 1 91 ? 101.206 119.895 105.762 1.00 60.16 91 LEU E CA 1
ATOM 9138 C C . LEU E 1 91 ? 100.336 119.817 104.514 1.00 60.16 91 LEU E C 1
ATOM 9139 O O . LEU E 1 91 ? 100.847 119.640 103.397 1.00 60.16 91 LEU E O 1
ATOM 9144 N N . VAL E 1 92 ? 99.017 119.954 104.679 1.00 55.14 92 VAL E N 1
ATOM 9145 C CA . VAL E 1 92 ? 98.120 119.830 103.534 1.00 55.14 92 VAL E CA 1
ATOM 9146 C C . VAL E 1 92 ? 98.375 120.950 102.533 1.00 55.14 92 VAL E C 1
ATOM 9147 O O . VAL E 1 92 ? 98.462 120.713 101.322 1.00 55.14 92 VAL E O 1
ATOM 9151 N N . THR E 1 93 ? 98.508 122.187 103.022 1.00 60.04 93 THR E N 1
ATOM 9152 C CA . THR E 1 93 ? 98.753 123.307 102.122 1.00 60.04 93 THR E CA 1
ATOM 9153 C C . THR E 1 93 ? 100.080 123.148 101.394 1.00 60.04 93 THR E C 1
ATOM 9154 O O . THR E 1 93 ? 100.162 123.385 100.183 1.00 60.04 93 THR E O 1
ATOM 9158 N N . ASP E 1 94 ? 101.129 122.729 102.109 1.00 61.54 94 ASP E N 1
ATOM 9159 C CA . ASP E 1 94 ? 102.434 122.568 101.481 1.00 61.54 94 ASP E CA 1
ATOM 9160 C C . ASP E 1 94 ? 102.384 121.523 100.376 1.00 61.54 94 ASP E C 1
ATOM 9161 O O . ASP E 1 94 ? 102.845 121.770 99.255 1.00 61.54 94 ASP E O 1
ATOM 9163 N N . TRP E 1 95 ? 101.813 120.349 100.665 1.00 58.02 95 TRP E N 1
ATOM 9164 C CA . TRP E 1 95 ? 101.760 119.311 99.639 1.00 58.02 95 TRP E CA 1
ATOM 9165 C C . TRP E 1 95 ? 100.908 119.752 98.455 1.00 58.02 95 TRP E C 1
ATOM 9166 O O . TRP E 1 95 ? 101.299 119.570 97.292 1.00 58.02 95 TRP E O 1
ATOM 9177 N N . LEU E 1 96 ? 99.743 120.346 98.729 1.00 55.87 96 LEU E N 1
ATOM 9178 C CA . LEU E 1 96 ? 98.830 120.713 97.655 1.00 55.87 96 LEU E CA 1
ATOM 9179 C C . LEU E 1 96 ? 99.440 121.785 96.761 1.00 55.87 96 LEU E C 1
ATOM 9180 O O . LEU E 1 96 ? 99.293 121.734 95.535 1.00 55.87 96 LEU E O 1
ATOM 9185 N N . LEU E 1 97 ? 100.138 122.758 97.351 1.00 63.05 97 LEU E N 1
ATOM 9186 C CA . LEU E 1 97 ? 100.789 123.780 96.541 1.00 63.05 97 LEU E CA 1
ATOM 9187 C C . LEU E 1 97 ? 102.004 123.225 95.813 1.00 63.05 97 LEU E C 1
ATOM 9188 O O . LEU E 1 97 ? 102.353 123.716 94.734 1.00 63.05 97 LEU E O 1
ATOM 9193 N N . ASN E 1 98 ? 102.663 122.212 96.382 1.00 68.94 98 ASN E N 1
ATOM 9194 C CA . ASN E 1 98 ? 103.752 121.557 95.669 1.00 68.94 98 ASN E CA 1
ATOM 9195 C C . ASN E 1 98 ? 103.240 120.852 94.420 1.00 68.94 98 ASN E C 1
ATOM 9196 O O . ASN E 1 98 ? 103.902 120.863 93.376 1.00 68.94 98 ASN E O 1
ATOM 9201 N N . LEU E 1 99 ? 102.061 120.232 94.509 1.00 75.81 99 LEU E N 1
ATOM 9202 C CA . LEU E 1 99 ? 101.540 119.486 93.367 1.00 75.81 99 LEU E CA 1
ATOM 9203 C C . LEU E 1 99 ? 101.060 120.416 92.255 1.00 75.81 99 LEU E C 1
ATOM 9204 O O . LEU E 1 99 ? 101.122 120.049 91.077 1.00 75.81 99 LEU E O 1
ATOM 9209 N N . LEU E 1 100 ? 100.601 121.621 92.599 1.00 77.59 100 LEU E N 1
ATOM 9210 C CA . LEU E 1 100 ? 99.941 122.510 91.649 1.00 77.59 100 LEU E CA 1
ATOM 9211 C C . LEU E 1 100 ? 100.907 123.408 90.883 1.00 77.59 100 LEU E C 1
ATOM 9212 O O . LEU E 1 100 ? 100.493 124.464 90.392 1.00 77.59 100 LEU E O 1
ATOM 9217 N N . GLN E 1 101 ? 102.173 123.026 90.773 1.00 90.91 101 GLN E N 1
ATOM 9218 C CA . GLN E 1 101 ? 103.133 123.784 89.971 1.00 90.91 101 GLN E CA 1
ATOM 9219 C C . GLN E 1 101 ? 103.206 123.225 88.551 1.00 90.91 101 GLN E C 1
ATOM 9220 O O . GLN E 1 101 ? 104.264 122.838 88.055 1.00 90.91 101 GLN E O 1
ATOM 9226 N N . ASP E 1 102 ? 102.046 123.198 87.890 1.00 104.04 102 ASP E N 1
ATOM 9227 C CA . ASP E 1 102 ? 101.950 122.716 86.517 1.00 104.04 102 ASP E CA 1
ATOM 9228 C C . ASP E 1 102 ? 100.609 123.090 85.896 1.00 104.04 102 ASP E C 1
ATOM 9229 O O . ASP E 1 102 ? 99.558 122.919 86.523 1.00 104.04 102 ASP E O 1
ATOM 9234 N N . GLU E 1 103 ? 100.636 123.605 84.663 1.00 107.14 103 GLU E N 1
ATOM 9235 C CA . GLU E 1 103 ? 99.395 123.940 83.971 1.00 107.14 103 GLU E CA 1
ATOM 9236 C C . GLU E 1 103 ? 98.568 122.693 83.679 1.00 107.14 103 GLU E C 1
ATOM 9237 O O . GLU E 1 103 ? 97.340 122.701 83.833 1.00 107.14 103 GLU E O 1
ATOM 9239 N N . GLU E 1 104 ? 99.222 121.613 83.244 1.00 108.78 104 GLU E N 1
ATOM 9240 C CA . GLU E 1 104 ? 98.505 120.367 82.991 1.00 108.78 104 GLU E CA 1
ATOM 9241 C C . GLU E 1 104 ? 97.902 119.811 84.275 1.00 108.78 104 GLU E C 1
ATOM 9242 O O . GLU E 1 104 ? 96.768 119.316 84.275 1.00 108.78 104 GLU E O 1
ATOM 9244 N N . ASN E 1 105 ? 98.645 119.883 85.383 1.00 106.48 105 ASN E N 1
ATOM 9245 C CA . ASN E 1 105 ? 98.088 119.475 86.667 1.00 106.48 105 ASN E CA 1
ATOM 9246 C C . ASN E 1 105 ? 96.939 120.380 87.087 1.00 106.48 105 ASN E C 1
ATOM 9247 O O . ASN E 1 105 ? 95.975 119.909 87.701 1.00 106.48 105 ASN E O 1
ATOM 9252 N N . GLN E 1 106 ? 97.020 121.673 86.767 1.00 104.58 106 GLN E N 1
ATOM 9253 C CA . GLN E 1 106 ? 95.905 122.577 87.033 1.00 104.58 106 GLN E CA 1
ATOM 9254 C C . GLN E 1 106 ? 94.658 122.140 86.273 1.00 104.58 106 GLN E C 1
ATOM 9255 O O . GLN E 1 106 ? 93.555 122.091 86.833 1.00 104.58 106 GLN E O 1
ATOM 9261 N N . GLU E 1 107 ? 94.821 121.811 84.989 1.00 105.47 107 GLU E N 1
ATOM 9262 C CA . GLU E 1 107 ? 93.688 121.355 84.189 1.00 105.47 107 GLU E CA 1
ATOM 9263 C C . GLU E 1 107 ? 93.127 120.045 84.725 1.00 105.47 107 GLU E C 1
ATOM 9264 O O . GLU E 1 107 ? 91.907 119.849 84.755 1.00 105.47 107 GLU E O 1
ATOM 9266 N N . MET E 1 108 ? 94.006 119.134 85.148 1.00 107.02 108 MET E N 1
ATOM 9267 C CA . MET E 1 108 ? 93.549 117.874 85.729 1.00 107.02 108 MET E CA 1
ATOM 9268 C C . MET E 1 108 ? 92.757 118.111 87.010 1.00 107.02 108 MET E C 1
ATOM 9269 O O . MET E 1 108 ? 91.712 117.484 87.229 1.00 107.02 108 MET E O 1
ATOM 9274 N N . PHE E 1 109 ? 93.241 119.012 87.868 1.00 98.17 109 PHE E N 1
ATOM 9275 C CA . PHE E 1 109 ? 92.533 119.323 89.105 1.00 98.17 109 PHE E CA 1
ATOM 9276 C C . PHE E 1 109 ? 91.161 119.914 88.808 1.00 98.17 109 PHE E C 1
ATOM 9277 O O . PHE E 1 109 ? 90.165 119.547 89.440 1.00 98.17 109 PHE E O 1
ATOM 9285 N N . GLU E 1 110 ? 91.091 120.838 87.847 1.00 105.97 110 GLU E N 1
ATOM 9286 C CA . GLU E 1 110 ? 89.800 121.424 87.492 1.00 105.97 110 GLU E CA 1
ATOM 9287 C C . GLU E 1 110 ? 88.851 120.372 86.928 1.00 105.97 110 GLU E C 1
ATOM 9288 O O . GLU E 1 110 ? 87.659 120.357 87.259 1.00 105.97 110 GLU E O 1
ATOM 9294 N N . ASP E 1 111 ? 89.364 119.478 86.079 1.00 103.08 111 ASP E N 1
ATOM 9295 C CA . ASP E 1 111 ? 88.524 118.425 85.520 1.00 103.08 111 ASP E CA 1
ATOM 9296 C C . ASP E 1 111 ? 87.986 117.514 86.615 1.00 103.08 111 ASP E C 1
ATOM 9297 O O . ASP E 1 111 ? 86.811 117.132 86.593 1.00 103.08 111 ASP E O 1
ATOM 9299 N N . PHE E 1 112 ? 88.834 117.154 87.581 1.00 100.65 112 PHE E N 1
ATOM 9300 C CA . PHE E 1 112 ? 88.376 116.312 88.682 1.00 100.65 112 PHE E CA 1
ATOM 9301 C C . PHE E 1 112 ? 87.344 117.034 89.539 1.00 100.65 112 PHE E C 1
ATOM 9302 O O . PHE E 1 112 ? 86.325 116.446 89.922 1.00 100.65 112 PHE E O 1
ATOM 9310 N N . ILE E 1 113 ? 87.591 118.308 89.854 1.00 100.39 113 ILE E N 1
ATOM 9311 C CA . ILE E 1 113 ? 86.676 119.052 90.716 1.00 100.39 113 ILE E CA 1
ATOM 9312 C C . ILE E 1 113 ? 85.332 119.240 90.025 1.00 100.39 113 ILE E C 1
ATOM 9313 O O . ILE E 1 113 ? 84.290 119.348 90.682 1.00 100.39 113 ILE E O 1
ATOM 9318 N N . SER E 1 114 ? 85.332 119.284 88.691 1.00 107.05 114 SER E N 1
ATOM 9319 C CA . SER E 1 114 ? 84.080 119.380 87.952 1.00 107.05 114 SER E CA 1
ATOM 9320 C C . SER E 1 114 ? 83.458 118.021 87.660 1.00 107.05 114 SER E C 1
ATOM 9321 O O . SER E 1 114 ? 82.342 117.975 87.130 1.00 107.05 114 SER E O 1
ATOM 9324 N N . SER E 1 115 ? 84.138 116.922 87.986 1.00 103.11 115 SER E N 1
ATOM 9325 C CA . SER E 1 115 ? 83.680 115.600 87.570 1.00 103.11 115 SER E CA 1
ATOM 9326 C C . SER E 1 115 ? 82.739 114.955 88.584 1.00 103.11 115 SER E C 1
ATOM 9327 O O . SER E 1 115 ? 81.585 114.656 88.264 1.00 103.11 115 SER E O 1
ATOM 9330 N N . LYS E 1 116 ? 83.215 114.740 89.812 1.00 103.04 116 LYS E N 1
ATOM 9331 C CA . LYS E 1 116 ? 82.489 113.910 90.761 1.00 103.04 116 LYS E CA 1
ATOM 9332 C C . LYS E 1 116 ? 82.319 114.520 92.145 1.00 103.04 116 LYS E C 1
ATOM 9333 O O . LYS E 1 116 ? 81.743 113.864 93.019 1.00 103.04 116 LYS E O 1
ATOM 9335 N N . PHE E 1 117 ? 82.793 115.733 92.377 1.00 97.23 117 PHE E N 1
ATOM 9336 C CA . PHE E 1 117 ? 82.659 116.329 93.701 1.00 97.23 117 PHE E CA 1
ATOM 9337 C C . PHE E 1 117 ? 81.217 116.758 93.938 1.00 97.23 117 PHE E C 1
ATOM 9338 O O . PHE E 1 117 ? 80.704 117.608 93.198 1.00 97.23 117 PHE E O 1
ATOM 9346 N N . PRO E 1 118 ? 80.529 116.207 94.940 1.00 99.90 118 PRO E N 1
ATOM 9347 C CA . PRO E 1 118 ? 79.138 116.608 95.188 1.00 99.90 118 PRO E CA 1
ATOM 9348 C C . PRO E 1 118 ? 79.029 117.909 95.967 1.00 99.90 118 PRO E C 1
ATOM 9349 O O . PRO E 1 118 ? 78.114 118.704 95.732 1.00 99.90 118 PRO E O 1
ATOM 9353 N N . ASP E 1 119 ? 79.955 118.135 96.896 1.00 104.00 119 ASP E N 1
ATOM 9354 C CA . ASP E 1 119 ? 79.967 119.361 97.679 1.00 104.00 119 ASP E CA 1
ATOM 9355 C C . ASP E 1 119 ? 81.378 119.601 98.191 1.00 104.00 119 ASP E C 1
ATOM 9356 O O . ASP E 1 119 ? 82.176 118.668 98.311 1.00 104.00 119 ASP E O 1
ATOM 9361 N N . VAL E 1 120 ? 81.671 120.866 98.490 1.00 87.45 120 VAL E N 1
ATOM 9362 C CA . VAL E 1 120 ? 83.010 121.239 98.934 1.00 87.45 120 VAL E CA 1
ATOM 9363 C C . VAL E 1 120 ? 83.316 120.639 100.303 1.00 87.45 120 VAL E C 1
ATOM 9364 O O . VAL E 1 120 ? 84.436 120.181 100.557 1.00 87.45 120 VAL E O 1
ATOM 9368 N N . LEU E 1 121 ? 82.328 120.617 101.195 1.00 87.28 121 LEU E N 1
ATOM 9369 C CA . LEU E 1 121 ? 82.562 120.203 102.572 1.00 87.28 121 LEU E CA 1
ATOM 9370 C C . LEU E 1 121 ? 83.027 118.752 102.640 1.00 87.28 121 LEU E C 1
ATOM 9371 O O . LEU E 1 121 ? 82.662 117.917 101.809 1.00 87.28 121 LEU E O 1
ATOM 9376 N N . ALA E 1 122 ? 83.855 118.462 103.643 1.00 88.05 122 ALA E N 1
ATOM 9377 C CA . ALA E 1 122 ? 84.379 117.121 103.859 1.00 88.05 122 ALA E CA 1
ATOM 9378 C C . ALA E 1 122 ? 84.560 116.894 105.353 1.00 88.05 122 ALA E C 1
ATOM 9379 O O . ALA E 1 122 ? 84.749 117.842 106.119 1.00 88.05 122 ALA E O 1
ATOM 9381 N N . SER E 1 123 ? 84.505 115.628 105.757 1.00 76.22 123 SER E N 1
ATOM 9382 C CA . SER E 1 123 ? 84.598 115.291 107.171 1.00 76.22 123 SER E CA 1
ATOM 9383 C C . SER E 1 123 ? 85.997 115.570 107.706 1.00 76.22 123 SER E C 1
ATOM 9384 O O . SER E 1 123 ? 86.993 115.435 106.990 1.00 76.22 123 SER E O 1
ATOM 9387 N N . ALA E 1 124 ? 86.066 115.960 108.980 1.00 75.61 124 ALA E N 1
ATOM 9388 C CA . ALA E 1 124 ? 87.349 116.309 109.583 1.00 75.61 124 ALA E CA 1
ATOM 9389 C C . ALA E 1 124 ? 88.186 115.068 109.867 1.00 75.61 124 ALA E C 1
ATOM 9390 O O . ALA E 1 124 ? 89.403 115.062 109.643 1.00 75.61 124 ALA E O 1
ATOM 9392 N N . ASP E 1 125 ? 87.553 114.007 110.373 1.00 79.49 125 ASP E N 1
ATOM 9393 C CA . ASP E 1 125 ? 88.301 112.805 110.726 1.00 79.49 125 ASP E CA 1
ATOM 9394 C C . ASP E 1 125 ? 88.900 112.133 109.498 1.00 79.49 125 ASP E C 1
ATOM 9395 O O . ASP E 1 125 ? 90.004 111.581 109.572 1.00 79.49 125 ASP E O 1
ATOM 9400 N N . LYS E 1 126 ? 88.193 112.164 108.368 1.00 69.69 126 LYS E N 1
ATOM 9401 C CA . LYS E 1 126 ? 88.759 111.640 107.130 1.00 69.69 126 LYS E CA 1
ATOM 9402 C C . LYS E 1 126 ? 90.033 112.388 106.763 1.00 69.69 126 LYS E C 1
ATOM 9403 O O . LYS E 1 126 ? 91.043 111.779 106.391 1.00 69.69 126 LYS E O 1
ATOM 9409 N N . LEU E 1 127 ? 90.002 113.718 106.870 1.00 63.85 127 LEU E N 1
ATOM 9410 C CA . LEU E 1 127 ? 91.181 114.519 106.566 1.00 63.85 127 LEU E CA 1
ATOM 9411 C C . LEU E 1 127 ? 92.323 114.209 107.524 1.00 63.85 127 LEU E C 1
ATOM 9412 O O . LEU E 1 127 ? 93.483 114.111 107.107 1.00 63.85 127 LEU E O 1
ATOM 9417 N N . ALA E 1 128 ? 92.017 114.065 108.816 1.00 65.84 128 ALA E N 1
ATOM 9418 C CA . ALA E 1 128 ? 93.058 113.746 109.788 1.00 65.84 128 ALA E CA 1
ATOM 9419 C C . ALA E 1 128 ? 93.698 112.397 109.489 1.00 65.84 128 ALA E C 1
ATOM 9420 O O . ALA E 1 128 ? 94.928 112.262 109.522 1.00 65.84 128 ALA E O 1
ATOM 9422 N N . ARG E 1 129 ? 92.881 111.387 109.185 1.00 63.74 129 ARG E N 1
ATOM 9423 C CA . ARG E 1 129 ? 93.425 110.072 108.869 1.00 63.74 129 ARG E CA 1
ATOM 9424 C C . ARG E 1 129 ? 94.255 110.109 107.593 1.00 63.74 129 ARG E C 1
ATOM 9425 O O . ARG E 1 129 ? 95.296 109.449 107.506 1.00 63.74 129 ARG E O 1
ATOM 9433 N N . PHE E 1 130 ? 93.809 110.867 106.588 1.00 58.51 130 PHE E N 1
ATOM 9434 C CA . PHE E 1 130 ? 94.594 110.989 105.364 1.00 58.51 130 PHE E CA 1
ATOM 9435 C C . PHE E 1 130 ? 95.934 111.658 105.635 1.00 58.51 130 PHE E C 1
ATOM 9436 O O . PHE E 1 130 ? 96.966 111.236 105.102 1.00 58.51 130 PHE E O 1
ATOM 9444 N N . ALA E 1 131 ? 95.939 112.708 106.456 1.00 58.77 131 ALA E N 1
ATOM 9445 C CA . ALA E 1 131 ? 97.192 113.377 106.784 1.00 58.77 131 ALA E CA 1
ATOM 9446 C C . ALA E 1 131 ? 98.089 112.498 107.644 1.00 58.77 131 ALA E C 1
ATOM 9447 O O . ALA E 1 131 ? 99.308 112.698 107.668 1.00 58.77 131 ALA E O 1
ATOM 9449 N N . GLN E 1 132 ? 97.508 111.536 108.362 1.00 66.51 132 GLN E N 1
ATOM 9450 C CA . GLN E 1 132 ? 98.319 110.588 109.120 1.00 66.51 132 GLN E CA 1
ATOM 9451 C C . GLN E 1 132 ? 99.223 109.780 108.199 1.00 66.51 132 GLN E C 1
ATOM 9452 O O . GLN E 1 132 ? 100.379 109.502 108.536 1.00 66.51 132 GLN E O 1
ATOM 9458 N N . ARG E 1 133 ? 98.713 109.395 107.033 1.00 66.98 133 ARG E N 1
ATOM 9459 C CA . ARG E 1 133 ? 99.461 108.600 106.071 1.00 66.98 133 ARG E CA 1
ATOM 9460 C C . ARG E 1 133 ? 100.434 109.434 105.247 1.00 66.98 133 ARG E C 1
ATOM 9461 O O . ARG E 1 133 ? 101.321 108.868 104.600 1.00 66.98 133 ARG E O 1
ATOM 9469 N N . LEU E 1 134 ? 100.312 110.760 105.275 1.00 65.35 134 LEU E N 1
ATOM 9470 C CA . LEU E 1 134 ? 101.177 111.628 104.488 1.00 65.35 134 LEU E CA 1
ATOM 9471 C C . LEU E 1 134 ? 102.368 112.162 105.269 1.00 65.35 134 LEU E C 1
ATOM 9472 O O . LEU E 1 134 ? 103.348 112.593 104.652 1.00 65.35 134 LEU E O 1
ATOM 9477 N N . GLU E 1 135 ? 102.314 112.139 106.600 1.00 77.46 135 GLU E N 1
ATOM 9478 C CA . GLU E 1 135 ? 103.389 112.716 107.398 1.00 77.46 135 GLU E CA 1
ATOM 9479 C C . GLU E 1 135 ? 104.657 111.872 107.354 1.00 77.46 135 GLU E C 1
ATOM 9480 O O . GLU E 1 135 ? 105.760 112.427 107.315 1.00 77.46 135 GLU E O 1
ATOM 9486 N N . ASP E 1 136 ? 104.530 110.549 107.355 1.00 91.01 136 ASP E N 1
ATOM 9487 C CA . ASP E 1 136 ? 105.689 109.669 107.387 1.00 91.01 136 ASP E CA 1
ATOM 9488 C C . ASP E 1 136 ? 106.294 109.531 105.995 1.00 91.01 136 ASP E C 1
ATOM 9489 O O . ASP E 1 136 ? 105.587 109.536 104.984 1.00 91.01 136 ASP E O 1
ATOM 9494 N N . ARG E 1 137 ? 107.623 109.416 105.954 1.00 98.47 137 ARG E N 1
ATOM 9495 C CA . ARG E 1 137 ? 108.336 109.406 104.682 1.00 98.47 137 ARG E CA 1
ATOM 9496 C C . ARG E 1 137 ? 108.217 108.076 103.947 1.00 98.47 137 ARG E C 1
ATOM 9497 O O . ARG E 1 137 ? 108.136 108.065 102.714 1.00 98.47 137 ARG E O 1
ATOM 9499 N N . LYS E 1 138 ? 108.204 106.956 104.670 1.00 98.13 138 LYS E N 1
ATOM 9500 C CA . LYS E 1 138 ? 108.227 105.630 104.050 1.00 98.13 138 LYS E CA 1
ATOM 9501 C C . LYS E 1 138 ? 106.794 105.132 103.873 1.00 98.13 138 LYS E C 1
ATOM 9502 O O . LYS E 1 138 ? 106.261 104.371 104.680 1.00 98.13 138 LYS E O 1
ATOM 9508 N N . ASP E 1 139 ? 106.167 105.583 102.789 1.00 95.90 139 ASP E N 1
ATOM 9509 C CA . ASP E 1 139 ? 104.842 105.124 102.389 1.00 95.90 139 ASP E CA 1
ATOM 9510 C C . ASP E 1 139 ? 104.838 104.965 100.873 1.00 95.90 139 ASP E C 1
ATOM 9511 O O . ASP E 1 139 ? 105.888 104.982 100.224 1.00 95.90 139 ASP E O 1
ATOM 9516 N N . VAL E 1 140 ? 103.646 104.808 100.301 1.00 93.58 140 VAL E N 1
ATOM 9517 C CA . VAL E 1 140 ? 103.508 104.545 98.873 1.00 93.58 140 VAL E CA 1
ATOM 9518 C C . VAL E 1 140 ? 103.055 105.809 98.154 1.00 93.58 140 VAL E C 1
ATOM 9519 O O . VAL E 1 140 ? 103.299 105.977 96.954 1.00 93.58 140 VAL E O 1
ATOM 9523 N N . LEU E 1 141 ? 102.404 106.717 98.888 1.00 96.50 141 LEU E N 1
ATOM 9524 C CA . LEU E 1 141 ? 101.807 107.890 98.255 1.00 96.50 141 LEU E CA 1
ATOM 9525 C C . LEU E 1 141 ? 102.852 108.789 97.609 1.00 96.50 141 LEU E C 1
ATOM 9526 O O . LEU E 1 141 ? 102.568 109.436 96.595 1.00 96.50 141 LEU E O 1
ATOM 9531 N N . HIS E 1 142 ? 104.056 108.854 98.181 1.00 96.53 142 HIS E N 1
ATOM 9532 C CA . HIS E 1 142 ? 105.075 109.755 97.653 1.00 96.53 142 HIS E CA 1
ATOM 9533 C C . HIS E 1 142 ? 105.488 109.367 96.238 1.00 96.53 142 HIS E C 1
ATOM 9534 O O . HIS E 1 142 ? 105.644 110.233 95.370 1.00 96.53 142 HIS E O 1
ATOM 9541 N N . LYS E 1 143 ? 105.669 108.069 95.985 1.00 100.10 143 LYS E N 1
ATOM 9542 C CA . LYS E 1 143 ? 106.146 107.637 94.676 1.00 100.10 143 LYS E CA 1
ATOM 9543 C C . LYS E 1 143 ? 105.058 107.750 93.616 1.00 100.10 143 LYS E C 1
ATOM 9544 O O . LYS E 1 143 ? 105.324 108.193 92.492 1.00 100.10 143 LYS E O 1
ATOM 9550 N N . ASN E 1 144 ? 103.830 107.359 93.948 1.00 99.12 144 ASN E N 1
ATOM 9551 C CA . ASN E 1 144 ? 102.720 107.363 93.003 1.00 99.12 144 ASN E CA 1
ATOM 9552 C C . ASN E 1 144 ? 101.842 108.578 93.281 1.00 99.12 144 ASN E C 1
ATOM 9553 O O . ASN E 1 144 ? 101.049 108.575 94.228 1.00 99.12 144 ASN E O 1
ATOM 9555 N N . PHE E 1 145 ? 101.985 109.615 92.452 1.00 100.30 145 PHE E N 1
ATOM 9556 C CA . PHE E 1 145 ? 101.180 110.819 92.626 1.00 100.30 145 PHE E CA 1
ATOM 9557 C C . PHE E 1 145 ? 99.706 110.562 92.341 1.00 100.30 145 PHE E C 1
ATOM 9558 O O . PHE E 1 145 ? 98.839 111.102 93.038 1.00 100.30 145 PHE E O 1
ATOM 9560 N N . SER E 1 146 ? 99.406 109.750 91.324 1.00 102.52 146 SER E N 1
ATOM 9561 C CA . SER E 1 146 ? 98.017 109.529 90.932 1.00 102.52 146 SER E CA 1
ATOM 9562 C C . SER E 1 146 ? 97.224 108.863 92.050 1.00 102.52 146 SER E C 1
ATOM 9563 O O . SER E 1 146 ? 96.095 109.269 92.349 1.00 102.52 146 SER E O 1
ATOM 9566 N N . LYS E 1 147 ? 97.800 107.834 92.678 1.00 102.66 147 LYS E N 1
ATOM 9567 C CA . LYS E 1 147 ? 97.101 107.138 93.753 1.00 102.66 147 LYS E CA 1
ATOM 9568 C C . LYS E 1 147 ? 96.843 108.053 94.942 1.00 102.66 147 LYS E C 1
ATOM 9569 O O . LYS E 1 147 ? 95.754 108.014 95.526 1.00 102.66 147 LYS E O 1
ATOM 9575 N N . ALA E 1 148 ? 97.822 108.880 95.312 1.00 93.57 148 ALA E N 1
ATOM 9576 C CA . ALA E 1 148 ? 97.605 109.850 96.380 1.00 93.57 148 ALA E CA 1
ATOM 9577 C C . ALA E 1 148 ? 96.509 110.835 96.000 1.00 93.57 148 ALA E C 1
ATOM 9578 O O . ALA E 1 148 ? 95.700 111.242 96.843 1.00 93.57 148 ALA E O 1
ATOM 9580 N N . MET E 1 149 ? 96.472 111.235 94.727 1.00 101.99 149 MET E N 1
ATOM 9581 C CA . MET E 1 149 ? 95.420 112.131 94.265 1.00 101.99 149 MET E CA 1
ATOM 9582 C C . MET E 1 149 ? 94.043 111.494 94.409 1.00 101.99 149 MET E C 1
ATOM 9583 O O . MET E 1 149 ? 93.111 112.142 94.902 1.00 101.99 149 MET E O 1
ATOM 9588 N N . ASN E 1 150 ? 93.896 110.227 94.007 1.00 96.09 150 ASN E N 1
ATOM 9589 C CA . ASN E 1 150 ? 92.604 109.562 94.177 1.00 96.09 150 ASN E CA 1
ATOM 9590 C C . ASN E 1 150 ? 92.258 109.401 95.651 1.00 96.09 150 ASN E C 1
ATOM 9591 O O . ASN E 1 150 ? 91.085 109.494 96.029 1.00 96.09 150 ASN E O 1
ATOM 9596 N N . ALA E 1 151 ? 93.255 109.141 96.495 1.00 85.17 151 ALA E N 1
ATOM 9597 C CA . ALA E 1 151 ? 93.014 109.016 97.927 1.00 85.17 151 ALA E CA 1
ATOM 9598 C C . ALA E 1 151 ? 92.461 110.317 98.493 1.00 85.17 151 ALA E C 1
ATOM 9599 O O . ALA E 1 151 ? 91.465 110.314 99.226 1.00 85.17 151 ALA E O 1
ATOM 9601 N N . PHE E 1 152 ? 93.095 111.434 98.143 1.00 78.57 152 PHE E N 1
ATOM 9602 C CA . PHE E 1 152 ? 92.647 112.737 98.617 1.00 78.57 152 PHE E CA 1
ATOM 9603 C C . PHE E 1 152 ? 91.253 113.049 98.090 1.00 78.57 152 PHE E C 1
ATOM 9604 O O . PHE E 1 152 ? 90.419 113.599 98.816 1.00 78.57 152 PHE E O 1
ATOM 9612 N N . GLY E 1 153 ? 90.992 112.711 96.826 1.00 86.94 153 GLY E N 1
ATOM 9613 C CA . GLY E 1 153 ? 89.670 112.955 96.270 1.00 86.94 153 GLY E CA 1
ATOM 9614 C C . GLY E 1 153 ? 88.588 112.160 96.975 1.00 86.94 153 GLY E C 1
ATOM 9615 O O . GLY E 1 153 ? 87.547 112.701 97.354 1.00 86.94 153 GLY E O 1
ATOM 9616 N N . ALA E 1 154 ? 88.829 110.863 97.176 1.00 86.45 154 ALA E N 1
ATOM 9617 C CA . ALA E 1 154 ? 87.867 110.020 97.872 1.00 86.45 154 ALA E CA 1
ATOM 9618 C C . ALA E 1 154 ? 87.746 110.383 99.343 1.00 86.45 154 ALA E C 1
ATOM 9619 O O . ALA E 1 154 ? 86.764 109.996 99.985 1.00 86.45 154 ALA E O 1
ATOM 9621 N N . CYS E 1 155 ? 88.722 111.111 99.890 1.00 87.85 155 CYS E N 1
ATOM 9622 C CA . CYS E 1 155 ? 88.603 111.598 101.258 1.00 87.85 155 CYS E CA 1
ATOM 9623 C C . CYS E 1 155 ? 87.416 112.535 101.436 1.00 87.85 155 CYS E C 1
ATOM 9624 O O . CYS E 1 155 ? 86.934 112.700 102.561 1.00 87.85 155 CYS E O 1
ATOM 9627 N N . PHE E 1 156 ? 86.932 113.146 100.356 1.00 93.62 156 PHE E N 1
ATOM 9628 C CA . PHE E 1 156 ? 85.829 114.100 100.405 1.00 93.62 156 PHE E CA 1
ATOM 9629 C C . PHE E 1 156 ? 84.602 113.589 99.652 1.00 93.62 156 PHE E C 1
ATOM 9630 O O . PHE E 1 156 ? 83.920 114.348 98.960 1.00 93.62 156 PHE E O 1
ATOM 9632 N N . TRP E 1 157 ? 84.316 112.291 99.779 1.00 90.95 157 TRP E N 1
ATOM 9633 C CA . TRP E 1 157 ? 83.114 111.669 99.219 1.00 90.95 157 TRP E CA 1
ATOM 9634 C C . TRP E 1 157 ? 83.050 111.836 97.699 1.00 90.95 157 TRP E C 1
ATOM 9635 O O . TRP E 1 157 ? 82.103 112.398 97.148 1.00 90.95 157 TRP E O 1
ATOM 9646 N N . ALA E 1 158 ? 84.077 111.334 97.025 1.00 92.20 158 ALA E N 1
ATOM 9647 C CA . ALA E 1 158 ? 84.120 111.378 95.569 1.00 92.20 158 ALA E CA 1
ATOM 9648 C C . ALA E 1 158 ? 84.244 110.008 94.925 1.00 92.20 158 ALA E C 1
ATOM 9649 O O . ALA E 1 158 ? 83.557 109.732 93.939 1.00 92.20 158 ALA E O 1
ATOM 9651 N N . ILE E 1 159 ? 85.098 109.139 95.458 1.00 94.11 159 ILE E N 1
ATOM 9652 C CA . ILE E 1 159 ? 85.352 107.819 94.897 1.00 94.11 159 ILE E CA 1
ATOM 9653 C C . ILE E 1 159 ? 85.109 106.779 95.980 1.00 94.11 159 ILE E C 1
ATOM 9654 O O . ILE E 1 159 ? 85.442 107.001 97.149 1.00 94.11 159 ILE E O 1
ATOM 9659 N N . LYS E 1 160 ? 84.519 105.653 95.595 1.00 97.99 160 LYS E N 1
ATOM 9660 C CA . LYS E 1 160 ? 84.348 104.549 96.527 1.00 97.99 160 LYS E CA 1
ATOM 9661 C C . LYS E 1 160 ? 85.721 104.050 96.961 1.00 97.99 160 LYS E C 1
ATOM 9662 O O . LYS E 1 160 ? 86.528 103.656 96.105 1.00 97.99 160 LYS E O 1
ATOM 9664 N N . PRO E 1 161 ? 86.030 104.045 98.258 1.00 101.48 161 PRO E N 1
ATOM 9665 C CA . PRO E 1 161 ? 87.404 103.759 98.692 1.00 101.48 161 PRO E CA 1
ATOM 9666 C C . PRO E 1 161 ? 87.696 102.265 98.703 1.00 101.48 161 PRO E C 1
ATOM 9667 O O . PRO E 1 161 ? 86.924 101.469 99.242 1.00 101.48 161 PRO E O 1
ATOM 9671 N N . THR E 1 162 ? 88.819 101.892 98.098 1.00 96.58 162 THR E N 1
ATOM 9672 C CA . THR E 1 162 ? 89.330 100.533 98.171 1.00 96.58 162 THR E CA 1
ATOM 9673 C C . THR E 1 162 ? 90.292 100.430 99.354 1.00 96.58 162 THR E C 1
ATOM 9674 O O . THR E 1 162 ? 90.369 101.327 100.198 1.00 96.58 162 THR E O 1
ATOM 9678 N N . PHE E 1 163 ? 91.037 99.327 99.432 1.00 86.04 163 PHE E N 1
ATOM 9679 C CA . PHE E 1 163 ? 92.005 99.173 100.513 1.00 86.04 163 PHE E CA 1
ATOM 9680 C C . PHE E 1 163 ? 93.188 100.116 100.333 1.00 86.04 163 PHE E C 1
ATOM 9681 O O . PHE E 1 163 ? 93.634 100.758 101.290 1.00 86.04 163 PHE E O 1
ATOM 9689 N N . ALA E 1 164 ? 93.713 100.210 99.111 1.00 87.73 164 ALA E N 1
ATOM 9690 C CA . ALA E 1 164 ? 94.884 101.038 98.857 1.00 87.73 164 ALA E CA 1
ATOM 9691 C C . ALA E 1 164 ? 94.596 102.530 98.958 1.00 87.73 164 ALA E C 1
ATOM 9692 O O . ALA E 1 164 ? 95.543 103.318 99.049 1.00 87.73 164 ALA E O 1
ATOM 9694 N N . THR E 1 165 ? 93.328 102.937 98.945 1.00 88.74 165 THR E N 1
ATOM 9695 C CA . THR E 1 165 ? 92.959 104.345 99.003 1.00 88.74 165 THR E CA 1
ATOM 9696 C C . THR E 1 165 ? 92.364 104.744 100.347 1.00 88.74 165 THR E C 1
ATOM 9697 O O . THR E 1 165 ? 91.805 105.839 100.465 1.00 88.74 165 THR E O 1
ATOM 9701 N N . GLU E 1 166 ? 92.469 103.890 101.360 1.00 76.37 166 GLU E N 1
ATOM 9702 C CA . GLU E 1 166 ? 91.924 104.194 102.676 1.00 76.37 166 GLU E CA 1
ATOM 9703 C C . GLU E 1 166 ? 92.883 105.119 103.424 1.00 76.37 166 GLU E C 1
ATOM 9704 O O . GLU E 1 166 ? 93.826 105.674 102.854 1.00 76.37 166 GLU E O 1
ATOM 9706 N N . GLY E 1 167 ? 92.650 105.293 104.722 1.00 70.50 167 GLY E N 1
ATOM 9707 C CA . GLY E 1 167 ? 93.500 106.139 105.535 1.00 70.50 167 GLY E CA 1
ATOM 9708 C C . GLY E 1 167 ? 94.682 105.385 106.105 1.00 70.50 167 GLY E C 1
ATOM 9709 O O . GLY E 1 167 ? 95.446 104.767 105.359 1.00 70.50 167 GLY E O 1
ATOM 9710 N N . LYS E 1 168 ? 94.851 105.432 107.422 1.00 74.53 168 LYS E N 1
ATOM 9711 C CA . LYS E 1 168 ? 95.897 104.683 108.104 1.00 74.53 168 LYS E CA 1
ATOM 9712 C C . LYS E 1 168 ? 95.277 103.435 108.716 1.00 74.53 168 LYS E C 1
ATOM 9713 O O . LYS E 1 168 ? 94.330 103.530 109.503 1.00 74.53 168 LYS E O 1
ATOM 9719 N N . CYS E 1 169 ? 95.814 102.272 108.361 1.00 83.41 169 CYS E N 1
ATOM 9720 C CA . CYS E 1 169 ? 95.224 101.008 108.774 1.00 83.41 169 CYS E CA 1
ATOM 9721 C C . CYS E 1 169 ? 96.293 99.927 108.739 1.00 83.41 169 CYS E C 1
ATOM 9722 O O . CYS E 1 169 ? 97.403 100.135 108.244 1.00 83.41 169 CYS E O 1
ATOM 9725 N N . ASN E 1 170 ? 95.936 98.764 109.277 1.00 90.88 170 ASN E N 1
ATOM 9726 C CA . ASN E 1 170 ? 96.814 97.599 109.276 1.00 90.88 170 ASN E CA 1
ATOM 9727 C C . ASN E 1 170 ? 95.941 96.357 109.252 1.00 90.88 170 ASN E C 1
ATOM 9728 O O . ASN E 1 170 ? 95.208 96.103 110.212 1.00 90.88 170 ASN E O 1
ATOM 9733 N N . VAL E 1 171 ? 96.013 95.594 108.158 1.00 89.49 171 VAL E N 1
ATOM 9734 C CA . VAL E 1 171 ? 95.164 94.417 108.011 1.00 89.49 171 VAL E CA 1
ATOM 9735 C C . VAL E 1 171 ? 95.467 93.425 109.120 1.00 89.49 171 VAL E C 1
ATOM 9736 O O . VAL E 1 171 ? 96.622 93.037 109.335 1.00 89.49 171 VAL E O 1
ATOM 9740 N N . VAL E 1 172 ? 94.422 93.005 109.832 1.00 93.00 172 VAL E N 1
ATOM 9741 C CA . VAL E 1 172 ? 94.583 92.093 110.957 1.00 93.00 172 VAL E CA 1
ATOM 9742 C C . VAL E 1 172 ? 94.221 90.654 110.606 1.00 93.00 172 VAL E C 1
ATOM 9743 O O . VAL E 1 172 ? 94.676 89.730 111.298 1.00 93.00 172 VAL E O 1
ATOM 9747 N N . ARG E 1 173 ? 93.436 90.434 109.553 1.00 94.57 173 ARG E N 1
ATOM 9748 C CA . ARG E 1 173 ? 92.981 89.098 109.196 1.00 94.57 173 ARG E CA 1
ATOM 9749 C C . ARG E 1 173 ? 92.309 89.157 107.834 1.00 94.57 173 ARG E C 1
ATOM 9750 O O . ARG E 1 173 ? 91.628 90.134 107.518 1.00 94.57 173 ARG E O 1
ATOM 9758 N N . ALA E 1 174 ? 92.516 88.115 107.032 1.00 99.25 174 ALA E N 1
ATOM 9759 C CA . ALA E 1 174 ? 91.882 88.026 105.724 1.00 99.25 174 ALA E CA 1
ATOM 9760 C C . ALA E 1 174 ? 91.159 86.696 105.570 1.00 99.25 174 ALA E C 1
ATOM 9761 O O . ALA E 1 174 ? 91.065 85.918 106.525 1.00 99.25 174 ALA E O 1
ATOM 9763 N N . THR E 1 175 ? 90.651 86.430 104.375 1.00 111.92 175 THR E N 1
ATOM 9764 C CA . THR E 1 175 ? 89.952 85.187 104.055 1.00 111.92 175 THR E CA 1
ATOM 9765 C C . THR E 1 175 ? 89.870 85.090 102.535 1.00 111.92 175 THR E C 1
ATOM 9766 O O . THR E 1 175 ? 90.509 85.867 101.815 1.00 111.92 175 THR E O 1
ATOM 9770 N N . ASP E 1 176 ? 89.090 84.124 102.042 1.00 116.57 176 ASP E N 1
ATOM 9771 C CA . ASP E 1 176 ? 89.005 83.901 100.601 1.00 116.57 176 ASP E CA 1
ATOM 9772 C C . ASP E 1 176 ? 88.459 85.128 99.881 1.00 116.57 176 ASP E C 1
ATOM 9773 O O . ASP E 1 176 ? 88.997 85.548 98.850 1.00 116.57 176 ASP E O 1
ATOM 9775 N N . ASP E 1 177 ? 87.392 85.720 100.412 1.00 123.42 177 ASP E N 1
ATOM 9776 C CA . ASP E 1 177 ? 86.791 86.918 99.839 1.00 123.42 177 ASP E CA 1
ATOM 9777 C C . ASP E 1 177 ? 86.629 87.963 100.931 1.00 123.42 177 ASP E C 1
ATOM 9778 O O . ASP E 1 177 ? 86.219 87.634 102.049 1.00 123.42 177 ASP E O 1
ATOM 9783 N N . SER E 1 178 ? 86.966 89.213 100.604 1.00 116.25 178 SER E N 1
ATOM 9784 C CA . SER E 1 178 ? 86.857 90.358 101.505 1.00 116.25 178 SER E CA 1
ATOM 9785 C C . SER E 1 178 ? 87.871 90.283 102.642 1.00 116.25 178 SER E C 1
ATOM 9786 O O . SER E 1 178 ? 88.439 89.221 102.911 1.00 116.25 178 SER E O 1
ATOM 9789 N N . MET E 1 179 ? 88.108 91.412 103.309 1.00 99.84 179 MET E N 1
ATOM 9790 C CA . MET E 1 179 ? 89.068 91.493 104.400 1.00 99.84 179 MET E CA 1
ATOM 9791 C C . MET E 1 179 ? 88.449 92.267 105.555 1.00 99.84 179 MET E C 1
ATOM 9792 O O . MET E 1 179 ? 87.394 92.891 105.420 1.00 99.84 179 MET E O 1
ATOM 9797 N N . ILE E 1 180 ? 89.120 92.220 106.703 1.00 86.54 180 ILE E N 1
ATOM 9798 C CA . ILE E 1 180 ? 88.726 92.977 107.885 1.00 86.54 180 ILE E CA 1
ATOM 9799 C C . ILE E 1 180 ? 89.928 93.778 108.365 1.00 86.54 180 ILE E C 1
ATOM 9800 O O . ILE E 1 180 ? 91.034 93.238 108.481 1.00 86.54 180 ILE E O 1
ATOM 9805 N N . LEU E 1 181 ? 89.717 95.065 108.627 1.00 78.11 181 LEU E N 1
ATOM 9806 C CA . LEU E 1 181 ? 90.776 95.968 109.047 1.00 78.11 181 LEU E CA 1
ATOM 9807 C C . LEU E 1 181 ? 90.454 96.554 110.413 1.00 78.11 181 LEU E C 1
ATOM 9808 O O . LEU E 1 181 ? 89.293 96.606 110.826 1.00 78.11 181 LEU E O 1
ATOM 9813 N N . GLU E 1 182 ? 91.495 96.992 111.111 1.00 80.68 182 GLU E N 1
ATOM 9814 C CA . GLU E 1 182 ? 91.362 97.603 112.424 1.00 80.68 182 GLU E CA 1
ATOM 9815 C C . GLU E 1 182 ? 91.898 99.027 112.381 1.00 80.68 182 GLU E C 1
ATOM 9816 O O . GLU E 1 182 ? 92.936 99.293 111.766 1.00 80.68 182 GLU E O 1
ATOM 9819 N N . PHE E 1 183 ? 91.176 99.941 113.017 1.00 74.46 183 PHE E N 1
ATOM 9820 C CA . PHE E 1 183 ? 91.586 101.330 113.137 1.00 74.46 183 PHE E CA 1
ATOM 9821 C C . PHE E 1 183 ? 91.971 101.623 114.582 1.00 74.46 183 PHE E C 1
ATOM 9822 O O . PHE E 1 183 ? 91.679 100.851 115.497 1.00 74.46 183 PHE E O 1
ATOM 9830 N N . GLN E 1 184 ? 92.637 102.751 114.780 1.00 73.58 184 GLN E N 1
ATOM 9831 C CA . GLN E 1 184 ? 93.126 103.150 116.089 1.00 73.58 184 GLN E CA 1
ATOM 9832 C C . GLN E 1 184 ? 92.855 104.633 116.285 1.00 73.58 184 GLN E C 1
ATOM 9833 O O . GLN E 1 184 ? 92.697 105.373 115.309 1.00 73.58 184 GLN E O 1
ATOM 9836 N N . PRO E 1 185 ? 92.778 105.089 117.535 1.00 83.53 185 PRO E N 1
ATOM 9837 C CA . PRO E 1 185 ? 92.571 106.522 117.778 1.00 83.53 185 PRO E CA 1
ATOM 9838 C C . PRO E 1 185 ? 93.703 107.359 117.200 1.00 83.53 185 PRO E C 1
ATOM 9839 O O . PRO E 1 185 ? 94.874 106.980 117.251 1.00 83.53 185 PRO E O 1
ATOM 9843 N N . VAL E 1 186 ? 93.334 108.508 116.649 1.00 83.13 186 VAL E N 1
ATOM 9844 C CA . VAL E 1 186 ? 94.314 109.431 116.065 1.00 83.13 186 VAL E CA 1
ATOM 9845 C C . VAL E 1 186 ? 95.052 110.151 117.188 1.00 83.13 186 VAL E C 1
ATOM 9846 O O . VAL E 1 186 ? 94.427 110.501 118.206 1.00 83.13 186 VAL E O 1
ATOM 9850 N N . PRO E 1 187 ? 96.364 110.373 117.074 1.00 85.15 187 PRO E N 1
ATOM 9851 C CA . PRO E 1 187 ? 97.103 111.033 118.159 1.00 85.15 187 PRO E CA 1
ATOM 9852 C C . PRO E 1 187 ? 96.567 112.424 118.467 1.00 85.15 187 PRO E C 1
ATOM 9853 O O . PRO E 1 187 ? 95.797 113.013 117.706 1.00 85.15 187 PRO E O 1
ATOM 9857 N N . GLU E 1 188 ? 97.007 112.951 119.613 1.00 92.55 188 GLU E N 1
ATOM 9858 C CA . GLU E 1 188 ? 96.408 114.165 120.165 1.00 92.55 188 GLU E CA 1
ATOM 9859 C C . GLU E 1 188 ? 96.629 115.369 119.256 1.00 92.55 188 GLU E C 1
ATOM 9860 O O . GLU E 1 188 ? 95.692 116.121 118.968 1.00 92.55 188 GLU E O 1
ATOM 9862 N N . TYR E 1 189 ? 97.859 115.568 118.789 1.00 95.51 189 TYR E N 1
ATOM 9863 C CA . TYR E 1 189 ? 98.190 116.774 118.039 1.00 95.51 189 TYR E CA 1
ATOM 9864 C C . TYR E 1 189 ? 97.665 116.755 116.604 1.00 95.51 189 TYR E C 1
ATOM 9865 O O . TYR E 1 189 ? 98.017 117.641 115.819 1.00 95.51 189 TYR E O 1
ATOM 9874 N N . PHE E 1 190 ? 96.826 115.780 116.255 1.00 83.58 190 PHE E N 1
ATOM 9875 C CA . PHE E 1 190 ? 96.036 115.821 115.034 1.00 83.58 190 PHE E CA 1
ATOM 9876 C C . PHE E 1 190 ? 94.543 115.955 115.295 1.00 83.58 190 PHE E C 1
ATOM 9877 O O . PHE E 1 190 ? 93.793 116.245 114.357 1.00 83.58 190 PHE E O 1
ATOM 9885 N N . ARG E 1 191 ? 94.098 115.750 116.531 1.00 92.88 191 ARG E N 1
ATOM 9886 C CA . ARG E 1 191 ? 92.673 115.672 116.824 1.00 92.88 191 ARG E CA 1
ATOM 9887 C C . ARG E 1 191 ? 91.991 117.020 116.638 1.00 92.88 191 ARG E C 1
ATOM 9888 O O . ARG E 1 191 ? 92.517 118.063 117.034 1.00 92.88 191 ARG E O 1
ATOM 9896 N N . CYS E 1 192 ? 90.803 116.991 116.031 1.00 99.36 192 CYS E N 1
ATOM 9897 C CA . CYS E 1 192 ? 89.959 118.179 115.873 1.00 99.36 192 CYS E CA 1
ATOM 9898 C C . CYS E 1 192 ? 88.517 117.752 116.143 1.00 99.36 192 CYS E C 1
ATOM 9899 O O . CYS E 1 192 ? 87.801 117.332 115.230 1.00 99.36 192 CYS E O 1
ATOM 9902 N N . GLY E 1 193 ? 88.095 117.864 117.404 1.00 108.28 193 GLY E N 1
ATOM 9903 C CA . GLY E 1 193 ? 86.750 117.507 117.803 1.00 108.28 193 GLY E CA 1
ATOM 9904 C C . GLY E 1 193 ? 86.747 116.385 118.828 1.00 108.28 193 GLY E C 1
ATOM 9905 O O . GLY E 1 193 ? 87.670 116.263 119.643 1.00 108.28 193 GLY E O 1
ATOM 9906 N N . ARG E 1 194 ? 85.697 115.571 118.777 1.00 105.26 194 ARG E N 1
ATOM 9907 C CA . ARG E 1 194 ? 85.532 114.475 119.716 1.00 105.26 194 ARG E CA 1
ATOM 9908 C C . ARG E 1 194 ? 86.480 113.327 119.377 1.00 105.26 194 ARG E C 1
ATOM 9909 O O . ARG E 1 194 ? 87.057 113.256 118.289 1.00 105.26 194 ARG E O 1
ATOM 9913 N N . SER E 1 195 ? 86.637 112.418 120.334 1.00 108.55 195 SER E N 1
ATOM 9914 C CA . SER E 1 195 ? 87.499 111.256 120.189 1.00 108.55 195 SER E CA 1
ATOM 9915 C C . SER E 1 195 ? 86.661 110.000 119.990 1.00 108.55 195 SER E C 1
ATOM 9916 O O . SER E 1 195 ? 85.537 109.895 120.490 1.00 108.55 195 SER E O 1
ATOM 9919 N N . LYS E 1 196 ? 87.220 109.044 119.251 1.00 106.77 196 LYS E N 1
ATOM 9920 C CA . LYS E 1 196 ? 86.562 107.776 118.979 1.00 106.77 196 LYS E CA 1
ATOM 9921 C C . LYS E 1 196 ? 87.516 106.631 119.283 1.00 106.77 196 LYS E C 1
ATOM 9922 O O . LYS E 1 196 ? 88.734 106.761 119.142 1.00 106.77 196 LYS E O 1
ATOM 9928 N N . ALA E 1 197 ? 86.947 105.505 119.701 1.00 99.31 197 ALA E N 1
ATOM 9929 C CA . ALA E 1 197 ? 87.728 104.353 120.121 1.00 99.31 197 ALA E CA 1
ATOM 9930 C C . ALA E 1 197 ? 87.968 103.418 118.936 1.00 99.31 197 ALA E C 1
ATOM 9931 O O . ALA E 1 197 ? 87.713 103.760 117.779 1.00 99.31 197 ALA E O 1
ATOM 9933 N N . THR E 1 198 ? 88.473 102.221 119.225 1.00 89.18 198 THR E N 1
ATOM 9934 C CA . THR E 1 198 ? 88.758 101.242 118.186 1.00 89.18 198 THR E CA 1
ATOM 9935 C C . THR E 1 198 ? 87.473 100.779 117.509 1.00 89.18 198 THR E C 1
ATOM 9936 O O . THR E 1 198 ? 86.451 100.563 118.164 1.00 89.18 198 THR E O 1
ATOM 9940 N N . PHE E 1 199 ? 87.530 100.628 116.188 1.00 85.08 199 PHE E N 1
ATOM 9941 C CA . PHE E 1 199 ? 86.384 100.144 115.433 1.00 85.08 199 PHE E CA 1
ATOM 9942 C C . PHE E 1 199 ? 86.870 99.560 114.115 1.00 85.08 199 PHE E C 1
ATOM 9943 O O . PHE E 1 199 ? 87.729 100.144 113.449 1.00 85.08 199 PHE E O 1
ATOM 9951 N N . TYR E 1 200 ? 86.318 98.406 113.751 1.00 87.36 200 TYR E N 1
ATOM 9952 C CA . TYR E 1 200 ? 86.763 97.654 112.588 1.00 87.36 200 TYR E CA 1
ATOM 9953 C C . TYR E 1 200 ? 85.932 98.033 111.363 1.00 87.36 200 TYR E C 1
ATOM 9954 O O . TYR E 1 200 ? 85.157 98.993 111.381 1.00 87.36 200 TYR E O 1
ATOM 9963 N N . LYS E 1 201 ? 86.090 97.278 110.280 1.00 81.59 201 LYS E N 1
ATOM 9964 C CA . LYS E 1 201 ? 85.351 97.508 109.043 1.00 81.59 201 LYS E CA 1
ATOM 9965 C C . LYS E 1 201 ? 85.386 96.224 108.221 1.00 81.59 201 LYS E C 1
ATOM 9966 O O . LYS E 1 201 ? 85.847 95.179 108.691 1.00 81.59 201 LYS E O 1
ATOM 9968 N N . LEU E 1 202 ? 84.898 96.303 106.983 1.00 102.24 202 LEU E N 1
ATOM 9969 C CA . LEU E 1 202 ? 84.877 95.154 106.085 1.00 102.24 202 LEU E CA 1
ATOM 9970 C C . LEU E 1 202 ? 84.664 95.651 104.664 1.00 102.24 202 LEU E C 1
ATOM 9971 O O . LEU E 1 202 ? 83.824 96.526 104.434 1.00 102.24 202 LEU E O 1
ATOM 9976 N N . TYR E 1 203 ? 85.416 95.094 103.721 1.00 110.08 203 TYR E N 1
ATOM 9977 C CA . TYR E 1 203 ? 85.360 95.510 102.319 1.00 110.08 203 TYR E CA 1
ATOM 9978 C C . TYR E 1 203 ? 85.164 94.292 101.428 1.00 110.08 203 TYR E C 1
ATOM 9979 O O . TYR E 1 203 ? 86.094 93.469 101.306 1.00 110.08 203 TYR E O 1
ATOM 9988 N N . PRO E 1 204 ? 83.999 94.132 100.798 1.00 122.30 204 PRO E N 1
ATOM 9989 C CA . PRO E 1 204 ? 83.826 93.034 99.836 1.00 122.30 204 PRO E CA 1
ATOM 9990 C C . PRO E 1 204 ? 84.855 93.119 98.720 1.00 122.30 204 PRO E C 1
ATOM 9991 O O . PRO E 1 204 ? 85.264 94.206 98.304 1.00 122.30 204 PRO E O 1
ATOM 9995 N N . LEU E 1 205 ? 85.277 91.951 98.232 1.00 128.69 205 LEU E N 1
ATOM 9996 C CA . LEU E 1 205 ? 86.455 91.902 97.366 1.00 128.69 205 LEU E CA 1
ATOM 9997 C C . LEU E 1 205 ? 86.162 92.438 95.968 1.00 128.69 205 LEU E C 1
ATOM 9998 O O . LEU E 1 205 ? 86.676 93.492 95.580 1.00 128.69 205 LEU E O 1
ATOM 10003 N N . SER E 1 206 ? 85.339 91.731 95.188 1.00 153.70 206 SER E N 1
ATOM 10004 C CA . SER E 1 206 ? 84.983 92.215 93.855 1.00 153.70 206 SER E CA 1
ATOM 10005 C C . SER E 1 206 ? 83.485 92.448 93.703 1.00 153.70 206 SER E C 1
ATOM 10006 O O . SER E 1 206 ? 83.070 93.592 93.506 1.00 153.70 206 SER E O 1
ATOM 10009 N N . ASP E 1 207 ? 82.656 91.405 93.783 1.00 175.87 207 ASP E N 1
ATOM 10010 C CA . ASP E 1 207 ? 81.210 91.584 93.671 1.00 175.87 207 ASP E CA 1
ATOM 10011 C C . ASP E 1 207 ? 80.379 90.712 94.599 1.00 175.87 207 ASP E C 1
ATOM 10012 O O . ASP E 1 207 ? 79.239 91.087 94.896 1.00 175.87 207 ASP E O 1
ATOM 10017 N N . GLU E 1 208 ? 80.883 89.576 95.070 1.00 182.83 208 GLU E N 1
ATOM 10018 C CA . GLU E 1 208 ? 80.026 88.567 95.673 1.00 182.83 208 GLU E CA 1
ATOM 10019 C C . GLU E 1 208 ? 79.842 88.813 97.166 1.00 182.83 208 GLU E C 1
ATOM 10020 O O . GLU E 1 208 ? 80.689 89.415 97.831 1.00 182.83 208 GLU E O 1
ATOM 10026 N N . GLN E 1 209 ? 78.717 88.337 97.684 1.00 182.78 209 GLN E N 1
ATOM 10027 C CA . GLN E 1 209 ? 78.433 88.466 99.107 1.00 182.78 209 GLN E CA 1
ATOM 10028 C C . GLN E 1 209 ? 79.367 87.566 99.908 1.00 182.78 209 GLN E C 1
ATOM 10029 O O . GLN E 1 209 ? 79.507 86.381 99.584 1.00 182.78 209 GLN E O 1
ATOM 10031 N N . PRO E 1 210 ? 80.024 88.083 100.942 1.00 175.92 210 PRO E N 1
ATOM 10032 C CA . PRO E 1 210 ? 80.908 87.238 101.751 1.00 175.92 210 PRO E CA 1
ATOM 10033 C C . PRO E 1 210 ? 80.126 86.184 102.518 1.00 175.92 210 PRO E C 1
ATOM 10034 O O . PRO E 1 210 ? 78.955 86.366 102.857 1.00 175.92 210 PRO E O 1
ATOM 10038 N N . VAL E 1 211 ? 80.796 85.063 102.790 1.00 176.93 211 VAL E N 1
ATOM 10039 C CA . VAL E 1 211 ? 80.211 83.942 103.514 1.00 176.93 211 VAL E CA 1
ATOM 10040 C C . VAL E 1 211 ? 80.856 83.762 104.885 1.00 176.93 211 VAL E C 1
ATOM 10041 O O . VAL E 1 211 ? 80.162 83.659 105.901 1.00 176.93 211 VAL E O 1
ATOM 10045 N N . ASN E 1 212 ? 82.187 83.722 104.933 1.00 169.24 212 ASN E N 1
ATOM 10046 C CA . ASN E 1 212 ? 82.911 83.630 106.193 1.00 169.24 212 ASN E CA 1
ATOM 10047 C C . ASN E 1 212 ? 83.233 84.992 106.793 1.00 169.24 212 ASN E C 1
ATOM 10048 O O . ASN E 1 212 ? 83.659 85.057 107.953 1.00 169.24 212 ASN E O 1
ATOM 10050 N N . GLY E 1 213 ? 83.041 86.072 106.032 1.00 165.90 213 GLY E N 1
ATOM 10051 C CA . GLY E 1 213 ? 83.320 87.396 106.562 1.00 165.90 213 GLY E CA 1
ATOM 10052 C C . GLY E 1 213 ? 82.435 87.751 107.740 1.00 165.90 213 GLY E C 1
ATOM 10053 O O . GLY E 1 213 ? 82.889 88.369 108.705 1.00 165.90 213 GLY E O 1
ATOM 10054 N N . MET E 1 214 ? 81.157 87.369 107.675 1.00 166.13 214 MET E N 1
ATOM 10055 C CA . MET E 1 214 ? 80.256 87.627 108.792 1.00 166.13 214 MET E CA 1
ATOM 10056 C C . MET E 1 214 ? 80.717 86.902 110.048 1.00 166.13 214 MET E C 1
ATOM 10057 O O . MET E 1 214 ? 80.726 87.483 111.139 1.00 166.13 214 MET E O 1
ATOM 10062 N N . LEU E 1 215 ? 81.112 85.633 109.914 1.00 158.51 215 LEU E N 1
ATOM 10063 C CA . LEU E 1 215 ? 81.599 84.883 111.067 1.00 158.51 215 LEU E CA 1
ATOM 10064 C C . LEU E 1 215 ? 82.872 85.501 111.631 1.00 158.51 215 LEU E C 1
ATOM 10065 O O . LEU E 1 215 ? 83.021 85.631 112.853 1.00 158.51 215 LEU E O 1
ATOM 10070 N N . ALA E 1 216 ? 83.801 85.891 110.755 1.00 152.91 216 ALA E N 1
ATOM 10071 C CA . ALA E 1 216 ? 85.046 86.496 111.219 1.00 152.91 216 ALA E CA 1
ATOM 10072 C C . ALA E 1 216 ? 84.780 87.801 111.959 1.00 152.91 216 ALA E C 1
ATOM 10073 O O . ALA E 1 216 ? 85.343 88.049 113.032 1.00 152.91 216 ALA E O 1
ATOM 10075 N N . LEU E 1 217 ? 83.912 88.648 111.400 1.00 148.35 217 LEU E N 1
ATOM 10076 C CA . LEU E 1 217 ? 83.601 89.918 112.046 1.00 148.35 217 LEU E CA 1
ATOM 10077 C C . LEU E 1 217 ? 82.888 89.699 113.376 1.00 148.35 217 LEU E C 1
ATOM 10078 O O . LEU E 1 217 ? 83.177 90.390 114.359 1.00 148.35 217 LEU E O 1
ATOM 10083 N N . LYS E 1 218 ? 81.960 88.739 113.427 1.00 153.33 218 LYS E N 1
ATOM 10084 C CA . LYS E 1 218 ? 81.276 88.434 114.679 1.00 153.33 218 LYS E CA 1
ATOM 10085 C C . LYS E 1 218 ? 82.262 87.959 115.736 1.00 153.33 218 LYS E C 1
ATOM 10086 O O . LYS E 1 218 ? 82.132 88.299 116.918 1.00 153.33 218 LYS E O 1
ATOM 10092 N N . ALA E 1 219 ? 83.253 87.163 115.328 1.00 148.49 219 ALA E N 1
ATOM 10093 C CA . ALA E 1 219 ? 84.306 86.764 116.255 1.00 148.49 219 ALA E CA 1
ATOM 10094 C C . ALA E 1 219 ? 85.110 87.970 116.724 1.00 148.49 219 ALA E C 1
ATOM 10095 O O . ALA E 1 219 ? 85.486 88.058 117.898 1.00 148.49 219 ALA E O 1
ATOM 10097 N N . VAL E 1 220 ? 85.381 88.912 115.819 1.00 135.68 220 VAL E N 1
ATOM 10098 C CA . VAL E 1 220 ? 86.226 90.051 116.161 1.00 135.68 220 VAL E CA 1
ATOM 10099 C C . VAL E 1 220 ? 85.436 91.126 116.898 1.00 135.68 220 VAL E C 1
ATOM 10100 O O . VAL E 1 220 ? 85.897 91.660 117.913 1.00 135.68 220 VAL E O 1
ATOM 10104 N N . ALA E 1 221 ? 84.241 91.464 116.402 1.00 144.94 221 ALA E N 1
ATOM 10105 C CA . ALA E 1 221 ? 83.499 92.594 116.955 1.00 144.94 221 ALA E CA 1
ATOM 10106 C C . ALA E 1 221 ? 83.146 92.375 118.421 1.00 144.94 221 ALA E C 1
ATOM 10107 O O . ALA E 1 221 ? 83.308 93.282 119.246 1.00 144.94 221 ALA E O 1
ATOM 10109 N N . GLY E 1 222 ? 82.669 91.182 118.765 1.00 152.28 222 GLY E N 1
ATOM 10110 C CA . GLY E 1 222 ? 82.259 90.913 120.129 1.00 152.28 222 GLY E CA 1
ATOM 10111 C C . GLY E 1 222 ? 81.074 91.759 120.546 1.00 152.28 222 GLY E C 1
ATOM 10112 O O . GLY E 1 222 ? 79.949 91.538 120.087 1.00 152.28 222 GLY E O 1
ATOM 10113 N N . ASN E 1 223 ? 81.315 92.733 121.420 1.00 151.59 223 ASN E N 1
ATOM 10114 C CA . ASN E 1 223 ? 80.289 93.678 121.856 1.00 151.59 223 ASN E CA 1
ATOM 10115 C C . ASN E 1 223 ? 80.411 94.927 120.990 1.00 151.59 223 ASN E C 1
ATOM 10116 O O . ASN E 1 223 ? 81.244 95.800 121.251 1.00 151.59 223 ASN E O 1
ATOM 10118 N N . GLN E 1 224 ? 79.578 95.010 119.958 1.00 148.56 224 GLN E N 1
ATOM 10119 C CA . GLN E 1 224 ? 79.599 96.126 119.021 1.00 148.56 224 GLN E CA 1
ATOM 10120 C C . GLN E 1 224 ? 78.265 96.152 118.283 1.00 148.56 224 GLN E C 1
ATOM 10121 O O . GLN E 1 224 ? 77.321 95.445 118.649 1.00 148.56 224 GLN E O 1
ATOM 10123 N N . PHE E 1 225 ? 78.187 96.971 117.237 1.00 150.42 225 PHE E N 1
ATOM 10124 C CA . PHE E 1 225 ? 76.976 97.102 116.442 1.00 150.42 225 PHE E CA 1
ATOM 10125 C C . PHE E 1 225 ? 77.348 97.160 114.968 1.00 150.42 225 PHE E C 1
ATOM 10126 O O . PHE E 1 225 ? 78.481 97.481 114.604 1.00 150.42 225 PHE E O 1
ATOM 10134 N N . PHE E 1 226 ? 76.375 96.842 114.120 1.00 151.66 226 PHE E N 1
ATOM 10135 C CA . PHE E 1 226 ? 76.562 96.806 112.678 1.00 151.66 226 PHE E CA 1
ATOM 10136 C C . PHE E 1 226 ? 75.795 97.946 112.022 1.00 151.66 226 PHE E C 1
ATOM 10137 O O . PHE E 1 226 ? 74.803 98.442 112.564 1.00 151.66 226 PHE E O 1
ATOM 10145 N N . MET E 1 227 ? 76.262 98.357 110.847 1.00 151.55 227 MET E N 1
ATOM 10146 C CA . MET E 1 227 ? 75.641 99.456 110.120 1.00 151.55 227 MET E CA 1
ATOM 10147 C C . MET E 1 227 ? 76.069 99.383 108.662 1.00 151.55 227 MET E C 1
ATOM 10148 O O . MET E 1 227 ? 76.964 98.620 108.292 1.00 151.55 227 MET E O 1
ATOM 10150 N N . TYR E 1 228 ? 75.410 100.190 107.835 1.00 167.48 228 TYR E N 1
ATOM 10151 C CA . TYR E 1 228 ? 75.689 100.255 106.403 1.00 167.48 228 TYR E CA 1
ATOM 10152 C C . TYR E 1 228 ? 75.763 101.714 105.958 1.00 167.48 228 TYR E C 1
ATOM 10153 O O . TYR E 1 228 ? 75.124 102.132 104.992 1.00 167.48 228 TYR E O 1
ATOM 10162 N N . HIS E 1 229 ? 76.534 102.516 106.688 1.00 164.24 229 HIS E N 1
ATOM 10163 C CA . HIS E 1 229 ? 76.752 103.901 106.289 1.00 164.24 229 HIS E CA 1
ATOM 10164 C C . HIS E 1 229 ? 77.405 103.953 104.915 1.00 164.24 229 HIS E C 1
ATOM 10165 O O . HIS E 1 229 ? 78.386 103.251 104.652 1.00 164.24 229 HIS E O 1
ATOM 10172 N N . GLY E 1 230 ? 76.859 104.792 104.036 1.00 166.79 230 GLY E N 1
ATOM 10173 C CA . GLY E 1 230 ? 77.363 104.845 102.679 1.00 166.79 230 GLY E CA 1
ATOM 10174 C C . GLY E 1 230 ? 77.059 103.563 101.922 1.00 166.79 230 GLY E C 1
ATOM 10175 O O . GLY E 1 230 ? 76.081 102.860 102.194 1.00 166.79 230 GLY E O 1
ATOM 10176 N N . HIS E 1 231 ? 77.916 103.255 100.952 1.00 159.87 231 HIS E N 1
ATOM 10177 C CA . HIS E 1 231 ? 77.774 102.050 100.148 1.00 159.87 231 HIS E CA 1
ATOM 10178 C C . HIS E 1 231 ? 79.129 101.374 100.000 1.00 159.87 231 HIS E C 1
ATOM 10179 O O . HIS E 1 231 ? 80.146 102.041 99.793 1.00 159.87 231 HIS E O 1
ATOM 10186 N N . GLY E 1 232 ? 79.133 100.048 100.104 1.00 145.54 232 GLY E N 1
ATOM 10187 C CA . GLY E 1 232 ? 80.342 99.270 99.929 1.00 145.54 232 GLY E CA 1
ATOM 10188 C C . GLY E 1 232 ? 81.115 98.959 101.190 1.00 145.54 232 GLY E C 1
ATOM 10189 O O . GLY E 1 232 ? 82.251 98.481 101.093 1.00 145.54 232 GLY E O 1
ATOM 10190 N N . HIS E 1 233 ? 80.547 99.213 102.367 1.00 134.98 233 HIS E N 1
ATOM 10191 C CA . HIS E 1 233 ? 81.229 98.941 103.623 1.00 134.98 233 HIS E CA 1
ATOM 10192 C C . HIS E 1 233 ? 80.224 98.440 104.648 1.00 134.98 233 HIS E C 1
ATOM 10193 O O . HIS E 1 233 ? 79.017 98.655 104.524 1.00 134.98 233 HIS E O 1
ATOM 10200 N N . ILE E 1 234 ? 80.743 97.760 105.667 1.00 126.16 234 ILE E N 1
ATOM 10201 C CA . ILE E 1 234 ? 79.962 97.363 106.838 1.00 126.16 234 ILE E CA 1
ATOM 10202 C C . ILE E 1 234 ? 80.747 97.855 108.051 1.00 126.16 234 ILE E C 1
ATOM 10203 O O . ILE E 1 234 ? 81.608 97.149 108.584 1.00 126.16 234 ILE E O 1
ATOM 10208 N N . ARG E 1 235 ? 80.453 99.073 108.495 1.00 123.43 235 ARG E N 1
ATOM 10209 C CA . ARG E 1 235 ? 81.180 99.659 109.608 1.00 123.43 235 ARG E CA 1
ATOM 10210 C C . ARG E 1 235 ? 80.636 99.142 110.937 1.00 123.43 235 ARG E C 1
ATOM 10211 O O . ARG E 1 235 ? 79.513 98.642 111.032 1.00 123.43 235 ARG E O 1
ATOM 10213 N N . THR E 1 236 ? 81.458 99.266 111.976 1.00 122.23 236 THR E N 1
ATOM 10214 C CA . THR E 1 236 ? 81.063 98.899 113.328 1.00 122.23 236 THR E CA 1
ATOM 10215 C C . THR E 1 236 ? 81.346 100.068 114.256 1.00 122.23 236 THR E C 1
ATOM 10216 O O . THR E 1 236 ? 82.406 100.694 114.171 1.00 122.23 236 THR E O 1
ATOM 10220 N N . VAL E 1 237 ? 80.393 100.365 115.133 1.00 150.66 237 VAL E N 1
ATOM 10221 C CA . VAL E 1 237 ? 80.529 101.474 116.075 1.00 150.66 237 VAL E CA 1
ATOM 10222 C C . VAL E 1 237 ? 80.182 100.969 117.469 1.00 150.66 237 VAL E C 1
ATOM 10223 O O . VAL E 1 237 ? 79.451 99.978 117.627 1.00 150.66 237 VAL E O 1
ATOM 10227 N N . PRO E 1 238 ? 80.709 101.617 118.505 1.00 168.31 238 PRO E N 1
ATOM 10228 C CA . PRO E 1 238 ? 80.309 101.269 119.873 1.00 168.31 238 PRO E CA 1
ATOM 10229 C C . PRO E 1 238 ? 78.866 101.674 120.136 1.00 168.31 238 PRO E C 1
ATOM 10230 O O . PRO E 1 238 ? 78.269 102.481 119.422 1.00 168.31 238 PRO E O 1
ATOM 10234 N N . TYR E 1 239 ? 78.304 101.082 121.192 1.00 177.71 239 TYR E N 1
ATOM 10235 C CA . TYR E 1 239 ? 76.894 101.299 121.504 1.00 177.71 239 TYR E CA 1
ATOM 10236 C C . TYR E 1 239 ? 76.612 102.759 121.836 1.00 177.71 239 TYR E C 1
ATOM 10237 O O . TYR E 1 239 ? 75.577 103.304 121.433 1.00 177.71 239 TYR E O 1
ATOM 10239 N N . HIS E 1 240 ? 77.513 103.407 122.577 1.00 185.35 240 HIS E N 1
ATOM 10240 C CA . HIS E 1 240 ? 77.274 104.783 123.005 1.00 185.35 240 HIS E CA 1
ATOM 10241 C C . HIS E 1 240 ? 77.197 105.728 121.811 1.00 185.35 240 HIS E C 1
ATOM 10242 O O . HIS E 1 240 ? 76.189 106.417 121.611 1.00 185.35 240 HIS E O 1
ATOM 10249 N N . GLU E 1 241 ? 78.249 105.751 120.988 1.00 188.75 241 GLU E N 1
ATOM 10250 C CA . GLU E 1 241 ? 78.326 106.708 119.890 1.00 188.75 241 GLU E CA 1
ATOM 10251 C C . GLU E 1 241 ? 77.200 106.524 118.884 1.00 188.75 241 GLU E C 1
ATOM 10252 O O . GLU E 1 241 ? 76.865 107.473 118.165 1.00 188.75 241 GLU E O 1
ATOM 10258 N N . LEU E 1 242 ? 76.594 105.333 118.839 1.00 189.90 242 LEU E N 1
ATOM 10259 C CA . LEU E 1 242 ? 75.463 105.106 117.947 1.00 189.90 242 LEU E CA 1
ATOM 10260 C C . LEU E 1 242 ? 74.355 106.119 118.189 1.00 189.90 242 LEU E C 1
ATOM 10261 O O . LEU E 1 242 ? 73.607 106.451 117.260 1.00 189.90 242 LEU E O 1
ATOM 10263 N N . ALA E 1 243 ? 74.237 106.619 119.423 1.00 195.18 243 ALA E N 1
ATOM 10264 C CA . ALA E 1 243 ? 73.307 107.706 119.710 1.00 195.18 243 ALA E CA 1
ATOM 10265 C C . ALA E 1 243 ? 73.464 108.833 118.696 1.00 195.18 243 ALA E C 1
ATOM 10266 O O . ALA E 1 243 ? 72.519 109.181 117.977 1.00 195.18 243 ALA E O 1
ATOM 10268 N N . ASP E 1 244 ? 74.677 109.385 118.599 1.00 196.10 244 ASP E N 1
ATOM 10269 C CA . ASP E 1 244 ? 74.925 110.456 117.639 1.00 196.10 244 ASP E CA 1
ATOM 10270 C C . ASP E 1 244 ? 74.605 110.014 116.219 1.00 196.10 244 ASP E C 1
ATOM 10271 O O . ASP E 1 244 ? 74.129 110.822 115.410 1.00 196.10 244 ASP E O 1
ATOM 10273 N N . ALA E 1 245 ? 74.836 108.735 115.906 1.00 197.12 245 ALA E N 1
ATOM 10274 C CA . ALA E 1 245 ? 74.547 108.234 114.567 1.00 197.12 245 ALA E CA 1
ATOM 10275 C C . ALA E 1 245 ? 73.085 108.450 114.202 1.00 197.12 245 ALA E C 1
ATOM 10276 O O . ALA E 1 245 ? 72.767 108.762 113.048 1.00 197.12 245 ALA E O 1
ATOM 10278 N N . ILE E 1 246 ? 72.183 108.309 115.178 1.00 200.95 246 ILE E N 1
ATOM 10279 C CA . ILE E 1 246 ? 70.765 108.521 114.903 1.00 200.95 246 ILE E CA 1
ATOM 10280 C C . ILE E 1 246 ? 70.529 109.939 114.403 1.00 200.95 246 ILE E C 1
ATOM 10281 O O . ILE E 1 246 ? 69.736 110.163 113.478 1.00 200.95 246 ILE E O 1
ATOM 10286 N N . LYS E 1 247 ? 71.231 110.915 114.984 1.00 202.27 247 LYS E N 1
ATOM 10287 C CA . LYS E 1 247 ? 71.136 112.280 114.478 1.00 202.27 247 LYS E CA 1
ATOM 10288 C C . LYS E 1 247 ? 71.590 112.349 113.027 1.00 202.27 247 LYS E C 1
ATOM 10289 O O . LYS E 1 247 ? 70.938 112.990 112.192 1.00 202.27 247 LYS E O 1
ATOM 10291 N N . SER E 1 248 ? 72.692 111.667 112.700 1.00 202.42 248 SER E N 1
ATOM 10292 C CA . SER E 1 248 ? 73.142 111.606 111.316 1.00 202.42 248 SER E CA 1
ATOM 10293 C C . SER E 1 248 ? 72.127 110.912 110.420 1.00 202.42 248 SER E C 1
ATOM 10294 O O . SER E 1 248 ? 72.125 111.145 109.207 1.00 202.42 248 SER E O 1
ATOM 10297 N N . TYR E 1 249 ? 71.267 110.067 110.989 1.00 198.07 249 TYR E N 1
ATOM 10298 C CA . TYR E 1 249 ? 70.218 109.429 110.208 1.00 198.07 249 TYR E CA 1
ATOM 10299 C C . TYR E 1 249 ? 69.027 110.348 109.973 1.00 198.07 249 TYR E C 1
ATOM 10300 O O . TYR E 1 249 ? 68.189 110.048 109.117 1.00 198.07 249 TYR E O 1
ATOM 10309 N N . ALA E 1 250 ? 68.935 111.457 110.712 1.00 204.89 250 ALA E N 1
ATOM 10310 C CA . ALA E 1 250 ? 67.817 112.375 110.522 1.00 204.89 250 ALA E CA 1
ATOM 10311 C C . ALA E 1 250 ? 67.966 113.175 109.235 1.00 204.89 250 ALA E C 1
ATOM 10312 O O . ALA E 1 250 ? 66.982 113.407 108.523 1.00 204.89 250 ALA E O 1
ATOM 10314 N N . ARG E 1 251 ? 69.189 113.603 108.917 1.00 206.10 251 ARG E N 1
ATOM 10315 C CA . ARG E 1 251 ? 69.421 114.456 107.758 1.00 206.10 251 ARG E CA 1
ATOM 10316 C C . ARG E 1 251 ? 69.437 113.690 106.443 1.00 206.10 251 ARG E C 1
ATOM 10317 O O . ARG E 1 251 ? 69.515 114.322 105.384 1.00 206.10 251 ARG E O 1
ATOM 10319 N N . LYS E 1 252 ? 69.375 112.361 106.478 1.00 208.42 252 LYS E N 1
ATOM 10320 C CA . LYS E 1 252 ? 69.416 111.580 105.249 1.00 208.42 252 LYS E CA 1
ATOM 10321 C C . LYS E 1 252 ? 68.170 111.828 104.408 1.00 208.42 252 LYS E C 1
ATOM 10322 O O . LYS E 1 252 ? 67.064 111.982 104.933 1.00 208.42 252 LYS E O 1
ATOM 10328 N N . ASP E 1 253 ? 68.357 111.867 103.091 1.00 212.64 253 ASP E N 1
ATOM 10329 C CA . ASP E 1 253 ? 67.263 112.130 102.171 1.00 212.64 253 ASP E CA 1
ATOM 10330 C C . ASP E 1 253 ? 66.430 110.871 101.944 1.00 212.64 253 ASP E C 1
ATOM 10331 O O . ASP E 1 253 ? 66.891 109.742 102.137 1.00 212.64 253 ASP E O 1
ATOM 10333 N N . LYS E 1 254 ? 65.177 111.084 101.532 1.00 213.08 254 LYS E N 1
ATOM 10334 C CA . LYS E 1 254 ? 64.278 109.963 101.274 1.00 213.08 254 LYS E CA 1
ATOM 10335 C C . LYS E 1 254 ? 64.770 109.112 100.110 1.00 213.08 254 LYS E C 1
ATOM 10336 O O . LYS E 1 254 ? 64.725 107.877 100.175 1.00 213.08 254 LYS E O 1
ATOM 10338 N N . GLU E 1 255 ? 65.237 109.752 99.035 1.00 213.49 255 GLU E N 1
ATOM 10339 C CA . GLU E 1 255 ? 65.737 109.002 97.886 1.00 213.49 255 GLU E CA 1
ATOM 10340 C C . GLU E 1 255 ? 66.976 108.195 98.251 1.00 213.49 255 GLU E C 1
ATOM 10341 O O . GLU E 1 255 ? 67.122 107.041 97.829 1.00 213.49 255 GLU E O 1
ATOM 10343 N N . THR E 1 256 ? 67.883 108.787 99.033 1.00 214.62 256 THR E N 1
ATOM 10344 C CA . THR E 1 256 ? 69.078 108.066 99.459 1.00 214.62 256 THR E CA 1
ATOM 10345 C C . THR E 1 256 ? 68.718 106.867 100.327 1.00 214.62 256 THR E C 1
ATOM 10346 O O . THR E 1 256 ? 69.288 105.781 100.167 1.00 214.62 256 THR E O 1
ATOM 10350 N N . LEU E 1 257 ? 67.772 107.044 101.253 1.00 213.94 257 LEU E N 1
ATOM 10351 C CA . LEU E 1 257 ? 67.340 105.930 102.092 1.00 213.94 257 LEU E CA 1
ATOM 10352 C C . LEU E 1 257 ? 66.693 104.832 101.258 1.00 213.94 257 LEU E C 1
ATOM 10353 O O . LEU E 1 257 ? 66.924 103.640 101.498 1.00 213.94 257 LEU E O 1
ATOM 10355 N N . GLU E 1 258 ? 65.875 105.214 100.274 1.00 212.36 258 GLU E N 1
ATOM 10356 C CA . GLU E 1 258 ? 65.252 104.224 99.402 1.00 212.36 258 GLU E CA 1
ATOM 10357 C C . GLU E 1 258 ? 66.299 103.453 98.608 1.00 212.36 258 GLU E C 1
ATOM 10358 O O . GLU E 1 258 ? 66.193 102.231 98.448 1.00 212.36 258 GLU E O 1
ATOM 10360 N N . SER E 1 259 ? 67.316 104.152 98.099 1.00 211.83 259 SER E N 1
ATOM 10361 C CA . SER E 1 259 ? 68.387 103.477 97.372 1.00 211.83 259 SER E CA 1
ATOM 10362 C C . SER E 1 259 ? 69.164 102.535 98.284 1.00 211.83 259 SER E C 1
ATOM 10363 O O . SER E 1 259 ? 69.548 101.435 97.870 1.00 211.83 259 SER E O 1
ATOM 10366 N N . ILE E 1 260 ? 69.411 102.953 99.528 1.00 209.15 260 ILE E N 1
ATOM 10367 C CA . ILE E 1 260 ? 70.120 102.099 100.477 1.00 209.15 260 ILE E CA 1
ATOM 10368 C C . ILE E 1 260 ? 69.314 100.840 100.770 1.00 209.15 260 ILE E C 1
ATOM 10369 O O . ILE E 1 260 ? 69.860 99.730 100.809 1.00 209.15 260 ILE E O 1
ATOM 10374 N N . SER E 1 261 ? 68.003 100.988 100.971 1.00 209.51 261 SER E N 1
ATOM 10375 C CA . SER E 1 261 ? 67.165 99.846 101.323 1.00 209.51 261 SER E CA 1
ATOM 10376 C C . SER E 1 261 ? 67.046 98.831 100.193 1.00 209.51 261 SER E C 1
ATOM 10377 O O . SER E 1 261 ? 66.658 97.686 100.447 1.00 209.51 261 SER E O 1
ATOM 10380 N N . LYS E 1 262 ? 67.367 99.218 98.956 1.00 205.38 262 LYS E N 1
ATOM 10381 C CA . LYS E 1 262 ? 67.236 98.339 97.800 1.00 205.38 262 LYS E CA 1
ATOM 10382 C C . LYS E 1 262 ? 68.543 97.644 97.434 1.00 205.38 262 LYS E C 1
ATOM 10383 O O . LYS E 1 262 ? 68.786 97.376 96.249 1.00 205.38 262 LYS E O 1
ATOM 10385 N N . SER E 1 263 ? 69.392 97.342 98.414 1.00 197.78 263 SER E N 1
ATOM 10386 C CA . SER E 1 263 ? 70.672 96.704 98.165 1.00 197.78 263 SER E CA 1
ATOM 10387 C C . SER E 1 263 ? 70.761 95.385 98.920 1.00 197.78 263 SER E C 1
ATOM 10388 O O . SER E 1 263 ? 70.478 95.347 100.126 1.00 197.78 263 SER E O 1
ATOM 10391 N N . PRO E 1 264 ? 71.130 94.286 98.256 1.00 193.29 264 PRO E N 1
ATOM 10392 C CA . PRO E 1 264 ? 71.311 93.017 98.983 1.00 193.29 264 PRO E CA 1
ATOM 10393 C C . PRO E 1 264 ? 72.385 93.086 100.053 1.00 193.29 264 PRO E C 1
ATOM 10394 O O . PRO E 1 264 ? 72.271 92.407 101.083 1.00 193.29 264 PRO E O 1
ATOM 10398 N N . LEU E 1 265 ? 73.433 93.885 99.836 1.00 186.21 265 LEU E N 1
ATOM 10399 C CA . LEU E 1 265 ? 74.465 94.043 100.853 1.00 186.21 265 LEU E CA 1
ATOM 10400 C C . LEU E 1 265 ? 73.896 94.657 102.125 1.00 186.21 265 LEU E C 1
ATOM 10401 O O . LEU E 1 265 ? 74.357 94.342 103.228 1.00 186.21 265 LEU E O 1
ATOM 10406 N N . ALA E 1 266 ? 72.889 95.524 101.994 1.00 189.47 266 ALA E N 1
ATOM 10407 C CA . ALA E 1 266 ? 72.203 96.050 103.169 1.00 189.47 266 ALA E CA 1
ATOM 10408 C C . ALA E 1 266 ? 71.488 94.942 103.932 1.00 189.47 266 ALA E C 1
ATOM 10409 O O . ALA E 1 266 ? 71.469 94.940 105.168 1.00 189.47 266 ALA E O 1
ATOM 10411 N N . ALA E 1 267 ? 70.876 93.999 103.213 1.00 188.10 267 ALA E N 1
ATOM 10412 C CA . ALA E 1 267 ? 70.211 92.883 103.876 1.00 188.10 267 ALA E CA 1
ATOM 10413 C C . ALA E 1 267 ? 71.213 91.921 104.500 1.00 188.10 267 ALA E C 1
ATOM 10414 O O . ALA E 1 267 ? 70.889 91.237 105.478 1.00 188.10 267 ALA E O 1
ATOM 10416 N N . GLN E 1 268 ? 72.428 91.853 103.952 1.00 183.97 268 GLN E N 1
ATOM 10417 C CA . GLN E 1 268 ? 73.407 90.875 104.414 1.00 183.97 268 GLN E CA 1
ATOM 10418 C C . GLN E 1 268 ? 73.955 91.192 105.803 1.00 183.97 268 GLN E C 1
ATOM 10419 O O . GLN E 1 268 ? 74.441 90.281 106.483 1.00 183.97 268 GLN E O 1
ATOM 10425 N N . CYS E 1 269 ? 73.864 92.448 106.252 1.00 185.09 269 CYS E N 1
ATOM 10426 C CA . CYS E 1 269 ? 74.551 92.852 107.479 1.00 185.09 269 CYS E CA 1
ATOM 10427 C C . CYS E 1 269 ? 74.060 92.067 108.692 1.00 185.09 269 CYS E C 1
ATOM 10428 O O . CYS E 1 269 ? 74.865 91.599 109.505 1.00 185.09 269 CYS E O 1
ATOM 10431 N N . GLY E 1 270 ? 72.747 91.910 108.834 1.00 194.57 270 GLY E N 1
ATOM 10432 C CA . GLY E 1 270 ? 72.230 91.196 109.986 1.00 194.57 270 GLY E CA 1
ATOM 10433 C C . GLY E 1 270 ? 70.722 91.208 110.126 1.00 194.57 270 GLY E C 1
ATOM 10434 O O . GLY E 1 270 ? 69.999 91.016 109.144 1.00 194.57 270 GLY E O 1
ATOM 10435 N N . SER E 1 271 ? 70.238 91.407 111.351 1.00 199.48 271 SER E N 1
ATOM 10436 C CA . SER E 1 271 ? 68.809 91.422 111.639 1.00 199.48 271 SER E CA 1
ATOM 10437 C C . SER E 1 271 ? 68.341 92.736 112.245 1.00 199.48 271 SER E C 1
ATOM 10438 O O . SER E 1 271 ? 67.329 93.292 111.802 1.00 199.48 271 SER E O 1
ATOM 10441 N N . LYS E 1 272 ? 69.050 93.248 113.255 1.00 201.34 272 LYS E N 1
ATOM 10442 C CA . LYS E 1 272 ? 68.589 94.440 113.959 1.00 201.34 272 LYS E CA 1
ATOM 10443 C C . LYS E 1 272 ? 68.684 95.691 113.095 1.00 201.34 272 LYS E C 1
ATOM 10444 O O . LYS E 1 272 ? 67.927 96.646 113.307 1.00 201.34 272 LYS E O 1
ATOM 10446 N N . PHE E 1 273 ? 69.608 95.713 112.132 1.00 197.98 273 PHE E N 1
ATOM 10447 C CA . PHE E 1 273 ? 69.778 96.901 111.302 1.00 197.98 273 PHE E CA 1
ATOM 10448 C C . PHE E 1 273 ? 68.536 97.169 110.459 1.00 197.98 273 PHE E C 1
ATOM 10449 O O . PHE E 1 273 ? 68.132 98.324 110.285 1.00 197.98 273 PHE E O 1
ATOM 10457 N N . LEU E 1 274 ? 67.921 96.113 109.920 1.00 207.27 274 LEU E N 1
ATOM 10458 C CA . LEU E 1 274 ? 66.684 96.288 109.166 1.00 207.27 274 LEU E CA 1
ATOM 10459 C C . LEU E 1 274 ? 65.564 96.802 110.061 1.00 207.27 274 LEU E C 1
ATOM 10460 O O . LEU E 1 274 ? 64.747 97.625 109.633 1.00 207.27 274 LEU E O 1
ATOM 10465 N N . ASP E 1 275 ? 65.504 96.322 111.306 1.00 211.81 275 ASP E N 1
ATOM 10466 C CA . ASP E 1 275 ? 64.511 96.833 112.245 1.00 211.81 275 ASP E CA 1
ATOM 10467 C C . ASP E 1 275 ? 64.726 98.316 112.519 1.00 211.81 275 ASP E C 1
ATOM 10468 O O . ASP E 1 275 ? 63.764 99.092 112.569 1.00 211.81 275 ASP E O 1
ATOM 10470 N N . MET E 1 276 ? 65.983 98.729 112.694 1.00 212.48 276 MET E N 1
ATOM 10471 C CA . MET E 1 276 ? 66.273 100.144 112.908 1.00 212.48 276 MET E CA 1
ATOM 10472 C C . MET E 1 276 ? 65.903 100.975 111.685 1.00 212.48 276 MET E C 1
ATOM 10473 O O . MET E 1 276 ? 65.376 102.087 111.815 1.00 212.48 276 MET E O 1
ATOM 10475 N N . LEU E 1 277 ? 66.185 100.458 110.488 1.00 214.52 277 LEU E N 1
ATOM 10476 C CA . LEU E 1 277 ? 65.818 101.171 109.269 1.00 214.52 277 LEU E CA 1
ATOM 10477 C C . LEU E 1 277 ? 64.305 101.316 109.152 1.00 214.52 277 LEU E C 1
ATOM 10478 O O . LEU E 1 277 ? 63.803 102.379 108.771 1.00 214.52 277 LEU E O 1
ATOM 10483 N N . ASP E 1 278 ? 63.562 100.258 109.482 1.00 216.92 278 ASP E N 1
ATOM 10484 C CA . ASP E 1 278 ? 62.105 100.350 109.479 1.00 216.92 278 ASP E CA 1
ATOM 10485 C C . ASP E 1 278 ? 61.619 101.363 110.507 1.00 216.92 278 ASP E C 1
ATOM 10486 O O . ASP E 1 278 ? 60.666 102.110 110.254 1.00 216.92 278 ASP E O 1
ATOM 10488 N N . GLY E 1 279 ? 62.262 101.401 111.675 1.00 219.34 279 GLY E N 1
ATOM 10489 C CA . GLY E 1 279 ? 61.884 102.374 112.686 1.00 219.34 279 GLY E CA 1
ATOM 10490 C C . GLY E 1 279 ? 62.097 103.806 112.232 1.00 219.34 279 GLY E C 1
ATOM 10491 O O . GLY E 1 279 ? 61.238 104.666 112.441 1.00 219.34 279 GLY E O 1
ATOM 10492 N N . ILE E 1 280 ? 63.245 104.083 111.609 1.00 219.10 280 ILE E N 1
ATOM 10493 C CA . ILE E 1 280 ? 63.485 105.437 111.111 1.00 219.10 280 ILE E CA 1
ATOM 10494 C C . ILE E 1 280 ? 62.569 105.749 109.932 1.00 219.10 280 ILE E C 1
ATOM 10495 O O . ILE E 1 280 ? 62.222 106.913 109.701 1.00 219.10 280 ILE E O 1
ATOM 10500 N N . ARG E 1 281 ? 62.163 104.731 109.168 1.00 222.87 281 ARG E N 1
ATOM 10501 C CA . ARG E 1 281 ? 61.184 104.944 108.109 1.00 222.87 281 ARG E CA 1
ATOM 10502 C C . ARG E 1 281 ? 59.789 105.205 108.661 1.00 222.87 281 ARG E C 1
ATOM 10503 O O . ARG E 1 281 ? 58.970 105.823 107.973 1.00 222.87 281 ARG E O 1
ATOM 10511 N N . SER E 1 282 ? 59.504 104.748 109.883 1.00 226.08 282 SER E N 1
ATOM 10512 C CA . SER E 1 282 ? 58.192 104.966 110.481 1.00 226.08 282 SER E CA 1
ATOM 10513 C C . SER E 1 282 ? 57.940 106.429 110.824 1.00 226.08 282 SER E C 1
ATOM 10514 O O . SER E 1 282 ? 56.791 106.798 111.089 1.00 226.08 282 SER E O 1
ATOM 10517 N N . LYS E 1 283 ? 58.985 107.260 110.832 1.00 227.25 283 LYS E N 1
ATOM 10518 C CA . LYS E 1 283 ? 58.873 108.693 111.112 1.00 227.25 283 LYS E CA 1
ATOM 10519 C C . LYS E 1 283 ? 58.293 108.963 112.498 1.00 227.25 283 LYS E C 1
ATOM 10520 O O . LYS E 1 283 ? 57.600 109.962 112.709 1.00 227.25 283 LYS E O 1
ATOM 10526 N N . GLN E 1 284 ? 58.572 108.080 113.452 1.00 229.97 284 GLN E N 1
ATOM 10527 C CA . GLN E 1 284 ? 58.151 108.274 114.830 1.00 229.97 284 GLN E CA 1
ATOM 10528 C C . GLN E 1 284 ? 59.248 109.018 115.591 1.00 229.97 284 GLN E C 1
ATOM 10529 O O . GLN E 1 284 ? 60.210 109.519 115.002 1.00 229.97 284 GLN E O 1
ATOM 10531 N N . LYS E 1 285 ? 59.113 109.105 116.911 1.00 227.98 285 LYS E N 1
ATOM 10532 C CA . LYS E 1 285 ? 60.137 109.750 117.719 1.00 227.98 285 LYS E CA 1
ATOM 10533 C C . LYS E 1 285 ? 61.421 108.925 117.704 1.00 227.98 285 LYS E C 1
ATOM 10534 O O . LYS E 1 285 ? 61.398 107.696 117.593 1.00 227.98 285 LYS E O 1
ATOM 10540 N N . ILE E 1 286 ? 62.553 109.621 117.801 1.00 222.66 286 ILE E N 1
ATOM 10541 C CA . ILE E 1 286 ? 63.841 108.976 117.574 1.00 222.66 286 ILE E CA 1
ATOM 10542 C C . ILE E 1 286 ? 64.369 108.323 118.846 1.00 222.66 286 ILE E C 1
ATOM 10543 O O . ILE E 1 286 ? 64.915 107.216 118.802 1.00 222.66 286 ILE E O 1
ATOM 10548 N N . GLU E 1 287 ? 64.221 108.991 119.992 1.00 223.04 287 GLU E N 1
ATOM 10549 C CA . GLU E 1 287 ? 64.873 108.528 121.214 1.00 223.04 287 GLU E CA 1
ATOM 10550 C C . GLU E 1 287 ? 64.324 107.181 121.674 1.00 223.04 287 GLU E C 1
ATOM 10551 O O . GLU E 1 287 ? 65.092 106.267 121.999 1.00 223.04 287 GLU E O 1
ATOM 10553 N N . ASP E 1 288 ? 62.997 107.041 121.718 1.00 222.30 288 ASP E N 1
ATOM 10554 C CA . ASP E 1 288 ? 62.401 105.815 122.244 1.00 222.30 288 ASP E CA 1
ATOM 10555 C C . ASP E 1 288 ? 62.745 104.615 121.370 1.00 222.30 288 ASP E C 1
ATOM 10556 O O . ASP E 1 288 ? 63.148 103.561 121.874 1.00 222.30 288 ASP E O 1
ATOM 10558 N N . VAL E 1 289 ? 62.598 104.762 120.052 1.00 222.47 289 VAL E N 1
ATOM 10559 C CA . VAL E 1 289 ? 62.923 103.668 119.140 1.00 222.47 289 VAL E CA 1
ATOM 10560 C C . VAL E 1 289 ? 64.414 103.362 119.193 1.00 222.47 289 VAL E C 1
ATOM 10561 O O . VAL E 1 289 ? 64.832 102.202 119.091 1.00 222.47 289 VAL E O 1
ATOM 10565 N N . ILE E 1 290 ? 65.238 104.399 119.360 1.00 219.75 290 ILE E N 1
ATOM 10566 C CA . ILE E 1 290 ? 66.682 104.204 119.442 1.00 219.75 290 ILE E CA 1
ATOM 10567 C C . ILE E 1 290 ? 67.037 103.360 120.659 1.00 219.75 290 ILE E C 1
ATOM 10568 O O . ILE E 1 290 ? 67.837 102.422 120.575 1.00 219.75 290 ILE E O 1
ATOM 10570 N N . LEU E 1 291 ? 66.444 103.681 121.812 1.00 218.31 291 LEU E N 1
ATOM 10571 C CA . LEU E 1 291 ? 66.711 102.888 123.009 1.00 218.31 291 LEU E CA 1
ATOM 10572 C C . LEU E 1 291 ? 66.122 101.487 122.903 1.00 218.31 291 LEU E C 1
ATOM 10573 O O . LEU E 1 291 ? 66.701 100.535 123.438 1.00 218.31 291 LEU E O 1
ATOM 10578 N N . LYS E 1 292 ? 64.978 101.338 122.227 1.00 215.52 292 LYS E N 1
ATOM 10579 C CA . LYS E 1 292 ? 64.421 100.006 122.014 1.00 215.52 292 LYS E CA 1
ATOM 10580 C C . LYS E 1 292 ? 65.361 99.145 121.181 1.00 215.52 292 LYS E C 1
ATOM 10581 O O . LYS E 1 292 ? 65.566 97.963 121.482 1.00 215.52 292 LYS E O 1
ATOM 10587 N N . ALA E 1 293 ? 65.939 99.720 120.125 1.00 217.97 293 ALA E N 1
ATOM 10588 C CA . ALA E 1 293 ? 66.892 98.983 119.303 1.00 217.97 293 ALA E CA 1
ATOM 10589 C C . ALA E 1 293 ? 68.251 98.847 119.976 1.00 217.97 293 ALA E C 1
ATOM 10590 O O . ALA E 1 293 ? 69.053 98.002 119.561 1.00 217.97 293 ALA E O 1
ATOM 10592 N N . LYS E 1 294 ? 68.527 99.653 120.998 1.00 219.55 294 LYS E N 1
ATOM 10593 C CA . LYS E 1 294 ? 69.807 99.634 121.691 1.00 219.55 294 LYS E CA 1
ATOM 10594 C C . LYS E 1 294 ? 69.813 98.729 122.916 1.00 219.55 294 LYS E C 1
ATOM 10595 O O . LYS E 1 294 ? 70.817 98.696 123.634 1.00 219.55 294 LYS E O 1
ATOM 10597 N N . ILE E 1 295 ? 68.720 98.007 123.179 1.00 219.81 295 ILE E N 1
ATOM 10598 C CA . ILE E 1 295 ? 68.690 97.107 124.324 1.00 219.81 295 ILE E CA 1
ATOM 10599 C C . ILE E 1 295 ? 69.721 96.003 124.136 1.00 219.81 295 ILE E C 1
ATOM 10600 O O . ILE E 1 295 ? 69.987 95.552 123.013 1.00 219.81 295 ILE E O 1
ATOM 10605 N N . PHE E 1 296 ? 70.322 95.573 125.241 1.00 218.02 296 PHE E N 1
ATOM 10606 C CA . PHE E 1 296 ? 71.345 94.534 125.230 1.00 218.02 296 PHE E CA 1
ATOM 10607 C C . PHE E 1 296 ? 70.693 93.211 125.616 1.00 218.02 296 PHE E C 1
ATOM 10608 O O . PHE E 1 296 ? 70.317 93.010 126.775 1.00 218.02 296 PHE E O 1
ATOM 10616 N N . GLU E 1 297 ? 70.561 92.314 124.645 1.00 209.12 297 GLU E N 1
ATOM 10617 C CA . GLU E 1 297 ? 69.942 91.015 124.880 1.00 209.12 297 GLU E CA 1
ATOM 10618 C C . GLU E 1 297 ? 70.876 90.098 125.661 1.00 209.12 297 GLU E C 1
ATOM 10619 O O . GLU E 1 297 ? 72.093 90.279 125.648 1.00 209.12 297 GLU E O 1
ATOM 10621 N N . MET F 1 1 ? 122.175 76.676 114.459 1.00 121.67 1 MET F N 1
ATOM 10622 C CA . MET F 1 1 ? 123.541 77.185 114.484 1.00 121.67 1 MET F CA 1
ATOM 10623 C C . MET F 1 1 ? 123.579 78.666 114.120 1.00 121.67 1 MET F C 1
ATOM 10624 O O . MET F 1 1 ? 122.815 79.467 114.658 1.00 121.67 1 MET F O 1
ATOM 10626 N N . THR F 1 2 ? 124.476 79.022 113.203 1.00 117.79 2 THR F N 1
ATOM 10627 C CA . THR F 1 2 ? 124.603 80.402 112.747 1.00 117.79 2 THR F CA 1
ATOM 10628 C C . THR F 1 2 ? 123.375 80.777 111.927 1.00 117.79 2 THR F C 1
ATOM 10629 O O . THR F 1 2 ? 123.183 80.270 110.817 1.00 117.79 2 THR F O 1
ATOM 10633 N N . GLN F 1 3 ? 122.541 81.660 112.472 1.00 99.66 3 GLN F N 1
ATOM 10634 C CA . GLN F 1 3 ? 121.320 82.057 111.785 1.00 99.66 3 GLN F CA 1
ATOM 10635 C C . GLN F 1 3 ? 121.648 82.793 110.492 1.00 99.66 3 GLN F C 1
ATOM 10636 O O . GLN F 1 3 ? 122.635 83.527 110.406 1.00 99.66 3 GLN F O 1
ATOM 10642 N N . SER F 1 4 ? 120.814 82.583 109.479 1.00 85.01 4 SER F N 1
ATOM 10643 C CA . SER F 1 4 ? 121.002 83.180 108.166 1.00 85.01 4 SER F CA 1
ATOM 10644 C C . SER F 1 4 ? 119.864 84.143 107.863 1.00 85.01 4 SER F C 1
ATOM 10645 O O . SER F 1 4 ? 118.705 83.875 108.196 1.00 85.01 4 SER F O 1
ATOM 10647 N N . VAL F 1 5 ? 120.199 85.263 107.231 1.00 74.26 5 VAL F N 1
ATOM 10648 C CA . VAL F 1 5 ? 119.232 86.286 106.855 1.00 74.26 5 VAL F CA 1
ATOM 10649 C C . VAL F 1 5 ? 119.044 86.221 105.347 1.00 74.26 5 VAL F C 1
ATOM 10650 O O . VAL F 1 5 ? 119.996 86.431 104.586 1.00 74.26 5 VAL F O 1
ATOM 10654 N N . SER F 1 6 ? 117.820 85.934 104.917 1.00 72.00 6 SER F N 1
ATOM 10655 C CA . SER F 1 6 ? 117.542 85.792 103.497 1.00 72.00 6 SER F CA 1
ATOM 10656 C C . SER F 1 6 ? 117.532 87.151 102.804 1.00 72.00 6 SER F C 1
ATOM 10657 O O . SER F 1 6 ? 117.464 88.207 103.437 1.00 72.00 6 SER F O 1
ATOM 10660 N N . LEU F 1 7 ? 117.602 87.106 101.473 1.00 63.75 7 LEU F N 1
ATOM 10661 C CA . LEU F 1 7 ? 117.554 88.330 100.682 1.00 63.75 7 LEU F CA 1
ATOM 10662 C C . LEU F 1 7 ? 116.156 88.935 100.684 1.00 63.75 7 LEU F C 1
ATOM 10663 O O . LEU F 1 7 ? 116.006 90.161 100.701 1.00 63.75 7 LEU F O 1
ATOM 10668 N N . SER F 1 8 ? 115.121 88.091 100.663 1.00 61.37 8 SER F N 1
ATOM 10669 C CA . SER F 1 8 ? 113.752 88.588 100.604 1.00 61.37 8 SER F CA 1
ATOM 10670 C C . SER F 1 8 ? 113.355 89.365 101.850 1.00 61.37 8 SER F C 1
ATOM 10671 O O . SER F 1 8 ? 112.441 90.192 101.780 1.00 61.37 8 SER F O 1
ATOM 10674 N N . ASP F 1 9 ? 114.017 89.128 102.982 1.00 59.37 9 ASP F N 1
ATOM 10675 C CA . ASP F 1 9 ? 113.722 89.897 104.184 1.00 59.37 9 ASP F CA 1
ATOM 10676 C C . ASP F 1 9 ? 114.134 91.357 104.059 1.00 59.37 9 ASP F C 1
ATOM 10677 O O . ASP F 1 9 ? 113.754 92.165 104.914 1.00 59.37 9 ASP F O 1
ATOM 10682 N N . PHE F 1 10 ? 114.899 91.711 103.028 1.00 55.45 10 PHE F N 1
ATOM 10683 C CA . PHE F 1 10 ? 115.297 93.088 102.775 1.00 55.45 10 PHE F CA 1
ATOM 10684 C C . PHE F 1 10 ? 114.560 93.732 101.614 1.00 55.45 10 PHE F C 1
ATOM 10685 O O . PHE F 1 10 ? 114.300 94.934 101.659 1.00 55.45 10 PHE F O 1
ATOM 10693 N N . ILE F 1 11 ? 114.224 92.964 100.582 1.00 57.15 11 ILE F N 1
ATOM 10694 C CA . ILE F 1 11 ? 113.654 93.517 99.360 1.00 57.15 11 ILE F CA 1
ATOM 10695 C C . ILE F 1 11 ? 113.006 92.378 98.584 1.00 57.15 11 ILE F C 1
ATOM 10696 O O . ILE F 1 11 ? 113.555 91.276 98.505 1.00 57.15 11 ILE F O 1
ATOM 10701 N N . VAL F 1 12 ? 111.829 92.647 98.014 1.00 63.09 12 VAL F N 1
ATOM 10702 C CA . VAL F 1 12 ? 111.119 91.672 97.198 1.00 63.09 12 VAL F CA 1
ATOM 10703 C C . VAL F 1 12 ? 110.764 92.296 95.857 1.00 63.09 12 VAL F C 1
ATOM 10704 O O . VAL F 1 12 ? 110.700 93.518 95.705 1.00 63.09 12 VAL F O 1
ATOM 10708 N N . LYS F 1 13 ? 110.536 91.429 94.876 1.00 80.38 13 LYS F N 1
ATOM 10709 C CA . LYS F 1 13 ? 110.176 91.870 93.540 1.00 80.38 13 LYS F CA 1
ATOM 10710 C C . LYS F 1 13 ? 108.748 92.411 93.525 1.00 80.38 13 LYS F C 1
ATOM 10711 O O . LYS F 1 13 ? 107.910 92.058 94.359 1.00 80.38 13 LYS F O 1
ATOM 10717 N N . THR F 1 14 ? 108.482 93.287 92.561 1.00 90.76 14 THR F N 1
ATOM 10718 C CA . THR F 1 14 ? 107.158 93.861 92.362 1.00 90.76 14 THR F CA 1
ATOM 10719 C C . THR F 1 14 ? 106.894 93.919 90.862 1.00 90.76 14 THR F C 1
ATOM 10720 O O . THR F 1 14 ? 107.585 93.276 90.066 1.00 90.76 14 THR F O 1
ATOM 10722 N N . GLU F 1 15 ? 105.875 94.687 90.476 1.00 102.79 15 GLU F N 1
ATOM 10723 C CA . GLU F 1 15 ? 105.491 94.767 89.070 1.00 102.79 15 GLU F CA 1
ATOM 10724 C C . GLU F 1 15 ? 106.634 95.310 88.218 1.00 102.79 15 GLU F C 1
ATOM 10725 O O . GLU F 1 15 ? 107.160 94.613 87.344 1.00 102.79 15 GLU F O 1
ATOM 10731 N N . ASP F 1 16 ? 107.031 96.561 88.456 1.00 104.55 16 ASP F N 1
ATOM 10732 C CA . ASP F 1 16 ? 108.163 97.157 87.753 1.00 104.55 16 ASP F CA 1
ATOM 10733 C C . ASP F 1 16 ? 109.324 97.462 88.689 1.00 104.55 16 ASP F C 1
ATOM 10734 O O . ASP F 1 16 ? 110.442 96.993 88.450 1.00 104.55 16 ASP F O 1
ATOM 10739 N N . GLY F 1 17 ? 109.097 98.227 89.751 1.00 95.73 17 GLY F N 1
ATOM 10740 C CA . GLY F 1 17 ? 110.162 98.656 90.642 1.00 95.73 17 GLY F CA 1
ATOM 10741 C C . GLY F 1 17 ? 110.140 97.886 91.950 1.00 95.73 17 GLY F C 1
ATOM 10742 O O . GLY F 1 17 ? 109.078 97.645 92.524 1.00 95.73 17 GLY F O 1
ATOM 10743 N N . TYR F 1 18 ? 111.328 97.508 92.413 1.00 75.64 18 TYR F N 1
ATOM 10744 C CA . TYR F 1 18 ? 111.447 96.795 93.675 1.00 75.64 18 TYR F CA 1
ATOM 10745 C C . TYR F 1 18 ? 110.970 97.674 94.825 1.00 75.64 18 TYR F C 1
ATOM 10746 O O . TYR F 1 18 ? 111.114 98.898 94.803 1.00 75.64 18 TYR F O 1
ATOM 10755 N N . MET F 1 19 ? 110.393 97.037 95.837 1.00 63.46 19 MET F N 1
ATOM 10756 C CA . MET F 1 19 ? 109.761 97.733 96.944 1.00 63.46 19 MET F CA 1
ATOM 10757 C C . MET F 1 19 ? 110.311 97.202 98.258 1.00 63.46 19 MET F C 1
ATOM 10758 O O . MET F 1 19 ? 110.706 96.035 98.339 1.00 63.46 19 MET F O 1
ATOM 10763 N N . PRO F 1 20 ? 110.352 98.028 99.302 1.00 52.03 20 PRO F N 1
ATOM 10764 C CA . PRO F 1 20 ? 110.744 97.517 100.619 1.00 52.03 20 PRO F CA 1
ATOM 10765 C C . PRO F 1 20 ? 109.729 96.513 101.135 1.00 52.03 20 PRO F C 1
ATOM 10766 O O . PRO F 1 20 ? 108.551 96.542 100.773 1.00 52.03 20 PRO F O 1
ATOM 10770 N N . SER F 1 21 ? 110.202 95.614 101.990 1.00 64.78 21 SER F N 1
ATOM 10771 C CA . SER F 1 21 ? 109.420 94.475 102.447 1.00 64.78 21 SER F CA 1
ATOM 10772 C C . SER F 1 21 ? 109.090 94.616 103.926 1.00 64.78 21 SER F C 1
ATOM 10773 O O . SER F 1 21 ? 109.961 94.937 104.739 1.00 64.78 21 SER F O 1
ATOM 10776 N N . ASP F 1 22 ? 107.829 94.372 104.269 1.00 78.72 22 ASP F N 1
ATOM 10777 C CA . ASP F 1 22 ? 107.351 94.456 105.643 1.00 78.72 22 ASP F CA 1
ATOM 10778 C C . ASP F 1 22 ? 106.995 93.058 106.130 1.00 78.72 22 ASP F C 1
ATOM 10779 O O . ASP F 1 22 ? 106.175 92.372 105.512 1.00 78.72 22 ASP F O 1
ATOM 10781 N N . ARG F 1 23 ? 107.609 92.644 107.235 1.00 89.41 23 ARG F N 1
ATOM 10782 C CA . ARG F 1 23 ? 107.318 91.362 107.859 1.00 89.41 23 ARG F CA 1
ATOM 10783 C C . ARG F 1 23 ? 106.334 91.485 109.013 1.00 89.41 23 ARG F C 1
ATOM 10784 O O . ARG F 1 23 ? 106.204 90.546 109.804 1.00 89.41 23 ARG F O 1
ATOM 10786 N N . GLU F 1 24 ? 105.648 92.624 109.131 1.00 99.56 24 GLU F N 1
ATOM 10787 C CA . GLU F 1 24 ? 104.732 92.836 110.248 1.00 99.56 24 GLU F CA 1
ATOM 10788 C C . GLU F 1 24 ? 103.555 91.869 110.194 1.00 99.56 24 GLU F C 1
ATOM 10789 O O . GLU F 1 24 ? 103.137 91.326 111.223 1.00 99.56 24 GLU F O 1
ATOM 10791 N N . CYS F 1 25 ? 103.005 91.643 109.004 1.00 100.67 25 CYS F N 1
ATOM 10792 C CA . CYS F 1 25 ? 101.818 90.818 108.843 1.00 100.67 25 CYS F CA 1
ATOM 10793 C C . CYS F 1 25 ? 102.086 89.700 107.847 1.00 100.67 25 CYS F C 1
ATOM 10794 O O . CYS F 1 25 ? 102.885 89.849 106.918 1.00 100.67 25 CYS F O 1
ATOM 10797 N N . VAL F 1 26 ? 101.411 88.569 108.060 1.00 88.72 26 VAL F N 1
ATOM 10798 C CA . VAL F 1 26 ? 101.515 87.416 107.175 1.00 88.72 26 VAL F CA 1
ATOM 10799 C C . VAL F 1 26 ? 100.161 86.918 106.698 1.00 88.72 26 VAL F C 1
ATOM 10800 O O . VAL F 1 26 ? 100.097 85.889 106.024 1.00 88.72 26 VAL F O 1
ATOM 10802 N N . ALA F 1 27 ? 99.071 87.613 107.027 1.00 85.25 27 ALA F N 1
ATOM 10803 C CA . ALA F 1 27 ? 97.747 87.147 106.630 1.00 85.25 27 ALA F CA 1
ATOM 10804 C C . ALA F 1 27 ? 97.518 87.295 105.133 1.00 85.25 27 ALA F C 1
ATOM 10805 O O . ALA F 1 27 ? 96.771 86.507 104.541 1.00 85.25 27 ALA F O 1
ATOM 10807 N N . LEU F 1 28 ? 98.147 88.287 104.503 1.00 86.99 28 LEU F N 1
ATOM 10808 C CA . LEU F 1 28 ? 97.924 88.549 103.087 1.00 86.99 28 LEU F CA 1
ATOM 10809 C C . LEU F 1 28 ? 98.532 87.487 102.181 1.00 86.99 28 LEU F C 1
ATOM 10810 O O . LEU F 1 28 ? 98.266 87.503 100.975 1.00 86.99 28 LEU F O 1
ATOM 10815 N N . ASP F 1 29 ? 99.331 86.568 102.726 1.00 93.10 29 ASP F N 1
ATOM 10816 C CA . ASP F 1 29 ? 100.042 85.591 101.909 1.00 93.10 29 ASP F CA 1
ATOM 10817 C C . ASP F 1 29 ? 99.126 84.552 101.276 1.00 93.10 29 ASP F C 1
ATOM 10818 O O . ASP F 1 29 ? 99.595 83.776 100.438 1.00 93.10 29 ASP F O 1
ATOM 10820 N N . ARG F 1 30 ? 97.846 84.510 101.657 1.00 93.45 30 ARG F N 1
ATOM 10821 C CA . ARG F 1 30 ? 96.947 83.493 101.120 1.00 93.45 30 ARG F CA 1
ATOM 10822 C C . ARG F 1 30 ? 96.810 83.612 99.606 1.00 93.45 30 ARG F C 1
ATOM 10823 O O . ARG F 1 30 ? 96.844 82.604 98.892 1.00 93.45 30 ARG F O 1
ATOM 10825 N N . TYR F 1 31 ? 96.656 84.831 99.100 1.00 106.53 31 TYR F N 1
ATOM 10826 C CA . TYR F 1 31 ? 96.547 85.045 97.665 1.00 106.53 31 TYR F CA 1
ATOM 10827 C C . TYR F 1 31 ? 97.911 84.919 96.997 1.00 106.53 31 TYR F C 1
ATOM 10828 O O . TYR F 1 31 ? 98.953 85.158 97.613 1.00 106.53 31 TYR F O 1
ATOM 10837 N N . LEU F 1 32 ? 97.894 84.538 95.722 1.00 112.31 32 LEU F N 1
ATOM 10838 C CA . LEU F 1 32 ? 99.119 84.354 94.954 1.00 112.31 32 LEU F CA 1
ATOM 10839 C C . LEU F 1 32 ? 98.770 84.395 93.471 1.00 112.31 32 LEU F C 1
ATOM 10840 O O . LEU F 1 32 ? 97.613 84.591 93.089 1.00 112.31 32 LEU F O 1
ATOM 10842 N N . SER F 1 33 ? 99.786 84.208 92.636 1.00 118.63 33 SER F N 1
ATOM 10843 C CA . SER F 1 33 ? 99.633 84.177 91.189 1.00 118.63 33 SER F CA 1
ATOM 10844 C C . SER F 1 33 ? 99.702 82.739 90.689 1.00 118.63 33 SER F C 1
ATOM 10845 O O . SER F 1 33 ? 100.082 81.820 91.419 1.00 118.63 33 SER F O 1
ATOM 10848 N N . LYS F 1 34 ? 99.332 82.556 89.419 1.00 123.14 34 LYS F N 1
ATOM 10849 C CA . LYS F 1 34 ? 99.259 81.213 88.847 1.00 123.14 34 LYS F CA 1
ATOM 10850 C C . LYS F 1 34 ? 100.625 80.536 88.847 1.00 123.14 34 LYS F C 1
ATOM 10851 O O . LYS F 1 34 ? 100.773 79.404 89.326 1.00 123.14 34 LYS F O 1
ATOM 10853 N N . GLU F 1 35 ? 101.640 81.216 88.311 1.00 120.62 35 GLU F N 1
ATOM 10854 C CA . GLU F 1 35 ? 102.988 80.662 88.352 1.00 120.62 35 GLU F CA 1
ATOM 10855 C C . GLU F 1 35 ? 103.467 80.507 89.788 1.00 120.62 35 GLU F C 1
ATOM 10856 O O . GLU F 1 35 ? 104.117 79.513 90.132 1.00 120.62 35 GLU F O 1
ATOM 10858 N N . GLN F 1 36 ? 103.148 81.480 90.643 1.00 121.11 36 GLN F N 1
ATOM 10859 C CA . GLN F 1 36 ? 103.578 81.417 92.034 1.00 121.11 36 GLN F CA 1
ATOM 10860 C C . GLN F 1 36 ? 102.992 80.198 92.736 1.00 121.11 36 GLN F C 1
ATOM 10861 O O . GLN F 1 36 ? 103.708 79.459 93.421 1.00 121.11 36 GLN F O 1
ATOM 10867 N N . LYS F 1 37 ? 101.689 79.957 92.559 1.00 129.90 37 LYS F N 1
ATOM 10868 C CA . LYS F 1 37 ? 101.069 78.807 93.212 1.00 129.90 37 LYS F CA 1
ATOM 10869 C C . LYS F 1 37 ? 101.557 77.497 92.604 1.00 129.90 37 LYS F C 1
ATOM 10870 O O . LYS F 1 37 ? 101.721 76.502 93.320 1.00 129.90 37 LYS F O 1
ATOM 10876 N N . GLU F 1 38 ? 101.796 77.473 91.290 1.00 126.70 38 GLU F N 1
ATOM 10877 C CA . GLU F 1 38 ? 102.322 76.262 90.664 1.00 126.70 38 GLU F CA 1
ATOM 10878 C C . GLU F 1 38 ? 103.692 75.905 91.230 1.00 126.70 38 GLU F C 1
ATOM 10879 O O . GLU F 1 38 ? 103.949 74.749 91.592 1.00 126.70 38 GLU F O 1
ATOM 10881 N N . LEU F 1 39 ? 104.584 76.894 91.325 1.00 126.76 39 LEU F N 1
ATOM 10882 C CA . LEU F 1 39 ? 105.907 76.636 91.885 1.00 126.76 39 LEU F CA 1
ATOM 10883 C C . LEU F 1 39 ? 105.832 76.289 93.367 1.00 126.76 39 LEU F C 1
ATOM 10884 O O . LEU F 1 39 ? 106.606 75.455 93.848 1.00 126.76 39 LEU F O 1
ATOM 10889 N N . ARG F 1 40 ? 104.908 76.906 94.109 1.00 125.78 40 ARG F N 1
ATOM 10890 C CA . ARG F 1 40 ? 104.740 76.544 95.513 1.00 125.78 40 ARG F CA 1
ATOM 10891 C C . ARG F 1 40 ? 104.307 75.090 95.658 1.00 125.78 40 ARG F C 1
ATOM 10892 O O . ARG F 1 40 ? 104.827 74.359 96.511 1.00 125.78 40 ARG F O 1
ATOM 10900 N N . GLU F 1 41 ? 103.358 74.654 94.826 1.00 134.06 41 GLU F N 1
ATOM 10901 C CA . GLU F 1 41 ? 102.908 73.267 94.871 1.00 134.06 41 GLU F CA 1
ATOM 10902 C C . GLU F 1 41 ? 104.033 72.309 94.503 1.00 134.06 41 GLU F C 1
ATOM 10903 O O . GLU F 1 41 ? 104.206 71.267 95.147 1.00 134.06 41 GLU F O 1
ATOM 10905 N N . THR F 1 42 ? 104.809 72.642 93.468 1.00 131.80 42 THR F N 1
ATOM 10906 C CA . THR F 1 42 ? 105.922 71.776 93.084 1.00 131.80 42 THR F CA 1
ATOM 10907 C C . THR F 1 42 ? 106.968 71.697 94.190 1.00 131.80 42 THR F C 1
ATOM 10908 O O . THR F 1 42 ? 107.513 70.621 94.463 1.00 131.80 42 THR F O 1
ATOM 10912 N N . PHE F 1 43 ? 107.266 72.829 94.834 1.00 133.49 43 PHE F N 1
ATOM 10913 C CA . PHE F 1 43 ? 108.230 72.832 95.930 1.00 133.49 43 PHE F CA 1
ATOM 10914 C C . PHE F 1 43 ? 107.740 71.991 97.100 1.00 133.49 43 PHE F C 1
ATOM 10915 O O . PHE F 1 43 ? 108.513 71.231 97.696 1.00 133.49 43 PHE F O 1
ATOM 10923 N N . LYS F 1 44 ? 106.458 72.112 97.447 1.00 133.88 44 LYS F N 1
ATOM 10924 C CA . LYS F 1 44 ? 105.918 71.328 98.550 1.00 133.88 44 LYS F CA 1
ATOM 10925 C C . LYS F 1 44 ? 105.781 69.852 98.203 1.00 133.88 44 LYS F C 1
ATOM 10926 O O . LYS F 1 44 ? 105.748 69.017 99.114 1.00 133.88 44 LYS F O 1
ATOM 10928 N N . ASP F 1 45 ? 105.695 69.514 96.915 1.00 142.56 45 ASP F N 1
ATOM 10929 C CA . ASP F 1 45 ? 105.465 68.129 96.515 1.00 142.56 45 ASP F CA 1
ATOM 10930 C C . ASP F 1 45 ? 106.621 67.224 96.931 1.00 142.56 45 ASP F C 1
ATOM 10931 O O . ASP F 1 45 ? 106.450 66.308 97.743 1.00 142.56 45 ASP F O 1
ATOM 10933 N N . GLY F 1 46 ? 107.816 67.471 96.385 1.00 144.92 46 GLY F N 1
ATOM 10934 C CA . GLY F 1 46 ? 108.943 66.593 96.613 1.00 144.92 46 GLY F CA 1
ATOM 10935 C C . GLY F 1 46 ? 110.246 67.364 96.688 1.00 144.92 46 GLY F C 1
ATOM 10936 O O . GLY F 1 46 ? 110.320 68.541 96.328 1.00 144.92 46 GLY F O 1
ATOM 10937 N N . LYS F 1 47 ? 111.278 66.670 97.165 1.00 150.67 47 LYS F N 1
ATOM 10938 C CA . LYS F 1 47 ? 112.605 67.256 97.354 1.00 150.67 47 LYS F CA 1
ATOM 10939 C C . LYS F 1 47 ? 113.391 67.098 96.058 1.00 150.67 47 LYS F C 1
ATOM 10940 O O . LYS F 1 47 ? 114.065 66.092 95.833 1.00 150.67 47 LYS F O 1
ATOM 10946 N N . ASN F 1 48 ? 113.312 68.114 95.196 1.00 148.89 48 ASN F N 1
ATOM 10947 C CA . ASN F 1 48 ? 114.006 68.105 93.903 1.00 148.89 48 ASN F CA 1
ATOM 10948 C C . ASN F 1 48 ? 114.598 69.495 93.669 1.00 148.89 48 ASN F C 1
ATOM 10949 O O . ASN F 1 48 ? 113.920 70.385 93.148 1.00 148.89 48 ASN F O 1
ATOM 10954 N N . ASP F 1 49 ? 115.863 69.666 94.053 1.00 130.90 49 ASP F N 1
ATOM 10955 C CA . ASP F 1 49 ? 116.619 70.894 93.803 1.00 130.90 49 ASP F CA 1
ATOM 10956 C C . ASP F 1 49 ? 115.894 72.114 94.378 1.00 130.90 49 ASP F C 1
ATOM 10957 O O . ASP F 1 49 ? 115.426 73.000 93.662 1.00 130.90 49 ASP F O 1
ATOM 10959 N N . ARG F 1 50 ? 115.808 72.123 95.710 1.00 123.12 50 ARG F N 1
ATOM 10960 C CA . ARG F 1 50 ? 115.074 73.178 96.401 1.00 123.12 50 ARG F CA 1
ATOM 10961 C C . ARG F 1 50 ? 115.675 74.553 96.132 1.00 123.12 50 ARG F C 1
ATOM 10962 O O . ARG F 1 50 ? 114.943 75.538 95.988 1.00 123.12 50 ARG F O 1
ATOM 10970 N N . SER F 1 51 ? 117.006 74.644 96.079 1.00 111.09 51 SER F N 1
ATOM 10971 C CA . SER F 1 51 ? 117.650 75.942 95.894 1.00 111.09 51 SER F CA 1
ATOM 10972 C C . SER F 1 51 ? 117.314 76.548 94.536 1.00 111.09 51 SER F C 1
ATOM 10973 O O . SER F 1 51 ? 117.045 77.752 94.435 1.00 111.09 51 SER F O 1
ATOM 10976 N N . ALA F 1 52 ? 117.336 75.735 93.478 1.00 110.60 52 ALA F N 1
ATOM 10977 C CA . ALA F 1 52 ? 116.989 76.242 92.154 1.00 110.60 52 ALA F CA 1
ATOM 10978 C C . ALA F 1 52 ? 115.540 76.708 92.108 1.00 110.60 52 ALA F C 1
ATOM 10979 O O . ALA F 1 52 ? 115.228 77.743 91.504 1.00 110.60 52 ALA F O 1
ATOM 10981 N N . LEU F 1 53 ? 114.639 75.954 92.741 1.00 109.57 53 LEU F N 1
ATOM 10982 C CA . LEU F 1 53 ? 113.243 76.367 92.805 1.00 109.57 53 LEU F CA 1
ATOM 10983 C C . LEU F 1 53 ? 113.093 77.679 93.565 1.00 109.57 53 LEU F C 1
ATOM 10984 O O . LEU F 1 53 ? 112.295 78.538 93.180 1.00 109.57 53 LEU F O 1
ATOM 10986 N N . ARG F 1 54 ? 113.854 77.849 94.648 1.00 101.25 54 ARG F N 1
ATOM 10987 C CA . ARG F 1 54 ? 113.808 79.098 95.404 1.00 101.25 54 ARG F CA 1
ATOM 10988 C C . ARG F 1 54 ? 114.284 80.270 94.553 1.00 101.25 54 ARG F C 1
ATOM 10989 O O . ARG F 1 54 ? 113.680 81.350 94.564 1.00 101.25 54 ARG F O 1
ATOM 10997 N N . ILE F 1 55 ? 115.374 80.071 93.808 1.00 95.78 55 ILE F N 1
ATOM 10998 C CA . ILE F 1 55 ? 115.882 81.131 92.940 1.00 95.78 55 ILE F CA 1
ATOM 10999 C C . ILE F 1 55 ? 114.854 81.483 91.875 1.00 95.78 55 ILE F C 1
ATOM 11000 O O . ILE F 1 55 ? 114.636 82.661 91.566 1.00 95.78 55 ILE F O 1
ATOM 11005 N N . LYS F 1 56 ? 114.207 80.470 91.295 1.00 95.80 56 LYS F N 1
ATOM 11006 C CA . LYS F 1 56 ? 113.149 80.732 90.324 1.00 95.80 56 LYS F CA 1
ATOM 11007 C C . LYS F 1 56 ? 111.993 81.492 90.963 1.00 95.80 56 LYS F C 1
ATOM 11008 O O . LYS F 1 56 ? 111.397 82.376 90.337 1.00 95.80 56 LYS F O 1
ATOM 11010 N N . MET F 1 57 ? 111.661 81.153 92.211 1.00 95.81 57 MET F N 1
ATOM 11011 C CA . MET F 1 57 ? 110.591 81.847 92.918 1.00 95.81 57 MET F CA 1
ATOM 11012 C C . MET F 1 57 ? 110.921 83.321 93.109 1.00 95.81 57 MET F C 1
ATOM 11013 O O . MET F 1 57 ? 110.064 84.189 92.911 1.00 95.81 57 MET F O 1
ATOM 11018 N N . PHE F 1 58 ? 112.162 83.621 93.498 1.00 80.49 58 PHE F N 1
ATOM 11019 C CA . PHE F 1 58 ? 112.537 84.999 93.795 1.00 80.49 58 PHE F CA 1
ATOM 11020 C C . PHE F 1 58 ? 112.543 85.888 92.558 1.00 80.49 58 PHE F C 1
ATOM 11021 O O . PHE F 1 58 ? 112.502 87.115 92.694 1.00 80.49 58 PHE F O 1
ATOM 11029 N N . LEU F 1 59 ? 112.576 85.309 91.360 1.00 87.52 59 LEU F N 1
ATOM 11030 C CA . LEU F 1 59 ? 112.694 86.081 90.131 1.00 87.52 59 LEU F CA 1
ATOM 11031 C C . LEU F 1 59 ? 111.361 86.269 89.417 1.00 87.52 59 LEU F C 1
ATOM 11032 O O . LEU F 1 59 ? 111.347 86.689 88.256 1.00 87.52 59 LEU F O 1
ATOM 11037 N N . SER F 1 60 ? 110.244 85.970 90.078 1.00 95.49 60 SER F N 1
ATOM 11038 C CA . SER F 1 60 ? 108.943 86.204 89.476 1.00 95.49 60 SER F CA 1
ATOM 11039 C C . SER F 1 60 ? 108.263 87.403 90.127 1.00 95.49 60 SER F C 1
ATOM 11040 O O . SER F 1 60 ? 108.390 87.602 91.341 1.00 95.49 60 SER F O 1
ATOM 11043 N N . PRO F 1 61 ? 107.536 88.215 89.356 1.00 94.83 61 PRO F N 1
ATOM 11044 C CA . PRO F 1 61 ? 106.900 89.409 89.932 1.00 94.83 61 PRO F CA 1
ATOM 11045 C C . PRO F 1 61 ? 105.785 89.069 90.907 1.00 94.83 61 PRO F C 1
ATOM 11046 O O . PRO F 1 61 ? 105.482 87.893 91.133 1.00 94.83 61 PRO F O 1
ATOM 11050 N N . SER F 1 62 ? 105.166 90.091 91.486 1.00 100.49 62 SER F N 1
ATOM 11051 C CA . SER F 1 62 ? 104.096 89.911 92.452 1.00 100.49 62 SER F CA 1
ATOM 11052 C C . SER F 1 62 ? 102.889 90.743 92.049 1.00 100.49 62 SER F C 1
ATOM 11053 O O . SER F 1 62 ? 103.037 91.808 91.442 1.00 100.49 62 SER F O 1
ATOM 11056 N N . PRO F 1 63 ? 101.685 90.282 92.371 1.00 100.83 63 PRO F N 1
ATOM 11057 C CA . PRO F 1 63 ? 100.480 91.036 92.017 1.00 100.83 63 PRO F CA 1
ATOM 11058 C C . PRO F 1 63 ? 100.285 92.234 92.937 1.00 100.83 63 PRO F C 1
ATOM 11059 O O . PRO F 1 63 ? 100.981 92.414 93.936 1.00 100.83 63 PRO F O 1
ATOM 11063 N N . SER F 1 64 ? 99.306 93.063 92.574 1.00 100.90 64 SER F N 1
ATOM 11064 C CA . SER F 1 64 ? 98.982 94.249 93.356 1.00 100.90 64 SER F CA 1
ATOM 11065 C C . SER F 1 64 ? 98.152 93.936 94.592 1.00 100.90 64 SER F C 1
ATOM 11066 O O . SER F 1 64 ? 97.976 94.818 95.439 1.00 100.90 64 SER F O 1
ATOM 11069 N N . ARG F 1 65 ? 97.636 92.711 94.716 1.00 99.47 65 ARG F N 1
ATOM 11070 C CA . ARG F 1 65 ? 96.831 92.361 95.880 1.00 99.47 65 ARG F CA 1
ATOM 11071 C C . ARG F 1 65 ? 97.672 92.275 97.146 1.00 99.47 65 ARG F C 1
ATOM 11072 O O . ARG F 1 65 ? 97.145 92.449 98.250 1.00 99.47 65 ARG F O 1
ATOM 11080 N N . ARG F 1 66 ? 98.970 92.008 97.012 1.00 84.88 66 ARG F N 1
ATOM 11081 C CA . ARG F 1 66 ? 99.834 91.857 98.174 1.00 84.88 66 ARG F CA 1
ATOM 11082 C C . ARG F 1 66 ? 100.335 93.184 98.724 1.00 84.88 66 ARG F C 1
ATOM 11083 O O . ARG F 1 66 ? 101.000 93.189 99.765 1.00 84.88 66 ARG F O 1
ATOM 11085 N N . PHE F 1 67 ? 100.043 94.299 98.060 1.00 75.81 67 PHE F N 1
ATOM 11086 C CA . PHE F 1 67 ? 100.511 95.593 98.533 1.00 75.81 67 PHE F CA 1
ATOM 11087 C C . PHE F 1 67 ? 99.822 95.978 99.835 1.00 75.81 67 PHE F C 1
ATOM 11088 O O . PHE F 1 67 ? 98.631 95.724 100.028 1.00 75.81 67 PHE F O 1
ATOM 11096 N N . THR F 1 68 ? 100.586 96.592 100.737 1.00 67.66 68 THR F N 1
ATOM 11097 C CA . THR F 1 68 ? 100.025 97.178 101.947 1.00 67.66 68 THR F CA 1
ATOM 11098 C C . THR F 1 68 ? 100.444 98.639 102.036 1.00 67.66 68 THR F C 1
ATOM 11099 O O . THR F 1 68 ? 101.032 99.177 101.094 1.00 67.66 68 THR F O 1
ATOM 11103 N N . GLN F 1 69 ? 100.143 99.293 103.159 1.00 75.35 69 GLN F N 1
ATOM 11104 C CA . GLN F 1 69 ? 100.517 100.694 103.313 1.00 75.35 69 GLN F CA 1
ATOM 11105 C C . GLN F 1 69 ? 102.029 100.852 103.421 1.00 75.35 69 GLN F C 1
ATOM 11106 O O . GLN F 1 69 ? 102.627 101.688 102.734 1.00 75.35 69 GLN F O 1
ATOM 11108 N N . HIS F 1 70 ? 102.667 100.054 104.280 1.00 80.51 70 HIS F N 1
ATOM 11109 C CA . HIS F 1 70 ? 104.108 100.174 104.473 1.00 80.51 70 HIS F CA 1
ATOM 11110 C C . HIS F 1 70 ? 104.876 99.688 103.250 1.00 80.51 70 HIS F C 1
ATOM 11111 O O . HIS F 1 70 ? 105.787 100.368 102.766 1.00 80.51 70 HIS F O 1
ATOM 11118 N N . GLY F 1 71 ? 104.520 98.516 102.731 1.00 69.78 71 GLY F N 1
ATOM 11119 C CA . GLY F 1 71 ? 105.251 97.933 101.624 1.00 69.78 71 GLY F CA 1
ATOM 11120 C C . GLY F 1 71 ? 104.593 96.698 101.047 1.00 69.78 71 GLY F C 1
ATOM 11121 O O . GLY F 1 71 ? 103.372 96.665 100.872 1.00 69.78 71 GLY F O 1
ATOM 11122 N N . VAL F 1 72 ? 105.389 95.674 100.748 1.00 58.88 72 VAL F N 1
ATOM 11123 C CA . VAL F 1 72 ? 104.906 94.446 100.130 1.00 58.88 72 VAL F CA 1
ATOM 11124 C C . VAL F 1 72 ? 105.275 93.270 101.020 1.00 58.88 72 VAL F C 1
ATOM 11125 O O . VAL F 1 72 ? 106.401 93.188 101.523 1.00 58.88 72 VAL F O 1
ATOM 11129 N N . VAL F 1 73 ? 104.321 92.367 101.222 1.00 63.14 73 VAL F N 1
ATOM 11130 C CA . VAL F 1 73 ? 104.543 91.150 101.998 1.00 63.14 73 VAL F CA 1
ATOM 11131 C C . VAL F 1 73 ? 105.300 90.144 101.136 1.00 63.14 73 VAL F C 1
ATOM 11132 O O . VAL F 1 73 ? 104.974 89.971 99.952 1.00 63.14 73 VAL F O 1
ATOM 11136 N N . PRO F 1 74 ? 106.329 89.492 101.661 1.00 65.59 74 PRO F N 1
ATOM 11137 C CA . PRO F 1 74 ? 107.053 88.479 100.889 1.00 65.59 74 PRO F CA 1
ATOM 11138 C C . PRO F 1 74 ? 106.310 87.148 100.921 1.00 65.59 74 PRO F C 1
ATOM 11139 O O . PRO F 1 74 ? 105.223 87.025 101.481 1.00 65.59 74 PRO F O 1
ATOM 11143 N N . MET F 1 75 ? 106.922 86.143 100.302 1.00 84.38 75 MET F N 1
ATOM 11144 C CA . MET F 1 75 ? 106.364 84.803 100.315 1.00 84.38 75 MET F CA 1
ATOM 11145 C C . MET F 1 75 ? 106.719 84.091 101.618 1.00 84.38 75 MET F C 1
ATOM 11146 O O . MET F 1 75 ? 107.601 84.512 102.371 1.00 84.38 75 MET F O 1
ATOM 11151 N N . ARG F 1 76 ? 106.014 82.995 101.882 1.00 81.20 76 ARG F N 1
ATOM 11152 C CA . ARG F 1 76 ? 106.239 82.213 103.089 1.00 81.20 76 ARG F CA 1
ATOM 11153 C C . ARG F 1 76 ? 107.382 81.217 102.950 1.00 81.20 76 ARG F C 1
ATOM 11154 O O . ARG F 1 76 ? 107.725 80.554 103.934 1.00 81.20 76 ARG F O 1
ATOM 11156 N N . GLU F 1 77 ? 107.978 81.094 101.763 1.00 78.21 77 GLU F N 1
ATOM 11157 C CA . GLU F 1 77 ? 109.045 80.128 101.538 1.00 78.21 77 GLU F CA 1
ATOM 11158 C C . GLU F 1 77 ? 110.435 80.749 101.508 1.00 78.21 77 GLU F C 1
ATOM 11159 O O . GLU F 1 77 ? 111.422 80.018 101.642 1.00 78.21 77 GLU F O 1
ATOM 11161 N N . ILE F 1 78 ? 110.543 82.066 101.336 1.00 67.12 78 ILE F N 1
ATOM 11162 C CA . ILE F 1 78 ? 111.842 82.722 101.239 1.00 67.12 78 ILE F CA 1
ATOM 11163 C C . ILE F 1 78 ? 111.977 83.754 102.350 1.00 67.12 78 ILE F C 1
ATOM 11164 O O . ILE F 1 78 ? 112.660 84.771 102.189 1.00 67.12 78 ILE F O 1
ATOM 11169 N N . LYS F 1 79 ? 111.331 83.502 103.484 1.00 73.15 79 LYS F N 1
ATOM 11170 C CA . LYS F 1 79 ? 111.342 84.426 104.608 1.00 73.15 79 LYS F CA 1
ATOM 11171 C C . LYS F 1 79 ? 111.787 83.693 105.865 1.00 73.15 79 LYS F C 1
ATOM 11172 O O . LYS F 1 79 ? 111.354 82.566 106.124 1.00 73.15 79 LYS F O 1
ATOM 11176 N N . THR F 1 80 ? 112.656 84.335 106.639 1.00 70.32 80 THR F N 1
ATOM 11177 C CA . THR F 1 80 ? 113.190 83.764 107.863 1.00 70.32 80 THR F CA 1
ATOM 11178 C C . THR F 1 80 ? 112.368 84.233 109.061 1.00 70.32 80 THR F C 1
ATOM 11179 O O . THR F 1 80 ? 111.348 84.912 108.919 1.00 70.32 80 THR F O 1
ATOM 11183 N N . ASN F 1 81 ? 112.818 83.871 110.259 1.00 78.01 81 ASN F N 1
ATOM 11184 C CA . ASN F 1 81 ? 112.145 84.224 111.502 1.00 78.01 81 ASN F CA 1
ATOM 11185 C C . ASN F 1 81 ? 113.149 84.704 112.539 1.00 78.01 81 ASN F C 1
ATOM 11186 O O . ASN F 1 81 ? 113.011 84.438 113.736 1.00 78.01 81 ASN F O 1
ATOM 11188 N N . THR F 1 82 ? 114.178 85.419 112.094 1.00 76.08 82 THR F N 1
ATOM 11189 C CA . THR F 1 82 ? 115.191 85.974 112.979 1.00 76.08 82 THR F CA 1
ATOM 11190 C C . THR F 1 82 ? 115.119 87.495 112.962 1.00 76.08 82 THR F C 1
ATOM 11191 O O . THR F 1 82 ? 114.964 88.110 111.902 1.00 76.08 82 THR F O 1
ATOM 11195 N N . ASP F 1 83 ? 115.212 88.095 114.144 1.00 84.15 83 ASP F N 1
ATOM 11196 C CA . ASP F 1 83 ? 115.146 89.543 114.267 1.00 84.15 83 ASP F CA 1
ATOM 11197 C C . ASP F 1 83 ? 116.508 90.170 113.996 1.00 84.15 83 ASP F C 1
ATOM 11198 O O . ASP F 1 83 ? 117.555 89.609 114.329 1.00 84.15 83 ASP F O 1
ATOM 11203 N N . ILE F 1 84 ? 116.483 91.350 113.386 1.00 70.72 84 ILE F N 1
ATOM 11204 C CA . ILE F 1 84 ? 117.703 92.068 113.029 1.00 70.72 84 ILE F CA 1
ATOM 11205 C C . ILE F 1 84 ? 117.579 93.513 113.497 1.00 70.72 84 ILE F C 1
ATOM 11206 O O . ILE F 1 84 ? 116.460 94.036 113.596 1.00 70.72 84 ILE F O 1
ATOM 11211 N N . PRO F 1 85 ? 118.685 94.190 113.801 1.00 71.58 85 PRO F N 1
ATOM 11212 C CA . PRO F 1 85 ? 118.596 95.584 114.248 1.00 71.58 85 PRO F CA 1
ATOM 11213 C C . PRO F 1 85 ? 118.014 96.486 113.170 1.00 71.58 85 PRO F C 1
ATOM 11214 O O . PRO F 1 85 ? 118.178 96.249 111.971 1.00 71.58 85 PRO F O 1
ATOM 11218 N N . SER F 1 86 ? 117.322 97.536 113.619 1.00 70.80 86 SER F N 1
ATOM 11219 C CA . SER F 1 86 ? 116.655 98.443 112.691 1.00 70.80 86 SER F CA 1
ATOM 11220 C C . SER F 1 86 ? 117.655 99.181 111.810 1.00 70.80 86 SER F C 1
ATOM 11221 O O . SER F 1 86 ? 117.406 99.384 110.615 1.00 70.80 86 SER F O 1
ATOM 11224 N N . THR F 1 87 ? 118.783 99.605 112.384 1.00 71.68 87 THR F N 1
ATOM 11225 C CA . THR F 1 87 ? 119.750 100.395 111.628 1.00 71.68 87 THR F CA 1
ATOM 11226 C C . THR F 1 87 ? 120.305 99.613 110.443 1.00 71.68 87 THR F C 1
ATOM 11227 O O . THR F 1 87 ? 120.436 100.154 109.338 1.00 71.68 87 THR F O 1
ATOM 11231 N N . LEU F 1 88 ? 120.633 98.337 110.655 1.00 63.71 88 LEU F N 1
ATOM 11232 C CA . LEU F 1 88 ? 121.162 97.508 109.577 1.00 63.71 88 LEU F CA 1
ATOM 11233 C C . LEU F 1 88 ? 120.161 97.392 108.435 1.00 63.71 88 LEU F C 1
ATOM 11234 O O . LEU F 1 88 ? 120.509 97.586 107.261 1.00 63.71 88 LEU F O 1
ATOM 11239 N N . TRP F 1 89 ? 118.906 97.086 108.768 1.00 59.56 89 TRP F N 1
ATOM 11240 C CA . TRP F 1 89 ? 117.867 96.959 107.752 1.00 59.56 89 TRP F CA 1
ATOM 11241 C C . TRP F 1 89 ? 117.682 98.264 106.993 1.00 59.56 89 TRP F C 1
ATOM 11242 O O . TRP F 1 89 ? 117.627 98.276 105.758 1.00 59.56 89 TRP F O 1
ATOM 11253 N N . THR F 1 90 ? 117.596 99.379 107.721 1.00 62.69 90 THR F N 1
ATOM 11254 C CA . THR F 1 90 ? 117.377 100.669 107.078 1.00 62.69 90 THR F CA 1
ATOM 11255 C C . THR F 1 90 ? 118.515 101.005 106.126 1.00 62.69 90 THR F C 1
ATOM 11256 O O . THR F 1 90 ? 118.282 101.388 104.975 1.00 62.69 90 THR F O 1
ATOM 11260 N N . LEU F 1 91 ? 119.759 100.839 106.581 1.00 61.27 91 LEU F N 1
ATOM 11261 C CA . LEU F 1 91 ? 120.903 101.199 105.751 1.00 61.27 91 LEU F CA 1
ATOM 11262 C C . LEU F 1 91 ? 120.979 100.325 104.505 1.00 61.27 91 LEU F C 1
ATOM 11263 O O . LEU F 1 91 ? 121.158 100.833 103.387 1.00 61.27 91 LEU F O 1
ATOM 11268 N N . VAL F 1 92 ? 120.837 99.007 104.673 1.00 56.14 92 VAL F N 1
ATOM 11269 C CA . VAL F 1 92 ? 120.960 98.106 103.530 1.00 56.14 92 VAL F CA 1
ATOM 11270 C C . VAL F 1 92 ? 119.841 98.360 102.528 1.00 56.14 92 VAL F C 1
ATOM 11271 O O . VAL F 1 92 ? 120.080 98.448 101.317 1.00 56.14 92 VAL F O 1
ATOM 11275 N N . THR F 1 93 ? 118.603 98.491 103.016 1.00 59.42 93 THR F N 1
ATOM 11276 C CA . THR F 1 93 ? 117.484 98.735 102.114 1.00 59.42 93 THR F CA 1
ATOM 11277 C C . THR F 1 93 ? 117.644 100.061 101.385 1.00 59.42 93 THR F C 1
ATOM 11278 O O . THR F 1 93 ? 117.411 100.141 100.173 1.00 59.42 93 THR F O 1
ATOM 11282 N N . ASP F 1 94 ? 118.061 101.110 102.101 1.00 60.38 94 ASP F N 1
ATOM 11283 C CA . ASP F 1 94 ? 118.224 102.415 101.473 1.00 60.38 94 ASP F CA 1
ATOM 11284 C C . ASP F 1 94 ? 119.273 102.366 100.372 1.00 60.38 94 ASP F C 1
ATOM 11285 O O . ASP F 1 94 ? 119.031 102.834 99.253 1.00 60.38 94 ASP F O 1
ATOM 11287 N N . TRP F 1 95 ? 120.442 101.787 100.661 1.00 56.87 95 TRP F N 1
ATOM 11288 C CA . TRP F 1 95 ? 121.487 101.738 99.642 1.00 56.87 95 TRP F CA 1
ATOM 11289 C C . TRP F 1 95 ? 121.051 100.893 98.451 1.00 56.87 95 TRP F C 1
ATOM 11290 O O . TRP F 1 95 ? 121.240 101.285 97.291 1.00 56.87 95 TRP F O 1
ATOM 11301 N N . LEU F 1 96 ? 120.454 99.728 98.718 1.00 54.82 96 LEU F N 1
ATOM 11302 C CA . LEU F 1 96 ? 120.092 98.822 97.636 1.00 54.82 96 LEU F CA 1
ATOM 11303 C C . LEU F 1 96 ? 119.020 99.433 96.745 1.00 54.82 96 LEU F C 1
ATOM 11304 O O . LEU F 1 96 ? 119.066 99.284 95.518 1.00 54.82 96 LEU F O 1
ATOM 11309 N N . LEU F 1 97 ? 118.049 100.133 97.337 1.00 61.06 97 LEU F N 1
ATOM 11310 C CA . LEU F 1 97 ? 117.027 100.789 96.531 1.00 61.06 97 LEU F CA 1
ATOM 11311 C C . LEU F 1 97 ? 117.583 102.006 95.805 1.00 61.06 97 LEU F C 1
ATOM 11312 O O . LEU F 1 97 ? 117.101 102.350 94.721 1.00 61.06 97 LEU F O 1
ATOM 11317 N N . ASN F 1 98 ? 118.587 102.672 96.382 1.00 65.88 98 ASN F N 1
ATOM 11318 C CA . ASN F 1 98 ? 119.245 103.761 95.672 1.00 65.88 98 ASN F CA 1
ATOM 11319 C C . ASN F 1 98 ? 119.974 103.258 94.435 1.00 65.88 98 ASN F C 1
ATOM 11320 O O . ASN F 1 98 ? 119.971 103.930 93.398 1.00 65.88 98 ASN F O 1
ATOM 11325 N N . LEU F 1 99 ? 120.601 102.083 94.524 1.00 73.09 99 LEU F N 1
ATOM 11326 C CA . LEU F 1 99 ? 121.329 101.549 93.377 1.00 73.09 99 LEU F CA 1
ATOM 11327 C C . LEU F 1 99 ? 120.379 101.071 92.284 1.00 73.09 99 LEU F C 1
ATOM 11328 O O . LEU F 1 99 ? 120.733 101.106 91.100 1.00 73.09 99 LEU F O 1
ATOM 11333 N N . LEU F 1 100 ? 119.167 100.652 92.650 1.00 75.67 100 LEU F N 1
ATOM 11334 C CA . LEU F 1 100 ? 118.262 99.963 91.740 1.00 75.67 100 LEU F CA 1
ATOM 11335 C C . LEU F 1 100 ? 117.386 100.909 90.924 1.00 75.67 100 LEU F C 1
ATOM 11336 O O . LEU F 1 100 ? 116.334 100.488 90.430 1.00 75.67 100 LEU F O 1
ATOM 11341 N N . GLN F 1 101 ? 117.784 102.165 90.770 1.00 88.66 101 GLN F N 1
ATOM 11342 C CA . GLN F 1 101 ? 117.031 103.113 89.948 1.00 88.66 101 GLN F CA 1
ATOM 11343 C C . GLN F 1 101 ? 117.573 103.171 88.525 1.00 88.66 101 GLN F C 1
ATOM 11344 O O . GLN F 1 101 ? 117.944 104.235 88.030 1.00 88.66 101 GLN F O 1
ATOM 11350 N N . ASP F 1 102 ? 117.613 102.025 87.845 1.00 102.66 102 ASP F N 1
ATOM 11351 C CA . ASP F 1 102 ? 118.098 101.966 86.471 1.00 102.66 102 ASP F CA 1
ATOM 11352 C C . ASP F 1 102 ? 117.719 100.622 85.869 1.00 102.66 102 ASP F C 1
ATOM 11353 O O . ASP F 1 102 ? 117.899 99.583 86.511 1.00 102.66 102 ASP F O 1
ATOM 11358 N N . GLU F 1 103 ? 117.195 100.648 84.640 1.00 105.00 103 GLU F N 1
ATOM 11359 C CA . GLU F 1 103 ? 116.856 99.405 83.953 1.00 105.00 103 GLU F CA 1
ATOM 11360 C C . GLU F 1 103 ? 118.101 98.576 83.663 1.00 105.00 103 GLU F C 1
ATOM 11361 O O . GLU F 1 103 ? 118.091 97.349 83.824 1.00 105.00 103 GLU F O 1
ATOM 11363 N N . GLU F 1 104 ? 119.181 99.226 83.222 1.00 106.86 104 GLU F N 1
ATOM 11364 C CA . GLU F 1 104 ? 120.426 98.507 82.972 1.00 106.86 104 GLU F CA 1
ATOM 11365 C C . GLU F 1 104 ? 120.984 97.910 84.258 1.00 106.86 104 GLU F C 1
ATOM 11366 O O . GLU F 1 104 ? 121.478 96.777 84.263 1.00 106.86 104 GLU F O 1
ATOM 11368 N N . ASN F 1 105 ? 120.914 98.660 85.361 1.00 104.28 105 ASN F N 1
ATOM 11369 C CA . ASN F 1 105 ? 121.325 98.109 86.648 1.00 104.28 105 ASN F CA 1
ATOM 11370 C C . ASN F 1 105 ? 120.420 96.963 87.077 1.00 104.28 105 ASN F C 1
ATOM 11371 O O . ASN F 1 105 ? 120.891 96.003 87.695 1.00 104.28 105 ASN F O 1
ATOM 11376 N N . GLN F 1 106 ? 119.127 97.043 86.759 1.00 101.91 106 GLN F N 1
ATOM 11377 C CA . GLN F 1 106 ? 118.222 95.931 87.032 1.00 101.91 106 GLN F CA 1
ATOM 11378 C C . GLN F 1 106 ? 118.658 94.679 86.280 1.00 101.91 106 GLN F C 1
ATOM 11379 O O . GLN F 1 106 ? 118.717 93.582 86.850 1.00 101.91 106 GLN F O 1
ATOM 11385 N N . GLU F 1 107 ? 118.976 94.830 84.991 1.00 103.62 107 GLU F N 1
ATOM 11386 C CA . GLU F 1 107 ? 119.429 93.692 84.198 1.00 103.62 107 GLU F CA 1
ATOM 11387 C C . GLU F 1 107 ? 120.743 93.138 84.731 1.00 103.62 107 GLU F C 1
ATOM 11388 O O . GLU F 1 107 ? 120.944 91.918 84.765 1.00 103.62 107 GLU F O 1
ATOM 11390 N N . MET F 1 108 ? 121.653 94.021 85.148 1.00 104.45 108 MET F N 1
ATOM 11391 C CA . MET F 1 108 ? 122.914 93.572 85.730 1.00 104.45 108 MET F CA 1
ATOM 11392 C C . MET F 1 108 ? 122.681 92.783 87.013 1.00 104.45 108 MET F C 1
ATOM 11393 O O . MET F 1 108 ? 123.315 91.744 87.236 1.00 104.45 108 MET F O 1
ATOM 11398 N N . PHE F 1 109 ? 121.777 93.263 87.868 1.00 95.30 109 PHE F N 1
ATOM 11399 C CA . PHE F 1 109 ? 121.470 92.554 89.106 1.00 95.30 109 PHE F CA 1
ATOM 11400 C C . PHE F 1 109 ? 120.883 91.180 88.811 1.00 95.30 109 PHE F C 1
ATOM 11401 O O . PHE F 1 109 ? 121.252 90.187 89.447 1.00 95.30 109 PHE F O 1
ATOM 11409 N N . GLU F 1 110 ? 119.959 91.103 87.850 1.00 102.97 110 GLU F N 1
ATOM 11410 C CA . GLU F 1 110 ? 119.381 89.806 87.503 1.00 102.97 110 GLU F CA 1
ATOM 11411 C C . GLU F 1 110 ? 120.438 88.860 86.943 1.00 102.97 110 GLU F C 1
ATOM 11412 O O . GLU F 1 110 ? 120.457 87.668 87.278 1.00 102.97 110 GLU F O 1
ATOM 11418 N N . ASP F 1 111 ? 121.331 89.372 86.093 1.00 100.95 111 ASP F N 1
ATOM 11419 C CA . ASP F 1 111 ? 122.392 88.534 85.547 1.00 100.95 111 ASP F CA 1
ATOM 11420 C C . ASP F 1 111 ? 123.304 88.016 86.651 1.00 100.95 111 ASP F C 1
ATOM 11421 O O . ASP F 1 111 ? 123.693 86.842 86.645 1.00 100.95 111 ASP F O 1
ATOM 11423 N N . PHE F 1 112 ? 123.657 88.878 87.607 1.00 97.99 112 PHE F N 1
ATOM 11424 C CA . PHE F 1 112 ? 124.505 88.447 88.714 1.00 97.99 112 PHE F CA 1
ATOM 11425 C C . PHE F 1 112 ? 123.800 87.415 89.585 1.00 97.99 112 PHE F C 1
ATOM 11426 O O . PHE F 1 112 ? 124.408 86.420 89.996 1.00 97.99 112 PHE F O 1
ATOM 11434 N N . ILE F 1 113 ? 122.516 87.637 89.880 1.00 98.28 113 ILE F N 1
ATOM 11435 C CA . ILE F 1 113 ? 121.783 86.718 90.747 1.00 98.28 113 ILE F CA 1
ATOM 11436 C C . ILE F 1 113 ? 121.611 85.367 90.065 1.00 98.28 113 ILE F C 1
ATOM 11437 O O . ILE F 1 113 ? 121.543 84.325 90.728 1.00 98.28 113 ILE F O 1
ATOM 11442 N N . SER F 1 114 ? 121.537 85.360 88.732 1.00 105.28 114 SER F N 1
ATOM 11443 C CA . SER F 1 114 ? 121.442 84.104 88.001 1.00 105.28 114 SER F CA 1
ATOM 11444 C C . SER F 1 114 ? 122.801 83.484 87.705 1.00 105.28 114 SER F C 1
ATOM 11445 O O . SER F 1 114 ? 122.848 82.361 87.192 1.00 105.28 114 SER F O 1
ATOM 11448 N N . SER F 1 115 ? 123.899 84.175 88.009 1.00 101.58 115 SER F N 1
ATOM 11449 C CA . SER F 1 115 ? 125.220 83.717 87.587 1.00 101.58 115 SER F CA 1
ATOM 11450 C C . SER F 1 115 ? 125.859 82.758 88.589 1.00 101.58 115 SER F C 1
ATOM 11451 O O . SER F 1 115 ? 126.153 81.607 88.252 1.00 101.58 115 SER F O 1
ATOM 11454 N N . LYS F 1 116 ? 126.075 83.215 89.823 1.00 102.34 116 LYS F N 1
ATOM 11455 C CA . LYS F 1 116 ? 126.893 82.468 90.766 1.00 102.34 116 LYS F CA 1
ATOM 11456 C C . LYS F 1 116 ? 126.281 82.302 92.150 1.00 102.34 116 LYS F C 1
ATOM 11457 O O . LYS F 1 116 ? 126.940 81.736 93.028 1.00 102.34 116 LYS F O 1
ATOM 11459 N N . PHE F 1 117 ? 125.065 82.769 92.377 1.00 96.64 117 PHE F N 1
ATOM 11460 C CA . PHE F 1 117 ? 124.468 82.636 93.701 1.00 96.64 117 PHE F CA 1
ATOM 11461 C C . PHE F 1 117 ? 124.025 81.198 93.932 1.00 96.64 117 PHE F C 1
ATOM 11462 O O . PHE F 1 117 ? 123.168 80.697 93.193 1.00 96.64 117 PHE F O 1
ATOM 11470 N N . PRO F 1 118 ? 124.572 80.499 94.929 1.00 99.32 118 PRO F N 1
ATOM 11471 C CA . PRO F 1 118 ? 124.156 79.113 95.175 1.00 99.32 118 PRO F CA 1
ATOM 11472 C C . PRO F 1 118 ? 122.859 79.019 95.961 1.00 99.32 118 PRO F C 1
ATOM 11473 O O . PRO F 1 118 ? 122.052 78.113 95.730 1.00 99.32 118 PRO F O 1
ATOM 11477 N N . ASP F 1 119 ? 122.649 79.947 96.891 1.00 103.68 119 ASP F N 1
ATOM 11478 C CA . ASP F 1 119 ? 121.427 79.971 97.683 1.00 103.68 119 ASP F CA 1
ATOM 11479 C C . ASP F 1 119 ? 121.207 81.385 98.196 1.00 103.68 119 ASP F C 1
ATOM 11480 O O . ASP F 1 119 ? 122.144 82.179 98.309 1.00 103.68 119 ASP F O 1
ATOM 11485 N N . VAL F 1 120 ? 119.946 81.685 98.508 1.00 87.67 120 VAL F N 1
ATOM 11486 C CA . VAL F 1 120 ? 119.584 83.027 98.951 1.00 87.67 120 VAL F CA 1
ATOM 11487 C C . VAL F 1 120 ? 120.176 83.324 100.325 1.00 87.67 120 VAL F C 1
ATOM 11488 O O . VAL F 1 120 ? 120.632 84.443 100.589 1.00 87.67 120 VAL F O 1
ATOM 11492 N N . LEU F 1 121 ? 120.197 82.330 101.209 1.00 87.91 121 LEU F N 1
ATOM 11493 C CA . LEU F 1 121 ? 120.605 82.555 102.590 1.00 87.91 121 LEU F CA 1
ATOM 11494 C C . LEU F 1 121 ? 122.056 83.019 102.667 1.00 87.91 121 LEU F C 1
ATOM 11495 O O . LEU F 1 121 ? 122.903 82.631 101.859 1.00 87.91 121 LEU F O 1
ATOM 11500 N N . ALA F 1 122 ? 122.333 83.872 103.653 1.00 87.45 122 ALA F N 1
ATOM 11501 C CA . ALA F 1 122 ? 123.672 84.394 103.880 1.00 87.45 122 ALA F CA 1
ATOM 11502 C C . ALA F 1 122 ? 123.885 84.581 105.375 1.00 87.45 122 ALA F C 1
ATOM 11503 O O . ALA F 1 122 ? 122.930 84.775 106.131 1.00 87.45 122 ALA F O 1
ATOM 11505 N N . SER F 1 123 ? 125.147 84.527 105.792 1.00 76.81 123 SER F N 1
ATOM 11506 C CA . SER F 1 123 ? 125.470 84.630 107.209 1.00 76.81 123 SER F CA 1
ATOM 11507 C C . SER F 1 123 ? 125.188 86.034 107.730 1.00 76.81 123 SER F C 1
ATOM 11508 O O . SER F 1 123 ? 125.335 87.024 107.010 1.00 76.81 123 SER F O 1
ATOM 11511 N N . ALA F 1 124 ? 124.781 86.113 108.999 1.00 77.57 124 ALA F N 1
ATOM 11512 C CA . ALA F 1 124 ? 124.428 87.401 109.588 1.00 77.57 124 ALA F CA 1
ATOM 11513 C C . ALA F 1 124 ? 125.667 88.238 109.881 1.00 77.57 124 ALA F C 1
ATOM 11514 O O . ALA F 1 124 ? 125.677 89.454 109.651 1.00 77.57 124 ALA F O 1
ATOM 11516 N N . ASP F 1 125 ? 126.721 87.606 110.402 1.00 80.92 125 ASP F N 1
ATOM 11517 C CA . ASP F 1 125 ? 127.930 88.350 110.738 1.00 80.92 125 ASP F CA 1
ATOM 11518 C C . ASP F 1 125 ? 128.585 88.944 109.499 1.00 80.92 125 ASP F C 1
ATOM 11519 O O . ASP F 1 125 ? 129.174 90.029 109.570 1.00 80.92 125 ASP F O 1
ATOM 11524 N N . LYS F 1 126 ? 128.492 88.256 108.360 1.00 70.41 126 LYS F N 1
ATOM 11525 C CA . LYS F 1 126 ? 128.994 88.825 107.115 1.00 70.41 126 LYS F CA 1
ATOM 11526 C C . LYS F 1 126 ? 128.257 90.113 106.775 1.00 70.41 126 LYS F C 1
ATOM 11527 O O . LYS F 1 126 ? 128.875 91.118 106.405 1.00 70.41 126 LYS F O 1
ATOM 11533 N N . LEU F 1 127 ? 126.927 90.102 106.903 1.00 63.61 127 LEU F N 1
ATOM 11534 C CA . LEU F 1 127 ? 126.146 91.308 106.651 1.00 63.61 127 LEU F CA 1
ATOM 11535 C C . LEU F 1 127 ? 126.523 92.423 107.616 1.00 63.61 127 LEU F C 1
ATOM 11536 O O . LEU F 1 127 ? 126.648 93.585 107.214 1.00 63.61 127 LEU F O 1
ATOM 11541 N N . ALA F 1 128 ? 126.698 92.090 108.897 1.00 66.02 128 ALA F N 1
ATOM 11542 C CA . ALA F 1 128 ? 127.064 93.108 109.878 1.00 66.02 128 ALA F CA 1
ATOM 11543 C C . ALA F 1 128 ? 128.413 93.734 109.547 1.00 66.02 128 ALA F C 1
ATOM 11544 O O . ALA F 1 128 ? 128.560 94.962 109.575 1.00 66.02 128 ALA F O 1
ATOM 11546 N N . ARG F 1 129 ? 129.407 92.907 109.219 1.00 63.78 129 ARG F N 1
ATOM 11547 C CA . ARG F 1 129 ? 130.723 93.438 108.882 1.00 63.78 129 ARG F CA 1
ATOM 11548 C C . ARG F 1 129 ? 130.677 94.270 107.607 1.00 63.78 129 ARG F C 1
ATOM 11549 O O . ARG F 1 129 ? 131.350 95.302 107.512 1.00 63.78 129 ARG F O 1
ATOM 11557 N N . PHE F 1 130 ? 129.898 93.837 106.612 1.00 58.53 130 PHE F N 1
ATOM 11558 C CA . PHE F 1 130 ? 129.789 94.616 105.383 1.00 58.53 130 PHE F CA 1
ATOM 11559 C C . PHE F 1 130 ? 129.135 95.965 105.643 1.00 58.53 130 PHE F C 1
ATOM 11560 O O . PHE F 1 130 ? 129.564 96.986 105.096 1.00 58.53 130 PHE F O 1
ATOM 11568 N N . ALA F 1 131 ? 128.090 95.991 106.472 1.00 58.44 131 ALA F N 1
ATOM 11569 C CA . ALA F 1 131 ? 127.440 97.256 106.790 1.00 58.44 131 ALA F CA 1
ATOM 11570 C C . ALA F 1 131 ? 128.324 98.137 107.660 1.00 58.44 131 ALA F C 1
ATOM 11571 O O . ALA F 1 131 ? 128.146 99.359 107.682 1.00 58.44 131 ALA F O 1
ATOM 11573 N N . GLN F 1 132 ? 129.268 97.538 108.390 1.00 66.06 132 GLN F N 1
ATOM 11574 C CA . GLN F 1 132 ? 130.230 98.333 109.147 1.00 66.06 132 GLN F CA 1
ATOM 11575 C C . GLN F 1 132 ? 131.046 99.230 108.227 1.00 66.06 132 GLN F C 1
ATOM 11576 O O . GLN F 1 132 ? 131.353 100.376 108.574 1.00 66.06 132 GLN F O 1
ATOM 11582 N N . ARG F 1 133 ? 131.406 98.725 107.051 1.00 67.08 133 ARG F N 1
ATOM 11583 C CA . ARG F 1 133 ? 132.201 99.468 106.084 1.00 67.08 133 ARG F CA 1
ATOM 11584 C C . ARG F 1 133 ? 131.367 100.437 105.256 1.00 67.08 133 ARG F C 1
ATOM 11585 O O . ARG F 1 133 ? 131.933 101.316 104.598 1.00 67.08 133 ARG F O 1
ATOM 11593 N N . LEU F 1 134 ? 130.040 100.321 105.292 1.00 65.87 134 LEU F N 1
ATOM 11594 C CA . LEU F 1 134 ? 129.173 101.185 104.504 1.00 65.87 134 LEU F CA 1
ATOM 11595 C C . LEU F 1 134 ? 128.624 102.367 105.289 1.00 65.87 134 LEU F C 1
ATOM 11596 O O . LEU F 1 134 ? 128.167 103.337 104.675 1.00 65.87 134 LEU F O 1
ATOM 11601 N N . GLU F 1 135 ? 128.663 102.316 106.621 1.00 77.49 135 GLU F N 1
ATOM 11602 C CA . GLU F 1 135 ? 128.080 103.391 107.415 1.00 77.49 135 GLU F CA 1
ATOM 11603 C C . GLU F 1 135 ? 128.922 104.659 107.359 1.00 77.49 135 GLU F C 1
ATOM 11604 O O . GLU F 1 135 ? 128.369 105.763 107.308 1.00 77.49 135 GLU F O 1
ATOM 11610 N N . ASP F 1 136 ? 130.245 104.530 107.361 1.00 91.80 136 ASP F N 1
ATOM 11611 C CA . ASP F 1 136 ? 131.127 105.687 107.391 1.00 91.80 136 ASP F CA 1
ATOM 11612 C C . ASP F 1 136 ? 131.266 106.291 105.998 1.00 91.80 136 ASP F C 1
ATOM 11613 O O . ASP F 1 136 ? 131.258 105.585 104.987 1.00 91.80 136 ASP F O 1
ATOM 11618 N N . ARG F 1 137 ? 131.384 107.620 105.957 1.00 100.13 137 ARG F N 1
ATOM 11619 C CA . ARG F 1 137 ? 131.394 108.334 104.686 1.00 100.13 137 ARG F CA 1
ATOM 11620 C C . ARG F 1 137 ? 132.723 108.214 103.950 1.00 100.13 137 ARG F C 1
ATOM 11621 O O . ARG F 1 137 ? 132.734 108.135 102.717 1.00 100.13 137 ARG F O 1
ATOM 11623 N N . LYS F 1 138 ? 133.845 108.199 104.673 1.00 99.42 138 LYS F N 1
ATOM 11624 C CA . LYS F 1 138 ? 135.170 108.221 104.052 1.00 99.42 138 LYS F CA 1
ATOM 11625 C C . LYS F 1 138 ? 135.666 106.789 103.872 1.00 99.42 138 LYS F C 1
ATOM 11626 O O . LYS F 1 138 ? 136.427 106.253 104.677 1.00 99.42 138 LYS F O 1
ATOM 11632 N N . ASP F 1 139 ? 135.213 106.164 102.787 1.00 97.35 139 ASP F N 1
ATOM 11633 C CA . ASP F 1 139 ? 135.666 104.837 102.385 1.00 97.35 139 ASP F CA 1
ATOM 11634 C C . ASP F 1 139 ? 135.822 104.834 100.868 1.00 97.35 139 ASP F C 1
ATOM 11635 O O . ASP F 1 139 ? 135.815 105.886 100.221 1.00 97.35 139 ASP F O 1
ATOM 11640 N N . VAL F 1 140 ? 135.964 103.642 100.295 1.00 94.23 140 VAL F N 1
ATOM 11641 C CA . VAL F 1 140 ? 136.229 103.504 98.867 1.00 94.23 140 VAL F CA 1
ATOM 11642 C C . VAL F 1 140 ? 134.968 103.035 98.149 1.00 94.23 140 VAL F C 1
ATOM 11643 O O . VAL F 1 140 ? 134.801 103.271 96.946 1.00 94.23 140 VAL F O 1
ATOM 11647 N N . LEU F 1 141 ? 134.065 102.382 98.884 1.00 96.95 141 LEU F N 1
ATOM 11648 C CA . LEU F 1 141 ? 132.894 101.778 98.255 1.00 96.95 141 LEU F CA 1
ATOM 11649 C C . LEU F 1 141 ? 131.989 102.817 97.605 1.00 96.95 141 LEU F C 1
ATOM 11650 O O . LEU F 1 141 ? 131.337 102.524 96.597 1.00 96.95 141 LEU F O 1
ATOM 11655 N N . HIS F 1 142 ? 131.927 104.026 98.166 1.00 97.65 142 HIS F N 1
ATOM 11656 C CA . HIS F 1 142 ? 131.021 105.041 97.637 1.00 97.65 142 HIS F CA 1
ATOM 11657 C C . HIS F 1 142 ? 131.400 105.438 96.215 1.00 97.65 142 HIS F C 1
ATOM 11658 O O . HIS F 1 142 ? 130.532 105.594 95.349 1.00 97.65 142 HIS F O 1
ATOM 11665 N N . LYS F 1 143 ? 132.698 105.604 95.955 1.00 102.66 143 LYS F N 1
ATOM 11666 C CA . LYS F 1 143 ? 133.129 106.065 94.639 1.00 102.66 143 LYS F CA 1
ATOM 11667 C C . LYS F 1 143 ? 133.013 104.964 93.591 1.00 102.66 143 LYS F C 1
ATOM 11668 O O . LYS F 1 143 ? 132.586 105.221 92.460 1.00 102.66 143 LYS F O 1
ATOM 11674 N N . ASN F 1 144 ? 133.384 103.736 93.943 1.00 100.97 144 ASN F N 1
ATOM 11675 C CA . ASN F 1 144 ? 133.390 102.614 93.005 1.00 100.97 144 ASN F CA 1
ATOM 11676 C C . ASN F 1 144 ? 132.184 101.728 93.300 1.00 100.97 144 ASN F C 1
ATOM 11677 O O . ASN F 1 144 ? 132.188 100.953 94.259 1.00 100.97 144 ASN F O 1
ATOM 11679 N N . PHE F 1 145 ? 131.148 101.848 92.466 1.00 103.06 145 PHE F N 1
ATOM 11680 C CA . PHE F 1 145 ? 129.946 101.040 92.656 1.00 103.06 145 PHE F CA 1
ATOM 11681 C C . PHE F 1 145 ? 130.212 99.568 92.366 1.00 103.06 145 PHE F C 1
ATOM 11682 O O . PHE F 1 145 ? 129.679 98.688 93.054 1.00 103.06 145 PHE F O 1
ATOM 11684 N N . SER F 1 146 ? 131.025 99.281 91.346 1.00 105.91 146 SER F N 1
ATOM 11685 C CA . SER F 1 146 ? 131.270 97.897 90.953 1.00 105.91 146 SER F CA 1
ATOM 11686 C C . SER F 1 146 ? 131.947 97.116 92.073 1.00 105.91 146 SER F C 1
ATOM 11687 O O . SER F 1 146 ? 131.551 95.986 92.381 1.00 105.91 146 SER F O 1
ATOM 11690 N N . LYS F 1 147 ? 132.970 97.707 92.695 1.00 104.11 147 LYS F N 1
ATOM 11691 C CA . LYS F 1 147 ? 133.662 97.032 93.789 1.00 104.11 147 LYS F CA 1
ATOM 11692 C C . LYS F 1 147 ? 132.729 96.798 94.968 1.00 104.11 147 LYS F C 1
ATOM 11693 O O . LYS F 1 147 ? 132.780 95.743 95.613 1.00 104.11 147 LYS F O 1
ATOM 11699 N N . ALA F 1 148 ? 131.867 97.772 95.266 1.00 94.98 148 ALA F N 1
ATOM 11700 C CA . ALA F 1 148 ? 130.889 97.588 96.331 1.00 94.98 148 ALA F CA 1
ATOM 11701 C C . ALA F 1 148 ? 129.941 96.440 96.013 1.00 94.98 148 ALA F C 1
ATOM 11702 O O . ALA F 1 148 ? 129.576 95.661 96.902 1.00 94.98 148 ALA F O 1
ATOM 11704 N N . MET F 1 149 ? 129.524 96.324 94.750 1.00 102.10 149 MET F N 1
ATOM 11705 C CA . MET F 1 149 ? 128.618 95.243 94.381 1.00 102.10 149 MET F CA 1
ATOM 11706 C C . MET F 1 149 ? 129.326 93.895 94.485 1.00 102.10 149 MET F C 1
ATOM 11707 O O . MET F 1 149 ? 128.731 92.911 94.942 1.00 102.10 149 MET F O 1
ATOM 11712 N N . ASN F 1 150 ? 130.605 93.835 94.096 1.00 96.72 150 ASN F N 1
ATOM 11713 C CA . ASN F 1 150 ? 131.381 92.612 94.310 1.00 96.72 150 ASN F CA 1
ATOM 11714 C C . ASN F 1 150 ? 131.447 92.258 95.790 1.00 96.72 150 ASN F C 1
ATOM 11715 O O . ASN F 1 150 ? 131.318 91.088 96.166 1.00 96.72 150 ASN F O 1
ATOM 11720 N N . ALA F 1 151 ? 131.675 93.256 96.642 1.00 86.91 151 ALA F N 1
ATOM 11721 C CA . ALA F 1 151 ? 131.767 93.024 98.078 1.00 86.91 151 ALA F CA 1
ATOM 11722 C C . ALA F 1 151 ? 130.458 92.469 98.619 1.00 86.91 151 ALA F C 1
ATOM 11723 O O . ALA F 1 151 ? 130.453 91.498 99.384 1.00 86.91 151 ALA F O 1
ATOM 11725 N N . PHE F 1 152 ? 129.341 93.075 98.216 1.00 80.52 152 PHE F N 1
ATOM 11726 C CA . PHE F 1 152 ? 128.040 92.615 98.688 1.00 80.52 152 PHE F CA 1
ATOM 11727 C C . PHE F 1 152 ? 127.730 91.211 98.183 1.00 80.52 152 PHE F C 1
ATOM 11728 O O . PHE F 1 152 ? 127.148 90.402 98.914 1.00 80.52 152 PHE F O 1
ATOM 11736 N N . GLY F 1 153 ? 128.099 90.906 96.937 1.00 87.36 153 GLY F N 1
ATOM 11737 C CA . GLY F 1 153 ? 127.883 89.563 96.425 1.00 87.36 153 GLY F CA 1
ATOM 11738 C C . GLY F 1 153 ? 128.701 88.523 97.166 1.00 87.36 153 GLY F C 1
ATOM 11739 O O . GLY F 1 153 ? 128.172 87.507 97.622 1.00 87.36 153 GLY F O 1
ATOM 11740 N N . ALA F 1 154 ? 130.004 88.773 97.312 1.00 87.93 154 ALA F N 1
ATOM 11741 C CA . ALA F 1 154 ? 130.862 87.857 98.052 1.00 87.93 154 ALA F CA 1
ATOM 11742 C C . ALA F 1 154 ? 130.459 87.754 99.513 1.00 87.93 154 ALA F C 1
ATOM 11743 O O . ALA F 1 154 ? 130.813 86.773 100.175 1.00 87.93 154 ALA F O 1
ATOM 11745 N N . CYS F 1 155 ? 129.732 88.746 100.028 1.00 88.52 155 CYS F N 1
ATOM 11746 C CA . CYS F 1 155 ? 129.184 88.653 101.374 1.00 88.52 155 CYS F CA 1
ATOM 11747 C C . CYS F 1 155 ? 128.214 87.489 101.521 1.00 88.52 155 CYS F C 1
ATOM 11748 O O . CYS F 1 155 ? 127.990 87.022 102.643 1.00 88.52 155 CYS F O 1
ATOM 11751 N N . PHE F 1 156 ? 127.638 87.010 100.421 1.00 94.94 156 PHE F N 1
ATOM 11752 C CA . PHE F 1 156 ? 126.659 85.930 100.433 1.00 94.94 156 PHE F CA 1
ATOM 11753 C C . PHE F 1 156 ? 127.156 84.719 99.649 1.00 94.94 156 PHE F C 1
ATOM 11754 O O . PHE F 1 156 ? 126.387 84.048 98.957 1.00 94.94 156 PHE F O 1
ATOM 11756 N N . TRP F 1 157 ? 128.456 84.431 99.752 1.00 92.28 157 TRP F N 1
ATOM 11757 C CA . TRP F 1 157 ? 129.071 83.248 99.145 1.00 92.28 157 TRP F CA 1
ATOM 11758 C C . TRP F 1 157 ? 128.869 83.225 97.628 1.00 92.28 157 TRP F C 1
ATOM 11759 O O . TRP F 1 157 ? 128.235 82.328 97.072 1.00 92.28 157 TRP F O 1
ATOM 11770 N N . ALA F 1 158 ? 129.426 84.232 96.961 1.00 93.07 158 ALA F N 1
ATOM 11771 C CA . ALA F 1 158 ? 129.341 84.331 95.508 1.00 93.07 158 ALA F CA 1
ATOM 11772 C C . ALA F 1 158 ? 130.687 84.229 94.811 1.00 93.07 158 ALA F C 1
ATOM 11773 O O . ALA F 1 158 ? 130.817 83.476 93.843 1.00 93.07 158 ALA F O 1
ATOM 11775 N N . ILE F 1 159 ? 131.693 84.971 95.269 1.00 94.81 159 ILE F N 1
ATOM 11776 C CA . ILE F 1 159 ? 133.016 84.955 94.660 1.00 94.81 159 ILE F CA 1
ATOM 11777 C C . ILE F 1 159 ? 134.062 84.890 95.763 1.00 94.81 159 ILE F C 1
ATOM 11778 O O . ILE F 1 159 ? 133.790 85.208 96.924 1.00 94.81 159 ILE F O 1
ATOM 11783 N N . LYS F 1 160 ? 135.266 84.468 95.391 1.00 100.65 160 LYS F N 1
ATOM 11784 C CA . LYS F 1 160 ? 136.350 84.377 96.357 1.00 100.65 160 LYS F CA 1
ATOM 11785 C C . LYS F 1 160 ? 136.732 85.775 96.832 1.00 100.65 160 LYS F C 1
ATOM 11786 O O . LYS F 1 160 ? 137.046 86.642 96.004 1.00 100.65 160 LYS F O 1
ATOM 11788 N N . PRO F 1 161 ? 136.717 86.038 98.139 1.00 103.08 161 PRO F N 1
ATOM 11789 C CA . PRO F 1 161 ? 136.977 87.399 98.625 1.00 103.08 161 PRO F CA 1
ATOM 11790 C C . PRO F 1 161 ? 138.469 87.704 98.664 1.00 103.08 161 PRO F C 1
ATOM 11791 O O . PRO F 1 161 ? 139.261 86.938 99.217 1.00 103.08 161 PRO F O 1
ATOM 11795 N N . THR F 1 162 ? 138.846 88.832 98.069 1.00 97.69 162 THR F N 1
ATOM 11796 C CA . THR F 1 162 ? 140.208 89.334 98.147 1.00 97.69 162 THR F CA 1
ATOM 11797 C C . THR F 1 162 ? 140.318 90.290 99.333 1.00 97.69 162 THR F C 1
ATOM 11798 O O . THR F 1 162 ? 139.418 90.379 100.172 1.00 97.69 162 THR F O 1
ATOM 11802 N N . PHE F 1 163 ? 141.433 91.016 99.421 1.00 88.21 163 PHE F N 1
ATOM 11803 C CA . PHE F 1 163 ? 141.598 91.979 100.504 1.00 88.21 163 PHE F CA 1
ATOM 11804 C C . PHE F 1 163 ? 140.659 93.167 100.335 1.00 88.21 163 PHE F C 1
ATOM 11805 O O . PHE F 1 163 ? 140.016 93.605 101.296 1.00 88.21 163 PHE F O 1
ATOM 11813 N N . ALA F 1 164 ? 140.568 93.706 99.119 1.00 89.29 164 ALA F N 1
ATOM 11814 C CA . ALA F 1 164 ? 139.744 94.883 98.878 1.00 89.29 164 ALA F CA 1
ATOM 11815 C C . ALA F 1 164 ? 138.252 94.595 98.963 1.00 89.29 164 ALA F C 1
ATOM 11816 O O . ALA F 1 164 ? 137.463 95.542 99.050 1.00 89.29 164 ALA F O 1
ATOM 11818 N N . THR F 1 165 ? 137.845 93.327 98.940 1.00 90.52 165 THR F N 1
ATOM 11819 C CA . THR F 1 165 ? 136.437 92.957 98.998 1.00 90.52 165 THR F CA 1
ATOM 11820 C C . THR F 1 165 ? 136.038 92.369 100.345 1.00 90.52 165 THR F C 1
ATOM 11821 O O . THR F 1 165 ? 134.941 91.816 100.468 1.00 90.52 165 THR F O 1
ATOM 11825 N N . GLU F 1 166 ? 136.895 92.475 101.356 1.00 77.10 166 GLU F N 1
ATOM 11826 C CA . GLU F 1 166 ? 136.596 91.929 102.672 1.00 77.10 166 GLU F CA 1
ATOM 11827 C C . GLU F 1 166 ? 135.673 92.886 103.426 1.00 77.10 166 GLU F C 1
ATOM 11828 O O . GLU F 1 166 ? 135.113 93.828 102.859 1.00 77.10 166 GLU F O 1
ATOM 11830 N N . GLY F 1 167 ? 135.506 92.650 104.724 1.00 70.99 167 GLY F N 1
ATOM 11831 C CA . GLY F 1 167 ? 134.662 93.496 105.543 1.00 70.99 167 GLY F CA 1
ATOM 11832 C C . GLY F 1 167 ? 135.414 94.681 106.109 1.00 70.99 167 GLY F C 1
ATOM 11833 O O . GLY F 1 167 ? 136.020 95.451 105.359 1.00 70.99 167 GLY F O 1
ATOM 11834 N N . LYS F 1 168 ? 135.379 94.845 107.427 1.00 75.42 168 LYS F N 1
ATOM 11835 C CA . LYS F 1 168 ? 136.127 95.894 108.105 1.00 75.42 168 LYS F CA 1
ATOM 11836 C C . LYS F 1 168 ? 137.375 95.278 108.720 1.00 75.42 168 LYS F C 1
ATOM 11837 O O . LYS F 1 168 ? 137.281 94.336 109.513 1.00 75.42 168 LYS F O 1
ATOM 11843 N N . CYS F 1 169 ? 138.538 95.813 108.361 1.00 84.84 169 CYS F N 1
ATOM 11844 C CA . CYS F 1 169 ? 139.803 95.221 108.769 1.00 84.84 169 CYS F CA 1
ATOM 11845 C C . CYS F 1 169 ? 140.885 96.287 108.726 1.00 84.84 169 CYS F C 1
ATOM 11846 O O . CYS F 1 169 ? 140.691 97.382 108.191 1.00 84.84 169 CYS F O 1
ATOM 11849 N N . ASN F 1 170 ? 142.036 95.947 109.301 1.00 92.48 170 ASN F N 1
ATOM 11850 C CA . ASN F 1 170 ? 143.202 96.822 109.295 1.00 92.48 170 ASN F CA 1
ATOM 11851 C C . ASN F 1 170 ? 144.443 95.946 109.265 1.00 92.48 170 ASN F C 1
ATOM 11852 O O . ASN F 1 170 ? 144.698 95.210 110.223 1.00 92.48 170 ASN F O 1
ATOM 11857 N N . VAL F 1 171 ? 145.202 96.018 108.169 1.00 89.83 171 VAL F N 1
ATOM 11858 C CA . VAL F 1 171 ? 146.376 95.168 108.016 1.00 89.83 171 VAL F CA 1
ATOM 11859 C C . VAL F 1 171 ? 147.373 95.468 109.123 1.00 89.83 171 VAL F C 1
ATOM 11860 O O . VAL F 1 171 ? 147.764 96.622 109.337 1.00 89.83 171 VAL F O 1
ATOM 11864 N N . VAL F 1 172 ? 147.792 94.422 109.834 1.00 93.16 172 VAL F N 1
ATOM 11865 C CA . VAL F 1 172 ? 148.704 94.582 110.959 1.00 93.16 172 VAL F CA 1
ATOM 11866 C C . VAL F 1 172 ? 150.143 94.220 110.608 1.00 93.16 172 VAL F C 1
ATOM 11867 O O . VAL F 1 172 ? 151.067 94.675 111.300 1.00 93.16 172 VAL F O 1
ATOM 11871 N N . ARG F 1 173 ? 150.364 93.435 109.555 1.00 94.63 173 ARG F N 1
ATOM 11872 C CA . ARG F 1 173 ? 151.700 92.981 109.197 1.00 94.63 173 ARG F CA 1
ATOM 11873 C C . ARG F 1 173 ? 151.641 92.309 107.836 1.00 94.63 173 ARG F C 1
ATOM 11874 O O . ARG F 1 173 ? 150.665 91.627 107.519 1.00 94.63 173 ARG F O 1
ATOM 11882 N N . ALA F 1 174 ? 152.684 92.516 107.034 1.00 99.41 174 ALA F N 1
ATOM 11883 C CA . ALA F 1 174 ? 152.772 91.882 105.726 1.00 99.41 174 ALA F CA 1
ATOM 11884 C C . ALA F 1 174 ? 154.103 91.160 105.572 1.00 99.41 174 ALA F C 1
ATOM 11885 O O . ALA F 1 174 ? 154.881 91.066 106.527 1.00 99.41 174 ALA F O 1
ATOM 11887 N N . THR F 1 175 ? 154.370 90.651 104.377 1.00 111.70 175 THR F N 1
ATOM 11888 C CA . THR F 1 175 ? 155.613 89.953 104.059 1.00 111.70 175 THR F CA 1
ATOM 11889 C C . THR F 1 175 ? 155.710 89.870 102.538 1.00 111.70 175 THR F C 1
ATOM 11890 O O . THR F 1 175 ? 154.934 90.510 101.818 1.00 111.70 175 THR F O 1
ATOM 11894 N N . ASP F 1 176 ? 156.676 89.091 102.045 1.00 115.83 176 ASP F N 1
ATOM 11895 C CA . ASP F 1 176 ? 156.900 89.006 100.605 1.00 115.83 176 ASP F CA 1
ATOM 11896 C C . ASP F 1 176 ? 155.672 88.460 99.884 1.00 115.83 176 ASP F C 1
ATOM 11897 O O . ASP F 1 176 ? 155.253 88.998 98.853 1.00 115.83 176 ASP F O 1
ATOM 11899 N N . ASP F 1 177 ? 155.080 87.393 100.415 1.00 123.71 177 ASP F N 1
ATOM 11900 C CA . ASP F 1 177 ? 153.882 86.792 99.842 1.00 123.71 177 ASP F CA 1
ATOM 11901 C C . ASP F 1 177 ? 152.837 86.629 100.934 1.00 123.71 177 ASP F C 1
ATOM 11902 O O . ASP F 1 177 ? 153.166 86.219 102.052 1.00 123.71 177 ASP F O 1
ATOM 11907 N N . SER F 1 178 ? 151.587 86.966 100.606 1.00 116.15 178 SER F N 1
ATOM 11908 C CA . SER F 1 178 ? 150.442 86.858 101.508 1.00 116.15 178 SER F CA 1
ATOM 11909 C C . SER F 1 178 ? 150.517 87.871 102.644 1.00 116.15 178 SER F C 1
ATOM 11910 O O . SER F 1 178 ? 151.579 88.439 102.914 1.00 116.15 178 SER F O 1
ATOM 11913 N N . MET F 1 179 ? 149.388 88.108 103.312 1.00 99.37 179 MET F N 1
ATOM 11914 C CA . MET F 1 179 ? 149.306 89.068 104.403 1.00 99.37 179 MET F CA 1
ATOM 11915 C C . MET F 1 179 ? 148.532 88.449 105.557 1.00 99.37 179 MET F C 1
ATOM 11916 O O . MET F 1 179 ? 147.909 87.393 105.423 1.00 99.37 179 MET F O 1
ATOM 11921 N N . ILE F 1 180 ? 148.579 89.120 106.706 1.00 86.87 180 ILE F N 1
ATOM 11922 C CA . ILE F 1 180 ? 147.821 88.726 107.887 1.00 86.87 180 ILE F CA 1
ATOM 11923 C C . ILE F 1 180 ? 147.020 89.928 108.367 1.00 86.87 180 ILE F C 1
ATOM 11924 O O . ILE F 1 180 ? 147.560 91.033 108.483 1.00 86.87 180 ILE F O 1
ATOM 11929 N N . LEU F 1 181 ? 145.733 89.716 108.630 1.00 78.57 181 LEU F N 1
ATOM 11930 C CA . LEU F 1 181 ? 144.829 90.775 109.048 1.00 78.57 181 LEU F CA 1
ATOM 11931 C C . LEU F 1 181 ? 144.243 90.453 110.414 1.00 78.57 181 LEU F C 1
ATOM 11932 O O . LEU F 1 181 ? 144.192 89.292 110.828 1.00 78.57 181 LEU F O 1
ATOM 11937 N N . GLU F 1 182 ? 143.805 91.494 111.112 1.00 80.54 182 GLU F N 1
ATOM 11938 C CA . GLU F 1 182 ? 143.193 91.361 112.424 1.00 80.54 182 GLU F CA 1
ATOM 11939 C C . GLU F 1 182 ? 141.770 91.898 112.382 1.00 80.54 182 GLU F C 1
ATOM 11940 O O . GLU F 1 182 ? 141.504 92.935 111.766 1.00 80.54 182 GLU F O 1
ATOM 11943 N N . PHE F 1 183 ? 140.856 91.176 113.019 1.00 73.93 183 PHE F N 1
ATOM 11944 C CA . PHE F 1 183 ? 139.466 91.586 113.139 1.00 73.93 183 PHE F CA 1
ATOM 11945 C C . PHE F 1 183 ? 139.173 91.970 114.584 1.00 73.93 183 PHE F C 1
ATOM 11946 O O . PHE F 1 183 ? 139.946 91.679 115.499 1.00 73.93 183 PHE F O 1
ATOM 11954 N N . GLN F 1 184 ? 138.045 92.636 114.782 1.00 72.98 184 GLN F N 1
ATOM 11955 C CA . GLN F 1 184 ? 137.648 93.124 116.092 1.00 72.98 184 GLN F CA 1
ATOM 11956 C C . GLN F 1 184 ? 136.166 92.855 116.290 1.00 72.98 184 GLN F C 1
ATOM 11957 O O . GLN F 1 184 ? 135.422 92.700 115.315 1.00 72.98 184 GLN F O 1
ATOM 11960 N N . PRO F 1 185 ? 135.710 92.773 117.540 1.00 82.66 185 PRO F N 1
ATOM 11961 C CA . PRO F 1 185 ? 134.277 92.572 117.785 1.00 82.66 185 PRO F CA 1
ATOM 11962 C C . PRO F 1 185 ? 133.443 93.706 117.207 1.00 82.66 185 PRO F C 1
ATOM 11963 O O . PRO F 1 185 ? 133.826 94.876 117.257 1.00 82.66 185 PRO F O 1
ATOM 11967 N N . VAL F 1 186 ? 132.294 93.341 116.656 1.00 82.38 186 VAL F N 1
ATOM 11968 C CA . VAL F 1 186 ? 131.376 94.323 116.069 1.00 82.38 186 VAL F CA 1
ATOM 11969 C C . VAL F 1 186 ? 130.650 95.061 117.190 1.00 82.38 186 VAL F C 1
ATOM 11970 O O . VAL F 1 186 ? 130.293 94.434 118.204 1.00 82.38 186 VAL F O 1
ATOM 11974 N N . PRO F 1 187 ? 130.434 96.373 117.078 1.00 84.09 187 PRO F N 1
ATOM 11975 C CA . PRO F 1 187 ? 129.766 97.110 118.158 1.00 84.09 187 PRO F CA 1
ATOM 11976 C C . PRO F 1 187 ? 128.370 96.580 118.449 1.00 84.09 187 PRO F C 1
ATOM 11977 O O . PRO F 1 187 ? 127.766 95.855 117.655 1.00 84.09 187 PRO F O 1
ATOM 11981 N N . GLU F 1 188 ? 127.858 96.965 119.622 1.00 92.89 188 GLU F N 1
ATOM 11982 C CA . GLU F 1 188 ? 126.635 96.364 120.148 1.00 92.89 188 GLU F CA 1
ATOM 11983 C C . GLU F 1 188 ? 125.436 96.638 119.248 1.00 92.89 188 GLU F C 1
ATOM 11984 O O . GLU F 1 188 ? 124.650 95.731 118.951 1.00 92.89 188 GLU F O 1
ATOM 11986 N N . TYR F 1 189 ? 125.280 97.877 118.796 1.00 95.16 189 TYR F N 1
ATOM 11987 C CA . TYR F 1 189 ? 124.060 98.198 118.055 1.00 95.16 189 TYR F CA 1
ATOM 11988 C C . TYR F 1 189 ? 124.058 97.661 116.614 1.00 95.16 189 TYR F C 1
ATOM 11989 O O . TYR F 1 189 ? 123.157 98.008 115.841 1.00 95.16 189 TYR F O 1
ATOM 11998 N N . PHE F 1 190 ? 125.030 96.821 116.257 1.00 82.61 190 PHE F N 1
ATOM 11999 C CA . PHE F 1 190 ? 124.979 96.026 115.040 1.00 82.61 190 PHE F CA 1
ATOM 12000 C C . PHE F 1 190 ? 124.839 94.535 115.306 1.00 82.61 190 PHE F C 1
ATOM 12001 O O . PHE F 1 190 ? 124.539 93.783 114.373 1.00 82.61 190 PHE F O 1
ATOM 12009 N N . ARG F 1 191 ? 125.050 94.090 116.542 1.00 92.47 191 ARG F N 1
ATOM 12010 C CA . ARG F 1 191 ? 125.129 92.665 116.834 1.00 92.47 191 ARG F CA 1
ATOM 12011 C C . ARG F 1 191 ? 123.779 91.984 116.653 1.00 92.47 191 ARG F C 1
ATOM 12012 O O . ARG F 1 191 ? 122.738 92.510 117.055 1.00 92.47 191 ARG F O 1
ATOM 12020 N N . CYS F 1 192 ? 123.805 90.796 116.046 1.00 98.62 192 CYS F N 1
ATOM 12021 C CA . CYS F 1 192 ? 122.615 89.954 115.890 1.00 98.62 192 CYS F CA 1
ATOM 12022 C C . CYS F 1 192 ? 123.042 88.511 116.156 1.00 98.62 192 CYS F C 1
ATOM 12023 O O . CYS F 1 192 ? 123.457 87.797 115.240 1.00 98.62 192 CYS F O 1
ATOM 12026 N N . GLY F 1 193 ? 122.934 88.087 117.416 1.00 108.50 193 GLY F N 1
ATOM 12027 C CA . GLY F 1 193 ? 123.291 86.741 117.811 1.00 108.50 193 GLY F CA 1
ATOM 12028 C C . GLY F 1 193 ? 124.415 86.734 118.833 1.00 108.50 193 GLY F C 1
ATOM 12029 O O . GLY F 1 193 ? 124.541 87.657 119.650 1.00 108.50 193 GLY F O 1
ATOM 12030 N N . ARG F 1 194 ? 125.228 85.683 118.779 1.00 105.62 194 ARG F N 1
ATOM 12031 C CA . ARG F 1 194 ? 126.323 85.524 119.721 1.00 105.62 194 ARG F CA 1
ATOM 12032 C C . ARG F 1 194 ? 127.469 86.475 119.378 1.00 105.62 194 ARG F C 1
ATOM 12033 O O . ARG F 1 194 ? 127.540 87.048 118.288 1.00 105.62 194 ARG F O 1
ATOM 12037 N N . SER F 1 195 ? 128.377 86.637 120.335 1.00 110.03 195 SER F N 1
ATOM 12038 C CA . SER F 1 195 ? 129.538 87.499 120.189 1.00 110.03 195 SER F CA 1
ATOM 12039 C C . SER F 1 195 ? 130.795 86.662 119.990 1.00 110.03 195 SER F C 1
ATOM 12040 O O . SER F 1 195 ? 130.901 85.538 120.489 1.00 110.03 195 SER F O 1
ATOM 12043 N N . LYS F 1 196 ? 131.751 87.223 119.252 1.00 108.38 196 LYS F N 1
ATOM 12044 C CA . LYS F 1 196 ? 133.018 86.565 118.977 1.00 108.38 196 LYS F CA 1
ATOM 12045 C C . LYS F 1 196 ? 134.164 87.517 119.283 1.00 108.38 196 LYS F C 1
ATOM 12046 O O . LYS F 1 196 ? 134.035 88.736 119.144 1.00 108.38 196 LYS F O 1
ATOM 12052 N N . ALA F 1 197 ? 135.289 86.947 119.701 1.00 99.53 197 ALA F N 1
ATOM 12053 C CA . ALA F 1 197 ? 136.442 87.726 120.123 1.00 99.53 197 ALA F CA 1
ATOM 12054 C C . ALA F 1 197 ? 137.378 87.968 118.938 1.00 99.53 197 ALA F C 1
ATOM 12055 O O . ALA F 1 197 ? 137.036 87.713 117.781 1.00 99.53 197 ALA F O 1
ATOM 12057 N N . THR F 1 198 ? 138.574 88.472 119.228 1.00 89.91 198 THR F N 1
ATOM 12058 C CA . THR F 1 198 ? 139.554 88.758 118.190 1.00 89.91 198 THR F CA 1
ATOM 12059 C C . THR F 1 198 ? 140.018 87.474 117.514 1.00 89.91 198 THR F C 1
ATOM 12060 O O . THR F 1 198 ? 140.234 86.451 118.169 1.00 89.91 198 THR F O 1
ATOM 12064 N N . PHE F 1 199 ? 140.170 87.531 116.192 1.00 85.59 199 PHE F N 1
ATOM 12065 C CA . PHE F 1 199 ? 140.655 86.385 115.438 1.00 85.59 199 PHE F CA 1
ATOM 12066 C C . PHE F 1 199 ? 141.240 86.872 114.120 1.00 85.59 199 PHE F C 1
ATOM 12067 O O . PHE F 1 199 ? 140.656 87.730 113.454 1.00 85.59 199 PHE F O 1
ATOM 12075 N N . TYR F 1 200 ? 142.394 86.319 113.757 1.00 88.34 200 TYR F N 1
ATOM 12076 C CA . TYR F 1 200 ? 143.145 86.764 112.594 1.00 88.34 200 TYR F CA 1
ATOM 12077 C C . TYR F 1 200 ? 142.766 85.932 111.368 1.00 88.34 200 TYR F C 1
ATOM 12078 O O . TYR F 1 200 ? 141.807 85.158 111.387 1.00 88.34 200 TYR F O 1
ATOM 12087 N N . LYS F 1 201 ? 143.522 86.090 110.286 1.00 82.01 201 LYS F N 1
ATOM 12088 C CA . LYS F 1 201 ? 143.291 85.351 109.049 1.00 82.01 201 LYS F CA 1
ATOM 12089 C C . LYS F 1 201 ? 144.576 85.385 108.227 1.00 82.01 201 LYS F C 1
ATOM 12090 O O . LYS F 1 201 ? 145.622 85.844 108.698 1.00 82.01 201 LYS F O 1
ATOM 12092 N N . LEU F 1 202 ? 144.497 84.897 106.989 1.00 102.78 202 LEU F N 1
ATOM 12093 C CA . LEU F 1 202 ? 145.646 84.876 106.090 1.00 102.78 202 LEU F CA 1
ATOM 12094 C C . LEU F 1 202 ? 145.148 84.667 104.669 1.00 102.78 202 LEU F C 1
ATOM 12095 O O . LEU F 1 202 ? 144.273 83.828 104.437 1.00 102.78 202 LEU F O 1
ATOM 12100 N N . TYR F 1 203 ? 145.706 85.421 103.728 1.00 110.10 203 TYR F N 1
ATOM 12101 C CA . TYR F 1 203 ? 145.288 85.371 102.327 1.00 110.10 203 TYR F CA 1
ATOM 12102 C C . TYR F 1 203 ? 146.505 85.171 101.435 1.00 110.10 203 TYR F C 1
ATOM 12103 O O . TYR F 1 203 ? 147.331 86.098 101.311 1.00 110.10 203 TYR F O 1
ATOM 12112 N N . PRO F 1 204 ? 146.661 84.005 100.805 1.00 122.32 204 PRO F N 1
ATOM 12113 C CA . PRO F 1 204 ? 147.757 83.828 99.843 1.00 122.32 204 PRO F CA 1
ATOM 12114 C C . PRO F 1 204 ? 147.674 84.857 98.726 1.00 122.32 204 PRO F C 1
ATOM 12115 O O . PRO F 1 204 ? 146.589 85.268 98.310 1.00 122.32 204 PRO F O 1
ATOM 12119 N N . LEU F 1 205 ? 148.843 85.276 98.238 1.00 129.34 205 LEU F N 1
ATOM 12120 C CA . LEU F 1 205 ? 148.895 86.454 97.372 1.00 129.34 205 LEU F CA 1
ATOM 12121 C C . LEU F 1 205 ? 148.359 86.161 95.973 1.00 129.34 205 LEU F C 1
ATOM 12122 O O . LEU F 1 205 ? 147.307 86.676 95.583 1.00 129.34 205 LEU F O 1
ATOM 12127 N N . SER F 1 206 ? 149.066 85.336 95.194 1.00 153.26 206 SER F N 1
ATOM 12128 C CA . SER F 1 206 ? 148.583 84.980 93.861 1.00 153.26 206 SER F CA 1
ATOM 12129 C C . SER F 1 206 ? 148.350 83.482 93.709 1.00 153.26 206 SER F C 1
ATOM 12130 O O . SER F 1 206 ? 147.205 83.067 93.512 1.00 153.26 206 SER F O 1
ATOM 12133 N N . ASP F 1 207 ? 149.392 82.653 93.790 1.00 175.51 207 ASP F N 1
ATOM 12134 C CA . ASP F 1 207 ? 149.212 81.207 93.677 1.00 175.51 207 ASP F CA 1
ATOM 12135 C C . ASP F 1 207 ? 150.085 80.375 94.605 1.00 175.51 207 ASP F C 1
ATOM 12136 O O . ASP F 1 207 ? 149.709 79.236 94.903 1.00 175.51 207 ASP F O 1
ATOM 12141 N N . GLU F 1 208 ? 151.221 80.880 95.076 1.00 181.09 208 GLU F N 1
ATOM 12142 C CA . GLU F 1 208 ? 152.231 80.023 95.677 1.00 181.09 208 GLU F CA 1
ATOM 12143 C C . GLU F 1 208 ? 151.987 79.839 97.170 1.00 181.09 208 GLU F C 1
ATOM 12144 O O . GLU F 1 208 ? 151.385 80.686 97.836 1.00 181.09 208 GLU F O 1
ATOM 12150 N N . GLN F 1 209 ? 152.465 78.715 97.688 1.00 181.17 209 GLN F N 1
ATOM 12151 C CA . GLN F 1 209 ? 152.336 78.431 99.111 1.00 181.17 209 GLN F CA 1
ATOM 12152 C C . GLN F 1 209 ? 153.233 79.367 99.913 1.00 181.17 209 GLN F C 1
ATOM 12153 O O . GLN F 1 209 ? 154.419 79.509 99.590 1.00 181.17 209 GLN F O 1
ATOM 12155 N N . PRO F 1 210 ? 152.714 80.023 100.947 1.00 174.39 210 PRO F N 1
ATOM 12156 C CA . PRO F 1 210 ? 153.558 80.909 101.756 1.00 174.39 210 PRO F CA 1
ATOM 12157 C C . PRO F 1 210 ? 154.614 80.129 102.522 1.00 174.39 210 PRO F C 1
ATOM 12158 O O . PRO F 1 210 ? 154.434 78.957 102.861 1.00 174.39 210 PRO F O 1
ATOM 12162 N N . VAL F 1 211 ? 155.732 80.802 102.796 1.00 177.45 211 VAL F N 1
ATOM 12163 C CA . VAL F 1 211 ? 156.856 80.218 103.516 1.00 177.45 211 VAL F CA 1
ATOM 12164 C C . VAL F 1 211 ? 157.034 80.855 104.891 1.00 177.45 211 VAL F C 1
ATOM 12165 O O . VAL F 1 211 ? 157.130 80.156 105.904 1.00 177.45 211 VAL F O 1
ATOM 12169 N N . ASN F 1 212 ? 157.080 82.186 104.946 1.00 169.52 212 ASN F N 1
ATOM 12170 C CA . ASN F 1 212 ? 157.171 82.901 106.211 1.00 169.52 212 ASN F CA 1
ATOM 12171 C C . ASN F 1 212 ? 155.808 83.232 106.804 1.00 169.52 212 ASN F C 1
ATOM 12172 O O . ASN F 1 212 ? 155.741 83.667 107.960 1.00 169.52 212 ASN F O 1
ATOM 12174 N N . GLY F 1 213 ? 154.730 83.036 106.042 1.00 166.42 213 GLY F N 1
ATOM 12175 C CA . GLY F 1 213 ? 153.405 83.317 106.569 1.00 166.42 213 GLY F CA 1
ATOM 12176 C C . GLY F 1 213 ? 153.049 82.433 107.748 1.00 166.42 213 GLY F C 1
ATOM 12177 O O . GLY F 1 213 ? 152.431 82.889 108.713 1.00 166.42 213 GLY F O 1
ATOM 12178 N N . MET F 1 214 ? 153.431 81.156 107.685 1.00 166.28 214 MET F N 1
ATOM 12179 C CA . MET F 1 214 ? 153.173 80.255 108.802 1.00 166.28 214 MET F CA 1
ATOM 12180 C C . MET F 1 214 ? 153.898 80.718 110.059 1.00 166.28 214 MET F C 1
ATOM 12181 O O . MET F 1 214 ? 153.317 80.726 111.149 1.00 166.28 214 MET F O 1
ATOM 12186 N N . LEU F 1 215 ? 155.167 81.113 109.924 1.00 159.46 215 LEU F N 1
ATOM 12187 C CA . LEU F 1 215 ? 155.917 81.601 111.077 1.00 159.46 215 LEU F CA 1
ATOM 12188 C C . LEU F 1 215 ? 155.299 82.874 111.640 1.00 159.46 215 LEU F C 1
ATOM 12189 O O . LEU F 1 215 ? 155.167 83.023 112.862 1.00 159.46 215 LEU F O 1
ATOM 12194 N N . ALA F 1 216 ? 154.908 83.803 110.764 1.00 153.50 216 ALA F N 1
ATOM 12195 C CA . ALA F 1 216 ? 154.303 85.048 111.227 1.00 153.50 216 ALA F CA 1
ATOM 12196 C C . ALA F 1 216 ? 152.998 84.781 111.966 1.00 153.50 216 ALA F C 1
ATOM 12197 O O . ALA F 1 216 ? 152.750 85.345 113.039 1.00 153.50 216 ALA F O 1
ATOM 12199 N N . LEU F 1 217 ? 152.151 83.913 111.408 1.00 148.25 217 LEU F N 1
ATOM 12200 C CA . LEU F 1 217 ? 150.881 83.602 112.054 1.00 148.25 217 LEU F CA 1
ATOM 12201 C C . LEU F 1 217 ? 151.099 82.889 113.383 1.00 148.25 217 LEU F C 1
ATOM 12202 O O . LEU F 1 217 ? 150.408 83.178 114.367 1.00 148.25 217 LEU F O 1
ATOM 12207 N N . LYS F 1 218 ? 152.060 81.961 113.435 1.00 153.04 218 LYS F N 1
ATOM 12208 C CA . LYS F 1 218 ? 152.364 81.277 114.687 1.00 153.04 218 LYS F CA 1
ATOM 12209 C C . LYS F 1 218 ? 152.839 82.262 115.745 1.00 153.04 218 LYS F C 1
ATOM 12210 O O . LYS F 1 218 ? 152.498 82.132 116.926 1.00 153.04 218 LYS F O 1
ATOM 12216 N N . ALA F 1 219 ? 153.635 83.253 115.338 1.00 148.49 219 ALA F N 1
ATOM 12217 C CA . ALA F 1 219 ? 154.033 84.306 116.264 1.00 148.49 219 ALA F CA 1
ATOM 12218 C C . ALA F 1 219 ? 152.826 85.110 116.732 1.00 148.49 219 ALA F C 1
ATOM 12219 O O . ALA F 1 219 ? 152.737 85.486 117.907 1.00 148.49 219 ALA F O 1
ATOM 12221 N N . VAL F 1 220 ? 151.885 85.381 115.826 1.00 135.19 220 VAL F N 1
ATOM 12222 C CA . VAL F 1 220 ? 150.745 86.226 116.167 1.00 135.19 220 VAL F CA 1
ATOM 12223 C C . VAL F 1 220 ? 149.670 85.436 116.903 1.00 135.19 220 VAL F C 1
ATOM 12224 O O . VAL F 1 220 ? 149.135 85.897 117.917 1.00 135.19 220 VAL F O 1
ATOM 12228 N N . ALA F 1 221 ? 149.333 84.241 116.407 1.00 144.49 221 ALA F N 1
ATOM 12229 C CA . ALA F 1 221 ? 148.203 83.498 116.960 1.00 144.49 221 ALA F CA 1
ATOM 12230 C C . ALA F 1 221 ? 148.422 83.146 118.426 1.00 144.49 221 ALA F C 1
ATOM 12231 O O . ALA F 1 221 ? 147.515 83.307 119.251 1.00 144.49 221 ALA F O 1
ATOM 12233 N N . GLY F 1 222 ? 149.615 82.669 118.772 1.00 152.62 222 GLY F N 1
ATOM 12234 C CA . GLY F 1 222 ? 149.883 82.260 120.136 1.00 152.62 222 GLY F CA 1
ATOM 12235 C C . GLY F 1 222 ? 149.038 81.075 120.553 1.00 152.62 222 GLY F C 1
ATOM 12236 O O . GLY F 1 222 ? 149.260 79.951 120.094 1.00 152.62 222 GLY F O 1
ATOM 12237 N N . ASN F 1 223 ? 148.064 81.316 121.427 1.00 152.93 223 ASN F N 1
ATOM 12238 C CA . ASN F 1 223 ? 147.119 80.290 121.863 1.00 152.93 223 ASN F CA 1
ATOM 12239 C C . ASN F 1 223 ? 145.870 80.412 120.996 1.00 152.93 223 ASN F C 1
ATOM 12240 O O . ASN F 1 223 ? 144.997 81.244 121.258 1.00 152.93 223 ASN F O 1
ATOM 12242 N N . GLN F 1 224 ? 145.788 79.579 119.964 1.00 149.03 224 GLN F N 1
ATOM 12243 C CA . GLN F 1 224 ? 144.671 79.600 119.027 1.00 149.03 224 GLN F CA 1
ATOM 12244 C C . GLN F 1 224 ? 144.646 78.266 118.289 1.00 149.03 224 GLN F C 1
ATOM 12245 O O . GLN F 1 224 ? 145.353 77.322 118.656 1.00 149.03 224 GLN F O 1
ATOM 12247 N N . PHE F 1 225 ? 143.828 78.189 117.242 1.00 151.15 225 PHE F N 1
ATOM 12248 C CA . PHE F 1 225 ? 143.698 76.977 116.448 1.00 151.15 225 PHE F CA 1
ATOM 12249 C C . PHE F 1 225 ? 143.640 77.349 114.973 1.00 151.15 225 PHE F C 1
ATOM 12250 O O . PHE F 1 225 ? 143.319 78.482 114.609 1.00 151.15 225 PHE F O 1
ATOM 12258 N N . PHE F 1 226 ? 143.960 76.377 114.125 1.00 152.09 226 PHE F N 1
ATOM 12259 C CA . PHE F 1 226 ? 143.996 76.564 112.683 1.00 152.09 226 PHE F CA 1
ATOM 12260 C C . PHE F 1 226 ? 142.855 75.797 112.028 1.00 152.09 226 PHE F C 1
ATOM 12261 O O . PHE F 1 226 ? 142.360 74.805 112.570 1.00 152.09 226 PHE F O 1
ATOM 12269 N N . MET F 1 227 ? 142.444 76.264 110.853 1.00 154.12 227 MET F N 1
ATOM 12270 C CA . MET F 1 227 ? 141.345 75.643 110.127 1.00 154.12 227 MET F CA 1
ATOM 12271 C C . MET F 1 227 ? 141.417 76.071 108.668 1.00 154.12 227 MET F C 1
ATOM 12272 O O . MET F 1 227 ? 142.179 76.967 108.298 1.00 154.12 227 MET F O 1
ATOM 12274 N N . TYR F 1 228 ? 140.610 75.411 107.842 1.00 169.80 228 TYR F N 1
ATOM 12275 C CA . TYR F 1 228 ? 140.545 75.690 106.410 1.00 169.80 228 TYR F CA 1
ATOM 12276 C C . TYR F 1 228 ? 139.086 75.762 105.965 1.00 169.80 228 TYR F C 1
ATOM 12277 O O . TYR F 1 228 ? 138.669 75.122 104.999 1.00 169.80 228 TYR F O 1
ATOM 12286 N N . HIS F 1 229 ? 138.282 76.532 106.695 1.00 166.84 229 HIS F N 1
ATOM 12287 C CA . HIS F 1 229 ? 136.897 76.745 106.299 1.00 166.84 229 HIS F CA 1
ATOM 12288 C C . HIS F 1 229 ? 136.840 77.396 104.923 1.00 166.84 229 HIS F C 1
ATOM 12289 O O . HIS F 1 229 ? 137.539 78.379 104.658 1.00 166.84 229 HIS F O 1
ATOM 12296 N N . GLY F 1 230 ? 136.001 76.846 104.047 1.00 168.78 230 GLY F N 1
ATOM 12297 C CA . GLY F 1 230 ? 135.945 77.348 102.689 1.00 168.78 230 GLY F CA 1
ATOM 12298 C C . GLY F 1 230 ? 137.227 77.049 101.932 1.00 168.78 230 GLY F C 1
ATOM 12299 O O . GLY F 1 230 ? 137.934 76.074 102.203 1.00 168.78 230 GLY F O 1
ATOM 12300 N N . HIS F 1 231 ? 137.531 77.908 100.962 1.00 162.10 231 HIS F N 1
ATOM 12301 C CA . HIS F 1 231 ? 138.738 77.774 100.160 1.00 162.10 231 HIS F CA 1
ATOM 12302 C C . HIS F 1 231 ? 139.407 79.132 100.014 1.00 162.10 231 HIS F C 1
ATOM 12303 O O . HIS F 1 231 ? 138.732 80.149 99.831 1.00 162.10 231 HIS F O 1
ATOM 12310 N N . GLY F 1 232 ? 140.735 79.140 100.091 1.00 146.87 232 GLY F N 1
ATOM 12311 C CA . GLY F 1 232 ? 141.505 80.354 99.919 1.00 146.87 232 GLY F CA 1
ATOM 12312 C C . GLY F 1 232 ? 141.801 81.132 101.181 1.00 146.87 232 GLY F C 1
ATOM 12313 O O . GLY F 1 232 ? 142.244 82.283 101.085 1.00 146.87 232 GLY F O 1
ATOM 12314 N N . HIS F 1 233 ? 141.573 80.553 102.358 1.00 136.78 233 HIS F N 1
ATOM 12315 C CA . HIS F 1 233 ? 141.850 81.242 103.609 1.00 136.78 233 HIS F CA 1
ATOM 12316 C C . HIS F 1 233 ? 142.339 80.238 104.640 1.00 136.78 233 HIS F C 1
ATOM 12317 O O . HIS F 1 233 ? 142.112 79.032 104.519 1.00 136.78 233 HIS F O 1
ATOM 12324 N N . ILE F 1 234 ? 143.020 80.755 105.659 1.00 127.68 234 ILE F N 1
ATOM 12325 C CA . ILE F 1 234 ? 143.415 79.973 106.830 1.00 127.68 234 ILE F CA 1
ATOM 12326 C C . ILE F 1 234 ? 142.925 80.757 108.044 1.00 127.68 234 ILE F C 1
ATOM 12327 O O . ILE F 1 234 ? 143.632 81.620 108.575 1.00 127.68 234 ILE F O 1
ATOM 12332 N N . ARG F 1 235 ? 141.709 80.463 108.492 1.00 124.44 235 ARG F N 1
ATOM 12333 C CA . ARG F 1 235 ? 141.127 81.187 109.607 1.00 124.44 235 ARG F CA 1
ATOM 12334 C C . ARG F 1 235 ? 141.647 80.640 110.933 1.00 124.44 235 ARG F C 1
ATOM 12335 O O . ARG F 1 235 ? 142.148 79.517 111.025 1.00 124.44 235 ARG F O 1
ATOM 12337 N N . THR F 1 236 ? 141.525 81.459 111.976 1.00 122.71 236 THR F N 1
ATOM 12338 C CA . THR F 1 236 ? 141.894 81.061 113.325 1.00 122.71 236 THR F CA 1
ATOM 12339 C C . THR F 1 236 ? 140.726 81.344 114.256 1.00 122.71 236 THR F C 1
ATOM 12340 O O . THR F 1 236 ? 140.101 82.404 114.172 1.00 122.71 236 THR F O 1
ATOM 12344 N N . VAL F 1 237 ? 140.431 80.391 115.134 1.00 151.44 237 VAL F N 1
ATOM 12345 C CA . VAL F 1 237 ? 139.322 80.526 116.075 1.00 151.44 237 VAL F CA 1
ATOM 12346 C C . VAL F 1 237 ? 139.826 80.183 117.470 1.00 151.44 237 VAL F C 1
ATOM 12347 O O . VAL F 1 237 ? 140.818 79.453 117.629 1.00 151.44 237 VAL F O 1
ATOM 12351 N N . PRO F 1 238 ? 139.178 80.711 118.504 1.00 170.01 238 PRO F N 1
ATOM 12352 C CA . PRO F 1 238 ? 139.526 80.314 119.873 1.00 170.01 238 PRO F CA 1
ATOM 12353 C C . PRO F 1 238 ? 139.120 78.872 120.139 1.00 170.01 238 PRO F C 1
ATOM 12354 O O . PRO F 1 238 ? 138.315 78.273 119.423 1.00 170.01 238 PRO F O 1
ATOM 12358 N N . TYR F 1 239 ? 139.708 78.312 121.198 1.00 178.76 239 TYR F N 1
ATOM 12359 C CA . TYR F 1 239 ? 139.489 76.903 121.513 1.00 178.76 239 TYR F CA 1
ATOM 12360 C C . TYR F 1 239 ? 138.027 76.622 121.840 1.00 178.76 239 TYR F C 1
ATOM 12361 O O . TYR F 1 239 ? 137.482 75.590 121.431 1.00 178.76 239 TYR F O 1
ATOM 12363 N N . HIS F 1 240 ? 137.379 77.522 122.582 1.00 185.89 240 HIS F N 1
ATOM 12364 C CA . HIS F 1 240 ? 136.003 77.281 123.008 1.00 185.89 240 HIS F CA 1
ATOM 12365 C C . HIS F 1 240 ? 135.058 77.204 121.814 1.00 185.89 240 HIS F C 1
ATOM 12366 O O . HIS F 1 240 ? 134.363 76.199 121.618 1.00 185.89 240 HIS F O 1
ATOM 12373 N N . GLU F 1 241 ? 135.048 78.248 120.982 1.00 189.90 241 GLU F N 1
ATOM 12374 C CA . GLU F 1 241 ? 134.089 78.325 119.885 1.00 189.90 241 GLU F CA 1
ATOM 12375 C C . GLU F 1 241 ? 134.275 77.200 118.878 1.00 189.90 241 GLU F C 1
ATOM 12376 O O . GLU F 1 241 ? 133.326 76.867 118.157 1.00 189.90 241 GLU F O 1
ATOM 12382 N N . LEU F 1 242 ? 135.465 76.593 118.836 1.00 190.48 242 LEU F N 1
ATOM 12383 C CA . LEU F 1 242 ? 135.690 75.458 117.949 1.00 190.48 242 LEU F CA 1
ATOM 12384 C C . LEU F 1 242 ? 134.674 74.353 118.196 1.00 190.48 242 LEU F C 1
ATOM 12385 O O . LEU F 1 242 ? 134.341 73.603 117.270 1.00 190.48 242 LEU F O 1
ATOM 12387 N N . ALA F 1 243 ? 134.174 74.242 119.431 1.00 195.52 243 ALA F N 1
ATOM 12388 C CA . ALA F 1 243 ? 133.084 73.318 119.721 1.00 195.52 243 ALA F CA 1
ATOM 12389 C C . ALA F 1 243 ? 131.959 73.473 118.704 1.00 195.52 243 ALA F C 1
ATOM 12390 O O . ALA F 1 243 ? 131.613 72.527 117.986 1.00 195.52 243 ALA F O 1
ATOM 12392 N N . ASP F 1 244 ? 131.408 74.686 118.601 1.00 196.96 244 ASP F N 1
ATOM 12393 C CA . ASP F 1 244 ? 130.340 74.932 117.639 1.00 196.96 244 ASP F CA 1
ATOM 12394 C C . ASP F 1 244 ? 130.783 74.607 116.220 1.00 196.96 244 ASP F C 1
ATOM 12395 O O . ASP F 1 244 ? 129.978 74.126 115.413 1.00 196.96 244 ASP F O 1
ATOM 12397 N N . ALA F 1 245 ? 132.063 74.836 115.909 1.00 198.02 245 ALA F N 1
ATOM 12398 C CA . ALA F 1 245 ? 132.566 74.544 114.572 1.00 198.02 245 ALA F CA 1
ATOM 12399 C C . ALA F 1 245 ? 132.349 73.082 114.210 1.00 198.02 245 ALA F C 1
ATOM 12400 O O . ALA F 1 245 ? 132.037 72.761 113.056 1.00 198.02 245 ALA F O 1
ATOM 12402 N N . ILE F 1 246 ? 132.488 72.182 115.188 1.00 201.38 246 ILE F N 1
ATOM 12403 C CA . ILE F 1 246 ? 132.275 70.763 114.917 1.00 201.38 246 ILE F CA 1
ATOM 12404 C C . ILE F 1 246 ? 130.859 70.527 114.414 1.00 201.38 246 ILE F C 1
ATOM 12405 O O . ILE F 1 246 ? 130.637 69.737 113.486 1.00 201.38 246 ILE F O 1
ATOM 12410 N N . LYS F 1 247 ? 129.880 71.226 114.996 1.00 201.80 247 LYS F N 1
ATOM 12411 C CA . LYS F 1 247 ? 128.517 71.130 114.488 1.00 201.80 247 LYS F CA 1
ATOM 12412 C C . LYS F 1 247 ? 128.449 71.587 113.037 1.00 201.80 247 LYS F C 1
ATOM 12413 O O . LYS F 1 247 ? 127.811 70.936 112.201 1.00 201.80 247 LYS F O 1
ATOM 12415 N N . SER F 1 248 ? 129.130 72.690 112.713 1.00 202.22 248 SER F N 1
ATOM 12416 C CA . SER F 1 248 ? 129.191 73.143 111.330 1.00 202.22 248 SER F CA 1
ATOM 12417 C C . SER F 1 248 ? 129.884 72.131 110.431 1.00 202.22 248 SER F C 1
ATOM 12418 O O . SER F 1 248 ? 129.650 72.132 109.218 1.00 202.22 248 SER F O 1
ATOM 12421 N N . TYR F 1 249 ? 130.729 71.268 110.997 1.00 198.17 249 TYR F N 1
ATOM 12422 C CA . TYR F 1 249 ? 131.367 70.222 110.213 1.00 198.17 249 TYR F CA 1
ATOM 12423 C C . TYR F 1 249 ? 130.448 69.033 109.973 1.00 198.17 249 TYR F C 1
ATOM 12424 O O . TYR F 1 249 ? 130.749 68.199 109.112 1.00 198.17 249 TYR F O 1
ATOM 12433 N N . ALA F 1 250 ? 129.340 68.936 110.711 1.00 205.44 250 ALA F N 1
ATOM 12434 C CA . ALA F 1 250 ? 128.422 67.819 110.514 1.00 205.44 250 ALA F CA 1
ATOM 12435 C C . ALA F 1 250 ? 127.621 67.977 109.228 1.00 205.44 250 ALA F C 1
ATOM 12436 O O . ALA F 1 250 ? 127.398 67.000 108.505 1.00 205.44 250 ALA F O 1
ATOM 12438 N N . ARG F 1 251 ? 127.183 69.200 108.926 1.00 207.17 251 ARG F N 1
ATOM 12439 C CA . ARG F 1 251 ? 126.333 69.440 107.766 1.00 207.17 251 ARG F CA 1
ATOM 12440 C C . ARG F 1 251 ? 127.100 69.443 106.451 1.00 207.17 251 ARG F C 1
ATOM 12441 O O . ARG F 1 251 ? 126.469 69.513 105.391 1.00 207.17 251 ARG F O 1
ATOM 12443 N N . LYS F 1 252 ? 128.429 69.378 106.487 1.00 209.95 252 LYS F N 1
ATOM 12444 C CA . LYS F 1 252 ? 129.212 69.416 105.259 1.00 209.95 252 LYS F CA 1
ATOM 12445 C C . LYS F 1 252 ? 128.962 68.168 104.419 1.00 209.95 252 LYS F C 1
ATOM 12446 O O . LYS F 1 252 ? 128.805 67.063 104.946 1.00 209.95 252 LYS F O 1
ATOM 12452 N N . ASP F 1 253 ? 128.924 68.354 103.102 1.00 212.88 253 ASP F N 1
ATOM 12453 C CA . ASP F 1 253 ? 128.662 67.260 102.183 1.00 212.88 253 ASP F CA 1
ATOM 12454 C C . ASP F 1 253 ? 129.922 66.428 101.955 1.00 212.88 253 ASP F C 1
ATOM 12455 O O . ASP F 1 253 ? 131.050 66.890 102.148 1.00 212.88 253 ASP F O 1
ATOM 12457 N N . LYS F 1 254 ? 129.709 65.175 101.542 1.00 212.21 254 LYS F N 1
ATOM 12458 C CA . LYS F 1 254 ? 130.831 64.277 101.284 1.00 212.21 254 LYS F CA 1
ATOM 12459 C C . LYS F 1 254 ? 131.682 64.770 100.120 1.00 212.21 254 LYS F C 1
ATOM 12460 O O . LYS F 1 254 ? 132.916 64.726 100.185 1.00 212.21 254 LYS F O 1
ATOM 12462 N N . GLU F 1 255 ? 131.041 65.236 99.045 1.00 212.59 255 GLU F N 1
ATOM 12463 C CA . GLU F 1 255 ? 131.790 65.736 97.896 1.00 212.59 255 GLU F CA 1
ATOM 12464 C C . GLU F 1 255 ? 132.598 66.976 98.260 1.00 212.59 255 GLU F C 1
ATOM 12465 O O . GLU F 1 255 ? 133.751 67.121 97.837 1.00 212.59 255 GLU F O 1
ATOM 12467 N N . THR F 1 256 ? 132.006 67.882 99.041 1.00 214.40 256 THR F N 1
ATOM 12468 C CA . THR F 1 256 ? 132.727 69.078 99.466 1.00 214.40 256 THR F CA 1
ATOM 12469 C C . THR F 1 256 ? 133.926 68.719 100.334 1.00 214.40 256 THR F C 1
ATOM 12470 O O . THR F 1 256 ? 135.011 69.289 100.173 1.00 214.40 256 THR F O 1
ATOM 12474 N N . LEU F 1 257 ? 133.750 67.774 101.261 1.00 213.23 257 LEU F N 1
ATOM 12475 C CA . LEU F 1 257 ? 134.864 67.342 102.099 1.00 213.23 257 LEU F CA 1
ATOM 12476 C C . LEU F 1 257 ? 135.962 66.695 101.265 1.00 213.23 257 LEU F C 1
ATOM 12477 O O . LEU F 1 257 ? 137.154 66.926 101.505 1.00 213.23 257 LEU F O 1
ATOM 12479 N N . GLU F 1 258 ? 135.579 65.876 100.282 1.00 211.98 258 GLU F N 1
ATOM 12480 C CA . GLU F 1 258 ? 136.569 65.252 99.410 1.00 211.98 258 GLU F CA 1
ATOM 12481 C C . GLU F 1 258 ? 137.340 66.299 98.615 1.00 211.98 258 GLU F C 1
ATOM 12482 O O . GLU F 1 258 ? 138.562 66.192 98.455 1.00 211.98 258 GLU F O 1
ATOM 12484 N N . SER F 1 259 ? 136.641 67.316 98.106 1.00 212.06 259 SER F N 1
ATOM 12485 C CA . SER F 1 259 ? 137.316 68.387 97.379 1.00 212.06 259 SER F CA 1
ATOM 12486 C C . SER F 1 259 ? 138.258 69.164 98.290 1.00 212.06 259 SER F C 1
ATOM 12487 O O . SER F 1 259 ? 139.358 69.548 97.875 1.00 212.06 259 SER F O 1
ATOM 12490 N N . ILE F 1 260 ? 137.839 69.412 99.533 1.00 209.07 260 ILE F N 1
ATOM 12491 C CA . ILE F 1 260 ? 138.693 70.122 100.482 1.00 209.07 260 ILE F CA 1
ATOM 12492 C C . ILE F 1 260 ? 139.953 69.317 100.776 1.00 209.07 260 ILE F C 1
ATOM 12493 O O . ILE F 1 260 ? 141.062 69.864 100.815 1.00 209.07 260 ILE F O 1
ATOM 12498 N N . SER F 1 261 ? 139.806 68.006 100.977 1.00 208.57 261 SER F N 1
ATOM 12499 C CA . SER F 1 261 ? 140.947 67.169 101.331 1.00 208.57 261 SER F CA 1
ATOM 12500 C C . SER F 1 261 ? 141.965 67.051 100.203 1.00 208.57 261 SER F C 1
ATOM 12501 O O . SER F 1 261 ? 143.109 66.662 100.460 1.00 208.57 261 SER F O 1
ATOM 12504 N N . LYS F 1 262 ? 141.581 67.374 98.967 1.00 204.34 262 LYS F N 1
ATOM 12505 C CA . LYS F 1 262 ? 142.462 67.242 97.812 1.00 204.34 262 LYS F CA 1
ATOM 12506 C C . LYS F 1 262 ? 143.159 68.547 97.444 1.00 204.34 262 LYS F C 1
ATOM 12507 O O . LYS F 1 262 ? 143.427 68.788 96.259 1.00 204.34 262 LYS F O 1
ATOM 12509 N N . SER F 1 263 ? 143.462 69.397 98.423 1.00 197.81 263 SER F N 1
ATOM 12510 C CA . SER F 1 263 ? 144.104 70.675 98.170 1.00 197.81 263 SER F CA 1
ATOM 12511 C C . SER F 1 263 ? 145.422 70.764 98.928 1.00 197.81 263 SER F C 1
ATOM 12512 O O . SER F 1 263 ? 145.460 70.471 100.132 1.00 197.81 263 SER F O 1
ATOM 12515 N N . PRO F 1 264 ? 146.520 71.145 98.268 1.00 193.57 264 PRO F N 1
ATOM 12516 C CA . PRO F 1 264 ? 147.785 71.332 98.998 1.00 193.57 264 PRO F CA 1
ATOM 12517 C C . PRO F 1 264 ? 147.708 72.403 100.070 1.00 193.57 264 PRO F C 1
ATOM 12518 O O . PRO F 1 264 ? 148.384 72.290 101.102 1.00 193.57 264 PRO F O 1
ATOM 12522 N N . LEU F 1 265 ? 146.905 73.448 99.852 1.00 186.82 265 LEU F N 1
ATOM 12523 C CA . LEU F 1 265 ? 146.740 74.478 100.871 1.00 186.82 265 LEU F CA 1
ATOM 12524 C C . LEU F 1 265 ? 146.119 73.905 102.138 1.00 186.82 265 LEU F C 1
ATOM 12525 O O . LEU F 1 265 ? 146.413 74.376 103.242 1.00 186.82 265 LEU F O 1
ATOM 12530 N N . ALA F 1 266 ? 145.272 72.883 102.000 1.00 190.74 266 ALA F N 1
ATOM 12531 C CA . ALA F 1 266 ? 144.747 72.191 103.173 1.00 190.74 266 ALA F CA 1
ATOM 12532 C C . ALA F 1 266 ? 145.858 71.475 103.931 1.00 190.74 266 ALA F C 1
ATOM 12533 O O . ALA F 1 266 ? 145.845 71.425 105.166 1.00 190.74 266 ALA F O 1
ATOM 12535 N N . ALA F 1 267 ? 146.818 70.896 103.208 1.00 189.34 267 ALA F N 1
ATOM 12536 C CA . ALA F 1 267 ? 147.941 70.239 103.867 1.00 189.34 267 ALA F CA 1
ATOM 12537 C C . ALA F 1 267 ? 148.886 71.246 104.509 1.00 189.34 267 ALA F C 1
ATOM 12538 O O . ALA F 1 267 ? 149.558 70.923 105.495 1.00 189.34 267 ALA F O 1
ATOM 12540 N N . GLN F 1 268 ? 148.951 72.464 103.967 1.00 185.01 268 GLN F N 1
ATOM 12541 C CA . GLN F 1 268 ? 149.916 73.448 104.445 1.00 185.01 268 GLN F CA 1
ATOM 12542 C C . GLN F 1 268 ? 149.562 74.009 105.821 1.00 185.01 268 GLN F C 1
ATOM 12543 O O . GLN F 1 268 ? 150.436 74.576 106.485 1.00 185.01 268 GLN F O 1
ATOM 12549 N N . CYS F 1 269 ? 148.314 73.850 106.273 1.00 186.13 269 CYS F N 1
ATOM 12550 C CA . CYS F 1 269 ? 147.881 74.512 107.504 1.00 186.13 269 CYS F CA 1
ATOM 12551 C C . CYS F 1 269 ? 148.677 74.036 108.715 1.00 186.13 269 CYS F C 1
ATOM 12552 O O . CYS F 1 269 ? 149.113 74.847 109.540 1.00 186.13 269 CYS F O 1
ATOM 12555 N N . GLY F 1 270 ? 148.878 72.727 108.843 1.00 194.72 270 GLY F N 1
ATOM 12556 C CA . GLY F 1 270 ? 149.602 72.218 109.993 1.00 194.72 270 GLY F CA 1
ATOM 12557 C C . GLY F 1 270 ? 149.590 70.711 110.139 1.00 194.72 270 GLY F C 1
ATOM 12558 O O . GLY F 1 270 ? 149.780 69.983 109.161 1.00 194.72 270 GLY F O 1
ATOM 12559 N N . SER F 1 271 ? 149.391 70.232 111.367 1.00 198.89 271 SER F N 1
ATOM 12560 C CA . SER F 1 271 ? 149.376 68.804 111.661 1.00 198.89 271 SER F CA 1
ATOM 12561 C C . SER F 1 271 ? 148.062 68.340 112.268 1.00 198.89 271 SER F C 1
ATOM 12562 O O . SER F 1 271 ? 147.507 67.325 111.829 1.00 198.89 271 SER F O 1
ATOM 12565 N N . LYS F 1 272 ? 147.548 69.053 113.273 1.00 199.99 272 LYS F N 1
ATOM 12566 C CA . LYS F 1 272 ? 146.353 68.597 113.977 1.00 199.99 272 LYS F CA 1
ATOM 12567 C C . LYS F 1 272 ? 145.104 68.689 113.109 1.00 199.99 272 LYS F C 1
ATOM 12568 O O . LYS F 1 272 ? 144.150 67.931 113.320 1.00 199.99 272 LYS F O 1
ATOM 12570 N N . PHE F 1 273 ? 145.082 69.613 112.146 1.00 197.89 273 PHE F N 1
ATOM 12571 C CA . PHE F 1 273 ? 143.895 69.781 111.314 1.00 197.89 273 PHE F CA 1
ATOM 12572 C C . PHE F 1 273 ? 143.631 68.540 110.470 1.00 197.89 273 PHE F C 1
ATOM 12573 O O . PHE F 1 273 ? 142.476 68.133 110.295 1.00 197.89 273 PHE F O 1
ATOM 12581 N N . LEU F 1 274 ? 144.688 67.928 109.930 1.00 205.57 274 LEU F N 1
ATOM 12582 C CA . LEU F 1 274 ? 144.517 66.689 109.177 1.00 205.57 274 LEU F CA 1
ATOM 12583 C C . LEU F 1 274 ? 143.997 65.571 110.070 1.00 205.57 274 LEU F C 1
ATOM 12584 O O . LEU F 1 274 ? 143.171 64.757 109.641 1.00 205.57 274 LEU F O 1
ATOM 12589 N N . ASP F 1 275 ? 144.475 65.509 111.316 1.00 209.35 275 ASP F N 1
ATOM 12590 C CA . ASP F 1 275 ? 143.962 64.515 112.253 1.00 209.35 275 ASP F CA 1
ATOM 12591 C C . ASP F 1 275 ? 142.479 64.732 112.527 1.00 209.35 275 ASP F C 1
ATOM 12592 O O . ASP F 1 275 ? 141.702 63.771 112.578 1.00 209.35 275 ASP F O 1
ATOM 12594 N N . MET F 1 276 ? 142.067 65.990 112.702 1.00 209.88 276 MET F N 1
ATOM 12595 C CA . MET F 1 276 ? 140.652 66.280 112.917 1.00 209.88 276 MET F CA 1
ATOM 12596 C C . MET F 1 276 ? 139.820 65.910 111.695 1.00 209.88 276 MET F C 1
ATOM 12597 O O . MET F 1 276 ? 138.709 65.382 111.825 1.00 209.88 276 MET F O 1
ATOM 12599 N N . LEU F 1 277 ? 140.337 66.192 110.497 1.00 211.75 277 LEU F N 1
ATOM 12600 C CA . LEU F 1 277 ? 139.623 65.826 109.279 1.00 211.75 277 LEU F CA 1
ATOM 12601 C C . LEU F 1 277 ? 139.479 64.313 109.161 1.00 211.75 277 LEU F C 1
ATOM 12602 O O . LEU F 1 277 ? 138.416 63.810 108.780 1.00 211.75 277 LEU F O 1
ATOM 12607 N N . ASP F 1 278 ? 140.537 63.570 109.493 1.00 212.78 278 ASP F N 1
ATOM 12608 C CA . ASP F 1 278 ? 140.444 62.113 109.490 1.00 212.78 278 ASP F CA 1
ATOM 12609 C C . ASP F 1 278 ? 139.430 61.628 110.518 1.00 212.78 278 ASP F C 1
ATOM 12610 O O . ASP F 1 278 ? 138.683 60.676 110.265 1.00 212.78 278 ASP F O 1
ATOM 12612 N N . GLY F 1 279 ? 139.392 62.272 111.686 1.00 216.06 279 GLY F N 1
ATOM 12613 C CA . GLY F 1 279 ? 138.419 61.893 112.697 1.00 216.06 279 GLY F CA 1
ATOM 12614 C C . GLY F 1 279 ? 136.987 62.109 112.245 1.00 216.06 279 GLY F C 1
ATOM 12615 O O . GLY F 1 279 ? 136.122 61.258 112.466 1.00 216.06 279 GLY F O 1
ATOM 12616 N N . ILE F 1 280 ? 136.715 63.252 111.608 1.00 215.93 280 ILE F N 1
ATOM 12617 C CA . ILE F 1 280 ? 135.361 63.493 111.114 1.00 215.93 280 ILE F CA 1
ATOM 12618 C C . ILE F 1 280 ? 135.050 62.588 109.927 1.00 215.93 280 ILE F C 1
ATOM 12619 O O . ILE F 1 280 ? 133.882 62.268 109.673 1.00 215.93 280 ILE F O 1
ATOM 12624 N N . ARG F 1 281 ? 136.073 62.161 109.181 1.00 219.67 281 ARG F N 1
ATOM 12625 C CA . ARG F 1 281 ? 135.858 61.183 108.122 1.00 219.67 281 ARG F CA 1
ATOM 12626 C C . ARG F 1 281 ? 135.595 59.788 108.673 1.00 219.67 281 ARG F C 1
ATOM 12627 O O . ARG F 1 281 ? 134.980 58.968 107.984 1.00 219.67 281 ARG F O 1
ATOM 12635 N N . SER F 1 282 ? 136.048 59.504 109.897 1.00 222.46 282 SER F N 1
ATOM 12636 C CA . SER F 1 282 ? 135.829 58.193 110.496 1.00 222.46 282 SER F CA 1
ATOM 12637 C C . SER F 1 282 ? 134.365 57.941 110.836 1.00 222.46 282 SER F C 1
ATOM 12638 O O . SER F 1 282 ? 133.995 56.792 111.100 1.00 222.46 282 SER F O 1
ATOM 12641 N N . LYS F 1 283 ? 133.534 58.986 110.843 1.00 224.65 283 LYS F N 1
ATOM 12642 C CA . LYS F 1 283 ? 132.100 58.874 111.121 1.00 224.65 283 LYS F CA 1
ATOM 12643 C C . LYS F 1 283 ? 131.828 58.294 112.506 1.00 224.65 283 LYS F C 1
ATOM 12644 O O . LYS F 1 283 ? 130.829 57.602 112.715 1.00 224.65 283 LYS F O 1
ATOM 12650 N N . GLN F 1 284 ? 132.709 58.573 113.462 1.00 226.05 284 GLN F N 1
ATOM 12651 C CA . GLN F 1 284 ? 132.513 58.151 114.839 1.00 226.05 284 GLN F CA 1
ATOM 12652 C C . GLN F 1 284 ? 131.769 59.248 115.600 1.00 226.05 284 GLN F C 1
ATOM 12653 O O . GLN F 1 284 ? 131.269 60.210 115.011 1.00 226.05 284 GLN F O 1
ATOM 12655 N N . LYS F 1 285 ? 131.683 59.113 116.920 1.00 221.52 285 LYS F N 1
ATOM 12656 C CA . LYS F 1 285 ? 131.038 60.137 117.728 1.00 221.52 285 LYS F CA 1
ATOM 12657 C C . LYS F 1 285 ? 131.864 61.420 117.712 1.00 221.52 285 LYS F C 1
ATOM 12658 O O . LYS F 1 285 ? 133.093 61.397 117.602 1.00 221.52 285 LYS F O 1
ATOM 12664 N N . ILE F 1 286 ? 131.168 62.553 117.809 1.00 216.76 286 ILE F N 1
ATOM 12665 C CA . ILE F 1 286 ? 131.814 63.841 117.581 1.00 216.76 286 ILE F CA 1
ATOM 12666 C C . ILE F 1 286 ? 132.467 64.369 118.853 1.00 216.76 286 ILE F C 1
ATOM 12667 O O . ILE F 1 286 ? 133.574 64.916 118.809 1.00 216.76 286 ILE F O 1
ATOM 12672 N N . GLU F 1 287 ? 131.798 64.221 119.999 1.00 216.41 287 GLU F N 1
ATOM 12673 C CA . GLU F 1 287 ? 132.261 64.873 121.221 1.00 216.41 287 GLU F CA 1
ATOM 12674 C C . GLU F 1 287 ? 133.609 64.325 121.681 1.00 216.41 287 GLU F C 1
ATOM 12675 O O . GLU F 1 287 ? 134.523 65.093 122.006 1.00 216.41 287 GLU F O 1
ATOM 12677 N N . ASP F 1 288 ? 133.749 62.998 121.726 1.00 215.11 288 ASP F N 1
ATOM 12678 C CA . ASP F 1 288 ? 134.974 62.402 122.251 1.00 215.11 288 ASP F CA 1
ATOM 12679 C C . ASP F 1 288 ? 136.174 62.745 121.377 1.00 215.11 288 ASP F C 1
ATOM 12680 O O . ASP F 1 288 ? 137.229 63.148 121.881 1.00 215.11 288 ASP F O 1
ATOM 12682 N N . VAL F 1 289 ? 136.028 62.597 120.059 1.00 216.08 289 VAL F N 1
ATOM 12683 C CA . VAL F 1 289 ? 137.122 62.923 119.148 1.00 216.08 289 VAL F CA 1
ATOM 12684 C C . VAL F 1 289 ? 137.427 64.414 119.200 1.00 216.08 289 VAL F C 1
ATOM 12685 O O . VAL F 1 289 ? 138.588 64.832 119.097 1.00 216.08 289 VAL F O 1
ATOM 12689 N N . ILE F 1 290 ? 136.391 65.238 119.367 1.00 212.73 290 ILE F N 1
ATOM 12690 C CA . ILE F 1 290 ? 136.586 66.682 119.448 1.00 212.73 290 ILE F CA 1
ATOM 12691 C C . ILE F 1 290 ? 137.429 67.037 120.665 1.00 212.73 290 ILE F C 1
ATOM 12692 O O . ILE F 1 290 ? 138.368 67.837 120.581 1.00 212.73 290 ILE F O 1
ATOM 12694 N N . LEU F 1 291 ? 137.109 66.444 121.818 1.00 210.73 291 LEU F N 1
ATOM 12695 C CA . LEU F 1 291 ? 137.902 66.712 123.015 1.00 210.73 291 LEU F CA 1
ATOM 12696 C C . LEU F 1 291 ? 139.303 66.122 122.909 1.00 210.73 291 LEU F C 1
ATOM 12697 O O . LEU F 1 291 ? 140.255 66.702 123.444 1.00 210.73 291 LEU F O 1
ATOM 12702 N N . LYS F 1 292 ? 139.451 64.979 122.234 1.00 208.31 292 LYS F N 1
ATOM 12703 C CA . LYS F 1 292 ? 140.784 64.422 122.020 1.00 208.31 292 LYS F CA 1
ATOM 12704 C C . LYS F 1 292 ? 141.645 65.362 121.187 1.00 208.31 292 LYS F C 1
ATOM 12705 O O . LYS F 1 292 ? 142.826 65.567 121.488 1.00 208.31 292 LYS F O 1
ATOM 12711 N N . ALA F 1 293 ? 141.070 65.940 120.131 1.00 211.37 293 ALA F N 1
ATOM 12712 C CA . ALA F 1 293 ? 141.806 66.893 119.309 1.00 211.37 293 ALA F CA 1
ATOM 12713 C C . ALA F 1 293 ? 141.943 68.252 119.982 1.00 211.37 293 ALA F C 1
ATOM 12714 O O . ALA F 1 293 ? 142.787 69.053 119.567 1.00 211.37 293 ALA F O 1
ATOM 12716 N N . LYS F 1 294 ? 141.137 68.528 121.004 1.00 213.11 294 LYS F N 1
ATOM 12717 C CA . LYS F 1 294 ? 141.156 69.808 121.697 1.00 213.11 294 LYS F CA 1
ATOM 12718 C C . LYS F 1 294 ? 142.060 69.814 122.922 1.00 213.11 294 LYS F C 1
ATOM 12719 O O . LYS F 1 294 ? 142.093 70.818 123.640 1.00 213.11 294 LYS F O 1
ATOM 12721 N N . ILE F 1 295 ? 142.782 68.721 123.185 1.00 213.82 295 ILE F N 1
ATOM 12722 C CA . ILE F 1 295 ? 143.682 68.691 124.331 1.00 213.82 295 ILE F CA 1
ATOM 12723 C C . ILE F 1 295 ? 144.785 69.722 124.144 1.00 213.82 295 ILE F C 1
ATOM 12724 O O . ILE F 1 295 ? 145.237 69.990 123.023 1.00 213.82 295 ILE F O 1
ATOM 12729 N N . PHE F 1 296 ? 145.213 70.322 125.251 1.00 213.30 296 PHE F N 1
ATOM 12730 C CA . PHE F 1 296 ? 146.252 71.346 125.242 1.00 213.30 296 PHE F CA 1
ATOM 12731 C C . PHE F 1 296 ? 147.575 70.694 125.628 1.00 213.30 296 PHE F C 1
ATOM 12732 O O . PHE F 1 296 ? 147.775 70.317 126.788 1.00 213.30 296 PHE F O 1
ATOM 12740 N N . GLU F 1 297 ? 148.473 70.563 124.657 1.00 204.82 297 GLU F N 1
ATOM 12741 C CA . GLU F 1 297 ? 149.771 69.944 124.893 1.00 204.82 297 GLU F CA 1
ATOM 12742 C C . GLU F 1 297 ? 150.688 70.877 125.676 1.00 204.82 297 GLU F C 1
ATOM 12743 O O . GLU F 1 297 ? 150.520 72.096 125.647 1.00 204.82 297 GLU F O 1
ATOM 12745 N N . MET G 1 1 ? 164.124 122.180 114.464 1.00 123.23 1 MET G N 1
ATOM 12746 C CA . MET G 1 1 ? 163.614 123.546 114.485 1.00 123.23 1 MET G CA 1
ATOM 12747 C C . MET G 1 1 ? 162.134 123.583 114.122 1.00 123.23 1 MET G C 1
ATOM 12748 O O . MET G 1 1 ? 161.333 122.819 114.660 1.00 123.23 1 MET G O 1
ATOM 12750 N N . THR G 1 2 ? 161.777 124.481 113.206 1.00 119.30 2 THR G N 1
ATOM 12751 C CA . THR G 1 2 ? 160.396 124.606 112.750 1.00 119.30 2 THR G CA 1
ATOM 12752 C C . THR G 1 2 ? 160.022 123.378 111.929 1.00 119.30 2 THR G C 1
ATOM 12753 O O . THR G 1 2 ? 160.529 123.187 110.819 1.00 119.30 2 THR G O 1
ATOM 12757 N N . GLN G 1 3 ? 159.140 122.544 112.474 1.00 99.96 3 GLN G N 1
ATOM 12758 C CA . GLN G 1 3 ? 158.743 121.323 111.786 1.00 99.96 3 GLN G CA 1
ATOM 12759 C C . GLN G 1 3 ? 158.006 121.652 110.495 1.00 99.96 3 GLN G C 1
ATOM 12760 O O . GLN G 1 3 ? 157.270 122.639 110.410 1.00 99.96 3 GLN G O 1
ATOM 12766 N N . SER G 1 4 ? 158.215 120.820 109.481 1.00 85.54 4 SER G N 1
ATOM 12767 C CA . SER G 1 4 ? 157.617 121.009 108.169 1.00 85.54 4 SER G CA 1
ATOM 12768 C C . SER G 1 4 ? 156.656 119.868 107.865 1.00 85.54 4 SER G C 1
ATOM 12769 O O . SER G 1 4 ? 156.927 118.710 108.196 1.00 85.54 4 SER G O 1
ATOM 12771 N N . VAL G 1 5 ? 155.535 120.203 107.233 1.00 74.99 5 VAL G N 1
ATOM 12772 C CA . VAL G 1 5 ? 154.514 119.233 106.857 1.00 74.99 5 VAL G CA 1
ATOM 12773 C C . VAL G 1 5 ? 154.579 119.046 105.349 1.00 74.99 5 VAL G C 1
ATOM 12774 O O . VAL G 1 5 ? 154.367 119.998 104.588 1.00 74.99 5 VAL G O 1
ATOM 12778 N N . SER G 1 6 ? 154.868 117.823 104.918 1.00 72.48 6 SER G N 1
ATOM 12779 C CA . SER G 1 6 ? 155.010 117.545 103.499 1.00 72.48 6 SER G CA 1
ATOM 12780 C C . SER G 1 6 ? 153.652 117.535 102.805 1.00 72.48 6 SER G C 1
ATOM 12781 O O . SER G 1 6 ? 152.595 117.468 103.439 1.00 72.48 6 SER G O 1
ATOM 12784 N N . LEU G 1 7 ? 153.697 117.604 101.474 1.00 64.47 7 LEU G N 1
ATOM 12785 C CA . LEU G 1 7 ? 152.473 117.555 100.684 1.00 64.47 7 LEU G CA 1
ATOM 12786 C C . LEU G 1 7 ? 151.868 116.158 100.687 1.00 64.47 7 LEU G C 1
ATOM 12787 O O . LEU G 1 7 ? 150.641 116.008 100.704 1.00 64.47 7 LEU G O 1
ATOM 12792 N N . SER G 1 8 ? 152.711 115.123 100.668 1.00 62.24 8 SER G N 1
ATOM 12793 C CA . SER G 1 8 ? 152.213 113.753 100.607 1.00 62.24 8 SER G CA 1
ATOM 12794 C C . SER G 1 8 ? 151.435 113.356 101.852 1.00 62.24 8 SER G C 1
ATOM 12795 O O . SER G 1 8 ? 150.616 112.434 101.784 1.00 62.24 8 SER G O 1
ATOM 12798 N N . ASP G 1 9 ? 151.661 114.026 102.982 1.00 60.63 9 ASP G N 1
ATOM 12799 C CA . ASP G 1 9 ? 150.885 113.732 104.180 1.00 60.63 9 ASP G CA 1
ATOM 12800 C C . ASP G 1 9 ? 149.428 114.153 104.049 1.00 60.63 9 ASP G C 1
ATOM 12801 O O . ASP G 1 9 ? 148.615 113.780 104.902 1.00 60.63 9 ASP G O 1
ATOM 12806 N N . PHE G 1 10 ? 149.082 114.916 103.013 1.00 55.79 10 PHE G N 1
ATOM 12807 C CA . PHE G 1 10 ? 147.709 115.323 102.752 1.00 55.79 10 PHE G CA 1
ATOM 12808 C C . PHE G 1 10 ? 147.072 114.597 101.581 1.00 55.79 10 PHE G C 1
ATOM 12809 O O . PHE G 1 10 ? 145.862 114.368 101.600 1.00 55.79 10 PHE G O 1
ATOM 12817 N N . ILE G 1 11 ? 147.854 114.237 100.568 1.00 58.56 11 ILE G N 1
ATOM 12818 C CA . ILE G 1 11 ? 147.318 113.673 99.336 1.00 58.56 11 ILE G CA 1
ATOM 12819 C C . ILE G 1 11 ? 148.458 112.988 98.595 1.00 58.56 11 ILE G C 1
ATOM 12820 O O . ILE G 1 11 ? 149.584 113.489 98.565 1.00 58.56 11 ILE G O 1
ATOM 12825 N N . VAL G 1 12 ? 148.163 111.827 98.006 1.00 64.22 12 VAL G N 1
ATOM 12826 C CA . VAL G 1 12 ? 149.131 111.097 97.199 1.00 64.22 12 VAL G CA 1
ATOM 12827 C C . VAL G 1 12 ? 148.509 110.756 95.853 1.00 64.22 12 VAL G C 1
ATOM 12828 O O . VAL G 1 12 ? 147.288 110.705 95.696 1.00 64.22 12 VAL G O 1
ATOM 12832 N N . LYS G 1 13 ? 149.378 110.525 94.875 1.00 82.20 13 LYS G N 1
ATOM 12833 C CA . LYS G 1 13 ? 148.937 110.168 93.538 1.00 82.20 13 LYS G CA 1
ATOM 12834 C C . LYS G 1 13 ? 148.398 108.740 93.519 1.00 82.20 13 LYS G C 1
ATOM 12835 O O . LYS G 1 13 ? 148.750 107.901 94.352 1.00 82.20 13 LYS G O 1
ATOM 12841 N N . THR G 1 14 ? 147.522 108.474 92.554 1.00 91.76 14 THR G N 1
ATOM 12842 C CA . THR G 1 14 ? 146.946 107.152 92.355 1.00 91.76 14 THR G CA 1
ATOM 12843 C C . THR G 1 14 ? 146.892 106.885 90.856 1.00 91.76 14 THR G C 1
ATOM 12844 O O . THR G 1 14 ? 147.542 107.570 90.060 1.00 91.76 14 THR G O 1
ATOM 12846 N N . GLU G 1 15 ? 146.117 105.871 90.469 1.00 104.09 15 GLU G N 1
ATOM 12847 C CA . GLU G 1 15 ? 146.039 105.487 89.063 1.00 104.09 15 GLU G CA 1
ATOM 12848 C C . GLU G 1 15 ? 145.487 106.628 88.213 1.00 104.09 15 GLU G C 1
ATOM 12849 O O . GLU G 1 15 ? 146.182 107.164 87.343 1.00 104.09 15 GLU G O 1
ATOM 12855 N N . ASP G 1 16 ? 144.232 107.011 88.449 1.00 106.28 16 ASP G N 1
ATOM 12856 C CA . ASP G 1 16 ? 143.630 108.147 87.756 1.00 106.28 16 ASP G CA 1
ATOM 12857 C C . ASP G 1 16 ? 143.310 109.294 88.704 1.00 106.28 16 ASP G C 1
ATOM 12858 O O . ASP G 1 16 ? 143.767 110.419 88.478 1.00 106.28 16 ASP G O 1
ATOM 12863 N N . GLY G 1 17 ? 142.547 109.045 89.762 1.00 97.58 17 GLY G N 1
ATOM 12864 C CA . GLY G 1 17 ? 142.096 110.097 90.658 1.00 97.58 17 GLY G CA 1
ATOM 12865 C C . GLY G 1 17 ? 142.873 110.092 91.963 1.00 97.58 17 GLY G C 1
ATOM 12866 O O . GLY G 1 17 ? 143.123 109.038 92.547 1.00 97.58 17 GLY G O 1
ATOM 12867 N N . TYR G 1 18 ? 143.245 111.288 92.412 1.00 77.55 18 TYR G N 1
ATOM 12868 C CA . TYR G 1 18 ? 143.954 111.426 93.675 1.00 77.55 18 TYR G CA 1
ATOM 12869 C C . TYR G 1 18 ? 143.081 110.949 94.830 1.00 77.55 18 TYR G C 1
ATOM 12870 O O . TYR G 1 18 ? 141.856 111.086 94.811 1.00 77.55 18 TYR G O 1
ATOM 12879 N N . MET G 1 19 ? 143.726 110.382 95.842 1.00 64.67 19 MET G N 1
ATOM 12880 C CA . MET G 1 19 ? 143.042 109.753 96.957 1.00 64.67 19 MET G CA 1
ATOM 12881 C C . MET G 1 19 ? 143.581 110.310 98.265 1.00 64.67 19 MET G C 1
ATOM 12882 O O . MET G 1 19 ? 144.744 110.719 98.333 1.00 64.67 19 MET G O 1
ATOM 12887 N N . PRO G 1 20 ? 142.766 110.344 99.317 1.00 53.15 20 PRO G N 1
ATOM 12888 C CA . PRO G 1 20 ? 143.287 110.740 100.629 1.00 53.15 20 PRO G CA 1
ATOM 12889 C C . PRO G 1 20 ? 144.300 109.729 101.136 1.00 53.15 20 PRO G C 1
ATOM 12890 O O . PRO G 1 20 ? 144.283 108.555 100.762 1.00 53.15 20 PRO G O 1
ATOM 12894 N N . SER G 1 21 ? 145.195 110.202 101.996 1.00 65.82 21 SER G N 1
ATOM 12895 C CA . SER G 1 21 ? 146.336 109.422 102.452 1.00 65.82 21 SER G CA 1
ATOM 12896 C C . SER G 1 21 ? 146.192 109.083 103.928 1.00 65.82 21 SER G C 1
ATOM 12897 O O . SER G 1 21 ? 145.879 109.952 104.748 1.00 65.82 21 SER G O 1
ATOM 12900 N N . ASP G 1 22 ? 146.425 107.818 104.262 1.00 78.95 22 ASP G N 1
ATOM 12901 C CA . ASP G 1 22 ? 146.338 107.331 105.632 1.00 78.95 22 ASP G CA 1
ATOM 12902 C C . ASP G 1 22 ? 147.736 106.981 106.124 1.00 78.95 22 ASP G C 1
ATOM 12903 O O . ASP G 1 22 ? 148.422 106.152 105.516 1.00 78.95 22 ASP G O 1
ATOM 12905 N N . ARG G 1 23 ? 148.150 107.608 107.221 1.00 89.21 23 ARG G N 1
ATOM 12906 C CA . ARG G 1 23 ? 149.433 107.324 107.847 1.00 89.21 23 ARG G CA 1
ATOM 12907 C C . ARG G 1 23 ? 149.313 106.343 109.004 1.00 89.21 23 ARG G C 1
ATOM 12908 O O . ARG G 1 23 ? 150.253 106.218 109.795 1.00 89.21 23 ARG G O 1
ATOM 12910 N N . GLU G 1 24 ? 148.175 105.655 109.124 1.00 98.35 24 GLU G N 1
ATOM 12911 C CA . GLU G 1 24 ? 147.965 104.742 110.243 1.00 98.35 24 GLU G CA 1
ATOM 12912 C C . GLU G 1 24 ? 148.933 103.565 110.192 1.00 98.35 24 GLU G C 1
ATOM 12913 O O . GLU G 1 24 ? 149.479 103.150 111.221 1.00 98.35 24 GLU G O 1
ATOM 12915 N N . CYS G 1 25 ? 149.160 103.012 109.002 1.00 98.81 25 CYS G N 1
ATOM 12916 C CA . CYS G 1 25 ? 149.985 101.825 108.844 1.00 98.81 25 CYS G CA 1
ATOM 12917 C C . CYS G 1 25 ? 151.102 102.091 107.847 1.00 98.81 25 CYS G C 1
ATOM 12918 O O . CYS G 1 25 ? 150.953 102.888 106.917 1.00 98.81 25 CYS G O 1
ATOM 12921 N N . VAL G 1 26 ? 152.233 101.415 108.059 1.00 87.45 26 VAL G N 1
ATOM 12922 C CA . VAL G 1 26 ? 153.385 101.518 107.174 1.00 87.45 26 VAL G CA 1
ATOM 12923 C C . VAL G 1 26 ? 153.882 100.163 106.697 1.00 87.45 26 VAL G C 1
ATOM 12924 O O . VAL G 1 26 ? 154.912 100.098 106.023 1.00 87.45 26 VAL G O 1
ATOM 12926 N N . ALA G 1 27 ? 153.185 99.074 107.025 1.00 83.98 27 ALA G N 1
ATOM 12927 C CA . ALA G 1 27 ? 153.650 97.750 106.629 1.00 83.98 27 ALA G CA 1
ATOM 12928 C C . ALA G 1 27 ? 153.504 97.520 105.131 1.00 83.98 27 ALA G C 1
ATOM 12929 O O . ALA G 1 27 ? 154.292 96.774 104.541 1.00 83.98 27 ALA G O 1
ATOM 12931 N N . LEU G 1 28 ? 152.513 98.149 104.501 1.00 85.23 28 LEU G N 1
ATOM 12932 C CA . LEU G 1 28 ? 152.252 97.926 103.084 1.00 85.23 28 LEU G CA 1
ATOM 12933 C C . LEU G 1 28 ? 153.314 98.534 102.179 1.00 85.23 28 LEU G C 1
ATOM 12934 O O . LEU G 1 28 ? 153.298 98.269 100.973 1.00 85.23 28 LEU G O 1
ATOM 12939 N N . ASP G 1 29 ? 154.235 99.332 102.724 1.00 92.18 29 ASP G N 1
ATOM 12940 C CA . ASP G 1 29 ? 155.214 100.041 101.908 1.00 92.18 29 ASP G CA 1
ATOM 12941 C C . ASP G 1 29 ? 156.250 99.122 101.276 1.00 92.18 29 ASP G C 1
ATOM 12942 O O . ASP G 1 29 ? 157.030 99.590 100.439 1.00 92.18 29 ASP G O 1
ATOM 12944 N N . ARG G 1 30 ? 156.286 97.841 101.654 1.00 93.64 30 ARG G N 1
ATOM 12945 C CA . ARG G 1 30 ? 157.300 96.938 101.118 1.00 93.64 30 ARG G CA 1
ATOM 12946 C C . ARG G 1 30 ? 157.186 96.805 99.604 1.00 93.64 30 ARG G C 1
ATOM 12947 O O . ARG G 1 30 ? 158.198 96.829 98.894 1.00 93.64 30 ARG G O 1
ATOM 12949 N N . TYR G 1 31 ? 155.968 96.666 99.092 1.00 105.87 31 TYR G N 1
ATOM 12950 C CA . TYR G 1 31 ? 155.760 96.554 97.657 1.00 105.87 31 TYR G CA 1
ATOM 12951 C C . TYR G 1 31 ? 155.883 97.918 96.988 1.00 105.87 31 TYR G C 1
ATOM 12952 O O . TYR G 1 31 ? 155.618 98.958 97.597 1.00 105.87 31 TYR G O 1
ATOM 12961 N N . LEU G 1 32 ? 156.292 97.904 95.723 1.00 113.18 32 LEU G N 1
ATOM 12962 C CA . LEU G 1 32 ? 156.484 99.130 94.959 1.00 113.18 32 LEU G CA 1
ATOM 12963 C C . LEU G 1 32 ? 156.460 98.786 93.474 1.00 113.18 32 LEU G C 1
ATOM 12964 O O . LEU G 1 32 ? 156.339 97.621 93.088 1.00 113.18 32 LEU G O 1
ATOM 12966 N N . SER G 1 33 ? 156.575 99.816 92.643 1.00 118.32 33 SER G N 1
ATOM 12967 C CA . SER G 1 33 ? 156.617 99.664 91.197 1.00 118.32 33 SER G CA 1
ATOM 12968 C C . SER G 1 33 ? 158.057 99.737 90.699 1.00 118.32 33 SER G C 1
ATOM 12969 O O . SER G 1 33 ? 158.973 100.133 91.422 1.00 118.32 33 SER G O 1
ATOM 12972 N N . LYS G 1 34 ? 158.245 99.348 89.435 1.00 121.78 34 LYS G N 1
ATOM 12973 C CA . LYS G 1 34 ? 159.589 99.277 88.864 1.00 121.78 34 LYS G CA 1
ATOM 12974 C C . LYS G 1 34 ? 160.264 100.645 88.861 1.00 121.78 34 LYS G C 1
ATOM 12975 O O . LYS G 1 34 ? 161.396 100.795 89.338 1.00 121.78 34 LYS G O 1
ATOM 12977 N N . GLU G 1 35 ? 159.581 101.657 88.325 1.00 120.14 35 GLU G N 1
ATOM 12978 C CA . GLU G 1 35 ? 160.133 103.007 88.360 1.00 120.14 35 GLU G CA 1
ATOM 12979 C C . GLU G 1 35 ? 160.292 103.490 89.794 1.00 120.14 35 GLU G C 1
ATOM 12980 O O . GLU G 1 35 ? 161.287 104.140 90.134 1.00 120.14 35 GLU G O 1
ATOM 12982 N N . GLN G 1 36 ? 159.321 103.172 90.652 1.00 120.27 36 GLN G N 1
ATOM 12983 C CA . GLN G 1 36 ? 159.386 103.602 92.044 1.00 120.27 36 GLN G CA 1
ATOM 12984 C C . GLN G 1 36 ? 160.601 103.010 92.748 1.00 120.27 36 GLN G C 1
ATOM 12985 O O . GLN G 1 36 ? 161.339 103.720 93.440 1.00 120.27 36 GLN G O 1
ATOM 12991 N N . LYS G 1 37 ? 160.838 101.706 92.569 1.00 128.70 37 LYS G N 1
ATOM 12992 C CA . LYS G 1 37 ? 161.987 101.085 93.220 1.00 128.70 37 LYS G CA 1
ATOM 12993 C C . LYS G 1 37 ? 163.301 101.564 92.617 1.00 128.70 37 LYS G C 1
ATOM 12994 O O . LYS G 1 37 ? 164.286 101.730 93.345 1.00 128.70 37 LYS G O 1
ATOM 13000 N N . GLU G 1 38 ? 163.342 101.794 91.301 1.00 125.48 38 GLU G N 1
ATOM 13001 C CA . GLU G 1 38 ? 164.559 102.321 90.689 1.00 125.48 38 GLU G CA 1
ATOM 13002 C C . GLU G 1 38 ? 164.900 103.697 91.249 1.00 125.48 38 GLU G C 1
ATOM 13003 O O . GLU G 1 38 ? 166.053 103.969 91.608 1.00 125.48 38 GLU G O 1
ATOM 13005 N N . LEU G 1 39 ? 163.899 104.577 91.345 1.00 126.47 39 LEU G N 1
ATOM 13006 C CA . LEU G 1 39 ? 164.132 105.899 91.913 1.00 126.47 39 LEU G CA 1
ATOM 13007 C C . LEU G 1 39 ? 164.501 105.826 93.389 1.00 126.47 39 LEU G C 1
ATOM 13008 O O . LEU G 1 39 ? 165.348 106.599 93.848 1.00 126.47 39 LEU G O 1
ATOM 13013 N N . ARG G 1 40 ? 163.888 104.912 94.146 1.00 126.41 40 ARG G N 1
ATOM 13014 C CA . ARG G 1 40 ? 164.259 104.753 95.549 1.00 126.41 40 ARG G CA 1
ATOM 13015 C C . ARG G 1 40 ? 165.711 104.316 95.686 1.00 126.41 40 ARG G C 1
ATOM 13016 O O . ARG G 1 40 ? 166.447 104.832 96.538 1.00 126.41 40 ARG G O 1
ATOM 13024 N N . GLU G 1 41 ? 166.143 103.366 94.852 1.00 134.70 41 GLU G N 1
ATOM 13025 C CA . GLU G 1 41 ? 167.529 102.914 94.893 1.00 134.70 41 GLU G CA 1
ATOM 13026 C C . GLU G 1 41 ? 168.488 104.038 94.525 1.00 134.70 41 GLU G C 1
ATOM 13027 O O . GLU G 1 41 ? 169.528 104.213 95.172 1.00 134.70 41 GLU G O 1
ATOM 13029 N N . THR G 1 42 ? 168.158 104.813 93.488 1.00 132.44 42 THR G N 1
ATOM 13030 C CA . THR G 1 42 ? 169.023 105.926 93.105 1.00 132.44 42 THR G CA 1
ATOM 13031 C C . THR G 1 42 ? 169.098 106.974 94.210 1.00 132.44 42 THR G C 1
ATOM 13032 O O . THR G 1 42 ? 170.173 107.523 94.482 1.00 132.44 42 THR G O 1
ATOM 13036 N N . PHE G 1 43 ? 167.966 107.270 94.853 1.00 134.17 43 PHE G N 1
ATOM 13037 C CA . PHE G 1 43 ? 167.960 108.236 95.947 1.00 134.17 43 PHE G CA 1
ATOM 13038 C C . PHE G 1 43 ? 168.803 107.749 97.118 1.00 134.17 43 PHE G C 1
ATOM 13039 O O . PHE G 1 43 ? 169.559 108.525 97.714 1.00 134.17 43 PHE G O 1
ATOM 13047 N N . LYS G 1 44 ? 168.688 106.466 97.464 1.00 134.71 44 LYS G N 1
ATOM 13048 C CA . LYS G 1 44 ? 169.472 105.927 98.567 1.00 134.71 44 LYS G CA 1
ATOM 13049 C C . LYS G 1 44 ? 170.951 105.805 98.224 1.00 134.71 44 LYS G C 1
ATOM 13050 O O . LYS G 1 44 ? 171.786 105.805 99.135 1.00 134.71 44 LYS G O 1
ATOM 13052 N N . ASP G 1 45 ? 171.292 105.699 96.939 1.00 142.44 45 ASP G N 1
ATOM 13053 C CA . ASP G 1 45 ? 172.673 105.484 96.521 1.00 142.44 45 ASP G CA 1
ATOM 13054 C C . ASP G 1 45 ? 173.590 106.638 96.913 1.00 142.44 45 ASP G C 1
ATOM 13055 O O . ASP G 1 45 ? 174.521 106.454 97.704 1.00 142.44 45 ASP G O 1
ATOM 13057 N N . GLY G 1 46 ? 173.336 107.834 96.372 1.00 144.69 46 GLY G N 1
ATOM 13058 C CA . GLY G 1 46 ? 174.216 108.961 96.591 1.00 144.69 46 GLY G CA 1
ATOM 13059 C C . GLY G 1 46 ? 173.445 110.262 96.680 1.00 144.69 46 GLY G C 1
ATOM 13060 O O . GLY G 1 46 ? 172.265 110.338 96.331 1.00 144.69 46 GLY G O 1
ATOM 13061 N N . LYS G 1 47 ? 174.142 111.293 97.159 1.00 149.62 47 LYS G N 1
ATOM 13062 C CA . LYS G 1 47 ? 173.557 112.619 97.355 1.00 149.62 47 LYS G CA 1
ATOM 13063 C C . LYS G 1 47 ? 173.709 113.408 96.061 1.00 149.62 47 LYS G C 1
ATOM 13064 O O . LYS G 1 47 ? 174.713 114.085 95.834 1.00 149.62 47 LYS G O 1
ATOM 13070 N N . ASN G 1 48 ? 172.691 113.330 95.201 1.00 147.75 48 ASN G N 1
ATOM 13071 C CA . ASN G 1 48 ? 172.695 114.026 93.910 1.00 147.75 48 ASN G CA 1
ATOM 13072 C C . ASN G 1 48 ? 171.304 114.616 93.681 1.00 147.75 48 ASN G C 1
ATOM 13073 O O . ASN G 1 48 ? 170.414 113.940 93.157 1.00 147.75 48 ASN G O 1
ATOM 13078 N N . ASP G 1 49 ? 171.130 115.879 94.071 1.00 129.88 49 ASP G N 1
ATOM 13079 C CA . ASP G 1 49 ? 169.902 116.635 93.825 1.00 129.88 49 ASP G CA 1
ATOM 13080 C C . ASP G 1 49 ? 168.682 115.905 94.394 1.00 129.88 49 ASP G C 1
ATOM 13081 O O . ASP G 1 49 ? 167.799 115.439 93.675 1.00 129.88 49 ASP G O 1
ATOM 13083 N N . ARG G 1 50 ? 168.671 115.814 95.726 1.00 122.53 50 ARG G N 1
ATOM 13084 C CA . ARG G 1 50 ? 167.614 115.078 96.413 1.00 122.53 50 ARG G CA 1
ATOM 13085 C C . ARG G 1 50 ? 166.240 115.681 96.143 1.00 122.53 50 ARG G C 1
ATOM 13086 O O . ARG G 1 50 ? 165.254 114.950 95.997 1.00 122.53 50 ARG G O 1
ATOM 13094 N N . SER G 1 51 ? 166.150 117.012 96.090 1.00 110.87 51 SER G N 1
ATOM 13095 C CA . SER G 1 51 ? 164.853 117.658 95.904 1.00 110.87 51 SER G CA 1
ATOM 13096 C C . SER G 1 51 ? 164.249 117.322 94.545 1.00 110.87 51 SER G C 1
ATOM 13097 O O . SER G 1 51 ? 163.045 117.053 94.442 1.00 110.87 51 SER G O 1
ATOM 13100 N N . ALA G 1 52 ? 165.064 117.343 93.488 1.00 110.77 52 ALA G N 1
ATOM 13101 C CA . ALA G 1 52 ? 164.558 116.998 92.163 1.00 110.77 52 ALA G CA 1
ATOM 13102 C C . ALA G 1 52 ? 164.089 115.550 92.115 1.00 110.77 52 ALA G C 1
ATOM 13103 O O . ALA G 1 52 ? 163.054 115.241 91.511 1.00 110.77 52 ALA G O 1
ATOM 13105 N N . LEU G 1 53 ? 164.842 114.647 92.748 1.00 110.01 53 LEU G N 1
ATOM 13106 C CA . LEU G 1 53 ? 164.426 113.251 92.810 1.00 110.01 53 LEU G CA 1
ATOM 13107 C C . LEU G 1 53 ? 163.114 113.102 93.569 1.00 110.01 53 LEU G C 1
ATOM 13108 O O . LEU G 1 53 ? 162.253 112.307 93.181 1.00 110.01 53 LEU G O 1
ATOM 13110 N N . ARG G 1 54 ? 162.946 113.859 94.655 1.00 102.22 54 ARG G N 1
ATOM 13111 C CA . ARG G 1 54 ? 161.697 113.814 95.410 1.00 102.22 54 ARG G CA 1
ATOM 13112 C C . ARG G 1 54 ? 160.526 114.290 94.559 1.00 102.22 54 ARG G C 1
ATOM 13113 O O . ARG G 1 54 ? 159.447 113.683 94.565 1.00 102.22 54 ARG G O 1
ATOM 13121 N N . ILE G 1 55 ? 160.723 115.383 93.819 1.00 97.31 55 ILE G N 1
ATOM 13122 C CA . ILE G 1 55 ? 159.662 115.894 92.954 1.00 97.31 55 ILE G CA 1
ATOM 13123 C C . ILE G 1 55 ? 159.311 114.871 91.883 1.00 97.31 55 ILE G C 1
ATOM 13124 O O . ILE G 1 55 ? 158.133 114.652 91.575 1.00 97.31 55 ILE G O 1
ATOM 13129 N N . LYS G 1 56 ? 160.325 114.229 91.299 1.00 97.17 56 LYS G N 1
ATOM 13130 C CA . LYS G 1 56 ? 160.064 113.182 90.316 1.00 97.17 56 LYS G CA 1
ATOM 13131 C C . LYS G 1 56 ? 159.304 112.019 90.941 1.00 97.17 56 LYS G C 1
ATOM 13132 O O . LYS G 1 56 ? 158.413 111.438 90.310 1.00 97.17 56 LYS G O 1
ATOM 13134 N N . MET G 1 57 ? 159.648 111.664 92.180 1.00 97.54 57 MET G N 1
ATOM 13135 C CA . MET G 1 57 ? 158.957 110.579 92.868 1.00 97.54 57 MET G CA 1
ATOM 13136 C C . MET G 1 57 ? 157.487 110.910 93.084 1.00 97.54 57 MET G C 1
ATOM 13137 O O . MET G 1 57 ? 156.614 110.057 92.888 1.00 97.54 57 MET G O 1
ATOM 13142 N N . PHE G 1 58 ? 157.194 112.147 93.492 1.00 81.66 58 PHE G N 1
ATOM 13143 C CA . PHE G 1 58 ? 155.818 112.525 93.794 1.00 81.66 58 PHE G CA 1
ATOM 13144 C C . PHE G 1 58 ? 154.924 112.532 92.560 1.00 81.66 58 PHE G C 1
ATOM 13145 O O . PHE G 1 58 ? 153.698 112.482 92.700 1.00 81.66 58 PHE G O 1
ATOM 13153 N N . LEU G 1 59 ? 155.500 112.578 91.361 1.00 87.43 59 LEU G N 1
ATOM 13154 C CA . LEU G 1 59 ? 154.724 112.696 90.134 1.00 87.43 59 LEU G CA 1
ATOM 13155 C C . LEU G 1 59 ? 154.531 111.364 89.422 1.00 87.43 59 LEU G C 1
ATOM 13156 O O . LEU G 1 59 ? 154.105 111.349 88.263 1.00 87.43 59 LEU G O 1
ATOM 13161 N N . SER G 1 60 ? 154.835 110.247 90.082 1.00 96.44 60 SER G N 1
ATOM 13162 C CA . SER G 1 60 ? 154.601 108.945 89.480 1.00 96.44 60 SER G CA 1
ATOM 13163 C C . SER G 1 60 ? 153.402 108.265 90.131 1.00 96.44 60 SER G C 1
ATOM 13164 O O . SER G 1 60 ? 153.204 108.391 91.344 1.00 96.44 60 SER G O 1
ATOM 13167 N N . PRO G 1 61 ? 152.591 107.538 89.359 1.00 97.23 61 PRO G N 1
ATOM 13168 C CA . PRO G 1 61 ? 151.397 106.902 89.935 1.00 97.23 61 PRO G CA 1
ATOM 13169 C C . PRO G 1 61 ? 151.737 105.787 90.910 1.00 97.23 61 PRO G C 1
ATOM 13170 O O . PRO G 1 61 ? 152.912 105.485 91.138 1.00 97.23 61 PRO G O 1
ATOM 13174 N N . SER G 1 62 ? 150.713 105.169 91.489 1.00 102.85 62 SER G N 1
ATOM 13175 C CA . SER G 1 62 ? 150.893 104.099 92.455 1.00 102.85 62 SER G CA 1
ATOM 13176 C C . SER G 1 62 ? 150.063 102.891 92.052 1.00 102.85 62 SER G C 1
ATOM 13177 O O . SER G 1 62 ? 148.998 103.038 91.443 1.00 102.85 62 SER G O 1
ATOM 13180 N N . PRO G 1 63 ? 150.524 101.687 92.375 1.00 102.99 63 PRO G N 1
ATOM 13181 C CA . PRO G 1 63 ? 149.771 100.482 92.020 1.00 102.99 63 PRO G CA 1
ATOM 13182 C C . PRO G 1 63 ? 148.571 100.286 92.938 1.00 102.99 63 PRO G C 1
ATOM 13183 O O . PRO G 1 63 ? 148.390 100.983 93.937 1.00 102.99 63 PRO G O 1
ATOM 13187 N N . SER G 1 64 ? 147.743 99.308 92.574 1.00 102.85 64 SER G N 1
ATOM 13188 C CA . SER G 1 64 ? 146.557 98.983 93.354 1.00 102.85 64 SER G CA 1
ATOM 13189 C C . SER G 1 64 ? 146.868 98.152 94.591 1.00 102.85 64 SER G C 1
ATOM 13190 O O . SER G 1 64 ? 145.984 97.978 95.436 1.00 102.85 64 SER G O 1
ATOM 13193 N N . ARG G 1 65 ? 148.092 97.636 94.716 1.00 100.47 65 ARG G N 1
ATOM 13194 C CA . ARG G 1 65 ? 148.440 96.831 95.881 1.00 100.47 65 ARG G CA 1
ATOM 13195 C C . ARG G 1 65 ? 148.526 97.673 97.146 1.00 100.47 65 ARG G C 1
ATOM 13196 O O . ARG G 1 65 ? 148.351 97.148 98.251 1.00 100.47 65 ARG G O 1
ATOM 13204 N N . ARG G 1 66 ? 148.794 98.971 97.011 1.00 84.64 66 ARG G N 1
ATOM 13205 C CA . ARG G 1 66 ? 148.945 99.836 98.172 1.00 84.64 66 ARG G CA 1
ATOM 13206 C C . ARG G 1 66 ? 147.618 100.338 98.723 1.00 84.64 66 ARG G C 1
ATOM 13207 O O . ARG G 1 66 ? 147.613 101.002 99.764 1.00 84.64 66 ARG G O 1
ATOM 13209 N N . PHE G 1 67 ? 146.503 100.045 98.059 1.00 75.98 67 PHE G N 1
ATOM 13210 C CA . PHE G 1 67 ? 145.209 100.514 98.532 1.00 75.98 67 PHE G CA 1
ATOM 13211 C C . PHE G 1 67 ? 144.824 99.827 99.836 1.00 75.98 67 PHE G C 1
ATOM 13212 O O . PHE G 1 67 ? 145.081 98.636 100.031 1.00 75.98 67 PHE G O 1
ATOM 13220 N N . THR G 1 68 ? 144.208 100.591 100.735 1.00 67.93 68 THR G N 1
ATOM 13221 C CA . THR G 1 68 ? 143.623 100.032 101.947 1.00 67.93 68 THR G CA 1
ATOM 13222 C C . THR G 1 68 ? 142.161 100.445 102.033 1.00 67.93 68 THR G C 1
ATOM 13223 O O . THR G 1 68 ? 141.621 101.028 101.089 1.00 67.93 68 THR G O 1
ATOM 13227 N N . GLN G 1 69 ? 141.507 100.145 103.156 1.00 75.87 69 GLN G N 1
ATOM 13228 C CA . GLN G 1 69 ? 140.106 100.520 103.310 1.00 75.87 69 GLN G CA 1
ATOM 13229 C C . GLN G 1 69 ? 139.950 102.033 103.418 1.00 75.87 69 GLN G C 1
ATOM 13230 O O . GLN G 1 69 ? 139.116 102.632 102.730 1.00 75.87 69 GLN G O 1
ATOM 13232 N N . HIS G 1 70 ? 140.749 102.668 104.278 1.00 80.28 70 HIS G N 1
ATOM 13233 C CA . HIS G 1 70 ? 140.633 104.111 104.471 1.00 80.28 70 HIS G CA 1
ATOM 13234 C C . HIS G 1 70 ? 141.123 104.877 103.248 1.00 80.28 70 HIS G C 1
ATOM 13235 O O . HIS G 1 70 ? 140.445 105.790 102.764 1.00 80.28 70 HIS G O 1
ATOM 13242 N N . GLY G 1 71 ? 142.295 104.519 102.732 1.00 70.54 71 GLY G N 1
ATOM 13243 C CA . GLY G 1 71 ? 142.881 105.250 101.626 1.00 70.54 71 GLY G CA 1
ATOM 13244 C C . GLY G 1 71 ? 144.117 104.591 101.051 1.00 70.54 71 GLY G C 1
ATOM 13245 O O . GLY G 1 71 ? 144.151 103.370 100.880 1.00 70.54 71 GLY G O 1
ATOM 13246 N N . VAL G 1 72 ? 145.140 105.388 100.749 1.00 59.13 72 VAL G N 1
ATOM 13247 C CA . VAL G 1 72 ? 146.367 104.905 100.129 1.00 59.13 72 VAL G CA 1
ATOM 13248 C C . VAL G 1 72 ? 147.545 105.277 101.017 1.00 59.13 72 VAL G C 1
ATOM 13249 O O . VAL G 1 72 ? 147.626 106.404 101.517 1.00 59.13 72 VAL G O 1
ATOM 13253 N N . VAL G 1 73 ? 148.450 104.325 101.218 1.00 64.26 73 VAL G N 1
ATOM 13254 C CA . VAL G 1 73 ? 149.665 104.549 101.997 1.00 64.26 73 VAL G CA 1
ATOM 13255 C C . VAL G 1 73 ? 150.674 105.306 101.138 1.00 64.26 73 VAL G C 1
ATOM 13256 O O . VAL G 1 73 ? 150.864 104.969 99.960 1.00 64.26 73 VAL G O 1
ATOM 13260 N N . PRO G 1 74 ? 151.311 106.347 101.661 1.00 66.87 74 PRO G N 1
ATOM 13261 C CA . PRO G 1 74 ? 152.327 107.071 100.895 1.00 66.87 74 PRO G CA 1
ATOM 13262 C C . PRO G 1 74 ? 153.656 106.324 100.925 1.00 66.87 74 PRO G C 1
ATOM 13263 O O . PRO G 1 74 ? 153.774 105.232 101.475 1.00 66.87 74 PRO G O 1
ATOM 13267 N N . MET G 1 75 ? 154.665 106.939 100.315 1.00 87.25 75 MET G N 1
ATOM 13268 C CA . MET G 1 75 ? 156.005 106.378 100.329 1.00 87.25 75 MET G CA 1
ATOM 13269 C C . MET G 1 75 ? 156.715 106.728 101.633 1.00 87.25 75 MET G C 1
ATOM 13270 O O . MET G 1 75 ? 156.295 107.607 102.389 1.00 87.25 75 MET G O 1
ATOM 13275 N N . ARG G 1 76 ? 157.811 106.020 101.894 1.00 85.60 76 ARG G N 1
ATOM 13276 C CA . ARG G 1 76 ? 158.596 106.242 103.101 1.00 85.60 76 ARG G CA 1
ATOM 13277 C C . ARG G 1 76 ? 159.592 107.385 102.962 1.00 85.60 76 ARG G C 1
ATOM 13278 O O . ARG G 1 76 ? 160.255 107.726 103.946 1.00 85.60 76 ARG G O 1
ATOM 13280 N N . GLU G 1 77 ? 159.714 107.982 101.776 1.00 80.47 77 GLU G N 1
ATOM 13281 C CA . GLU G 1 77 ? 160.678 109.050 101.551 1.00 80.47 77 GLU G CA 1
ATOM 13282 C C . GLU G 1 77 ? 160.055 110.439 101.519 1.00 80.47 77 GLU G C 1
ATOM 13283 O O . GLU G 1 77 ? 160.784 111.427 101.654 1.00 80.47 77 GLU G O 1
ATOM 13285 N N . ILE G 1 78 ? 158.738 110.543 101.346 1.00 68.55 78 ILE G N 1
ATOM 13286 C CA . ILE G 1 78 ? 158.079 111.842 101.247 1.00 68.55 78 ILE G CA 1
ATOM 13287 C C . ILE G 1 78 ? 157.045 111.975 102.357 1.00 68.55 78 ILE G C 1
ATOM 13288 O O . ILE G 1 78 ? 156.027 112.656 102.195 1.00 68.55 78 ILE G O 1
ATOM 13293 N N . LYS G 1 79 ? 157.297 111.330 103.491 1.00 75.89 79 LYS G N 1
ATOM 13294 C CA . LYS G 1 79 ? 156.373 111.340 104.615 1.00 75.89 79 LYS G CA 1
ATOM 13295 C C . LYS G 1 79 ? 157.103 111.788 105.872 1.00 75.89 79 LYS G C 1
ATOM 13296 O O . LYS G 1 79 ? 158.230 111.357 106.132 1.00 75.89 79 LYS G O 1
ATOM 13300 N N . THR G 1 80 ? 156.458 112.657 106.644 1.00 73.25 80 THR G N 1
ATOM 13301 C CA . THR G 1 80 ? 157.027 113.194 107.867 1.00 73.25 80 THR G CA 1
ATOM 13302 C C . THR G 1 80 ? 156.562 112.373 109.066 1.00 73.25 80 THR G C 1
ATOM 13303 O O . THR G 1 80 ? 155.885 111.350 108.926 1.00 73.25 80 THR G O 1
ATOM 13307 N N . ASN G 1 81 ? 156.923 112.825 110.263 1.00 80.19 81 ASN G N 1
ATOM 13308 C CA . ASN G 1 81 ? 156.577 112.151 111.508 1.00 80.19 81 ASN G CA 1
ATOM 13309 C C . ASN G 1 81 ? 156.095 113.152 112.546 1.00 80.19 81 ASN G C 1
ATOM 13310 O O . ASN G 1 81 ? 156.350 113.006 113.745 1.00 80.19 81 ASN G O 1
ATOM 13312 N N . THR G 1 82 ? 155.389 114.187 112.102 1.00 78.19 82 THR G N 1
ATOM 13313 C CA . THR G 1 82 ? 154.839 115.205 112.987 1.00 78.19 82 THR G CA 1
ATOM 13314 C C . THR G 1 82 ? 153.318 115.129 112.967 1.00 78.19 82 THR G C 1
ATOM 13315 O O . THR G 1 82 ? 152.712 114.973 111.901 1.00 78.19 82 THR G O 1
ATOM 13319 N N . ASP G 1 83 ? 152.710 115.219 114.145 1.00 84.81 83 ASP G N 1
ATOM 13320 C CA . ASP G 1 83 ? 151.262 115.149 114.259 1.00 84.81 83 ASP G CA 1
ATOM 13321 C C . ASP G 1 83 ? 150.632 116.510 113.991 1.00 84.81 83 ASP G C 1
ATOM 13322 O O . ASP G 1 83 ? 151.192 117.558 114.328 1.00 84.81 83 ASP G O 1
ATOM 13327 N N . ILE G 1 84 ? 149.453 116.484 113.380 1.00 71.67 84 ILE G N 1
ATOM 13328 C CA . ILE G 1 84 ? 148.733 117.704 113.024 1.00 71.67 84 ILE G CA 1
ATOM 13329 C C . ILE G 1 84 ? 147.289 117.578 113.493 1.00 71.67 84 ILE G C 1
ATOM 13330 O O . ILE G 1 84 ? 146.768 116.459 113.592 1.00 71.67 84 ILE G O 1
ATOM 13335 N N . PRO G 1 85 ? 146.611 118.684 113.798 1.00 71.70 85 PRO G N 1
ATOM 13336 C CA . PRO G 1 85 ? 145.217 118.592 114.246 1.00 71.70 85 PRO G CA 1
ATOM 13337 C C . PRO G 1 85 ? 144.315 118.011 113.169 1.00 71.70 85 PRO G C 1
ATOM 13338 O O . PRO G 1 85 ? 144.551 118.175 111.970 1.00 71.70 85 PRO G O 1
ATOM 13342 N N . SER G 1 86 ? 143.266 117.318 113.619 1.00 70.72 86 SER G N 1
ATOM 13343 C CA . SER G 1 86 ? 142.358 116.651 112.691 1.00 70.72 86 SER G CA 1
ATOM 13344 C C . SER G 1 86 ? 141.620 117.651 111.810 1.00 70.72 86 SER G C 1
ATOM 13345 O O . SER G 1 86 ? 141.417 117.403 110.615 1.00 70.72 86 SER G O 1
ATOM 13348 N N . THR G 1 87 ? 141.195 118.779 112.385 1.00 72.28 87 THR G N 1
ATOM 13349 C CA . THR G 1 87 ? 140.405 119.746 111.630 1.00 72.28 87 THR G CA 1
ATOM 13350 C C . THR G 1 87 ? 141.186 120.301 110.445 1.00 72.28 87 THR G C 1
ATOM 13351 O O . THR G 1 87 ? 140.645 120.432 109.340 1.00 72.28 87 THR G O 1
ATOM 13355 N N . LEU G 1 88 ? 142.462 120.630 110.657 1.00 63.25 88 LEU G N 1
ATOM 13356 C CA . LEU G 1 88 ? 143.291 121.160 109.580 1.00 63.25 88 LEU G CA 1
ATOM 13357 C C . LEU G 1 88 ? 143.407 120.160 108.436 1.00 63.25 88 LEU G C 1
ATOM 13358 O O . LEU G 1 88 ? 143.212 120.508 107.263 1.00 63.25 88 LEU G O 1
ATOM 13363 N N . TRP G 1 89 ? 143.714 118.905 108.769 1.00 59.10 89 TRP G N 1
ATOM 13364 C CA . TRP G 1 89 ? 143.841 117.866 107.753 1.00 59.10 89 TRP G CA 1
ATOM 13365 C C . TRP G 1 89 ? 142.536 117.682 106.993 1.00 59.10 89 TRP G C 1
ATOM 13366 O O . TRP G 1 89 ? 142.526 117.629 105.758 1.00 59.10 89 TRP G O 1
ATOM 13377 N N . THR G 1 90 ? 141.421 117.594 107.720 1.00 62.08 90 THR G N 1
ATOM 13378 C CA . THR G 1 90 ? 140.132 117.375 107.076 1.00 62.08 90 THR G CA 1
ATOM 13379 C C . THR G 1 90 ? 139.796 118.514 106.124 1.00 62.08 90 THR G C 1
ATOM 13380 O O . THR G 1 90 ? 139.413 118.282 104.972 1.00 62.08 90 THR G O 1
ATOM 13384 N N . LEU G 1 91 ? 139.961 119.757 106.581 1.00 61.13 91 LEU G N 1
ATOM 13385 C CA . LEU G 1 91 ? 139.601 120.903 105.753 1.00 61.13 91 LEU G CA 1
ATOM 13386 C C . LEU G 1 91 ? 140.475 120.980 104.506 1.00 61.13 91 LEU G C 1
ATOM 13387 O O . LEU G 1 91 ? 139.967 121.159 103.389 1.00 61.13 91 LEU G O 1
ATOM 13392 N N . VAL G 1 92 ? 141.793 120.838 104.674 1.00 56.42 92 VAL G N 1
ATOM 13393 C CA . VAL G 1 92 ? 142.694 120.961 103.531 1.00 56.42 92 VAL G CA 1
ATOM 13394 C C . VAL G 1 92 ? 142.439 119.843 102.528 1.00 56.42 92 VAL G C 1
ATOM 13395 O O . VAL G 1 92 ? 142.354 120.082 101.317 1.00 56.42 92 VAL G O 1
ATOM 13399 N N . THR G 1 93 ? 142.305 118.605 103.015 1.00 59.40 93 THR G N 1
ATOM 13400 C CA . THR G 1 93 ? 142.062 117.487 102.112 1.00 59.40 93 THR G CA 1
ATOM 13401 C C . THR G 1 93 ? 140.737 117.649 101.380 1.00 59.40 93 THR G C 1
ATOM 13402 O O . THR G 1 93 ? 140.660 117.419 100.167 1.00 59.40 93 THR G O 1
ATOM 13406 N N . ASP G 1 94 ? 139.686 118.064 102.093 1.00 60.80 94 ASP G N 1
ATOM 13407 C CA . ASP G 1 94 ? 138.382 118.229 101.464 1.00 60.80 94 ASP G CA 1
ATOM 13408 C C . ASP G 1 94 ? 138.432 119.282 100.366 1.00 60.80 94 ASP G C 1
ATOM 13409 O O . ASP G 1 94 ? 137.960 119.047 99.247 1.00 60.80 94 ASP G O 1
ATOM 13411 N N . TRP G 1 95 ? 139.015 120.449 100.659 1.00 57.91 95 TRP G N 1
ATOM 13412 C CA . TRP G 1 95 ? 139.069 121.493 99.640 1.00 57.91 95 TRP G CA 1
ATOM 13413 C C . TRP G 1 95 ? 139.917 121.059 98.450 1.00 57.91 95 TRP G C 1
ATOM 13414 O O . TRP G 1 95 ? 139.526 121.257 97.291 1.00 57.91 95 TRP G O 1
ATOM 13425 N N . LEU G 1 96 ? 141.080 120.458 98.716 1.00 55.88 96 LEU G N 1
ATOM 13426 C CA . LEU G 1 96 ? 141.984 120.096 97.632 1.00 55.88 96 LEU G CA 1
ATOM 13427 C C . LEU G 1 96 ? 141.367 119.027 96.741 1.00 55.88 96 LEU G C 1
ATOM 13428 O O . LEU G 1 96 ? 141.517 119.072 95.515 1.00 55.88 96 LEU G O 1
ATOM 13433 N N . LEU G 1 97 ? 140.661 118.061 97.333 1.00 61.40 97 LEU G N 1
ATOM 13434 C CA . LEU G 1 97 ? 140.003 117.041 96.526 1.00 61.40 97 LEU G CA 1
ATOM 13435 C C . LEU G 1 97 ? 138.795 117.604 95.790 1.00 61.40 97 LEU G C 1
ATOM 13436 O O . LEU G 1 97 ? 138.463 117.130 94.699 1.00 61.40 97 LEU G O 1
ATOM 13441 N N . ASN G 1 98 ? 138.126 118.606 96.367 1.00 66.95 98 ASN G N 1
ATOM 13442 C CA . ASN G 1 98 ? 137.036 119.264 95.657 1.00 66.95 98 ASN G CA 1
ATOM 13443 C C . ASN G 1 98 ? 137.552 119.991 94.425 1.00 66.95 98 ASN G C 1
ATOM 13444 O O . ASN G 1 98 ? 136.885 120.022 93.384 1.00 66.95 98 ASN G O 1
ATOM 13449 N N . LEU G 1 99 ? 138.742 120.585 94.526 1.00 74.35 99 LEU G N 1
ATOM 13450 C CA . LEU G 1 99 ? 139.298 121.311 93.389 1.00 74.35 99 LEU G CA 1
ATOM 13451 C C . LEU G 1 99 ? 139.750 120.360 92.286 1.00 74.35 99 LEU G C 1
ATOM 13452 O O . LEU G 1 99 ? 139.708 120.722 91.105 1.00 74.35 99 LEU G O 1
ATOM 13457 N N . LEU G 1 100 ? 140.151 119.136 92.641 1.00 77.43 100 LEU G N 1
ATOM 13458 C CA . LEU G 1 100 ? 140.837 118.236 91.720 1.00 77.43 100 LEU G CA 1
ATOM 13459 C C . LEU G 1 100 ? 139.886 117.370 90.901 1.00 77.43 100 LEU G C 1
ATOM 13460 O O . LEU G 1 100 ? 140.295 116.309 90.411 1.00 77.43 100 LEU G O 1
ATOM 13465 N N . GLN G 1 101 ? 138.635 117.781 90.737 1.00 90.67 101 GLN G N 1
ATOM 13466 C CA . GLN G 1 101 ? 137.682 117.023 89.926 1.00 90.67 101 GLN G CA 1
ATOM 13467 C C . GLN G 1 101 ? 137.621 117.578 88.503 1.00 90.67 101 GLN G C 1
ATOM 13468 O O . GLN G 1 101 ? 136.564 117.956 87.997 1.00 90.67 101 GLN G O 1
ATOM 13474 N N . ASP G 1 102 ? 138.783 117.607 87.849 1.00 104.35 102 ASP G N 1
ATOM 13475 C CA . ASP G 1 102 ? 138.874 118.085 86.474 1.00 104.35 102 ASP G CA 1
ATOM 13476 C C . ASP G 1 102 ? 140.217 117.719 85.852 1.00 104.35 102 ASP G C 1
ATOM 13477 O O . ASP G 1 102 ? 141.267 117.907 86.474 1.00 104.35 102 ASP G O 1
ATOM 13482 N N . GLU G 1 103 ? 140.190 117.196 84.623 1.00 107.51 103 GLU G N 1
ATOM 13483 C CA . GLU G 1 103 ? 141.432 116.859 83.933 1.00 107.51 103 GLU G CA 1
ATOM 13484 C C . GLU G 1 103 ? 142.261 118.104 83.642 1.00 107.51 103 GLU G C 1
ATOM 13485 O O . GLU G 1 103 ? 143.488 118.096 83.802 1.00 107.51 103 GLU G O 1
ATOM 13487 N N . GLU G 1 104 ? 141.609 119.184 83.202 1.00 108.94 104 GLU G N 1
ATOM 13488 C CA . GLU G 1 104 ? 142.326 120.431 82.956 1.00 108.94 104 GLU G CA 1
ATOM 13489 C C . GLU G 1 104 ? 142.921 120.985 84.244 1.00 108.94 104 GLU G C 1
ATOM 13490 O O . GLU G 1 104 ? 144.052 121.485 84.251 1.00 108.94 104 GLU G O 1
ATOM 13492 N N . ASN G 1 105 ? 142.171 120.908 85.347 1.00 106.29 105 ASN G N 1
ATOM 13493 C CA . ASN G 1 105 ? 142.718 121.317 86.635 1.00 106.29 105 ASN G CA 1
ATOM 13494 C C . ASN G 1 105 ? 143.873 120.422 87.059 1.00 106.29 105 ASN G C 1
ATOM 13495 O O . ASN G 1 105 ? 144.833 120.903 87.669 1.00 106.29 105 ASN G O 1
ATOM 13500 N N . GLN G 1 106 ? 143.802 119.127 86.744 1.00 103.98 106 GLN G N 1
ATOM 13501 C CA . GLN G 1 106 ? 144.925 118.236 87.017 1.00 103.98 106 GLN G CA 1
ATOM 13502 C C . GLN G 1 106 ? 146.168 118.676 86.253 1.00 103.98 106 GLN G C 1
ATOM 13503 O O . GLN G 1 106 ? 147.270 118.739 86.814 1.00 103.98 106 GLN G O 1
ATOM 13509 N N . GLU G 1 107 ? 146.005 118.991 84.966 1.00 104.80 107 GLU G N 1
ATOM 13510 C CA . GLU G 1 107 ? 147.137 119.444 84.164 1.00 104.80 107 GLU G CA 1
ATOM 13511 C C . GLU G 1 107 ? 147.699 120.755 84.698 1.00 104.80 107 GLU G C 1
ATOM 13512 O O . GLU G 1 107 ? 148.920 120.946 84.740 1.00 104.80 107 GLU G O 1
ATOM 13514 N N . MET G 1 108 ? 146.820 121.670 85.111 1.00 105.26 108 MET G N 1
ATOM 13515 C CA . MET G 1 108 ? 147.274 122.929 85.693 1.00 105.26 108 MET G CA 1
ATOM 13516 C C . MET G 1 108 ? 148.055 122.692 86.981 1.00 105.26 108 MET G C 1
ATOM 13517 O O . MET G 1 108 ? 149.088 123.330 87.216 1.00 105.26 108 MET G O 1
ATOM 13522 N N . PHE G 1 109 ? 147.574 121.780 87.829 1.00 96.88 109 PHE G N 1
ATOM 13523 C CA . PHE G 1 109 ? 148.273 121.476 89.072 1.00 96.88 109 PHE G CA 1
ATOM 13524 C C . PHE G 1 109 ? 149.654 120.897 88.790 1.00 96.88 109 PHE G C 1
ATOM 13525 O O . PHE G 1 109 ? 150.639 121.274 89.434 1.00 96.88 109 PHE G O 1
ATOM 13533 N N . GLU G 1 110 ? 149.746 119.969 87.834 1.00 104.09 110 GLU G N 1
ATOM 13534 C CA . GLU G 1 110 ? 151.053 119.405 87.499 1.00 104.09 110 GLU G CA 1
ATOM 13535 C C . GLU G 1 110 ? 151.986 120.468 86.930 1.00 104.09 110 GLU G C 1
ATOM 13536 O O . GLU G 1 110 ? 153.180 120.496 87.256 1.00 104.09 110 GLU G O 1
ATOM 13542 N N . ASP G 1 111 ? 151.462 121.355 86.081 1.00 101.63 111 ASP G N 1
ATOM 13543 C CA . ASP G 1 111 ? 152.288 122.428 85.537 1.00 101.63 111 ASP G CA 1
ATOM 13544 C C . ASP G 1 111 ? 152.807 123.335 86.644 1.00 101.63 111 ASP G C 1
ATOM 13545 O O . ASP G 1 111 ? 153.979 123.729 86.637 1.00 101.63 111 ASP G O 1
ATOM 13547 N N . PHE G 1 112 ? 151.947 123.679 87.605 1.00 99.94 112 PHE G N 1
ATOM 13548 C CA . PHE G 1 112 ? 152.375 124.522 88.717 1.00 99.94 112 PHE G CA 1
ATOM 13549 C C . PHE G 1 112 ? 153.409 123.815 89.584 1.00 99.94 112 PHE G C 1
ATOM 13550 O O . PHE G 1 112 ? 154.405 124.422 89.995 1.00 99.94 112 PHE G O 1
ATOM 13558 N N . ILE G 1 113 ? 153.189 122.531 89.876 1.00 99.13 113 ILE G N 1
ATOM 13559 C CA . ILE G 1 113 ? 154.105 121.796 90.745 1.00 99.13 113 ILE G CA 1
ATOM 13560 C C . ILE G 1 113 ? 155.457 121.624 90.066 1.00 99.13 113 ILE G C 1
ATOM 13561 O O . ILE G 1 113 ? 156.496 121.534 90.733 1.00 99.13 113 ILE G O 1
ATOM 13566 N N . SER G 1 114 ? 155.470 121.573 88.732 1.00 106.04 114 SER G N 1
ATOM 13567 C CA . SER G 1 114 ? 156.728 121.471 88.004 1.00 106.04 114 SER G CA 1
ATOM 13568 C C . SER G 1 114 ? 157.353 122.827 87.704 1.00 106.04 114 SER G C 1
ATOM 13569 O O . SER G 1 114 ? 158.471 122.867 87.181 1.00 106.04 114 SER G O 1
ATOM 13572 N N . SER G 1 115 ? 156.671 123.928 88.016 1.00 101.99 115 SER G N 1
ATOM 13573 C CA . SER G 1 115 ? 157.136 125.246 87.595 1.00 101.99 115 SER G CA 1
ATOM 13574 C C . SER G 1 115 ? 158.069 125.894 88.615 1.00 101.99 115 SER G C 1
ATOM 13575 O O . SER G 1 115 ? 159.228 126.186 88.305 1.00 101.99 115 SER G O 1
ATOM 13578 N N . LYS G 1 116 ? 157.582 126.118 89.837 1.00 102.33 116 LYS G N 1
ATOM 13579 C CA . LYS G 1 116 ? 158.307 126.941 90.793 1.00 102.33 116 LYS G CA 1
ATOM 13580 C C . LYS G 1 116 ? 158.477 126.317 92.171 1.00 102.33 116 LYS G C 1
ATOM 13581 O O . LYS G 1 116 ? 159.021 126.979 93.061 1.00 102.33 116 LYS G O 1
ATOM 13583 N N . PHE G 1 117 ? 158.037 125.088 92.381 1.00 96.16 117 PHE G N 1
ATOM 13584 C CA . PHE G 1 117 ? 158.168 124.481 93.700 1.00 96.16 117 PHE G CA 1
ATOM 13585 C C . PHE G 1 117 ? 159.607 124.038 93.931 1.00 96.16 117 PHE G C 1
ATOM 13586 O O . PHE G 1 117 ? 160.110 123.184 93.189 1.00 96.16 117 PHE G O 1
ATOM 13594 N N . PRO G 1 118 ? 160.304 124.582 94.931 1.00 99.71 118 PRO G N 1
ATOM 13595 C CA . PRO G 1 118 ? 161.689 124.165 95.178 1.00 99.71 118 PRO G CA 1
ATOM 13596 C C . PRO G 1 118 ? 161.782 122.866 95.962 1.00 99.71 118 PRO G C 1
ATOM 13597 O O . PRO G 1 118 ? 162.688 122.059 95.730 1.00 99.71 118 PRO G O 1
ATOM 13601 N N . ASP G 1 119 ? 160.853 122.654 96.891 1.00 104.37 119 ASP G N 1
ATOM 13602 C CA . ASP G 1 119 ? 160.829 121.432 97.682 1.00 104.37 119 ASP G CA 1
ATOM 13603 C C . ASP G 1 119 ? 159.416 121.211 98.195 1.00 104.37 119 ASP G C 1
ATOM 13604 O O . ASP G 1 119 ? 158.621 122.148 98.309 1.00 104.37 119 ASP G O 1
ATOM 13609 N N . VAL G 1 120 ? 159.116 119.950 98.506 1.00 88.41 120 VAL G N 1
ATOM 13610 C CA . VAL G 1 120 ? 157.776 119.587 98.953 1.00 88.41 120 VAL G CA 1
ATOM 13611 C C . VAL G 1 120 ? 157.479 120.185 100.324 1.00 88.41 120 VAL G C 1
ATOM 13612 O O . VAL G 1 120 ? 156.363 120.653 100.583 1.00 88.41 120 VAL G O 1
ATOM 13616 N N . LEU G 1 121 ? 158.469 120.197 101.213 1.00 87.99 121 LEU G N 1
ATOM 13617 C CA . LEU G 1 121 ? 158.242 120.606 102.592 1.00 87.99 121 LEU G CA 1
ATOM 13618 C C . LEU G 1 121 ? 157.783 122.059 102.668 1.00 87.99 121 LEU G C 1
ATOM 13619 O O . LEU G 1 121 ? 158.177 122.904 101.861 1.00 87.99 121 LEU G O 1
ATOM 13624 N N . ALA G 1 122 ? 156.929 122.339 103.651 1.00 87.38 122 ALA G N 1
ATOM 13625 C CA . ALA G 1 122 ? 156.411 123.680 103.878 1.00 87.38 122 ALA G CA 1
ATOM 13626 C C . ALA G 1 122 ? 156.220 123.891 105.372 1.00 87.38 122 ALA G C 1
ATOM 13627 O O . ALA G 1 122 ? 156.022 122.936 106.126 1.00 87.38 122 ALA G O 1
ATOM 13629 N N . SER G 1 123 ? 156.276 125.152 105.792 1.00 76.76 123 SER G N 1
ATOM 13630 C CA . SER G 1 123 ? 156.172 125.473 107.209 1.00 76.76 123 SER G CA 1
ATOM 13631 C C . SER G 1 123 ? 154.769 125.191 107.730 1.00 76.76 123 SER G C 1
ATOM 13632 O O . SER G 1 123 ? 153.779 125.337 107.009 1.00 76.76 123 SER G O 1
ATOM 13635 N N . ALA G 1 124 ? 154.689 124.784 108.998 1.00 77.12 124 ALA G N 1
ATOM 13636 C CA . ALA G 1 124 ? 153.402 124.430 109.587 1.00 77.12 124 ALA G CA 1
ATOM 13637 C C . ALA G 1 124 ? 152.563 125.668 109.880 1.00 77.12 124 ALA G C 1
ATOM 13638 O O . ALA G 1 124 ? 151.347 125.677 109.649 1.00 77.12 124 ALA G O 1
ATOM 13640 N N . ASP G 1 125 ? 153.194 126.723 110.401 1.00 80.64 125 ASP G N 1
ATOM 13641 C CA . ASP G 1 125 ? 152.449 127.931 110.736 1.00 80.64 125 ASP G CA 1
ATOM 13642 C C . ASP G 1 125 ? 151.856 128.586 109.497 1.00 80.64 125 ASP G C 1
ATOM 13643 O O . ASP G 1 125 ? 150.771 129.175 109.566 1.00 80.64 125 ASP G O 1
ATOM 13648 N N . LYS G 1 126 ? 152.545 128.494 108.359 1.00 70.66 126 LYS G N 1
ATOM 13649 C CA . LYS G 1 126 ? 151.978 128.997 107.113 1.00 70.66 126 LYS G CA 1
ATOM 13650 C C . LYS G 1 126 ? 150.691 128.259 106.770 1.00 70.66 126 LYS G C 1
ATOM 13651 O O . LYS G 1 126 ? 149.686 128.877 106.399 1.00 70.66 126 LYS G O 1
ATOM 13657 N N . LEU G 1 127 ? 150.702 126.930 106.897 1.00 63.45 127 LEU G N 1
ATOM 13658 C CA . LEU G 1 127 ? 149.496 126.149 106.644 1.00 63.45 127 LEU G CA 1
ATOM 13659 C C . LEU G 1 127 ? 148.381 126.524 107.609 1.00 63.45 127 LEU G C 1
ATOM 13660 O O . LEU G 1 127 ? 147.219 126.648 107.206 1.00 63.45 127 LEU G O 1
ATOM 13665 N N . ALA G 1 128 ? 148.714 126.698 108.891 1.00 65.79 128 ALA G N 1
ATOM 13666 C CA . ALA G 1 128 ? 147.695 127.062 109.871 1.00 65.79 128 ALA G CA 1
ATOM 13667 C C . ALA G 1 128 ? 147.068 128.411 109.542 1.00 65.79 128 ALA G C 1
ATOM 13668 O O . ALA G 1 128 ? 145.839 128.557 109.571 1.00 65.79 128 ALA G O 1
ATOM 13670 N N . ARG G 1 129 ? 147.894 129.406 109.214 1.00 64.13 129 ARG G N 1
ATOM 13671 C CA . ARG G 1 129 ? 147.361 130.721 108.878 1.00 64.13 129 ARG G CA 1
ATOM 13672 C C . ARG G 1 129 ? 146.530 130.674 107.603 1.00 64.13 129 ARG G C 1
ATOM 13673 O O . ARG G 1 129 ? 145.495 131.344 107.509 1.00 64.13 129 ARG G O 1
ATOM 13681 N N . PHE G 1 130 ? 146.966 129.899 106.607 1.00 58.42 130 PHE G N 1
ATOM 13682 C CA . PHE G 1 130 ? 146.186 129.785 105.379 1.00 58.42 130 PHE G CA 1
ATOM 13683 C C . PHE G 1 130 ? 144.836 129.135 105.644 1.00 58.42 130 PHE G C 1
ATOM 13684 O O . PHE G 1 130 ? 143.814 129.565 105.099 1.00 58.42 130 PHE G O 1
ATOM 13692 N N . ALA G 1 131 ? 144.810 128.091 106.473 1.00 58.32 131 ALA G N 1
ATOM 13693 C CA . ALA G 1 131 ? 143.545 127.441 106.794 1.00 58.32 131 ALA G CA 1
ATOM 13694 C C . ALA G 1 131 ? 142.664 128.326 107.662 1.00 58.32 131 ALA G C 1
ATOM 13695 O O . ALA G 1 131 ? 141.442 128.148 107.684 1.00 58.32 131 ALA G O 1
ATOM 13697 N N . GLN G 1 132 ? 143.263 129.271 108.390 1.00 65.45 132 GLN G N 1
ATOM 13698 C CA . GLN G 1 132 ? 142.468 130.233 109.147 1.00 65.45 132 GLN G CA 1
ATOM 13699 C C . GLN G 1 132 ? 141.571 131.049 108.225 1.00 65.45 132 GLN G C 1
ATOM 13700 O O . GLN G 1 132 ? 140.425 131.357 108.571 1.00 65.45 132 GLN G O 1
ATOM 13706 N N . ARG G 1 133 ? 142.076 131.407 107.048 1.00 66.40 133 ARG G N 1
ATOM 13707 C CA . ARG G 1 133 ? 141.334 132.200 106.081 1.00 66.40 133 ARG G CA 1
ATOM 13708 C C . ARG G 1 133 ? 140.363 131.366 105.253 1.00 66.40 133 ARG G C 1
ATOM 13709 O O . ARG G 1 133 ? 139.485 131.932 104.595 1.00 66.40 133 ARG G O 1
ATOM 13717 N N . LEU G 1 134 ? 140.478 130.039 105.292 1.00 65.10 134 LEU G N 1
ATOM 13718 C CA . LEU G 1 134 ? 139.614 129.171 104.504 1.00 65.10 134 LEU G CA 1
ATOM 13719 C C . LEU G 1 134 ? 138.432 128.623 105.289 1.00 65.10 134 LEU G C 1
ATOM 13720 O O . LEU G 1 134 ? 137.462 128.166 104.676 1.00 65.10 134 LEU G O 1
ATOM 13725 N N . GLU G 1 135 ? 138.483 128.663 106.621 1.00 76.12 135 GLU G N 1
ATOM 13726 C CA . GLU G 1 135 ? 137.408 128.080 107.416 1.00 76.12 135 GLU G CA 1
ATOM 13727 C C . GLU G 1 135 ? 136.140 128.923 107.359 1.00 76.12 135 GLU G C 1
ATOM 13728 O O . GLU G 1 135 ? 135.036 128.370 107.308 1.00 76.12 135 GLU G O 1
ATOM 13734 N N . ASP G 1 136 ? 136.269 130.245 107.360 1.00 89.56 136 ASP G N 1
ATOM 13735 C CA . ASP G 1 136 ? 135.112 131.128 107.390 1.00 89.56 136 ASP G CA 1
ATOM 13736 C C . ASP G 1 136 ? 134.508 131.266 105.997 1.00 89.56 136 ASP G C 1
ATOM 13737 O O . ASP G 1 136 ? 135.215 131.258 104.986 1.00 89.56 136 ASP G O 1
ATOM 13742 N N . ARG G 1 137 ? 133.180 131.383 105.956 1.00 97.14 137 ARG G N 1
ATOM 13743 C CA . ARG G 1 137 ? 132.466 131.393 104.684 1.00 97.14 137 ARG G CA 1
ATOM 13744 C C . ARG G 1 137 ? 132.586 132.723 103.948 1.00 97.14 137 ARG G C 1
ATOM 13745 O O . ARG G 1 137 ? 132.666 132.734 102.715 1.00 97.14 137 ARG G O 1
ATOM 13747 N N . LYS G 1 138 ? 132.601 133.844 104.671 1.00 97.72 138 LYS G N 1
ATOM 13748 C CA . LYS G 1 138 ? 132.578 135.169 104.050 1.00 97.72 138 LYS G CA 1
ATOM 13749 C C . LYS G 1 138 ? 134.010 135.666 103.871 1.00 97.72 138 LYS G C 1
ATOM 13750 O O . LYS G 1 138 ? 134.546 136.427 104.676 1.00 97.72 138 LYS G O 1
ATOM 13756 N N . ASP G 1 139 ? 134.635 135.213 102.787 1.00 94.86 139 ASP G N 1
ATOM 13757 C CA . ASP G 1 139 ? 135.962 135.667 102.385 1.00 94.86 139 ASP G CA 1
ATOM 13758 C C . ASP G 1 139 ? 135.966 135.824 100.868 1.00 94.86 139 ASP G C 1
ATOM 13759 O O . ASP G 1 139 ? 134.915 135.816 100.221 1.00 94.86 139 ASP G O 1
ATOM 13764 N N . VAL G 1 140 ? 137.158 135.966 100.295 1.00 92.57 140 VAL G N 1
ATOM 13765 C CA . VAL G 1 140 ? 137.297 136.232 98.867 1.00 92.57 140 VAL G CA 1
ATOM 13766 C C . VAL G 1 140 ? 137.764 134.972 98.148 1.00 92.57 140 VAL G C 1
ATOM 13767 O O . VAL G 1 140 ? 137.526 134.805 96.946 1.00 92.57 140 VAL G O 1
ATOM 13771 N N . LEU G 1 141 ? 138.418 134.068 98.882 1.00 95.48 141 LEU G N 1
ATOM 13772 C CA . LEU G 1 141 ? 139.020 132.896 98.251 1.00 95.48 141 LEU G CA 1
ATOM 13773 C C . LEU G 1 141 ? 137.979 131.993 97.603 1.00 95.48 141 LEU G C 1
ATOM 13774 O O . LEU G 1 141 ? 138.271 131.340 96.594 1.00 95.48 141 LEU G O 1
ATOM 13779 N N . HIS G 1 142 ? 136.771 131.932 98.165 1.00 95.45 142 HIS G N 1
ATOM 13780 C CA . HIS G 1 142 ? 135.753 131.029 97.637 1.00 95.45 142 HIS G CA 1
ATOM 13781 C C . HIS G 1 142 ? 135.355 131.410 96.216 1.00 95.45 142 HIS G C 1
ATOM 13782 O O . HIS G 1 142 ? 135.206 130.544 95.346 1.00 95.45 142 HIS G O 1
ATOM 13789 N N . LYS G 1 143 ? 135.180 132.708 95.960 1.00 100.41 143 LYS G N 1
ATOM 13790 C CA . LYS G 1 143 ? 134.718 133.141 94.645 1.00 100.41 143 LYS G CA 1
ATOM 13791 C C . LYS G 1 143 ? 135.820 133.031 93.597 1.00 100.41 143 LYS G C 1
ATOM 13792 O O . LYS G 1 143 ? 135.565 132.603 92.466 1.00 100.41 143 LYS G O 1
ATOM 13798 N N . ASN G 1 144 ? 137.046 133.408 93.950 1.00 98.15 144 ASN G N 1
ATOM 13799 C CA . ASN G 1 144 ? 138.169 133.416 93.014 1.00 98.15 144 ASN G CA 1
ATOM 13800 C C . ASN G 1 144 ? 139.047 132.203 93.302 1.00 98.15 144 ASN G C 1
ATOM 13801 O O . ASN G 1 144 ? 139.837 132.205 94.249 1.00 98.15 144 ASN G O 1
ATOM 13803 N N . PHE G 1 145 ? 138.905 131.164 92.476 1.00 99.82 145 PHE G N 1
ATOM 13804 C CA . PHE G 1 145 ? 139.701 129.954 92.664 1.00 99.82 145 PHE G CA 1
ATOM 13805 C C . PHE G 1 145 ? 141.173 130.203 92.359 1.00 99.82 145 PHE G C 1
ATOM 13806 O O . PHE G 1 145 ? 142.054 129.661 93.038 1.00 99.82 145 PHE G O 1
ATOM 13808 N N . SER G 1 146 ? 141.458 131.011 91.335 1.00 102.23 146 SER G N 1
ATOM 13809 C CA . SER G 1 146 ? 142.841 131.245 90.931 1.00 102.23 146 SER G CA 1
ATOM 13810 C C . SER G 1 146 ? 143.635 131.930 92.037 1.00 102.23 146 SER G C 1
ATOM 13811 O O . SER G 1 146 ? 144.774 131.545 92.325 1.00 102.23 146 SER G O 1
ATOM 13814 N N . LYS G 1 147 ? 143.051 132.952 92.666 1.00 101.85 147 LYS G N 1
ATOM 13815 C CA . LYS G 1 147 ? 143.744 133.644 93.748 1.00 101.85 147 LYS G CA 1
ATOM 13816 C C . LYS G 1 147 ? 143.977 132.719 94.935 1.00 101.85 147 LYS G C 1
ATOM 13817 O O . LYS G 1 147 ? 145.037 132.771 95.571 1.00 101.85 147 LYS G O 1
ATOM 13823 N N . ALA G 1 148 ? 143.001 131.866 95.248 1.00 93.01 148 ALA G N 1
ATOM 13824 C CA . ALA G 1 148 ? 143.185 130.896 96.321 1.00 93.01 148 ALA G CA 1
ATOM 13825 C C . ALA G 1 148 ? 144.322 129.936 95.998 1.00 93.01 148 ALA G C 1
ATOM 13826 O O . ALA G 1 148 ? 145.114 129.573 96.876 1.00 93.01 148 ALA G O 1
ATOM 13828 N N . MET G 1 149 ? 144.414 129.506 94.737 1.00 101.25 149 MET G N 1
ATOM 13829 C CA . MET G 1 149 ? 145.482 128.587 94.360 1.00 101.25 149 MET G CA 1
ATOM 13830 C C . MET G 1 149 ? 146.838 129.281 94.451 1.00 101.25 149 MET G C 1
ATOM 13831 O O . MET G 1 149 ? 147.817 128.684 94.914 1.00 101.25 149 MET G O 1
ATOM 13836 N N . ASN G 1 150 ? 146.906 130.554 94.045 1.00 96.16 150 ASN G N 1
ATOM 13837 C CA . ASN G 1 150 ? 148.140 131.321 94.218 1.00 96.16 150 ASN G CA 1
ATOM 13838 C C . ASN G 1 150 ? 148.522 131.419 95.689 1.00 96.16 150 ASN G C 1
ATOM 13839 O O . ASN G 1 150 ? 149.699 131.295 96.046 1.00 96.16 150 ASN G O 1
ATOM 13844 N N . ALA G 1 151 ? 147.542 131.675 96.554 1.00 86.53 151 ALA G N 1
ATOM 13845 C CA . ALA G 1 151 ? 147.796 131.792 97.985 1.00 86.53 151 ALA G CA 1
ATOM 13846 C C . ALA G 1 151 ? 148.337 130.485 98.546 1.00 86.53 151 ALA G C 1
ATOM 13847 O O . ALA G 1 151 ? 149.313 130.480 99.305 1.00 86.53 151 ALA G O 1
ATOM 13849 N N . PHE G 1 152 ? 147.709 129.370 98.169 1.00 80.35 152 PHE G N 1
ATOM 13850 C CA . PHE G 1 152 ? 148.163 128.070 98.649 1.00 80.35 152 PHE G CA 1
ATOM 13851 C C . PHE G 1 152 ? 149.567 127.759 98.149 1.00 80.35 152 PHE G C 1
ATOM 13852 O O . PHE G 1 152 ? 150.387 127.200 98.886 1.00 80.35 152 PHE G O 1
ATOM 13860 N N . GLY G 1 153 ? 149.862 128.105 96.895 1.00 87.52 153 GLY G N 1
ATOM 13861 C CA . GLY G 1 153 ? 151.202 127.879 96.378 1.00 87.52 153 GLY G CA 1
ATOM 13862 C C . GLY G 1 153 ? 152.247 128.706 97.101 1.00 87.52 153 GLY G C 1
ATOM 13863 O O . GLY G 1 153 ? 153.285 128.191 97.522 1.00 87.52 153 GLY G O 1
ATOM 13864 N N . ALA G 1 154 ? 151.975 130.001 97.276 1.00 88.28 154 ALA G N 1
ATOM 13865 C CA . ALA G 1 154 ? 152.891 130.867 98.007 1.00 88.28 154 ALA G CA 1
ATOM 13866 C C . ALA G 1 154 ? 153.025 130.455 99.463 1.00 88.28 154 ALA G C 1
ATOM 13867 O O . ALA G 1 154 ? 154.014 130.813 100.110 1.00 88.28 154 ALA G O 1
ATOM 13869 N N . CYS G 1 155 ? 152.048 129.716 99.991 1.00 89.10 155 CYS G N 1
ATOM 13870 C CA . CYS G 1 155 ? 152.160 129.180 101.340 1.00 89.10 155 CYS G CA 1
ATOM 13871 C C . CYS G 1 155 ? 153.337 128.224 101.486 1.00 89.10 155 CYS G C 1
ATOM 13872 O O . CYS G 1 155 ? 153.812 128.011 102.606 1.00 89.10 155 CYS G O 1
ATOM 13875 N N . PHE G 1 156 ? 153.817 127.648 100.385 1.00 94.84 156 PHE G N 1
ATOM 13876 C CA . PHE G 1 156 ? 154.904 126.676 100.400 1.00 94.84 156 PHE G CA 1
ATOM 13877 C C . PHE G 1 156 ? 156.112 127.179 99.615 1.00 94.84 156 PHE G C 1
ATOM 13878 O O . PHE G 1 156 ? 156.790 126.411 98.929 1.00 94.84 156 PHE G O 1
ATOM 13880 N N . TRP G 1 157 ? 156.389 128.481 99.709 1.00 93.10 157 TRP G N 1
ATOM 13881 C CA . TRP G 1 157 ? 157.576 129.100 99.115 1.00 93.10 157 TRP G CA 1
ATOM 13882 C C . TRP G 1 157 ? 157.615 128.899 97.597 1.00 93.10 157 TRP G C 1
ATOM 13883 O O . TRP G 1 157 ? 158.532 128.288 97.047 1.00 93.10 157 TRP G O 1
ATOM 13894 N N . ALA G 1 158 ? 156.600 129.431 96.923 1.00 93.78 158 ALA G N 1
ATOM 13895 C CA . ALA G 1 158 ? 156.516 129.347 95.469 1.00 93.78 158 ALA G CA 1
ATOM 13896 C C . ALA G 1 158 ? 156.596 130.696 94.775 1.00 93.78 158 ALA G C 1
ATOM 13897 O O . ALA G 1 158 ? 157.327 130.833 93.792 1.00 93.78 158 ALA G O 1
ATOM 13899 N N . ILE G 1 159 ? 155.861 131.697 95.253 1.00 95.15 159 ILE G N 1
ATOM 13900 C CA . ILE G 1 159 ? 155.861 133.023 94.652 1.00 95.15 159 ILE G CA 1
ATOM 13901 C C . ILE G 1 159 ? 155.921 134.065 95.759 1.00 95.15 159 ILE G C 1
ATOM 13902 O O . ILE G 1 159 ? 155.605 133.786 96.919 1.00 95.15 159 ILE G O 1
ATOM 13907 N N . LYS G 1 160 ? 156.336 135.272 95.392 1.00 100.84 160 LYS G N 1
ATOM 13908 C CA . LYS G 1 160 ? 156.423 136.353 96.362 1.00 100.84 160 LYS G CA 1
ATOM 13909 C C . LYS G 1 160 ? 155.023 136.731 96.836 1.00 100.84 160 LYS G C 1
ATOM 13910 O O . LYS G 1 160 ? 154.156 137.043 96.008 1.00 100.84 160 LYS G O 1
ATOM 13912 N N . PRO G 1 161 ? 154.761 136.715 98.143 1.00 102.84 161 PRO G N 1
ATOM 13913 C CA . PRO G 1 161 ? 153.399 136.975 98.629 1.00 102.84 161 PRO G CA 1
ATOM 13914 C C . PRO G 1 161 ? 153.094 138.467 98.668 1.00 102.84 161 PRO G C 1
ATOM 13915 O O . PRO G 1 161 ? 153.861 139.259 99.220 1.00 102.84 161 PRO G O 1
ATOM 13919 N N . THR G 1 162 ? 151.966 138.844 98.073 1.00 97.71 162 THR G N 1
ATOM 13920 C CA . THR G 1 162 ? 151.465 140.206 98.150 1.00 97.71 162 THR G CA 1
ATOM 13921 C C . THR G 1 162 ? 150.509 140.318 99.336 1.00 97.71 162 THR G C 1
ATOM 13922 O O . THR G 1 162 ? 150.422 139.420 100.178 1.00 97.71 162 THR G O 1
ATOM 13926 N N . PHE G 1 163 ? 149.781 141.433 99.421 1.00 87.28 163 PHE G N 1
ATOM 13927 C CA . PHE G 1 163 ? 148.818 141.599 100.504 1.00 87.28 163 PHE G CA 1
ATOM 13928 C C . PHE G 1 163 ? 147.630 140.660 100.336 1.00 87.28 163 PHE G C 1
ATOM 13929 O O . PHE G 1 163 ? 147.192 140.018 101.298 1.00 87.28 163 PHE G O 1
ATOM 13937 N N . ALA G 1 164 ? 147.091 140.568 99.120 1.00 88.69 164 ALA G N 1
ATOM 13938 C CA . ALA G 1 164 ? 145.914 139.744 98.879 1.00 88.69 164 ALA G CA 1
ATOM 13939 C C . ALA G 1 164 ? 146.203 138.251 98.963 1.00 88.69 164 ALA G C 1
ATOM 13940 O O . ALA G 1 164 ? 145.257 137.462 99.051 1.00 88.69 164 ALA G O 1
ATOM 13942 N N . THR G 1 165 ? 147.471 137.845 98.939 1.00 89.69 165 THR G N 1
ATOM 13943 C CA . THR G 1 165 ? 147.842 136.437 98.997 1.00 89.69 165 THR G CA 1
ATOM 13944 C C . THR G 1 165 ? 148.430 136.039 100.345 1.00 89.69 165 THR G C 1
ATOM 13945 O O . THR G 1 165 ? 148.984 134.942 100.467 1.00 89.69 165 THR G O 1
ATOM 13949 N N . GLU G 1 166 ? 148.324 136.895 101.355 1.00 76.49 166 GLU G N 1
ATOM 13950 C CA . GLU G 1 166 ? 148.870 136.596 102.672 1.00 76.49 166 GLU G CA 1
ATOM 13951 C C . GLU G 1 166 ? 147.914 135.673 103.425 1.00 76.49 166 GLU G C 1
ATOM 13952 O O . GLU G 1 166 ? 146.973 135.112 102.858 1.00 76.49 166 GLU G O 1
ATOM 13954 N N . GLY G 1 167 ? 148.149 135.505 104.723 1.00 70.14 167 GLY G N 1
ATOM 13955 C CA . GLY G 1 167 ? 147.304 134.660 105.543 1.00 70.14 167 GLY G CA 1
ATOM 13956 C C . GLY G 1 167 ? 146.119 135.413 106.110 1.00 70.14 167 GLY G C 1
ATOM 13957 O O . GLY G 1 167 ? 145.349 136.019 105.361 1.00 70.14 167 GLY G O 1
ATOM 13958 N N . LYS G 1 168 ? 145.956 135.377 107.428 1.00 73.87 168 LYS G N 1
ATOM 13959 C CA . LYS G 1 168 ? 144.907 136.125 108.106 1.00 73.87 168 LYS G CA 1
ATOM 13960 C C . LYS G 1 168 ? 145.524 137.373 108.723 1.00 73.87 168 LYS G C 1
ATOM 13961 O O . LYS G 1 168 ? 146.469 137.277 109.511 1.00 73.87 168 LYS G O 1
ATOM 13967 N N . CYS G 1 169 ? 144.986 138.536 108.369 1.00 82.84 169 CYS G N 1
ATOM 13968 C CA . CYS G 1 169 ? 145.577 139.801 108.783 1.00 82.84 169 CYS G CA 1
ATOM 13969 C C . CYS G 1 169 ? 144.509 140.883 108.748 1.00 82.84 169 CYS G C 1
ATOM 13970 O O . CYS G 1 169 ? 143.397 140.676 108.257 1.00 82.84 169 CYS G O 1
ATOM 13973 N N . ASN G 1 170 ? 144.868 142.047 109.283 1.00 90.39 170 ASN G N 1
ATOM 13974 C CA . ASN G 1 170 ? 143.990 143.212 109.281 1.00 90.39 170 ASN G CA 1
ATOM 13975 C C . ASN G 1 170 ? 144.861 144.456 109.263 1.00 90.39 170 ASN G C 1
ATOM 13976 O O . ASN G 1 170 ? 145.592 144.710 110.225 1.00 90.39 170 ASN G O 1
ATOM 13981 N N . VAL G 1 171 ? 144.789 145.221 108.171 1.00 87.60 171 VAL G N 1
ATOM 13982 C CA . VAL G 1 171 ? 145.642 146.395 108.025 1.00 87.60 171 VAL G CA 1
ATOM 13983 C C . VAL G 1 171 ? 145.343 147.387 109.136 1.00 87.60 171 VAL G C 1
ATOM 13984 O O . VAL G 1 171 ? 144.190 147.779 109.352 1.00 87.60 171 VAL G O 1
ATOM 13988 N N . VAL G 1 172 ? 146.389 147.799 109.849 1.00 90.95 172 VAL G N 1
ATOM 13989 C CA . VAL G 1 172 ? 146.231 148.711 110.975 1.00 90.95 172 VAL G CA 1
ATOM 13990 C C . VAL G 1 172 ? 146.603 150.148 110.627 1.00 90.95 172 VAL G C 1
ATOM 13991 O O . VAL G 1 172 ? 146.154 151.074 111.320 1.00 90.95 172 VAL G O 1
ATOM 13995 N N . ARG G 1 173 ? 147.391 150.366 109.575 1.00 93.09 173 ARG G N 1
ATOM 13996 C CA . ARG G 1 173 ? 147.838 151.703 109.209 1.00 93.09 173 ARG G CA 1
ATOM 13997 C C . ARG G 1 173 ? 148.502 151.645 107.843 1.00 93.09 173 ARG G C 1
ATOM 13998 O O . ARG G 1 173 ? 149.185 150.671 107.524 1.00 93.09 173 ARG G O 1
ATOM 14006 N N . ALA G 1 174 ? 148.286 152.685 107.041 1.00 98.93 174 ALA G N 1
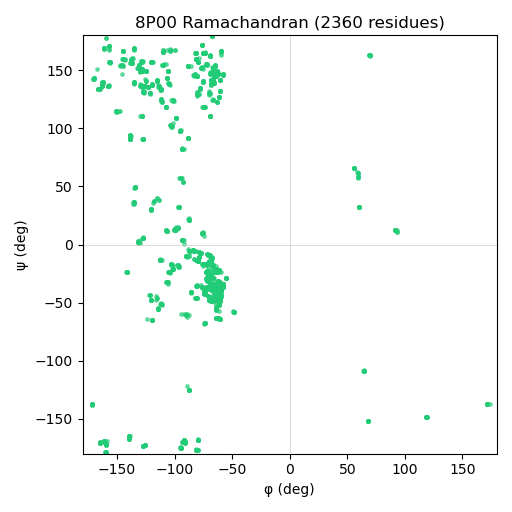ATOM 14007 C CA . ALA G 1 174 ? 148.917 152.774 105.732 1.00 98.93 174 ALA G CA 1
ATOM 14008 C C . ALA G 1 174 ? 149.639 154.105 105.578 1.00 98.93 174 ALA G C 1
ATOM 14009 O O . ALA G 1 174 ? 149.731 154.882 106.534 1.00 98.93 174 ALA G O 1
ATOM 14011 N N . THR G 1 175 ? 150.147 154.371 104.385 1.00 110.53 175 THR G N 1
ATOM 14012 C CA . THR G 1 175 ? 150.847 155.613 104.065 1.00 110.53 175 THR G CA 1
ATOM 14013 C C . THR G 1 175 ? 150.930 155.707 102.545 1.00 110.53 175 THR G C 1
ATOM 14014 O O . THR G 1 175 ? 150.292 154.928 101.826 1.00 110.53 175 THR G O 1
ATOM 14018 N N . ASP G 1 176 ? 151.708 156.674 102.052 1.00 114.50 176 ASP G N 1
ATOM 14019 C CA . ASP G 1 176 ? 151.791 156.899 100.612 1.00 114.50 176 ASP G CA 1
ATOM 14020 C C . ASP G 1 176 ? 152.335 155.672 99.889 1.00 114.50 176 ASP G C 1
ATOM 14021 O O . ASP G 1 176 ? 151.793 155.253 98.860 1.00 114.50 176 ASP G O 1
ATOM 14023 N N . ASP G 1 177 ? 153.403 155.079 100.417 1.00 121.49 177 ASP G N 1
ATOM 14024 C CA . ASP G 1 177 ? 153.999 153.879 99.844 1.00 121.49 177 ASP G CA 1
ATOM 14025 C C . ASP G 1 177 ? 154.162 152.837 100.938 1.00 121.49 177 ASP G C 1
ATOM 14026 O O . ASP G 1 177 ? 154.567 153.169 102.056 1.00 121.49 177 ASP G O 1
ATOM 14031 N N . SER G 1 178 ? 153.833 151.584 100.611 1.00 114.29 178 SER G N 1
ATOM 14032 C CA . SER G 1 178 ? 153.943 150.442 101.515 1.00 114.29 178 SER G CA 1
ATOM 14033 C C . SER G 1 178 ? 152.927 150.516 102.649 1.00 114.29 178 SER G C 1
ATOM 14034 O O . SER G 1 178 ? 152.357 151.578 102.917 1.00 114.29 178 SER G O 1
ATOM 14037 N N . MET G 1 179 ? 152.690 149.387 103.316 1.00 96.88 179 MET G N 1
ATOM 14038 C CA . MET G 1 179 ? 151.729 149.306 104.407 1.00 96.88 179 MET G CA 1
ATOM 14039 C C . MET G 1 179 ? 152.349 148.531 105.562 1.00 96.88 179 MET G C 1
ATOM 14040 O O . MET G 1 179 ? 153.402 147.904 105.425 1.00 96.88 179 MET G O 1
ATOM 14045 N N . ILE G 1 180 ? 151.680 148.581 106.711 1.00 86.31 180 ILE G N 1
ATOM 14046 C CA . ILE G 1 180 ? 152.076 147.824 107.893 1.00 86.31 180 ILE G CA 1
ATOM 14047 C C . ILE G 1 180 ? 150.875 147.024 108.376 1.00 86.31 180 ILE G C 1
ATOM 14048 O O . ILE G 1 180 ? 149.773 147.567 108.511 1.00 86.31 180 ILE G O 1
ATOM 14053 N N . LEU G 1 181 ? 151.082 145.732 108.617 1.00 78.32 181 LEU G N 1
ATOM 14054 C CA . LEU G 1 181 ? 150.024 144.829 109.041 1.00 78.32 181 LEU G CA 1
ATOM 14055 C C . LEU G 1 181 ? 150.347 144.250 110.409 1.00 78.32 181 LEU G C 1
ATOM 14056 O O . LEU G 1 181 ? 151.508 144.208 110.826 1.00 78.32 181 LEU G O 1
ATOM 14061 N N . GLU G 1 182 ? 149.307 143.807 111.107 1.00 80.32 182 GLU G N 1
ATOM 14062 C CA . GLU G 1 182 ? 149.442 143.198 112.420 1.00 80.32 182 GLU G CA 1
ATOM 14063 C C . GLU G 1 182 ? 148.907 141.774 112.374 1.00 80.32 182 GLU G C 1
ATOM 14064 O O . GLU G 1 182 ? 147.876 141.507 111.749 1.00 80.32 182 GLU G O 1
ATOM 14067 N N . PHE G 1 183 ? 149.624 140.862 113.019 1.00 73.74 183 PHE G N 1
ATOM 14068 C CA . PHE G 1 183 ? 149.213 139.472 113.139 1.00 73.74 183 PHE G CA 1
ATOM 14069 C C . PHE G 1 183 ? 148.826 139.179 114.583 1.00 73.74 183 PHE G C 1
ATOM 14070 O O . PHE G 1 183 ? 149.116 139.952 115.498 1.00 73.74 183 PHE G O 1
ATOM 14078 N N . GLN G 1 184 ? 148.161 138.051 114.780 1.00 71.38 184 GLN G N 1
ATOM 14079 C CA . GLN G 1 184 ? 147.672 137.652 116.089 1.00 71.38 184 GLN G CA 1
ATOM 14080 C C . GLN G 1 184 ? 147.942 136.170 116.285 1.00 71.38 184 GLN G C 1
ATOM 14081 O O . GLN G 1 184 ? 148.101 135.428 115.310 1.00 71.38 184 GLN G O 1
ATOM 14084 N N . PRO G 1 185 ? 148.021 135.712 117.535 1.00 81.81 185 PRO G N 1
ATOM 14085 C CA . PRO G 1 185 ? 148.227 134.280 117.778 1.00 81.81 185 PRO G CA 1
ATOM 14086 C C . PRO G 1 185 ? 147.094 133.443 117.202 1.00 81.81 185 PRO G C 1
ATOM 14087 O O . PRO G 1 185 ? 145.923 133.823 117.254 1.00 81.81 185 PRO G O 1
ATOM 14091 N N . VAL G 1 186 ? 147.460 132.294 116.651 1.00 81.67 186 VAL G N 1
ATOM 14092 C CA . VAL G 1 186 ? 146.479 131.371 116.069 1.00 81.67 186 VAL G CA 1
ATOM 14093 C C . VAL G 1 186 ? 145.744 130.650 117.193 1.00 81.67 186 VAL G C 1
ATOM 14094 O O . VAL G 1 186 ? 146.371 130.299 118.208 1.00 81.67 186 VAL G O 1
ATOM 14098 N N . PRO G 1 187 ? 144.432 130.428 117.082 1.00 83.75 187 PRO G N 1
ATOM 14099 C CA . PRO G 1 187 ? 143.696 129.767 118.167 1.00 83.75 187 PRO G CA 1
ATOM 14100 C C . PRO G 1 187 ? 144.232 128.376 118.473 1.00 83.75 187 PRO G C 1
ATOM 14101 O O . PRO G 1 187 ? 145.002 127.788 117.710 1.00 83.75 187 PRO G O 1
ATOM 14105 N N . GLU G 1 188 ? 143.793 127.847 119.619 1.00 91.96 188 GLU G N 1
ATOM 14106 C CA . GLU G 1 188 ? 144.392 126.633 120.168 1.00 91.96 188 GLU G CA 1
ATOM 14107 C C . GLU G 1 188 ? 144.171 125.429 119.259 1.00 91.96 188 GLU G C 1
ATOM 14108 O O . GLU G 1 188 ? 145.108 124.677 118.969 1.00 91.96 188 GLU G O 1
ATOM 14110 N N . TYR G 1 189 ? 142.941 125.231 118.791 1.00 95.23 189 TYR G N 1
ATOM 14111 C CA . TYR G 1 189 ? 142.610 124.026 118.040 1.00 95.23 189 TYR G CA 1
ATOM 14112 C C . TYR G 1 189 ? 143.135 124.044 116.606 1.00 95.23 189 TYR G C 1
ATOM 14113 O O . TYR G 1 189 ? 142.783 123.158 115.821 1.00 95.23 189 TYR G O 1
ATOM 14122 N N . PHE G 1 190 ? 143.974 125.020 116.257 1.00 84.01 190 PHE G N 1
ATOM 14123 C CA . PHE G 1 190 ? 144.765 124.978 115.037 1.00 84.01 190 PHE G CA 1
ATOM 14124 C C . PHE G 1 190 ? 146.257 124.844 115.299 1.00 84.01 190 PHE G C 1
ATOM 14125 O O . PHE G 1 190 ? 147.009 124.553 114.362 1.00 84.01 190 PHE G O 1
ATOM 14133 N N . ARG G 1 191 ? 146.702 125.051 116.535 1.00 93.27 191 ARG G N 1
ATOM 14134 C CA . ARG G 1 191 ? 148.127 125.129 116.829 1.00 93.27 191 ARG G CA 1
ATOM 14135 C C . ARG G 1 191 ? 148.809 123.781 116.644 1.00 93.27 191 ARG G C 1
ATOM 14136 O O . ARG G 1 191 ? 148.283 122.739 117.040 1.00 93.27 191 ARG G O 1
ATOM 14144 N N . CYS G 1 192 ? 149.998 123.811 116.038 1.00 99.94 192 CYS G N 1
ATOM 14145 C CA . CYS G 1 192 ? 150.842 122.623 115.881 1.00 99.94 192 CYS G CA 1
ATOM 14146 C C . CYS G 1 192 ? 152.284 123.051 116.149 1.00 99.94 192 CYS G C 1
ATOM 14147 O O . CYS G 1 192 ? 152.999 123.470 115.235 1.00 99.94 192 CYS G O 1
ATOM 14150 N N . GLY G 1 193 ? 152.707 122.939 117.410 1.00 110.94 193 GLY G N 1
ATOM 14151 C CA . GLY G 1 193 ? 154.053 123.295 117.807 1.00 110.94 193 GLY G CA 1
ATOM 14152 C C . GLY G 1 193 ? 154.058 124.419 118.831 1.00 110.94 193 GLY G C 1
ATOM 14153 O O . GLY G 1 193 ? 153.137 124.545 119.645 1.00 110.94 193 GLY G O 1
ATOM 14154 N N . ARG G 1 194 ? 155.111 125.231 118.777 1.00 108.69 194 ARG G N 1
ATOM 14155 C CA . ARG G 1 194 ? 155.271 126.324 119.721 1.00 108.69 194 ARG G CA 1
ATOM 14156 C C . ARG G 1 194 ? 154.321 127.472 119.379 1.00 108.69 194 ARG G C 1
ATOM 14157 O O . ARG G 1 194 ? 153.748 127.544 118.289 1.00 108.69 194 ARG G O 1
ATOM 14161 N N . SER G 1 195 ? 154.160 128.379 120.337 1.00 112.34 195 SER G N 1
ATOM 14162 C CA . SER G 1 195 ? 153.298 129.541 120.191 1.00 112.34 195 SER G CA 1
ATOM 14163 C C . SER G 1 195 ? 154.136 130.798 119.992 1.00 112.34 195 SER G C 1
ATOM 14164 O O . SER G 1 195 ? 155.260 130.902 120.492 1.00 112.34 195 SER G O 1
ATOM 14167 N N . LYS G 1 196 ? 153.576 131.753 119.254 1.00 110.38 196 LYS G N 1
ATOM 14168 C CA . LYS G 1 196 ? 154.235 133.020 118.981 1.00 110.38 196 LYS G CA 1
ATOM 14169 C C . LYS G 1 196 ? 153.282 134.166 119.286 1.00 110.38 196 LYS G C 1
ATOM 14170 O O . LYS G 1 196 ? 152.063 134.037 119.146 1.00 110.38 196 LYS G O 1
ATOM 14176 N N . ALA G 1 197 ? 153.852 135.291 119.704 1.00 101.18 197 ALA G N 1
ATOM 14177 C CA . ALA G 1 197 ? 153.072 136.444 120.125 1.00 101.18 197 ALA G CA 1
ATOM 14178 C C . ALA G 1 197 ? 152.831 137.380 118.941 1.00 101.18 197 ALA G C 1
ATOM 14179 O O . ALA G 1 197 ? 153.086 137.038 117.783 1.00 101.18 197 ALA G O 1
ATOM 14181 N N . THR G 1 198 ? 152.327 138.576 119.230 1.00 89.74 198 THR G N 1
ATOM 14182 C CA . THR G 1 198 ? 152.041 139.556 118.192 1.00 89.74 198 THR G CA 1
ATOM 14183 C C . THR G 1 198 ? 153.325 140.019 117.516 1.00 89.74 198 THR G C 1
ATOM 14184 O O . THR G 1 198 ? 154.348 140.236 118.171 1.00 89.74 198 THR G O 1
ATOM 14188 N N . PHE G 1 199 ? 153.269 140.171 116.194 1.00 85.73 199 PHE G N 1
ATOM 14189 C CA . PHE G 1 199 ? 154.414 140.656 115.439 1.00 85.73 199 PHE G CA 1
ATOM 14190 C C . PHE G 1 199 ? 153.927 141.240 114.121 1.00 85.73 199 PHE G C 1
ATOM 14191 O O . PHE G 1 199 ? 153.069 140.656 113.457 1.00 85.73 199 PHE G O 1
ATOM 14199 N N . TYR G 1 200 ? 154.480 142.394 113.758 1.00 88.47 200 TYR G N 1
ATOM 14200 C CA . TYR G 1 200 ? 154.034 143.146 112.595 1.00 88.47 200 TYR G CA 1
ATOM 14201 C C . TYR G 1 200 ? 154.866 142.767 111.370 1.00 88.47 200 TYR G C 1
ATOM 14202 O O . TYR G 1 200 ? 155.640 141.807 111.388 1.00 88.47 200 TYR G O 1
ATOM 14211 N N . LYS G 1 201 ? 154.708 143.522 110.287 1.00 82.33 201 LYS G N 1
ATOM 14212 C CA . LYS G 1 201 ? 155.447 143.291 109.050 1.00 82.33 201 LYS G CA 1
ATOM 14213 C C . LYS G 1 201 ? 155.414 144.576 108.228 1.00 82.33 201 LYS G C 1
ATOM 14214 O O . LYS G 1 201 ? 154.956 145.621 108.700 1.00 82.33 201 LYS G O 1
ATOM 14216 N N . LEU G 1 202 ? 155.902 144.496 106.990 1.00 102.00 202 LEU G N 1
ATOM 14217 C CA . LEU G 1 202 ? 155.924 145.646 106.093 1.00 102.00 202 LEU G CA 1
ATOM 14218 C C . LEU G 1 202 ? 156.134 145.150 104.671 1.00 102.00 202 LEU G C 1
ATOM 14219 O O . LEU G 1 202 ? 156.974 144.276 104.439 1.00 102.00 202 LEU G O 1
ATOM 14224 N N . TYR G 1 203 ? 155.380 145.707 103.730 1.00 109.16 203 TYR G N 1
ATOM 14225 C CA . TYR G 1 203 ? 155.431 145.290 102.329 1.00 109.16 203 TYR G CA 1
ATOM 14226 C C . TYR G 1 203 ? 155.631 146.507 101.438 1.00 109.16 203 TYR G C 1
ATOM 14227 O O . TYR G 1 203 ? 154.704 147.334 101.315 1.00 109.16 203 TYR G O 1
ATOM 14236 N N . PRO G 1 204 ? 156.796 146.663 100.807 1.00 120.57 204 PRO G N 1
ATOM 14237 C CA . PRO G 1 204 ? 156.973 147.760 99.845 1.00 120.57 204 PRO G CA 1
ATOM 14238 C C . PRO G 1 204 ? 155.943 147.678 98.729 1.00 120.57 204 PRO G C 1
ATOM 14239 O O . PRO G 1 204 ? 155.531 146.593 98.313 1.00 120.57 204 PRO G O 1
ATOM 14243 N N . LEU G 1 205 ? 155.525 148.847 98.241 1.00 127.58 205 LEU G N 1
ATOM 14244 C CA . LEU G 1 205 ? 154.347 148.900 97.375 1.00 127.58 205 LEU G CA 1
ATOM 14245 C C . LEU G 1 205 ? 154.641 148.364 95.976 1.00 127.58 205 LEU G C 1
ATOM 14246 O O . LEU G 1 205 ? 154.124 147.313 95.586 1.00 127.58 205 LEU G O 1
ATOM 14251 N N . SER G 1 206 ? 155.466 149.071 95.198 1.00 152.52 206 SER G N 1
ATOM 14252 C CA . SER G 1 206 ? 155.823 148.587 93.865 1.00 152.52 206 SER G CA 1
ATOM 14253 C C . SER G 1 206 ? 157.321 148.352 93.715 1.00 152.52 206 SER G C 1
ATOM 14254 O O . SER G 1 206 ? 157.735 147.207 93.519 1.00 152.52 206 SER G O 1
ATOM 14257 N N . ASP G 1 207 ? 158.151 149.393 93.794 1.00 174.47 207 ASP G N 1
ATOM 14258 C CA . ASP G 1 207 ? 159.597 149.213 93.685 1.00 174.47 207 ASP G CA 1
ATOM 14259 C C . ASP G 1 207 ? 160.427 150.087 94.612 1.00 174.47 207 ASP G C 1
ATOM 14260 O O . ASP G 1 207 ? 161.565 149.713 94.912 1.00 174.47 207 ASP G O 1
ATOM 14265 N N . GLU G 1 208 ? 159.921 151.224 95.079 1.00 181.65 208 GLU G N 1
ATOM 14266 C CA . GLU G 1 208 ? 160.776 152.236 95.679 1.00 181.65 208 GLU G CA 1
ATOM 14267 C C . GLU G 1 208 ? 160.964 151.993 97.172 1.00 181.65 208 GLU G C 1
ATOM 14268 O O . GLU G 1 208 ? 160.121 151.388 97.840 1.00 181.65 208 GLU G O 1
ATOM 14274 N N . GLN G 1 209 ? 162.089 152.472 97.687 1.00 182.96 209 GLN G N 1
ATOM 14275 C CA . GLN G 1 209 ? 162.376 152.346 99.110 1.00 182.96 209 GLN G CA 1
ATOM 14276 C C . GLN G 1 209 ? 161.443 153.247 99.910 1.00 182.96 209 GLN G C 1
ATOM 14277 O O . GLN G 1 209 ? 161.326 154.440 99.603 1.00 182.96 209 GLN G O 1
ATOM 14279 N N . PRO G 1 210 ? 160.761 152.725 100.926 1.00 176.57 210 PRO G N 1
ATOM 14280 C CA . PRO G 1 210 ? 159.873 153.571 101.730 1.00 176.57 210 PRO G CA 1
ATOM 14281 C C . PRO G 1 210 ? 160.654 154.609 102.520 1.00 176.57 210 PRO G C 1
ATOM 14282 O O . PRO G 1 210 ? 161.815 154.407 102.884 1.00 176.57 210 PRO G O 1
ATOM 14286 N N . VAL G 1 211 ? 159.995 155.738 102.784 1.00 179.06 211 VAL G N 1
ATOM 14287 C CA . VAL G 1 211 ? 160.583 156.849 103.522 1.00 179.06 211 VAL G CA 1
ATOM 14288 C C . VAL G 1 211 ? 159.942 157.012 104.896 1.00 179.06 211 VAL G C 1
ATOM 14289 O O . VAL G 1 211 ? 160.638 157.081 105.914 1.00 179.06 211 VAL G O 1
ATOM 14293 N N . ASN G 1 212 ? 158.612 157.076 104.946 1.00 170.91 212 ASN G N 1
ATOM 14294 C CA . ASN G 1 212 ? 157.891 157.160 106.209 1.00 170.91 212 ASN G CA 1
ATOM 14295 C C . ASN G 1 212 ? 157.579 155.795 106.804 1.00 170.91 212 ASN G C 1
ATOM 14296 O O . ASN G 1 212 ? 157.142 155.724 107.960 1.00 170.91 212 ASN G O 1
ATOM 14298 N N . GLY G 1 213 ? 157.793 154.717 106.047 1.00 167.42 213 GLY G N 1
ATOM 14299 C CA . GLY G 1 213 ? 157.523 153.389 106.573 1.00 167.42 213 GLY G CA 1
ATOM 14300 C C . GLY G 1 213 ? 158.401 153.044 107.759 1.00 167.42 213 GLY G C 1
ATOM 14301 O O . GLY G 1 213 ? 157.943 152.427 108.723 1.00 167.42 213 GLY G O 1
ATOM 14302 N N . MET G 1 214 ? 159.677 153.435 107.703 1.00 168.09 214 MET G N 1
ATOM 14303 C CA . MET G 1 214 ? 160.572 153.185 108.827 1.00 168.09 214 MET G CA 1
ATOM 14304 C C . MET G 1 214 ? 160.097 153.908 110.079 1.00 168.09 214 MET G C 1
ATOM 14305 O O . MET G 1 214 ? 160.082 153.328 111.170 1.00 168.09 214 MET G O 1
ATOM 14310 N N . LEU G 1 215 ? 159.695 155.175 109.941 1.00 160.48 215 LEU G N 1
ATOM 14311 C CA . LEU G 1 215 ? 159.199 155.924 111.091 1.00 160.48 215 LEU G CA 1
ATOM 14312 C C . LEU G 1 215 ? 157.925 155.301 111.648 1.00 160.48 215 LEU G C 1
ATOM 14313 O O . LEU G 1 215 ? 157.770 155.169 112.869 1.00 160.48 215 LEU G O 1
ATOM 14318 N N . ALA G 1 216 ? 157.002 154.907 110.767 1.00 154.40 216 ALA G N 1
ATOM 14319 C CA . ALA G 1 216 ? 155.756 154.299 111.224 1.00 154.40 216 ALA G CA 1
ATOM 14320 C C . ALA G 1 216 ? 156.023 152.994 111.963 1.00 154.40 216 ALA G C 1
ATOM 14321 O O . ALA G 1 216 ? 155.455 152.745 113.034 1.00 154.40 216 ALA G O 1
ATOM 14323 N N . LEU G 1 217 ? 156.895 152.149 111.409 1.00 149.10 217 LEU G N 1
ATOM 14324 C CA . LEU G 1 217 ? 157.205 150.879 112.056 1.00 149.10 217 LEU G CA 1
ATOM 14325 C C . LEU G 1 217 ? 157.911 151.098 113.389 1.00 149.10 217 LEU G C 1
ATOM 14326 O O . LEU G 1 217 ? 157.617 150.407 114.371 1.00 149.10 217 LEU G O 1
ATOM 14331 N N . LYS G 1 218 ? 158.838 152.059 113.446 1.00 154.15 218 LYS G N 1
ATOM 14332 C CA . LYS G 1 218 ? 159.515 152.364 114.702 1.00 154.15 218 LYS G CA 1
ATOM 14333 C C . LYS G 1 218 ? 158.523 152.838 115.754 1.00 154.15 218 LYS G C 1
ATOM 14334 O O . LYS G 1 218 ? 158.648 152.497 116.936 1.00 154.15 218 LYS G O 1
ATOM 14340 N N . ALA G 1 219 ? 157.534 153.633 115.342 1.00 149.64 219 ALA G N 1
ATOM 14341 C CA . ALA G 1 219 ? 156.475 154.029 116.263 1.00 149.64 219 ALA G CA 1
ATOM 14342 C C . ALA G 1 219 ? 155.670 152.821 116.725 1.00 149.64 219 ALA G C 1
ATOM 14343 O O . ALA G 1 219 ? 155.287 152.731 117.898 1.00 149.64 219 ALA G O 1
ATOM 14345 N N . VAL G 1 220 ? 155.405 151.880 115.819 1.00 136.42 220 VAL G N 1
ATOM 14346 C CA . VAL G 1 220 ? 154.558 150.739 116.150 1.00 136.42 220 VAL G CA 1
ATOM 14347 C C . VAL G 1 220 ? 155.345 149.671 116.900 1.00 136.42 220 VAL G C 1
ATOM 14348 O O . VAL G 1 220 ? 154.881 149.140 117.916 1.00 136.42 220 VAL G O 1
ATOM 14352 N N . ALA G 1 221 ? 156.543 149.337 116.410 1.00 146.00 221 ALA G N 1
ATOM 14353 C CA . ALA G 1 221 ? 157.286 148.209 116.968 1.00 146.00 221 ALA G CA 1
ATOM 14354 C C . ALA G 1 221 ? 157.633 148.431 118.435 1.00 146.00 221 ALA G C 1
ATOM 14355 O O . ALA G 1 221 ? 157.468 147.526 119.262 1.00 146.00 221 ALA G O 1
ATOM 14357 N N . GLY G 1 222 ? 158.109 149.625 118.780 1.00 153.76 222 GLY G N 1
ATOM 14358 C CA . GLY G 1 222 ? 158.520 149.893 120.143 1.00 153.76 222 GLY G CA 1
ATOM 14359 C C . GLY G 1 222 ? 159.706 149.048 120.558 1.00 153.76 222 GLY G C 1
ATOM 14360 O O . GLY G 1 222 ? 160.829 149.271 120.096 1.00 153.76 222 GLY G O 1
ATOM 14361 N N . ASN G 1 223 ? 159.467 148.073 121.432 1.00 152.44 223 ASN G N 1
ATOM 14362 C CA . ASN G 1 223 ? 160.495 147.130 121.866 1.00 152.44 223 ASN G CA 1
ATOM 14363 C C . ASN G 1 223 ? 160.374 145.880 121.000 1.00 152.44 223 ASN G C 1
ATOM 14364 O O . ASN G 1 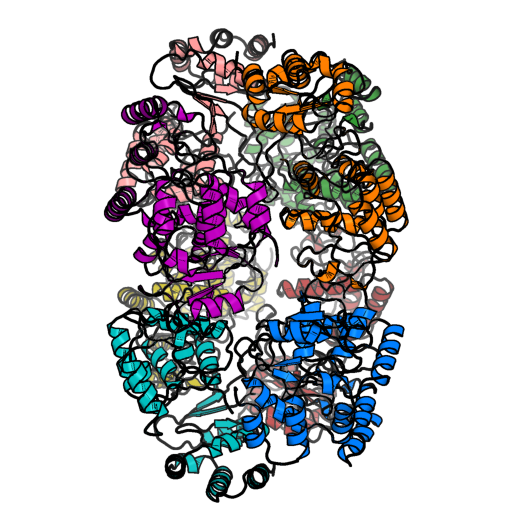223 ? 159.543 145.007 121.263 1.00 152.44 223 ASN G O 1
ATOM 14366 N N . GLN G 1 224 ? 161.208 145.798 119.969 1.00 149.47 224 GLN G N 1
ATOM 14367 C CA . GLN G 1 224 ? 161.188 144.680 119.033 1.00 149.47 224 GLN G CA 1
ATOM 14368 C C . GLN G 1 224 ? 162.523 144.654 118.297 1.00 149.47 224 GLN G C 1
ATOM 14369 O O . GLN G 1 224 ? 163.468 145.359 118.665 1.00 149.47 224 GLN G O 1
ATOM 14371 N N . PHE G 1 225 ? 162.602 143.835 117.250 1.00 151.97 225 PHE G N 1
ATOM 14372 C CA . PHE G 1 225 ? 163.814 143.704 116.456 1.00 151.97 225 PHE G CA 1
ATOM 14373 C C . PHE G 1 225 ? 163.443 143.647 114.982 1.00 151.97 225 PHE G C 1
ATOM 14374 O O . PHE G 1 225 ? 162.310 143.327 114.617 1.00 151.97 225 PHE G O 1
ATOM 14382 N N . PHE G 1 226 ? 164.416 143.966 114.134 1.00 153.15 226 PHE G N 1
ATOM 14383 C CA . PHE G 1 226 ? 164.231 144.002 112.692 1.00 153.15 226 PHE G CA 1
ATOM 14384 C C . PHE G 1 226 ? 164.998 142.860 112.038 1.00 153.15 226 PHE G C 1
ATOM 14385 O O . PHE G 1 226 ? 165.989 142.364 112.581 1.00 153.15 226 PHE G O 1
ATOM 14393 N N . MET G 1 227 ? 164.532 142.450 110.862 1.00 153.09 227 MET G N 1
ATOM 14394 C CA . MET G 1 227 ? 165.154 141.351 110.136 1.00 153.09 227 MET G CA 1
ATOM 14395 C C . MET G 1 227 ? 164.727 141.423 108.677 1.00 153.09 227 MET G C 1
ATOM 14396 O O . MET G 1 227 ? 163.832 142.185 108.307 1.00 153.09 227 MET G O 1
ATOM 14398 N N . TYR G 1 228 ? 165.388 140.616 107.852 1.00 168.45 228 TYR G N 1
ATOM 14399 C CA . TYR G 1 228 ? 165.111 140.551 106.419 1.00 168.45 228 TYR G CA 1
ATOM 14400 C C . TYR G 1 228 ? 165.039 139.091 105.975 1.00 168.45 228 TYR G C 1
ATOM 14401 O O . TYR G 1 228 ? 165.680 138.674 105.009 1.00 168.45 228 TYR G O 1
ATOM 14410 N N . HIS G 1 229 ? 164.269 138.288 106.705 1.00 165.52 229 HIS G N 1
ATOM 14411 C CA . HIS G 1 229 ? 164.057 136.902 106.309 1.00 165.52 229 HIS G CA 1
ATOM 14412 C C . HIS G 1 229 ? 163.406 136.844 104.933 1.00 165.52 229 HIS G C 1
ATOM 14413 O O . HIS G 1 229 ? 162.424 137.543 104.667 1.00 165.52 229 HIS G O 1
ATOM 14420 N N . GLY G 1 230 ? 163.957 136.005 104.058 1.00 167.39 230 GLY G N 1
ATOM 14421 C CA . GLY G 1 230 ? 163.456 135.948 102.700 1.00 167.39 230 GLY G CA 1
ATOM 14422 C C . GLY G 1 230 ? 163.755 137.230 101.941 1.00 167.39 230 GLY G C 1
ATOM 14423 O O . GLY G 1 230 ? 164.730 137.937 102.213 1.00 167.39 230 GLY G O 1
ATOM 14424 N N . HIS G 1 231 ? 162.896 137.533 100.971 1.00 160.02 231 HIS G N 1
ATOM 14425 C CA . HIS G 1 231 ? 163.032 138.740 100.168 1.00 160.02 231 HIS G CA 1
ATOM 14426 C C . HIS G 1 231 ? 161.674 139.408 100.020 1.00 160.02 231 HIS G C 1
ATOM 14427 O O . HIS G 1 231 ? 160.657 138.733 99.837 1.00 160.02 231 HIS G O 1
ATOM 14434 N N . GLY G 1 232 ? 161.665 140.736 100.097 1.00 145.35 232 GLY G N 1
ATOM 14435 C CA . GLY G 1 232 ? 160.451 141.506 99.923 1.00 145.35 232 GLY G CA 1
ATOM 14436 C C . GLY G 1 232 ? 159.672 141.802 101.184 1.00 145.35 232 GLY G C 1
ATOM 14437 O O . GLY G 1 232 ? 158.521 142.246 101.087 1.00 145.35 232 GLY G O 1
ATOM 14438 N N . HIS G 1 233 ? 160.250 141.574 102.361 1.00 135.74 233 HIS G N 1
ATOM 14439 C CA . HIS G 1 233 ? 159.559 141.851 103.612 1.00 135.74 233 HIS G CA 1
ATOM 14440 C C . HIS G 1 233 ? 160.562 142.339 104.644 1.00 135.74 233 HIS G C 1
ATOM 14441 O O . HIS G 1 233 ? 161.768 142.110 104.525 1.00 135.74 233 HIS G O 1
ATOM 14448 N N . ILE G 1 234 ? 160.044 143.021 105.663 1.00 127.33 234 ILE G N 1
ATOM 14449 C CA . ILE G 1 234 ? 160.826 143.415 106.835 1.00 127.33 234 ILE G CA 1
ATOM 14450 C C . ILE G 1 234 ? 160.039 142.926 108.048 1.00 127.33 234 ILE G C 1
ATOM 14451 O O . ILE G 1 234 ? 159.177 143.634 108.577 1.00 127.33 234 ILE G O 1
ATOM 14456 N N . ARG G 1 235 ? 160.332 141.710 108.495 1.00 124.87 235 ARG G N 1
ATOM 14457 C CA . ARG G 1 235 ? 159.607 141.128 109.611 1.00 124.87 235 ARG G CA 1
ATOM 14458 C C . ARG G 1 235 ? 160.155 141.647 110.937 1.00 124.87 235 ARG G C 1
ATOM 14459 O O . ARG G 1 235 ? 161.279 142.147 111.027 1.00 124.87 235 ARG G O 1
ATOM 14461 N N . THR G 1 236 ? 159.338 141.524 111.980 1.00 123.17 236 THR G N 1
ATOM 14462 C CA . THR G 1 236 ? 159.740 141.889 113.330 1.00 123.17 236 THR G CA 1
ATOM 14463 C C . THR G 1 236 ? 159.458 140.720 114.259 1.00 123.17 236 THR G C 1
ATOM 14464 O O . THR G 1 236 ? 158.403 140.087 114.168 1.00 123.17 236 THR G O 1
ATOM 14468 N N . VAL G 1 237 ? 160.407 140.432 115.143 1.00 150.93 237 VAL G N 1
ATOM 14469 C CA . VAL G 1 237 ? 160.273 139.323 116.086 1.00 150.93 237 VAL G CA 1
ATOM 14470 C C . VAL G 1 237 ? 160.611 139.831 117.481 1.00 150.93 237 VAL G C 1
ATOM 14471 O O . VAL G 1 237 ? 161.337 140.825 117.640 1.00 150.93 237 VAL G O 1
ATOM 14475 N N . PRO G 1 238 ? 160.083 139.181 118.515 1.00 168.21 238 PRO G N 1
ATOM 14476 C CA . PRO G 1 238 ? 160.479 139.530 119.884 1.00 168.21 238 PRO G CA 1
ATOM 14477 C C . PRO G 1 238 ? 161.921 139.127 120.151 1.00 168.21 238 PRO G C 1
ATOM 14478 O O . PRO G 1 238 ? 162.522 138.322 119.437 1.00 168.21 238 PRO G O 1
ATOM 14482 N N . TYR G 1 239 ? 162.480 139.718 121.210 1.00 176.76 239 TYR G N 1
ATOM 14483 C CA . TYR G 1 239 ? 163.888 139.502 121.527 1.00 176.76 239 TYR G CA 1
ATOM 14484 C C . TYR G 1 239 ? 164.172 138.041 121.856 1.00 176.76 239 TYR G C 1
ATOM 14485 O O . TYR G 1 239 ? 165.208 137.498 121.454 1.00 176.76 239 TYR G O 1
ATOM 14487 N N . HIS G 1 240 ? 163.269 137.391 122.594 1.00 183.53 240 HIS G N 1
ATOM 14488 C CA . HIS G 1 240 ? 163.510 136.015 123.018 1.00 183.53 240 HIS G CA 1
ATOM 14489 C C . HIS G 1 240 ? 163.588 135.071 121.823 1.00 183.53 240 HIS G C 1
ATOM 14490 O O . HIS G 1 240 ? 164.598 134.384 121.623 1.00 183.53 240 HIS G O 1
ATOM 14497 N N . GLU G 1 241 ? 162.538 135.050 120.998 1.00 187.92 241 GLU G N 1
ATOM 14498 C CA . GLU G 1 241 ? 162.464 134.095 119.898 1.00 187.92 241 GLU G CA 1
ATOM 14499 C C . GLU G 1 241 ? 163.592 134.282 118.895 1.00 187.92 241 GLU G C 1
ATOM 14500 O O . GLU G 1 241 ? 163.929 133.334 118.174 1.00 187.92 241 GLU G O 1
ATOM 14506 N N . LEU G 1 242 ? 164.198 135.473 118.853 1.00 188.51 242 LEU G N 1
ATOM 14507 C CA . LEU G 1 242 ? 165.330 135.702 117.963 1.00 188.51 242 LEU G CA 1
ATOM 14508 C C . LEU G 1 242 ? 166.438 134.689 118.206 1.00 188.51 242 LEU G C 1
ATOM 14509 O O . LEU G 1 242 ? 167.187 134.358 117.278 1.00 188.51 242 LEU G O 1
ATOM 14511 N N . ALA G 1 243 ? 166.555 134.188 119.440 1.00 193.92 243 ALA G N 1
ATOM 14512 C CA . ALA G 1 243 ? 167.485 133.102 119.726 1.00 193.92 243 ALA G CA 1
ATOM 14513 C C . ALA G 1 243 ? 167.329 131.975 118.712 1.00 193.92 243 ALA G C 1
ATOM 14514 O O . ALA G 1 243 ? 168.274 131.627 117.993 1.00 193.92 243 ALA G O 1
ATOM 14516 N N . ASP G 1 244 ? 166.116 131.423 118.613 1.00 194.96 244 ASP G N 1
ATOM 14517 C CA . ASP G 1 244 ? 165.868 130.354 117.653 1.00 194.96 244 ASP G CA 1
ATOM 14518 C C . ASP G 1 244 ? 166.188 130.797 116.233 1.00 194.96 244 ASP G C 1
ATOM 14519 O O . ASP G 1 244 ? 166.666 129.991 115.424 1.00 194.96 244 ASP G O 1
ATOM 14521 N N . ALA G 1 245 ? 165.957 132.076 115.921 1.00 196.19 245 ALA G N 1
ATOM 14522 C CA . ALA G 1 245 ? 166.247 132.578 114.583 1.00 196.19 245 ALA G CA 1
ATOM 14523 C C . ALA G 1 245 ? 167.709 132.363 114.219 1.00 196.19 245 ALA G C 1
ATOM 14524 O O . ALA G 1 245 ? 168.029 132.051 113.065 1.00 196.19 245 ALA G O 1
ATOM 14526 N N . ILE G 1 246 ? 168.610 132.505 115.196 1.00 199.78 246 ILE G N 1
ATOM 14527 C CA . ILE G 1 246 ? 170.029 132.292 114.924 1.00 199.78 246 ILE G CA 1
ATOM 14528 C C . ILE G 1 246 ? 170.265 130.874 114.423 1.00 199.78 246 ILE G C 1
ATOM 14529 O O . ILE G 1 246 ? 171.054 130.651 113.497 1.00 199.78 246 ILE G O 1
ATOM 14534 N N . LYS G 1 247 ? 169.566 129.898 115.008 1.00 200.83 247 LYS G N 1
ATOM 14535 C CA . LYS G 1 247 ? 169.661 128.533 114.503 1.00 200.83 247 LYS G CA 1
ATOM 14536 C C . LYS G 1 247 ? 169.204 128.463 113.052 1.00 200.83 247 LYS G C 1
ATOM 14537 O O . LYS G 1 247 ? 169.854 127.820 112.217 1.00 200.83 247 LYS G O 1
ATOM 14539 N N . SER G 1 248 ? 168.103 129.145 112.726 1.00 201.79 248 SER G N 1
ATOM 14540 C CA . SER G 1 248 ? 167.650 129.203 111.342 1.00 201.79 248 SER G CA 1
ATOM 14541 C C . SER G 1 248 ? 168.663 129.893 110.442 1.00 201.79 248 SER G C 1
ATOM 14542 O O . SER G 1 248 ? 168.663 129.656 109.230 1.00 201.79 248 SER G O 1
ATOM 14545 N N . TYR G 1 249 ? 169.526 130.739 111.007 1.00 197.77 249 TYR G N 1
ATOM 14546 C CA . TYR G 1 249 ? 170.573 131.374 110.222 1.00 197.77 249 TYR G CA 1
ATOM 14547 C C . TYR G 1 249 ? 171.763 130.455 109.988 1.00 197.77 249 TYR G C 1
ATOM 14548 O O . TYR G 1 249 ? 172.601 130.753 109.131 1.00 197.77 249 TYR G O 1
ATOM 14557 N N . ALA G 1 250 ? 171.856 129.347 110.728 1.00 205.90 250 ALA G N 1
ATOM 14558 C CA . ALA G 1 250 ? 172.975 128.430 110.542 1.00 205.90 250 ALA G CA 1
ATOM 14559 C C . ALA G 1 250 ? 172.830 127.630 109.254 1.00 205.90 250 ALA G C 1
ATOM 14560 O O . ALA G 1 250 ? 173.817 127.399 108.545 1.00 205.90 250 ALA G O 1
ATOM 14562 N N . ARG G 1 251 ? 171.609 127.200 108.933 1.00 208.74 251 ARG G N 1
ATOM 14563 C CA . ARG G 1 251 ? 171.382 126.347 107.773 1.00 208.74 251 ARG G CA 1
ATOM 14564 C C . ARG G 1 251 ? 171.369 127.114 106.458 1.00 208.74 251 ARG G C 1
ATOM 14565 O O . ARG G 1 251 ? 171.296 126.483 105.398 1.00 208.74 251 ARG G O 1
ATOM 14567 N N . LYS G 1 252 ? 171.429 128.443 106.493 1.00 211.67 252 LYS G N 1
ATOM 14568 C CA . LYS G 1 252 ? 171.387 129.225 105.266 1.00 211.67 252 LYS G CA 1
ATOM 14569 C C . LYS G 1 252 ? 172.634 128.980 104.424 1.00 211.67 252 LYS G C 1
ATOM 14570 O O . LYS G 1 252 ? 173.741 128.827 104.950 1.00 211.67 252 LYS G O 1
ATOM 14576 N N . ASP G 1 253 ? 172.448 128.942 103.108 1.00 214.91 253 ASP G N 1
ATOM 14577 C CA . ASP G 1 253 ? 173.542 128.681 102.187 1.00 214.91 253 ASP G CA 1
ATOM 14578 C C . ASP G 1 253 ? 174.373 129.942 101.962 1.00 214.91 253 ASP G C 1
ATOM 14579 O O . ASP G 1 253 ? 173.911 131.070 102.155 1.00 214.91 253 ASP G O 1
ATOM 14581 N N . LYS G 1 254 ? 175.627 129.730 101.551 1.00 214.52 254 LYS G N 1
ATOM 14582 C CA . LYS G 1 254 ? 176.524 130.852 101.294 1.00 214.52 254 LYS G CA 1
ATOM 14583 C C . LYS G 1 254 ? 176.033 131.703 100.129 1.00 214.52 254 LYS G C 1
ATOM 14584 O O . LYS G 1 254 ? 176.076 132.938 100.195 1.00 214.52 254 LYS G O 1
ATOM 14586 N N . GLU G 1 255 ? 175.569 131.062 99.054 1.00 215.16 255 GLU G N 1
ATOM 14587 C CA . GLU G 1 255 ? 175.070 131.812 97.905 1.00 215.16 255 GLU G CA 1
ATOM 14588 C C . GLU G 1 255 ? 173.829 132.617 98.267 1.00 215.16 255 GLU G C 1
ATOM 14589 O O . GLU G 1 255 ? 173.682 133.771 97.845 1.00 215.16 255 GLU G O 1
ATOM 14591 N N . THR G 1 256 ? 172.922 132.024 99.048 1.00 216.33 256 THR G N 1
ATOM 14592 C CA . THR G 1 256 ? 171.726 132.744 99.472 1.00 216.33 256 THR G CA 1
ATOM 14593 C C . THR G 1 256 ? 172.083 133.943 100.341 1.00 216.33 256 THR G C 1
ATOM 14594 O O . THR G 1 256 ? 171.512 135.028 100.180 1.00 216.33 256 THR G O 1
ATOM 14598 N N . LEU G 1 257 ? 173.028 133.767 101.268 1.00 215.37 257 LEU G N 1
ATOM 14599 C CA . LEU G 1 257 ? 173.457 134.882 102.107 1.00 215.37 257 LEU G CA 1
ATOM 14600 C C . LEU G 1 257 ? 174.104 135.981 101.273 1.00 215.37 257 LEU G C 1
ATOM 14601 O O . LEU G 1 257 ? 173.871 137.172 101.514 1.00 215.37 257 LEU G O 1
ATOM 14603 N N . GLU G 1 258 ? 174.924 135.600 100.290 1.00 213.80 258 GLU G N 1
ATOM 14604 C CA . GLU G 1 258 ? 175.546 136.591 99.419 1.00 213.80 258 GLU G CA 1
ATOM 14605 C C . GLU G 1 258 ? 174.499 137.360 98.624 1.00 213.80 258 GLU G C 1
ATOM 14606 O O . GLU G 1 258 ? 174.604 138.582 98.464 1.00 213.80 258 GLU G O 1
ATOM 14608 N N . SER G 1 259 ? 173.483 136.660 98.114 1.00 213.34 259 SER G N 1
ATOM 14609 C CA . SER G 1 259 ? 172.412 137.334 97.387 1.00 213.34 259 SER G CA 1
ATOM 14610 C C . SER G 1 259 ? 171.633 138.275 98.297 1.00 213.34 259 SER G C 1
ATOM 14611 O O . SER G 1 259 ? 171.248 139.374 97.883 1.00 213.34 259 SER G O 1
ATOM 14614 N N . ILE G 1 260 ? 171.385 137.856 99.541 1.00 210.02 260 ILE G N 1
ATOM 14615 C CA . ILE G 1 260 ? 170.673 138.708 100.490 1.00 210.02 260 ILE G CA 1
ATOM 14616 C C . ILE G 1 260 ? 171.476 139.969 100.784 1.00 210.02 260 ILE G C 1
ATOM 14617 O O . ILE G 1 260 ? 170.928 141.078 100.823 1.00 210.02 260 ILE G O 1
ATOM 14622 N N . SER G 1 261 ? 172.788 139.823 100.986 1.00 209.49 261 SER G N 1
ATOM 14623 C CA . SER G 1 261 ? 173.623 140.966 101.340 1.00 209.49 261 SER G CA 1
ATOM 14624 C C . SER G 1 261 ? 173.741 141.983 100.211 1.00 209.49 261 SER G C 1
ATOM 14625 O O . SER G 1 261 ? 174.129 143.128 100.467 1.00 209.49 261 SER G O 1
ATOM 14628 N N . LYS G 1 262 ? 173.419 141.598 98.975 1.00 204.73 262 LYS G N 1
ATOM 14629 C CA . LYS G 1 262 ? 173.553 142.478 97.819 1.00 204.73 262 LYS G CA 1
ATOM 14630 C C . LYS G 1 262 ? 172.248 143.175 97.450 1.00 204.73 262 LYS G C 1
ATOM 14631 O O . LYS G 1 262 ? 172.008 143.441 96.265 1.00 204.73 262 LYS G O 1
ATOM 14633 N N . SER G 1 263 ? 171.397 143.478 98.428 1.00 198.44 263 SER G N 1
ATOM 14634 C CA . SER G 1 263 ? 170.120 144.120 98.174 1.00 198.44 263 SER G CA 1
ATOM 14635 C C . SER G 1 263 ? 170.029 145.438 98.933 1.00 198.44 263 SER G C 1
ATOM 14636 O O . SER G 1 263 ? 170.323 145.474 100.137 1.00 198.44 263 SER G O 1
ATOM 14639 N N . PRO G 1 264 ? 169.646 146.535 98.275 1.00 192.94 264 PRO G N 1
ATOM 14640 C CA . PRO G 1 264 ? 169.458 147.800 99.007 1.00 192.94 264 PRO G CA 1
ATOM 14641 C C . PRO G 1 264 ? 168.388 147.719 100.080 1.00 192.94 264 PRO G C 1
ATOM 14642 O O . PRO G 1 264 ? 168.500 148.394 101.112 1.00 192.94 264 PRO G O 1
ATOM 14646 N N . LEU G 1 265 ? 167.344 146.915 99.861 1.00 186.25 265 LEU G N 1
ATOM 14647 C CA . LEU G 1 265 ? 166.314 146.748 100.880 1.00 186.25 265 LEU G CA 1
ATOM 14648 C C . LEU G 1 265 ? 166.888 146.129 102.147 1.00 186.25 265 LEU G C 1
ATOM 14649 O O . LEU G 1 265 ? 166.416 146.422 103.251 1.00 186.25 265 LEU G O 1
ATOM 14654 N N . ALA G 1 266 ? 167.911 145.282 102.010 1.00 191.02 266 ALA G N 1
ATOM 14655 C CA . ALA G 1 266 ? 168.606 144.762 103.183 1.00 191.02 266 ALA G CA 1
ATOM 14656 C C . ALA G 1 266 ? 169.318 145.876 103.939 1.00 191.02 266 ALA G C 1
ATOM 14657 O O . ALA G 1 266 ? 169.354 145.875 105.175 1.00 191.02 266 ALA G O 1
ATOM 14659 N N . ALA G 1 267 ? 169.909 146.828 103.214 1.00 189.70 267 ALA G N 1
ATOM 14660 C CA . ALA G 1 267 ? 170.567 147.952 103.871 1.00 189.70 267 ALA G CA 1
ATOM 14661 C C . ALA G 1 267 ? 169.560 148.898 104.512 1.00 189.70 267 ALA G C 1
ATOM 14662 O O . ALA G 1 267 ? 169.888 149.582 105.488 1.00 189.70 267 ALA G O 1
ATOM 14664 N N . GLN G 1 268 ? 168.337 148.952 103.980 1.00 185.58 268 GLN G N 1
ATOM 14665 C CA . GLN G 1 268 ? 167.353 149.918 104.457 1.00 185.58 268 GLN G CA 1
ATOM 14666 C C . GLN G 1 268 ? 166.787 149.560 105.830 1.00 185.58 268 GLN G C 1
ATOM 14667 O O . GLN G 1 268 ? 166.214 150.431 106.492 1.00 185.58 268 GLN G O 1
ATOM 14673 N N . CYS G 1 269 ? 166.948 148.312 106.281 1.00 186.20 269 CYS G N 1
ATOM 14674 C CA . CYS G 1 269 ? 166.284 147.877 107.510 1.00 186.20 269 CYS G CA 1
ATOM 14675 C C . CYS G 1 269 ? 166.756 148.673 108.723 1.00 186.20 269 CYS G C 1
ATOM 14676 O O . CYS G 1 269 ? 165.942 149.106 109.547 1.00 186.20 269 CYS G O 1
ATOM 14679 N N . GLY G 1 270 ? 168.064 148.878 108.854 1.00 194.22 270 GLY G N 1
ATOM 14680 C CA . GLY G 1 270 ? 168.568 149.604 110.004 1.00 194.22 270 GLY G CA 1
ATOM 14681 C C . GLY G 1 270 ? 170.075 149.597 110.154 1.00 194.22 270 GLY G C 1
ATOM 14682 O O . GLY G 1 270 ? 170.804 149.790 109.177 1.00 194.22 270 GLY G O 1
ATOM 14683 N N . SER G 1 271 ? 170.552 149.400 111.382 1.00 198.41 271 SER G N 1
ATOM 14684 C CA . SER G 1 271 ? 171.979 149.388 111.679 1.00 198.41 271 SER G CA 1
ATOM 14685 C C . SER G 1 271 ? 172.446 148.075 112.286 1.00 198.41 271 SER G C 1
ATOM 14686 O O . SER G 1 271 ? 173.463 147.523 111.849 1.00 198.41 271 SER G O 1
ATOM 14689 N N . LYS G 1 272 ? 171.733 147.558 113.289 1.00 200.88 272 LYS G N 1
ATOM 14690 C CA . LYS G 1 272 ? 172.191 146.364 113.993 1.00 200.88 272 LYS G CA 1
ATOM 14691 C C . LYS G 1 272 ? 172.100 145.116 113.124 1.00 200.88 272 LYS G C 1
ATOM 14692 O O . LYS G 1 272 ? 172.859 144.162 113.335 1.00 200.88 272 LYS G O 1
ATOM 14694 N N . PHE G 1 273 ? 171.177 145.093 112.160 1.00 198.43 273 PHE G N 1
ATOM 14695 C CA . PHE G 1 273 ? 171.011 143.906 111.327 1.00 198.43 273 PHE G CA 1
ATOM 14696 C C . PHE G 1 273 ? 172.253 143.643 110.484 1.00 198.43 273 PHE G C 1
ATOM 14697 O O . PHE G 1 273 ? 172.660 142.489 110.309 1.00 198.43 273 PHE G O 1
ATOM 14705 N N . LEU G 1 274 ? 172.864 144.701 109.945 1.00 206.49 274 LEU G N 1
ATOM 14706 C CA . LEU G 1 274 ? 174.103 144.531 109.192 1.00 206.49 274 LEU G CA 1
ATOM 14707 C C . LEU G 1 274 ? 175.222 144.012 110.085 1.00 206.49 274 LEU G C 1
ATOM 14708 O O . LEU G 1 274 ? 176.036 143.186 109.657 1.00 206.49 274 LEU G O 1
ATOM 14713 N N . ASP G 1 275 ? 175.283 144.489 111.331 1.00 211.16 275 ASP G N 1
ATOM 14714 C CA . ASP G 1 275 ? 176.277 143.978 112.268 1.00 211.16 275 ASP G CA 1
ATOM 14715 C C . ASP G 1 275 ? 176.061 142.495 112.543 1.00 211.16 275 ASP G C 1
ATOM 14716 O O . ASP G 1 275 ? 177.022 141.718 112.594 1.00 211.16 275 ASP G O 1
ATOM 14718 N N . MET G 1 276 ? 174.804 142.082 112.718 1.00 212.67 276 MET G N 1
ATOM 14719 C CA . MET G 1 276 ? 174.513 140.667 112.933 1.00 212.67 276 MET G CA 1
ATOM 14720 C C . MET G 1 276 ? 174.885 139.835 111.711 1.00 212.67 276 MET G C 1
ATOM 14721 O O . MET G 1 276 ? 175.413 138.724 111.842 1.00 212.67 276 MET G O 1
ATOM 14723 N N . LEU G 1 277 ? 174.603 140.352 110.513 1.00 213.68 277 LEU G N 1
ATOM 14724 C CA . LEU G 1 277 ? 174.971 139.637 109.295 1.00 213.68 277 LEU G CA 1
ATOM 14725 C C . LEU G 1 277 ? 176.484 139.494 109.178 1.00 213.68 277 LEU G C 1
ATOM 14726 O O . LEU G 1 277 ? 176.988 138.432 108.798 1.00 213.68 277 LEU G O 1
ATOM 14731 N N . ASP G 1 278 ? 177.226 140.552 109.510 1.00 216.06 278 ASP G N 1
ATOM 14732 C CA . ASP G 1 278 ? 178.682 140.461 109.508 1.00 216.06 278 ASP G CA 1
ATOM 14733 C C . ASP G 1 278 ? 179.167 139.447 110.537 1.00 216.06 278 ASP G C 1
ATOM 14734 O O . ASP G 1 278 ? 180.121 138.700 110.284 1.00 216.06 278 ASP G O 1
ATOM 14736 N N . GLY G 1 279 ? 178.523 139.409 111.704 1.00 218.68 279 GLY G N 1
ATOM 14737 C CA . GLY G 1 279 ? 178.902 138.436 112.716 1.00 218.68 279 GLY G CA 1
ATOM 14738 C C . GLY G 1 279 ? 178.687 137.004 112.264 1.00 218.68 279 GLY G C 1
ATOM 14739 O O . GLY G 1 279 ? 179.538 136.139 112.486 1.00 218.68 279 GLY G O 1
ATOM 14740 N N . ILE G 1 280 ? 177.545 136.731 111.627 1.00 217.97 280 ILE G N 1
ATOM 14741 C CA . ILE G 1 280 ? 177.305 135.377 111.132 1.00 217.97 280 ILE G CA 1
ATOM 14742 C C . ILE G 1 280 ? 178.211 135.066 109.946 1.00 217.97 280 ILE G C 1
ATOM 14743 O O . ILE G 1 280 ? 178.532 133.899 109.692 1.00 217.97 280 ILE G O 1
ATOM 14748 N N . ARG G 1 281 ? 178.638 136.089 109.201 1.00 221.23 281 ARG G N 1
ATOM 14749 C CA . ARG G 1 281 ? 179.617 135.875 108.142 1.00 221.23 281 ARG G CA 1
ATOM 14750 C C . ARG G 1 281 ? 181.011 135.613 108.694 1.00 221.23 281 ARG G C 1
ATOM 14751 O O . ARG G 1 281 ? 181.833 135.000 108.005 1.00 221.23 281 ARG G O 1
ATOM 14759 N N . SER G 1 282 ? 181.294 136.066 109.918 1.00 224.26 282 SER G N 1
ATOM 14760 C CA . SER G 1 282 ? 182.606 135.849 110.518 1.00 224.26 282 SER G CA 1
ATOM 14761 C C . SER G 1 282 ? 182.860 134.385 110.856 1.00 224.26 282 SER G C 1
ATOM 14762 O O . SER G 1 282 ? 184.010 134.017 111.120 1.00 224.26 282 SER G O 1
ATOM 14765 N N . LYS G 1 283 ? 181.816 133.553 110.864 1.00 226.31 283 LYS G N 1
ATOM 14766 C CA . LYS G 1 283 ? 181.931 132.119 111.139 1.00 226.31 283 LYS G CA 1
ATOM 14767 C C . LYS G 1 283 ? 182.512 131.845 112.523 1.00 226.31 283 LYS G C 1
ATOM 14768 O O . LYS G 1 283 ? 183.207 130.846 112.730 1.00 226.31 283 LYS G O 1
ATOM 14774 N N . GLN G 1 284 ? 182.234 132.724 113.481 1.00 228.01 284 GLN G N 1
ATOM 14775 C CA . GLN G 1 284 ? 182.656 132.525 114.858 1.00 228.01 284 GLN G CA 1
ATOM 14776 C C . GLN G 1 284 ? 181.558 131.783 115.617 1.00 228.01 284 GLN G C 1
ATOM 14777 O O . GLN G 1 284 ? 180.597 131.281 115.028 1.00 228.01 284 GLN G O 1
ATOM 14779 N N . LYS G 1 285 ? 181.691 131.698 116.938 1.00 224.25 285 LYS G N 1
ATOM 14780 C CA . LYS G 1 285 ? 180.664 131.055 117.745 1.00 224.25 285 LYS G CA 1
ATOM 14781 C C . LYS G 1 285 ? 179.382 131.881 117.724 1.00 224.25 285 LYS G C 1
ATOM 14782 O O . LYS G 1 285 ? 179.406 133.112 117.626 1.00 224.25 285 LYS G O 1
ATOM 14788 N N . ILE G 1 286 ? 178.248 131.184 117.801 1.00 219.27 286 ILE G N 1
ATOM 14789 C CA . ILE G 1 286 ? 176.962 131.833 117.566 1.00 219.27 286 ILE G CA 1
ATOM 14790 C C . ILE G 1 286 ? 176.427 132.482 118.836 1.00 219.27 286 ILE G C 1
ATOM 14791 O O . ILE G 1 286 ? 175.878 133.588 118.791 1.00 219.27 286 ILE G O 1
ATOM 14796 N N . GLU G 1 287 ? 176.570 131.813 119.982 1.00 219.14 287 GLU G N 1
ATOM 14797 C CA . GLU G 1 287 ? 175.905 132.269 121.200 1.00 219.14 287 GLU G CA 1
ATOM 14798 C C . GLU G 1 287 ? 176.444 133.617 121.668 1.00 219.14 287 GLU G C 1
ATOM 14799 O O . GLU G 1 287 ? 175.671 134.530 121.985 1.00 219.14 287 GLU G O 1
ATOM 14801 N N . ASP G 1 288 ? 177.770 133.757 121.732 1.00 218.20 288 ASP G N 1
ATOM 14802 C CA . ASP G 1 288 ? 178.359 134.981 122.271 1.00 218.20 288 ASP G CA 1
ATOM 14803 C C . ASP G 1 288 ? 178.019 136.185 121.403 1.00 218.20 288 ASP G C 1
ATOM 14804 O O . ASP G 1 288 ? 177.612 137.236 121.911 1.00 218.20 288 ASP G O 1
ATOM 14806 N N . VAL G 1 289 ? 178.172 136.046 120.085 1.00 218.22 289 VAL G N 1
ATOM 14807 C CA . VAL G 1 289 ? 177.837 137.138 119.176 1.00 218.22 289 VAL G CA 1
ATOM 14808 C C . VAL G 1 289 ? 176.343 137.430 119.231 1.00 218.22 289 VAL G C 1
ATOM 14809 O O . VAL G 1 289 ? 175.913 138.584 119.114 1.00 218.22 289 VAL G O 1
ATOM 14813 N N . ILE G 1 290 ? 175.531 136.388 119.418 1.00 215.95 290 ILE G N 1
ATOM 14814 C CA . ILE G 1 290 ? 174.085 136.569 119.505 1.00 215.95 290 ILE G CA 1
ATOM 14815 C C . ILE G 1 290 ? 173.729 137.435 120.706 1.00 215.95 290 ILE G C 1
ATOM 14816 O O . ILE G 1 290 ? 172.938 138.378 120.600 1.00 215.95 290 ILE G O 1
ATOM 14818 N N . LEU G 1 291 ? 174.312 137.129 121.868 1.00 214.99 291 LEU G N 1
ATOM 14819 C CA . LEU G 1 291 ? 174.036 137.950 123.046 1.00 214.99 291 LEU G CA 1
ATOM 14820 C C . LEU G 1 291 ? 174.641 139.343 122.919 1.00 214.99 291 LEU G C 1
ATOM 14821 O O . LEU G 1 291 ? 174.067 140.309 123.433 1.00 214.99 291 LEU G O 1
ATOM 14826 N N . LYS G 1 292 ? 175.790 139.471 122.249 1.00 212.13 292 LYS G N 1
ATOM 14827 C CA . LYS G 1 292 ? 176.361 140.795 122.021 1.00 212.13 292 LYS G CA 1
ATOM 14828 C C . LYS G 1 292 ? 175.427 141.660 121.185 1.00 212.13 292 LYS G C 1
ATOM 14829 O O . LYS G 1 292 ? 175.231 142.845 121.481 1.00 212.13 292 LYS G O 1
ATOM 14835 N N . ALA G 1 293 ? 174.841 141.085 120.133 1.00 214.31 293 ALA G N 1
ATOM 14836 C CA . ALA G 1 293 ? 173.887 141.823 119.315 1.00 214.31 293 ALA G CA 1
ATOM 14837 C C . ALA G 1 293 ? 172.530 141.959 119.991 1.00 214.31 293 ALA G C 1
ATOM 14838 O O . ALA G 1 293 ? 171.727 142.803 119.579 1.00 214.31 293 ALA G O 1
ATOM 14840 N N . LYS G 1 294 ? 172.258 141.153 121.014 1.00 216.83 294 LYS G N 1
ATOM 14841 C CA . LYS G 1 294 ? 170.980 141.172 121.712 1.00 216.83 294 LYS G CA 1
ATOM 14842 C C . LYS G 1 294 ? 170.978 142.079 122.936 1.00 216.83 294 LYS G C 1
ATOM 14843 O O . LYS G 1 294 ? 169.976 142.110 123.658 1.00 216.83 294 LYS G O 1
ATOM 14845 N N . ILE G 1 295 ? 172.070 142.803 123.194 1.00 218.30 295 ILE G N 1
ATOM 14846 C CA . ILE G 1 295 ? 172.102 143.705 124.338 1.00 218.30 295 ILE G CA 1
ATOM 14847 C C . ILE G 1 295 ? 171.067 144.806 124.152 1.00 218.30 295 ILE G C 1
ATOM 14848 O O . ILE G 1 295 ? 170.797 145.256 123.031 1.00 218.30 295 ILE G O 1
ATOM 14853 N N . PHE G 1 296 ? 170.468 145.232 125.260 1.00 217.51 296 PHE G N 1
ATOM 14854 C CA . PHE G 1 296 ? 169.443 146.269 125.252 1.00 217.51 296 PHE G CA 1
ATOM 14855 C C . PHE G 1 296 ? 170.092 147.593 125.639 1.00 217.51 296 PHE G C 1
ATOM 14856 O O . PHE G 1 296 ? 170.468 147.792 126.799 1.00 217.51 296 PHE G O 1
ATOM 14864 N N . GLU G 1 297 ? 170.223 148.492 124.669 1.00 208.03 297 GLU G N 1
ATOM 14865 C CA . GLU G 1 297 ? 170.840 149.791 124.906 1.00 208.03 297 GLU G CA 1
ATOM 14866 C C . GLU G 1 297 ? 169.904 150.707 125.687 1.00 208.03 297 GLU G C 1
ATOM 14867 O O . GLU G 1 297 ? 168.687 150.530 125.666 1.00 208.03 297 GLU G O 1
ATOM 14869 N N . MET H 1 1 ? 118.622 164.125 114.454 1.00 121.13 1 MET H N 1
ATOM 14870 C CA . MET H 1 1 ? 117.257 163.615 114.481 1.00 121.13 1 MET H CA 1
ATOM 14871 C C . MET H 1 1 ? 117.219 162.134 114.117 1.00 121.13 1 MET H C 1
ATOM 14872 O O . MET H 1 1 ? 117.983 161.333 114.655 1.00 121.13 1 MET H O 1
ATOM 14874 N N . THR H 1 2 ? 116.321 161.778 113.201 1.00 117.72 2 THR H N 1
ATOM 14875 C CA . THR H 1 2 ? 116.194 160.397 112.745 1.00 117.72 2 THR H CA 1
ATOM 14876 C C . THR H 1 2 ? 117.422 160.023 111.924 1.00 117.72 2 THR H C 1
ATOM 14877 O O . THR H 1 2 ? 117.613 160.529 110.813 1.00 117.72 2 THR H O 1
ATOM 14881 N N . GLN H 1 3 ? 118.256 159.140 112.469 1.00 99.56 3 GLN H N 1
ATOM 14882 C CA . GLN H 1 3 ? 119.476 158.742 111.781 1.00 99.56 3 GLN H CA 1
ATOM 14883 C C . GLN H 1 3 ? 119.146 158.004 110.490 1.00 99.56 3 GLN H C 1
ATOM 14884 O O . GLN H 1 3 ? 118.160 157.268 110.407 1.00 99.56 3 GLN H O 1
ATOM 14890 N N . SER H 1 4 ? 119.977 158.213 109.475 1.00 85.79 4 SER H N 1
ATOM 14891 C CA . SER H 1 4 ? 119.788 157.613 108.164 1.00 85.79 4 SER H CA 1
ATOM 14892 C C . SER H 1 4 ? 120.930 156.654 107.860 1.00 85.79 4 SER H C 1
ATOM 14893 O O . SER H 1 4 ? 122.088 156.927 108.190 1.00 85.79 4 SER H O 1
ATOM 14895 N N . VAL H 1 5 ? 120.597 155.532 107.230 1.00 75.59 5 VAL H N 1
ATOM 14896 C CA . VAL H 1 5 ? 121.568 154.512 106.853 1.00 75.59 5 VAL H CA 1
ATOM 14897 C C . VAL H 1 5 ? 121.755 154.578 105.345 1.00 75.59 5 VAL H C 1
ATOM 14898 O O . VAL H 1 5 ? 120.803 154.362 104.585 1.00 75.59 5 VAL H O 1
ATOM 14902 N N . SER H 1 6 ? 122.977 154.871 104.914 1.00 72.25 6 SER H N 1
ATOM 14903 C CA . SER H 1 6 ? 123.254 155.014 103.495 1.00 72.25 6 SER H CA 1
ATOM 14904 C C . SER H 1 6 ? 123.267 153.656 102.801 1.00 72.25 6 SER H C 1
ATOM 14905 O O . SER H 1 6 ? 123.337 152.599 103.434 1.00 72.25 6 SER H O 1
ATOM 14908 N N . LEU H 1 7 ? 123.196 153.701 101.470 1.00 63.19 7 LEU H N 1
ATOM 14909 C CA . LEU H 1 7 ? 123.245 152.476 100.679 1.00 63.19 7 LEU H CA 1
ATOM 14910 C C . LEU H 1 7 ? 124.644 151.874 100.680 1.00 63.19 7 LEU H C 1
ATOM 14911 O O . LEU H 1 7 ? 124.796 150.647 100.701 1.00 63.19 7 LEU H O 1
ATOM 14916 N N . SER H 1 8 ? 125.677 152.718 100.656 1.00 61.86 8 SER H N 1
ATOM 14917 C CA . SER H 1 8 ? 127.047 152.223 100.590 1.00 61.86 8 SER H CA 1
ATOM 14918 C C . SER H 1 8 ? 127.452 151.449 101.837 1.00 61.86 8 SER H C 1
ATOM 14919 O O . SER H 1 8 ? 128.379 150.637 101.768 1.00 61.86 8 SER H O 1
ATOM 14922 N N . ASP H 1 9 ? 126.783 151.674 102.968 1.00 60.25 9 ASP H N 1
ATOM 14923 C CA . ASP H 1 9 ? 127.085 150.905 104.168 1.00 60.25 9 ASP H CA 1
ATOM 14924 C C . ASP H 1 9 ? 126.691 149.440 104.038 1.00 60.25 9 ASP H C 1
ATOM 14925 O O . ASP H 1 9 ? 127.079 148.635 104.891 1.00 60.25 9 ASP H O 1
ATOM 14930 N N . PHE H 1 10 ? 125.933 149.081 103.003 1.00 56.87 10 PHE H N 1
ATOM 14931 C CA . PHE H 1 10 ? 125.547 147.701 102.745 1.00 56.87 10 PHE H CA 1
ATOM 14932 C C . PHE H 1 10 ? 126.277 147.073 101.573 1.00 56.87 10 PHE H C 1
ATOM 14933 O O . PHE H 1 10 ? 126.529 145.868 101.594 1.00 56.87 10 PHE H O 1
ATOM 14941 N N . ILE H 1 11 ? 126.618 147.858 100.555 1.00 58.86 11 ILE H N 1
ATOM 14942 C CA . ILE H 1 11 ? 127.164 147.324 99.315 1.00 58.86 11 ILE H CA 1
ATOM 14943 C C . ILE H 1 11 ? 127.839 148.464 98.565 1.00 58.86 11 ILE H C 1
ATOM 14944 O O . ILE H 1 11 ? 127.333 149.588 98.535 1.00 58.86 11 ILE H O 1
ATOM 14949 N N . VAL H 1 12 ? 128.998 148.172 97.972 1.00 64.14 12 VAL H N 1
ATOM 14950 C CA . VAL H 1 12 ? 129.722 149.142 97.162 1.00 64.14 12 VAL H CA 1
ATOM 14951 C C . VAL H 1 12 ? 130.060 148.519 95.815 1.00 64.14 12 VAL H C 1
ATOM 14952 O O . VAL H 1 12 ? 130.109 147.298 95.658 1.00 64.14 12 VAL H O 1
ATOM 14956 N N . LYS H 1 13 ? 130.288 149.388 94.836 1.00 82.56 13 LYS H N 1
ATOM 14957 C CA . LYS H 1 13 ? 130.644 148.943 93.500 1.00 82.56 13 LYS H CA 1
ATOM 14958 C C . LYS H 1 13 ? 132.072 148.404 93.484 1.00 82.56 13 LYS H C 1
ATOM 14959 O O . LYS H 1 13 ? 132.911 148.761 94.314 1.00 82.56 13 LYS H O 1
ATOM 14965 N N . THR H 1 14 ? 132.337 147.522 92.524 1.00 92.34 14 THR H N 1
ATOM 14966 C CA . THR H 1 14 ? 133.660 146.948 92.327 1.00 92.34 14 THR H CA 1
ATOM 14967 C C . THR H 1 14 ? 133.925 146.884 90.828 1.00 92.34 14 THR H C 1
ATOM 14968 O O . THR H 1 14 ? 133.233 147.522 90.029 1.00 92.34 14 THR H O 1
ATOM 14970 N N . GLU H 1 15 ? 134.945 146.114 90.445 1.00 105.89 15 GLU H N 1
ATOM 14971 C CA . GLU H 1 15 ? 135.327 146.027 89.040 1.00 105.89 15 GLU H CA 1
ATOM 14972 C C . GLU H 1 15 ? 134.182 145.480 88.192 1.00 105.89 15 GLU H C 1
ATOM 14973 O O . GLU H 1 15 ? 133.653 146.174 87.317 1.00 105.89 15 GLU H O 1
ATOM 14979 N N . ASP H 1 16 ? 133.787 144.230 88.436 1.00 108.90 16 ASP H N 1
ATOM 14980 C CA . ASP H 1 16 ? 132.652 143.631 87.739 1.00 108.90 16 ASP H CA 1
ATOM 14981 C C . ASP H 1 16 ? 131.493 143.332 88.680 1.00 108.90 16 ASP H C 1
ATOM 14982 O O . ASP H 1 16 ? 130.374 143.797 88.438 1.00 108.90 16 ASP H O 1
ATOM 14987 N N . GLY H 1 17 ? 131.723 142.575 89.747 1.00 99.57 17 GLY H N 1
ATOM 14988 C CA . GLY H 1 17 ? 130.659 142.146 90.638 1.00 99.57 17 GLY H CA 1
ATOM 14989 C C . GLY H 1 17 ? 130.674 142.920 91.944 1.00 99.57 17 GLY H C 1
ATOM 14990 O O . GLY H 1 17 ? 131.734 143.173 92.517 1.00 99.57 17 GLY H O 1
ATOM 14991 N N . TYR H 1 18 ? 129.482 143.288 92.407 1.00 78.57 18 TYR H N 1
ATOM 14992 C CA . TYR H 1 18 ? 129.355 143.986 93.676 1.00 78.57 18 TYR H CA 1
ATOM 14993 C C . TYR H 1 18 ? 129.839 143.103 94.820 1.00 78.57 18 TYR H C 1
ATOM 14994 O O . TYR H 1 18 ? 129.712 141.877 94.786 1.00 78.57 18 TYR H O 1
ATOM 15003 N N . MET H 1 19 ? 130.403 143.740 95.840 1.00 65.68 19 MET H N 1
ATOM 15004 C CA . MET H 1 19 ? 131.039 143.049 96.948 1.00 65.68 19 MET H CA 1
ATOM 15005 C C . MET H 1 19 ? 130.490 143.585 98.261 1.00 65.68 19 MET H C 1
ATOM 15006 O O . MET H 1 19 ? 130.093 144.752 98.337 1.00 65.68 19 MET H O 1
ATOM 15011 N N . PRO H 1 20 ? 130.452 142.765 99.308 1.00 52.95 20 PRO H N 1
ATOM 15012 C CA . PRO H 1 20 ? 130.060 143.281 100.623 1.00 52.95 20 PRO H CA 1
ATOM 15013 C C . PRO H 1 20 ? 131.074 144.288 101.135 1.00 52.95 20 PRO H C 1
ATOM 15014 O O . PRO H 1 20 ? 132.251 144.262 100.771 1.00 52.95 20 PRO H O 1
ATOM 15018 N N . SER H 1 21 ? 130.600 145.188 101.990 1.00 64.90 21 SER H N 1
ATOM 15019 C CA . SER H 1 21 ? 131.382 146.328 102.447 1.00 64.90 21 SER H CA 1
ATOM 15020 C C . SER H 1 21 ? 131.711 146.187 103.926 1.00 64.90 21 SER H C 1
ATOM 15021 O O . SER H 1 21 ? 130.841 145.862 104.739 1.00 64.90 21 SER H O 1
ATOM 15024 N N . ASP H 1 22 ? 132.971 146.437 104.269 1.00 78.73 22 ASP H N 1
ATOM 15025 C CA . ASP H 1 22 ? 133.449 146.356 105.643 1.00 78.73 22 ASP H CA 1
ATOM 15026 C C . ASP H 1 22 ? 133.805 147.754 106.129 1.00 78.73 22 ASP H C 1
ATOM 15027 O O . ASP H 1 22 ? 134.600 148.453 105.491 1.00 78.73 22 ASP H O 1
ATOM 15029 N N . ARG H 1 23 ? 133.219 148.156 107.253 1.00 90.25 23 ARG H N 1
ATOM 15030 C CA . ARG H 1 23 ? 133.507 149.442 107.870 1.00 90.25 23 ARG H CA 1
ATOM 15031 C C . ARG H 1 23 ? 134.503 149.330 109.015 1.00 90.25 23 ARG H C 1
ATOM 15032 O O . ARG H 1 23 ? 134.629 150.272 109.805 1.00 90.25 23 ARG H O 1
ATOM 15034 N N . GLU H 1 24 ? 135.203 148.199 109.127 1.00 99.49 24 GLU H N 1
ATOM 15035 C CA . GLU H 1 24 ? 136.134 148.000 110.234 1.00 99.49 24 GLU H CA 1
ATOM 15036 C C . GLU H 1 24 ? 137.298 148.982 110.167 1.00 99.49 24 GLU H C 1
ATOM 15037 O O . GLU H 1 24 ? 137.722 149.531 111.190 1.00 99.49 24 GLU H O 1
ATOM 15039 N N . CYS H 1 25 ? 137.831 149.214 108.969 1.00 99.99 25 CYS H N 1
ATOM 15040 C CA . CYS H 1 25 ? 139.002 150.059 108.791 1.00 99.99 25 CYS H CA 1
ATOM 15041 C C . CYS H 1 25 ? 138.699 151.173 107.801 1.00 99.99 25 CYS H C 1
ATOM 15042 O O . CYS H 1 25 ? 137.891 151.009 106.882 1.00 99.99 25 CYS H O 1
ATOM 15045 N N . VAL H 1 26 ? 139.354 152.314 108.004 1.00 87.92 26 VAL H N 1
ATOM 15046 C CA . VAL H 1 26 ? 139.202 153.466 107.123 1.00 87.92 26 VAL H CA 1
ATOM 15047 C C . VAL H 1 26 ? 140.578 153.933 106.668 1.00 87.92 26 VAL H C 1
ATOM 15048 O O . VAL H 1 26 ? 140.707 154.962 105.996 1.00 87.92 26 VAL H O 1
ATOM 15050 N N . ALA H 1 27 ? 141.615 153.177 107.034 1.00 83.91 27 ALA H N 1
ATOM 15051 C CA . ALA H 1 27 ? 142.976 153.565 106.681 1.00 83.91 27 ALA H CA 1
ATOM 15052 C C . ALA H 1 27 ? 143.229 153.451 105.184 1.00 83.91 27 ALA H C 1
ATOM 15053 O O . ALA H 1 27 ? 143.984 154.253 104.623 1.00 83.91 27 ALA H O 1
ATOM 15055 N N . LEU H 1 28 ? 142.613 152.472 104.522 1.00 85.47 28 LEU H N 1
ATOM 15056 C CA . LEU H 1 28 ? 142.865 152.234 103.107 1.00 85.47 28 LEU H CA 1
ATOM 15057 C C . LEU H 1 28 ? 142.272 153.309 102.205 1.00 85.47 28 LEU H C 1
ATOM 15058 O O . LEU H 1 28 ? 142.555 153.305 101.003 1.00 85.47 28 LEU H O 1
ATOM 15063 N N . ASP H 1 29 ? 141.468 154.224 102.748 1.00 91.53 29 ASP H N 1
ATOM 15064 C CA . ASP H 1 29 ? 140.758 155.203 101.933 1.00 91.53 29 ASP H CA 1
ATOM 15065 C C . ASP H 1 29 ? 141.675 156.238 101.296 1.00 91.53 29 ASP H C 1
ATOM 15066 O O . ASP H 1 29 ? 141.206 157.011 100.454 1.00 91.53 29 ASP H O 1
ATOM 15068 N N . ARG H 1 30 ? 142.954 156.283 101.678 1.00 93.04 30 ARG H N 1
ATOM 15069 C CA . ARG H 1 30 ? 143.853 157.300 101.140 1.00 93.04 30 ARG H CA 1
ATOM 15070 C C . ARG H 1 30 ? 143.989 157.183 99.626 1.00 93.04 30 ARG H C 1
ATOM 15071 O O . ARG H 1 30 ? 143.951 158.192 98.912 1.00 93.04 30 ARG H O 1
ATOM 15073 N N . TYR H 1 31 ? 144.144 155.965 99.118 1.00 104.82 31 TYR H N 1
ATOM 15074 C CA . TYR H 1 31 ? 144.255 155.753 97.683 1.00 104.82 31 TYR H CA 1
ATOM 15075 C C . TYR H 1 31 ? 142.892 155.878 97.013 1.00 104.82 31 TYR H C 1
ATOM 15076 O O . TYR H 1 31 ? 141.849 155.628 97.625 1.00 104.82 31 TYR H O 1
ATOM 15085 N N . LEU H 1 32 ? 142.909 156.271 95.742 1.00 112.34 32 LEU H N 1
ATOM 15086 C CA . LEU H 1 32 ? 141.686 156.455 94.972 1.00 112.34 32 LEU H CA 1
ATOM 15087 C C . LEU H 1 32 ? 142.035 156.408 93.489 1.00 112.34 32 LEU H C 1
ATOM 15088 O O . LEU H 1 32 ? 143.190 156.206 93.108 1.00 112.34 32 LEU H O 1
ATOM 15090 N N . SER H 1 33 ? 141.020 156.596 92.653 1.00 118.31 33 SER H N 1
ATOM 15091 C CA . SER H 1 33 ? 141.172 156.629 91.207 1.00 118.31 33 SER H CA 1
ATOM 15092 C C . SER H 1 33 ? 141.102 158.067 90.709 1.00 118.31 33 SER H C 1
ATOM 15093 O O . SER H 1 33 ? 140.701 158.981 91.433 1.00 118.31 33 SER H O 1
ATOM 15096 N N . LYS H 1 34 ? 141.499 158.256 89.448 1.00 121.93 34 LYS H N 1
ATOM 15097 C CA . LYS H 1 34 ? 141.570 159.601 88.880 1.00 121.93 34 LYS H CA 1
ATOM 15098 C C . LYS H 1 34 ? 140.202 160.273 88.872 1.00 121.93 34 LYS H C 1
ATOM 15099 O O . LYS H 1 34 ? 140.050 161.410 89.337 1.00 121.93 34 LYS H O 1
ATOM 15101 N N . GLU H 1 35 ? 139.189 159.583 88.347 1.00 120.27 35 GLU H N 1
ATOM 15102 C CA . GLU H 1 35 ? 137.839 160.131 88.384 1.00 120.27 35 GLU H CA 1
ATOM 15103 C C . GLU H 1 35 ? 137.358 160.293 89.820 1.00 120.27 35 GLU H C 1
ATOM 15104 O O . GLU H 1 35 ? 136.709 161.289 90.159 1.00 120.27 35 GLU H O 1
ATOM 15106 N N . GLN H 1 36 ? 137.674 159.323 90.679 1.00 120.51 36 GLN H N 1
ATOM 15107 C CA . GLN H 1 36 ? 137.233 159.391 92.066 1.00 120.51 36 GLN H CA 1
ATOM 15108 C C . GLN H 1 36 ? 137.810 160.616 92.766 1.00 120.51 36 GLN H C 1
ATOM 15109 O O . GLN H 1 36 ? 137.087 161.357 93.441 1.00 120.51 36 GLN H O 1
ATOM 15115 N N . LYS H 1 37 ? 139.112 160.863 92.592 1.00 129.50 37 LYS H N 1
ATOM 15116 C CA . LYS H 1 37 ? 139.721 162.025 93.231 1.00 129.50 37 LYS H CA 1
ATOM 15117 C C . LYS H 1 37 ? 139.231 163.323 92.601 1.00 129.50 37 LYS H C 1
ATOM 15118 O O . LYS H 1 37 ? 139.081 164.335 93.296 1.00 129.50 37 LYS H O 1
ATOM 15124 N N . GLU H 1 38 ? 138.968 163.318 91.290 1.00 126.54 38 GLU H N 1
ATOM 15125 C CA . GLU H 1 38 ? 138.435 164.516 90.646 1.00 126.54 38 GLU H CA 1
ATOM 15126 C C . GLU H 1 38 ? 137.076 164.892 91.226 1.00 126.54 38 GLU H C 1
ATOM 15127 O O . GLU H 1 38 ? 136.842 166.051 91.597 1.00 126.54 38 GLU H O 1
ATOM 15129 N N . LEU H 1 39 ? 136.167 163.918 91.323 1.00 127.38 39 LEU H N 1
ATOM 15130 C CA . LEU H 1 39 ? 134.860 164.198 91.909 1.00 127.38 39 LEU H CA 1
ATOM 15131 C C . LEU H 1 39 ? 134.966 164.542 93.390 1.00 127.38 39 LEU H C 1
ATOM 15132 O O . LEU H 1 39 ? 134.203 165.375 93.889 1.00 127.38 39 LEU H O 1
ATOM 15137 N N . ARG H 1 40 ? 135.903 163.922 94.113 1.00 126.53 40 ARG H N 1
ATOM 15138 C CA . ARG H 1 40 ? 136.086 164.280 95.517 1.00 126.53 40 ARG H CA 1
ATOM 15139 C C . ARG H 1 40 ? 136.519 165.734 95.661 1.00 126.53 40 ARG H C 1
ATOM 15140 O O . ARG H 1 40 ? 136.002 166.465 96.516 1.00 126.53 40 ARG H O 1
ATOM 15148 N N . GLU H 1 41 ? 137.462 166.172 94.823 1.00 134.89 41 GLU H N 1
ATOM 15149 C CA . GLU H 1 41 ? 137.910 167.560 94.865 1.00 134.89 41 GLU H CA 1
ATOM 15150 C C . GLU H 1 41 ? 136.781 168.515 94.500 1.00 134.89 41 GLU H C 1
ATOM 15151 O O . GLU H 1 41 ? 136.610 169.557 95.144 1.00 134.89 41 GLU H O 1
ATOM 15153 N N . THR H 1 42 ? 136.000 168.179 93.469 1.00 132.04 42 THR H N 1
ATOM 15154 C CA . THR H 1 42 ? 134.889 169.048 93.089 1.00 132.04 42 THR H CA 1
ATOM 15155 C C . THR H 1 42 ? 133.848 169.133 94.199 1.00 132.04 42 THR H C 1
ATOM 15156 O O . THR H 1 42 ? 133.309 170.212 94.474 1.00 132.04 42 THR H O 1
ATOM 15160 N N . PHE H 1 43 ? 133.547 168.003 94.845 1.00 133.24 43 PHE H N 1
ATOM 15161 C CA . PHE H 1 43 ? 132.584 168.002 95.942 1.00 133.24 43 PHE H CA 1
ATOM 15162 C C . PHE H 1 43 ? 133.081 168.837 97.114 1.00 133.24 43 PHE H C 1
ATOM 15163 O O . PHE H 1 43 ? 132.313 169.597 97.714 1.00 133.24 43 PHE H O 1
ATOM 15171 N N . LYS H 1 44 ? 134.365 168.711 97.456 1.00 135.24 44 LYS H N 1
ATOM 15172 C CA . LYS H 1 44 ? 134.911 169.497 98.555 1.00 135.24 44 LYS H CA 1
ATOM 15173 C C . LYS H 1 44 ? 135.042 170.973 98.204 1.00 135.24 44 LYS H C 1
ATOM 15174 O O . LYS H 1 44 ? 135.077 171.810 99.113 1.00 135.24 44 LYS H O 1
ATOM 15176 N N . ASP H 1 45 ? 135.120 171.309 96.914 1.00 143.63 45 ASP H N 1
ATOM 15177 C CA . ASP H 1 45 ? 135.341 172.694 96.510 1.00 143.63 45 ASP H CA 1
ATOM 15178 C C . ASP H 1 45 ? 134.182 173.593 96.928 1.00 143.63 45 ASP H C 1
ATOM 15179 O O . ASP H 1 45 ? 134.351 174.512 97.737 1.00 143.63 45 ASP H O 1
ATOM 15181 N N . GLY H 1 46 ? 132.987 173.339 96.385 1.00 146.18 46 GLY H N 1
ATOM 15182 C CA . GLY H 1 46 ? 131.857 174.214 96.612 1.00 146.18 46 GLY H CA 1
ATOM 15183 C C . GLY H 1 46 ? 130.557 173.439 96.689 1.00 146.18 46 GLY H C 1
ATOM 15184 O O . GLY H 1 46 ? 130.485 172.260 96.333 1.00 146.18 46 GLY H O 1
ATOM 15185 N N . LYS H 1 47 ? 129.522 174.131 97.165 1.00 151.45 47 LYS H N 1
ATOM 15186 C CA . LYS H 1 47 ? 128.196 173.542 97.356 1.00 151.45 47 LYS H CA 1
ATOM 15187 C C . LYS H 1 47 ? 127.409 173.697 96.061 1.00 151.45 47 LYS H C 1
ATOM 15188 O O . LYS H 1 47 ? 126.731 174.701 95.837 1.00 151.45 47 LYS H O 1
ATOM 15194 N N . ASN H 1 48 ? 127.489 172.682 95.199 1.00 148.09 48 ASN H N 1
ATOM 15195 C CA . ASN H 1 48 ? 126.793 172.688 93.907 1.00 148.09 48 ASN H CA 1
ATOM 15196 C C . ASN H 1 48 ? 126.207 171.296 93.672 1.00 148.09 48 ASN H C 1
ATOM 15197 O O . ASN H 1 48 ? 126.888 170.409 93.151 1.00 148.09 48 ASN H O 1
ATOM 15202 N N . ASP H 1 49 ? 124.942 171.120 94.055 1.00 128.08 49 ASP H N 1
ATOM 15203 C CA . ASP H 1 49 ? 124.190 169.890 93.800 1.00 128.08 49 ASP H CA 1
ATOM 15204 C C . ASP H 1 49 ? 124.918 168.670 94.372 1.00 128.08 49 ASP H C 1
ATOM 15205 O O . ASP H 1 49 ? 125.388 167.788 93.655 1.00 128.08 49 ASP H O 1
ATOM 15207 N N . ARG H 1 50 ? 125.003 168.659 95.704 1.00 119.90 50 ARG H N 1
ATOM 15208 C CA . ARG H 1 50 ? 125.739 167.603 96.394 1.00 119.90 50 ARG H CA 1
ATOM 15209 C C . ARG H 1 50 ? 125.140 166.228 96.121 1.00 119.90 50 ARG H C 1
ATOM 15210 O O . ARG H 1 50 ? 125.874 165.245 95.973 1.00 119.90 50 ARG H O 1
ATOM 15218 N N . SER H 1 51 ? 123.809 166.135 96.068 1.00 108.38 51 SER H N 1
ATOM 15219 C CA . SER H 1 51 ? 123.167 164.837 95.881 1.00 108.38 51 SER H CA 1
ATOM 15220 C C . SER H 1 51 ? 123.502 164.236 94.520 1.00 108.38 51 SER H C 1
ATOM 15221 O O . SER H 1 51 ? 123.760 163.030 94.413 1.00 108.38 51 SER H O 1
ATOM 15224 N N . ALA H 1 52 ? 123.494 165.056 93.467 1.00 108.92 52 ALA H N 1
ATOM 15225 C CA . ALA H 1 52 ? 123.846 164.554 92.143 1.00 108.92 52 ALA H CA 1
ATOM 15226 C C . ALA H 1 52 ? 125.291 164.076 92.105 1.00 108.92 52 ALA H C 1
ATOM 15227 O O . ALA H 1 52 ? 125.597 163.040 91.501 1.00 108.92 52 ALA H O 1
ATOM 15229 N N . LEU H 1 53 ? 126.194 164.819 92.747 1.00 107.75 53 LEU H N 1
ATOM 15230 C CA . LEU H 1 53 ? 127.586 164.393 92.819 1.00 107.75 53 LEU H CA 1
ATOM 15231 C C . LEU H 1 53 ? 127.719 163.078 93.576 1.00 107.75 53 LEU H C 1
ATOM 15232 O O . LEU H 1 53 ? 128.512 162.212 93.194 1.00 107.75 53 LEU H O 1
ATOM 15234 N N . ARG H 1 54 ? 126.950 162.911 94.654 1.00 99.22 54 ARG H N 1
ATOM 15235 C CA . ARG H 1 54 ? 126.981 161.659 95.405 1.00 99.22 54 ARG H CA 1
ATOM 15236 C C . ARG H 1 54 ? 126.505 160.494 94.547 1.00 99.22 54 ARG H C 1
ATOM 15237 O O . ARG H 1 54 ? 127.107 159.412 94.553 1.00 99.22 54 ARG H O 1
ATOM 15245 N N . ILE H 1 55 ? 125.420 160.700 93.798 1.00 94.35 55 ILE H N 1
ATOM 15246 C CA . ILE H 1 55 ? 124.907 159.644 92.928 1.00 94.35 55 ILE H CA 1
ATOM 15247 C C . ILE H 1 55 ? 125.933 159.293 91.859 1.00 94.35 55 ILE H C 1
ATOM 15248 O O . ILE H 1 55 ? 126.138 158.117 91.536 1.00 94.35 55 ILE H O 1
ATOM 15253 N N . LYS H 1 56 ? 126.595 160.306 91.295 1.00 93.95 56 LYS H N 1
ATOM 15254 C CA . LYS H 1 56 ? 127.651 160.042 90.323 1.00 93.95 56 LYS H CA 1
ATOM 15255 C C . LYS H 1 56 ? 128.799 159.268 90.958 1.00 93.95 56 LYS H C 1
ATOM 15256 O O . LYS H 1 56 ? 129.386 158.380 90.328 1.00 93.95 56 LYS H O 1
ATOM 15258 N N . MET H 1 57 ? 129.136 159.598 92.206 1.00 94.36 57 MET H N 1
ATOM 15259 C CA . MET H 1 57 ? 130.202 158.892 92.908 1.00 94.36 57 MET H CA 1
ATOM 15260 C C . MET H 1 57 ? 129.859 157.422 93.096 1.00 94.36 57 MET H C 1
ATOM 15261 O O . MET H 1 57 ? 130.705 156.545 92.884 1.00 94.36 57 MET H O 1
ATOM 15266 N N . PHE H 1 58 ? 128.619 157.132 93.496 1.00 78.62 58 PHE H N 1
ATOM 15267 C CA . PHE H 1 58 ? 128.232 155.756 93.784 1.00 78.62 58 PHE H CA 1
ATOM 15268 C C . PHE H 1 58 ? 128.225 154.873 92.542 1.00 78.62 58 PHE H C 1
ATOM 15269 O O . PHE H 1 58 ? 128.257 153.646 92.671 1.00 78.62 58 PHE H O 1
ATOM 15277 N N . LEU H 1 59 ? 128.199 155.460 91.348 1.00 85.83 59 LEU H N 1
ATOM 15278 C CA . LEU H 1 59 ? 128.087 154.698 90.113 1.00 85.83 59 LEU H CA 1
ATOM 15279 C C . LEU H 1 59 ? 129.422 154.516 89.404 1.00 85.83 59 LEU H C 1
ATOM 15280 O O . LEU H 1 59 ? 129.442 154.102 88.240 1.00 85.83 59 LEU H O 1
ATOM 15285 N N . SER H 1 60 ? 130.536 154.814 90.072 1.00 95.54 60 SER H N 1
ATOM 15286 C CA . SER H 1 60 ? 131.842 154.588 89.475 1.00 95.54 60 SER H CA 1
ATOM 15287 C C . SER H 1 60 ? 132.524 153.391 90.126 1.00 95.54 60 SER H C 1
ATOM 15288 O O . SER H 1 60 ? 132.396 153.190 91.339 1.00 95.54 60 SER H O 1
ATOM 15291 N N . PRO H 1 61 ? 133.257 152.584 89.355 1.00 96.70 61 PRO H N 1
ATOM 15292 C CA . PRO H 1 61 ? 133.896 151.392 89.930 1.00 96.70 61 PRO H CA 1
ATOM 15293 C C . PRO H 1 61 ? 135.009 151.734 90.908 1.00 96.70 61 PRO H C 1
ATOM 15294 O O . PRO H 1 61 ? 135.307 152.910 91.137 1.00 96.70 61 PRO H O 1
ATOM 15298 N N . SER H 1 62 ? 135.629 150.712 91.487 1.00 102.24 62 SER H N 1
ATOM 15299 C CA . SER H 1 62 ? 136.699 150.892 92.452 1.00 102.24 62 SER H CA 1
ATOM 15300 C C . SER H 1 62 ? 137.907 150.062 92.049 1.00 102.24 62 SER H C 1
ATOM 15301 O O . SER H 1 62 ? 137.760 148.997 91.441 1.00 102.24 62 SER H O 1
ATOM 15304 N N . PRO H 1 63 ? 139.111 150.523 92.372 1.00 101.94 63 PRO H N 1
ATOM 15305 C CA . PRO H 1 63 ? 140.316 149.770 92.018 1.00 101.94 63 PRO H CA 1
ATOM 15306 C C . PRO H 1 63 ? 140.512 148.571 92.937 1.00 101.94 63 PRO H C 1
ATOM 15307 O O . PRO H 1 63 ? 139.815 148.390 93.936 1.00 101.94 63 PRO H O 1
ATOM 15311 N N . SER H 1 64 ? 141.490 147.742 92.572 1.00 101.01 64 SER H N 1
ATOM 15312 C CA . SER H 1 64 ? 141.815 146.556 93.353 1.00 101.01 64 SER H CA 1
ATOM 15313 C C . SER H 1 64 ? 142.646 146.868 94.590 1.00 101.01 64 SER H C 1
ATOM 15314 O O . SER H 1 64 ? 142.821 145.984 95.435 1.00 101.01 64 SER H O 1
ATOM 15317 N N . ARG H 1 65 ? 143.163 148.092 94.714 1.00 98.84 65 ARG H N 1
ATOM 15318 C CA . ARG H 1 65 ? 143.968 148.441 95.879 1.00 98.84 65 ARG H CA 1
ATOM 15319 C C . ARG H 1 65 ? 143.126 148.527 97.144 1.00 98.84 65 ARG H C 1
ATOM 15320 O O . ARG H 1 65 ? 143.652 148.353 98.249 1.00 98.84 65 ARG H O 1
ATOM 15328 N N . ARG H 1 66 ? 141.828 148.794 97.009 1.00 83.96 66 ARG H N 1
ATOM 15329 C CA . ARG H 1 66 ? 140.963 148.946 98.170 1.00 83.96 66 ARG H CA 1
ATOM 15330 C C . ARG H 1 66 ? 140.463 147.618 98.721 1.00 83.96 66 ARG H C 1
ATOM 15331 O O . ARG H 1 66 ? 139.799 147.612 99.763 1.00 83.96 66 ARG H O 1
ATOM 15333 N N . PHE H 1 67 ? 140.756 146.503 98.057 1.00 74.49 67 PHE H N 1
ATOM 15334 C CA . PHE H 1 67 ? 140.288 145.208 98.531 1.00 74.49 67 PHE H CA 1
ATOM 15335 C C . PHE H 1 67 ? 140.978 144.824 99.833 1.00 74.49 67 PHE H C 1
ATOM 15336 O O . PHE H 1 67 ? 142.169 145.079 100.026 1.00 74.49 67 PHE H O 1
ATOM 15344 N N . THR H 1 68 ? 140.214 144.210 100.735 1.00 65.84 68 THR H N 1
ATOM 15345 C CA . THR H 1 68 ? 140.775 143.623 101.945 1.00 65.84 68 THR H CA 1
ATOM 15346 C C . THR H 1 68 ? 140.357 142.163 102.033 1.00 65.84 68 THR H C 1
ATOM 15347 O O . THR H 1 68 ? 139.769 141.625 101.090 1.00 65.84 68 THR H O 1
ATOM 15351 N N . GLN H 1 69 ? 140.658 141.508 103.155 1.00 73.70 69 GLN H N 1
ATOM 15352 C CA . GLN H 1 69 ? 140.282 140.107 103.309 1.00 73.70 69 GLN H CA 1
ATOM 15353 C C . GLN H 1 69 ? 138.770 139.951 103.418 1.00 73.70 69 GLN H C 1
ATOM 15354 O O . GLN H 1 69 ? 138.171 139.117 102.730 1.00 73.70 69 GLN H O 1
ATOM 15356 N N . HIS H 1 70 ? 138.134 140.750 104.277 1.00 78.22 70 HIS H N 1
ATOM 15357 C CA . HIS H 1 70 ? 136.691 140.633 104.470 1.00 78.22 70 HIS H CA 1
ATOM 15358 C C . HIS H 1 70 ? 135.925 141.122 103.247 1.00 78.22 70 HIS H C 1
ATOM 15359 O O . HIS H 1 70 ? 135.012 140.443 102.763 1.00 78.22 70 HIS H O 1
ATOM 15366 N N . GLY H 1 71 ? 136.283 142.294 102.730 1.00 68.58 71 GLY H N 1
ATOM 15367 C CA . GLY H 1 71 ? 135.553 142.879 101.623 1.00 68.58 71 GLY H CA 1
ATOM 15368 C C . GLY H 1 71 ? 136.211 144.115 101.047 1.00 68.58 71 GLY H C 1
ATOM 15369 O O . GLY H 1 71 ? 137.432 144.150 100.876 1.00 68.58 71 GLY H O 1
ATOM 15370 N N . VAL H 1 72 ? 135.414 145.138 100.746 1.00 57.54 72 VAL H N 1
ATOM 15371 C CA . VAL H 1 72 ? 135.896 146.366 100.127 1.00 57.54 72 VAL H CA 1
ATOM 15372 C C . VAL H 1 72 ? 135.525 147.542 101.017 1.00 57.54 72 VAL H C 1
ATOM 15373 O O . VAL H 1 72 ? 134.400 147.621 101.521 1.00 57.54 72 VAL H O 1
ATOM 15377 N N . VAL H 1 73 ? 136.478 148.447 101.217 1.00 63.96 73 VAL H N 1
ATOM 15378 C CA . VAL H 1 73 ? 136.255 149.658 102.003 1.00 63.96 73 VAL H CA 1
ATOM 15379 C C . VAL H 1 73 ? 135.488 150.670 101.157 1.00 63.96 73 VAL H C 1
ATOM 15380 O O . VAL H 1 73 ? 135.814 150.867 99.977 1.00 63.96 73 VAL H O 1
ATOM 15384 N N . PRO H 1 74 ? 134.446 151.306 101.697 1.00 67.51 74 PRO H N 1
ATOM 15385 C CA . PRO H 1 74 ? 133.726 152.324 100.922 1.00 67.51 74 PRO H CA 1
ATOM 15386 C C . PRO H 1 74 ? 134.449 153.660 100.924 1.00 67.51 74 PRO H C 1
ATOM 15387 O O . PRO H 1 74 ? 135.547 153.777 101.476 1.00 67.51 74 PRO H O 1
ATOM 15391 N N . MET H 1 75 ? 133.843 154.671 100.310 1.00 87.89 75 MET H N 1
ATOM 15392 C CA . MET H 1 75 ? 134.414 156.007 100.325 1.00 87.89 75 MET H CA 1
ATOM 15393 C C . MET H 1 75 ? 134.067 156.719 101.629 1.00 87.89 75 MET H C 1
ATOM 15394 O O . MET H 1 75 ? 133.186 156.303 102.385 1.00 87.89 75 MET H O 1
ATOM 15399 N N . ARG H 1 76 ? 134.778 157.812 101.889 1.00 85.55 76 ARG H N 1
ATOM 15400 C CA . ARG H 1 76 ? 134.560 158.598 103.096 1.00 85.55 76 ARG H CA 1
ATOM 15401 C C . ARG H 1 76 ? 133.418 159.595 102.959 1.00 85.55 76 ARG H C 1
ATOM 15402 O O . ARG H 1 76 ? 133.079 160.259 103.943 1.00 85.55 76 ARG H O 1
ATOM 15404 N N . GLU H 1 77 ? 132.819 159.717 101.774 1.00 80.72 77 GLU H N 1
ATOM 15405 C CA . GLU H 1 77 ? 131.750 160.681 101.550 1.00 80.72 77 GLU H CA 1
ATOM 15406 C C . GLU H 1 77 ? 130.362 160.057 101.518 1.00 80.72 77 GLU H C 1
ATOM 15407 O O . GLU H 1 77 ? 129.373 160.785 101.654 1.00 80.72 77 GLU H O 1
ATOM 15409 N N . ILE H 1 78 ? 130.258 158.740 101.344 1.00 68.53 78 ILE H N 1
ATOM 15410 C CA . ILE H 1 78 ? 128.961 158.081 101.244 1.00 68.53 78 ILE H CA 1
ATOM 15411 C C . ILE H 1 78 ? 128.828 157.046 102.354 1.00 68.53 78 ILE H C 1
ATOM 15412 O O . ILE H 1 78 ? 128.148 156.028 102.191 1.00 68.53 78 ILE H O 1
ATOM 15417 N N . LYS H 1 79 ? 129.471 157.298 103.489 1.00 75.96 79 LYS H N 1
ATOM 15418 C CA . LYS H 1 79 ? 129.460 156.374 104.613 1.00 75.96 79 LYS H CA 1
ATOM 15419 C C . LYS H 1 79 ? 129.013 157.105 105.869 1.00 75.96 79 LYS H C 1
ATOM 15420 O O . LYS H 1 79 ? 129.443 158.232 106.129 1.00 75.96 79 LYS H O 1
ATOM 15424 N N . THR H 1 80 ? 128.145 156.460 106.643 1.00 73.04 80 THR H N 1
ATOM 15425 C CA . THR H 1 80 ? 127.607 157.031 107.865 1.00 73.04 80 THR H CA 1
ATOM 15426 C C . THR H 1 80 ? 128.430 156.569 109.064 1.00 73.04 80 THR H C 1
ATOM 15427 O O . THR H 1 80 ? 129.455 155.895 108.925 1.00 73.04 80 THR H O 1
ATOM 15431 N N . ASN H 1 81 ? 127.977 156.931 110.261 1.00 79.84 81 ASN H N 1
ATOM 15432 C CA . ASN H 1 81 ? 128.653 156.588 111.506 1.00 79.84 81 ASN H CA 1
ATOM 15433 C C . ASN H 1 81 ? 127.655 156.099 112.544 1.00 79.84 81 ASN H C 1
ATOM 15434 O O . ASN H 1 81 ? 127.801 156.350 113.743 1.00 79.84 81 ASN H O 1
ATOM 15436 N N . THR H 1 82 ? 126.621 155.393 112.098 1.00 77.43 82 THR H N 1
ATOM 15437 C CA . THR H 1 82 ? 125.609 154.835 112.982 1.00 77.43 82 THR H CA 1
ATOM 15438 C C . THR H 1 82 ? 125.680 153.314 112.961 1.00 77.43 82 THR H C 1
ATOM 15439 O O . THR H 1 82 ? 125.833 152.702 111.899 1.00 77.43 82 THR H O 1
ATOM 15443 N N . ASP H 1 83 ? 125.588 152.710 114.141 1.00 84.02 83 ASP H N 1
ATOM 15444 C CA . ASP H 1 83 ? 125.654 151.262 114.258 1.00 84.02 83 ASP H CA 1
ATOM 15445 C C . ASP H 1 83 ? 124.291 150.636 113.987 1.00 84.02 83 ASP H C 1
ATOM 15446 O O . ASP H 1 83 ? 123.245 151.204 114.309 1.00 84.02 83 ASP H O 1
ATOM 15451 N N . ILE H 1 84 ? 124.316 149.449 113.390 1.00 70.52 84 ILE H N 1
ATOM 15452 C CA . ILE H 1 84 ? 123.097 148.731 113.035 1.00 70.52 84 ILE H CA 1
ATOM 15453 C C . ILE H 1 84 ? 123.220 147.286 113.504 1.00 70.52 84 ILE H C 1
ATOM 15454 O O . ILE H 1 84 ? 124.340 146.765 113.605 1.00 70.52 84 ILE H O 1
ATOM 15459 N N . PRO H 1 85 ? 122.114 146.609 113.807 1.00 70.24 85 PRO H N 1
ATOM 15460 C CA . PRO H 1 85 ? 122.205 145.214 114.253 1.00 70.24 85 PRO H CA 1
ATOM 15461 C C . PRO H 1 85 ? 122.787 144.313 113.175 1.00 70.24 85 PRO H C 1
ATOM 15462 O O . PRO H 1 85 ? 122.625 144.551 111.976 1.00 70.24 85 PRO H O 1
ATOM 15466 N N . SER H 1 86 ? 123.480 143.264 113.624 1.00 68.95 86 SER H N 1
ATOM 15467 C CA . SER H 1 86 ? 124.148 142.357 112.696 1.00 68.95 86 SER H CA 1
ATOM 15468 C C . SER H 1 86 ? 123.148 141.619 111.815 1.00 68.95 86 SER H C 1
ATOM 15469 O O . SER H 1 86 ? 123.397 141.416 110.620 1.00 68.95 86 SER H O 1
ATOM 15472 N N . THR H 1 87 ? 122.020 141.194 112.389 1.00 70.14 87 THR H N 1
ATOM 15473 C CA . THR H 1 87 ? 121.052 140.405 111.633 1.00 70.14 87 THR H CA 1
ATOM 15474 C C . THR H 1 87 ? 120.498 141.188 110.449 1.00 70.14 87 THR H C 1
ATOM 15475 O O . THR H 1 87 ? 120.366 140.647 109.344 1.00 70.14 87 THR H O 1
ATOM 15479 N N . LEU H 1 88 ? 120.171 142.464 110.662 1.00 62.09 88 LEU H N 1
ATOM 15480 C CA . LEU H 1 88 ? 119.644 143.295 109.584 1.00 62.09 88 LEU H CA 1
ATOM 15481 C C . LEU H 1 88 ? 120.645 143.408 108.441 1.00 62.09 88 LEU H C 1
ATOM 15482 O O . LEU H 1 88 ? 120.297 143.211 107.268 1.00 62.09 88 LEU H O 1
ATOM 15487 N N . TRP H 1 89 ? 121.901 143.713 108.774 1.00 58.78 89 TRP H N 1
ATOM 15488 C CA . TRP H 1 89 ? 122.939 143.839 107.758 1.00 58.78 89 TRP H CA 1
ATOM 15489 C C . TRP H 1 89 ? 123.122 142.534 106.998 1.00 58.78 89 TRP H C 1
ATOM 15490 O O . TRP H 1 89 ? 123.173 142.523 105.763 1.00 58.78 89 TRP H O 1
ATOM 15501 N N . THR H 1 90 ? 123.210 141.419 107.725 1.00 61.38 90 THR H N 1
ATOM 15502 C CA . THR H 1 90 ? 123.428 140.130 107.081 1.00 61.38 90 THR H CA 1
ATOM 15503 C C . THR H 1 90 ? 122.288 139.793 106.131 1.00 61.38 90 THR H C 1
ATOM 15504 O O . THR H 1 90 ? 122.519 139.410 104.980 1.00 61.38 90 THR H O 1
ATOM 15508 N N . LEU H 1 91 ? 121.046 139.958 106.590 1.00 60.50 91 LEU H N 1
ATOM 15509 C CA . LEU H 1 91 ? 119.900 139.597 105.763 1.00 60.50 91 LEU H CA 1
ATOM 15510 C C . LEU H 1 91 ? 119.821 140.468 104.515 1.00 60.50 91 LEU H C 1
ATOM 15511 O O . LEU H 1 91 ? 119.643 139.958 103.399 1.00 60.50 91 LEU H O 1
ATOM 15516 N N . VAL H 1 92 ? 119.960 141.787 104.681 1.00 56.04 92 VAL H N 1
ATOM 15517 C CA . VAL H 1 92 ? 119.833 142.685 103.536 1.00 56.04 92 VAL H CA 1
ATOM 15518 C C . VAL H 1 92 ? 120.953 142.434 102.534 1.00 56.04 92 VAL H C 1
ATOM 15519 O O . VAL H 1 92 ? 120.716 142.350 101.323 1.00 56.04 92 VAL H O 1
ATOM 15523 N N . THR H 1 93 ? 122.191 142.304 103.022 1.00 60.01 93 THR H N 1
ATOM 15524 C CA . THR H 1 93 ? 123.311 142.063 102.121 1.00 60.01 93 THR H CA 1
ATOM 15525 C C . THR H 1 93 ? 123.154 140.738 101.389 1.00 60.01 93 THR H C 1
ATOM 15526 O O . THR H 1 93 ? 123.385 140.661 100.177 1.00 60.01 93 THR H O 1
ATOM 15530 N N . ASP H 1 94 ? 122.742 139.686 102.103 1.00 61.72 94 ASP H N 1
ATOM 15531 C CA . ASP H 1 94 ? 122.579 138.383 101.472 1.00 61.72 94 ASP H CA 1
ATOM 15532 C C . ASP H 1 94 ? 121.525 138.433 100.376 1.00 61.72 94 ASP H C 1
ATOM 15533 O O . ASP H 1 94 ? 121.760 137.963 99.255 1.00 61.72 94 ASP H O 1
ATOM 15535 N N . TRP H 1 95 ? 120.357 139.012 100.671 1.00 58.70 95 TRP H N 1
ATOM 15536 C CA . TRP H 1 95 ? 119.311 139.063 99.654 1.00 58.70 95 TRP H CA 1
ATOM 15537 C C . TRP H 1 95 ? 119.743 139.909 98.463 1.00 58.70 95 TRP H C 1
ATOM 15538 O O . TRP H 1 95 ? 119.544 139.516 97.306 1.00 58.70 95 TRP H O 1
ATOM 15549 N N . LEU H 1 96 ? 120.345 141.073 98.724 1.00 56.49 96 LEU H N 1
ATOM 15550 C CA . LEU H 1 96 ? 120.707 141.973 97.637 1.00 56.49 96 LEU H CA 1
ATOM 15551 C C . LEU H 1 96 ? 121.776 141.354 96.746 1.00 56.49 96 LEU H C 1
ATOM 15552 O O . LEU H 1 96 ? 121.727 141.496 95.519 1.00 56.49 96 LEU H O 1
ATOM 15557 N N . LEU H 1 97 ? 122.746 140.654 97.340 1.00 63.55 97 LEU H N 1
ATOM 15558 C CA . LEU H 1 97 ? 123.768 139.996 96.536 1.00 63.55 97 LEU H CA 1
ATOM 15559 C C . LEU H 1 97 ? 123.209 138.787 95.800 1.00 63.55 97 LEU H C 1
ATOM 15560 O O . LEU H 1 97 ? 123.680 138.459 94.706 1.00 63.55 97 LEU H O 1
ATOM 15565 N N . ASN H 1 98 ? 122.213 138.110 96.378 1.00 69.20 98 ASN H N 1
ATOM 15566 C CA . ASN H 1 98 ? 121.547 137.035 95.652 1.00 69.20 98 ASN H CA 1
ATOM 15567 C C . ASN H 1 98 ? 120.805 137.567 94.435 1.00 69.20 98 ASN H C 1
ATOM 15568 O O . ASN H 1 98 ? 120.759 136.898 93.396 1.00 69.20 98 ASN H O 1
ATOM 15573 N N . LEU H 1 99 ? 120.220 138.761 94.543 1.00 76.23 99 LEU H N 1
ATOM 15574 C CA . LEU H 1 99 ? 119.503 139.340 93.412 1.00 76.23 99 LEU H CA 1
ATOM 15575 C C . LEU H 1 99 ? 120.451 139.777 92.300 1.00 76.23 99 LEU H C 1
ATOM 15576 O O . LEU H 1 99 ? 120.084 139.727 91.121 1.00 76.23 99 LEU H O 1
ATOM 15581 N N . LEU H 1 100 ? 121.669 140.192 92.647 1.00 78.99 100 LEU H N 1
ATOM 15582 C CA . LEU H 1 100 ? 122.561 140.875 91.719 1.00 78.99 100 LEU H CA 1
ATOM 15583 C C . LEU H 1 100 ? 123.427 139.922 90.899 1.00 78.99 100 LEU H C 1
ATOM 15584 O O . LEU H 1 100 ? 124.469 140.342 90.382 1.00 78.99 100 LEU H O 1
ATOM 15589 N N . GLN H 1 101 ? 123.031 138.663 90.769 1.00 91.65 101 GLN H N 1
ATOM 15590 C CA . GLN H 1 101 ? 123.777 137.700 89.956 1.00 91.65 101 GLN H CA 1
ATOM 15591 C C . GLN H 1 101 ? 123.247 137.644 88.528 1.00 91.65 101 GLN H C 1
ATOM 15592 O O . GLN H 1 101 ? 122.910 136.576 88.018 1.00 91.65 101 GLN H O 1
ATOM 15598 N N . ASP H 1 102 ? 123.176 138.795 87.860 1.00 105.34 102 ASP H N 1
ATOM 15599 C CA . ASP H 1 102 ? 122.694 138.853 86.485 1.00 105.34 102 ASP H CA 1
ATOM 15600 C C . ASP H 1 102 ? 123.066 140.199 85.884 1.00 105.34 102 ASP H C 1
ATOM 15601 O O . ASP H 1 102 ? 122.873 141.238 86.522 1.00 105.34 102 ASP H O 1
ATOM 15606 N N . GLU H 1 103 ? 123.600 140.175 84.659 1.00 108.70 103 GLU H N 1
ATOM 15607 C CA . GLU H 1 103 ? 123.945 141.418 83.976 1.00 108.70 103 GLU H CA 1
ATOM 15608 C C . GLU H 1 103 ? 122.703 142.246 83.670 1.00 108.70 103 GLU H C 1
ATOM 15609 O O . GLU H 1 103 ? 122.714 143.474 83.819 1.00 108.70 103 GLU H O 1
ATOM 15611 N N . GLU H 1 104 ? 121.625 141.593 83.230 1.00 110.50 104 GLU H N 1
ATOM 15612 C CA . GLU H 1 104 ? 120.380 142.311 82.974 1.00 110.50 104 GLU H CA 1
ATOM 15613 C C . GLU H 1 104 ? 119.820 142.912 84.257 1.00 110.50 104 GLU H C 1
ATOM 15614 O O . GLU H 1 104 ? 119.327 144.046 84.258 1.00 110.50 104 GLU H O 1
ATOM 15616 N N . ASN H 1 105 ? 119.886 142.165 85.362 1.00 107.87 105 ASN H N 1
ATOM 15617 C CA . ASN H 1 105 ? 119.473 142.717 86.647 1.00 107.87 105 ASN H CA 1
ATOM 15618 C C . ASN H 1 105 ? 120.377 143.864 87.076 1.00 107.87 105 ASN H C 1
ATOM 15619 O O . ASN H 1 105 ? 119.904 144.828 87.687 1.00 107.87 105 ASN H O 1
ATOM 15624 N N . GLN H 1 106 ? 121.672 143.780 86.764 1.00 105.09 106 GLN H N 1
ATOM 15625 C CA . GLN H 1 106 ? 122.578 144.891 87.037 1.00 105.09 106 GLN H CA 1
ATOM 15626 C C . GLN H 1 106 ? 122.148 146.142 86.280 1.00 105.09 106 GLN H C 1
ATOM 15627 O O . GLN H 1 106 ? 122.093 147.242 86.846 1.00 105.09 106 GLN H O 1
ATOM 15633 N N . GLU H 1 107 ? 121.832 145.987 84.991 1.00 105.49 107 GLU H N 1
ATOM 15634 C CA . GLU H 1 107 ? 121.387 147.124 84.193 1.00 105.49 107 GLU H CA 1
ATOM 15635 C C . GLU H 1 107 ? 120.073 147.686 84.719 1.00 105.49 107 GLU H C 1
ATOM 15636 O O . GLU H 1 107 ? 119.878 148.907 84.748 1.00 105.49 107 GLU H O 1
ATOM 15638 N N . MET H 1 108 ? 119.156 146.809 85.133 1.00 106.75 108 MET H N 1
ATOM 15639 C CA . MET H 1 108 ? 117.892 147.267 85.700 1.00 106.75 108 MET H CA 1
ATOM 15640 C C . MET H 1 108 ? 118.116 148.053 86.988 1.00 106.75 108 MET H C 1
ATOM 15641 O O . MET H 1 108 ? 117.486 149.096 87.207 1.00 106.75 108 MET H O 1
ATOM 15646 N N . PHE H 1 109 ? 119.009 147.566 87.852 1.00 97.94 109 PHE H N 1
ATOM 15647 C CA . PHE H 1 109 ? 119.313 148.275 89.091 1.00 97.94 109 PHE H CA 1
ATOM 15648 C C . PHE H 1 109 ? 119.910 149.645 88.796 1.00 97.94 109 PHE H C 1
ATOM 15649 O O . PHE H 1 109 ? 119.545 150.641 89.429 1.00 97.94 109 PHE H O 1
ATOM 15657 N N . GLU H 1 110 ? 120.838 149.713 87.839 1.00 104.57 110 GLU H N 1
ATOM 15658 C CA . GLU H 1 110 ? 121.428 151.003 87.488 1.00 104.57 110 GLU H CA 1
ATOM 15659 C C . GLU H 1 110 ? 120.379 151.955 86.924 1.00 104.57 110 GLU H C 1
ATOM 15660 O O . GLU H 1 110 ? 120.367 153.148 87.256 1.00 104.57 110 GLU H O 1
ATOM 15666 N N . ASP H 1 111 ? 119.484 151.446 86.074 1.00 102.20 111 ASP H N 1
ATOM 15667 C CA . ASP H 1 111 ? 118.430 152.288 85.520 1.00 102.20 111 ASP H CA 1
ATOM 15668 C C . ASP H 1 111 ? 117.521 152.822 86.617 1.00 102.20 111 ASP H C 1
ATOM 15669 O O . ASP H 1 111 ? 117.141 153.998 86.601 1.00 102.20 111 ASP H O 1
ATOM 15671 N N . PHE H 1 112 ? 117.160 151.971 87.580 1.00 99.82 112 PHE H N 1
ATOM 15672 C CA . PHE H 1 112 ? 116.318 152.423 88.684 1.00 99.82 112 PHE H CA 1
ATOM 15673 C C . PHE H 1 112 ? 117.038 153.455 89.542 1.00 99.82 112 PHE H C 1
ATOM 15674 O O . PHE H 1 112 ? 116.448 154.469 89.932 1.00 99.82 112 PHE H O 1
ATOM 15682 N N . ILE H 1 113 ? 118.315 153.213 89.851 1.00 98.91 113 ILE H N 1
ATOM 15683 C CA . ILE H 1 113 ? 119.058 154.127 90.715 1.00 98.91 113 ILE H CA 1
ATOM 15684 C C . ILE H 1 113 ? 119.247 155.471 90.025 1.00 98.91 113 ILE H C 1
ATOM 15685 O O . ILE H 1 113 ? 119.357 156.513 90.682 1.00 98.91 113 ILE H O 1
ATOM 15690 N N . SER H 1 114 ? 119.291 155.472 88.690 1.00 105.23 114 SER H N 1
ATOM 15691 C CA . SER H 1 114 ? 119.383 156.724 87.952 1.00 105.23 114 SER H CA 1
ATOM 15692 C C . SER H 1 114 ? 118.022 157.343 87.660 1.00 105.23 114 SER H C 1
ATOM 15693 O O . SER H 1 114 ? 117.974 158.457 87.129 1.00 105.23 114 SER H O 1
ATOM 15696 N N . SER H 1 115 ? 116.926 156.661 87.989 1.00 100.61 115 SER H N 1
ATOM 15697 C CA . SER H 1 115 ? 115.603 157.115 87.571 1.00 100.61 115 SER H CA 1
ATOM 15698 C C . SER H 1 115 ? 114.956 158.059 88.581 1.00 100.61 115 SER H C 1
ATOM 15699 O O . SER H 1 115 ? 114.658 159.212 88.257 1.00 100.61 115 SER H O 1
ATOM 15702 N N . LYS H 1 116 ? 114.737 157.587 89.810 1.00 100.84 116 LYS H N 1
ATOM 15703 C CA . LYS H 1 116 ? 113.909 158.319 90.756 1.00 100.84 116 LYS H CA 1
ATOM 15704 C C . LYS H 1 116 ? 114.514 158.479 92.144 1.00 100.84 116 LYS H C 1
ATOM 15705 O O . LYS H 1 116 ? 113.847 159.034 93.023 1.00 100.84 116 LYS H O 1
ATOM 15707 N N . PHE H 1 117 ? 115.733 158.019 92.372 1.00 95.80 117 PHE H N 1
ATOM 15708 C CA . PHE H 1 117 ? 116.327 158.152 93.697 1.00 95.80 117 PHE H CA 1
ATOM 15709 C C . PHE H 1 117 ? 116.753 159.595 93.936 1.00 95.80 117 PHE H C 1
ATOM 15710 O O . PHE H 1 117 ? 117.602 160.110 93.197 1.00 95.80 117 PHE H O 1
ATOM 15718 N N . PRO H 1 118 ? 116.201 160.281 94.938 1.00 98.93 118 PRO H N 1
ATOM 15719 C CA . PRO H 1 118 ? 116.603 161.670 95.191 1.00 98.93 118 PRO H CA 1
ATOM 15720 C C . PRO H 1 118 ? 117.904 161.773 95.970 1.00 98.93 118 PRO H C 1
ATOM 15721 O O . PRO H 1 118 ? 118.700 162.688 95.740 1.00 98.93 118 PRO H O 1
ATOM 15725 N N . ASP H 1 119 ? 118.128 160.842 96.895 1.00 102.88 119 ASP H N 1
ATOM 15726 C CA . ASP H 1 119 ? 119.355 160.823 97.678 1.00 102.88 119 ASP H CA 1
ATOM 15727 C C . ASP H 1 119 ? 119.585 159.410 98.190 1.00 102.88 119 ASP H C 1
ATOM 15728 O O . ASP H 1 119 ? 118.652 158.612 98.308 1.00 102.88 119 ASP H O 1
ATOM 15733 N N . VAL H 1 120 ? 120.849 159.116 98.494 1.00 86.64 120 VAL H N 1
ATOM 15734 C CA . VAL H 1 120 ? 121.218 157.777 98.940 1.00 86.64 120 VAL H CA 1
ATOM 15735 C C . VAL H 1 120 ? 120.623 157.477 100.312 1.00 86.64 120 VAL H C 1
ATOM 15736 O O . VAL H 1 120 ? 120.159 156.360 100.571 1.00 86.64 120 VAL H O 1
ATOM 15740 N N . LEU H 1 121 ? 120.611 158.467 101.201 1.00 87.46 121 LEU H N 1
ATOM 15741 C CA . LEU H 1 121 ? 120.198 158.239 102.580 1.00 87.46 121 LEU H CA 1
ATOM 15742 C C . LEU H 1 121 ? 118.745 157.780 102.650 1.00 87.46 121 LEU H C 1
ATOM 15743 O O . LEU H 1 121 ? 117.903 158.175 101.841 1.00 87.46 121 LEU H O 1
ATOM 15748 N N . ALA H 1 122 ? 118.461 156.925 103.631 1.00 88.93 122 ALA H N 1
ATOM 15749 C CA . ALA H 1 122 ? 117.120 156.406 103.850 1.00 88.93 122 ALA H CA 1
ATOM 15750 C C . ALA H 1 122 ? 116.894 156.228 105.344 1.00 88.93 122 ALA H C 1
ATOM 15751 O O . ALA H 1 122 ? 117.842 156.037 106.109 1.00 88.93 122 ALA H O 1
ATOM 15753 N N . SER H 1 123 ? 115.629 156.289 105.751 1.00 77.85 123 SER H N 1
ATOM 15754 C CA . SER H 1 123 ? 115.295 156.200 107.166 1.00 77.85 123 SER H CA 1
ATOM 15755 C C . SER H 1 123 ? 115.573 154.802 107.703 1.00 77.85 123 SER H C 1
ATOM 15756 O O . SER H 1 123 ? 115.442 153.805 106.988 1.00 77.85 123 SER H O 1
ATOM 15759 N N . ALA H 1 124 ? 115.961 154.735 108.978 1.00 76.63 124 ALA H N 1
ATOM 15760 C CA . ALA H 1 124 ? 116.309 153.455 109.585 1.00 76.63 124 ALA H CA 1
ATOM 15761 C C . ALA H 1 124 ? 115.069 152.615 109.866 1.00 76.63 124 ALA H C 1
ATOM 15762 O O . ALA H 1 124 ? 115.065 151.399 109.638 1.00 76.63 124 ALA H O 1
ATOM 15764 N N . ASP H 1 125 ? 114.008 153.245 110.375 1.00 80.23 125 ASP H N 1
ATOM 15765 C CA . ASP H 1 125 ? 112.807 152.496 110.726 1.00 80.23 125 ASP H CA 1
ATOM 15766 C C . ASP H 1 125 ? 112.135 151.899 109.498 1.00 80.23 125 ASP H C 1
ATOM 15767 O O . ASP H 1 125 ? 111.580 150.796 109.571 1.00 80.23 125 ASP H O 1
ATOM 15772 N N . LYS H 1 126 ? 112.168 152.607 108.368 1.00 70.37 126 LYS H N 1
ATOM 15773 C CA . LYS H 1 126 ? 111.643 152.042 107.129 1.00 70.37 126 LYS H CA 1
ATOM 15774 C C . LYS H 1 126 ? 112.390 150.768 106.761 1.00 70.37 126 LYS H C 1
ATOM 15775 O O . LYS H 1 126 ? 111.779 149.758 106.390 1.00 70.37 126 LYS H O 1
ATOM 15781 N N . LEU H 1 127 ? 113.720 150.797 106.867 1.00 63.56 127 LEU H N 1
ATOM 15782 C CA . LEU H 1 127 ? 114.519 149.615 106.563 1.00 63.56 127 LEU H CA 1
ATOM 15783 C C . LEU H 1 127 ? 114.208 148.475 107.523 1.00 63.56 127 LEU H C 1
ATOM 15784 O O . LEU H 1 127 ? 114.107 147.315 107.107 1.00 63.56 127 LEU H O 1
ATOM 15789 N N . ALA H 1 128 ? 114.064 148.783 108.814 1.00 65.23 128 ALA H N 1
ATOM 15790 C CA . ALA H 1 128 ? 113.746 147.743 109.787 1.00 65.23 128 ALA H CA 1
ATOM 15791 C C . ALA H 1 128 ? 112.396 147.103 109.490 1.00 65.23 128 ALA H C 1
ATOM 15792 O O . ALA H 1 128 ? 112.261 145.874 109.525 1.00 65.23 128 ALA H O 1
ATOM 15794 N N . ARG H 1 129 ? 111.387 147.920 109.184 1.00 63.86 129 ARG H N 1
ATOM 15795 C CA . ARG H 1 129 ? 110.071 147.376 108.869 1.00 63.86 129 ARG H CA 1
ATOM 15796 C C . ARG H 1 129 ? 110.107 146.547 107.593 1.00 63.86 129 ARG H C 1
ATOM 15797 O O . ARG H 1 129 ? 109.447 145.505 107.507 1.00 63.86 129 ARG H O 1
ATOM 15805 N N . PHE H 1 130 ? 110.864 146.993 106.587 1.00 58.26 130 PHE H N 1
ATOM 15806 C CA . PHE H 1 130 ? 110.984 146.209 105.363 1.00 58.26 130 PHE H CA 1
ATOM 15807 C C . PHE H 1 130 ? 111.651 144.868 105.632 1.00 58.26 130 PHE H C 1
ATOM 15808 O O . PHE H 1 130 ? 111.230 143.838 105.095 1.00 58.26 130 PHE H O 1
ATOM 15816 N N . ALA H 1 131 ? 112.700 144.860 106.455 1.00 57.61 131 ALA H N 1
ATOM 15817 C CA . ALA H 1 131 ? 113.365 143.604 106.784 1.00 57.61 131 ALA H CA 1
ATOM 15818 C C . ALA H 1 131 ? 112.479 142.706 107.634 1.00 57.61 131 ALA H C 1
ATOM 15819 O O . ALA H 1 131 ? 112.657 141.483 107.632 1.00 57.61 131 ALA H O 1
ATOM 15821 N N . GLN H 1 132 ? 111.535 143.290 108.375 1.00 65.35 132 GLN H N 1
ATOM 15822 C CA . GLN H 1 132 ? 110.584 142.482 109.133 1.00 65.35 132 GLN H CA 1
ATOM 15823 C C . GLN H 1 132 ? 109.769 141.583 108.213 1.00 65.35 132 GLN H C 1
ATOM 15824 O O . GLN H 1 132 ? 109.460 140.439 108.563 1.00 65.35 132 GLN H O 1
ATOM 15830 N N . ARG H 1 133 ? 109.413 142.085 107.034 1.00 65.78 133 ARG H N 1
ATOM 15831 C CA . ARG H 1 133 ? 108.616 141.339 106.072 1.00 65.78 133 ARG H CA 1
ATOM 15832 C C . ARG H 1 133 ? 109.449 140.368 105.243 1.00 65.78 133 ARG H C 1
ATOM 15833 O O . ARG H 1 133 ? 108.882 139.482 104.595 1.00 65.78 133 ARG H O 1
ATOM 15841 N N . LEU H 1 134 ? 110.775 140.490 105.270 1.00 64.31 134 LEU H N 1
ATOM 15842 C CA . LEU H 1 134 ? 111.642 139.626 104.481 1.00 64.31 134 LEU H CA 1
ATOM 15843 C C . LEU H 1 134 ? 112.180 138.436 105.262 1.00 64.31 134 LEU H C 1
ATOM 15844 O O . LEU H 1 134 ? 112.628 137.464 104.646 1.00 64.31 134 LEU H O 1
ATOM 15849 N N . GLU H 1 135 ? 112.140 138.483 106.593 1.00 75.49 135 GLU H N 1
ATOM 15850 C CA . GLU H 1 135 ? 112.717 137.409 107.392 1.00 75.49 135 GLU H CA 1
ATOM 15851 C C . GLU H 1 135 ? 111.876 136.139 107.344 1.00 75.49 135 GLU H C 1
ATOM 15852 O O . GLU H 1 135 ? 112.434 135.037 107.328 1.00 75.49 135 GLU H O 1
ATOM 15858 N N . ASP H 1 136 ? 110.554 136.264 107.318 1.00 89.41 136 ASP H N 1
ATOM 15859 C CA . ASP H 1 136 ? 109.674 135.105 107.349 1.00 89.41 136 ASP H CA 1
ATOM 15860 C C . ASP H 1 136 ? 109.535 134.498 105.957 1.00 89.41 136 ASP H C 1
ATOM 15861 O O . ASP H 1 136 ? 109.540 135.203 104.945 1.00 89.41 136 ASP H O 1
ATOM 15866 N N . ARG H 1 137 ? 109.420 133.169 105.919 1.00 96.45 137 ARG H N 1
ATOM 15867 C CA . ARG H 1 137 ? 109.400 132.451 104.649 1.00 96.45 137 ARG H CA 1
ATOM 15868 C C . ARG H 1 137 ? 108.061 132.559 103.929 1.00 96.45 137 ARG H C 1
ATOM 15869 O O . ARG H 1 137 ? 108.033 132.607 102.695 1.00 96.45 137 ARG H O 1
ATOM 15871 N N . LYS H 1 138 ? 106.948 132.591 104.664 1.00 96.49 138 LYS H N 1
ATOM 15872 C CA . LYS H 1 138 ? 105.618 132.572 104.053 1.00 96.49 138 LYS H CA 1
ATOM 15873 C C . LYS H 1 138 ? 105.127 134.007 103.876 1.00 96.49 138 LYS H C 1
ATOM 15874 O O . LYS H 1 138 ? 104.369 134.544 104.683 1.00 96.49 138 LYS H O 1
ATOM 15880 N N . ASP H 1 139 ? 105.579 134.631 102.791 1.00 94.00 139 ASP H N 1
ATOM 15881 C CA . ASP H 1 139 ? 105.125 135.958 102.389 1.00 94.00 139 ASP H CA 1
ATOM 15882 C C . ASP H 1 139 ? 104.970 135.962 100.873 1.00 94.00 139 ASP H C 1
ATOM 15883 O O . ASP H 1 139 ? 104.986 134.912 100.223 1.00 94.00 139 ASP H O 1
ATOM 15888 N N . VAL H 1 140 ? 104.819 137.155 100.301 1.00 92.06 140 VAL H N 1
ATOM 15889 C CA . VAL H 1 140 ? 104.558 137.296 98.873 1.00 92.06 140 VAL H CA 1
ATOM 15890 C C . VAL H 1 140 ? 105.822 137.756 98.156 1.00 92.06 140 VAL H C 1
ATOM 15891 O O . VAL H 1 140 ? 105.991 137.513 96.956 1.00 92.06 140 VAL H O 1
ATOM 15895 N N . LEU H 1 141 ? 106.726 138.410 98.891 1.00 94.50 141 LEU H N 1
ATOM 15896 C CA . LEU H 1 141 ? 107.896 139.013 98.260 1.00 94.50 141 LEU H CA 1
ATOM 15897 C C . LEU H 1 141 ? 108.801 137.973 97.612 1.00 94.50 141 LEU H C 1
ATOM 15898 O O . LEU H 1 141 ? 109.450 138.264 96.601 1.00 94.50 141 LEU H O 1
ATOM 15903 N N . HIS H 1 142 ? 108.866 136.766 98.176 1.00 95.05 142 HIS H N 1
ATOM 15904 C CA . HIS H 1 142 ? 109.770 135.749 97.647 1.00 95.05 142 HIS H CA 1
ATOM 15905 C C . HIS H 1 142 ? 109.387 135.350 96.227 1.00 95.05 142 HIS H C 1
ATOM 15906 O O . HIS H 1 142 ? 110.251 135.203 95.356 1.00 95.05 142 HIS H O 1
ATOM 15913 N N . LYS H 1 143 ? 108.089 135.172 95.974 1.00 99.58 143 LYS H N 1
ATOM 15914 C CA . LYS H 1 143 ? 107.654 134.706 94.661 1.00 99.58 143 LYS H CA 1
ATOM 15915 C C . LYS H 1 143 ? 107.758 135.805 93.610 1.00 99.58 143 LYS H C 1
ATOM 15916 O O . LYS H 1 143 ? 108.193 135.550 92.481 1.00 99.58 143 LYS H O 1
ATOM 15922 N N . ASN H 1 144 ? 107.369 137.029 93.958 1.00 98.72 144 ASN H N 1
ATOM 15923 C CA . ASN H 1 144 ? 107.346 138.146 93.015 1.00 98.72 144 ASN H CA 1
ATOM 15924 C C . ASN H 1 144 ? 108.570 139.019 93.268 1.00 98.72 144 ASN H C 1
ATOM 15925 O O . ASN H 1 144 ? 108.594 139.819 94.206 1.00 98.72 144 ASN H O 1
ATOM 15927 N N . PHE H 1 145 ? 109.592 138.860 92.423 1.00 99.57 145 PHE H N 1
ATOM 15928 C CA . PHE H 1 145 ? 110.806 139.656 92.569 1.00 99.57 145 PHE H CA 1
ATOM 15929 C C . PHE H 1 145 ? 110.541 141.132 92.299 1.00 99.57 145 PHE H C 1
ATOM 15930 O O . PHE H 1 145 ? 111.088 142.002 92.988 1.00 99.57 145 PHE H O 1
ATOM 15932 N N . SER H 1 146 ? 109.712 141.433 91.296 1.00 100.98 146 SER H N 1
ATOM 15933 C CA . SER H 1 146 ? 109.468 142.824 90.924 1.00 100.98 146 SER H CA 1
ATOM 15934 C C . SER H 1 146 ? 108.792 143.595 92.052 1.00 100.98 146 SER H C 1
ATOM 15935 O O . SER H 1 146 ? 109.164 144.740 92.335 1.00 100.98 146 SER H O 1
ATOM 15938 N N . LYS H 1 147 ? 107.796 142.990 92.702 1.00 101.40 147 LYS H N 1
ATOM 15939 C CA . LYS H 1 147 ? 107.114 143.670 93.798 1.00 101.40 147 LYS H CA 1
ATOM 15940 C C . LYS H 1 147 ? 108.051 143.927 94.971 1.00 101.40 147 LYS H C 1
ATOM 15941 O O . LYS H 1 147 ? 108.012 145.009 95.567 1.00 101.40 147 LYS H O 1
ATOM 15947 N N . ALA H 1 148 ? 108.898 142.954 95.314 1.00 92.01 148 ALA H N 1
ATOM 15948 C CA . ALA H 1 148 ? 109.871 143.166 96.379 1.00 92.01 148 ALA H CA 1
ATOM 15949 C C . ALA H 1 148 ? 110.853 144.270 96.013 1.00 92.01 148 ALA H C 1
ATOM 15950 O O . ALA H 1 148 ? 111.227 145.089 96.863 1.00 92.01 148 ALA H O 1
ATOM 15952 N N . MET H 1 149 ? 111.289 144.302 94.752 1.00 100.49 149 MET H N 1
ATOM 15953 C CA . MET H 1 149 ? 112.189 145.359 94.306 1.00 100.49 149 MET H CA 1
ATOM 15954 C C . MET H 1 149 ? 111.535 146.730 94.424 1.00 100.49 149 MET H C 1
ATOM 15955 O O . MET H 1 149 ? 112.167 147.678 94.906 1.00 100.49 149 MET H O 1
ATOM 15960 N N . ASN H 1 150 ? 110.271 146.852 94.005 1.00 95.58 150 ASN H N 1
ATOM 15961 C CA . ASN H 1 150 ? 109.567 148.123 94.154 1.00 95.58 150 ASN H CA 1
ATOM 15962 C C . ASN H 1 150 ? 109.399 148.504 95.618 1.00 95.58 150 ASN H C 1
ATOM 15963 O O . ASN H 1 150 ? 109.502 149.685 95.965 1.00 95.58 150 ASN H O 1
ATOM 15968 N N . ALA H 1 151 ? 109.125 147.530 96.485 1.00 85.63 151 ALA H N 1
ATOM 15969 C CA . ALA H 1 151 ? 108.992 147.803 97.911 1.00 85.63 151 ALA H CA 1
ATOM 15970 C C . ALA H 1 151 ? 110.295 148.347 98.480 1.00 85.63 151 ALA H C 1
ATOM 15971 O O . ALA H 1 151 ? 110.295 149.340 99.217 1.00 85.63 151 ALA H O 1
ATOM 15973 N N . PHE H 1 152 ? 111.411 147.710 98.131 1.00 79.29 152 PHE H N 1
ATOM 15974 C CA . PHE H 1 152 ? 112.714 148.154 98.610 1.00 79.29 152 PHE H CA 1
ATOM 15975 C C . PHE H 1 152 ? 113.031 149.548 98.085 1.00 79.29 152 PHE H C 1
ATOM 15976 O O . PHE H 1 152 ? 113.577 150.382 98.814 1.00 79.29 152 PHE H O 1
ATOM 15984 N N . GLY H 1 153 ? 112.700 149.808 96.819 1.00 87.54 153 GLY H N 1
ATOM 15985 C CA . GLY H 1 153 ? 112.940 151.130 96.265 1.00 87.54 153 GLY H CA 1
ATOM 15986 C C . GLY H 1 153 ? 112.130 152.206 96.962 1.00 87.54 153 GLY H C 1
ATOM 15987 O O . GLY H 1 153 ? 112.658 153.255 97.338 1.00 87.54 153 GLY H O 1
ATOM 15988 N N . ALA H 1 154 ? 110.835 151.952 97.158 1.00 87.74 154 ALA H N 1
ATOM 15989 C CA . ALA H 1 154 ? 109.980 152.906 97.852 1.00 87.74 154 ALA H CA 1
ATOM 15990 C C . ALA H 1 154 ? 110.353 153.048 99.319 1.00 87.74 154 ALA H C 1
ATOM 15991 O O . ALA H 1 154 ? 109.969 154.038 99.950 1.00 87.74 154 ALA H O 1
ATOM 15993 N N . CYS H 1 155 ? 111.084 152.080 99.875 1.00 88.83 155 CYS H N 1
ATOM 15994 C CA . CYS H 1 155 ? 111.569 152.208 101.243 1.00 88.83 155 CYS H CA 1
ATOM 15995 C C . CYS H 1 155 ? 112.504 153.398 101.417 1.00 88.83 155 CYS H C 1
ATOM 15996 O O . CYS H 1 155 ? 112.665 153.884 102.541 1.00 88.83 155 CYS H O 1
ATOM 15999 N N . PHE H 1 156 ? 113.117 153.878 100.337 1.00 94.12 156 PHE H N 1
ATOM 16000 C CA . PHE H 1 156 ? 114.072 154.980 100.385 1.00 94.12 156 PHE H CA 1
ATOM 16001 C C . PHE H 1 156 ? 113.564 156.208 99.633 1.00 94.12 156 PHE H C 1
ATOM 16002 O O . PHE H 1 156 ? 114.323 156.886 98.939 1.00 94.12 156 PHE H O 1
ATOM 16004 N N . TRP H 1 157 ? 112.268 156.499 99.765 1.00 91.91 157 TRP H N 1
ATOM 16005 C CA . TRP H 1 157 ? 111.649 157.704 99.209 1.00 91.91 157 TRP H CA 1
ATOM 16006 C C . TRP H 1 157 ? 111.813 157.770 97.688 1.00 91.91 157 TRP H C 1
ATOM 16007 O O . TRP H 1 157 ? 112.363 158.723 97.135 1.00 91.91 157 TRP H O 1
ATOM 16018 N N . ALA H 1 158 ? 111.322 156.736 97.016 1.00 93.21 158 ALA H N 1
ATOM 16019 C CA . ALA H 1 158 ? 111.365 156.691 95.559 1.00 93.21 158 ALA H CA 1
ATOM 16020 C C . ALA H 1 158 ? 109.995 156.553 94.918 1.00 93.21 158 ALA H C 1
ATOM 16021 O O . ALA H 1 158 ? 109.712 157.235 93.930 1.00 93.21 158 ALA H O 1
ATOM 16023 N N . ILE H 1 159 ? 109.135 155.693 95.455 1.00 95.60 159 ILE H N 1
ATOM 16024 C CA . ILE H 1 159 ? 107.813 155.431 94.899 1.00 95.60 159 ILE H CA 1
ATOM 16025 C C . ILE H 1 159 ? 106.776 155.672 95.986 1.00 95.60 159 ILE H C 1
ATOM 16026 O O . ILE H 1 159 ? 107.004 155.341 97.154 1.00 95.60 159 ILE H O 1
ATOM 16031 N N . LYS H 1 160 ? 105.647 156.258 95.604 1.00 100.04 160 LYS H N 1
ATOM 16032 C CA . LYS H 1 160 ? 104.549 156.435 96.542 1.00 100.04 160 LYS H CA 1
ATOM 16033 C C . LYS H 1 160 ? 104.053 155.066 96.991 1.00 100.04 160 LYS H C 1
ATOM 16034 O O . LYS H 1 160 ? 103.654 154.252 96.144 1.00 100.04 160 LYS H O 1
ATOM 16036 N N . PRO H 1 161 ? 104.056 154.769 98.291 1.00 102.52 161 PRO H N 1
ATOM 16037 C CA . PRO H 1 161 ? 103.765 153.401 98.740 1.00 102.52 161 PRO H CA 1
ATOM 16038 C C . PRO H 1 161 ? 102.271 153.108 98.734 1.00 102.52 161 PRO H C 1
ATOM 16039 O O . PRO H 1 161 ? 101.469 153.876 99.271 1.00 102.52 161 PRO H O 1
ATOM 16043 N N . THR H 1 162 ? 101.903 151.989 98.119 1.00 96.82 162 THR H N 1
ATOM 16044 C CA . THR H 1 162 ? 100.545 151.475 98.181 1.00 96.82 162 THR H CA 1
ATOM 16045 C C . THR H 1 162 ? 100.437 150.510 99.360 1.00 96.82 162 THR H C 1
ATOM 16046 O O . THR H 1 162 ? 101.329 150.432 100.209 1.00 96.82 162 THR H O 1
ATOM 16050 N N . PHE H 1 163 ? 99.336 149.762 99.431 1.00 85.73 163 PHE H N 1
ATOM 16051 C CA . PHE H 1 163 ? 99.177 148.793 100.511 1.00 85.73 163 PHE H CA 1
ATOM 16052 C C . PHE H 1 163 ? 100.119 147.609 100.332 1.00 85.73 163 PHE H C 1
ATOM 16053 O O . PHE H 1 163 ? 100.758 147.160 101.290 1.00 85.73 163 PHE H O 1
ATOM 16061 N N . ALA H 1 164 ? 100.216 147.086 99.109 1.00 88.26 164 ALA H N 1
ATOM 16062 C CA . ALA H 1 164 ? 101.045 145.914 98.855 1.00 88.26 164 ALA H CA 1
ATOM 16063 C C . ALA H 1 164 ? 102.536 146.204 98.957 1.00 88.26 164 ALA H C 1
ATOM 16064 O O . ALA H 1 164 ? 103.325 145.258 99.049 1.00 88.26 164 ALA H O 1
ATOM 16066 N N . THR H 1 165 ? 102.942 147.472 98.945 1.00 89.56 165 THR H N 1
ATOM 16067 C CA . THR H 1 165 ? 104.350 147.842 99.004 1.00 89.56 165 THR H CA 1
ATOM 16068 C C . THR H 1 165 ? 104.748 148.436 100.349 1.00 89.56 165 THR H C 1
ATOM 16069 O O . THR H 1 165 ? 105.842 148.996 100.468 1.00 89.56 165 THR H O 1
ATOM 16073 N N . GLU H 1 166 ? 103.894 148.329 101.361 1.00 76.80 166 GLU H N 1
ATOM 16074 C CA . GLU H 1 166 ? 104.196 148.874 102.677 1.00 76.80 166 GLU H CA 1
ATOM 16075 C C . GLU H 1 166 ? 105.121 147.918 103.427 1.00 76.80 166 GLU H C 1
ATOM 16076 O O . GLU H 1 166 ? 105.682 146.978 102.858 1.00 76.80 166 GLU H O 1
ATOM 16078 N N . GLY H 1 167 ? 105.290 148.151 104.726 1.00 70.50 167 GLY H N 1
ATOM 16079 C CA . GLY H 1 167 ? 106.136 147.304 105.543 1.00 70.50 167 GLY H CA 1
ATOM 16080 C C . GLY H 1 167 ? 105.385 146.119 106.109 1.00 70.50 167 GLY H C 1
ATOM 16081 O O . GLY H 1 167 ? 104.777 145.349 105.359 1.00 70.50 167 GLY H O 1
ATOM 16082 N N . LYS H 1 168 ? 105.422 145.954 107.427 1.00 74.44 168 LYS H N 1
ATOM 16083 C CA . LYS H 1 168 ? 104.674 144.904 108.105 1.00 74.44 168 LYS H CA 1
ATOM 16084 C C . LYS H 1 168 ? 103.427 145.520 108.723 1.00 74.44 168 LYS H C 1
ATOM 16085 O O . LYS H 1 168 ? 103.524 146.465 109.513 1.00 74.44 168 LYS H O 1
ATOM 16091 N N . CYS H 1 169 ? 102.263 144.984 108.369 1.00 83.61 169 CYS H N 1
ATOM 16092 C CA . CYS H 1 169 ? 100.999 145.576 108.784 1.00 83.61 169 CYS H CA 1
ATOM 16093 C C . CYS H 1 169 ? 99.916 144.509 108.748 1.00 83.61 169 CYS H C 1
ATOM 16094 O O . CYS H 1 169 ? 100.121 143.398 108.254 1.00 83.61 169 CYS H O 1
ATOM 16097 N N . ASN H 1 170 ? 98.752 144.869 109.283 1.00 91.22 170 ASN H N 1
ATOM 16098 C CA . ASN H 1 170 ? 97.587 143.991 109.282 1.00 91.22 170 ASN H CA 1
ATOM 16099 C C . ASN H 1 170 ? 96.343 144.864 109.261 1.00 91.22 170 ASN H C 1
ATOM 16100 O O . ASN H 1 170 ? 96.090 145.596 110.222 1.00 91.22 170 ASN H O 1
ATOM 16105 N N . VAL H 1 171 ? 95.579 144.790 108.169 1.00 88.00 171 VAL H N 1
ATOM 16106 C CA . VAL H 1 171 ? 94.404 145.642 108.022 1.00 88.00 171 VAL H CA 1
ATOM 16107 C C . VAL H 1 171 ? 93.413 145.343 109.134 1.00 88.00 171 VAL H C 1
ATOM 16108 O O . VAL H 1 171 ? 93.023 144.189 109.351 1.00 88.00 171 VAL H O 1
ATOM 16112 N N . VAL H 1 172 ? 92.998 146.389 109.846 1.00 91.68 172 VAL H N 1
ATOM 16113 C CA . VAL H 1 172 ? 92.086 146.230 110.971 1.00 91.68 172 VAL H CA 1
ATOM 16114 C C . VAL H 1 172 ? 90.648 146.601 110.620 1.00 91.68 172 VAL H C 1
ATOM 16115 O O . VAL H 1 172 ? 89.722 146.150 111.312 1.00 91.68 172 VAL H O 1
ATOM 16119 N N . ARG H 1 173 ? 90.431 147.387 109.567 1.00 93.95 173 ARG H N 1
ATOM 16120 C CA . ARG H 1 173 ? 89.095 147.833 109.200 1.00 93.95 173 ARG H CA 1
ATOM 16121 C C . ARG H 1 173 ? 89.154 148.498 107.835 1.00 93.95 173 ARG H C 1
ATOM 16122 O O . ARG H 1 173 ? 90.129 149.180 107.516 1.00 93.95 173 ARG H O 1
ATOM 16130 N N . ALA H 1 174 ? 88.113 148.284 107.032 1.00 99.48 174 ALA H N 1
ATOM 16131 C CA . ALA H 1 174 ? 88.025 148.916 105.724 1.00 99.48 174 ALA H CA 1
ATOM 16132 C C . ALA H 1 174 ? 86.694 149.638 105.571 1.00 99.48 174 ALA H C 1
ATOM 16133 O O . ALA H 1 174 ? 85.917 149.730 106.526 1.00 99.48 174 ALA H O 1
ATOM 16135 N N . THR H 1 175 ? 86.428 150.148 104.378 1.00 111.75 175 THR H N 1
ATOM 16136 C CA . THR H 1 175 ? 85.186 150.847 104.059 1.00 111.75 175 THR H CA 1
ATOM 16137 C C . THR H 1 175 ? 85.091 150.932 102.539 1.00 111.75 175 THR H C 1
ATOM 16138 O O . THR H 1 175 ? 85.870 150.295 101.820 1.00 111.75 175 THR H O 1
ATOM 16142 N N . ASP H 1 176 ? 84.124 151.711 102.048 1.00 115.61 176 ASP H N 1
ATOM 16143 C CA . ASP H 1 176 ? 83.899 151.795 100.607 1.00 115.61 176 ASP H CA 1
ATOM 16144 C C . ASP H 1 176 ? 85.126 152.338 99.885 1.00 115.61 176 ASP H C 1
ATOM 16145 O O . ASP H 1 176 ? 85.545 151.797 98.856 1.00 115.61 176 ASP H O 1
ATOM 16147 N N . ASP H 1 177 ? 85.719 153.407 100.413 1.00 121.96 177 ASP H N 1
ATOM 16148 C CA . ASP H 1 177 ? 86.919 154.002 99.841 1.00 121.96 177 ASP H CA 1
ATOM 16149 C C . ASP H 1 177 ? 87.961 154.167 100.935 1.00 121.96 177 ASP H C 1
ATOM 16150 O O . ASP H 1 177 ? 87.628 154.572 102.054 1.00 121.96 177 ASP H O 1
ATOM 16155 N N . SER H 1 178 ? 89.214 153.839 100.609 1.00 115.27 178 SER H N 1
ATOM 16156 C CA . SER H 1 178 ? 90.356 153.950 101.513 1.00 115.27 178 SER H CA 1
ATOM 16157 C C . SER H 1 178 ? 90.283 152.933 102.646 1.00 115.27 178 SER H C 1
ATOM 16158 O O . SER H 1 178 ? 89.222 152.360 102.914 1.00 115.27 178 SER H O 1
ATOM 16161 N N . MET H 1 179 ? 91.412 152.698 103.315 1.00 98.30 179 MET H N 1
ATOM 16162 C CA . MET H 1 179 ? 91.494 151.737 104.405 1.00 98.30 179 MET H CA 1
ATOM 16163 C C . MET H 1 179 ? 92.269 152.356 105.559 1.00 98.30 179 MET H C 1
ATOM 16164 O O . MET H 1 179 ? 92.893 153.411 105.424 1.00 98.30 179 MET H O 1
ATOM 16169 N N . ILE H 1 180 ? 92.222 151.685 106.708 1.00 86.31 180 ILE H N 1
ATOM 16170 C CA . ILE H 1 180 ? 92.980 152.079 107.889 1.00 86.31 180 ILE H CA 1
ATOM 16171 C C . ILE H 1 180 ? 93.779 150.876 108.369 1.00 86.31 180 ILE H C 1
ATOM 16172 O O . ILE H 1 180 ? 93.237 149.772 108.488 1.00 86.31 180 ILE H O 1
ATOM 16177 N N . LEU H 1 181 ? 95.067 151.085 108.629 1.00 78.24 181 LEU H N 1
ATOM 16178 C CA . LEU H 1 181 ? 95.969 150.025 109.049 1.00 78.24 181 LEU H CA 1
ATOM 16179 C C . LEU H 1 181 ? 96.556 150.347 110.414 1.00 78.24 181 LEU H C 1
ATOM 16180 O O . LEU H 1 181 ? 96.608 151.508 110.827 1.00 78.24 181 LEU H O 1
ATOM 16185 N N . GLU H 1 182 ? 96.993 149.305 111.112 1.00 81.32 182 GLU H N 1
ATOM 16186 C CA . GLU H 1 182 ? 97.604 149.439 112.425 1.00 81.32 182 GLU H CA 1
ATOM 16187 C C . GLU H 1 182 ? 99.028 148.902 112.382 1.00 81.32 182 GLU H C 1
ATOM 16188 O O . GLU H 1 182 ? 99.294 147.865 111.767 1.00 81.32 182 GLU H O 1
ATOM 16191 N N . PHE H 1 183 ? 99.942 149.625 113.018 1.00 75.68 183 PHE H N 1
ATOM 16192 C CA . PHE H 1 183 ? 101.332 149.214 113.139 1.00 75.68 183 PHE H CA 1
ATOM 16193 C C . PHE H 1 183 ? 101.624 148.829 114.583 1.00 75.68 183 PHE H C 1
ATOM 16194 O O . PHE H 1 183 ? 100.852 149.121 115.499 1.00 75.68 183 PHE H O 1
ATOM 16202 N N . GLN H 1 184 ? 102.752 148.163 114.781 1.00 74.18 184 GLN H N 1
ATOM 16203 C CA . GLN H 1 184 ? 103.151 147.674 116.091 1.00 74.18 184 GLN H CA 1
ATOM 16204 C C . GLN H 1 184 ? 104.631 147.943 116.286 1.00 74.18 184 GLN H C 1
ATOM 16205 O O . GLN H 1 184 ? 105.374 148.101 115.311 1.00 74.18 184 GLN H O 1
ATOM 16208 N N . PRO H 1 185 ? 105.091 148.021 117.536 1.00 84.18 185 PRO H N 1
ATOM 16209 C CA . PRO H 1 185 ? 106.523 148.227 117.779 1.00 84.18 185 PRO H CA 1
ATOM 16210 C C . PRO H 1 185 ? 107.360 147.095 117.201 1.00 84.18 185 PRO H C 1
ATOM 16211 O O . PRO H 1 185 ? 106.980 145.923 117.254 1.00 84.18 185 PRO H O 1
ATOM 16215 N N . VAL H 1 186 ? 108.508 147.462 116.649 1.00 83.65 186 VAL H N 1
ATOM 16216 C CA . VAL H 1 186 ? 109.431 146.481 116.067 1.00 83.65 186 VAL H CA 1
ATOM 16217 C C . VAL H 1 186 ? 110.153 145.747 117.191 1.00 83.65 186 VAL H C 1
ATOM 16218 O O . VAL H 1 186 ? 110.505 146.375 118.206 1.00 83.65 186 VAL H O 1
ATOM 16222 N N . PRO H 1 187 ? 110.374 144.434 117.082 1.00 86.03 187 PRO H N 1
ATOM 16223 C CA . PRO H 1 187 ? 111.033 143.699 118.169 1.00 86.03 187 PRO H CA 1
ATOM 16224 C C . PRO H 1 187 ? 112.425 144.234 118.476 1.00 86.03 187 PRO H C 1
ATOM 16225 O O . PRO H 1 187 ? 113.014 145.001 117.712 1.00 86.03 187 PRO H O 1
ATOM 16229 N N . GLU H 1 188 ? 112.950 143.799 119.625 1.00 93.67 188 GLU H N 1
ATOM 16230 C CA . GLU H 1 188 ? 114.168 144.392 120.172 1.00 93.67 188 GLU H CA 1
ATOM 16231 C C . GLU H 1 188 ? 115.366 144.174 119.256 1.00 93.67 188 GLU H C 1
ATOM 16232 O O . GLU H 1 188 ? 116.109 145.116 118.955 1.00 93.67 188 GLU H O 1
ATOM 16234 N N . TYR H 1 189 ? 115.570 142.943 118.794 1.00 96.56 189 TYR H N 1
ATOM 16235 C CA . TYR H 1 189 ? 116.775 142.612 118.043 1.00 96.56 189 TYR H CA 1
ATOM 16236 C C . TYR H 1 189 ? 116.755 143.135 116.608 1.00 96.56 189 TYR H C 1
ATOM 16237 O O . TYR H 1 189 ? 117.641 142.782 115.822 1.00 96.56 189 TYR H O 1
ATOM 16246 N N . PHE H 1 190 ? 115.780 143.974 116.258 1.00 84.92 190 PHE H N 1
ATOM 16247 C CA . PHE H 1 190 ? 115.821 144.764 115.037 1.00 84.92 190 PHE H CA 1
ATOM 16248 C C . PHE H 1 190 ? 115.954 146.257 115.297 1.00 84.92 190 PHE H C 1
ATOM 16249 O O . PHE H 1 190 ? 116.244 147.007 114.360 1.00 84.92 190 PHE H O 1
ATOM 16257 N N . ARG H 1 191 ? 115.748 146.703 116.534 1.00 93.04 191 ARG H N 1
ATOM 16258 C CA . ARG H 1 191 ? 115.670 148.127 116.826 1.00 93.04 191 ARG H CA 1
ATOM 16259 C C . ARG H 1 191 ? 117.018 148.809 116.641 1.00 93.04 191 ARG H C 1
ATOM 16260 O O . ARG H 1 191 ? 118.061 148.282 117.038 1.00 93.04 191 ARG H O 1
ATOM 16268 N N . CYS H 1 192 ? 116.990 149.998 116.036 1.00 98.79 192 CYS H N 1
ATOM 16269 C CA . CYS H 1 192 ? 118.178 150.842 115.879 1.00 98.79 192 CYS H CA 1
ATOM 16270 C C . CYS H 1 192 ? 117.751 152.284 116.148 1.00 98.79 192 CYS H C 1
ATOM 16271 O O . CYS H 1 192 ? 117.333 152.999 115.233 1.00 98.79 192 CYS H O 1
ATOM 16274 N N . GLY H 1 193 ? 117.862 152.707 117.408 1.00 108.85 193 GLY H N 1
ATOM 16275 C CA . GLY H 1 193 ? 117.507 154.053 117.805 1.00 108.85 193 GLY H CA 1
ATOM 16276 C C . GLY H 1 193 ? 116.383 154.059 118.829 1.00 108.85 193 GLY H C 1
ATOM 16277 O O . GLY H 1 193 ? 116.256 153.137 119.644 1.00 108.85 193 GLY H O 1
ATOM 16278 N N . ARG H 1 194 ? 115.571 155.112 118.776 1.00 106.62 194 ARG H N 1
ATOM 16279 C CA . ARG H 1 194 ? 114.477 155.272 119.719 1.00 106.62 194 ARG H CA 1
ATOM 16280 C C . ARG H 1 194 ? 113.330 154.323 119.377 1.00 106.62 194 ARG H C 1
ATOM 16281 O O . ARG H 1 194 ? 113.258 153.750 118.286 1.00 106.62 194 ARG H O 1
ATOM 16285 N N . SER H 1 195 ? 112.423 154.161 120.335 1.00 110.43 195 SER H N 1
ATOM 16286 C CA . SER H 1 195 ? 111.261 153.300 120.188 1.00 110.43 195 SER H CA 1
ATOM 16287 C C . SER H 1 195 ? 110.004 154.138 119.991 1.00 110.43 195 SER H C 1
ATOM 16288 O O . SER H 1 195 ? 109.900 155.261 120.492 1.00 110.43 195 SER H O 1
ATOM 16291 N N . LYS H 1 196 ? 109.048 153.578 119.253 1.00 108.77 196 LYS H N 1
ATOM 16292 C CA . LYS H 1 196 ? 107.780 154.237 118.982 1.00 108.77 196 LYS H CA 1
ATOM 16293 C C . LYS H 1 196 ? 106.635 153.283 119.287 1.00 108.77 196 LYS H C 1
ATOM 16294 O O . LYS H 1 196 ? 106.765 152.065 119.145 1.00 108.77 196 LYS H O 1
ATOM 16300 N N . ALA H 1 197 ? 105.509 153.852 119.706 1.00 102.47 197 ALA H N 1
ATOM 16301 C CA . ALA H 1 197 ? 104.358 153.071 120.127 1.00 102.47 197 ALA H CA 1
ATOM 16302 C C . ALA H 1 197 ? 103.422 152.831 118.942 1.00 102.47 197 ALA H C 1
ATOM 16303 O O . ALA H 1 197 ? 103.763 153.087 117.785 1.00 102.47 197 ALA H O 1
ATOM 16305 N N . THR H 1 198 ? 102.225 152.326 119.232 1.00 91.58 198 THR H N 1
ATOM 16306 C CA . THR H 1 198 ? 101.246 152.040 118.193 1.00 91.58 198 THR H CA 1
ATOM 16307 C C . THR H 1 198 ? 100.782 153.325 117.518 1.00 91.58 198 THR H C 1
ATOM 16308 O O . THR H 1 198 ? 100.565 154.347 118.173 1.00 91.58 198 THR H O 1
ATOM 16312 N N . PHE H 1 199 ? 100.629 153.268 116.196 1.00 87.32 199 PHE H N 1
ATOM 16313 C CA . PHE H 1 199 ? 100.143 154.414 115.442 1.00 87.32 199 PHE H CA 1
ATOM 16314 C C . PHE H 1 199 ? 99.558 153.927 114.124 1.00 87.32 199 PHE H C 1
ATOM 16315 O O . PHE H 1 199 ? 100.142 153.069 113.459 1.00 87.32 199 PHE H O 1
ATOM 16323 N N . TYR H 1 200 ? 98.404 154.480 113.762 1.00 88.92 200 TYR H N 1
ATOM 16324 C CA . TYR H 1 200 ? 97.653 154.035 112.598 1.00 88.92 200 TYR H CA 1
ATOM 16325 C C . TYR H 1 200 ? 98.033 154.868 111.374 1.00 88.92 200 TYR H C 1
ATOM 16326 O O . TYR H 1 200 ? 98.992 155.642 111.393 1.00 88.92 200 TYR H O 1
ATOM 16335 N N . LYS H 1 201 ? 97.279 154.710 110.290 1.00 82.52 201 LYS H N 1
ATOM 16336 C CA . LYS H 1 201 ? 97.511 155.449 109.054 1.00 82.52 201 LYS H CA 1
ATOM 16337 C C . LYS H 1 201 ? 96.228 155.415 108.229 1.00 82.52 201 LYS H C 1
ATOM 16338 O O . LYS H 1 201 ? 95.182 154.955 108.699 1.00 82.52 201 LYS H O 1
ATOM 16340 N N . LEU H 1 202 ? 96.309 155.902 106.992 1.00 102.82 202 LEU H N 1
ATOM 16341 C CA . LEU H 1 202 ? 95.162 155.919 106.090 1.00 102.82 202 LEU H CA 1
ATOM 16342 C C . LEU H 1 202 ? 95.664 156.123 104.669 1.00 102.82 202 LEU H C 1
ATOM 16343 O O . LEU H 1 202 ? 96.561 156.939 104.442 1.00 102.82 202 LEU H O 1
ATOM 16348 N N . TYR H 1 203 ? 95.086 155.390 103.724 1.00 109.81 203 TYR H N 1
ATOM 16349 C CA . TYR H 1 203 ? 95.505 155.436 102.324 1.00 109.81 203 TYR H CA 1
ATOM 16350 C C . TYR H 1 203 ? 94.288 155.636 101.431 1.00 109.81 203 TYR H C 1
ATOM 16351 O O . TYR H 1 203 ? 93.461 154.709 101.310 1.00 109.81 203 TYR H O 1
ATOM 16360 N N . PRO H 1 204 ? 94.133 156.800 100.799 1.00 121.98 204 PRO H N 1
ATOM 16361 C CA . PRO H 1 204 ? 93.037 156.975 99.835 1.00 121.98 204 PRO H CA 1
ATOM 16362 C C . PRO H 1 204 ? 93.120 155.943 98.721 1.00 121.98 204 PRO H C 1
ATOM 16363 O O . PRO H 1 204 ? 94.205 155.532 98.306 1.00 121.98 204 PRO H O 1
ATOM 16367 N N . LEU H 1 205 ? 91.951 155.523 98.234 1.00 128.54 205 LEU H N 1
ATOM 16368 C CA . LEU H 1 205 ? 91.899 154.345 97.369 1.00 128.54 205 LEU H CA 1
ATOM 16369 C C . LEU H 1 205 ? 92.435 154.637 95.970 1.00 128.54 205 LEU H C 1
ATOM 16370 O O . LEU H 1 205 ? 93.488 154.122 95.581 1.00 128.54 205 LEU H O 1
ATOM 16375 N N . SER H 1 206 ? 91.728 155.461 95.190 1.00 154.80 206 SER H N 1
ATOM 16376 C CA . SER H 1 206 ? 92.212 155.817 93.858 1.00 154.80 206 SER H CA 1
ATOM 16377 C C . SER H 1 206 ? 92.445 157.315 93.706 1.00 154.80 206 SER H C 1
ATOM 16378 O O . SER H 1 206 ? 93.589 157.730 93.508 1.00 154.80 206 SER H O 1
ATOM 16381 N N . ASP H 1 207 ? 91.403 158.144 93.787 1.00 177.05 207 ASP H N 1
ATOM 16382 C CA . ASP H 1 207 ? 91.582 159.590 93.675 1.00 177.05 207 ASP H CA 1
ATOM 16383 C C . ASP H 1 207 ? 90.711 160.421 94.604 1.00 177.05 207 ASP H C 1
ATOM 16384 O O . ASP H 1 207 ? 91.086 161.560 94.902 1.00 177.05 207 ASP H O 1
ATOM 16389 N N . GLU H 1 208 ? 89.575 159.916 95.074 1.00 183.95 208 GLU H N 1
ATOM 16390 C CA . GLU H 1 208 ? 88.565 160.773 95.677 1.00 183.95 208 GLU H CA 1
ATOM 16391 C C . GLU H 1 208 ? 88.809 160.957 97.170 1.00 183.95 208 GLU H C 1
ATOM 16392 O O . GLU H 1 208 ? 89.411 160.110 97.835 1.00 183.95 208 GLU H O 1
ATOM 16398 N N . GLN H 1 209 ? 88.331 162.081 97.688 1.00 184.66 209 GLN H N 1
ATOM 16399 C CA . GLN H 1 209 ? 88.460 162.365 99.111 1.00 184.66 209 GLN H CA 1
ATOM 16400 C C . GLN H 1 209 ? 87.563 161.428 99.913 1.00 184.66 209 GLN H C 1
ATOM 16401 O O . GLN H 1 209 ? 86.378 161.285 99.590 1.00 184.66 209 GLN H O 1
ATOM 16403 N N . PRO H 1 210 ? 88.082 160.773 100.947 1.00 177.74 210 PRO H N 1
ATOM 16404 C CA . PRO H 1 210 ? 87.239 159.887 101.757 1.00 177.74 210 PRO H CA 1
ATOM 16405 C C . PRO H 1 210 ? 86.183 160.667 102.523 1.00 177.74 210 PRO H C 1
ATOM 16406 O O . PRO H 1 210 ? 86.361 161.839 102.860 1.00 177.74 210 PRO H O 1
ATOM 16410 N N . VAL H 1 211 ? 85.064 159.993 102.797 1.00 179.25 211 VAL H N 1
ATOM 16411 C CA . VAL H 1 211 ? 83.940 160.577 103.517 1.00 179.25 211 VAL H CA 1
ATOM 16412 C C . VAL H 1 211 ? 83.763 159.940 104.891 1.00 179.25 211 VAL H C 1
ATOM 16413 O O . VAL H 1 211 ? 83.667 160.640 105.904 1.00 179.25 211 VAL H O 1
ATOM 16417 N N . ASN H 1 212 ? 83.717 158.610 104.947 1.00 171.07 212 ASN H N 1
ATOM 16418 C CA . ASN 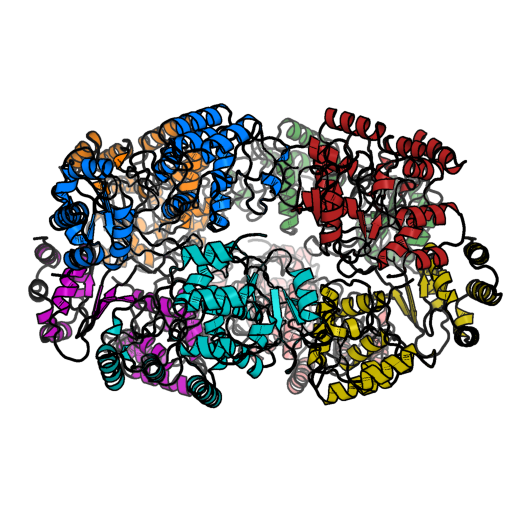H 1 212 ? 83.626 157.895 106.213 1.00 171.07 212 ASN H CA 1
ATOM 16419 C C . ASN H 1 212 ? 84.989 157.565 106.806 1.00 171.07 212 ASN H C 1
ATOM 16420 O O . ASN H 1 212 ? 85.057 157.130 107.962 1.00 171.07 212 ASN H O 1
ATOM 16422 N N . GLY H 1 213 ? 86.068 157.761 106.044 1.00 167.65 213 GLY H N 1
ATOM 16423 C CA . GLY H 1 213 ? 87.393 157.481 106.571 1.00 167.65 213 GLY H CA 1
ATOM 16424 C C . GLY H 1 213 ? 87.749 158.364 107.749 1.00 167.65 213 GLY H C 1
ATOM 16425 O O . GLY H 1 213 ? 88.366 157.909 108.715 1.00 167.65 213 GLY H O 1
ATOM 16426 N N . MET H 1 214 ? 87.367 159.642 107.686 1.00 167.53 214 MET H N 1
ATOM 16427 C CA . MET H 1 214 ? 87.625 160.543 108.803 1.00 167.53 214 MET H CA 1
ATOM 16428 C C . MET H 1 214 ? 86.899 160.081 110.060 1.00 167.53 214 MET H C 1
ATOM 16429 O O . MET H 1 214 ? 87.480 160.073 111.151 1.00 167.53 214 MET H O 1
ATOM 16434 N N . LEU H 1 215 ? 85.631 159.685 109.924 1.00 159.09 215 LEU H N 1
ATOM 16435 C CA . LEU H 1 215 ? 84.880 159.198 111.077 1.00 159.09 215 LEU H CA 1
ATOM 16436 C C . LEU H 1 215 ? 85.498 157.925 111.641 1.00 159.09 215 LEU H C 1
ATOM 16437 O O . LEU H 1 215 ? 85.628 157.777 112.863 1.00 159.09 215 LEU H O 1
ATOM 16442 N N . ALA H 1 216 ? 85.889 156.995 110.766 1.00 153.21 216 ALA H N 1
ATOM 16443 C CA . ALA H 1 216 ? 86.494 155.751 111.231 1.00 153.21 216 ALA H CA 1
ATOM 16444 C C . ALA H 1 216 ? 87.799 156.020 111.970 1.00 153.21 216 ALA H C 1
ATOM 16445 O O . ALA H 1 216 ? 88.047 155.458 113.044 1.00 153.21 216 ALA H O 1
ATOM 16447 N N . LEU H 1 217 ? 88.646 156.887 111.411 1.00 148.70 217 LEU H N 1
ATOM 16448 C CA . LEU H 1 217 ? 89.916 157.199 112.056 1.00 148.70 217 LEU H CA 1
ATOM 16449 C C . LEU H 1 217 ? 89.698 157.912 113.386 1.00 148.70 217 LEU H C 1
ATOM 16450 O O . LEU H 1 217 ? 90.390 157.624 114.369 1.00 148.70 217 LEU H O 1
ATOM 16455 N N . LYS H 1 218 ? 88.737 158.839 113.438 1.00 153.60 218 LYS H N 1
ATOM 16456 C CA . LYS H 1 218 ? 88.432 159.522 114.690 1.00 153.60 218 LYS H CA 1
ATOM 16457 C C . LYS H 1 218 ? 87.955 158.535 115.746 1.00 153.60 218 LYS H C 1
ATOM 16458 O O . LYS H 1 218 ? 88.294 158.665 116.928 1.00 153.60 218 LYS H O 1
ATOM 16464 N N . ALA H 1 219 ? 87.162 157.543 115.336 1.00 148.33 219 ALA H N 1
ATOM 16465 C CA . ALA H 1 219 ? 86.765 156.488 116.260 1.00 148.33 219 ALA H CA 1
ATOM 16466 C C . ALA H 1 219 ? 87.972 155.685 116.728 1.00 148.33 219 ALA H C 1
ATOM 16467 O O . ALA H 1 219 ? 88.056 155.298 117.900 1.00 148.33 219 ALA H O 1
ATOM 16469 N N . VAL H 1 220 ? 88.920 155.426 115.826 1.00 135.74 220 VAL H N 1
ATOM 16470 C CA . VAL H 1 220 ? 90.059 154.579 116.166 1.00 135.74 220 VAL H CA 1
ATOM 16471 C C . VAL H 1 220 ? 91.137 155.368 116.900 1.00 135.74 220 VAL H C 1
ATOM 16472 O O . VAL H 1 220 ? 91.673 154.906 117.914 1.00 135.74 220 VAL H O 1
ATOM 16476 N N . ALA H 1 221 ? 91.473 156.564 116.405 1.00 144.94 221 ALA H N 1
ATOM 16477 C CA . ALA H 1 221 ? 92.605 157.304 116.958 1.00 144.94 221 ALA H CA 1
ATOM 16478 C C . ALA H 1 221 ? 92.387 157.657 118.424 1.00 144.94 221 ALA H C 1
ATOM 16479 O O . ALA H 1 221 ? 93.298 157.507 119.247 1.00 144.94 221 ALA H O 1
ATOM 16481 N N . GLY H 1 222 ? 91.190 158.123 118.772 1.00 151.68 222 GLY H N 1
ATOM 16482 C CA . GLY H 1 222 ? 90.920 158.529 120.137 1.00 151.68 222 GLY H CA 1
ATOM 16483 C C . GLY H 1 222 ? 91.760 159.718 120.556 1.00 151.68 222 GLY H C 1
ATOM 16484 O O . GLY H 1 222 ? 91.533 160.842 120.098 1.00 151.68 222 GLY H O 1
ATOM 16485 N N . ASN H 1 223 ? 92.735 159.480 121.429 1.00 150.18 223 ASN H N 1
ATOM 16486 C CA . ASN H 1 223 ? 93.677 160.509 121.864 1.00 150.18 223 ASN H CA 1
ATOM 16487 C C . ASN H 1 223 ? 94.927 160.389 120.999 1.00 150.18 223 ASN H C 1
ATOM 16488 O O . ASN H 1 223 ? 95.802 159.559 121.264 1.00 150.18 223 ASN H O 1
ATOM 16490 N N . GLN H 1 224 ? 95.009 161.220 119.966 1.00 147.41 224 GLN H N 1
ATOM 16491 C CA . GLN H 1 224 ? 96.127 161.200 119.030 1.00 147.41 224 GLN H CA 1
ATOM 16492 C C . GLN H 1 224 ? 96.151 162.533 118.291 1.00 147.41 224 GLN H C 1
ATOM 16493 O O . GLN H 1 224 ? 95.444 163.478 118.657 1.00 147.41 224 GLN H O 1
ATOM 16495 N N . PHE H 1 225 ? 96.970 162.611 117.244 1.00 149.92 225 PHE H N 1
ATOM 16496 C CA . PHE H 1 225 ? 97.100 163.822 116.449 1.00 149.92 225 PHE H CA 1
ATOM 16497 C C .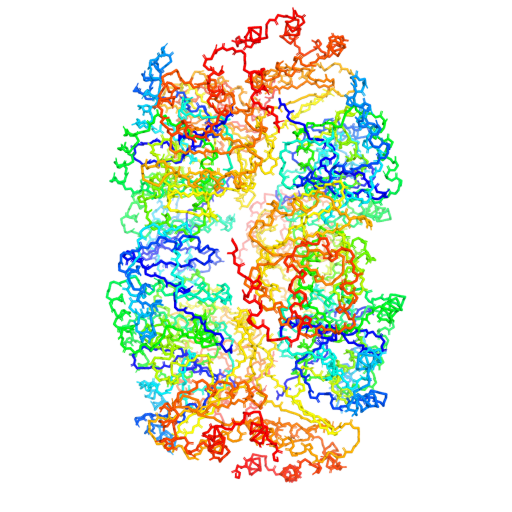 PHE H 1 225 ? 97.157 163.449 114.975 1.00 149.92 225 PHE H C 1
ATOM 16498 O O . PHE H 1 225 ? 97.478 162.316 114.611 1.00 149.92 225 PHE H O 1
ATOM 16506 N N . PHE H 1 226 ? 96.838 164.421 114.127 1.00 151.16 226 PHE H N 1
ATOM 16507 C CA . PHE H 1 226 ? 96.802 164.235 112.685 1.00 151.16 226 PHE H CA 1
ATOM 16508 C C . PHE H 1 226 ? 97.943 165.002 112.030 1.00 151.16 226 PHE H C 1
ATOM 16509 O O . PHE H 1 226 ? 98.439 165.994 112.572 1.00 151.16 226 PHE H O 1
ATOM 16517 N N . MET H 1 227 ? 98.354 164.535 110.854 1.00 151.95 227 MET H N 1
ATOM 16518 C CA . MET H 1 227 ? 99.453 165.156 110.129 1.00 151.95 227 MET H CA 1
ATOM 16519 C C . MET H 1 227 ? 99.381 164.729 108.670 1.00 151.95 227 MET H C 1
ATOM 16520 O O . MET H 1 227 ? 98.619 163.834 108.299 1.00 151.95 227 MET H O 1
ATOM 16522 N N . TYR H 1 228 ? 100.188 165.390 107.844 1.00 167.15 228 TYR H N 1
ATOM 16523 C CA . TYR H 1 228 ? 100.253 165.112 106.412 1.00 167.15 228 TYR H CA 1
ATOM 16524 C C . TYR H 1 228 ? 101.712 165.040 105.967 1.00 167.15 228 TYR H C 1
ATOM 16525 O O . TYR H 1 228 ? 102.130 165.680 105.001 1.00 167.15 228 TYR H O 1
ATOM 16534 N N . HIS H 1 229 ? 102.516 164.269 106.697 1.00 166.27 229 HIS H N 1
ATOM 16535 C CA . HIS H 1 229 ? 103.901 164.056 106.300 1.00 166.27 229 HIS H CA 1
ATOM 16536 C C . HIS H 1 229 ? 103.957 163.405 104.924 1.00 166.27 229 HIS H C 1
ATOM 16537 O O . HIS H 1 229 ? 103.257 162.424 104.658 1.00 166.27 229 HIS H O 1
ATOM 16544 N N . GLY H 1 230 ? 104.797 163.954 104.049 1.00 167.58 230 GLY H N 1
ATOM 16545 C CA . GLY H 1 230 ? 104.850 163.455 102.690 1.00 167.58 230 GLY H CA 1
ATOM 16546 C C . GLY H 1 230 ? 103.567 163.762 101.935 1.00 167.58 230 GLY H C 1
ATOM 16547 O O . GLY H 1 230 ? 102.866 164.740 102.209 1.00 167.58 230 GLY H O 1
ATOM 16548 N N . HIS H 1 231 ? 103.257 162.905 100.965 1.00 159.31 231 HIS H N 1
ATOM 16549 C CA . HIS H 1 231 ? 102.052 163.039 100.161 1.00 159.31 231 HIS H CA 1
ATOM 16550 C C . HIS H 1 231 ? 101.377 161.683 100.015 1.00 159.31 231 HIS H C 1
ATOM 16551 O O . HIS H 1 231 ? 102.047 160.663 99.828 1.00 159.31 231 HIS H O 1
ATOM 16558 N N . GLY H 1 232 ? 100.050 161.680 100.096 1.00 145.22 232 GLY H N 1
ATOM 16559 C CA . GLY H 1 232 ? 99.275 160.469 99.923 1.00 145.22 232 GLY H CA 1
ATOM 16560 C C . GLY H 1 232 ? 98.977 159.689 101.184 1.00 145.22 232 GLY H C 1
ATOM 16561 O O . GLY H 1 232 ? 98.532 158.540 101.086 1.00 145.22 232 GLY H O 1
ATOM 16562 N N . HIS H 1 233 ? 99.207 160.266 102.362 1.00 135.62 233 HIS H N 1
ATOM 16563 C CA . HIS H 1 233 ? 98.930 159.573 103.611 1.00 135.62 233 HIS H CA 1
ATOM 16564 C C . HIS H 1 233 ? 98.446 160.574 104.646 1.00 135.62 233 HIS H C 1
ATOM 16565 O O . HIS H 1 233 ? 98.675 161.780 104.529 1.00 135.62 233 HIS H O 1
ATOM 16572 N N . ILE H 1 234 ? 97.766 160.055 105.666 1.00 127.26 234 ILE H N 1
ATOM 16573 C CA . ILE H 1 234 ? 97.374 160.834 106.839 1.00 127.26 234 ILE H CA 1
ATOM 16574 C C . ILE H 1 234 ? 97.865 160.046 108.050 1.00 127.26 234 ILE H C 1
ATOM 16575 O O . ILE H 1 234 ? 97.157 159.183 108.580 1.00 127.26 234 ILE H O 1
ATOM 16580 N N . ARG H 1 235 ? 99.083 160.336 108.495 1.00 124.77 235 ARG H N 1
ATOM 16581 C CA . ARG H 1 235 ? 99.665 159.610 109.609 1.00 124.77 235 ARG H CA 1
ATOM 16582 C C . ARG H 1 235 ? 99.149 160.158 110.937 1.00 124.77 235 ARG H C 1
ATOM 16583 O O . ARG H 1 235 ? 98.651 161.282 111.029 1.00 124.77 235 ARG H O 1
ATOM 16585 N N . THR H 1 236 ? 99.272 159.339 111.979 1.00 123.22 236 THR H N 1
ATOM 16586 C CA . THR H 1 236 ? 98.909 159.740 113.329 1.00 123.22 236 THR H CA 1
ATOM 16587 C C . THR H 1 236 ? 100.079 159.457 114.256 1.00 123.22 236 THR H C 1
ATOM 16588 O O . THR H 1 236 ? 100.711 158.402 114.164 1.00 123.22 236 THR H O 1
ATOM 16592 N N . VAL H 1 237 ? 100.370 160.406 115.140 1.00 151.30 237 VAL H N 1
ATOM 16593 C CA . VAL H 1 237 ? 101.480 160.271 116.081 1.00 151.30 237 VAL H CA 1
ATOM 16594 C C . VAL H 1 237 ? 100.973 160.607 117.477 1.00 151.30 237 VAL H C 1
ATOM 16595 O O . VAL H 1 237 ? 99.980 161.334 117.639 1.00 151.30 237 VAL H O 1
ATOM 16599 N N . PRO H 1 238 ? 101.623 160.076 118.510 1.00 168.76 238 PRO H N 1
ATOM 16600 C CA . PRO H 1 238 ? 101.276 160.469 119.879 1.00 168.76 238 PRO H CA 1
ATOM 16601 C C . PRO H 1 238 ? 101.680 161.912 120.146 1.00 168.76 238 PRO H C 1
ATOM 16602 O O . PRO H 1 238 ? 102.481 162.513 119.428 1.00 168.76 238 PRO H O 1
ATOM 16606 N N . TYR H 1 239 ? 101.095 162.469 121.208 1.00 177.14 239 TYR H N 1
ATOM 16607 C CA . TYR H 1 239 ? 101.311 163.879 121.521 1.00 177.14 239 TYR H CA 1
ATOM 16608 C C . TYR H 1 239 ? 102.773 164.166 121.839 1.00 177.14 239 TYR H C 1
ATOM 16609 O O . TYR H 1 239 ? 103.314 165.197 121.421 1.00 177.14 239 TYR H O 1
ATOM 16611 N N . HIS H 1 240 ? 103.428 163.273 122.584 1.00 184.38 240 HIS H N 1
ATOM 16612 C CA . HIS H 1 240 ? 104.799 163.529 123.013 1.00 184.38 240 HIS H CA 1
ATOM 16613 C C . HIS H 1 240 ? 105.749 163.599 121.822 1.00 184.38 240 HIS H C 1
ATOM 16614 O O . HIS H 1 240 ? 106.457 164.596 121.631 1.00 184.38 240 HIS H O 1
ATOM 16621 N N . GLU H 1 241 ? 105.743 162.560 120.983 1.00 188.31 241 GLU H N 1
ATOM 16622 C CA . GLU H 1 241 ? 106.697 162.477 119.883 1.00 188.31 241 GLU H CA 1
ATOM 16623 C C . GLU H 1 241 ? 106.515 163.603 118.879 1.00 188.31 241 GLU H C 1
ATOM 16624 O O . GLU H 1 241 ? 107.464 163.935 118.157 1.00 188.31 241 GLU H O 1
ATOM 16630 N N . LEU H 1 242 ? 105.326 164.213 118.838 1.00 190.14 242 LEU H N 1
ATOM 16631 C CA . LEU H 1 242 ? 105.103 165.350 117.953 1.00 190.14 242 LEU H CA 1
ATOM 16632 C C . LEU H 1 242 ? 106.121 166.451 118.202 1.00 190.14 242 LEU H C 1
ATOM 16633 O O . LEU H 1 242 ? 106.457 167.201 117.278 1.00 190.14 242 LEU H O 1
ATOM 16635 N N . ALA H 1 243 ? 106.623 166.558 119.437 1.00 196.05 243 ALA H N 1
ATOM 16636 C CA . ALA H 1 243 ? 107.715 167.480 119.726 1.00 196.05 243 ALA H CA 1
ATOM 16637 C C . ALA H 1 243 ? 108.837 167.326 118.707 1.00 196.05 243 ALA H C 1
ATOM 16638 O O . ALA H 1 243 ? 109.180 168.272 117.987 1.00 196.05 243 ALA H O 1
ATOM 16640 N N . ASP H 1 244 ? 109.388 166.112 118.601 1.00 197.75 244 ASP H N 1
ATOM 16641 C CA . ASP H 1 244 ? 110.455 165.868 117.638 1.00 197.75 244 ASP H CA 1
ATOM 16642 C C . ASP H 1 244 ? 110.010 166.194 116.220 1.00 197.75 244 ASP H C 1
ATOM 16643 O O . ASP H 1 244 ? 110.815 166.675 115.412 1.00 197.75 244 ASP H O 1
ATOM 16645 N N . ALA H 1 245 ? 108.731 165.965 115.909 1.00 198.62 245 ALA H N 1
ATOM 16646 C CA . ALA H 1 245 ? 108.228 166.257 114.572 1.00 198.62 245 ALA H CA 1
ATOM 16647 C C . ALA H 1 245 ? 108.445 167.718 114.209 1.00 198.62 245 ALA H C 1
ATOM 16648 O O . ALA H 1 245 ? 108.756 168.039 113.055 1.00 198.62 245 ALA H O 1
ATOM 16650 N N . ILE H 1 246 ? 108.306 168.619 115.187 1.00 202.40 246 ILE H N 1
ATOM 16651 C CA . ILE H 1 246 ? 108.519 170.037 114.915 1.00 202.40 246 ILE H CA 1
ATOM 16652 C C . ILE H 1 246 ? 109.935 170.273 114.411 1.00 202.40 246 ILE H C 1
ATOM 16653 O O . ILE H 1 246 ? 110.157 171.063 113.484 1.00 202.40 246 ILE H O 1
ATOM 16658 N N . LYS H 1 247 ? 110.914 169.575 114.994 1.00 203.68 247 LYS H N 1
ATOM 16659 C CA . LYS H 1 247 ? 112.277 169.670 114.486 1.00 203.68 247 LYS H CA 1
ATOM 16660 C C . LYS H 1 247 ? 112.345 169.213 113.035 1.00 203.68 247 LYS H C 1
ATOM 16661 O O . LYS H 1 247 ? 112.983 169.864 112.198 1.00 203.68 247 LYS H O 1
ATOM 16663 N N . SER H 1 248 ? 111.663 168.110 112.711 1.00 203.28 248 SER H N 1
ATOM 16664 C CA . SER H 1 248 ? 111.603 167.656 111.328 1.00 203.28 248 SER H CA 1
ATOM 16665 C C . SER H 1 248 ? 110.910 168.668 110.430 1.00 203.28 248 SER H C 1
ATOM 16666 O O . SER H 1 248 ? 111.143 168.667 109.216 1.00 203.28 248 SER H O 1
ATOM 16669 N N . TYR H 1 249 ? 110.064 169.530 110.996 1.00 199.01 249 TYR H N 1
ATOM 16670 C CA . TYR H 1 249 ? 109.426 170.576 110.211 1.00 199.01 249 TYR H CA 1
ATOM 16671 C C . TYR H 1 249 ? 110.344 171.766 109.971 1.00 199.01 249 TYR H C 1
ATOM 16672 O O . TYR H 1 249 ? 110.043 172.600 109.111 1.00 199.01 249 TYR H O 1
ATOM 16681 N N . ALA H 1 250 ? 111.453 171.863 110.709 1.00 206.90 250 ALA H N 1
ATOM 16682 C CA . ALA H 1 250 ? 112.370 172.981 110.513 1.00 206.90 250 ALA H CA 1
ATOM 16683 C C . ALA H 1 250 ? 113.171 172.824 109.226 1.00 206.90 250 ALA H C 1
ATOM 16684 O O . ALA H 1 250 ? 113.393 173.801 108.503 1.00 206.90 250 ALA H O 1
ATOM 16686 N N . ARG H 1 251 ? 113.610 171.601 108.923 1.00 208.48 251 ARG H N 1
ATOM 16687 C CA . ARG H 1 251 ? 114.459 171.362 107.763 1.00 208.48 251 ARG H CA 1
ATOM 16688 C C . ARG H 1 251 ? 113.692 171.359 106.448 1.00 208.48 251 ARG H C 1
ATOM 16689 O O . ARG H 1 251 ? 114.323 171.290 105.388 1.00 208.48 251 ARG H O 1
ATOM 16691 N N . LYS H 1 252 ? 112.363 171.423 106.484 1.00 210.78 252 LYS H N 1
ATOM 16692 C CA . LYS H 1 252 ? 111.580 171.385 105.256 1.00 210.78 252 LYS H CA 1
ATOM 16693 C C . LYS H 1 252 ? 111.829 172.633 104.417 1.00 210.78 252 LYS H C 1
ATOM 16694 O O . LYS H 1 252 ? 111.984 173.738 104.944 1.00 210.78 252 LYS H O 1
ATOM 16700 N N . ASP H 1 253 ? 111.866 172.448 103.100 1.00 213.45 253 ASP H N 1
ATOM 16701 C CA . ASP H 1 253 ? 112.127 173.543 102.181 1.00 213.45 253 ASP H CA 1
ATOM 16702 C C . ASP H 1 253 ? 110.867 174.374 101.954 1.00 213.45 253 ASP H C 1
ATOM 16703 O O . ASP H 1 253 ? 109.739 173.911 102.147 1.00 213.45 253 ASP H O 1
ATOM 16705 N N . LYS H 1 254 ? 111.078 175.627 101.542 1.00 212.85 254 LYS H N 1
ATOM 16706 C CA . LYS H 1 254 ? 109.956 176.524 101.284 1.00 212.85 254 LYS H CA 1
ATOM 16707 C C . LYS H 1 254 ? 109.105 176.032 100.120 1.00 212.85 254 LYS H C 1
ATOM 16708 O O . LYS H 1 254 ? 107.871 176.075 100.185 1.00 212.85 254 LYS H O 1
ATOM 16710 N N . GLU H 1 255 ? 109.746 175.566 99.045 1.00 213.55 255 GLU H N 1
ATOM 16711 C CA . GLU H 1 255 ? 108.997 175.066 97.896 1.00 213.55 255 GLU H CA 1
ATOM 16712 C C . GLU H 1 255 ? 108.190 173.826 98.259 1.00 213.55 255 GLU H C 1
ATOM 16713 O O . GLU H 1 255 ? 107.037 173.680 97.837 1.00 213.55 255 GLU H O 1
ATOM 16715 N N . THR H 1 256 ? 108.783 172.919 99.040 1.00 214.35 256 THR H N 1
ATOM 16716 C CA . THR H 1 256 ? 108.062 171.724 99.465 1.00 214.35 256 THR H CA 1
ATOM 16717 C C . THR H 1 256 ? 106.863 172.082 100.334 1.00 214.35 256 THR H C 1
ATOM 16718 O O . THR H 1 256 ? 105.778 171.511 100.173 1.00 214.35 256 THR H O 1
ATOM 16722 N N . LEU H 1 257 ? 107.039 173.027 101.260 1.00 213.77 257 LEU H N 1
ATOM 16723 C CA . LEU H 1 257 ? 105.924 173.458 102.098 1.00 213.77 257 LEU H CA 1
ATOM 16724 C C . LEU H 1 257 ? 104.826 174.105 101.264 1.00 213.77 257 LEU H C 1
ATOM 16725 O O . LEU H 1 257 ? 103.634 173.873 101.505 1.00 213.77 257 LEU H O 1
ATOM 16727 N N . GLU H 1 258 ? 105.208 174.924 100.281 1.00 212.46 258 GLU H N 1
ATOM 16728 C CA . GLU H 1 258 ? 104.218 175.547 99.409 1.00 212.46 258 GLU H CA 1
ATOM 16729 C C . GLU H 1 258 ? 103.448 174.500 98.615 1.00 212.46 258 GLU H C 1
ATOM 16730 O O . GLU H 1 258 ? 102.226 174.605 98.454 1.00 212.46 258 GLU H O 1
ATOM 16732 N N . SER H 1 259 ? 104.147 173.483 98.105 1.00 211.73 259 SER H N 1
ATOM 16733 C CA . SER H 1 259 ? 103.473 172.412 97.378 1.00 211.73 259 SER H CA 1
ATOM 16734 C C . SER H 1 259 ? 102.531 171.634 98.289 1.00 211.73 259 SER H C 1
ATOM 16735 O O . SER H 1 259 ? 101.432 171.249 97.875 1.00 211.73 259 SER H O 1
ATOM 16738 N N . ILE H 1 260 ? 102.950 171.387 99.533 1.00 208.12 260 ILE H N 1
ATOM 16739 C CA . ILE H 1 260 ? 102.097 170.676 100.482 1.00 208.12 260 ILE H CA 1
ATOM 16740 C C . ILE H 1 260 ? 100.836 171.480 100.775 1.00 208.12 260 ILE H C 1
ATOM 16741 O O . ILE H 1 260 ? 99.727 170.932 100.814 1.00 208.12 260 ILE H O 1
ATOM 16746 N N . SER H 1 261 ? 100.983 172.792 100.977 1.00 207.17 261 SER H N 1
ATOM 16747 C CA . SER H 1 261 ? 99.841 173.627 101.330 1.00 207.17 261 SER H CA 1
ATOM 16748 C C . SER H 1 261 ? 98.823 173.745 100.202 1.00 207.17 261 SER H C 1
ATOM 16749 O O . SER H 1 261 ? 97.679 174.134 100.457 1.00 207.17 261 SER H O 1
ATOM 16752 N N . LYS H 1 262 ? 99.208 173.422 98.965 1.00 203.77 262 LYS H N 1
ATOM 16753 C CA . LYS H 1 262 ? 98.328 173.555 97.810 1.00 203.77 262 LYS H CA 1
ATOM 16754 C C . LYS H 1 262 ? 97.631 172.249 97.442 1.00 203.77 262 LYS H C 1
ATOM 16755 O O . LYS H 1 262 ? 97.365 172.008 96.257 1.00 203.77 262 LYS H O 1
ATOM 16757 N N . SER H 1 263 ? 97.328 171.400 98.421 1.00 196.89 263 SER H N 1
ATOM 16758 C CA . SER H 1 263 ? 96.686 170.122 98.168 1.00 196.89 263 SER H CA 1
ATOM 16759 C C . SER H 1 263 ? 95.368 170.033 98.926 1.00 196.89 263 SER H C 1
ATOM 16760 O O . SER H 1 263 ? 95.331 170.326 100.130 1.00 196.89 263 SER H O 1
ATOM 16763 N N . PRO H 1 264 ? 94.270 169.651 98.267 1.00 191.97 264 PRO H N 1
ATOM 16764 C CA . PRO H 1 264 ? 93.005 169.464 98.998 1.00 191.97 264 PRO H CA 1
ATOM 16765 C C . PRO H 1 264 ? 93.084 168.393 100.071 1.00 191.97 264 PRO H C 1
ATOM 16766 O O . PRO H 1 264 ? 92.408 168.506 101.103 1.00 191.97 264 PRO H O 1
ATOM 16770 N N . LEU H 1 265 ? 93.887 167.349 99.853 1.00 185.05 265 LEU H N 1
ATOM 16771 C CA . LEU H 1 265 ? 94.053 166.319 100.871 1.00 185.05 265 LEU H CA 1
ATOM 16772 C C . LEU H 1 265 ? 94.675 166.893 102.138 1.00 185.05 265 LEU H C 1
ATOM 16773 O O . LEU H 1 265 ? 94.382 166.422 103.242 1.00 185.05 265 LEU H O 1
ATOM 16778 N N . ALA H 1 266 ? 95.522 167.916 101.999 1.00 189.59 266 ALA H N 1
ATOM 16779 C CA . ALA H 1 266 ? 96.046 168.608 103.172 1.00 189.59 266 ALA H CA 1
ATOM 16780 C C . ALA H 1 266 ? 94.936 169.324 103.931 1.00 189.59 266 ALA H C 1
ATOM 16781 O O . ALA H 1 266 ? 94.949 169.375 105.166 1.00 189.59 266 ALA H O 1
ATOM 16783 N N . ALA H 1 267 ? 93.975 169.902 103.208 1.00 188.20 267 ALA H N 1
ATOM 16784 C CA . ALA H 1 267 ? 92.853 170.559 103.867 1.00 188.20 267 ALA H CA 1
ATOM 16785 C C . ALA H 1 267 ? 91.908 169.552 104.510 1.00 188.20 267 ALA H C 1
ATOM 16786 O O . ALA H 1 267 ? 91.236 169.875 105.496 1.00 188.20 267 ALA H O 1
ATOM 16788 N N . GLN H 1 268 ? 91.843 168.334 103.969 1.00 184.14 268 GLN H N 1
ATOM 16789 C CA . GLN H 1 268 ? 90.879 167.349 104.447 1.00 184.14 268 GLN H CA 1
ATOM 16790 C C . GLN H 1 268 ? 91.233 166.789 105.822 1.00 184.14 268 GLN H C 1
ATOM 16791 O O . GLN H 1 268 ? 90.360 166.221 106.487 1.00 184.14 268 GLN H O 1
ATOM 16797 N N . CYS H 1 269 ? 92.481 166.948 106.275 1.00 185.15 269 CYS H N 1
ATOM 16798 C CA . CYS H 1 269 ? 92.914 166.286 107.505 1.00 185.15 269 CYS H CA 1
ATOM 16799 C C . CYS H 1 269 ? 92.119 166.762 108.716 1.00 185.15 269 CYS H C 1
ATOM 16800 O O . CYS H 1 269 ? 91.684 165.951 109.542 1.00 185.15 269 CYS H O 1
ATOM 16803 N N . GLY H 1 270 ? 91.917 168.071 108.845 1.00 192.09 270 GLY H N 1
ATOM 16804 C CA . GLY H 1 270 ? 91.192 168.579 109.994 1.00 192.09 270 GLY H CA 1
ATOM 16805 C C . GLY H 1 270 ? 91.204 170.086 110.141 1.00 192.09 270 GLY H C 1
ATOM 16806 O O . GLY H 1 270 ? 91.014 170.815 109.163 1.00 192.09 270 GLY H O 1
ATOM 16807 N N . SER H 1 271 ? 91.402 170.564 111.369 1.00 195.98 271 SER H N 1
ATOM 16808 C CA . SER H 1 271 ? 91.418 171.992 111.665 1.00 195.98 271 SER H CA 1
ATOM 16809 C C . SER H 1 271 ? 92.732 172.456 112.271 1.00 195.98 271 SER H C 1
ATOM 16810 O O . SER H 1 271 ? 93.287 173.471 111.834 1.00 195.98 271 SER H O 1
ATOM 16813 N N . LYS H 1 272 ? 93.247 171.740 113.275 1.00 197.90 272 LYS H N 1
ATOM 16814 C CA . LYS H 1 272 ? 94.442 172.196 113.979 1.00 197.90 272 LYS H CA 1
ATOM 16815 C C . LYS H 1 272 ? 95.691 172.105 113.111 1.00 197.90 272 LYS H C 1
ATOM 16816 O O . LYS H 1 272 ? 96.645 172.864 113.322 1.00 197.90 272 LYS H O 1
ATOM 16818 N N . PHE H 1 273 ? 95.713 171.182 112.147 1.00 195.45 273 PHE H N 1
ATOM 16819 C CA . PHE H 1 273 ? 96.901 171.015 111.315 1.00 195.45 273 PHE H CA 1
ATOM 16820 C C . PHE H 1 273 ? 97.163 172.256 110.470 1.00 195.45 273 PHE H C 1
ATOM 16821 O O . PHE H 1 273 ? 98.318 172.661 110.289 1.00 195.45 273 PHE H O 1
ATOM 16829 N N . LEU H 1 274 ? 96.104 172.871 109.938 1.00 203.91 274 LEU H N 1
ATOM 16830 C CA . LEU H 1 274 ? 96.275 174.108 109.182 1.00 203.91 274 LEU H CA 1
ATOM 16831 C C . LEU H 1 274 ? 96.792 175.229 110.074 1.00 203.91 274 LEU H C 1
ATOM 16832 O O . LEU H 1 274 ? 97.617 176.043 109.644 1.00 203.91 274 LEU H O 1
ATOM 16837 N N . ASP H 1 275 ? 96.315 175.291 111.319 1.00 207.79 275 ASP H N 1
ATOM 16838 C CA . ASP H 1 275 ? 96.828 176.285 112.256 1.00 207.79 275 ASP H CA 1
ATOM 16839 C C . ASP H 1 275 ? 98.311 176.068 112.529 1.00 207.79 275 ASP H C 1
ATOM 16840 O O . ASP H 1 275 ? 99.089 177.028 112.580 1.00 207.79 275 ASP H O 1
ATOM 16842 N N . MET H 1 276 ? 98.723 174.810 112.703 1.00 208.66 276 MET H N 1
ATOM 16843 C CA . MET H 1 276 ? 100.138 174.518 112.917 1.00 208.66 276 MET H CA 1
ATOM 16844 C C . MET H 1 276 ? 100.969 174.889 111.694 1.00 208.66 276 MET H C 1
ATOM 16845 O O . MET H 1 276 ? 102.080 175.417 111.825 1.00 208.66 276 MET H O 1
ATOM 16847 N N . LEU H 1 277 ? 100.452 174.606 110.497 1.00 210.05 277 LEU H N 1
ATOM 16848 C CA . LEU H 1 277 ? 101.167 174.974 109.279 1.00 210.05 277 LEU H CA 1
ATOM 16849 C C . LEU H 1 277 ? 101.310 176.486 109.161 1.00 210.05 277 LEU H C 1
ATOM 16850 O O . LEU H 1 277 ? 102.373 176.989 108.780 1.00 210.05 277 LEU H O 1
ATOM 16855 N N . ASP H 1 278 ? 100.252 177.229 109.493 1.00 212.66 278 ASP H N 1
ATOM 16856 C CA . ASP H 1 278 ? 100.344 178.685 109.490 1.00 212.66 278 ASP H CA 1
ATOM 16857 C C . ASP H 1 278 ? 101.359 179.171 110.517 1.00 212.66 278 ASP H C 1
ATOM 16858 O O . ASP H 1 278 ? 102.105 180.124 110.264 1.00 212.66 278 ASP H O 1
ATOM 16860 N N . GLY H 1 279 ? 101.397 178.528 111.686 1.00 214.83 279 GLY H N 1
ATOM 16861 C CA . GLY H 1 279 ? 102.370 178.908 112.696 1.00 214.83 279 GLY H CA 1
ATOM 16862 C C . GLY H 1 279 ? 103.802 178.691 112.245 1.00 214.83 279 GLY H C 1
ATOM 16863 O O . GLY H 1 279 ? 104.667 179.542 112.465 1.00 214.83 279 GLY H O 1
ATOM 16864 N N . ILE H 1 280 ? 104.074 177.548 111.608 1.00 214.80 280 ILE H N 1
ATOM 16865 C CA . ILE H 1 280 ? 105.428 177.307 111.114 1.00 214.80 280 ILE H CA 1
ATOM 16866 C C . ILE H 1 280 ? 105.739 178.212 109.927 1.00 214.80 280 ILE H C 1
ATOM 16867 O O . ILE H 1 280 ? 106.907 178.532 109.673 1.00 214.80 280 ILE H O 1
ATOM 16872 N N . ARG H 1 281 ? 104.717 178.639 109.181 1.00 218.52 281 ARG H N 1
ATOM 16873 C CA . ARG H 1 281 ? 104.931 179.617 108.122 1.00 218.52 281 ARG H CA 1
ATOM 16874 C C . ARG H 1 281 ? 105.193 181.011 108.673 1.00 218.52 281 ARG H C 1
ATOM 16875 O O . ARG H 1 281 ? 105.808 181.832 107.983 1.00 218.52 281 ARG H O 1
ATOM 16883 N N . SER H 1 282 ? 104.740 181.295 109.896 1.00 221.60 282 SER H N 1
ATOM 16884 C CA . SER H 1 282 ? 104.958 182.607 110.495 1.00 221.60 282 SER H CA 1
ATOM 16885 C C . SER H 1 282 ? 106.422 182.859 110.836 1.00 221.60 282 SER H C 1
ATOM 16886 O O . SER H 1 282 ? 106.791 184.009 111.101 1.00 221.60 282 SER H O 1
ATOM 16889 N N . LYS H 1 283 ? 107.253 181.815 110.843 1.00 223.71 283 LYS H N 1
ATOM 16890 C CA . LYS H 1 283 ? 108.686 181.927 111.122 1.00 223.71 283 LYS H CA 1
ATOM 16891 C C . LYS H 1 283 ? 108.958 182.507 112.507 1.00 223.71 283 LYS H C 1
ATOM 16892 O O . LYS H 1 283 ? 109.957 183.200 112.717 1.00 223.71 283 LYS H O 1
ATOM 16898 N N . GLN H 1 284 ? 108.077 182.227 113.462 1.00 226.07 284 GLN H N 1
ATOM 16899 C CA . GLN H 1 284 ? 108.272 182.649 114.840 1.00 226.07 284 GLN H CA 1
ATOM 16900 C C . GLN H 1 284 ? 109.016 181.551 115.600 1.00 226.07 284 GLN H C 1
ATOM 16901 O O . GLN H 1 284 ? 109.517 180.589 115.012 1.00 226.07 284 GLN H O 1
ATOM 16903 N N . LYS H 1 285 ? 109.103 181.686 116.921 1.00 223.48 285 LYS H N 1
ATOM 16904 C CA . LYS H 1 285 ? 109.748 180.662 117.728 1.00 223.48 285 LYS H CA 1
ATOM 16905 C C . LYS H 1 285 ? 108.923 179.378 117.713 1.00 223.48 285 LYS H C 1
ATOM 16906 O O . LYS H 1 285 ? 107.694 179.401 117.602 1.00 223.48 285 LYS H O 1
ATOM 16912 N N . ILE H 1 286 ? 109.619 178.246 117.809 1.00 219.18 286 ILE H N 1
ATOM 16913 C CA . ILE H 1 286 ? 108.973 176.958 117.582 1.00 219.18 286 ILE H CA 1
ATOM 16914 C C . ILE H 1 286 ? 108.321 176.429 118.853 1.00 219.18 286 ILE H C 1
ATOM 16915 O O . ILE H 1 286 ? 107.214 175.883 118.810 1.00 219.18 286 ILE H O 1
ATOM 16920 N N . GLU H 1 287 ? 108.989 176.577 119.999 1.00 218.87 287 GLU H N 1
ATOM 16921 C CA . GLU H 1 287 ? 108.526 175.924 121.221 1.00 218.87 287 GLU H CA 1
ATOM 16922 C C . GLU H 1 287 ? 107.179 176.473 121.681 1.00 218.87 287 GLU H C 1
ATOM 16923 O O . GLU H 1 287 ? 106.266 175.705 122.007 1.00 218.87 287 GLU H O 1
ATOM 16925 N N . ASP H 1 288 ? 107.039 177.800 121.726 1.00 217.62 288 ASP H N 1
ATOM 16926 C CA . ASP H 1 288 ? 105.813 178.396 122.252 1.00 217.62 288 ASP H CA 1
ATOM 16927 C C . ASP H 1 288 ? 104.613 178.052 121.378 1.00 217.62 288 ASP H C 1
ATOM 16928 O O . ASP H 1 288 ? 103.559 177.649 121.882 1.00 217.62 288 ASP H O 1
ATOM 16930 N N . VAL H 1 289 ? 104.759 178.200 120.060 1.00 218.16 289 VAL H N 1
ATOM 16931 C CA . VAL H 1 289 ? 103.666 177.874 119.148 1.00 218.16 289 VAL H CA 1
ATOM 16932 C C . VAL H 1 289 ? 103.360 176.383 119.201 1.00 218.16 289 VAL H C 1
ATOM 16933 O O . VAL H 1 289 ? 102.200 175.964 119.099 1.00 218.16 289 VAL H O 1
ATOM 16937 N N . ILE H 1 290 ? 104.397 175.559 119.368 1.00 215.57 290 ILE H N 1
ATOM 16938 C CA . ILE H 1 290 ? 104.202 174.115 119.450 1.00 215.57 290 ILE H CA 1
ATOM 16939 C C . ILE H 1 290 ? 103.359 173.760 120.667 1.00 215.57 290 ILE H C 1
ATOM 16940 O O . ILE H 1 290 ? 102.421 172.960 120.582 1.00 215.57 290 ILE H O 1
ATOM 16942 N N . LEU H 1 291 ? 103.679 174.353 121.819 1.00 214.57 291 LEU H N 1
ATOM 16943 C CA . LEU H 1 291 ? 102.886 174.085 123.016 1.00 214.57 291 LEU H CA 1
ATOM 16944 C C . LEU H 1 291 ? 101.486 174.675 122.910 1.00 214.57 291 LEU H C 1
ATOM 16945 O O . LEU H 1 291 ? 100.534 174.095 123.445 1.00 214.57 291 LEU H O 1
ATOM 16950 N N . LYS H 1 292 ? 101.337 175.818 122.235 1.00 211.67 292 LYS H N 1
ATOM 16951 C CA . LYS H 1 292 ? 100.004 176.375 122.021 1.00 211.67 292 LYS H CA 1
ATOM 16952 C C . LYS H 1 292 ? 99.143 175.435 121.188 1.00 211.67 292 LYS H C 1
ATOM 16953 O O . LYS H 1 292 ? 97.962 175.229 121.490 1.00 211.67 292 LYS H O 1
ATOM 16959 N N . ALA H 1 293 ? 99.718 174.856 120.132 1.00 214.02 293 ALA H N 1
ATOM 16960 C CA . ALA H 1 293 ? 98.982 173.903 119.311 1.00 214.02 293 ALA H CA 1
ATOM 16961 C C . ALA H 1 293 ? 98.846 172.544 119.983 1.00 214.02 293 ALA H C 1
ATOM 16962 O O . ALA H 1 293 ? 98.002 171.743 119.569 1.00 214.02 293 ALA H O 1
ATOM 16964 N N . LYS H 1 294 ? 99.652 172.269 121.005 1.00 216.23 294 LYS H N 1
ATOM 16965 C CA . LYS H 1 294 ? 99.633 170.989 121.699 1.00 216.23 294 LYS H CA 1
ATOM 16966 C C . LYS H 1 294 ? 98.728 170.983 122.924 1.00 216.23 294 LYS H C 1
ATOM 16967 O O . LYS H 1 294 ? 98.696 169.979 123.642 1.00 216.23 294 LYS H O 1
ATOM 16969 N N . ILE H 1 295 ? 98.006 172.075 123.187 1.00 218.17 295 ILE H N 1
ATOM 16970 C CA . ILE H 1 295 ? 97.106 172.106 124.332 1.00 218.17 295 ILE H CA 1
ATOM 16971 C C . ILE H 1 295 ? 96.002 171.075 124.145 1.00 218.17 295 ILE H C 1
ATOM 16972 O O . ILE H 1 295 ? 95.551 170.808 123.023 1.00 218.17 295 ILE H O 1
ATOM 16977 N N . PHE H 1 296 ? 95.574 170.474 125.251 1.00 218.56 296 PHE H N 1
ATOM 16978 C CA . PHE H 1 296 ? 94.536 169.451 125.241 1.00 218.56 296 PHE H CA 1
ATOM 16979 C C . PHE H 1 296 ? 93.213 170.102 125.628 1.00 218.56 296 PHE H C 1
ATOM 16980 O O . PHE H 1 296 ? 93.013 170.478 126.787 1.00 218.56 296 PHE H O 1
ATOM 16988 N N . GLU H 1 297 ? 92.315 170.234 124.657 1.00 210.58 297 GLU H N 1
ATOM 16989 C CA . GLU H 1 297 ? 91.016 170.852 124.893 1.00 210.58 297 GLU H CA 1
ATOM 16990 C C . GLU H 1 297 ? 90.099 169.918 125.675 1.00 210.58 297 GLU H C 1
ATOM 16991 O O . GLU H 1 297 ? 90.275 168.700 125.654 1.00 210.58 297 GLU H O 1
#

Organism: NCBI:txid121794